Protein 7DM1 (pdb70)

Nearest PDB structures (foldseek):
  7dm1-assembly2_D  TM=9.989E-01  e=4.877E-43  Homo sapiens
  7mzj-assembly2_H  TM=9.402E-01  e=4.250E-35  Homo sapiens
  7klc-assembly1_H  TM=9.257E-01  e=4.435E-34  Mus musculus
  1ce1-assembly1_H  TM=9.263E-01  e=3.546E-33  Homo sapiens
  6ous-assembly1_O  TM=6.203E-01  e=5.976E-37  Homo sapiens

CATH classification: 2.60.40.10 (+1 more: 2.60.40.10)

GO terms:
  GO:0005886 plasma membrane (C, IDA)
  GO:0009274 peptidoglycan-based cell wall (C, IDA)
  GO:0042301 phosphate ion binding (F, IDA)
  GO:0016036 cellular response to phosphate starvation (P, IEP)
  GO:0005576 extracellular region (C, HDA)
  GO:0005886 plasma membrane (C, HDA)
  GO:0006817 phosphate ion transport (P, IMP)
  GO:0005515 protein binding (F, IPI)
  GO:0009986 cell surface (C, EXP)
  GO:0009274 peptidoglycan-based cell wall (C, TAS)

Foldseek 3Di:
DFQQDFDLAAEEAEEEAAPLCQVLVVVLQVVVCVVRVSYHYYYYYFALVVLLVCQQVPVGFWRKALAFADPVSCVVGPLKFWFFQFKWFKWKWAFALVWDDQFEDELVRVLCLLQQVPFFCVPCVRCVSVPPTDGDRDTAAEEEAPDQHNLQQLSLQRNCVVPVVPSVVPPGGGSDTDTHCHPRYYHAGHLVRQLVVRLPDHNYMYMHILLCVVVSVVSPIHTHFYAAPLGDTHGQAQVQQCQLCVVCLVVQDLSRRDASARHDRRSHRRRMGGTIITHGLEDDAANNLSNQSNSSLCSLPVVQPCVSCVSRRIHHRDPSSSVSSNVSSRSRGD/DFFQDFDLAAEEAEEEAALLCQVLQVVLQVVVCVVRVSYHYYYYYAAQVCLQVCQQVVVGFWRKALAFADPVSCVVRPLKFWFFQFKWFKWKWAAAQPFPDAFEAELVRVLCLQQQVPFFFVPCVRCVSVPPTDTDRDTAAEEEAPDQHNLQQLSLVRNCVVVVPPVVVPPRGGSDTDTHCHVNHYYAHHLVRQLVVRLVDHNYIGMHIQLCVVVSVVSSIHTHFYAAPLGDTHGQAPVQQCQLVVVCLVVQDLSRRDDSARGDRRSHRRRMGGTTTTGGLEDPAASNLSNQSSSSLCCLPVVQDCVSCVSRRIHHRDVSSSVSSNVSSRSRGD/DQWAWDQEDEEAAQAKDKIKTAHACQKQVVAQFKWKWWAAPPGDIDTQGTSQFDGPPPRDPQWGWHDDHRMIMTMHGRDDQQSFTKMKMWTQRDPPPGIDIYPIYGYYHPDDDFDAWDWDWDWADPVVLVVQKTKIKIKIDQGPPQDKDKWKAQAPGTDDPQKDKDGWDQDSSRGTIIMMMRIDGPCSQQVGQKMKIWMADPRDIDMDMGGD/DWAKAKDWADEAEAQAKTKMKIATPDDCLLPAKKFKWWAAPPGDIGTAKIFAHVVQPRDMDGDPVQPPFWDWHDDVVRRMIMIIGGRDDQVPFTWMKMFTADDDPVGRSPPVPDGPDIHPTHTHGYHPDDWDFWDKDWAAKCKMKTKIKTDWTDDDDKDKDKPVNPDDPQKDKDDWDQDPVRTTITMIMGMDRVVCQVPDWIKMWMADPNVRDTDIDTHHD/DQWAWDAEWEEAAQAKTKIKTAHACQKQVVAQFKWKWWAAPPGDTDTQDTSQFDGDPPHDPQWGWHDDHRMIMTMGGRDDPQSFTKMKMWTQRDPPPGIDIYPIYGYYHPDDDFWAWDWDWDWADPVVLVVQKTKIKIKIWFGPPQDKDKWKDQAPHTDPDQKDKDGWDADSSRGIIIMMMRIDGVVSLQPGQKMKIWIADPRDIDMDMDGD/DWAKAKDFAAEDAAQAKTKMKIATPDDCLLPAKKWKWWAAVPGDIDTAKIFAHVVVPRHIDGDPVQPPFWDKHDDVVRRMIMIMGGRDDQVVFTWMKMFTADDDPVGRRPPVPDGPDIHPTGTHGHHPDDWDAWDKDWQAKCKMKTKIKTDFTDDDDKDKDKPVNPDDPQKDKDDWDQDPVRTIMTMIMGMGRPVCQVPPWIKMWMADPNVRDTDIDTHHD

Sequence (1534 aa):
TVATTPASSPVTLAETGSTLLYPLFNLWGPAFHERYPNVTITAQGTGSGAGIAQAAAGTVNIGASDAYLSEGDMAAHKGLMNIALAISAQQVNYNLPGVSEHLKLNGKVLAAMYQGTIKTWDDPQIAALNPGVNLPGTAVVPLHRSDGSGDTFLFTQYLSKQDPEGWGKSPGFGTTVDFPAVPGALGENGNGGMVTGCAETPGCVAYIGISFLDQASQRGLGEAQLGNSSGNFLLPDAQSIQAAAAGFASKTPANQAISMIDGPAPDGYPIINYEYAIVNNRQKDAATAQTLQAFLHWAITDGNKASFLDQVHFQPLPPAVVKLSDALIATISSTVATTPASSPVTLAETGSTLLYPLFNLWGPAFHERYPNVTITAQGTGSGAGIAQAAAGTVNIGASDAYLSEGDMAAHKGLMNIALAISAQQVNYNLPGVSEHLKLNGKVLAAMYQGTIKTWDDPQIAALNPGVNLPGTAVVPLHRSDGSGDTFLFTQYLSKQDPEGWGKSPGFGTTVDFPAVPGALGENGNGGMVTGCAETPGCVAYIGISFLDQASQRGLGEAQLGNSSGNFLLPDAQSIQAAAAGFASKTPANQAISMIDGPAPDGYPIINYEYAIVNNRQKDAATAQTLQAFLHWAITDGNKASFLDQVHFQPLPPAVVKLSDALIATISSSALTQPRSVSGSPGQSVTISCTGSRSDVGGYDYVSWYQQHPGRVPKLMIYDVTKRPSGVPDRFSGSRSGNTASLTISGLQADDEADYYCSSFAGSSTYVVFGGGTTLTVLGQPKAAPSVTLFPPSSEELQANKATLVCLISDFYPGAVTVAWKADSSPVKAGVETTTPSKQSNNKYAASSYLSLTPEQWKSHRSYSCQVTHEGSTVEKTVAPEVQLVESGGGLVQPGRSSLRLSCTDSGFTFSEYALSWVRQAPGKGLEWVGFIRSKAYGGTTEYAASVKGRFTISRDDSKSVAYLQMNSLKTEDTAVYFCTGPRPYYDSSGYYPYYFDYWGQGTLVTVSSASTTKGPSVFPLAPGTAALGCLVKDYFPEPVTVSWNSGALTSGVHTFPAVLQSSGLYSLSSVVTVPSSSLGTQTYICNVNHKPSNTKVDKRVEPSALTQPRSVSGSPGQSVTISCTGSRSDVGGYDYVSWYQQHPGRVPKLMIYDVTKRRPSGVPDRFSGSRSGNTASLTISGLQADDEADYYCSSFAGSSTYVVFGGGTTLTVLGQPKAAPSVTLFPPSSEELQANKATLVCLISDFYPGAVTVAWKADSSPVKAGVETTTPSKQSNNKYAASSYLSLTPEQWKSHRSYSCQVTHEGSTVEKTVAPEVQLVESGGGLVQPGRSLRLSCTDSGFTFSEYALSWVRQAPGKGLEWVGFIRSKAYGGTTEYAASVKGRFTISRDDSKSVAYLQMNSLKTEDTAVYFCTGPRPYYDSSGYYPYYFDYWGQGTLVTVSSASTKGPSVFPLAPGTAALGCLVKDYFPEPVTVSWNSGALTSGVHTFPAVLQSSGLYSLSSVVTVPSSSLGTQTYICNVNHKPSNTKVDKRVEP

Solvent-accessible surface area: 59843 Å² total; per-residue (Å²): 170,28,26,78,77,7,10,106,52,123,12,77,0,22,6,12,0,0,16,0,0,65,37,0,0,71,54,0,2,76,32,0,74,148,156,31,97,38,0,60,27,70,25,99,28,51,0,0,18,34,0,18,53,65,6,29,77,56,90,24,27,1,0,0,0,4,1,48,4,53,160,51,36,64,93,69,63,159,7,2,17,2,0,0,0,0,2,0,0,0,0,0,0,0,14,8,109,78,15,110,77,81,0,67,0,34,0,125,8,0,1,14,1,5,62,14,65,2,42,4,0,5,0,2,32,0,5,8,41,5,24,70,26,133,6,46,56,42,42,11,26,3,0,42,14,76,28,20,0,1,1,3,18,4,0,0,4,0,0,13,88,28,23,65,132,28,0,26,152,74,37,11,110,14,35,104,23,126,28,38,106,17,127,47,30,79,39,39,105,5,0,26,15,0,0,60,11,0,18,123,58,78,0,0,0,0,0,0,0,2,19,29,19,84,73,0,63,138,99,55,11,18,21,0,36,0,3,8,71,25,51,38,52,32,53,8,17,14,14,0,0,75,15,4,7,67,45,19,20,111,121,11,55,78,55,0,25,31,25,2,5,26,8,99,25,48,18,4,0,0,0,0,6,2,0,2,0,0,1,42,29,145,23,171,58,75,27,6,6,72,0,0,16,0,0,0,32,21,0,3,57,59,0,15,100,53,76,28,2,42,102,8,49,1,14,64,11,29,114,56,0,31,150,46,0,28,58,27,0,35,66,3,52,72,166,31,25,78,78,7,15,105,52,120,8,76,0,24,6,14,0,0,16,0,1,66,38,0,0,69,57,0,1,73,30,1,78,150,141,40,97,42,0,62,26,65,25,100,27,54,1,1,20,35,0,26,53,63,4,26,74,58,90,25,29,0,0,0,1,4,1,45,2,56,147,51,50,33,91,78,77,143,5,2,22,3,0,0,0,0,3,0,0,0,0,0,0,1,17,6,119,76,16,104,86,79,0,70,0,30,0,126,5,0,1,13,1,3,68,13,67,3,43,4,0,6,0,2,35,0,9,10,41,7,66,82,29,132,10,48,57,40,42,10,27,2,0,42,15,71,36,23,0,1,2,3,18,4,0,0,6,0,0,15,89,29,20,68,131,29,0,25,146,70,35,13,108,13,34,113,21,121,18,37,101,23,126,50,28,72,37,46,105,11,0,28,15,0,0,44,2,0,22,120,28,98,0,0,0,0,0,0,0,2,20,26,22,83,74,0,65,168,116,54,14,20,25,0,37,0,3,11,70,57,55,63,50,42,55,9,74,52,129,3,1,91,19,3,8,67,37,26,22,108,141,13,51,78,65,0,23,17,24,2,4,30,9,95,23,83,67,3,1,0,0,0,6,2,0,2,0,0,0,45,34,138,22,171,62,73,29,8,5,71,0,0,14,0,0,0,33,23,0,3,51,68,0,15,135,59,76,33,2,86,106,6,64,1,17,63,10,31,113,62,0,28,127,30,0,30,58,31,0,32,66,4,53,71,124,62,0,89,12,48,171,77,26,57,9,44,82,59,110,67,8,76,0,43,0,64,16,47,98,70,11,0,12,0,4,29,6,1,4,0,2,13,18,26,78,94,146,59,2,111,6,4,0,42,15,10,75,100,99,23,123,77,15,55,107,44,5,54,9,55,72,94,58,60,42,0,22,0,39,0,49,27,3,81,53,85,1,7,6,45,0,6,0,4,3,5,17,6,48,84,73,16,14,19,11,2,19,5,0,64,2,46,1,80,75,44,109,140,16,69,9,62,10,46,20,10,50,11,13,68,62,1,30,46,12,35,52,1,2,0,0,0,4,0,20,53,0,27,50,20,68,28,93,30,42,3,50,7,54,102,58,66,30,175,82,36,47,43,59,20,109,56,30,53,25,126,86,17,72,48,0,2,1,0,1,0,41,23,55,4,109,87,12,132,77,70,187,24,3,12,0,42,0,45,5,99,76,68,78,40,90,92,75,22,64,84,141,9,117,6,74,14,56,40,15,5,43,8,109,60,53,107,21,41,62,0,17,0,55,4,80,17,198,49,2,45,120,7,0,0,0,0,0,9,22,33,88,86,140,24,10,73,8,1,0,0,8,10,2,154,94,53,60,24,73,43,42,30,16,89,53,0,124,84,24,5,74,4,22,35,14,47,71,92,25,11,0,10,0,5,0,50,54,1,96,87,110,0,31,1,41,0,7,0,0,0,4,116,114,24,83,144,6,7,4,22,6,1,10,1,4,31,29,28,1,100,20,17,30,0,17,4,24,98,51,62,28,46,7,16,42,9,14,13,4,52,50,103,93,16,31,0,0,0,2,0,12,29,0,23,2,51,50,18,87,24,41,1,43,102,38,94,38,102,91,40,48,51,53,5,65,23,5,99,26,116,82,35,36,42,0,8,0,0,15,0,69,8,75,53,98,14,40,74,106,94,84,17,51,0,28,2,48,0,88,26,7,83,16,171,48,93,53,132,7,97,111,127,64,0,89,17,50,154,82,22,62,9,45,76,48,107,67,11,84,0,39,0,58,25,45,99,76,14,0,10,0,5,30,7,0,3,0,2,17,19,36,76,92,149,51,2,113,8,5,0,40,14,11,76,102,92,24,126,73,8,57,111,48,5,50,7,56,72,93,52,61,41,0,29,0,36,0,43,30,5,98,45,96,2,6,6,40,0,6,0,7,4,4,14,8,40,101,69,15,11,13,10,1,41,3,0,48,2,52,2,105,54,46,103,140,15,75,8,65,11,41,17,10,53,10,16,85,87,1,51,159,56,102,128,2,1,0,0,0,4,0,18,54,0,28,54,20,64,32,93,32,50,2,57,10,43,88,57,72,38,157,70,40,45,45,60,19,111,61,36,51,27,124,76,20,69,45,1,6,1,0,0,0,41,17,61,10,117,83,11,143,80,69,189,22,4,8,0,39,0,47,4,98,74,67,79,48,84,100,74,23,68,83,156,12,121,4,87,15,59,41,29,7,49,13,88,54,53,147,57,41,70,0,22,0,56,6,88,16,202,28,4,59,100,6,0,0,0,0,0,13,24,24,91,86,143,24,11,64,7,0,0,0,8,9,3,59,72,45,15,23,64,41,42,33,15,100,60,0,152,79,38,2,58,9,19,36,40,46,100,145,32,8,0,23,0,8,0,29,60,1,82,78,111,1,29,0,42,0,9,0,0,0,3,114,93,26,84,145,5,8,3,23,5,1,11,1,4,27,30,22,0,130,22,20,35,0,16,4,23,84,54,93,60,92,23,14,53,12,20,11,4,50,53,101,103,16,32,0,0,0,2,0,17,36,0,22,1,50,47,18,67,25,43,1,42,104,33,97,35,102,92,40,50,54,54,5,64,22,4,100,19,111,87,33,40,42,0,9,0,0,12,0,66,4,74,53,98,14,35,74,105,103,87,18,56,0,27,0,33,0,110,34,30,141,23,155,36,90,76,129,5,98,103

Secondary structure (DSSP, 8-state):
----S--SS-EEEEEEE-TTTHHHHHHHHHHHHHH-TTEEEE--B--HHHHHHHHHHTS-SEEEESSPPPHHHHHHSTTEEEEEEEEEEEEEEE--TT--S--EE-HHHHHHHHHTS--BTT-HHHHHHSTT-----PBPEEEEESS--HHHHHHHHHHHHHSTTTTTTTT--SSS------TT-EEESHHHHHHHHHHHSTTEEEEEEGGGHHHHHHTT-EEPEEE-TTS-EE---HHHHHHHHHHHHHH--TT-----SS-S-TT--SSEEEEEEEEESB-SSHHHHHHHHHHHHHHHTGGGSHHHHTTTT-BPPPHHHHHHHHHHHTT-B-/----S--SS-EEEEEEE-TTTHHHHHHHHHHHHHH-TTEEEE--B--HHHHHHHHHHTSSSEEEESSPPPHHHHHHSTTEEEEEEEEEEEEEEE--TT--S--EE-HHHHHHHHTTS--BTT-HHHHTTSTT-----PBPEEEEESS--HHHHHHHHHHHHHSTTTTTTTT--SSS------TT-EEESHHHHHHHHHHHSTTEEEEEEGGGHHHHHHTT-EEPEEE-TTS-EE---HHHHHHHHHHHTTT--TT-----TT-S-TT--SSEEEEEEEEESB-SSHHHHHHHHHHHHHHHHGGGSHHHHHHHT-BPPPHHHHHHHHHHHTT-B-/--BB--SEEEE-TTS-EEEEEE--TTTTTT-S-EEEEEE-TTS--EEEEBTTTB--TT--TTEEEEEETTEEEEEE-S--GGG-SEEEEEEE--TTT-EEEB--EEEEETTPPPBPPEEEEEPPPHHHHHTT-EEEEEEEEEEBSS--EEEEEETTEEP-SSEEEPPPEE-TTS-EEEEEEEEE-HHHHHTSS-EEEEEEETTEEEEEEE--/---EEEE--EEE-TT--EEEEEEE-SS-GGGS-EEEEEE-TTS-EEEEEEE--GGGTT-EEE-TTTTTTEEEEEEGGGTEEEEEE-S--GGG-EEEEEEEPPP-TT-TTT---S--EE---EEEEE-SSPPBPPEEEEE---EEEEEEEEEEEBSS--EEEEGGGTB-TTEEEPPPEE-TTS-EEEEEEEEEEGGGTTT---EEEEEEGGGTEEEEEE---/--BB--SEEEE-TTS-EEEEEE--TTTTTTSS-EEEEEE-TTS--EEEEBTTTB--TT--TTEEEEEETTEEEEEE-S--GGG-SEEEEEEE-HHHH-EEEB--EEEEETTPPPBPPEEEEEPPPHHHHHTT-EEEEEEEEEEBSS--EEEEEETTEE--SSEEEPPPEE-TTS-EEEEEEEEE-HHHHHTSS-EEEEEEETTEEEEEEE--/---EEEE--SEE-TT--EEEEEEE-SS-GGGS-EEEEEE-TTS-EEEEEEE--GGGT--EEE-GGGTTTEEEEEEGGGTEEEEEE-S--GGG-EEEEEEE----TT-TTT---S--EE---EEEEE-SSPPBPPEEEEE---EEEEEEEEEEEBSS--EEEEGGGTB-TTEEEPPPEE-TTS-EEEEEEEEEEGGGGGTS--EEEEEEGGGTEEEEEE---

Structure (mmCIF, N/CA/C/O backbone):
data_7DM1
#
_entry.id   7DM1
#
_cell.length_a   92.605
_cell.length_b   78.144
_cell.length_c   132.613
_cell.angle_alpha   90.000
_cell.angle_beta   90.360
_cell.angle_gamma   90.000
#
_symmetry.space_group_name_H-M   'P 1 21 1'
#
loop_
_entity.id
_entity.type
_entity.pdbx_description
1 polymer 'Phosphate-binding protein PstS 1'
2 polymer 'light chain'
3 polymer 'heavy chain'
4 non-polymer 'PHOSPHATE ION'
5 water water
#
loop_
_atom_site.group_PDB
_atom_site.id
_atom_site.type_symbol
_atom_site.label_atom_id
_atom_site.label_alt_id
_atom_site.label_comp_id
_atom_site.label_asym_id
_atom_site.label_entity_id
_atom_site.label_seq_id
_atom_site.pdbx_PDB_ins_code
_atom_site.Cartn_x
_atom_site.Cartn_y
_atom_site.Cartn_z
_atom_site.occupancy
_atom_site.B_iso_or_equiv
_atom_site.auth_seq_id
_atom_site.auth_comp_id
_atom_site.auth_asym_id
_atom_site.auth_atom_id
_atom_site.pdbx_PDB_model_num
ATOM 1 N N . THR A 1 18 ? 14.739 -25.533 29.622 1.00 68.02 18 THR B N 1
ATOM 2 C CA . THR A 1 18 ? 14.685 -24.117 29.257 1.00 60.06 18 THR B CA 1
ATOM 3 C C . THR A 1 18 ? 13.334 -23.516 29.632 1.00 54.56 18 THR B C 1
ATOM 4 O O . THR A 1 18 ? 12.291 -23.975 29.151 1.00 57.49 18 THR B O 1
ATOM 8 N N . VAL A 1 19 ? 13.353 -22.471 30.471 0.86 44.52 19 VAL B N 1
ATOM 9 C CA . VAL A 1 19 ? 12.117 -21.890 30.991 0.86 38.35 19 VAL B CA 1
ATOM 10 C C . VAL A 1 19 ? 11.522 -20.936 29.963 0.86 39.32 19 VAL B C 1
ATOM 11 O O . VAL A 1 19 ? 12.237 -20.151 29.325 0.86 36.53 19 VAL B O 1
ATOM 15 N N . ALA A 1 20 ? 10.208 -21.023 29.767 0.61 32.60 20 ALA B N 1
ATOM 16 C CA . ALA A 1 20 ? 9.529 -20.032 28.944 0.61 31.50 20 ALA B CA 1
ATOM 17 C C . ALA A 1 20 ? 9.506 -18.703 29.678 0.61 31.33 20 ALA B C 1
ATOM 18 O O . ALA A 1 20 ? 9.162 -18.645 30.861 0.61 30.97 20 ALA B O 1
ATOM 20 N N . THR A 1 21 ? 9.885 -17.634 28.979 0.75 29.43 21 THR B N 1
ATOM 21 C CA . THR A 1 21 ? 9.841 -16.285 29.526 0.75 28.61 21 THR B CA 1
ATOM 22 C C . THR A 1 21 ? 8.748 -15.428 28.910 0.75 27.25 21 THR B C 1
ATOM 23 O O . THR A 1 21 ? 8.532 -14.306 29.372 0.75 30.87 21 THR B O 1
ATOM 27 N N . THR A 1 22 ? 8.077 -15.923 27.875 0.61 31.24 22 THR B N 1
ATOM 28 C CA . THR A 1 22 ? 6.969 -15.281 27.206 0.61 27.38 22 THR B CA 1
ATOM 29 C C . THR A 1 22 ? 5.777 -16.221 27.268 0.61 27.20 22 THR B C 1
ATOM 30 O O . THR A 1 22 ? 5.939 -17.416 27.001 0.61 28.37 22 THR B O 1
ATOM 34 N N . PRO A 1 23 ? 4.591 -15.750 27.637 0.68 29.87 23 PRO B N 1
ATOM 35 C CA . PRO A 1 23 ? 3.425 -16.632 27.676 0.68 27.59 23 PRO B CA 1
ATOM 36 C C . PRO A 1 23 ? 2.892 -16.873 26.275 0.68 32.36 23 PRO B C 1
ATOM 37 O O . PRO A 1 23 ? 3.340 -16.275 25.300 0.68 28.51 23 PRO B O 1
ATOM 41 N N . ALA A 1 24 ? 1.898 -17.755 26.200 0.95 37.25 24 ALA B N 1
ATOM 42 C CA . ALA A 1 24 ? 1.181 -17.934 24.950 0.95 36.52 24 ALA B CA 1
ATOM 43 C C . ALA A 1 24 ? 0.437 -16.655 24.595 0.95 41.05 24 ALA B C 1
ATOM 44 O O . ALA A 1 24 ? 0.164 -15.791 25.438 0.95 37.36 24 ALA B O 1
ATOM 46 N N . SER A 1 25 ? 0.098 -16.550 23.324 0.91 39.77 25 SER B N 1
ATOM 47 C CA . SER A 1 25 ? -0.614 -15.399 22.810 0.91 40.00 25 SER B CA 1
ATOM 48 C C . SER A 1 25 ? -2.115 -15.637 22.714 0.91 41.09 25 SER B C 1
ATOM 49 O O . SER A 1 25 ? -2.866 -14.673 22.518 0.91 47.44 25 SER B O 1
ATOM 52 N N . SER A 1 26 ? -2.563 -16.893 22.843 0.86 33.94 26 SER B N 1
ATOM 53 C CA . SER A 1 26 ? -3.972 -17.261 22.893 0.86 34.59 26 SER B CA 1
ATOM 54 C C . SER A 1 26 ? -4.515 -17.085 24.308 0.86 35.20 26 SER B C 1
ATOM 55 O O . SER A 1 26 ? -3.748 -17.014 25.269 0.86 37.24 26 SER B O 1
ATOM 58 N N . PRO A 1 27 ? -5.837 -17.003 24.464 0.76 34.08 27 PRO B N 1
ATOM 59 C CA . PRO A 1 27 ? -6.400 -16.690 25.789 0.76 29.16 27 PRO B CA 1
ATOM 60 C C . PRO A 1 27 ? -6.185 -17.819 26.791 0.76 29.94 27 PRO B C 1
ATOM 61 O O . PRO A 1 27 ? -6.503 -18.978 26.524 0.76 31.44 27 PRO B O 1
ATOM 65 N N . VAL A 1 28 ? -5.641 -17.455 27.954 0.75 27.62 28 VAL B N 1
ATOM 66 C CA . VAL A 1 28 ? -5.293 -18.382 29.025 0.75 25.06 28 VAL B CA 1
ATOM 67 C C . VAL A 1 28 ? -5.687 -17.758 30.364 0.75 27.84 28 VAL B C 1
ATOM 68 O O . VAL A 1 28 ? -5.480 -16.560 30.594 0.75 20.65 28 VAL B O 1
ATOM 72 N N . THR A 1 29 ? -6.256 -18.573 31.248 0.77 25.35 29 THR B N 1
ATOM 73 C CA . THR A 1 29 ? -6.595 -18.159 32.603 0.77 28.91 29 THR B CA 1
ATOM 74 C C . THR A 1 29 ? -5.702 -18.905 33.588 0.77 24.92 29 THR B C 1
ATOM 75 O O . THR A 1 29 ? -5.667 -20.135 33.587 0.77 31.40 29 THR B O 1
ATOM 79 N N . LEU A 1 30 ? -4.961 -18.174 34.401 0.87 29.14 30 LEU B N 1
ATOM 80 C CA . LEU A 1 30 ? -4.233 -18.765 35.515 0.87 23.34 30 LEU B CA 1
ATOM 81 C C . LEU A 1 30 ? -5.026 -18.421 36.773 0.87 29.40 30 LEU B C 1
ATOM 82 O O . LEU A 1 30 ? -5.213 -17.248 37.102 0.87 27.62 30 LEU B O 1
ATOM 87 N N . ALA A 1 31 ? -5.551 -19.445 37.425 0.94 33.49 31 ALA B N 1
ATOM 88 C CA . ALA A 1 31 ? -6.331 -19.289 38.637 0.94 24.82 31 ALA B CA 1
ATOM 89 C C . ALA A 1 31 ? -5.414 -19.536 39.817 0.94 27.53 31 ALA B C 1
ATOM 90 O O . ALA A 1 31 ? -4.648 -20.510 39.819 0.94 27.20 31 ALA B O 1
ATOM 92 N N . GLU A 1 32 ? -5.473 -18.636 40.794 0.76 21.18 32 GLU B N 1
ATOM 93 C CA . GLU A 1 32 ? -4.703 -18.736 42.016 0.76 20.75 32 GLU B CA 1
ATOM 94 C C . GLU A 1 32 ? -5.639 -18.691 43.225 0.76 23.24 32 GLU B C 1
ATOM 95 O O . GLU A 1 32 ? -6.708 -18.078 43.188 0.76 24.80 32 GLU B O 1
ATOM 101 N N . THR A 1 33 ? -5.227 -19.358 44.299 0.78 18.81 33 THR B N 1
ATOM 102 C CA . THR A 1 33 ? -5.827 -19.141 45.602 0.78 25.07 33 THR B CA 1
ATOM 103 C C . THR A 1 33 ? -4.851 -19.640 46.649 0.78 29.03 33 THR B C 1
ATOM 104 O O . THR A 1 33 ? -3.901 -20.366 46.338 0.78 26.96 33 THR B O 1
ATOM 108 N N . GLY A 1 34 ? -5.088 -19.219 47.891 0.82 26.80 34 GLY B N 1
ATOM 109 C CA . GLY A 1 34 ? -4.314 -19.697 49.019 0.82 21.96 34 GLY B CA 1
ATOM 110 C C . GLY A 1 34 ? -3.798 -18.608 49.940 0.82 20.15 34 GLY B C 1
ATOM 111 O O . GLY A 1 34 ? -4.508 -17.635 50.209 0.82 19.95 34 GLY B O 1
ATOM 112 N N . SER A 1 35 ? -2.549 -18.758 50.387 1.00 25.11 35 SER B N 1
ATOM 113 C CA . SER A 1 35 ? -1.892 -17.872 51.356 1.00 34.41 35 SER B CA 1
ATOM 114 C C . SER A 1 35 ? -2.420 -16.438 51.327 1.00 34.12 35 SER B C 1
ATOM 115 O O . SER A 1 35 ? -2.381 -15.775 50.284 1.00 27.50 35 SER B O 1
ATOM 118 N N . THR A 1 36 ? -2.955 -15.970 52.458 0.82 23.38 36 THR B N 1
ATOM 119 C CA . THR A 1 36 ? -3.300 -14.565 52.603 0.82 19.11 36 THR B CA 1
ATOM 120 C C . THR A 1 36 ? -2.064 -13.709 52.812 0.82 19.03 36 THR B C 1
ATOM 121 O O . THR A 1 36 ? -2.108 -12.513 52.540 0.82 21.28 36 THR B O 1
ATOM 125 N N . LEU A 1 37 ? -0.972 -14.285 53.311 0.78 18.54 37 LEU B N 1
ATOM 126 C CA . LEU A 1 37 ? 0.272 -13.527 53.412 0.78 20.30 37 LEU B CA 1
ATOM 127 C C . LEU A 1 37 ? 0.769 -13.106 52.024 0.78 22.97 37 LEU B C 1
ATOM 128 O O . LEU A 1 37 ? 1.190 -11.963 51.823 0.78 21.71 37 LEU B O 1
ATOM 133 N N . LEU A 1 38 ? 0.702 -14.018 51.052 0.76 22.62 38 LEU B N 1
ATOM 134 C CA . LEU A 1 38 ? 1.139 -13.732 49.698 0.76 22.25 38 LEU B CA 1
ATOM 135 C C . LEU A 1 38 ? 0.095 -12.965 48.903 0.76 24.67 38 LEU B C 1
ATOM 136 O O . LEU A 1 38 ? 0.460 -12.260 47.956 0.76 25.20 38 LEU B O 1
ATOM 141 N N . TYR A 1 39 ? -1.181 -13.059 49.280 0.74 18.49 39 TYR B N 1
ATOM 142 C CA . TYR A 1 39 ? -2.238 -12.445 48.474 0.74 24.44 39 TYR B CA 1
ATOM 143 C C . TYR A 1 39 ? -1.984 -10.983 48.106 0.74 26.40 39 TYR B C 1
ATOM 144 O O . TYR A 1 39 ? -2.118 -10.648 46.918 0.74 25.33 39 TYR B O 1
ATOM 153 N N . PRO A 1 40 ? -1.638 -10.070 49.034 0.76 24.95 40 PRO B N 1
ATOM 154 C CA . PRO A 1 40 ? -1.462 -8.662 48.618 0.76 21.90 40 PRO B CA 1
ATOM 155 C C . PRO A 1 40 ? -0.403 -8.492 47.546 0.76 20.36 40 PRO B C 1
ATOM 156 O O . PRO A 1 40 ? -0.531 -7.628 46.675 0.76 20.12 40 PRO B O 1
ATOM 160 N N . LEU A 1 41 ? 0.663 -9.284 47.611 0.71 20.23 41 LEU B N 1
ATOM 161 C CA . LEU A 1 41 ? 1.669 -9.247 46.562 0.71 22.16 41 LEU B CA 1
ATOM 162 C C . LEU A 1 41 ? 1.143 -9.878 45.278 0.71 24.90 41 LEU B C 1
ATOM 163 O O . LEU A 1 41 ? 1.359 -9.341 44.182 0.71 24.76 41 LEU B O 1
ATOM 168 N N . PHE A 1 42 ? 0.446 -11.016 45.386 0.79 24.54 42 PHE B N 1
ATOM 169 C CA . PHE A 1 42 ? -0.068 -11.668 44.185 0.79 25.95 42 PHE B CA 1
ATOM 170 C C . PHE A 1 42 ? -1.080 -10.790 43.465 0.79 31.05 42 PHE B C 1
ATOM 171 O O . PHE A 1 42 ? -1.158 -10.811 42.225 0.79 29.20 42 PHE B O 1
ATOM 179 N N . ASN A 1 43 ? -1.830 -9.986 44.217 0.78 20.42 43 ASN B N 1
ATOM 180 C CA . ASN A 1 43 ? -2.762 -9.034 43.628 0.78 22.43 43 ASN B CA 1
ATOM 181 C C . ASN A 1 43 ? -2.065 -7.829 43.001 0.78 23.76 43 ASN B C 1
ATOM 182 O O . ASN A 1 43 ? -2.743 -6.989 42.404 0.78 28.69 43 ASN B O 1
ATOM 187 N N . LEU A 1 44 ? -0.743 -7.707 43.121 0.83 24.98 44 LEU B N 1
ATOM 188 C CA . LEU A 1 44 ? 0.018 -6.752 42.318 0.83 24.38 44 LEU B CA 1
ATOM 189 C C . LEU A 1 44 ? 0.619 -7.421 41.085 0.83 21.29 44 LEU B C 1
ATOM 190 O O . LEU A 1 44 ? 0.561 -6.865 39.986 0.83 27.63 44 LEU B O 1
ATOM 195 N N . TRP A 1 45 ? 1.210 -8.604 41.266 0.68 18.24 45 TRP B N 1
ATOM 196 C CA . TRP A 1 45 ? 1.782 -9.389 40.173 0.68 18.28 45 TRP B CA 1
ATOM 197 C C . TRP A 1 45 ? 0.778 -9.624 39.053 0.68 22.71 45 TRP B C 1
ATOM 198 O O . TRP A 1 45 ? 1.053 -9.344 37.885 0.68 26.06 45 TRP B O 1
ATOM 209 N N . GLY A 1 46 ? -0.380 -10.188 39.395 0.90 26.50 46 GLY B N 1
ATOM 210 C CA . GLY A 1 46 ? -1.389 -10.550 38.427 0.90 25.21 46 GLY B CA 1
ATOM 211 C C . GLY A 1 46 ? -1.744 -9.419 37.484 0.90 32.77 46 GLY B C 1
ATOM 212 O O . GLY A 1 46 ? -1.637 -9.544 36.256 0.90 34.64 46 GLY B O 1
ATOM 213 N N . PRO A 1 47 ? -2.183 -8.288 38.041 0.84 28.36 47 PRO B N 1
ATOM 214 C CA . PRO A 1 47 ? -2.500 -7.143 37.180 0.84 27.35 47 PRO B CA 1
ATOM 215 C C . PRO A 1 47 ? -1.331 -6.655 36.340 0.84 29.37 47 PRO B C 1
ATOM 216 O O . PRO A 1 47 ? -1.537 -6.201 35.203 0.84 27.44 47 PRO B O 1
ATOM 220 N N . ALA A 1 48 ? -0.108 -6.705 36.871 0.73 22.69 48 ALA B N 1
ATOM 221 C CA . ALA A 1 48 ? 1.012 -6.189 36.098 0.73 23.96 48 ALA B CA 1
ATOM 222 C C . ALA A 1 48 ? 1.312 -7.102 34.922 0.73 26.66 48 ALA B C 1
ATOM 223 O O . ALA A 1 48 ? 1.519 -6.626 33.802 0.73 25.58 48 ALA B O 1
ATOM 225 N N . PHE A 1 49 ? 1.307 -8.418 35.155 0.80 23.47 49 PHE B N 1
ATOM 226 C CA . PHE A 1 49 ? 1.510 -9.375 34.075 0.80 29.57 49 PHE B CA 1
ATOM 227 C C . PHE A 1 49 ? 0.369 -9.319 33.069 0.80 28.47 49 PHE B C 1
ATOM 228 O O . PHE A 1 49 ? 0.595 -9.417 31.858 0.80 27.21 49 PHE B O 1
ATOM 236 N N . HIS A 1 50 ? -0.862 -9.164 33.551 0.84 26.21 50 HIS B N 1
ATOM 237 C CA . HIS A 1 50 ? -2.004 -9.025 32.653 0.84 28.11 50 HIS B CA 1
ATOM 238 C C . HIS A 1 50 ? -1.893 -7.771 31.790 0.84 31.52 50 HIS B C 1
ATOM 239 O O . HIS A 1 50 ? -2.323 -7.774 30.631 0.84 41.53 50 HIS B O 1
ATOM 246 N N . GLU A 1 51 ? -1.324 -6.697 32.333 0.64 21.48 51 GLU B N 1
ATOM 247 C CA . GLU A 1 51 ? -1.155 -5.471 31.563 0.64 22.66 51 GLU B CA 1
ATOM 248 C C . GLU A 1 51 ? -0.197 -5.684 30.401 0.64 25.59 51 GLU B C 1
ATOM 249 O O . GLU A 1 51 ? -0.445 -5.208 29.291 0.64 25.91 51 GLU B O 1
ATOM 255 N N . ARG A 1 52 ? 0.897 -6.405 30.638 0.72 28.96 52 ARG B N 1
ATOM 256 C CA . ARG A 1 52 ? 1.853 -6.718 29.588 0.72 29.01 52 ARG B CA 1
ATOM 257 C C . ARG A 1 52 ? 1.356 -7.793 28.628 0.72 33.46 52 ARG B C 1
ATOM 258 O O . ARG A 1 52 ? 1.808 -7.833 27.476 0.72 30.05 52 ARG B O 1
ATOM 266 N N . TYR A 1 53 ? 0.461 -8.673 29.072 0.75 28.29 53 TYR B N 1
ATOM 267 C CA . TYR A 1 53 ? -0.018 -9.794 28.264 0.75 25.08 53 TYR B CA 1
ATOM 268 C C . TYR A 1 53 ? -1.513 -9.926 28.464 0.75 23.05 53 TYR B C 1
ATOM 269 O O . TYR A 1 53 ? -1.983 -10.827 29.168 0.75 23.43 53 TYR B O 1
ATOM 278 N N . PRO A 1 54 ? -2.305 -9.055 27.829 0.92 34.98 54 PRO B N 1
ATOM 279 C CA . PRO A 1 54 ? -3.743 -8.999 28.147 0.92 35.69 54 PRO B CA 1
ATOM 280 C C . PRO A 1 54 ? -4.506 -10.262 27.764 0.92 38.40 54 PRO B C 1
ATOM 281 O O . PRO A 1 54 ? -5.665 -10.407 28.176 0.92 42.65 54 PRO B O 1
ATOM 285 N N . ASN A 1 55 ? -3.905 -11.177 26.996 0.62 27.87 55 ASN B N 1
ATOM 286 C CA . ASN A 1 55 ? -4.548 -12.464 26.761 0.62 30.78 55 ASN B CA 1
ATOM 287 C C . ASN A 1 55 ? -4.494 -13.378 27.981 0.62 22.12 55 ASN B C 1
ATOM 288 O O . ASN A 1 55 ? -5.223 -14.375 28.023 0.62 22.17 55 ASN B O 1
ATOM 293 N N . VAL A 1 56 ? -3.662 -13.071 28.967 0.77 21.11 56 VAL B N 1
ATOM 294 C CA . VAL A 1 56 ? -3.495 -13.916 30.147 0.77 28.71 56 VAL B CA 1
ATOM 295 C C . VAL A 1 56 ? -4.352 -13.346 31.274 0.77 25.17 56 VAL B C 1
ATOM 296 O O . VAL A 1 56 ? -4.029 -12.302 31.842 0.77 22.97 56 VAL B O 1
ATOM 300 N N . THR A 1 57 ? -5.444 -14.039 31.602 0.97 26.93 57 THR B N 1
ATOM 301 C CA . THR A 1 57 ? -6.297 -13.692 32.740 0.97 32.79 57 THR B CA 1
ATOM 302 C C . THR A 1 57 ? -5.753 -14.350 34.005 0.97 33.00 57 THR B C 1
ATOM 303 O O . THR A 1 57 ? -5.553 -15.567 34.043 0.97 31.24 57 THR B O 1
ATOM 307 N N . ILE A 1 58 ? -5.507 -13.553 35.037 0.92 33.89 58 ILE B N 1
ATOM 308 C CA . ILE A 1 58 ? -4.969 -14.061 36.291 0.92 34.09 58 ILE B CA 1
ATOM 309 C C . ILE A 1 58 ? -5.933 -13.686 37.415 0.92 35.56 58 ILE B C 1
ATOM 310 O O . ILE A 1 58 ? -6.161 -12.499 37.672 0.92 30.21 58 ILE B O 1
ATOM 315 N N . THR A 1 59 ? -6.520 -14.691 38.069 0.89 30.34 59 THR B N 1
ATOM 316 C CA . THR A 1 59 ? -7.379 -14.435 39.221 0.89 31.61 59 THR B CA 1
ATOM 317 C C . THR A 1 59 ? -6.705 -14.936 40.489 0.89 27.04 59 THR B C 1
ATOM 318 O O . THR A 1 59 ? -6.000 -15.950 40.470 0.89 27.72 59 THR B O 1
ATOM 322 N N . ALA A 1 60 ? -6.916 -14.209 41.588 0.70 19.84 60 ALA B N 1
ATOM 323 C CA . ALA A 1 60 ? -6.257 -14.495 42.856 0.70 15.68 60 ALA B CA 1
ATOM 324 C C . ALA A 1 60 ? -7.262 -14.432 44.006 0.70 15.05 60 ALA B C 1
ATOM 325 O O . ALA A 1 60 ? -8.380 -13.932 43.860 0.70 18.13 60 ALA B O 1
ATOM 327 N N . GLN A 1 61 ? -6.856 -14.934 45.172 0.75 14.85 61 GLN B N 1
ATOM 328 C CA . GLN A 1 61 ? -7.793 -14.974 46.285 0.75 17.90 61 GLN B CA 1
ATOM 329 C C . GLN A 1 61 ? -7.072 -15.360 47.563 0.75 23.81 61 GLN B C 1
ATOM 330 O O . GLN A 1 61 ? -6.217 -16.246 47.557 0.75 23.60 61 GLN B O 1
ATOM 336 N N . GLY A 1 62 ? -7.438 -14.698 48.656 0.95 32.22 62 GLY B N 1
ATOM 337 C CA . GLY A 1 62 ? -6.867 -14.999 49.952 0.95 24.41 62 GLY B CA 1
ATOM 338 C C . GLY A 1 62 ? -7.695 -16.027 50.693 0.95 30.96 62 GLY B C 1
ATOM 339 O O . GLY A 1 62 ? -8.829 -15.744 51.090 0.95 29.67 62 GLY B O 1
ATOM 340 N N . THR A 1 63 ? -7.162 -17.237 50.870 0.77 26.14 63 THR B N 1
ATOM 341 C CA . THR A 1 63 ? -7.931 -18.283 51.531 0.77 26.21 63 THR B CA 1
ATOM 342 C C . THR A 1 63 ? -7.131 -19.111 52.517 0.77 24.97 63 THR B C 1
ATOM 343 O O . THR A 1 63 ? -7.707 -20.010 53.132 0.77 31.47 63 THR B O 1
ATOM 347 N N . GLY A 1 64 ? -5.843 -18.877 52.656 0.77 21.22 64 GLY B N 1
ATOM 348 C CA . GLY A 1 64 ? -4.987 -19.649 53.533 0.77 19.04 64 GLY B CA 1
ATOM 349 C C . GLY A 1 64 ? -4.166 -20.681 52.780 0.77 27.16 64 GLY B C 1
ATOM 350 O O . GLY A 1 64 ? -4.589 -21.240 51.758 0.77 22.79 64 GLY B O 1
ATOM 351 N N . SER A 1 65 ? -2.966 -20.944 53.296 0.86 23.95 65 SER B N 1
ATOM 352 C CA . SER A 1 65 ? -2.080 -21.901 52.647 0.86 21.30 65 SER B CA 1
ATOM 353 C C . SER A 1 65 ? -2.668 -23.306 52.639 0.86 30.86 65 SER B C 1
ATOM 354 O O . SER A 1 65 ? -2.362 -24.091 51.735 0.86 33.05 65 SER B O 1
ATOM 357 N N . GLY A 1 66 ? -3.524 -23.635 53.613 0.79 26.70 66 GLY B N 1
ATOM 358 C CA . GLY A 1 66 ? -4.180 -24.933 53.594 0.79 26.73 66 GLY B CA 1
ATOM 359 C C . GLY A 1 66 ? -5.042 -25.123 52.359 0.79 25.80 66 GLY B C 1
ATOM 360 O O . GLY A 1 66 ? -4.916 -26.118 51.643 0.79 24.78 66 GLY B O 1
ATOM 361 N N . ALA A 1 67 ? -5.931 -24.165 52.096 0.74 23.34 67 ALA B N 1
ATOM 362 C CA . ALA A 1 67 ? -6.743 -24.208 50.886 0.74 27.78 67 ALA B CA 1
ATOM 363 C C . ALA A 1 67 ? -5.892 -24.129 49.617 0.74 23.57 67 ALA B C 1
ATOM 364 O O . ALA A 1 67 ? -6.254 -24.712 48.595 0.74 21.83 67 ALA B O 1
ATOM 366 N N . GLY A 1 68 ? -4.768 -23.413 49.657 0.75 25.24 68 GLY B N 1
ATOM 367 C CA . GLY A 1 68 ? -3.928 -23.308 48.468 0.75 27.11 68 GLY B CA 1
ATOM 368 C C . GLY A 1 68 ? -3.313 -24.639 48.077 0.75 28.10 68 GLY B C 1
ATOM 369 O O . GLY A 1 68 ? -3.347 -25.036 46.909 0.75 33.00 68 GLY B O 1
ATOM 370 N N . ILE A 1 69 ? -2.752 -25.353 49.054 0.85 26.75 69 ILE B N 1
ATOM 371 C CA . ILE A 1 69 ? -2.258 -26.704 48.802 0.85 28.19 69 ILE B CA 1
ATOM 372 C C . ILE A 1 69 ? -3.394 -27.599 48.330 0.85 29.57 69 ILE B C 1
ATOM 373 O O . ILE A 1 69 ? -3.287 -28.283 47.305 0.85 30.52 69 ILE B O 1
ATOM 378 N N . ALA A 1 70 ? -4.513 -27.583 49.062 0.87 29.28 70 ALA B N 1
ATOM 379 C CA . ALA A 1 70 ? -5.627 -28.480 48.755 0.87 30.18 70 ALA B CA 1
ATOM 380 C C . ALA A 1 70 ? -6.195 -28.227 47.359 0.87 33.62 70 ALA B C 1
ATOM 381 O O . ALA A 1 70 ? -6.476 -29.173 46.613 0.87 39.69 70 ALA B O 1
ATOM 383 N N . GLN A 1 71 ? -6.371 -26.968 46.983 0.90 29.43 71 GLN B N 1
ATOM 384 C CA . GLN A 1 71 ? -6.972 -26.697 45.684 0.90 31.30 71 GLN B CA 1
ATOM 385 C C . GLN A 1 71 ? -5.993 -26.921 44.538 0.90 27.33 71 GLN B C 1
ATOM 386 O O . GLN A 1 71 ? -6.403 -27.385 43.471 0.90 31.47 71 GLN B O 1
ATOM 392 N N . ALA A 1 72 ? -4.708 -26.614 44.727 0.86 25.57 72 ALA B N 1
ATOM 393 C CA . ALA A 1 72 ? -3.738 -26.926 43.682 0.86 26.15 72 ALA B CA 1
ATOM 394 C C . ALA A 1 72 ? -3.631 -28.432 43.466 0.86 34.94 72 ALA B C 1
ATOM 395 O O . ALA A 1 72 ? -3.470 -28.891 42.329 0.86 38.26 72 ALA B O 1
ATOM 397 N N . ALA A 1 73 ? -3.750 -29.217 44.539 0.90 34.71 73 ALA B N 1
ATOM 398 C CA . ALA A 1 73 ? -3.641 -30.663 44.405 0.90 40.09 73 ALA B CA 1
ATOM 399 C C . ALA A 1 73 ? -4.862 -31.246 43.705 0.90 40.59 73 ALA B C 1
ATOM 400 O O . ALA A 1 73 ? -4.742 -32.193 42.923 0.90 42.77 73 ALA B O 1
ATOM 402 N N . ALA A 1 74 ? -6.044 -30.701 43.979 0.59 25.99 74 ALA B N 1
ATOM 403 C CA . ALA A 1 74 ? -7.255 -31.141 43.308 0.59 26.94 74 ALA B CA 1
ATOM 404 C C . ALA A 1 74 ? -7.369 -30.600 41.892 0.59 26.34 74 ALA B C 1
ATOM 405 O O . ALA A 1 74 ? -8.200 -31.085 41.121 0.59 28.78 74 ALA B O 1
ATOM 407 N N . GLY A 1 75 ? -6.574 -29.603 41.539 0.99 36.64 75 GLY B N 1
ATOM 408 C CA . GLY A 1 75 ? -6.590 -29.066 40.196 0.99 39.21 75 GLY B CA 1
ATOM 409 C C . GLY A 1 75 ? -7.641 -28.015 39.924 0.99 38.73 75 GLY B C 1
ATOM 410 O O . GLY A 1 75 ? -7.872 -27.694 38.751 0.99 39.25 75 GLY B O 1
ATOM 411 N N . THR A 1 76 ? -8.284 -27.465 40.963 0.70 26.80 76 THR B N 1
ATOM 412 C CA . THR A 1 76 ? -9.263 -26.400 40.766 0.70 26.95 76 THR B CA 1
ATOM 413 C C . THR A 1 76 ? -8.609 -25.061 40.466 0.70 20.10 76 THR B C 1
ATOM 414 O O . THR A 1 76 ? -9.244 -24.207 39.845 0.70 23.29 76 THR B O 1
ATOM 418 N N . VAL A 1 77 ? -7.361 -24.864 40.883 0.84 25.42 77 VAL B N 1
ATOM 419 C CA . VAL A 1 77 ? -6.573 -23.697 40.508 0.84 29.25 77 VAL B CA 1
ATOM 420 C C . VAL A 1 77 ? -5.271 -24.154 39.858 0.84 26.64 77 VAL B C 1
ATOM 421 O O . VAL A 1 77 ? -4.858 -25.308 39.982 0.84 29.06 77 VAL B O 1
ATOM 425 N N . ASN A 1 78 ? -4.622 -23.218 39.159 0.89 26.47 78 ASN B N 1
ATOM 426 C CA . ASN A 1 78 ? -3.315 -23.475 38.569 0.89 28.70 78 ASN B CA 1
ATOM 427 C C . ASN A 1 78 ? -2.185 -23.226 39.542 0.89 26.86 78 ASN B C 1
ATOM 428 O O . ASN A 1 78 ? -1.128 -23.853 39.425 0.89 30.78 78 ASN B O 1
ATOM 433 N N . ILE A 1 79 ? -2.396 -22.332 40.503 0.75 18.90 79 ILE B N 1
ATOM 434 C CA . ILE A 1 79 ? -1.375 -21.931 41.456 0.75 21.77 79 ILE B CA 1
ATOM 435 C C . ILE A 1 79 ? -2.019 -21.939 42.832 0.75 19.97 79 ILE B C 1
ATOM 436 O O . ILE A 1 79 ? -2.980 -21.193 43.071 0.75 19.49 79 ILE B O 1
ATOM 441 N N . GLY A 1 80 ? -1.524 -22.788 43.722 0.80 23.32 80 GLY B N 1
ATOM 442 C CA . GLY A 1 80 ? -1.843 -22.669 45.133 0.80 18.04 80 GLY B CA 1
ATOM 443 C C . GLY A 1 80 ? -0.730 -21.864 45.770 0.80 24.84 80 GLY B C 1
ATOM 444 O O . GLY A 1 80 ? 0.449 -22.131 45.531 0.80 31.57 80 GLY B O 1
ATOM 445 N N . ALA A 1 81 ? -1.104 -20.851 46.547 0.85 27.57 81 ALA B N 1
ATOM 446 C CA . ALA A 1 81 ? -0.127 -20.035 47.252 0.85 23.87 81 ALA B CA 1
ATOM 447 C C . ALA A 1 81 ? 0.033 -20.565 48.672 0.85 21.25 81 ALA B C 1
ATOM 448 O O . ALA A 1 81 ? -0.964 -20.781 49.382 0.85 21.88 81 ALA B O 1
ATOM 450 N N . SER A 1 82 ? 1.279 -20.763 49.095 0.71 19.36 82 SER B N 1
ATOM 451 C CA . SER A 1 82 ? 1.514 -21.359 50.402 0.71 19.17 82 SER B CA 1
ATOM 452 C C . SER A 1 82 ? 2.783 -20.809 51.024 0.71 20.94 82 SER B C 1
ATOM 453 O O . SER A 1 82 ? 3.826 -20.751 50.378 0.71 19.31 82 SER B O 1
ATOM 456 N N . ASP A 1 83 ? 2.690 -20.438 52.302 0.89 24.98 83 ASP B N 1
ATOM 457 C CA . ASP A 1 83 ? 3.886 -20.130 53.072 0.89 28.43 83 ASP B CA 1
ATOM 458 C C . ASP A 1 83 ? 4.570 -21.382 53.596 0.89 28.26 83 ASP B C 1
ATOM 459 O O . ASP A 1 83 ? 5.634 -21.270 54.213 0.89 28.19 83 ASP B O 1
ATOM 464 N N . ALA A 1 84 ? 3.977 -22.554 53.378 0.86 21.04 84 ALA B N 1
ATOM 465 C CA . ALA A 1 84 ? 4.523 -23.818 53.839 0.86 21.90 84 ALA B CA 1
ATOM 466 C C . ALA A 1 84 ? 4.891 -24.673 52.636 0.86 24.17 84 ALA B C 1
ATOM 467 O O . ALA A 1 84 ? 4.085 -24.818 51.713 0.86 28.19 84 ALA B O 1
ATOM 469 N N . TYR A 1 85 ? 6.084 -25.259 52.659 0.86 24.61 85 TYR B N 1
ATOM 470 C CA . TYR A 1 85 ? 6.421 -26.258 51.659 0.86 26.08 85 TYR B CA 1
ATOM 471 C C . TYR A 1 85 ? 5.566 -27.510 51.843 0.86 36.25 85 TYR B C 1
ATOM 472 O O . TYR A 1 85 ? 4.951 -27.727 52.887 0.86 35.42 85 TYR B O 1
ATOM 481 N N . LEU A 1 86 ? 5.529 -28.336 50.806 0.90 36.65 86 LEU B N 1
ATOM 482 C CA . LEU A 1 86 ? 4.789 -29.591 50.877 0.90 32.47 86 LEU B CA 1
ATOM 483 C C . LEU A 1 86 ? 5.477 -30.566 51.823 0.90 37.26 86 LEU B C 1
ATOM 484 O O . LEU A 1 86 ? 6.706 -30.642 51.867 0.90 42.75 86 LEU B O 1
ATOM 489 N N . SER A 1 87 ? 4.678 -31.311 52.586 0.82 35.96 87 SER B N 1
ATOM 490 C CA . SER A 1 87 ? 5.211 -32.377 53.418 0.82 42.87 87 SER B CA 1
ATOM 491 C C . SER A 1 87 ? 5.607 -33.561 52.547 0.82 43.39 87 SER B C 1
ATOM 492 O O . SER A 1 87 ? 5.170 -33.695 51.403 0.82 41.19 87 SER B O 1
ATOM 495 N N . GLU A 1 88 ? 6.437 -34.441 53.107 0.85 47.46 88 GLU B N 1
ATOM 496 C CA . GLU A 1 88 ? 6.641 -35.723 52.446 0.85 56.77 88 GLU B CA 1
ATOM 497 C C . GLU A 1 88 ? 5.322 -36.484 52.332 0.85 56.82 88 GLU B C 1
ATOM 498 O O . GLU A 1 88 ? 5.135 -37.266 51.390 0.85 61.39 88 GLU B O 1
ATOM 504 N N . GLY A 1 89 ? 4.383 -36.240 53.254 0.76 48.02 89 GLY B N 1
ATOM 505 C CA . GLY A 1 89 ? 3.060 -36.829 53.129 0.76 45.39 89 GLY B CA 1
ATOM 506 C C . GLY A 1 89 ? 2.228 -36.190 52.039 0.76 50.02 89 GLY B C 1
ATOM 507 O O . GLY A 1 89 ? 1.401 -36.858 51.410 0.76 56.80 89 GLY B O 1
ATOM 508 N N . ASP A 1 90 ? 2.424 -34.892 51.804 0.89 48.04 90 ASP B N 1
ATOM 509 C CA . ASP A 1 90 ? 1.785 -34.238 50.669 0.89 47.32 90 ASP B CA 1
ATOM 510 C C . ASP A 1 90 ? 2.351 -34.755 49.355 0.89 49.03 90 ASP B C 1
ATOM 511 O O . ASP A 1 90 ? 1.602 -35.092 48.433 0.89 51.67 90 ASP B O 1
ATOM 516 N N . MET A 1 91 ? 3.679 -34.801 49.243 0.80 49.94 91 MET B N 1
ATOM 517 C CA . MET A 1 91 ? 4.291 -35.235 47.992 0.80 50.87 91 MET B CA 1
ATOM 518 C C . MET A 1 91 ? 3.990 -36.699 47.697 0.80 53.74 91 MET B C 1
ATOM 519 O O . MET A 1 91 ? 3.995 -37.106 46.531 0.80 54.97 91 MET B O 1
ATOM 524 N N . ALA A 1 92 ? 3.722 -37.499 48.732 0.87 57.63 92 ALA B N 1
ATOM 525 C CA . ALA A 1 92 ? 3.336 -38.892 48.534 0.87 59.33 92 ALA B CA 1
ATOM 526 C C . ALA A 1 92 ? 1.866 -39.043 48.171 0.87 62.54 92 ALA B C 1
ATOM 527 O O . ALA A 1 92 ? 1.468 -40.100 47.673 0.87 68.85 92 ALA B O 1
ATOM 529 N N . ALA A 1 93 ? 1.053 -38.018 48.421 0.71 54.99 93 ALA B N 1
ATOM 530 C CA . ALA A 1 93 ? -0.358 -38.057 48.072 0.71 46.41 93 ALA B CA 1
ATOM 531 C C . ALA A 1 93 ? -0.636 -37.500 46.682 0.71 47.21 93 ALA B C 1
ATOM 532 O O . ALA A 1 93 ? -1.573 -37.958 46.019 0.71 48.01 93 ALA B O 1
ATOM 534 N N . HIS A 1 94 ? 0.157 -36.529 46.216 0.72 46.49 94 HIS B N 1
ATOM 535 C CA . HIS A 1 94 ? -0.083 -35.862 44.931 0.72 43.81 94 HIS B CA 1
ATOM 536 C C . HIS A 1 94 ? 1.249 -35.674 44.203 0.72 47.46 94 HIS B C 1
ATOM 537 O O . HIS A 1 94 ? 1.916 -34.657 44.402 0.72 48.84 94 HIS B O 1
ATOM 544 N N . LYS A 1 95 ? 1.620 -36.626 43.340 0.71 45.71 95 LYS B N 1
ATOM 545 C CA . LYS A 1 95 ? 2.831 -36.397 42.554 0.71 50.66 95 LYS B CA 1
ATOM 546 C C . LYS A 1 95 ? 2.500 -35.526 41.337 0.71 50.62 95 LYS B C 1
ATOM 547 O O . LYS A 1 95 ? 1.340 -35.375 40.934 0.71 54.14 95 LYS B O 1
ATOM 553 N N . GLY A 1 96 ? 3.539 -34.920 40.772 0.73 47.48 96 GLY B N 1
ATOM 554 C CA . GLY A 1 96 ? 3.412 -33.787 39.902 0.73 44.69 96 GLY B CA 1
ATOM 555 C C . GLY A 1 96 ? 3.444 -32.468 40.645 0.73 37.00 96 GLY B C 1
ATOM 556 O O . GLY A 1 96 ? 3.871 -31.456 40.082 0.73 35.07 96 GLY B O 1
ATOM 557 N N . LEU A 1 97 ? 3.026 -32.468 41.910 0.90 31.79 97 LEU B N 1
ATOM 558 C CA . LEU A 1 97 ? 2.914 -31.246 42.688 0.90 30.32 97 LEU B CA 1
ATOM 559 C C . LEU A 1 97 ? 4.284 -30.825 43.205 0.90 33.65 97 LEU B C 1
ATOM 560 O O . LEU A 1 97 ? 5.035 -31.652 43.731 0.90 40.54 97 LEU B O 1
ATOM 565 N N . MET A 1 98 ? 4.617 -29.544 43.046 0.75 28.56 98 MET B N 1
ATOM 566 C CA . MET A 1 98 ? 5.865 -29.016 43.581 0.75 32.12 98 MET B CA 1
ATOM 567 C C . MET A 1 98 ? 5.601 -27.683 44.260 0.75 26.85 98 MET B C 1
ATOM 568 O O . MET A 1 98 ? 4.575 -27.038 44.028 0.75 30.78 98 MET B O 1
ATOM 573 N N . ASN A 1 99 ? 6.536 -27.276 45.117 0.73 23.83 99 ASN B N 1
ATOM 574 C CA . ASN A 1 99 ? 6.492 -25.958 45.739 0.73 23.33 99 ASN B CA 1
ATOM 575 C C . ASN A 1 99 ? 7.641 -25.122 45.178 0.73 27.04 99 ASN B C 1
ATOM 576 O O . ASN A 1 99 ? 8.812 -25.410 45.436 0.73 30.64 99 ASN B O 1
ATOM 581 N N . ILE A 1 100 ? 7.303 -24.092 44.406 0.83 25.00 100 ILE B N 1
ATOM 582 C CA . ILE A 1 100 ? 8.289 -23.242 43.739 0.83 22.86 100 ILE B CA 1
ATOM 583 C C . ILE A 1 100 ? 8.422 -21.929 44.495 0.83 20.39 100 ILE B C 1
ATOM 584 O O . ILE A 1 100 ? 7.473 -21.140 44.564 0.83 28.71 100 ILE B O 1
ATOM 589 N N . ALA A 1 101 ? 9.604 -21.693 45.056 0.80 24.32 101 ALA B N 1
ATOM 590 C CA . ALA A 1 101 ? 9.862 -20.464 45.798 0.80 21.86 101 ALA B CA 1
ATOM 591 C C . ALA A 1 101 ? 9.753 -19.248 44.890 0.80 26.55 101 ALA B C 1
ATOM 592 O O . ALA A 1 101 ? 10.361 -19.202 43.817 0.80 25.90 101 ALA B O 1
ATOM 594 N N . LEU A 1 102 ? 8.981 -18.257 45.327 0.82 25.84 102 LEU B N 1
ATOM 595 C CA . LEU A 1 102 ? 8.795 -17.028 44.568 0.82 25.99 102 LEU B CA 1
ATOM 596 C C . LEU A 1 102 ? 9.398 -15.800 45.228 0.82 25.69 102 LEU B C 1
ATOM 597 O O . LEU A 1 102 ? 9.747 -14.847 44.524 0.82 20.27 102 LEU B O 1
ATOM 602 N N . ALA A 1 103 ? 9.518 -15.795 46.550 0.81 22.89 103 ALA B N 1
ATOM 603 C CA . ALA A 1 103 ? 9.974 -14.627 47.290 0.81 22.05 103 ALA B CA 1
ATOM 604 C C . ALA A 1 103 ? 10.199 -15.063 48.733 0.81 27.46 103 ALA B C 1
ATOM 605 O O . ALA A 1 103 ? 9.908 -16.205 49.108 0.81 28.76 103 ALA B O 1
ATOM 607 N N . ILE A 1 104 ? 10.711 -14.143 49.543 0.84 25.36 104 ILE B N 1
ATOM 608 C CA . ILE A 1 104 ? 10.984 -14.396 50.954 0.84 24.58 104 ILE B CA 1
ATOM 609 C C . ILE A 1 104 ? 10.120 -13.458 51.785 0.84 24.60 104 ILE B C 1
ATOM 610 O O . ILE A 1 104 ? 10.233 -12.229 51.667 0.84 20.09 104 ILE B O 1
ATOM 615 N N . SER A 1 105 ? 9.240 -14.036 52.605 0.83 27.61 105 SER B N 1
ATOM 616 C CA . SER A 1 105 ? 8.356 -13.271 53.477 0.83 20.29 105 SER B CA 1
ATOM 617 C C . SER A 1 105 ? 8.762 -13.470 54.933 0.83 23.06 105 SER B C 1
ATOM 618 O O . SER A 1 105 ? 9.766 -14.126 55.245 0.83 22.71 105 SER B O 1
ATOM 621 N N . ALA A 1 106 ? 7.960 -12.913 55.837 0.99 30.48 106 ALA B N 1
ATOM 622 C CA . ALA A 1 106 ? 8.277 -12.941 57.257 0.99 31.12 106 ALA B CA 1
ATOM 623 C C . ALA A 1 106 ? 6.987 -12.768 58.043 0.99 30.39 106 ALA B C 1
ATOM 624 O O . ALA A 1 106 ? 5.951 -12.382 57.499 0.99 28.00 106 ALA B O 1
ATOM 626 N N . GLN A 1 107 ? 7.063 -13.065 59.336 0.88 28.17 107 GLN B N 1
ATOM 627 C CA . GLN A 1 107 ? 5.898 -13.009 60.206 0.88 23.24 107 GLN B CA 1
ATOM 628 C C . GLN A 1 107 ? 6.236 -12.276 61.497 0.88 27.17 107 GLN B C 1
ATOM 629 O O . GLN A 1 107 ? 7.305 -12.488 62.077 0.88 27.92 107 GLN B O 1
ATOM 635 N N . GLN A 1 108 ? 5.331 -11.404 61.943 0.85 23.39 108 GLN B N 1
ATOM 636 C CA . GLN A 1 108 ? 5.527 -10.688 63.194 0.85 24.12 108 GLN B CA 1
ATOM 637 C C . GLN A 1 108 ? 4.561 -11.205 64.254 0.85 21.01 108 GLN B C 1
ATOM 638 O O . GLN A 1 108 ? 3.555 -11.860 63.957 0.85 25.63 108 GLN B O 1
ATOM 644 N N . VAL A 1 109 ? 4.882 -10.926 65.506 0.79 19.10 109 VAL B N 1
ATOM 645 C CA . VAL A 1 109 ? 3.937 -11.128 66.597 0.79 23.34 109 VAL B CA 1
ATOM 646 C C . VAL A 1 109 ? 3.379 -9.760 66.967 0.79 24.42 109 VAL B C 1
ATOM 647 O O . VAL A 1 109 ? 4.128 -8.854 67.345 0.79 21.40 109 VAL B O 1
ATOM 651 N N . ASN A 1 110 ? 2.077 -9.588 66.793 0.78 19.47 110 ASN B N 1
ATOM 652 C CA . ASN A 1 110 ? 1.382 -8.369 67.173 0.78 21.35 110 ASN B CA 1
ATOM 653 C C . ASN A 1 110 ? 0.674 -8.573 68.512 0.78 27.34 110 ASN B C 1
ATOM 654 O O . ASN A 1 110 ? 0.368 -9.695 68.910 0.78 29.07 110 ASN B O 1
ATOM 659 N N . TYR A 1 111 ? 0.421 -7.466 69.208 0.82 26.41 111 TYR B N 1
ATOM 660 C CA . TYR A 1 111 ? -0.267 -7.514 70.493 0.82 25.32 111 TYR B CA 1
ATOM 661 C C . TYR A 1 111 ? -1.006 -6.198 70.706 0.82 30.94 111 TYR B C 1
ATOM 662 O O . TYR A 1 111 ? -0.621 -5.156 70.164 0.82 29.08 111 TYR B O 1
ATOM 671 N N . ASN A 1 112 ? -2.059 -6.245 71.517 0.81 28.83 112 ASN B N 1
ATOM 672 C CA . ASN A 1 112 ? -2.912 -5.080 71.764 0.81 26.75 112 ASN B CA 1
ATOM 673 C C . ASN A 1 112 ? -2.709 -4.635 73.210 0.81 25.89 112 ASN B C 1
ATOM 674 O O . ASN A 1 112 ? -3.392 -5.099 74.120 0.81 25.33 112 ASN B O 1
ATOM 679 N N . LEU A 1 113 ? -1.745 -3.734 73.402 0.89 28.53 113 LEU B N 1
ATOM 680 C CA . LEU A 1 113 ? -1.404 -3.142 74.694 0.89 35.15 113 LEU B CA 1
ATOM 681 C C . LEU A 1 113 ? -1.295 -1.641 74.461 0.89 35.95 113 LEU B C 1
ATOM 682 O O . LEU A 1 113 ? -0.201 -1.121 74.202 0.89 37.13 113 LEU B O 1
ATOM 687 N N . PRO A 1 114 ? -2.411 -0.913 74.528 0.67 34.03 114 PRO B N 1
ATOM 688 C CA . PRO A 1 114 ? -2.369 0.521 74.198 0.67 36.23 114 PRO B CA 1
ATOM 689 C C . PRO A 1 114 ? -1.474 1.346 75.107 0.67 36.89 114 PRO B C 1
ATOM 690 O O . PRO A 1 114 ? -0.922 2.355 74.661 0.67 39.43 114 PRO B O 1
ATOM 694 N N . GLY A 1 115 ? -1.299 0.959 76.356 1.00 47.03 115 GLY B N 1
ATOM 695 C CA . GLY A 1 115 ? -0.424 1.754 77.193 1.00 59.12 115 GLY B CA 1
ATOM 696 C C . GLY A 1 115 ? 1.057 1.503 77.029 1.00 59.11 115 GLY B C 1
ATOM 697 O O . GLY A 1 115 ? 1.855 2.058 77.791 1.00 58.69 115 GLY B O 1
ATOM 698 N N . VAL A 1 116 ? 1.451 0.686 76.054 0.98 51.14 116 VAL B N 1
ATOM 699 C CA . VAL A 1 116 ? 2.818 0.187 75.926 0.98 45.47 116 VAL B CA 1
ATOM 700 C C . VAL A 1 116 ? 3.373 0.675 74.595 0.98 42.83 116 VAL B C 1
ATOM 701 O O . VAL A 1 116 ? 2.949 0.204 73.531 0.98 43.21 116 VAL B O 1
ATOM 705 N N . SER A 1 117 ? 4.328 1.606 74.647 0.88 38.49 117 SER B N 1
ATOM 706 C CA . SER A 1 117 ? 4.881 2.199 73.437 0.88 42.88 117 SER B CA 1
ATOM 707 C C . SER A 1 117 ? 6.086 1.437 72.898 0.88 44.94 117 SER B C 1
ATOM 708 O O . SER A 1 117 ? 6.396 1.552 71.706 0.88 42.65 117 SER B O 1
ATOM 711 N N . GLU A 1 118 ? 6.752 0.656 73.740 0.79 39.88 118 GLU B N 1
ATOM 712 C CA . GLU A 1 118 ? 7.944 -0.067 73.333 0.79 36.44 118 GLU B CA 1
ATOM 713 C C . GLU A 1 118 ? 7.598 -1.260 72.453 0.79 38.85 118 GLU B C 1
ATOM 714 O O . GLU A 1 118 ? 6.504 -1.827 72.526 0.79 41.20 118 GLU B O 1
ATOM 720 N N . HIS A 1 119 ? 8.555 -1.641 71.614 0.80 32.18 119 HIS B N 1
ATOM 721 C CA . HIS A 1 119 ? 8.530 -2.938 70.946 0.80 28.40 119 HIS B CA 1
ATOM 722 C C . HIS A 1 119 ? 8.938 -3.974 71.977 0.80 25.47 119 HIS B C 1
ATOM 723 O O . HIS A 1 119 ? 10.123 -4.139 72.266 0.80 31.29 119 HIS B O 1
ATOM 730 N N . LEU A 1 120 ? 7.960 -4.679 72.532 0.81 27.25 120 LEU B N 1
ATOM 731 C CA . LEU A 1 120 ? 8.250 -5.707 73.525 0.81 29.70 120 LEU B CA 1
ATOM 732 C C . LEU A 1 120 ? 9.103 -6.819 72.922 0.81 27.70 120 LEU B C 1
ATOM 733 O O . LEU A 1 120 ? 8.857 -7.278 71.805 0.81 25.58 120 LEU B O 1
ATOM 738 N N . LYS A 1 121 ? 10.103 -7.258 73.683 0.82 26.55 121 LYS B N 1
ATOM 739 C CA . LYS A 1 121 ? 10.879 -8.439 73.336 0.82 23.75 121 LYS B CA 1
ATOM 740 C C . LYS A 1 121 ? 10.153 -9.682 73.832 0.82 27.80 121 LYS B C 1
ATOM 741 O O . LYS A 1 121 ? 9.719 -9.732 74.987 0.82 21.93 121 LYS B O 1
ATOM 747 N N . LEU A 1 122 ? 10.010 -10.669 72.943 0.76 26.18 122 LEU B N 1
ATOM 748 C CA . LEU A 1 122 ? 9.467 -11.985 73.255 0.76 25.25 122 LEU B CA 1
ATOM 749 C C . LEU A 1 122 ? 10.315 -13.034 72.538 0.76 24.13 122 LEU B C 1
ATOM 750 O O . LEU A 1 122 ? 11.028 -12.727 71.584 0.76 21.93 122 LEU B O 1
ATOM 755 N N . ASN A 1 123 ? 10.259 -14.276 73.025 0.84 25.54 123 ASN B N 1
ATOM 756 C CA . ASN A 1 123 ? 10.941 -15.393 72.383 0.84 22.47 123 ASN B CA 1
ATOM 757 C C . ASN A 1 123 ? 9.990 -16.585 72.328 0.84 28.06 123 ASN B C 1
ATOM 758 O O . ASN A 1 123 ? 8.816 -16.490 72.711 0.84 32.84 123 ASN B O 1
ATOM 763 N N . GLY A 1 124 ? 10.500 -17.713 71.829 0.77 25.77 124 GLY B N 1
ATOM 764 C CA . GLY A 1 124 ? 9.638 -18.861 71.598 0.77 25.13 124 GLY B CA 1
ATOM 765 C C . GLY A 1 124 ? 9.156 -19.518 72.876 0.77 25.42 124 GLY B C 1
ATOM 766 O O . GLY A 1 124 ? 8.024 -19.995 72.945 0.77 28.58 124 GLY B O 1
ATOM 767 N N . LYS A 1 125 ? 10.008 -19.567 73.899 0.71 24.65 125 LYS B N 1
ATOM 768 C CA . LYS A 1 125 ? 9.601 -20.202 75.149 0.71 23.58 125 LYS B CA 1
ATOM 769 C C . LYS A 1 125 ? 8.548 -19.367 75.869 0.71 24.43 125 LYS B C 1
ATOM 770 O O . LYS A 1 125 ? 7.562 -19.908 76.378 0.71 28.55 125 LYS B O 1
ATOM 776 N N . VAL A 1 126 ? 8.708 -18.041 75.875 0.76 23.23 126 VAL B N 1
ATOM 777 C CA . VAL A 1 126 ? 7.702 -17.189 76.490 0.76 25.41 126 VAL B CA 1
ATOM 778 C C . VAL A 1 126 ? 6.399 -17.246 75.704 0.76 27.02 126 VAL B C 1
ATOM 779 O O . VAL A 1 126 ? 5.310 -17.338 76.285 0.76 26.61 126 VAL B O 1
ATOM 783 N N . LEU A 1 127 ? 6.484 -17.206 74.373 0.84 24.54 127 LEU B N 1
ATOM 784 C CA . LEU A 1 127 ? 5.270 -17.261 73.571 0.84 23.47 127 LEU B CA 1
ATOM 785 C C . LEU A 1 127 ? 4.589 -18.620 73.696 0.84 25.26 127 LEU B C 1
ATOM 786 O O . LEU A 1 127 ? 3.357 -18.692 73.753 0.84 32.18 127 LEU B O 1
ATOM 791 N N . ALA A 1 128 ? 5.373 -19.707 73.741 0.86 23.18 128 ALA B N 1
ATOM 792 C CA . ALA A 1 128 ? 4.799 -21.033 73.941 0.86 25.36 128 ALA B CA 1
ATOM 793 C C . ALA A 1 128 ? 4.023 -21.104 75.257 0.86 28.76 128 ALA B C 1
ATOM 794 O O . ALA A 1 128 ? 2.934 -21.686 75.316 0.86 28.61 128 ALA B O 1
ATOM 796 N N . ALA A 1 129 ? 4.570 -20.508 76.321 0.78 27.04 129 ALA B N 1
ATOM 797 C CA . ALA A 1 129 ? 3.883 -20.521 77.608 0.78 32.33 129 ALA B CA 1
ATOM 798 C C . ALA A 1 129 ? 2.616 -19.669 77.580 0.78 33.53 129 ALA B C 1
ATOM 799 O O . ALA A 1 129 ? 1.673 -19.938 78.334 0.78 32.00 129 ALA B O 1
ATOM 801 N N . MET A 1 130 ? 2.577 -18.645 76.721 0.71 29.21 130 MET B N 1
ATOM 802 C CA . MET A 1 130 ? 1.368 -17.843 76.571 0.71 21.82 130 MET B CA 1
ATOM 803 C C . MET A 1 130 ? 0.293 -18.614 75.828 0.71 23.55 130 MET B C 1
ATOM 804 O O . MET A 1 130 ? -0.887 -18.559 76.190 0.71 30.49 130 MET B O 1
ATOM 809 N N . TYR A 1 131 ? 0.672 -19.314 74.767 0.83 29.21 131 TYR B N 1
ATOM 810 C CA . TYR A 1 131 ? -0.300 -20.092 74.026 0.83 29.33 131 TYR B CA 1
ATOM 811 C C . TYR A 1 131 ? -0.650 -21.388 74.732 0.83 23.58 131 TYR B C 1
ATOM 812 O O . TYR A 1 131 ? -1.624 -22.034 74.340 0.83 33.32 131 TYR B O 1
ATOM 821 N N . GLN A 1 132 ? 0.114 -21.784 75.754 0.67 24.48 132 GLN B N 1
ATOM 822 C CA . GLN A 1 132 ? -0.225 -22.941 76.573 0.67 25.47 132 GLN B CA 1
ATOM 823 C C . GLN A 1 132 ? -0.974 -22.570 77.843 0.67 31.78 132 GLN B C 1
ATOM 824 O O . GLN A 1 132 ? -1.440 -23.465 78.554 0.67 36.03 132 GLN B O 1
ATOM 830 N N . GLY A 1 133 ? -1.085 -21.285 78.154 0.80 35.47 133 GLY B N 1
ATOM 831 C CA . GLY A 1 133 ? -1.907 -20.846 79.256 0.80 32.18 133 GLY B CA 1
ATOM 832 C C . GLY A 1 133 ? -1.222 -20.778 80.601 0.80 31.38 133 GLY B C 1
ATOM 833 O O . GLY A 1 133 ? -1.874 -20.405 81.579 0.80 38.62 133 GLY B O 1
ATOM 834 N N . THR A 1 134 ? 0.063 -21.134 80.696 0.84 34.40 134 THR B N 1
ATOM 835 C CA . THR A 1 134 ? 0.764 -21.013 81.970 0.84 37.27 134 THR B CA 1
ATOM 836 C C . THR A 1 134 ? 1.185 -19.574 82.253 0.84 34.34 134 THR B C 1
ATOM 837 O O . THR A 1 134 ? 1.214 -19.158 83.423 0.84 33.94 134 THR B O 1
ATOM 841 N N . ILE A 1 135 ? 1.520 -18.807 81.220 0.82 26.31 135 ILE B N 1
ATOM 842 C CA . ILE A 1 135 ? 1.624 -17.357 81.342 0.82 27.45 135 ILE B CA 1
ATOM 843 C C . ILE A 1 135 ? 0.278 -16.770 80.931 0.82 34.39 135 ILE B C 1
ATOM 844 O O . ILE A 1 135 ? -0.125 -16.862 79.770 0.82 30.00 135 ILE B O 1
ATOM 849 N N . LYS A 1 136 ? -0.415 -16.158 81.889 0.80 37.27 136 LYS B N 1
ATOM 850 C CA . LYS A 1 136 ? -1.779 -15.697 81.689 0.80 34.05 136 LYS B CA 1
ATOM 851 C C . LYS A 1 136 ? -1.920 -14.191 81.731 0.80 26.12 136 LYS B C 1
ATOM 852 O O . LYS A 1 136 ? -2.961 -13.672 81.316 0.80 26.37 136 LYS B O 1
ATOM 858 N N . THR A 1 137 ? -0.919 -13.486 82.251 0.77 28.06 137 THR B N 1
ATOM 859 C CA . THR A 1 137 ? -1.024 -12.068 82.531 0.77 28.56 137 THR B CA 1
ATOM 860 C C . THR A 1 137 ? 0.200 -11.382 81.960 0.77 29.42 137 THR B C 1
ATOM 861 O O . THR A 1 137 ? 1.299 -11.946 81.960 0.77 27.97 137 THR B O 1
ATOM 865 N N . TRP A 1 138 ? 0.002 -10.157 81.485 0.76 27.37 138 TRP B N 1
ATOM 866 C CA . TRP A 1 138 ? 1.037 -9.521 80.684 0.76 35.35 138 TRP B CA 1
ATOM 867 C C . TRP A 1 138 ? 2.202 -8.997 81.503 0.76 35.05 138 TRP B C 1
ATOM 868 O O . TRP A 1 138 ? 3.264 -8.750 80.927 0.76 28.04 138 TRP B O 1
ATOM 879 N N . ASP A 1 139 ? 2.047 -8.819 82.818 0.79 32.30 139 ASP B N 1
ATOM 880 C CA . ASP A 1 139 ? 3.174 -8.425 83.652 0.79 32.22 139 ASP B CA 1
ATOM 881 C C . ASP A 1 139 ? 3.805 -9.619 84.355 0.79 28.12 139 ASP B C 1
ATOM 882 O O . ASP A 1 139 ? 4.473 -9.451 85.378 0.79 25.34 139 ASP B O 1
ATOM 887 N N . ASP A 1 140 ? 3.596 -10.816 83.822 0.81 29.63 140 ASP B N 1
ATOM 888 C CA . ASP A 1 140 ? 4.288 -11.998 84.304 0.81 27.88 140 ASP B CA 1
ATOM 889 C C . ASP A 1 140 ? 5.793 -11.733 84.274 0.81 36.31 140 ASP B C 1
ATOM 890 O O . ASP A 1 140 ? 6.295 -11.154 83.298 0.81 31.48 140 ASP B O 1
ATOM 895 N N . PRO A 1 141 ? 6.527 -12.079 85.333 1.00 40.41 141 PRO B N 1
ATOM 896 C CA . PRO A 1 141 ? 7.984 -11.854 85.329 1.00 40.34 141 PRO B CA 1
ATOM 897 C C . PRO A 1 141 ? 8.693 -12.452 84.115 1.00 36.40 141 PRO B C 1
ATOM 898 O O . PRO A 1 141 ? 9.720 -11.916 83.686 1.00 35.13 141 PRO B O 1
ATOM 902 N N . GLN A 1 142 ? 8.184 -13.549 83.551 0.88 29.20 142 GLN B N 1
ATOM 903 C CA . GLN A 1 142 ? 8.838 -14.117 82.376 0.88 35.05 142 GLN B CA 1
ATOM 904 C C . GLN A 1 142 ? 8.795 -13.154 81.201 0.88 32.60 142 GLN B C 1
ATOM 905 O O . GLN A 1 142 ? 9.737 -13.115 80.402 0.88 33.24 142 GLN B O 1
ATOM 911 N N . ILE A 1 143 ? 7.749 -12.351 81.117 0.84 26.45 143 ILE B N 1
ATOM 912 C CA . ILE A 1 143 ? 7.668 -11.330 80.042 0.84 31.61 143 ILE B CA 1
ATOM 913 C C . ILE A 1 143 ? 8.439 -10.093 80.506 0.84 33.35 143 ILE B C 1
ATOM 914 O O . ILE A 1 143 ? 9.251 -9.587 79.786 0.84 30.46 143 ILE B O 1
ATOM 919 N N . ALA A 1 144 ? 8.175 -9.660 81.719 0.78 27.15 144 ALA B N 1
ATOM 920 C CA . ALA A 1 144 ? 8.790 -8.421 82.200 0.78 26.67 144 ALA B CA 1
ATOM 921 C C . ALA A 1 144 ? 10.316 -8.544 82.230 0.78 28.87 144 ALA B C 1
ATOM 922 O O . ALA A 1 144 ? 10.948 -7.567 81.918 0.78 25.01 144 ALA B O 1
ATOM 924 N N . ALA A 1 145 ? 10.871 -9.728 82.482 0.92 30.15 145 ALA B N 1
ATOM 925 C CA . ALA A 1 145 ? 12.323 -9.885 82.577 0.92 29.10 145 ALA B CA 1
ATOM 926 C C . ALA A 1 145 ? 13.025 -9.652 81.241 0.92 25.35 145 ALA B C 1
ATOM 927 O O . ALA A 1 145 ? 14.179 -9.225 81.229 0.92 26.15 145 ALA B O 1
ATOM 929 N N . LEU A 1 146 ? 12.376 -9.969 80.118 0.94 29.36 146 LEU B N 1
ATOM 930 C CA . LEU A 1 146 ? 12.929 -9.641 78.811 0.94 32.92 146 LEU B CA 1
ATOM 931 C C . LEU A 1 146 ? 12.758 -8.166 78.485 0.94 31.85 146 LEU B C 1
ATOM 932 O O . LEU A 1 146 ? 13.350 -7.689 77.511 0.94 38.30 146 LEU B O 1
ATOM 937 N N . ASN A 1 147 ? 11.956 -7.447 79.279 0.90 28.85 147 ASN B N 1
ATOM 938 C CA . ASN A 1 147 ? 11.644 -6.041 79.025 0.90 32.64 147 ASN B CA 1
ATOM 939 C C . ASN A 1 147 ? 11.868 -5.186 80.270 0.90 33.27 147 ASN B C 1
ATOM 940 O O . ASN A 1 147 ? 10.980 -4.448 80.697 0.90 31.92 147 ASN B O 1
ATOM 945 N N . PRO A 1 148 ? 13.057 -5.251 80.872 0.99 36.92 148 PRO B N 1
ATOM 946 C CA . PRO A 1 148 ? 13.307 -4.437 82.065 0.99 40.76 148 PRO B CA 1
ATOM 947 C C . PRO A 1 148 ? 13.164 -2.963 81.722 0.99 43.13 148 PRO B C 1
ATOM 948 O O . PRO A 1 148 ? 13.544 -2.520 80.632 0.99 43.72 148 PRO B O 1
ATOM 952 N N . GLY A 1 149 ? 12.585 -2.208 82.648 0.92 36.00 149 GLY B N 1
ATOM 953 C CA . GLY A 1 149 ? 12.345 -0.802 82.412 0.92 43.06 149 GLY B CA 1
ATOM 954 C C . GLY A 1 149 ? 11.101 -0.495 81.612 0.92 40.84 149 GLY B C 1
ATOM 955 O O . GLY A 1 149 ? 10.881 0.667 81.262 0.92 46.97 149 GLY B O 1
ATOM 956 N N . VAL A 1 150 ? 10.285 -1.495 81.297 0.86 36.03 150 VAL B N 1
ATOM 957 C CA . VAL A 1 150 ? 9.012 -1.291 80.622 0.86 32.64 150 VAL B CA 1
ATOM 958 C C . VAL A 1 150 ? 7.911 -1.562 81.630 0.86 40.36 150 VAL B C 1
ATOM 959 O O . VAL A 1 150 ? 7.914 -2.605 82.295 0.86 40.73 150 VAL B O 1
ATOM 963 N N . ASN A 1 151 ? 6.971 -0.630 81.744 0.98 43.08 151 ASN B N 1
ATOM 964 C CA . ASN A 1 151 ? 5.818 -0.821 82.614 0.98 43.64 151 ASN B CA 1
ATOM 965 C C . ASN A 1 151 ? 4.778 -1.663 81.880 0.98 40.31 151 ASN B C 1
ATOM 966 O O . ASN A 1 151 ? 4.158 -1.202 80.916 0.98 41.93 151 ASN B O 1
ATOM 971 N N . LEU A 1 152 ? 4.597 -2.908 82.318 0.82 30.08 152 LEU B N 1
ATOM 972 C CA . LEU A 1 152 ? 3.591 -3.770 81.718 0.82 32.63 152 LEU B CA 1
ATOM 973 C C . LEU A 1 152 ? 2.333 -3.804 82.574 0.82 37.06 152 LEU B C 1
ATOM 974 O O . LEU A 1 152 ? 2.413 -3.723 83.803 0.82 41.30 152 LEU B O 1
ATOM 979 N N . PRO A 1 153 ? 1.165 -3.905 81.945 0.82 42.39 153 PRO B N 1
ATOM 980 C CA . PRO A 1 153 ? -0.093 -3.895 82.694 0.82 42.24 153 PRO B CA 1
ATOM 981 C C . PRO A 1 153 ? -0.422 -5.279 83.232 0.82 37.89 153 PRO B C 1
ATOM 982 O O . PRO A 1 153 ? 0.196 -6.280 82.877 0.82 35.87 153 PRO B O 1
ATOM 986 N N . GLY A 1 154 ? -1.421 -5.317 84.105 0.84 37.47 154 GLY B N 1
ATOM 987 C CA . GLY A 1 154 ? -1.914 -6.589 84.590 0.84 37.79 154 GLY B CA 1
ATOM 988 C C . GLY A 1 154 ? -3.004 -7.151 83.703 0.84 35.04 154 GLY B C 1
ATOM 989 O O . GLY A 1 154 ? -3.945 -7.782 84.182 0.84 36.63 154 GLY B O 1
ATOM 990 N N . THR A 1 155 ? -2.891 -6.929 82.400 0.79 43.52 155 THR B N 1
ATOM 991 C CA . THR A 1 155 ? -3.922 -7.363 81.472 0.79 40.69 155 THR B CA 1
ATOM 992 C C . THR A 1 155 ? -3.780 -8.848 81.163 0.79 37.04 155 THR B C 1
ATOM 993 O O . THR A 1 155 ? -2.666 -9.359 80.989 0.79 27.97 155 THR B O 1
ATOM 997 N N . ALA A 1 156 ? -4.922 -9.540 81.137 0.81 37.01 156 ALA B N 1
ATOM 998 C CA . ALA A 1 156 ? -4.966 -10.946 80.760 0.81 37.79 156 ALA B CA 1
ATOM 999 C C . ALA A 1 156 ? -4.484 -11.139 79.327 0.81 35.50 156 ALA B C 1
ATOM 1000 O O . ALA A 1 156 ? -4.901 -10.417 78.421 0.81 31.42 156 ALA B O 1
ATOM 1002 N N . VAL A 1 157 ? -3.618 -12.137 79.130 0.73 35.88 157 VAL B N 1
ATOM 1003 C CA . VAL A 1 157 ? -3.193 -12.541 77.795 0.73 28.77 157 VAL B CA 1
ATOM 1004 C C . VAL A 1 157 ? -4.339 -13.259 77.096 0.73 28.15 157 VAL B C 1
ATOM 1005 O O . VAL A 1 157 ? -4.941 -14.187 77.648 0.73 25.99 157 VAL B O 1
ATOM 1009 N N . VAL A 1 158 ? -4.635 -12.848 75.872 0.73 24.53 158 VAL B N 1
ATOM 1010 C CA . VAL A 1 158 ? -5.633 -13.507 75.044 0.73 31.53 158 VAL B CA 1
ATOM 1011 C C . VAL A 1 158 ? -4.941 -13.998 73.777 0.73 26.69 158 VAL B C 1
ATOM 1012 O O . VAL A 1 158 ? -4.732 -13.238 72.832 0.73 28.44 158 VAL B O 1
ATOM 1016 N N . PRO A 1 159 ? -4.541 -15.271 73.737 0.86 33.57 159 PRO B N 1
ATOM 1017 C CA . PRO A 1 159 ? -3.768 -15.791 72.598 0.86 33.54 159 PRO B CA 1
ATOM 1018 C C . PRO A 1 159 ? -4.672 -16.142 71.422 0.86 37.61 159 PRO B C 1
ATOM 1019 O O . PRO A 1 159 ? -5.546 -17.007 71.530 0.86 34.92 159 PRO B O 1
ATOM 1023 N N . LEU A 1 160 ? -4.441 -15.480 70.290 0.75 32.84 160 LEU B N 1
ATOM 1024 C CA . LEU A 1 160 ? -5.211 -15.683 69.067 0.75 35.40 160 LEU B CA 1
ATOM 1025 C C . LEU A 1 160 ? -4.481 -16.639 68.136 0.75 30.99 160 LEU B C 1
ATOM 1026 O O . LEU A 1 160 ? -3.274 -16.501 67.917 0.75 29.75 160 LEU B O 1
ATOM 1031 N N . HIS A 1 161 ? -5.218 -17.581 67.565 0.71 29.29 161 HIS B N 1
ATOM 1032 C CA . HIS A 1 161 ? -4.669 -18.457 66.542 0.71 27.15 161 HIS B CA 1
ATOM 1033 C C . HIS A 1 161 ? -5.562 -18.418 65.313 0.71 31.79 161 HIS B C 1
ATOM 1034 O O . HIS A 1 161 ? -6.678 -17.893 65.336 0.71 29.46 161 HIS B O 1
ATOM 1041 N N . ARG A 1 162 ? -5.052 -18.980 64.227 0.81 35.77 162 ARG B N 1
ATOM 1042 C CA . ARG A 1 162 ? -5.797 -19.027 62.982 0.81 36.96 162 ARG B CA 1
ATOM 1043 C C . ARG A 1 162 ? -6.806 -20.165 63.017 0.81 33.06 162 ARG B C 1
ATOM 1044 O O . ARG A 1 162 ? -6.515 -21.254 63.514 0.81 30.96 162 ARG B O 1
ATOM 1052 N N . SER A 1 163 ? -8.004 -19.898 62.504 0.84 38.11 163 SER B N 1
ATOM 1053 C CA . SER A 1 163 ? -9.055 -20.904 62.426 0.84 43.19 163 SER B CA 1
ATOM 1054 C C . SER A 1 163 ? -8.984 -21.745 61.158 0.84 37.64 163 SER B C 1
ATOM 1055 O O . SER A 1 163 ? -9.524 -22.853 61.136 0.84 44.79 163 SER B O 1
ATOM 1058 N N . ASP A 1 164 ? -8.355 -21.248 60.107 0.79 35.46 164 ASP B N 1
ATOM 1059 C CA . ASP A 1 164 ? -8.235 -21.982 58.855 0.79 35.35 164 ASP B CA 1
ATOM 1060 C C . ASP A 1 164 ? -6.836 -22.580 58.740 0.79 29.54 164 ASP B C 1
ATOM 1061 O O . ASP A 1 164 ? -5.902 -22.142 59.406 0.79 33.29 164 ASP B O 1
ATOM 1066 N N . GLY A 1 165 ? -6.705 -23.613 57.910 1.00 34.81 165 GLY B N 1
ATOM 1067 C CA . GLY A 1 165 ? -5.385 -24.122 57.574 1.00 34.51 165 GLY B CA 1
ATOM 1068 C C . GLY A 1 165 ? -4.526 -22.991 57.039 1.00 34.40 165 GLY B C 1
ATOM 1069 O O . GLY A 1 165 ? -4.924 -22.321 56.081 1.00 34.90 165 GLY B O 1
ATOM 1070 N N . SER A 1 166 ? -3.358 -22.761 57.641 1.00 32.73 166 SER B N 1
ATOM 1071 C CA . SER A 1 166 ? -2.648 -21.491 57.474 1.00 35.24 166 SER B CA 1
ATOM 1072 C C . SER A 1 166 ? -1.140 -21.690 57.437 1.00 29.77 166 SER B C 1
ATOM 1073 O O . SER A 1 166 ? -0.577 -22.341 58.322 1.00 32.33 166 SER B O 1
ATOM 1076 N N . GLY A 1 167 ? -0.482 -21.096 56.434 0.87 34.43 167 GLY B N 1
ATOM 1077 C CA . GLY A 1 167 ? 0.973 -21.069 56.425 0.87 30.55 167 GLY B CA 1
ATOM 1078 C C . GLY A 1 167 ? 1.550 -20.294 57.593 0.87 19.71 167 GLY B C 1
ATOM 1079 O O . GLY A 1 167 ? 2.615 -20.638 58.114 0.87 24.43 167 GLY B O 1
ATOM 1080 N N . ASP A 1 168 ? 0.873 -19.229 58.009 0.76 22.61 168 ASP B N 1
ATOM 1081 C CA . ASP A 1 168 ? 1.317 -18.491 59.188 0.76 21.09 168 ASP B CA 1
ATOM 1082 C C . ASP A 1 168 ? 1.329 -19.382 60.430 0.76 20.35 168 ASP B C 1
ATOM 1083 O O . ASP A 1 168 ? 2.272 -19.334 61.225 0.76 19.68 168 ASP B O 1
ATOM 1088 N N . THR A 1 169 ? 0.300 -20.208 60.617 0.83 19.87 169 THR B N 1
ATOM 1089 C CA . THR A 1 169 ? 0.339 -21.151 61.737 0.83 23.64 169 THR B CA 1
ATOM 1090 C C . THR A 1 169 ? 1.576 -22.032 61.659 0.83 26.30 169 THR B C 1
ATOM 1091 O O . THR A 1 169 ? 2.299 -22.206 62.649 0.83 25.62 169 THR B O 1
ATOM 1095 N N . PHE A 1 170 ? 1.837 -22.575 60.469 0.84 25.61 170 PHE B N 1
ATOM 1096 C CA . PHE A 1 170 ? 3.002 -23.417 60.222 0.84 19.94 170 PHE B CA 1
ATOM 1097 C C . PHE A 1 170 ? 4.291 -22.747 60.701 0.84 26.49 170 PHE B C 1
ATOM 1098 O O . PHE A 1 170 ? 5.077 -23.347 61.446 0.84 24.37 170 PHE B O 1
ATOM 1106 N N . LEU A 1 171 ? 4.515 -21.489 60.295 0.82 23.51 171 LEU B N 1
ATOM 1107 C CA . LEU A 1 171 ? 5.753 -20.795 60.646 0.82 22.99 171 LEU B CA 1
ATOM 1108 C C . LEU A 1 171 ? 5.822 -20.514 62.141 0.82 27.50 171 LEU B C 1
ATOM 1109 O O . LEU A 1 171 ? 6.863 -20.714 62.778 0.82 26.16 171 LEU B O 1
ATOM 1114 N N . PHE A 1 172 ? 4.721 -20.023 62.712 0.92 29.41 172 PHE B N 1
ATOM 1115 C CA . PHE A 1 172 ? 4.698 -19.692 64.128 0.92 25.84 172 PHE B CA 1
ATOM 1116 C C . PHE A 1 172 ? 4.890 -20.932 64.989 0.92 24.61 172 PHE B C 1
ATOM 1117 O O . PHE A 1 172 ? 5.681 -20.925 65.938 0.92 28.48 172 PHE B O 1
ATOM 1125 N N . THR A 1 173 ? 4.180 -22.016 64.672 0.77 19.42 173 THR B N 1
ATOM 1126 C CA . THR A 1 173 ? 4.376 -23.227 65.450 0.77 23.00 173 THR B CA 1
ATOM 1127 C C . THR A 1 173 ? 5.734 -23.874 65.202 0.77 26.05 173 THR B C 1
ATOM 1128 O O . THR A 1 173 ? 6.207 -24.618 66.067 0.77 22.31 173 THR B O 1
ATOM 1132 N N . GLN A 1 174 ? 6.374 -23.625 64.054 0.87 28.42 174 GLN B N 1
ATOM 1133 C CA . GLN A 1 174 ? 7.749 -24.094 63.888 0.87 27.63 174 GLN B CA 1
ATOM 1134 C C . GLN A 1 174 ? 8.700 -23.303 64.773 0.87 27.36 174 GLN B C 1
ATOM 1135 O O . GLN A 1 174 ? 9.703 -23.840 65.263 0.87 28.76 174 GLN B O 1
ATOM 1141 N N . TYR A 1 175 ? 8.413 -22.019 64.965 0.89 19.17 175 TYR B N 1
ATOM 1142 C CA . TYR A 1 175 ? 9.249 -21.201 65.834 0.89 24.79 175 TYR B CA 1
ATOM 1143 C C . TYR A 1 175 ? 9.101 -21.634 67.288 0.89 27.64 175 TYR B C 1
ATOM 1144 O O . TYR A 1 175 ? 10.097 -21.766 68.007 0.89 35.57 175 TYR B O 1
ATOM 1153 N N . LEU A 1 176 ? 7.864 -21.890 67.722 0.82 23.52 176 LEU B N 1
ATOM 1154 C CA . LEU A 1 176 ? 7.629 -22.448 69.052 0.82 22.66 176 LEU B CA 1
ATOM 1155 C C . LEU A 1 176 ? 8.288 -23.816 69.196 0.82 23.95 176 LEU B C 1
ATOM 1156 O O . LEU A 1 176 ? 9.023 -24.060 70.159 0.82 23.91 176 LEU B O 1
ATOM 1161 N N . SER A 1 177 ? 8.091 -24.708 68.215 0.88 26.12 177 SER B N 1
ATOM 1162 C CA . SER A 1 177 ? 8.723 -26.025 68.293 0.88 29.16 177 SER B CA 1
ATOM 1163 C C . SER A 1 177 ? 10.240 -25.949 68.323 0.88 31.94 177 SER B C 1
ATOM 1164 O O . SER A 1 177 ? 10.883 -26.748 69.011 0.88 36.07 177 SER B O 1
ATOM 1167 N N . LYS A 1 178 ? 10.836 -25.047 67.546 0.85 27.28 178 LYS B N 1
ATOM 1168 C CA . LYS A 1 178 ? 12.291 -25.064 67.469 0.85 25.08 178 LYS B CA 1
ATOM 1169 C C . LYS A 1 178 ? 12.921 -24.450 68.712 0.85 23.64 178 LYS B C 1
ATOM 1170 O O . LYS A 1 178 ? 14.000 -24.873 69.150 0.85 26.19 178 LYS B O 1
ATOM 1176 N N . GLN A 1 179 ? 12.276 -23.452 69.282 0.74 23.62 179 GLN B N 1
ATOM 1177 C CA . GLN A 1 179 ? 12.831 -22.793 70.448 0.74 23.06 179 GLN B CA 1
ATOM 1178 C C . GLN A 1 179 ? 12.380 -23.448 71.748 0.74 22.46 179 GLN B C 1
ATOM 1179 O O . GLN A 1 179 ? 13.031 -23.262 72.778 0.74 22.62 179 GLN B O 1
ATOM 1185 N N . ASP A 1 180 ? 11.315 -24.244 71.717 0.77 24.35 180 ASP B N 1
ATOM 1186 C CA . ASP A 1 180 ? 10.840 -24.986 72.884 0.77 25.59 180 ASP B CA 1
ATOM 1187 C C . ASP A 1 180 ? 10.646 -26.446 72.498 0.77 25.08 180 ASP B C 1
ATOM 1188 O O . ASP A 1 180 ? 9.518 -26.949 72.482 0.77 26.41 180 ASP B O 1
ATOM 1193 N N . PRO A 1 181 ? 11.734 -27.160 72.188 0.74 26.37 181 PRO B N 1
ATOM 1194 C CA . PRO A 1 181 ? 11.580 -28.518 71.647 0.74 30.52 181 PRO B CA 1
ATOM 1195 C C . PRO A 1 181 ? 11.035 -29.509 72.652 0.74 34.74 181 PRO B C 1
ATOM 1196 O O . PRO A 1 181 ? 10.341 -30.448 72.246 0.74 38.06 181 PRO B O 1
ATOM 1200 N N . GLU A 1 182 ? 11.336 -29.344 73.941 0.81 34.92 182 GLU B N 1
ATOM 1201 C CA . GLU A 1 182 ? 10.846 -30.272 74.955 0.81 41.69 182 GLU B CA 1
ATOM 1202 C C . GLU A 1 182 ? 9.410 -29.983 75.365 0.81 43.43 182 GLU B C 1
ATOM 1203 O O . GLU A 1 182 ? 8.750 -30.863 75.925 0.81 48.65 182 GLU B O 1
ATOM 1209 N N . GLY A 1 183 ? 8.919 -28.776 75.115 0.78 37.52 183 GLY B N 1
ATOM 1210 C CA . GLY A 1 183 ? 7.555 -28.390 75.430 0.78 31.81 183 GLY B CA 1
ATOM 1211 C C . GLY A 1 183 ? 6.723 -28.380 74.197 0.78 33.20 183 GLY B C 1
ATOM 1212 O O . GLY A 1 183 ? 6.199 -29.429 73.747 0.78 35.34 183 GLY B O 1
ATOM 1213 N N . TRP A 1 184 ? 6.576 -27.211 73.553 0.89 29.00 184 TRP B N 1
ATOM 1214 C CA . TRP A 1 184 ? 5.717 -27.079 72.389 0.89 30.05 184 TRP B CA 1
ATOM 1215 C C . TRP A 1 184 ? 6.116 -28.051 71.276 0.89 30.58 184 TRP B C 1
ATOM 1216 O O . TRP A 1 184 ? 5.249 -28.611 70.587 0.89 30.01 184 TRP B O 1
ATOM 1227 N N . GLY A 1 185 ? 7.419 -28.283 71.100 1.00 35.25 185 GLY B N 1
ATOM 1228 C CA . GLY A 1 185 ? 7.869 -29.219 70.082 1.00 38.59 185 GLY B CA 1
ATOM 1229 C C . GLY A 1 185 ? 7.330 -30.629 70.266 1.00 43.11 185 GLY B C 1
ATOM 1230 O O . GLY A 1 185 ? 7.069 -31.330 69.281 1.00 41.09 185 GLY B O 1
ATOM 1231 N N . LYS A 1 186 ? 7.156 -31.069 71.520 0.72 35.17 186 LYS B N 1
ATOM 1232 C CA . LYS A 1 186 ? 6.571 -32.388 71.772 0.72 33.73 186 LYS B CA 1
ATOM 1233 C C . LYS A 1 186 ? 5.070 -32.397 71.508 0.72 30.51 186 LYS B C 1
ATOM 1234 O O . LYS A 1 186 ? 4.535 -33.359 70.949 0.72 31.53 186 LYS B O 1
ATOM 1240 N N . SER A 1 187 ? 4.373 -31.348 71.933 0.81 29.60 187 SER B N 1
ATOM 1241 C CA . SER A 1 187 ? 2.937 -31.223 71.713 0.81 32.02 187 SER B CA 1
ATOM 1242 C C . SER A 1 187 ? 2.577 -29.760 71.903 0.81 36.07 187 SER B C 1
ATOM 1243 O O . SER A 1 187 ? 3.035 -29.155 72.881 0.81 38.39 187 SER B O 1
ATOM 1246 N N . PRO A 1 188 ? 1.774 -29.158 71.014 0.80 33.25 188 PRO B N 1
ATOM 1247 C CA . PRO A 1 188 ? 1.169 -29.797 69.841 0.80 33.04 188 PRO B CA 1
ATOM 1248 C C . PRO A 1 188 ? 2.030 -29.759 68.564 0.80 33.35 188 PRO B C 1
ATOM 1249 O O . PRO A 1 188 ? 1.544 -30.124 67.498 0.80 31.26 188 PRO B O 1
ATOM 1253 N N . GLY A 1 189 ? 3.288 -29.337 68.669 0.86 33.25 189 GLY B N 1
ATOM 1254 C CA . GLY A 1 189 ? 4.123 -29.351 67.478 0.86 35.51 189 GLY B CA 1
ATOM 1255 C C . GLY A 1 189 ? 3.722 -28.285 66.470 0.86 33.51 189 GLY B C 1
ATOM 1256 O O . GLY A 1 189 ? 3.163 -27.239 66.818 0.86 36.14 189 GLY B O 1
ATOM 1257 N N . PHE A 1 190 ? 4.011 -28.561 65.190 0.85 34.79 190 PHE B N 1
ATOM 1258 C CA . PHE A 1 190 ? 3.815 -27.590 64.121 0.85 26.38 190 PHE B CA 1
ATOM 1259 C C . PHE A 1 190 ? 3.015 -28.197 62.976 0.85 28.44 190 PHE B C 1
ATOM 1260 O O . PHE A 1 190 ? 2.943 -29.418 62.815 0.85 32.92 190 PHE B O 1
ATOM 1268 N N . GLY A 1 191 ? 2.436 -27.317 62.165 0.70 27.29 191 GLY B N 1
ATOM 1269 C CA . GLY A 1 191 ? 1.636 -27.726 61.027 0.70 27.29 191 GLY B CA 1
ATOM 1270 C C . GLY A 1 191 ? 0.815 -26.558 60.535 0.70 26.76 191 GLY B C 1
ATOM 1271 O O . GLY A 1 191 ? 0.743 -25.508 61.173 0.70 25.50 191 GLY B O 1
ATOM 1272 N N . THR A 1 192 ? 0.216 -26.744 59.352 0.85 29.30 192 THR B N 1
ATOM 1273 C CA . THR A 1 192 ? -0.692 -25.727 58.833 0.85 32.01 192 THR B CA 1
ATOM 1274 C C . THR A 1 192 ? -1.975 -25.688 59.648 0.85 36.69 192 THR B C 1
ATOM 1275 O O . THR A 1 192 ? -2.633 -24.641 59.726 0.85 32.65 192 THR B O 1
ATOM 1279 N N . THR A 1 193 ? -2.338 -26.821 60.254 0.92 43.19 193 THR B N 1
ATOM 1280 C CA . THR A 1 193 ? -3.329 -26.899 61.319 0.92 45.24 193 THR B CA 1
ATOM 1281 C C . THR A 1 193 ? -2.684 -27.555 62.531 0.92 42.10 193 THR B C 1
ATOM 1282 O O . THR A 1 193 ? -1.967 -28.555 62.399 0.92 38.08 193 THR B O 1
ATOM 1286 N N . VAL A 1 194 ? -2.964 -26.999 63.708 0.88 41.69 194 VAL B N 1
ATOM 1287 C CA . VAL A 1 194 ? -2.363 -27.417 64.970 0.88 37.57 194 VAL B CA 1
ATOM 1288 C C . VAL A 1 194 ? -3.450 -27.375 66.040 0.88 42.77 194 VAL B C 1
ATOM 1289 O O . VAL A 1 194 ? -4.309 -26.486 66.031 0.88 42.49 194 VAL B O 1
ATOM 1293 N N . ASP A 1 195 ? -3.426 -28.338 66.958 0.86 41.90 195 ASP B N 1
ATOM 1294 C CA . ASP A 1 195 ? -4.377 -28.328 68.068 0.86 40.65 195 ASP B CA 1
ATOM 1295 C C . ASP A 1 195 ? -3.860 -27.393 69.155 0.86 38.10 195 ASP B C 1
ATOM 1296 O O . ASP A 1 195 ? -3.097 -27.785 70.043 0.86 38.06 195 ASP B O 1
ATOM 1301 N N . PHE A 1 196 ? -4.283 -26.139 69.081 0.83 34.65 196 PHE B N 1
ATOM 1302 C CA . PHE A 1 196 ? -3.853 -25.151 70.058 0.83 33.28 196 PHE B CA 1
ATOM 1303 C C . PHE A 1 196 ? -4.472 -25.457 71.417 0.83 38.88 196 PHE B C 1
ATOM 1304 O O . PHE A 1 196 ? -5.668 -25.765 71.492 0.83 37.85 196 PHE B O 1
ATOM 1312 N N . PRO A 1 197 ? -3.699 -25.402 72.498 0.94 42.16 197 PRO B N 1
ATOM 1313 C CA . PRO A 1 197 ? -4.270 -25.629 73.831 0.94 43.68 197 PRO B CA 1
ATOM 1314 C C . PRO A 1 197 ? -5.466 -24.723 74.073 0.94 38.99 197 PRO B C 1
ATOM 1315 O O . PRO A 1 197 ? -5.436 -23.531 73.761 0.94 35.03 197 PRO B O 1
ATOM 1319 N N . ALA A 1 198 ? -6.529 -25.301 74.630 0.88 42.12 198 ALA B N 1
ATOM 1320 C CA . ALA A 1 198 ? -7.751 -24.560 74.965 0.88 49.99 198 ALA B CA 1
ATOM 1321 C C . ALA A 1 198 ? -7.563 -23.803 76.282 0.88 53.78 198 ALA B C 1
ATOM 1322 O O . ALA A 1 198 ? -8.101 -24.158 77.332 0.88 64.61 198 ALA B O 1
ATOM 1324 N N . VAL A 1 199 ? -6.786 -22.728 76.210 0.87 52.55 199 VAL B N 1
ATOM 1325 C CA . VAL A 1 199 ? -6.643 -21.821 77.344 0.87 55.06 199 VAL B CA 1
ATOM 1326 C C . VAL A 1 199 ? -7.912 -20.983 77.413 0.87 57.45 199 VAL B C 1
ATOM 1327 O O . VAL A 1 199 ? -8.511 -20.685 76.366 0.87 61.87 199 VAL B O 1
ATOM 1331 N N . PRO A 1 200 ? -8.367 -20.596 78.605 0.87 56.32 200 PRO B N 1
ATOM 1332 C CA . PRO A 1 200 ? -9.578 -19.765 78.702 0.87 53.98 200 PRO B CA 1
ATOM 1333 C C . PRO A 1 200 ? -9.395 -18.438 77.988 0.87 46.61 200 PRO B C 1
ATOM 1334 O O . PRO A 1 200 ? -8.466 -17.684 78.276 0.87 47.64 200 PRO B O 1
ATOM 1338 N N . GLY A 1 201 ? -10.297 -18.154 77.051 0.64 43.10 201 GLY B N 1
ATOM 1339 C CA . GLY A 1 201 ? -10.311 -16.894 76.343 0.64 42.29 201 GLY B CA 1
ATOM 1340 C C . GLY A 1 201 ? -9.709 -16.930 74.955 0.64 44.31 201 GLY B C 1
ATOM 1341 O O . GLY A 1 201 ? -9.911 -15.976 74.193 0.64 44.07 201 GLY B O 1
ATOM 1342 N N . ALA A 1 202 ? -8.988 -17.991 74.602 0.83 45.29 202 ALA B N 1
ATOM 1343 C CA . ALA A 1 202 ? -8.362 -18.064 73.284 0.83 45.65 202 ALA B CA 1
ATOM 1344 C C . ALA A 1 202 ? -9.408 -18.074 72.175 0.83 45.08 202 ALA B C 1
ATOM 1345 O O . ALA A 1 202 ? -10.476 -18.673 72.309 0.83 48.52 202 ALA B O 1
ATOM 1347 N N . LEU A 1 203 ? -9.092 -17.408 71.067 0.74 44.87 203 LEU B N 1
ATOM 1348 C CA . LEU A 1 203 ? -10.003 -17.289 69.939 0.74 47.87 203 LEU B CA 1
ATOM 1349 C C . LEU A 1 203 ? -9.307 -17.729 68.654 0.74 43.45 203 LEU B C 1
ATOM 1350 O O . LEU A 1 203 ? -8.080 -17.713 68.555 0.74 40.83 203 LEU B O 1
ATOM 1355 N N . GLY A 1 204 ? -10.108 -18.130 67.671 0.81 39.98 204 GLY B N 1
ATOM 1356 C CA . GLY A 1 204 ? -9.622 -18.459 66.337 0.81 42.56 204 GLY B CA 1
ATOM 1357 C C . GLY A 1 204 ? -10.181 -17.477 65.322 0.81 42.06 204 GLY B C 1
ATOM 1358 O O . GLY A 1 204 ? -11.342 -17.073 65.423 0.81 42.22 204 GLY B O 1
ATOM 1359 N N . GLU A 1 205 ? -9.351 -17.101 64.340 0.68 31.99 205 GLU B N 1
ATOM 1360 C CA . GLU A 1 205 ? -9.725 -16.134 63.317 0.68 31.61 205 GLU B CA 1
ATOM 1361 C C . GLU A 1 205 ? -9.398 -16.663 61.925 0.68 32.80 205 GLU B C 1
ATOM 1362 O O . GLU A 1 205 ? -8.475 -17.462 61.747 0.68 30.56 205 GLU B O 1
ATOM 1368 N N . ASN A 1 206 ? -10.157 -16.196 60.934 0.65 32.34 206 ASN B N 1
ATOM 1369 C CA . ASN A 1 206 ? -9.961 -16.588 59.539 0.65 39.06 206 ASN B CA 1
ATOM 1370 C C . ASN A 1 206 ? -9.049 -15.576 58.851 0.65 36.80 206 ASN B C 1
ATOM 1371 O O . ASN A 1 206 ? -9.362 -14.383 58.807 0.65 30.85 206 ASN B O 1
ATOM 1376 N N . GLY A 1 207 ? -7.922 -16.053 58.327 0.83 27.48 207 GLY B N 1
ATOM 1377 C CA . GLY A 1 207 ? -7.012 -15.208 57.581 0.83 24.80 207 GLY B CA 1
ATOM 1378 C C . GLY A 1 207 ? -6.205 -14.246 58.425 0.83 23.20 207 GLY B C 1
ATOM 1379 O O . GLY A 1 207 ? -6.549 -13.982 59.584 0.83 29.38 207 GLY B O 1
ATOM 1380 N N . ASN A 1 208 ? -5.118 -13.725 57.838 0.77 23.03 208 ASN B N 1
ATOM 1381 C CA . ASN A 1 208 ? -4.353 -12.659 58.478 0.77 23.49 208 ASN B CA 1
ATOM 1382 C C . ASN A 1 208 ? -5.242 -11.464 58.794 0.77 32.27 208 ASN B C 1
ATOM 1383 O O . ASN A 1 208 ? -5.043 -10.777 59.805 0.77 31.30 208 ASN B O 1
ATOM 1388 N N . GLY A 1 209 ? -6.204 -11.176 57.915 0.89 36.44 209 GLY B N 1
ATOM 1389 C CA . GLY A 1 209 ? -7.124 -10.084 58.180 0.89 36.45 209 GLY B CA 1
ATOM 1390 C C . GLY A 1 209 ? -7.935 -10.321 59.438 0.89 37.71 209 GLY B C 1
ATOM 1391 O O . GLY A 1 209 ? -8.158 -9.402 60.229 0.89 35.76 209 GLY B O 1
ATOM 1392 N N . GLY A 1 210 ? -8.375 -11.562 59.647 0.76 34.82 210 GLY B N 1
ATOM 1393 C CA . GLY A 1 210 ? -9.104 -11.880 60.862 0.76 31.04 210 GLY B CA 1
ATOM 1394 C C . GLY A 1 210 ? -8.253 -11.731 62.110 0.76 30.46 210 GLY B C 1
ATOM 1395 O O . GLY A 1 210 ? -8.748 -11.307 63.159 0.76 32.00 210 GLY B O 1
ATOM 1396 N N . MET A 1 211 ? -6.962 -12.082 62.015 0.87 25.64 211 MET B N 1
ATOM 1397 C CA . MET A 1 211 ? -6.047 -11.904 63.139 0.87 29.01 211 MET B CA 1
ATOM 1398 C C . MET A 1 211 ? -5.825 -10.431 63.455 0.87 32.98 211 MET B C 1
ATOM 1399 O O . MET A 1 211 ? -5.728 -10.047 64.625 0.87 30.71 211 MET B O 1
ATOM 1404 N N . VAL A 1 212 ? -5.702 -9.593 62.431 0.74 24.89 212 VAL B N 1
ATOM 1405 C CA . VAL A 1 212 ? -5.540 -8.167 62.691 0.74 28.93 212 VAL B CA 1
ATOM 1406 C C . VAL A 1 212 ? -6.752 -7.632 63.448 0.74 29.51 212 VAL B C 1
ATOM 1407 O O . VAL A 1 212 ? -6.623 -7.037 64.524 0.74 24.06 212 VAL B O 1
ATOM 1411 N N . THR A 1 213 ? -7.952 -7.854 62.903 0.84 28.80 213 THR B N 1
ATOM 1412 C CA . THR A 1 213 ? -9.135 -7.237 63.491 0.84 32.57 213 THR B CA 1
ATOM 1413 C C . THR A 1 213 ? -9.491 -7.866 64.830 0.84 33.11 213 THR B C 1
ATOM 1414 O O . THR A 1 213 ? -10.010 -7.176 65.710 0.84 38.36 213 THR B O 1
ATOM 1418 N N . GLY A 1 214 ? -9.229 -9.164 64.998 0.83 26.96 214 GLY B N 1
ATOM 1419 C CA . GLY A 1 214 ? -9.490 -9.807 66.271 0.83 34.87 214 GLY B CA 1
ATOM 1420 C C . GLY A 1 214 ? -8.518 -9.361 67.345 0.83 36.50 214 GLY B C 1
ATOM 1421 O O . GLY A 1 214 ? -8.899 -9.187 68.507 0.83 40.69 214 GLY B O 1
ATOM 1422 N N . CYS A 1 215 ? -7.250 -9.165 66.964 0.78 30.36 215 CYS B N 1
ATOM 1423 C CA . CYS A 1 215 ? -6.258 -8.616 67.883 0.78 27.45 215 CYS B CA 1
ATOM 1424 C C . CYS A 1 215 ? -6.608 -7.200 68.291 0.78 32.51 215 CYS B C 1
ATOM 1425 O O . CYS A 1 215 ? -6.511 -6.845 69.472 0.78 40.42 215 CYS B O 1
ATOM 1428 N N . ALA A 1 216 ? -7.022 -6.387 67.332 0.93 34.33 216 ALA B N 1
ATOM 1429 C CA . ALA A 1 216 ? -7.352 -4.997 67.581 0.93 37.49 216 ALA B CA 1
ATOM 1430 C C . ALA A 1 216 ? -8.622 -4.822 68.400 0.93 43.28 216 ALA B C 1
ATOM 1431 O O . ALA A 1 216 ? -8.866 -3.719 68.907 0.93 48.15 216 ALA B O 1
ATOM 1433 N N . GLU A 1 217 ? -9.430 -5.868 68.539 0.71 37.68 217 GLU B N 1
ATOM 1434 C CA . GLU A 1 217 ? -10.727 -5.734 69.181 0.71 37.51 217 GLU B CA 1
ATOM 1435 C C . GLU A 1 217 ? -10.664 -5.831 70.696 0.71 38.16 217 GLU B C 1
ATOM 1436 O O . GLU A 1 217 ? -11.452 -5.163 71.375 0.71 41.86 217 GLU B O 1
ATOM 1442 N N . THR A 1 218 ? -9.753 -6.629 71.251 0.71 36.47 218 THR B N 1
ATOM 1443 C CA . THR A 1 218 ? -9.673 -6.804 72.699 0.71 43.60 218 THR B CA 1
ATOM 1444 C C . THR A 1 218 ? -8.257 -6.511 73.170 0.71 37.22 218 THR B C 1
ATOM 1445 O O . THR A 1 218 ? -7.295 -7.127 72.664 0.71 25.21 218 THR B O 1
ATOM 1449 N N . PRO A 1 219 ? -8.073 -5.593 74.116 0.71 35.38 219 PRO B N 1
ATOM 1450 C CA . PRO A 1 219 ? -6.737 -5.387 74.679 0.71 33.99 219 PRO B CA 1
ATOM 1451 C C . PRO A 1 219 ? -6.261 -6.634 75.409 0.71 31.07 219 PRO B C 1
ATOM 1452 O O . PRO A 1 219 ? -7.051 -7.371 76.004 0.71 34.57 219 PRO B O 1
ATOM 1456 N N . GLY A 1 220 ? -4.957 -6.883 75.335 0.76 24.53 220 GLY B N 1
ATOM 1457 C CA . GLY A 1 220 ? -4.382 -8.102 75.851 0.76 25.23 220 GLY B CA 1
ATOM 1458 C C . GLY A 1 220 ? -4.201 -9.204 74.826 0.76 26.19 220 GLY B C 1
ATOM 1459 O O . GLY A 1 220 ? -3.575 -10.228 75.148 0.76 27.77 220 GLY B O 1
ATOM 1460 N N . CYS A 1 221 ? -4.737 -9.045 73.616 0.76 28.38 221 CYS B N 1
ATOM 1461 C CA . CYS A 1 221 ? -4.559 -10.068 72.597 0.76 35.71 221 CYS B CA 1
ATOM 1462 C C . CYS A 1 221 ? -3.108 -10.113 72.131 0.76 28.41 221 CYS B C 1
ATOM 1463 O O . CYS A 1 221 ? -2.393 -9.110 72.146 0.76 26.38 221 CYS B O 1
ATOM 1466 N N . VAL A 1 222 ? -2.676 -11.305 71.732 0.72 27.17 222 VAL B N 1
ATOM 1467 C CA . VAL A 1 222 ? -1.410 -11.514 71.042 0.72 25.57 222 VAL B CA 1
ATOM 1468 C C . VAL A 1 222 ? -1.709 -12.417 69.854 0.72 31.32 222 VAL B C 1
ATOM 1469 O O . VAL A 1 222 ? -2.558 -13.312 69.943 0.72 29.98 222 VAL B O 1
ATOM 1473 N N . ALA A 1 223 ? -1.058 -12.143 68.726 0.78 22.78 223 ALA B N 1
ATOM 1474 C CA . ALA A 1 223 ? -1.375 -12.821 67.482 0.78 24.26 223 ALA B CA 1
ATOM 1475 C C . ALA A 1 223 ? -0.125 -12.898 66.619 0.78 19.65 223 ALA B C 1
ATOM 1476 O O . ALA A 1 223 ? 0.726 -12.008 66.659 0.78 19.80 223 ALA B O 1
ATOM 1478 N N . TYR A 1 224 ? -0.029 -13.976 65.849 0.77 19.31 224 TYR B N 1
ATOM 1479 C CA . TYR A 1 224 ? 1.015 -14.150 64.851 0.77 20.58 224 TYR B CA 1
ATOM 1480 C C . TYR A 1 224 ? 0.438 -13.744 63.498 0.77 23.82 224 TYR B C 1
ATOM 1481 O O . TYR A 1 224 ? -0.616 -14.256 63.097 0.77 23.14 224 TYR B O 1
ATOM 1490 N N . ILE A 1 225 ? 1.098 -12.804 62.812 0.85 22.08 225 ILE B N 1
ATOM 1491 C CA . ILE A 1 225 ? 0.507 -12.127 61.652 0.85 28.11 225 ILE B CA 1
ATOM 1492 C C . ILE A 1 225 ? 1.564 -11.889 60.563 0.85 21.51 225 ILE B C 1
ATOM 1493 O O . ILE A 1 225 ? 2.679 -11.442 60.848 0.85 20.18 225 ILE B O 1
ATOM 1498 N N . GLY A 1 226 ? 1.198 -12.167 59.311 0.83 24.46 226 GLY B N 1
ATOM 1499 C CA . GLY A 1 226 ? 2.166 -12.080 58.223 0.83 23.93 226 GLY B CA 1
ATOM 1500 C C . GLY A 1 226 ? 2.575 -10.641 57.926 0.83 21.30 226 GLY B C 1
ATOM 1501 O O . GLY A 1 226 ? 1.775 -9.706 58.019 0.83 23.36 226 GLY B O 1
ATOM 1502 N N . ILE A 1 227 ? 3.838 -10.468 57.533 0.85 20.35 227 ILE B N 1
ATOM 1503 C CA . ILE A 1 227 ? 4.397 -9.123 57.425 0.85 22.68 227 ILE B CA 1
ATOM 1504 C C . ILE A 1 227 ? 3.725 -8.285 56.341 0.85 26.04 227 ILE B C 1
ATOM 1505 O O . ILE A 1 227 ? 3.858 -7.057 56.351 0.85 28.51 227 ILE B O 1
ATOM 1510 N N . SER A 1 228 ? 2.983 -8.903 55.414 0.76 21.94 228 SER B N 1
ATOM 1511 C CA . SER A 1 228 ? 2.212 -8.092 54.473 0.76 24.70 228 SER B CA 1
ATOM 1512 C C . SER A 1 228 ? 0.989 -7.443 55.127 0.76 28.27 228 SER B C 1
ATOM 1513 O O . SER A 1 228 ? 0.301 -6.649 54.476 0.76 23.56 228 SER B O 1
ATOM 1516 N N . PHE A 1 229 ? 0.711 -7.755 56.392 0.79 24.22 229 PHE B N 1
ATOM 1517 C CA . PHE A 1 229 ? -0.364 -7.131 57.149 0.79 24.26 229 PHE B CA 1
ATOM 1518 C C . PHE A 1 229 ? 0.168 -6.215 58.234 0.79 28.27 229 PHE B C 1
ATOM 1519 O O . PHE A 1 229 ? -0.627 -5.612 58.963 0.79 29.82 229 PHE B O 1
ATOM 1527 N N . LEU A 1 230 ? 1.493 -6.083 58.336 0.85 33.00 230 LEU B N 1
ATOM 1528 C CA . LEU A 1 230 ? 2.095 -5.248 59.372 0.85 30.89 230 LEU B CA 1
ATOM 1529 C C . LEU A 1 230 ? 1.604 -3.809 59.291 0.85 32.64 230 LEU B C 1
ATOM 1530 O O . LEU A 1 230 ? 1.313 -3.187 60.322 0.85 29.51 230 LEU B O 1
ATOM 1535 N N . ASP A 1 231 ? 1.512 -3.257 58.079 0.84 32.07 231 ASP B N 1
ATOM 1536 C CA . ASP A 1 231 ? 1.042 -1.885 57.937 0.84 33.96 231 ASP B CA 1
ATOM 1537 C C . ASP A 1 231 ? -0.372 -1.741 58.476 0.84 35.27 231 ASP B C 1
ATOM 1538 O O . ASP A 1 231 ? -0.678 -0.787 59.198 0.84 42.98 231 ASP B O 1
ATOM 1543 N N . GLN A 1 232 ? -1.250 -2.683 58.131 0.78 28.36 232 GLN B N 1
ATOM 1544 C CA . GLN A 1 232 ? -2.607 -2.647 58.664 0.78 31.00 232 GLN B CA 1
ATOM 1545 C C . GLN A 1 232 ? -2.601 -2.792 60.186 0.78 31.81 232 GLN B C 1
ATOM 1546 O O . GLN A 1 232 ? -3.320 -2.073 60.892 0.78 27.03 232 GLN B O 1
ATOM 1552 N N . ALA A 1 233 ? -1.767 -3.694 60.712 0.84 27.98 233 ALA B N 1
ATOM 1553 C CA . ALA A 1 233 ? -1.703 -3.884 62.155 0.84 26.80 233 ALA B CA 1
ATOM 1554 C C . ALA A 1 233 ? -1.242 -2.616 62.860 0.84 25.20 233 ALA B C 1
ATOM 1555 O O . ALA A 1 233 ? -1.791 -2.250 63.902 0.84 36.96 233 ALA B O 1
ATOM 1557 N N . SER A 1 234 ? -0.234 -1.937 62.314 0.61 19.51 234 SER B N 1
ATOM 1558 C CA . SER A 1 234 ? 0.215 -0.677 62.896 0.61 21.41 234 SER B CA 1
ATOM 1559 C C . SER A 1 234 ? -0.871 0.385 62.828 0.61 22.85 234 SER B C 1
ATOM 1560 O O . SER A 1 234 ? -1.030 1.181 63.759 0.61 23.46 234 SER B O 1
ATOM 1563 N N . GLN A 1 235 ? -1.625 0.425 61.731 0.65 29.68 235 GLN B N 1
ATOM 1564 C CA . GLN A 1 235 ? -2.664 1.440 61.611 0.65 33.70 235 GLN B CA 1
ATOM 1565 C C . GLN A 1 235 ? -3.710 1.257 62.692 0.65 34.00 235 GLN B C 1
ATOM 1566 O O . GLN A 1 235 ? -4.240 2.235 63.228 0.65 30.99 235 GLN B O 1
ATOM 1572 N N . ARG A 1 236 ? -4.016 0.012 63.029 0.77 33.37 236 ARG B N 1
ATOM 1573 C CA . ARG A 1 236 ? -4.992 -0.271 64.068 0.77 33.29 236 ARG B CA 1
ATOM 1574 C C . ARG A 1 236 ? -4.413 -0.161 65.478 0.77 30.58 236 ARG B C 1
ATOM 1575 O O . ARG A 1 236 ? -5.114 -0.476 66.439 0.77 34.42 236 ARG B O 1
ATOM 1583 N N . GLY A 1 237 ? -3.178 0.305 65.632 0.62 25.93 237 GLY B N 1
ATOM 1584 C CA . GLY A 1 237 ? -2.622 0.536 66.949 0.62 29.53 237 GLY B CA 1
ATOM 1585 C C . GLY A 1 237 ? -1.996 -0.667 67.615 0.62 31.67 237 GLY B C 1
ATOM 1586 O O . GLY A 1 237 ? -1.710 -0.611 68.815 0.62 35.16 237 GLY B O 1
ATOM 1587 N N . LEU A 1 238 ? -1.781 -1.752 66.887 0.82 31.81 238 LEU B N 1
ATOM 1588 C CA . LEU A 1 238 ? -1.197 -2.944 67.471 0.82 27.55 238 LEU B CA 1
ATOM 1589 C C . LEU A 1 238 ? 0.303 -2.768 67.648 0.82 30.14 238 LEU B C 1
ATOM 1590 O O . LEU A 1 238 ? 0.984 -2.222 66.778 0.82 33.45 238 LEU B O 1
ATOM 1595 N N . GLY A 1 239 ? 0.817 -3.233 68.787 0.81 35.43 239 GLY B N 1
ATOM 1596 C CA . GLY A 1 239 ? 2.254 -3.296 68.970 0.81 30.28 239 GLY B CA 1
ATOM 1597 C C . GLY A 1 239 ? 2.879 -4.408 68.150 0.81 24.93 239 GLY B C 1
ATOM 1598 O O . GLY A 1 239 ? 2.210 -5.347 67.719 0.81 26.77 239 GLY B O 1
ATOM 1599 N N . GLU A 1 240 ? 4.191 -4.297 67.934 0.67 18.03 240 GLU B N 1
ATOM 1600 C CA . GLU A 1 240 ? 4.939 -5.242 67.106 0.67 21.58 240 GLU B CA 1
ATOM 1601 C C . GLU A 1 240 ? 6.161 -5.712 67.879 0.67 23.85 240 GLU B C 1
ATOM 1602 O O . GLU A 1 240 ? 7.001 -4.898 68.264 0.67 26.05 240 GLU B O 1
ATOM 1608 N N . ALA A 1 241 ? 6.281 -7.019 68.074 0.92 29.13 241 ALA B N 1
ATOM 1609 C CA . ALA A 1 241 ? 7.296 -7.557 68.971 0.92 31.00 241 ALA B CA 1
ATOM 1610 C C . ALA A 1 241 ? 8.656 -7.683 68.294 0.92 32.33 241 ALA B C 1
ATOM 1611 O O . ALA A 1 241 ? 8.760 -7.906 67.082 0.92 25.93 241 ALA B O 1
ATOM 1613 N N . GLN A 1 242 ? 9.710 -7.547 69.100 0.75 26.07 242 GLN B N 1
ATOM 1614 C CA . GLN A 1 242 ? 11.042 -7.985 68.701 0.75 27.49 242 GLN B CA 1
ATOM 1615 C C . GLN A 1 242 ? 11.219 -9.416 69.184 0.75 25.73 242 GLN B C 1
ATOM 1616 O O . GLN A 1 242 ? 11.121 -9.675 70.387 0.75 23.57 242 GLN B O 1
ATOM 1622 N N . LEU A 1 243 ? 11.483 -10.338 68.263 0.93 23.21 243 LEU B N 1
ATOM 1623 C CA . LEU A 1 243 ? 11.533 -11.753 68.604 0.93 25.34 243 LEU B CA 1
ATOM 1624 C C . LEU A 1 243 ? 12.973 -12.190 68.798 0.93 26.76 243 LEU B C 1
ATOM 1625 O O . LEU A 1 243 ? 13.865 -11.768 68.054 0.93 29.04 243 LEU B O 1
ATOM 1630 N N . GLY A 1 244 ? 13.198 -13.036 69.802 0.93 29.92 244 GLY B N 1
ATOM 1631 C CA . GLY A 1 244 ? 14.536 -13.550 70.050 0.93 30.32 244 GLY B CA 1
ATOM 1632 C C . GLY A 1 244 ? 14.901 -14.634 69.044 0.93 27.49 244 GLY B C 1
ATOM 1633 O O . GLY A 1 244 ? 14.081 -15.482 68.689 0.93 28.55 244 GLY B O 1
ATOM 1634 N N . ASN A 1 245 ? 16.148 -14.585 68.569 0.85 24.93 245 ASN B N 1
ATOM 1635 C CA . ASN A 1 245 ? 16.696 -15.653 67.745 0.85 24.91 245 ASN B CA 1
ATOM 1636 C C . ASN A 1 245 ? 17.566 -16.571 68.608 0.85 28.80 245 ASN B C 1
ATOM 1637 O O . ASN A 1 245 ? 17.758 -16.342 69.804 0.85 21.44 245 ASN B O 1
ATOM 1642 N N . SER A 1 246 ? 18.121 -17.624 67.992 1.00 33.76 246 SER B N 1
ATOM 1643 C CA . SER A 1 246 ? 18.892 -18.587 68.780 1.00 33.54 246 SER B CA 1
ATOM 1644 C C . SER A 1 246 ? 20.207 -18.012 69.279 1.00 35.49 246 SER B C 1
ATOM 1645 O O . SER A 1 246 ? 20.825 -18.594 70.180 1.00 37.10 246 SER B O 1
ATOM 1648 N N . SER A 1 247 ? 20.661 -16.898 68.717 0.83 29.14 247 SER B N 1
ATOM 1649 C CA . SER A 1 247 ? 21.902 -16.300 69.182 0.83 26.43 247 SER B CA 1
ATOM 1650 C C . SER A 1 247 ? 21.713 -15.419 70.413 0.83 27.91 247 SER B C 1
ATOM 1651 O O . SER A 1 247 ? 22.698 -14.857 70.899 0.83 30.90 247 SER B O 1
ATOM 1654 N N . GLY A 1 248 ? 20.487 -15.272 70.917 0.72 27.96 248 GLY B N 1
ATOM 1655 C CA . GLY A 1 248 ? 20.215 -14.416 72.051 0.72 24.16 248 GLY B CA 1
ATOM 1656 C C . GLY A 1 248 ? 19.797 -12.998 71.721 0.72 28.62 248 GLY B C 1
ATOM 1657 O O . GLY A 1 248 ? 19.459 -12.246 72.638 0.72 24.46 248 GLY B O 1
ATOM 1658 N N . ASN A 1 249 ? 19.798 -12.606 70.451 0.79 25.60 249 ASN B N 1
ATOM 1659 C CA . ASN A 1 249 ? 19.441 -11.253 70.054 0.79 27.39 249 ASN B CA 1
ATOM 1660 C C . ASN A 1 249 ? 17.947 -11.146 69.760 0.79 26.53 249 ASN B C 1
ATOM 1661 O O . ASN A 1 249 ? 17.310 -12.118 69.353 0.79 28.98 249 ASN B O 1
ATOM 1666 N N . PHE A 1 250 ? 17.397 -9.942 69.952 0.88 30.02 250 PHE B N 1
ATOM 1667 C CA . PHE A 1 250 ? 15.980 -9.647 69.730 0.88 26.66 250 PHE B CA 1
ATOM 1668 C C . PHE A 1 250 ? 15.827 -8.647 68.587 0.88 24.27 250 PHE B C 1
ATOM 1669 O O . PHE A 1 250 ? 16.448 -7.584 68.615 0.88 30.95 250 PHE B O 1
ATOM 1677 N N . LEU A 1 251 ? 14.968 -8.956 67.613 0.77 20.92 251 LEU B N 1
ATOM 1678 C CA . LEU A 1 251 ? 14.964 -8.211 66.353 0.77 23.73 251 LEU B CA 1
ATOM 1679 C C . LEU A 1 251 ? 13.550 -7.965 65.853 0.77 19.46 251 LEU B C 1
ATOM 1680 O O . LEU A 1 251 ? 12.658 -8.796 66.028 0.77 16.91 251 LEU B O 1
ATOM 1685 N N . LEU A 1 252 ? 13.378 -6.842 65.172 0.69 17.36 252 LEU B N 1
ATOM 1686 C CA . LEU A 1 252 ? 12.197 -6.608 64.369 0.69 16.82 252 LEU B CA 1
ATOM 1687 C C . LEU A 1 252 ? 12.425 -7.135 62.955 0.69 22.10 252 LEU B C 1
ATOM 1688 O O . LEU A 1 252 ? 13.568 -7.231 62.492 0.69 16.92 252 LEU B O 1
ATOM 1693 N N . PRO A 1 253 ? 11.369 -7.525 62.244 0.86 20.52 253 PRO B N 1
ATOM 1694 C CA . PRO A 1 253 ? 11.566 -7.930 60.850 0.86 24.90 253 PRO B CA 1
ATOM 1695 C C . PRO A 1 253 ? 11.702 -6.679 59.992 0.86 28.41 253 PRO B C 1
ATOM 1696 O O . PRO A 1 253 ? 10.805 -5.833 59.963 0.86 27.20 253 PRO B O 1
ATOM 1700 N N . ASP A 1 254 ? 12.863 -6.529 59.355 0.90 26.96 254 ASP B N 1
ATOM 1701 C CA . ASP A 1 254 ? 13.075 -5.498 58.352 0.90 28.52 254 ASP B CA 1
ATOM 1702 C C . ASP A 1 254 ? 13.903 -6.102 57.228 0.90 29.38 254 ASP B C 1
ATOM 1703 O O . ASP A 1 254 ? 14.316 -7.270 57.291 0.90 34.56 254 ASP B O 1
ATOM 1708 N N . ALA A 1 255 ? 14.165 -5.288 56.200 0.85 20.97 255 ALA B N 1
ATOM 1709 C CA . ALA A 1 255 ? 14.897 -5.773 55.039 0.85 24.24 255 ALA B CA 1
ATOM 1710 C C . ALA A 1 255 ? 16.205 -6.435 55.444 0.85 27.27 255 ALA B C 1
ATOM 1711 O O . ALA A 1 255 ? 16.571 -7.482 54.900 0.85 26.45 255 ALA B O 1
ATOM 1713 N N . GLN A 1 256 ? 16.915 -5.854 56.409 0.76 20.74 256 GLN B N 1
ATOM 1714 C CA . GLN A 1 256 ? 18.230 -6.387 56.728 0.76 17.19 256 GLN B CA 1
ATOM 1715 C C . GLN A 1 256 ? 18.151 -7.635 57.609 0.76 24.08 256 GLN B C 1
ATOM 1716 O O . GLN A 1 256 ? 18.944 -8.564 57.434 0.76 20.92 256 GLN B O 1
ATOM 1722 N N . SER A 1 257 ? 17.244 -7.664 58.592 0.76 23.59 257 SER B N 1
ATOM 1723 C CA . SER A 1 257 ? 17.167 -8.831 59.469 0.76 18.77 257 SER B CA 1
ATOM 1724 C C . SER A 1 257 ? 16.638 -10.045 58.709 0.76 18.01 257 SER B C 1
ATOM 1725 O O . SER A 1 257 ? 17.083 -11.173 58.944 0.76 16.55 257 SER B O 1
ATOM 1728 N N . ILE A 1 258 ? 15.693 -9.831 57.786 0.85 21.21 258 ILE B N 1
ATOM 1729 C CA . ILE A 1 258 ? 15.189 -10.912 56.933 0.85 25.49 258 ILE B CA 1
ATOM 1730 C C . ILE A 1 258 ? 16.284 -11.413 55.984 0.85 31.81 258 ILE B C 1
ATOM 1731 O O . ILE A 1 258 ? 16.468 -12.627 55.835 0.85 27.14 258 ILE B O 1
ATOM 1736 N N . GLN A 1 259 ? 17.037 -10.488 55.347 0.72 24.14 259 GLN B N 1
ATOM 1737 C CA . GLN A 1 259 ? 18.167 -10.861 54.486 0.72 23.76 259 GLN B CA 1
ATOM 1738 C C . GLN A 1 259 ? 19.180 -11.704 55.235 0.72 18.26 259 GLN B C 1
ATOM 1739 O O . GLN A 1 259 ? 19.671 -12.716 54.721 0.72 29.40 259 GLN B O 1
ATOM 1745 N N . ALA A 1 260 ? 19.574 -11.242 56.424 0.81 29.75 260 ALA B N 1
ATOM 1746 C CA . ALA A 1 260 ? 20.585 -11.947 57.201 0.81 28.91 260 ALA B CA 1
ATOM 1747 C C . ALA A 1 260 ? 20.136 -13.365 57.515 0.81 24.74 260 ALA B C 1
ATOM 1748 O O . ALA A 1 260 ? 20.930 -14.308 57.436 0.81 27.75 260 ALA B O 1
ATOM 1750 N N . ALA A 1 261 ? 18.857 -13.535 57.851 0.68 23.69 261 ALA B N 1
ATOM 1751 C CA . ALA A 1 261 ? 18.327 -14.870 58.112 0.68 18.97 261 ALA B CA 1
ATOM 1752 C C . ALA A 1 261 ? 18.389 -15.743 56.860 0.68 25.13 261 ALA B C 1
ATOM 1753 O O . ALA A 1 261 ? 18.846 -16.887 56.906 0.68 20.47 261 ALA B O 1
ATOM 1755 N N . ALA A 1 262 ? 17.948 -15.208 55.720 0.75 31.53 262 ALA B N 1
ATOM 1756 C CA . ALA A 1 262 ? 17.859 -16.029 54.519 0.75 25.24 262 ALA B CA 1
ATOM 1757 C C . ALA A 1 262 ? 19.231 -16.422 53.997 0.75 24.16 262 ALA B C 1
ATOM 1758 O O . ALA A 1 262 ? 19.371 -17.497 53.410 0.75 26.89 262 ALA B O 1
ATOM 1760 N N . ALA A 1 263 ? 20.260 -15.607 54.266 0.82 30.27 263 ALA B N 1
ATOM 1761 C CA . ALA A 1 263 ? 21.517 -15.704 53.527 0.82 32.42 263 ALA B CA 1
ATOM 1762 C C . ALA A 1 263 ? 22.225 -17.029 53.767 0.82 38.64 263 ALA B C 1
ATOM 1763 O O . ALA A 1 263 ? 22.775 -17.617 52.831 0.82 42.21 263 ALA B O 1
ATOM 1765 N N . GLY A 1 264 ? 22.245 -17.509 55.014 0.69 34.61 264 GLY B N 1
ATOM 1766 C CA . GLY A 1 264 ? 22.834 -18.811 55.274 0.69 36.65 264 GLY B CA 1
ATOM 1767 C C . GLY A 1 264 ? 22.081 -19.958 54.620 0.69 41.91 264 GLY B C 1
ATOM 1768 O O . GLY A 1 264 ? 22.682 -20.972 54.253 0.69 41.17 264 GLY B O 1
ATOM 1769 N N . PHE A 1 265 ? 20.772 -19.822 54.507 1.00 44.13 265 PHE B N 1
ATOM 1770 C CA . PHE A 1 265 ? 20.007 -20.911 53.877 1.00 48.50 265 PHE B CA 1
ATOM 1771 C C . PHE A 1 265 ? 20.104 -20.791 52.358 1.00 52.62 265 PHE B C 1
ATOM 1772 O O . PHE A 1 265 ? 19.601 -21.666 51.695 1.00 61.00 265 PHE B O 1
ATOM 1780 N N . ALA A 1 266 ? 20.767 -19.766 51.837 0.59 41.58 266 ALA B N 1
ATOM 1781 C CA . ALA A 1 266 ? 20.793 -19.615 50.367 0.59 38.97 266 ALA B CA 1
ATOM 1782 C C . ALA A 1 266 ? 21.472 -20.820 49.712 0.59 40.18 266 ALA B C 1
ATOM 1783 O O . ALA A 1 266 ? 20.919 -21.323 48.757 0.59 41.87 266 ALA B O 1
ATOM 1785 N N . SER A 1 267 ? 22.595 -21.279 50.259 0.62 38.31 267 SER B N 1
ATOM 1786 C CA . SER A 1 267 ? 23.350 -22.414 49.674 0.62 39.41 267 SER B CA 1
ATOM 1787 C C . SER A 1 267 ? 22.799 -23.763 50.132 0.62 42.33 267 SER B C 1
ATOM 1788 O O . SER A 1 267 ? 23.191 -24.763 49.567 0.62 39.16 267 SER B O 1
ATOM 1791 N N . LYS A 1 268 ? 21.950 -23.776 51.149 0.93 51.66 268 LYS B N 1
ATOM 1792 C CA . LYS A 1 268 ? 21.409 -25.054 51.654 0.93 52.47 268 LYS B CA 1
ATOM 1793 C C . LYS A 1 268 ? 20.027 -25.345 51.079 0.93 42.93 268 LYS B C 1
ATOM 1794 O O . LYS A 1 268 ? 19.502 -26.356 51.432 0.93 54.22 268 LYS B O 1
ATOM 1800 N N . THR A 1 269 ? 19.469 -24.478 50.254 0.67 29.12 269 THR B N 1
ATOM 1801 C CA . THR A 1 269 ? 18.141 -24.763 49.721 0.67 31.36 269 THR B CA 1
ATOM 1802 C C . THR A 1 269 ? 18.228 -25.944 48.762 0.67 34.79 269 THR B C 1
ATOM 1803 O O . THR A 1 269 ? 19.014 -25.895 47.813 0.67 26.78 269 THR B O 1
ATOM 1807 N N . PRO A 1 270 ? 17.464 -27.012 48.970 0.91 36.38 270 PRO B N 1
ATOM 1808 C CA . PRO A 1 270 ? 17.570 -28.192 48.107 0.91 35.00 270 PRO B CA 1
ATOM 1809 C C . PRO A 1 270 ? 16.854 -27.990 46.776 0.91 33.02 270 PRO B C 1
ATOM 1810 O O . PRO A 1 270 ? 16.116 -27.026 46.565 0.91 35.75 270 PRO B O 1
ATOM 1814 N N . ALA A 1 271 ? 17.068 -28.958 45.877 0.79 36.52 271 ALA B N 1
ATOM 1815 C CA . ALA A 1 271 ? 16.530 -28.859 44.522 0.79 32.83 271 ALA B CA 1
ATOM 1816 C C . ALA A 1 271 ? 15.018 -28.685 44.528 0.79 31.50 271 ALA B C 1
ATOM 1817 O O . ALA A 1 271 ? 14.469 -27.954 43.698 0.79 29.22 271 ALA B O 1
ATOM 1819 N N . ASN A 1 272 ? 14.321 -29.358 45.440 0.81 34.28 272 ASN B N 1
ATOM 1820 C CA . ASN A 1 272 ? 12.867 -29.229 45.479 0.81 34.23 272 ASN B CA 1
ATOM 1821 C C . ASN A 1 272 ? 12.401 -28.028 46.299 0.81 31.11 272 ASN B C 1
ATOM 1822 O O . ASN A 1 272 ? 11.191 -27.794 46.388 0.81 28.08 272 ASN B O 1
ATOM 1827 N N . GLN A 1 273 ? 13.339 -27.270 46.880 0.91 28.11 273 GLN B N 1
ATOM 1828 C CA . GLN A 1 273 ? 13.140 -25.994 47.568 0.91 28.41 273 GLN B CA 1
ATOM 1829 C C . GLN A 1 273 ? 12.361 -26.116 48.873 0.91 33.13 273 GLN B C 1
ATOM 1830 O O . GLN A 1 273 ? 12.066 -25.089 49.500 0.91 32.78 273 GLN B O 1
ATOM 1836 N N . ALA A 1 274 ? 12.039 -27.331 49.322 0.91 26.62 274 ALA B N 1
ATOM 1837 C CA . ALA A 1 274 ? 11.319 -27.514 50.581 0.91 28.92 274 ALA B CA 1
ATOM 1838 C C . ALA A 1 274 ? 12.315 -27.393 51.735 0.91 35.09 274 ALA B C 1
ATOM 1839 O O . ALA A 1 274 ? 13.089 -28.313 52.005 0.91 37.98 274 ALA B O 1
ATOM 1841 N N . ILE A 1 275 ? 12.307 -26.257 52.427 0.92 33.48 275 ILE B N 1
ATOM 1842 C CA . ILE A 1 275 ? 13.261 -26.039 53.512 0.92 35.93 275 ILE B CA 1
ATOM 1843 C C . ILE A 1 275 ? 12.679 -25.031 54.495 0.92 34.49 275 ILE B C 1
ATOM 1844 O O . ILE A 1 275 ? 12.064 -24.035 54.104 0.92 28.46 275 ILE B O 1
ATOM 1849 N N . SER A 1 276 ? 12.868 -25.299 55.778 1.00 33.52 276 SER B N 1
ATOM 1850 C CA . SER A 1 276 ? 12.450 -24.365 56.813 1.00 32.95 276 SER B CA 1
ATOM 1851 C C . SER A 1 276 ? 13.620 -23.451 57.142 1.00 35.30 276 SER B C 1
ATOM 1852 O O . SER A 1 276 ? 14.722 -23.924 57.438 1.00 39.08 276 SER B O 1
ATOM 1855 N N . MET A 1 277 ? 13.387 -22.147 57.046 0.84 29.92 277 MET B N 1
ATOM 1856 C CA . MET A 1 277 ? 14.359 -21.141 57.436 0.84 29.00 277 MET B CA 1
ATOM 1857 C C . MET A 1 277 ? 14.008 -20.512 58.780 0.84 23.97 277 MET B C 1
ATOM 1858 O O . MET A 1 277 ? 14.434 -19.392 59.069 0.84 23.90 277 MET B O 1
ATOM 1863 N N . ILE A 1 278 ? 13.249 -21.221 59.599 0.96 30.73 278 ILE B N 1
ATOM 1864 C CA . ILE A 1 278 ? 12.833 -20.721 60.906 0.96 32.35 278 ILE B CA 1
ATOM 1865 C C . ILE A 1 278 ? 13.997 -20.832 61.883 0.96 29.49 278 ILE B C 1
ATOM 1866 O O . ILE A 1 278 ? 14.664 -21.876 61.956 0.96 29.31 278 ILE B O 1
ATOM 1871 N N . ASP A 1 279 ? 14.253 -19.753 62.633 0.89 29.24 279 ASP B N 1
ATOM 1872 C CA . ASP A 1 279 ? 15.143 -19.800 63.799 0.89 30.53 279 ASP B CA 1
ATOM 1873 C C . ASP A 1 279 ? 16.566 -20.167 63.381 0.89 34.22 279 ASP B C 1
ATOM 1874 O O . ASP A 1 279 ? 17.181 -21.090 63.921 0.89 29.03 279 ASP B O 1
ATOM 1879 N N . GLY A 1 280 ? 17.086 -19.436 62.387 0.99 33.11 280 GLY B N 1
ATOM 1880 C CA . GLY A 1 280 ? 18.418 -19.665 61.873 0.99 28.53 280 GLY B CA 1
ATOM 1881 C C . GLY A 1 280 ? 19.532 -19.308 62.845 0.99 33.78 280 GLY B C 1
ATOM 1882 O O . GLY A 1 280 ? 19.310 -18.719 63.910 0.99 27.95 280 GLY B O 1
ATOM 1883 N N . PRO A 1 281 ? 20.767 -19.677 62.490 0.94 35.38 281 PRO B N 1
ATOM 1884 C CA . PRO A 1 281 ? 21.915 -19.391 63.358 0.94 35.66 281 PRO B CA 1
ATOM 1885 C C . PRO A 1 281 ? 22.562 -18.027 63.142 0.94 35.42 281 PRO B C 1
ATOM 1886 O O . PRO A 1 281 ? 23.483 -17.689 63.896 0.94 29.59 281 PRO B O 1
ATOM 1890 N N . ALA A 1 282 ? 22.156 -17.260 62.134 0.88 34.45 282 ALA B N 1
ATOM 1891 C CA . ALA A 1 282 ? 22.757 -15.948 61.936 0.88 31.81 282 ALA B CA 1
ATOM 1892 C C . ALA A 1 282 ? 22.407 -15.068 63.130 0.88 31.52 282 ALA B C 1
ATOM 1893 O O . ALA A 1 282 ? 21.240 -14.997 63.523 0.88 29.06 282 ALA B O 1
ATOM 1895 N N . PRO A 1 283 ? 23.381 -14.409 63.745 0.96 37.14 283 PRO B N 1
ATOM 1896 C CA . PRO A 1 283 ? 23.077 -13.633 64.955 0.96 36.58 283 PRO B CA 1
ATOM 1897 C C . PRO A 1 283 ? 22.232 -12.404 64.694 0.96 32.32 283 PRO B C 1
ATOM 1898 O O . PRO A 1 283 ? 21.531 -11.951 65.607 0.96 31.57 283 PRO B O 1
ATOM 1902 N N . ASP A 1 284 ? 22.278 -11.854 63.482 0.61 19.21 284 ASP B N 1
ATOM 1903 C CA . ASP A 1 284 ? 21.425 -10.751 63.069 0.61 19.78 284 ASP B CA 1
ATOM 1904 C C . ASP A 1 284 ? 20.205 -11.216 62.274 0.61 17.80 284 ASP B C 1
ATOM 1905 O O . ASP A 1 284 ? 19.524 -10.386 61.669 0.61 20.07 284 ASP B O 1
ATOM 1910 N N . GLY A 1 285 ? 19.897 -12.513 62.284 0.75 21.48 285 GLY B N 1
ATOM 1911 C CA . GLY A 1 285 ? 18.801 -13.043 61.486 0.75 17.92 285 GLY B CA 1
ATOM 1912 C C . GLY A 1 285 ? 17.462 -13.006 62.195 0.75 26.69 285 GLY B C 1
ATOM 1913 O O . GLY A 1 285 ? 17.357 -13.370 63.369 0.75 18.31 285 GLY B O 1
ATOM 1914 N N . TYR A 1 286 ? 16.453 -12.546 61.494 0.85 27.68 286 TYR B N 1
ATOM 1915 C CA . TYR A 1 286 ? 15.113 -12.586 62.065 0.85 27.26 286 TYR B CA 1
ATOM 1916 C C . TYR A 1 286 ? 14.627 -14.030 62.052 0.85 24.84 286 TYR B C 1
ATOM 1917 O O . TYR A 1 286 ? 14.835 -14.735 61.053 0.85 20.99 286 TYR B O 1
ATOM 1926 N N . PRO A 1 287 ? 14.025 -14.521 63.145 0.94 23.22 287 PRO B N 1
ATOM 1927 C CA . PRO A 1 287 ? 13.834 -15.973 63.272 0.94 26.69 287 PRO B CA 1
ATOM 1928 C C . PRO A 1 287 ? 12.610 -16.533 62.559 0.94 30.93 287 PRO B C 1
ATOM 1929 O O . PRO A 1 287 ? 12.537 -17.760 62.393 0.94 28.88 287 PRO B O 1
ATOM 1933 N N . ILE A 1 288 ? 11.639 -15.711 62.154 0.86 25.45 288 ILE B N 1
ATOM 1934 C CA . ILE A 1 288 ? 10.483 -16.252 61.439 0.86 19.95 288 ILE B CA 1
ATOM 1935 C C . ILE A 1 288 ? 10.433 -15.675 60.028 0.86 25.03 288 ILE B C 1
ATOM 1936 O O . ILE A 1 288 ? 9.738 -14.681 59.770 0.86 20.67 288 ILE B O 1
ATOM 1941 N N . ILE A 1 289 ? 11.176 -16.309 59.114 0.91 20.26 289 ILE B N 1
ATOM 1942 C CA . ILE A 1 289 ? 11.149 -16.004 57.690 0.91 21.51 289 ILE B CA 1
ATOM 1943 C C . ILE A 1 289 ? 10.822 -17.286 56.921 0.91 31.13 289 ILE B C 1
ATOM 1944 O O . ILE A 1 289 ? 10.861 -18.395 57.469 0.91 30.64 289 ILE B O 1
ATOM 1949 N N . ASN A 1 290 ? 10.526 -17.127 55.629 0.85 25.46 290 ASN B N 1
ATOM 1950 C CA . ASN A 1 290 ? 10.060 -18.258 54.839 0.85 21.76 290 ASN B CA 1
ATOM 1951 C C . ASN A 1 290 ? 10.113 -17.934 53.347 0.85 29.13 290 ASN B C 1
ATOM 1952 O O . ASN A 1 290 ? 10.104 -16.768 52.941 0.85 26.11 290 ASN B O 1
ATOM 1957 N N . TYR A 1 291 ? 10.143 -18.992 52.535 0.80 27.35 291 TYR B N 1
ATOM 1958 C CA . TYR A 1 291 ? 9.851 -18.852 51.120 0.80 21.75 291 TYR B CA 1
ATOM 1959 C C . TYR A 1 291 ? 8.343 -18.793 50.932 0.80 21.74 291 TYR B C 1
ATOM 1960 O O . TYR A 1 291 ? 7.597 -19.566 51.547 0.80 20.35 291 TYR B O 1
ATOM 1969 N N . GLU A 1 292 ? 7.891 -17.846 50.120 0.74 20.94 292 GLU B N 1
ATOM 1970 C CA . GLU A 1 292 ? 6.538 -17.882 49.581 0.74 22.99 292 GLU B CA 1
ATOM 1971 C C . GLU A 1 292 ? 6.542 -18.828 48.388 0.74 25.50 292 GLU B C 1
ATOM 1972 O O . GLU A 1 292 ? 7.347 -18.659 47.473 0.74 26.03 292 GLU B O 1
ATOM 1978 N N . TYR A 1 293 ? 5.670 -19.831 48.395 0.80 26.04 293 TYR B N 1
ATOM 1979 C CA . TYR A 1 293 ? 5.718 -20.901 47.405 0.80 25.16 293 TYR B CA 1
ATOM 1980 C C . TYR A 1 293 ? 4.542 -20.808 46.449 0.80 24.24 293 TYR B C 1
ATOM 1981 O O . TYR A 1 293 ? 3.425 -20.494 46.855 0.80 23.70 293 TYR B O 1
ATOM 1990 N N . ALA A 1 294 ? 4.790 -21.099 45.182 0.73 22.57 294 ALA B N 1
ATOM 1991 C CA . ALA A 1 294 ? 3.718 -21.476 44.276 0.73 19.42 294 ALA B CA 1
ATOM 1992 C C . ALA A 1 294 ? 3.597 -22.992 44.316 0.73 21.65 294 ALA B C 1
ATOM 1993 O O . ALA A 1 294 ? 4.563 -23.701 44.010 0.73 25.34 294 ALA B O 1
ATOM 1995 N N . ILE A 1 295 ? 2.437 -23.488 44.736 0.92 21.79 295 ILE B N 1
ATOM 1996 C CA . ILE A 1 295 ? 2.127 -24.907 44.646 0.92 24.94 295 ILE B CA 1
ATOM 1997 C C . ILE A 1 295 ? 1.508 -25.143 43.275 0.92 29.63 295 ILE B C 1
ATOM 1998 O O . ILE A 1 295 ? 0.415 -24.651 42.986 0.92 29.49 295 ILE B O 1
ATOM 2003 N N . VAL A 1 296 ? 2.209 -25.896 42.428 0.76 21.60 296 VAL B N 1
ATOM 2004 C CA . VAL A 1 296 ? 1.782 -26.138 41.055 0.76 23.93 296 VAL B CA 1
ATOM 2005 C C . VAL A 1 296 ? 2.067 -27.590 40.700 0.76 29.30 296 VAL B C 1
ATOM 2006 O O . VAL A 1 296 ? 2.930 -28.241 41.292 0.76 33.78 296 VAL B O 1
ATOM 2010 N N . ASN A 1 297 ? 1.337 -28.087 39.709 0.87 30.83 297 ASN B N 1
ATOM 2011 C CA . ASN A 1 297 ? 1.534 -29.427 39.177 0.87 33.58 297 ASN B CA 1
ATOM 2012 C C . ASN A 1 297 ? 2.404 -29.417 37.919 0.87 34.98 297 ASN B C 1
ATOM 2013 O O . ASN A 1 297 ? 2.355 -28.488 37.115 0.87 38.86 297 ASN B O 1
ATOM 2018 N N . ASN A 1 298 ? 3.216 -30.473 37.783 0.74 32.24 298 ASN B N 1
ATOM 2019 C CA . ASN A 1 298 ? 3.988 -30.858 36.604 0.74 40.68 298 ASN B CA 1
ATOM 2020 C C . ASN A 1 298 ? 3.228 -30.679 35.310 0.74 39.43 298 ASN B C 1
ATOM 2021 O O . ASN A 1 298 ? 3.789 -30.231 34.303 0.74 41.78 298 ASN B O 1
ATOM 2026 N N . ARG A 1 299 ? 1.970 -31.098 35.319 0.76 28.98 299 ARG B N 1
ATOM 2027 C CA . ARG A 1 299 ? 1.175 -31.212 34.110 0.76 31.36 299 ARG B CA 1
ATOM 2028 C C . ARG A 1 299 ? 0.049 -30.192 34.139 0.76 28.55 299 ARG B C 1
ATOM 2029 O O . ARG A 1 299 ? -0.709 -30.128 35.110 0.76 34.23 299 ARG B O 1
ATOM 2037 N N . GLN A 1 300 ? -0.031 -29.380 33.095 0.78 31.10 300 GLN B N 1
ATOM 2038 C CA . GLN A 1 300 ? -1.174 -28.517 32.849 0.78 29.55 300 GLN B CA 1
ATOM 2039 C C . GLN A 1 300 ? -2.023 -29.109 31.726 0.78 29.36 300 GLN B C 1
ATOM 2040 O O . GLN A 1 300 ? -1.663 -30.113 31.103 0.78 29.57 300 GLN B O 1
ATOM 2046 N N . LYS A 1 301 ? -3.159 -28.457 31.465 0.75 27.22 301 LYS B N 1
ATOM 2047 C CA . LYS A 1 301 ? -4.163 -29.018 30.566 0.75 26.47 301 LYS B CA 1
ATOM 2048 C C . LYS A 1 301 ? -3.732 -28.975 29.104 0.75 29.64 301 LYS B C 1
ATOM 2049 O O . LYS A 1 301 ? -4.239 -29.772 28.302 0.75 31.22 301 LYS B O 1
ATOM 2055 N N . ASP A 1 302 ? -2.834 -28.061 28.722 0.78 27.87 302 ASP B N 1
ATOM 2056 C CA . ASP A 1 302 ? -2.437 -27.971 27.318 0.78 31.14 302 ASP B CA 1
ATOM 2057 C C . ASP A 1 302 ? -1.154 -27.161 27.186 0.78 31.44 302 ASP B C 1
ATOM 2058 O O . ASP A 1 302 ? -0.687 -26.531 28.137 0.78 34.96 302 ASP B O 1
ATOM 2063 N N . ALA A 1 303 ? -0.595 -27.185 25.971 0.84 32.67 303 ALA B N 1
ATOM 2064 C CA . ALA A 1 303 ? 0.697 -26.551 25.729 0.84 34.94 303 ALA B CA 1
ATOM 2065 C C . ALA A 1 303 ? 0.660 -25.067 26.072 0.84 33.50 303 ALA B C 1
ATOM 2066 O O . ALA A 1 303 ? 1.619 -24.531 26.640 0.84 39.03 303 ALA B O 1
ATOM 2068 N N . ALA A 1 304 ? -0.448 -24.391 25.759 0.76 29.71 304 ALA B N 1
ATOM 2069 C CA . ALA A 1 304 ? -0.514 -22.948 25.957 0.76 27.44 304 ALA B CA 1
ATOM 2070 C C . ALA A 1 304 ? -0.540 -22.591 27.437 0.76 29.95 304 ALA B C 1
ATOM 2071 O O . ALA A 1 304 ? 0.124 -21.639 27.862 0.76 27.10 304 ALA B O 1
ATOM 2073 N N . THR A 1 305 ? -1.310 -23.338 28.233 0.89 31.42 305 THR B N 1
ATOM 2074 C CA . THR A 1 305 ? -1.371 -23.080 29.669 0.89 35.70 305 THR B CA 1
ATOM 2075 C C . THR A 1 305 ? -0.028 -23.351 30.336 0.89 32.54 305 THR B C 1
ATOM 2076 O O . THR A 1 305 ? 0.391 -22.603 31.227 0.89 26.64 305 THR B O 1
ATOM 2080 N N . ALA A 1 306 ? 0.661 -24.418 29.912 1.00 30.09 306 ALA B N 1
ATOM 2081 C CA . ALA A 1 306 ? 1.958 -24.758 30.492 1.00 30.97 306 ALA B CA 1
ATOM 2082 C C . ALA A 1 306 ? 2.985 -23.672 30.201 1.00 34.98 306 ALA B C 1
ATOM 2083 O O . ALA A 1 306 ? 3.657 -23.177 31.115 1.00 35.10 306 ALA B O 1
ATOM 2085 N N . GLN A 1 307 ? 3.134 -23.307 28.921 0.86 27.09 307 GLN B N 1
ATOM 2086 C CA . GLN A 1 307 ? 4.002 -22.186 28.558 0.86 30.50 307 GLN B CA 1
ATOM 2087 C C . GLN A 1 307 ? 3.645 -20.930 29.341 0.86 31.88 307 GLN B C 1
ATOM 2088 O O . GLN A 1 307 ? 4.522 -20.248 29.881 0.86 36.46 307 GLN B O 1
ATOM 2094 N N . THR A 1 308 ? 2.356 -20.594 29.389 0.94 25.79 308 THR B N 1
ATOM 2095 C CA . THR A 1 308 ? 1.948 -19.347 30.026 0.94 23.57 308 THR B CA 1
ATOM 2096 C C . THR A 1 308 ? 2.184 -19.393 31.535 0.94 28.05 308 THR B C 1
ATOM 2097 O O . THR A 1 308 ? 2.635 -18.408 32.130 0.94 29.00 308 THR B O 1
ATOM 2101 N N . LEU A 1 309 ? 1.899 -20.533 32.170 0.90 28.93 309 LEU B N 1
ATOM 2102 C CA . LEU A 1 309 ? 2.195 -20.661 33.595 0.90 25.94 309 LEU B CA 1
ATOM 2103 C C . LEU A 1 309 ? 3.695 -20.574 33.852 0.90 30.33 309 LEU B C 1
ATOM 2104 O O . LEU A 1 309 ? 4.119 -19.971 34.846 0.90 25.44 309 LEU B O 1
ATOM 2109 N N . GLN A 1 310 ? 4.513 -21.153 32.961 0.85 22.12 310 GLN B N 1
ATOM 2110 C CA . GLN A 1 310 ? 5.966 -21.009 33.074 0.85 28.52 310 GLN B CA 1
ATOM 2111 C C . GLN A 1 310 ? 6.379 -19.542 33.004 0.85 26.96 310 GLN B C 1
ATOM 2112 O O . GLN A 1 310 ? 7.196 -19.067 33.806 0.85 24.21 310 GLN B O 1
ATOM 2118 N N . ALA A 1 311 ? 5.810 -18.805 32.052 0.75 24.23 311 ALA B N 1
ATOM 2119 C CA . ALA A 1 311 ? 6.211 -17.417 31.844 0.75 22.05 311 ALA B CA 1
ATOM 2120 C C . ALA A 1 311 ? 5.789 -16.520 33.007 0.75 21.15 311 ALA B C 1
ATOM 2121 O O . ALA A 1 311 ? 6.517 -15.587 33.374 0.75 22.67 311 ALA B O 1
ATOM 2123 N N . PHE A 1 312 ? 4.612 -16.759 33.587 0.85 21.80 312 PHE B N 1
ATOM 2124 C CA . PHE A 1 312 ? 4.197 -15.938 34.723 0.85 26.58 312 PHE B CA 1
ATOM 2125 C C . PHE A 1 312 ? 5.101 -16.184 35.922 0.85 23.93 312 PHE B C 1
ATOM 2126 O O . PHE A 1 312 ? 5.597 -15.238 36.545 0.85 23.31 312 PHE B O 1
ATOM 2134 N N . LEU A 1 313 ? 5.349 -17.459 36.237 0.87 28.11 313 LEU B N 1
ATOM 2135 C CA . LEU A 1 313 ? 6.185 -17.801 37.378 0.87 26.26 313 LEU B CA 1
ATOM 2136 C C . LEU A 1 313 ? 7.601 -17.269 37.201 0.87 34.32 313 LEU B C 1
ATOM 2137 O O . LEU A 1 313 ? 8.194 -16.716 38.143 0.87 28.34 313 LEU B O 1
ATOM 2142 N N . HIS A 1 314 ? 8.157 -17.414 35.996 0.78 24.72 314 HIS B N 1
ATOM 2143 C CA . HIS A 1 314 ? 9.484 -16.885 35.751 0.78 23.18 314 HIS B CA 1
ATOM 2144 C C . HIS A 1 314 ? 9.492 -15.362 35.826 0.78 21.76 314 HIS B C 1
ATOM 2145 O O . HIS A 1 314 ? 10.452 -14.768 36.318 0.78 23.99 314 HIS B O 1
ATOM 2152 N N . TRP A 1 315 ? 8.448 -14.717 35.311 0.75 21.32 315 TRP B N 1
ATOM 2153 C CA . TRP A 1 315 ? 8.337 -13.275 35.451 0.75 21.20 315 TRP B CA 1
ATOM 2154 C C . TRP A 1 315 ? 8.253 -12.891 36.921 0.75 25.20 315 TRP B C 1
ATOM 2155 O O . TRP A 1 315 ? 8.883 -11.920 37.356 0.75 27.18 315 TRP B O 1
ATOM 2166 N N . ALA A 1 316 ? 7.498 -13.664 37.708 0.81 27.44 316 ALA B N 1
ATOM 2167 C CA . ALA A 1 316 ? 7.297 -13.322 39.115 0.81 25.70 316 ALA B CA 1
ATOM 2168 C C . ALA A 1 316 ? 8.605 -13.347 39.898 0.81 27.96 316 ALA B C 1
ATOM 2169 O O . ALA A 1 316 ? 8.812 -12.509 40.781 0.81 25.47 316 ALA B O 1
ATOM 2171 N N . ILE A 1 317 ? 9.514 -14.279 39.588 0.85 27.34 317 ILE B N 1
ATOM 2172 C CA . ILE A 1 317 ? 10.775 -14.342 40.330 0.85 26.54 317 ILE B CA 1
ATOM 2173 C C . ILE A 1 317 ? 11.854 -13.433 39.767 0.85 32.29 317 ILE B C 1
ATOM 2174 O O . ILE A 1 317 ? 12.953 -13.377 40.330 0.85 30.26 317 ILE B O 1
ATOM 2179 N N . THR A 1 318 ? 11.590 -12.732 38.660 1.00 35.49 318 THR B N 1
ATOM 2180 C CA . THR A 1 318 ? 12.559 -11.790 38.104 1.00 33.57 318 THR B CA 1
ATOM 2181 C C . THR A 1 318 ? 11.982 -10.378 38.093 1.00 34.78 318 THR B C 1
ATOM 2182 O O . THR A 1 318 ? 12.380 -9.570 38.930 1.00 31.23 318 THR B O 1
ATOM 2186 N N . ASP A 1 319 ? 11.052 -10.046 37.190 0.63 30.35 319 ASP B N 1
ATOM 2187 C CA . ASP A 1 319 ? 10.424 -8.727 37.250 0.63 22.69 319 ASP B CA 1
ATOM 2188 C C . ASP A 1 319 ? 9.646 -8.542 38.548 0.63 22.74 319 ASP B C 1
ATOM 2189 O O . ASP A 1 319 ? 9.679 -7.468 39.152 0.63 22.45 319 ASP B O 1
ATOM 2194 N N . GLY A 1 320 ? 8.921 -9.571 38.979 0.78 23.58 320 GLY B N 1
ATOM 2195 C CA . GLY A 1 320 ? 8.110 -9.479 40.174 0.78 20.28 320 GLY B CA 1
ATOM 2196 C C . GLY A 1 320 ? 8.902 -9.398 41.464 0.78 25.59 320 GLY B C 1
ATOM 2197 O O . GLY A 1 320 ? 8.318 -9.108 42.513 0.78 27.26 320 GLY B O 1
ATOM 2198 N N . ASN A 1 321 ? 10.205 -9.644 41.410 0.78 26.12 321 ASN B N 1
ATOM 2199 C CA . ASN A 1 321 ? 11.072 -9.510 42.572 0.78 22.44 321 ASN B CA 1
ATOM 2200 C C . ASN A 1 321 ? 11.751 -8.157 42.657 0.78 27.81 321 ASN B C 1
ATOM 2201 O O . ASN A 1 321 ? 12.589 -7.961 43.537 0.78 26.61 321 ASN B O 1
ATOM 2206 N N . LYS A 1 322 ? 11.442 -7.233 41.754 0.80 24.89 322 LYS B N 1
ATOM 2207 C CA . LYS A 1 322 ? 12.018 -5.907 41.870 0.80 31.53 322 LYS B CA 1
ATOM 2208 C C . LYS A 1 322 ? 11.510 -5.256 43.146 0.80 31.10 322 LYS B C 1
ATOM 2209 O O . LYS A 1 322 ? 10.401 -5.532 43.610 0.80 27.33 322 LYS B O 1
ATOM 2215 N N . ALA A 1 323 ? 12.345 -4.400 43.732 1.00 33.41 323 ALA B N 1
ATOM 2216 C CA . ALA A 1 323 ? 11.954 -3.761 44.984 1.00 36.16 323 ALA B CA 1
ATOM 2217 C C . ALA A 1 323 ? 10.636 -3.014 44.836 1.00 38.93 323 ALA B C 1
ATOM 2218 O O . ALA A 1 323 ? 9.867 -2.934 45.797 1.00 34.64 323 ALA B O 1
ATOM 2220 N N . SER A 1 324 ? 10.346 -2.484 43.638 0.74 30.16 324 SER B N 1
ATOM 2221 C CA . SER A 1 324 ? 9.091 -1.765 43.430 0.74 29.65 324 SER B CA 1
ATOM 2222 C C . SER A 1 324 ? 7.875 -2.620 43.776 0.74 23.29 324 SER B C 1
ATOM 2223 O O . SER A 1 324 ? 6.845 -2.079 44.198 0.74 31.71 324 SER B O 1
ATOM 2226 N N . PHE A 1 325 ? 7.958 -3.941 43.604 0.77 22.25 325 PHE B N 1
ATOM 2227 C CA . PHE A 1 325 ? 6.897 -4.836 44.070 0.77 24.13 325 PHE B CA 1
ATOM 2228 C C . PHE A 1 325 ? 7.102 -5.213 45.535 0.77 27.53 325 PHE B C 1
ATOM 2229 O O . PHE A 1 325 ? 6.243 -4.946 46.378 0.77 26.67 325 PHE B O 1
ATOM 2237 N N . LEU A 1 326 ? 8.244 -5.833 45.845 0.83 25.15 326 LEU B N 1
ATOM 2238 C CA . LEU A 1 326 ? 8.419 -6.480 47.144 0.83 24.61 326 LEU B CA 1
ATOM 2239 C C . LEU A 1 326 ? 8.401 -5.492 48.305 0.83 27.93 326 LEU B C 1
ATOM 2240 O O . LEU A 1 326 ? 7.995 -5.867 49.411 0.83 25.15 326 LEU B O 1
ATOM 2245 N N . ASP A 1 327 ? 8.853 -4.249 48.092 0.89 24.52 327 ASP B N 1
ATOM 2246 C CA . ASP A 1 327 ? 8.894 -3.293 49.195 0.89 29.72 327 ASP B CA 1
ATOM 2247 C C . ASP A 1 327 ? 7.492 -2.924 49.672 0.89 33.62 327 ASP B C 1
ATOM 2248 O O . ASP A 1 327 ? 7.318 -2.541 50.837 0.89 32.83 327 ASP B O 1
ATOM 2253 N N . GLN A 1 328 ? 6.488 -3.025 48.795 0.77 27.18 328 GLN B N 1
ATOM 2254 C CA . GLN A 1 328 ? 5.127 -2.675 49.190 0.77 28.96 328 GLN B CA 1
ATOM 2255 C C . GLN A 1 328 ? 4.608 -3.590 50.290 0.77 30.97 328 GLN B C 1
ATOM 2256 O O . GLN A 1 328 ? 3.777 -3.171 51.100 0.77 27.80 328 GLN B O 1
ATOM 2262 N N . VAL A 1 329 ? 5.080 -4.837 50.329 0.67 24.34 329 VAL B N 1
ATOM 2263 C CA . VAL A 1 329 ? 4.615 -5.832 51.285 0.67 19.88 329 VAL B CA 1
ATOM 2264 C C . VAL A 1 329 ? 5.718 -6.275 52.231 0.67 21.03 329 VAL B C 1
ATOM 2265 O O . VAL A 1 329 ? 5.518 -7.212 53.005 0.67 27.19 329 VAL B O 1
ATOM 2269 N N . HIS A 1 330 ? 6.879 -5.610 52.196 0.73 20.83 330 HIS B N 1
ATOM 2270 C CA . HIS A 1 330 ? 7.999 -5.882 53.097 0.73 24.25 330 HIS B CA 1
ATOM 2271 C C . HIS A 1 330 ? 8.616 -7.266 52.870 0.73 27.38 330 HIS B C 1
ATOM 2272 O O . HIS A 1 330 ? 9.146 -7.876 53.804 0.73 25.07 330 HIS B O 1
ATOM 2279 N N . PHE A 1 331 ? 8.566 -7.768 51.639 0.81 21.74 331 PHE B N 1
ATOM 2280 C CA . PHE A 1 331 ? 9.230 -9.015 51.293 0.81 22.42 331 PHE B CA 1
ATOM 2281 C C . PHE A 1 331 ? 10.660 -8.751 50.818 0.81 23.06 331 PHE B C 1
ATOM 2282 O O . PHE A 1 331 ? 11.053 -7.625 50.525 0.81 23.73 331 PHE B O 1
ATOM 2290 N N . GLN A 1 332 ? 11.439 -9.819 50.736 0.83 24.82 332 GLN B N 1
ATOM 2291 C CA . GLN A 1 332 ? 12.796 -9.750 50.245 0.83 22.30 332 GLN B CA 1
ATOM 2292 C C . GLN A 1 332 ? 12.948 -10.640 49.015 0.83 26.12 332 GLN B C 1
ATOM 2293 O O . GLN A 1 332 ? 12.215 -11.620 48.869 0.83 21.05 332 GLN B O 1
ATOM 2299 N N . PRO A 1 333 ? 13.857 -10.311 48.098 0.87 26.35 333 PRO B N 1
ATOM 2300 C CA . PRO A 1 333 ? 13.948 -11.073 46.850 0.87 25.64 333 PRO B CA 1
ATOM 2301 C C . PRO A 1 333 ? 14.659 -12.394 47.073 0.87 31.28 333 PRO B C 1
ATOM 2302 O O . PRO A 1 333 ? 15.420 -12.562 48.024 0.87 27.00 333 PRO B O 1
ATOM 2306 N N . LEU A 1 334 ? 14.364 -13.343 46.182 0.88 32.08 334 LEU B N 1
ATOM 2307 C CA . LEU A 1 334 ? 15.113 -14.593 46.141 0.88 28.32 334 LEU B CA 1
ATOM 2308 C C . LEU A 1 334 ? 16.572 -14.299 45.809 0.88 32.55 334 LEU B C 1
ATOM 2309 O O . LEU A 1 334 ? 16.855 -13.478 44.931 0.88 28.90 334 LEU B O 1
ATOM 2314 N N . PRO A 1 335 ? 17.516 -14.942 46.478 0.87 34.37 335 PRO B N 1
ATOM 2315 C CA . PRO A 1 335 ? 18.918 -14.788 46.094 0.87 32.67 335 PRO B CA 1
ATOM 2316 C C . PRO A 1 335 ? 19.188 -15.469 44.760 0.87 30.93 335 PRO B C 1
ATOM 2317 O O . PRO A 1 335 ? 18.394 -16.310 44.307 0.87 32.18 335 PRO B O 1
ATOM 2321 N N . PRO A 1 336 ? 20.286 -15.108 44.087 0.87 31.69 336 PRO B N 1
ATOM 2322 C CA . PRO A 1 336 ? 20.511 -15.618 42.715 0.87 36.25 336 PRO B CA 1
ATOM 2323 C C . PRO A 1 336 ? 20.532 -17.138 42.606 0.87 41.87 336 PRO B C 1
ATOM 2324 O O . PRO A 1 336 ? 19.968 -17.692 41.652 0.87 44.85 336 PRO B O 1
ATOM 2328 N N . ALA A 1 337 ? 21.167 -17.834 43.550 0.99 35.29 337 ALA B N 1
ATOM 2329 C CA . ALA A 1 337 ? 21.194 -19.294 43.494 0.99 38.89 337 ALA B CA 1
ATOM 2330 C C . ALA A 1 337 ? 19.805 -19.903 43.645 0.99 39.20 337 ALA B C 1
ATOM 2331 O O . ALA A 1 337 ? 19.551 -20.992 43.117 0.99 38.78 337 ALA B O 1
ATOM 2333 N N . VAL A 1 338 ? 18.896 -19.236 44.361 0.82 37.82 338 VAL B N 1
ATOM 2334 C CA . VAL A 1 338 ? 17.567 -19.814 44.552 0.82 31.49 338 VAL B CA 1
ATOM 2335 C C . VAL A 1 338 ? 16.688 -19.576 43.331 0.82 31.98 338 VAL B C 1
ATOM 2336 O O . VAL A 1 338 ? 15.858 -20.428 42.984 0.82 36.97 338 VAL B O 1
ATOM 2340 N N . VAL A 1 339 ? 16.846 -18.421 42.676 0.91 29.33 339 VAL B N 1
ATOM 2341 C CA . VAL A 1 339 ? 16.186 -18.169 41.392 0.91 34.40 339 VAL B CA 1
ATOM 2342 C C . VAL A 1 339 ? 16.523 -19.274 40.404 0.91 35.55 339 VAL B C 1
ATOM 2343 O O . VAL A 1 339 ? 15.657 -19.749 39.655 0.91 35.99 339 VAL B O 1
ATOM 2347 N N . LYS A 1 340 ? 17.789 -19.696 40.383 0.79 33.10 340 LYS B N 1
ATOM 2348 C CA . LYS A 1 340 ? 18.188 -20.808 39.527 0.79 37.14 340 LYS B CA 1
ATOM 2349 C C . LYS A 1 340 ? 17.392 -22.064 39.868 0.79 35.28 340 LYS B C 1
ATOM 2350 O O . LYS A 1 340 ? 16.836 -22.724 38.980 0.79 36.75 340 LYS B O 1
ATOM 2356 N N . LEU A 1 341 ? 17.304 -22.392 41.161 0.96 28.66 341 LEU B N 1
ATOM 2357 C CA . LEU A 1 341 ? 16.530 -23.557 41.588 0.96 32.25 341 LEU B CA 1
ATOM 2358 C C . LEU A 1 341 ? 15.060 -23.424 41.197 0.96 31.86 341 LEU B C 1
ATOM 2359 O O . LEU A 1 341 ? 14.435 -24.401 40.767 0.96 33.97 341 LEU B O 1
ATOM 2364 N N . SER A 1 342 ? 14.487 -22.227 41.347 0.83 25.52 342 SER B N 1
ATOM 2365 C CA . SER A 1 342 ? 13.086 -22.036 40.983 0.83 24.45 342 SER B CA 1
ATOM 2366 C C . SER A 1 342 ? 12.871 -22.223 39.488 0.83 33.00 342 SER B C 1
ATOM 2367 O O . SER A 1 342 ? 11.914 -22.889 39.070 0.83 36.31 342 SER B O 1
ATOM 2370 N N . ASP A 1 343 ? 13.727 -21.603 38.664 0.80 28.14 343 ASP B N 1
ATOM 2371 C CA . ASP A 1 343 ? 13.610 -21.786 37.220 0.80 31.44 343 ASP B CA 1
ATOM 2372 C C . ASP A 1 343 ? 13.715 -23.262 36.848 0.80 32.97 343 ASP B C 1
ATOM 2373 O O . ASP A 1 343 ? 13.024 -23.735 35.935 0.80 30.09 343 ASP B O 1
ATOM 2378 N N . ALA A 1 344 ? 14.573 -24.005 37.551 0.75 27.84 344 ALA B N 1
ATOM 2379 C CA . ALA A 1 344 ? 14.700 -25.433 37.293 0.75 31.84 344 ALA B CA 1
ATOM 2380 C C . ALA A 1 344 ? 13.365 -26.146 37.468 0.75 35.43 344 ALA B C 1
ATOM 2381 O O . ALA A 1 344 ? 13.004 -27.004 36.654 0.75 29.17 344 ALA B O 1
ATOM 2383 N N . LEU A 1 345 ? 12.606 -25.794 38.518 0.79 32.55 345 LEU B N 1
ATOM 2384 C CA . LEU A 1 345 ? 11.303 -26.421 38.730 0.79 31.39 345 LEU B CA 1
ATOM 2385 C C . LEU A 1 345 ? 10.275 -25.914 37.723 0.79 30.94 345 LEU B C 1
ATOM 2386 O O . LEU A 1 345 ? 9.451 -26.693 37.225 0.79 29.89 345 LEU B O 1
ATOM 2391 N N . ILE A 1 346 ? 10.307 -24.614 37.414 0.95 27.90 346 ILE B N 1
ATOM 2392 C CA . ILE A 1 346 ? 9.365 -24.040 36.458 0.95 33.89 346 ILE B CA 1
ATOM 2393 C C . ILE A 1 346 ? 9.502 -24.711 35.096 0.95 35.80 346 ILE B C 1
ATOM 2394 O O . ILE A 1 346 ? 8.503 -25.017 34.433 0.95 38.35 346 ILE B O 1
ATOM 2399 N N . ALA A 1 347 ? 10.740 -24.935 34.655 0.66 29.94 347 ALA B N 1
ATOM 2400 C CA . ALA A 1 347 ? 10.997 -25.490 33.333 0.66 31.37 347 ALA B CA 1
ATOM 2401 C C . ALA A 1 347 ? 10.443 -26.893 33.154 0.66 34.37 347 ALA B C 1
ATOM 2402 O O . ALA A 1 347 ? 10.404 -27.376 32.019 0.66 31.65 347 ALA B O 1
ATOM 2404 N N . THR A 1 348 ? 10.031 -27.564 34.229 0.99 38.06 348 THR B N 1
ATOM 2405 C CA . THR A 1 348 ? 9.450 -28.900 34.119 0.99 41.34 348 THR B CA 1
ATOM 2406 C C . THR A 1 348 ? 7.939 -28.879 33.910 0.99 39.59 348 THR B C 1
ATOM 2407 O O . THR A 1 348 ? 7.330 -29.939 33.732 0.99 41.13 348 THR B O 1
ATOM 2411 N N . ILE A 1 349 ? 7.317 -27.708 33.903 0.82 32.70 349 ILE B N 1
ATOM 2412 C CA . ILE A 1 349 ? 5.871 -27.643 33.740 0.82 31.07 349 ILE B CA 1
ATOM 2413 C C . ILE A 1 349 ? 5.538 -27.917 32.282 0.82 35.56 349 ILE B C 1
ATOM 2414 O O . ILE A 1 349 ? 5.910 -27.145 31.394 0.82 31.70 349 ILE B O 1
ATOM 2419 N N . SER A 1 350 ? 4.861 -29.031 32.049 0.87 38.41 350 SER B N 1
ATOM 2420 C CA . SER A 1 350 ? 4.534 -29.432 30.664 0.87 41.95 350 SER B CA 1
ATOM 2421 C C . SER A 1 350 ? 3.087 -29.879 30.549 0.87 42.38 350 SER B C 1
ATOM 2422 O O . SER A 1 350 ? 2.364 -29.764 31.510 0.87 50.56 350 SER B O 1
ATOM 2425 N N . SER A 1 351 ? 2.744 -30.403 29.384 1.00 30.00 351 SER B N 1
ATOM 2426 C CA . SER A 1 351 ? 1.401 -30.926 29.068 1.00 30.00 351 SER B CA 1
ATOM 2427 C C . SER A 1 351 ? 1.526 -32.187 28.229 1.00 30.00 351 SER B C 1
ATOM 2428 O O . SER A 1 351 ? 2.596 -32.464 27.755 1.00 30.00 351 SER B O 1
ATOM 2431 N N . THR B 1 18 ? 32.112 22.073 -15.307 1.00 55.54 18 THR A N 1
ATOM 2432 C CA . THR B 1 18 ? 32.128 20.632 -15.541 1.00 57.24 18 THR A CA 1
ATOM 2433 C C . THR B 1 18 ? 33.455 20.008 -15.088 1.00 52.56 18 THR A C 1
ATOM 2434 O O . THR B 1 18 ? 34.531 20.432 -15.512 1.00 54.32 18 THR A O 1
ATOM 2438 N N . VAL B 1 19 ? 33.377 19.007 -14.215 0.86 47.09 19 VAL A N 1
ATOM 2439 C CA . VAL B 1 19 ? 34.580 18.416 -13.641 0.86 42.72 19 VAL A CA 1
ATOM 2440 C C . VAL B 1 19 ? 35.224 17.483 -14.656 0.86 39.97 19 VAL A C 1
ATOM 2441 O O . VAL B 1 19 ? 34.546 16.710 -15.338 0.86 39.33 19 VAL A O 1
ATOM 2445 N N . ALA B 1 20 ? 36.545 17.554 -14.771 0.61 34.70 20 ALA A N 1
ATOM 2446 C CA . ALA B 1 20 ? 37.256 16.610 -15.619 0.61 33.57 20 ALA A CA 1
ATOM 2447 C C . ALA B 1 20 ? 37.340 15.257 -14.926 0.61 31.41 20 ALA A C 1
ATOM 2448 O O . ALA B 1 20 ? 37.752 15.167 -13.765 0.61 30.95 20 ALA A O 1
ATOM 2450 N N . THR B 1 21 ? 36.949 14.210 -15.648 0.75 29.87 21 THR A N 1
ATOM 2451 C CA . THR B 1 21 ? 37.065 12.838 -15.189 0.75 36.96 21 THR A CA 1
ATOM 2452 C C . THR B 1 21 ? 38.245 12.103 -15.805 0.75 33.02 21 THR A C 1
ATOM 2453 O O . THR B 1 21 ? 38.677 11.089 -15.255 0.75 27.87 21 THR A O 1
ATOM 2457 N N . THR B 1 22 ? 38.777 12.588 -16.913 0.61 29.71 22 THR A N 1
ATOM 2458 C CA . THR B 1 22 ? 39.939 11.974 -17.518 0.61 29.83 22 THR A CA 1
ATOM 2459 C C . THR B 1 22 ? 41.121 12.920 -17.415 0.61 29.75 22 THR A C 1
ATOM 2460 O O . THR B 1 22 ? 40.968 14.118 -17.686 0.61 30.47 22 THR A O 1
ATOM 2464 N N . PRO B 1 23 ? 42.293 12.448 -16.999 0.68 29.09 23 PRO A N 1
ATOM 2465 C CA . PRO B 1 23 ? 43.460 13.328 -16.936 0.68 32.37 23 PRO A CA 1
ATOM 2466 C C . PRO B 1 23 ? 43.987 13.613 -18.338 0.68 30.84 23 PRO A C 1
ATOM 2467 O O . PRO B 1 23 ? 43.517 13.061 -19.330 0.68 31.77 23 PRO A O 1
ATOM 2471 N N . ALA B 1 24 ? 44.974 14.499 -18.411 0.95 32.96 24 ALA A N 1
ATOM 2472 C CA . ALA B 1 24 ? 45.660 14.707 -19.678 0.95 37.56 24 ALA A CA 1
ATOM 2473 C C . ALA B 1 24 ? 46.524 13.493 -20.015 0.95 43.09 24 ALA A C 1
ATOM 2474 O O . ALA B 1 24 ? 46.802 12.634 -19.168 0.95 38.69 24 ALA A O 1
ATOM 2476 N N . SER B 1 25 ? 46.954 13.426 -21.278 0.91 43.52 25 SER A N 1
ATOM 2477 C CA . SER B 1 25 ? 47.774 12.311 -21.732 0.91 44.98 25 SER A CA 1
ATOM 2478 C C . SER B 1 25 ? 49.264 12.609 -21.659 0.91 51.19 25 SER A C 1
ATOM 2479 O O . SER B 1 25 ? 50.072 11.672 -21.630 0.91 61.51 25 SER A O 1
ATOM 2482 N N . SER B 1 26 ? 49.638 13.887 -21.637 0.86 47.85 26 SER A N 1
ATOM 2483 C CA . SER B 1 26 ? 51.008 14.302 -21.420 0.86 46.81 26 SER A CA 1
ATOM 2484 C C . SER B 1 26 ? 51.435 13.940 -19.994 0.86 40.21 26 SER A C 1
ATOM 2485 O O . SER B 1 26 ? 50.596 13.647 -19.140 0.86 43.51 26 SER A O 1
ATOM 2488 N N . PRO B 1 27 ? 52.740 13.937 -19.710 0.76 38.79 27 PRO A N 1
ATOM 2489 C CA . PRO B 1 27 ? 53.215 13.566 -18.363 0.76 42.62 27 PRO A CA 1
ATOM 2490 C C . PRO B 1 27 ? 52.955 14.650 -17.323 0.76 36.07 27 PRO A C 1
ATOM 2491 O O . PRO B 1 27 ? 53.412 15.785 -17.459 0.76 43.26 27 PRO A O 1
ATOM 2495 N N . VAL B 1 28 ? 52.254 14.288 -16.256 0.75 34.48 28 VAL A N 1
ATOM 2496 C CA . VAL B 1 28 ? 51.969 15.209 -15.166 0.75 32.80 28 VAL A CA 1
ATOM 2497 C C . VAL B 1 28 ? 52.372 14.555 -13.852 0.75 29.51 28 VAL A C 1
ATOM 2498 O O . VAL B 1 28 ? 52.147 13.358 -13.644 0.75 31.75 28 VAL A O 1
ATOM 2502 N N . THR B 1 29 ? 52.977 15.341 -12.969 0.77 31.49 29 THR A N 1
ATOM 2503 C CA . THR B 1 29 ? 53.262 14.915 -11.607 0.77 31.72 29 THR A CA 1
ATOM 2504 C C . THR B 1 29 ? 52.367 15.699 -10.655 0.77 33.10 29 THR A C 1
ATOM 2505 O O . THR B 1 29 ? 52.379 16.933 -10.661 0.77 34.74 29 THR A O 1
ATOM 2509 N N . LEU B 1 30 ? 51.560 14.980 -9.883 0.87 35.03 30 LEU A N 1
ATOM 2510 C CA . LEU B 1 30 ? 50.777 15.547 -8.792 0.87 39.97 30 LEU A CA 1
ATOM 2511 C C . LEU B 1 30 ? 51.455 15.148 -7.486 0.87 37.62 30 LEU A C 1
ATOM 2512 O O . LEU B 1 30 ? 51.533 13.960 -7.157 0.87 33.79 30 LEU A O 1
ATOM 2517 N N . ALA B 1 31 ? 51.983 16.131 -6.774 0.94 37.67 31 ALA A N 1
ATOM 2518 C CA . ALA B 1 31 ? 52.730 15.892 -5.550 0.94 31.41 31 ALA A CA 1
ATOM 2519 C C . ALA B 1 31 ? 51.853 16.186 -4.341 0.94 29.25 31 ALA A C 1
ATOM 2520 O O . ALA B 1 31 ? 51.108 17.171 -4.326 0.94 30.29 31 ALA A O 1
ATOM 2522 N N . GLU B 1 32 ? 51.963 15.335 -3.325 0.76 26.58 32 GLU A N 1
ATOM 2523 C CA . GLU B 1 32 ? 51.165 15.439 -2.114 0.76 26.52 32 GLU A CA 1
ATOM 2524 C C . GLU B 1 32 ? 52.065 15.394 -0.893 0.76 26.10 32 GLU A C 1
ATOM 2525 O O . GLU B 1 32 ? 53.091 14.713 -0.884 0.76 27.64 32 GLU A O 1
ATOM 2531 N N . THR B 1 33 ? 51.671 16.124 0.145 0.78 26.00 33 THR A N 1
ATOM 2532 C CA . THR B 1 33 ? 52.274 15.935 1.455 0.78 25.63 33 THR A CA 1
ATOM 2533 C C . THR B 1 33 ? 51.259 16.351 2.509 0.78 29.02 33 THR A C 1
ATOM 2534 O O . THR B 1 33 ? 50.277 17.037 2.213 0.78 28.13 33 THR A O 1
ATOM 2538 N N . GLY B 1 34 ? 51.506 15.925 3.743 0.82 26.50 34 GLY A N 1
ATOM 2539 C CA . GLY B 1 34 ? 50.686 16.395 4.836 0.82 26.28 34 GLY A CA 1
ATOM 2540 C C . GLY B 1 34 ? 50.202 15.300 5.762 0.82 19.34 34 GLY A C 1
ATOM 2541 O O . GLY B 1 34 ? 50.969 14.405 6.142 0.82 21.70 34 GLY A O 1
ATOM 2542 N N . SER B 1 35 ? 48.918 15.382 6.115 0.84 27.65 35 SER A N 1
ATOM 2543 C CA . SER B 1 35 ? 48.229 14.543 7.100 0.84 32.87 35 SER A CA 1
ATOM 2544 C C . SER B 1 35 ? 48.714 13.100 7.155 0.84 33.10 35 SER A C 1
ATOM 2545 O O . SER B 1 35 ? 48.516 12.342 6.202 0.84 26.02 35 SER A O 1
ATOM 2548 N N . THR B 1 36 ? 49.350 12.700 8.262 0.82 24.05 36 THR A N 1
ATOM 2549 C CA . THR B 1 36 ? 49.703 11.293 8.426 0.82 24.58 36 THR A CA 1
ATOM 2550 C C . THR B 1 36 ? 48.477 10.409 8.625 0.82 28.89 36 THR A C 1
ATOM 2551 O O . THR B 1 36 ? 48.587 9.188 8.478 0.82 26.65 36 THR A O 1
ATOM 2555 N N . LEU B 1 37 ? 47.319 10.990 8.949 0.78 26.89 37 LEU A N 1
ATOM 2556 C CA . LEU B 1 37 ? 46.092 10.198 9.006 0.78 28.37 37 LEU A CA 1
ATOM 2557 C C . LEU B 1 37 ? 45.691 9.734 7.616 0.78 34.91 37 LEU A C 1
ATOM 2558 O O . LEU B 1 37 ? 45.316 8.571 7.422 0.78 39.36 37 LEU A O 1
ATOM 2563 N N . LEU B 1 38 ? 45.774 10.635 6.638 0.76 27.03 38 LEU A N 1
ATOM 2564 C CA . LEU B 1 38 ? 45.363 10.333 5.277 0.76 27.77 38 LEU A CA 1
ATOM 2565 C C . LEU B 1 38 ? 46.441 9.600 4.491 0.76 24.10 38 LEU A C 1
ATOM 2566 O O . LEU B 1 38 ? 46.121 8.952 3.496 0.76 34.29 38 LEU A O 1
ATOM 2571 N N . TYR B 1 39 ? 47.694 9.668 4.928 0.74 21.79 39 TYR A N 1
ATOM 2572 C CA . TYR B 1 39 ? 48.775 9.105 4.129 0.74 27.37 39 TYR A CA 1
ATOM 2573 C C . TYR B 1 39 ? 48.581 7.633 3.777 0.74 28.23 39 TYR A C 1
ATOM 2574 O O . TYR B 1 39 ? 48.782 7.292 2.596 0.74 28.32 39 TYR A O 1
ATOM 2583 N N . PRO B 1 40 ? 48.198 6.728 4.700 0.76 25.98 40 PRO A N 1
ATOM 2584 C CA . PRO B 1 40 ? 48.017 5.319 4.288 0.76 24.55 40 PRO A CA 1
ATOM 2585 C C . PRO B 1 40 ? 47.050 5.147 3.131 0.76 27.75 40 PRO A C 1
ATOM 2586 O O . PRO B 1 40 ? 47.284 4.320 2.241 0.76 35.99 40 PRO A O 1
ATOM 2590 N N . LEU B 1 41 ? 45.962 5.908 3.128 0.71 28.09 41 LEU A N 1
ATOM 2591 C CA . LEU B 1 41 ? 44.998 5.846 2.039 0.71 27.33 41 LEU A CA 1
ATOM 2592 C C . LEU B 1 41 ? 45.574 6.463 0.774 0.71 32.96 41 LEU A C 1
ATOM 2593 O O . LEU B 1 41 ? 45.446 5.902 -0.319 0.71 29.57 41 LEU A O 1
ATOM 2598 N N . PHE B 1 42 ? 46.211 7.627 0.907 0.79 32.27 42 PHE A N 1
ATOM 2599 C CA . PHE B 1 42 ? 46.737 8.305 -0.266 0.79 31.63 42 PHE A CA 1
ATOM 2600 C C . PHE B 1 42 ? 47.785 7.464 -0.979 0.79 34.36 42 PHE A C 1
ATOM 2601 O O . PHE B 1 42 ? 47.886 7.524 -2.210 0.79 39.08 42 PHE A O 1
ATOM 2609 N N . ASN B 1 43 ? 48.557 6.673 -0.231 0.78 29.49 43 ASN A N 1
ATOM 2610 C CA . ASN B 1 43 ? 49.540 5.740 -0.762 0.78 32.44 43 ASN A CA 1
ATOM 2611 C C . ASN B 1 43 ? 48.912 4.511 -1.399 0.78 33.88 43 ASN A C 1
ATOM 2612 O O . ASN B 1 43 ? 49.638 3.636 -1.872 0.78 36.30 43 ASN A O 1
ATOM 2617 N N . LEU B 1 44 ? 47.593 4.411 -1.393 0.83 32.95 44 LEU A N 1
ATOM 2618 C CA . LEU B 1 44 ? 46.858 3.436 -2.183 0.83 34.44 44 LEU A CA 1
ATOM 2619 C C . LEU B 1 44 ? 46.158 4.079 -3.366 0.83 32.30 44 LEU A C 1
ATOM 2620 O O . LEU B 1 44 ? 46.085 3.481 -4.435 0.83 36.05 44 LEU A O 1
ATOM 2625 N N . TRP B 1 45 ? 45.659 5.299 -3.179 0.68 23.18 45 TRP A N 1
ATOM 2626 C CA . TRP B 1 45 ? 45.007 6.035 -4.253 0.68 27.40 45 TRP A CA 1
ATOM 2627 C C . TRP B 1 45 ? 45.979 6.345 -5.383 0.68 34.33 45 TRP A C 1
ATOM 2628 O O . TRP B 1 45 ? 45.692 6.079 -6.556 0.68 29.13 45 TRP A O 1
ATOM 2639 N N . GLY B 1 46 ? 47.126 6.940 -5.046 0.90 38.11 46 GLY A N 1
ATOM 2640 C CA . GLY B 1 46 ? 48.146 7.286 -6.009 0.90 41.01 46 GLY A CA 1
ATOM 2641 C C . GLY B 1 46 ? 48.519 6.149 -6.944 0.90 40.76 46 GLY A C 1
ATOM 2642 O O . GLY B 1 46 ? 48.390 6.265 -8.166 0.90 41.59 46 GLY A O 1
ATOM 2643 N N . PRO B 1 47 ? 49.004 5.029 -6.389 0.84 38.25 47 PRO A N 1
ATOM 2644 C CA . PRO B 1 47 ? 49.371 3.893 -7.255 0.84 33.75 47 PRO A CA 1
ATOM 2645 C C . PRO B 1 47 ? 48.222 3.359 -8.089 0.84 36.46 47 PRO A C 1
ATOM 2646 O O . PRO B 1 47 ? 48.434 2.988 -9.249 0.84 31.61 47 PRO A O 1
ATOM 2650 N N . ALA B 1 48 ? 47.012 3.291 -7.531 0.73 34.33 48 ALA A N 1
ATOM 2651 C CA . ALA B 1 48 ? 45.871 2.797 -8.297 0.73 29.61 48 ALA A CA 1
ATOM 2652 C C . ALA B 1 48 ? 45.588 3.690 -9.501 0.73 33.55 48 ALA A C 1
ATOM 2653 O O . ALA B 1 48 ? 45.402 3.204 -10.626 0.73 37.03 48 ALA A O 1
ATOM 2655 N N . PHE B 1 49 ? 45.551 5.005 -9.276 0.80 31.82 49 PHE A N 1
ATOM 2656 C CA . PHE B 1 49 ? 45.377 5.956 -10.372 0.80 28.66 49 PHE A CA 1
ATOM 2657 C C . PHE B 1 49 ? 46.549 5.883 -11.340 0.80 34.80 49 P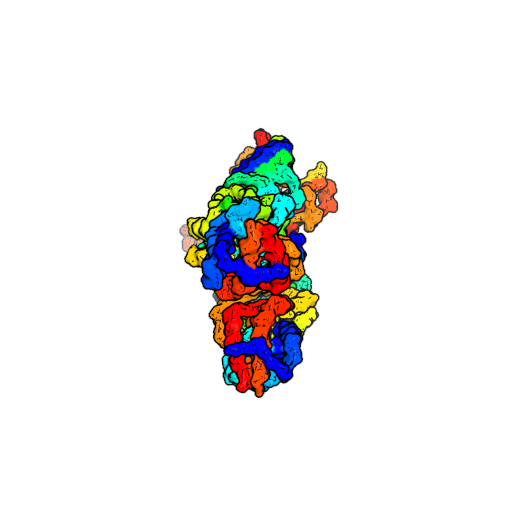HE A C 1
ATOM 2658 O O . PHE B 1 49 ? 46.360 5.919 -12.564 0.80 40.48 49 PHE A O 1
ATOM 2666 N N . HIS B 1 50 ? 47.771 5.756 -10.809 0.84 37.22 50 HIS A N 1
ATOM 2667 C CA . HIS B 1 50 ? 48.941 5.667 -11.680 0.84 41.54 50 HIS A CA 1
ATOM 2668 C C . HIS B 1 50 ? 48.891 4.415 -12.541 0.84 39.10 50 HIS A C 1
ATOM 2669 O O . HIS B 1 50 ? 49.314 4.439 -13.702 0.84 40.78 50 HIS A O 1
ATOM 2676 N N . GLU B 1 51 ? 48.390 3.307 -11.988 0.64 30.83 51 GLU A N 1
ATOM 2677 C CA . GLU B 1 51 ? 48.232 2.092 -12.785 0.64 34.05 51 GLU A CA 1
ATOM 2678 C C . GLU B 1 51 ? 47.250 2.311 -13.931 0.64 33.99 51 GLU A C 1
ATOM 2679 O O . GLU B 1 51 ? 47.442 1.792 -15.035 0.64 31.11 51 GLU A O 1
ATOM 2685 N N . ARG B 1 52 ? 46.198 3.089 -13.693 0.72 33.59 52 ARG A N 1
ATOM 2686 C CA . ARG B 1 52 ? 45.178 3.296 -14.711 0.72 33.84 52 ARG A CA 1
ATOM 2687 C C . ARG B 1 52 ? 45.600 4.347 -15.734 0.72 34.80 52 ARG A C 1
ATOM 2688 O O . ARG B 1 52 ? 45.187 4.275 -16.892 0.72 43.68 52 ARG A O 1
ATOM 2696 N N . TYR B 1 53 ? 46.428 5.310 -15.329 0.75 41.63 53 TYR A N 1
ATOM 2697 C CA . TYR B 1 53 ? 46.938 6.367 -16.203 0.75 41.26 53 TYR A CA 1
ATOM 2698 C C . TYR B 1 53 ? 48.443 6.482 -15.992 0.75 41.05 53 TYR A C 1
ATOM 2699 O O . TYR B 1 53 ? 48.907 7.376 -15.273 0.75 31.39 53 TYR A O 1
ATOM 2708 N N . PRO B 1 54 ? 49.243 5.606 -16.615 0.92 49.42 54 PRO A N 1
ATOM 2709 C CA . PRO B 1 54 ? 50.689 5.594 -16.317 0.92 49.08 54 PRO A CA 1
ATOM 2710 C C . PRO B 1 54 ? 51.411 6.903 -16.612 0.92 48.82 54 PRO A C 1
ATOM 2711 O O . PRO B 1 54 ? 52.549 7.058 -16.154 0.92 54.90 54 PRO A O 1
ATOM 2715 N N . ASN B 1 55 ? 50.793 7.854 -17.319 0.62 32.68 55 ASN A N 1
ATOM 2716 C CA . ASN B 1 55 ? 51.435 9.142 -17.555 0.62 31.95 55 ASN A CA 1
ATOM 2717 C C . ASN B 1 55 ? 51.303 10.106 -16.381 0.62 30.48 55 ASN A C 1
ATOM 2718 O O . ASN B 1 55 ? 51.932 11.171 -16.397 0.62 29.97 55 ASN A O 1
ATOM 2723 N N . VAL B 1 56 ? 50.524 9.758 -15.363 0.77 29.73 56 VAL A N 1
ATOM 2724 C CA . VAL B 1 56 ? 50.327 10.590 -14.181 0.77 31.94 56 VAL A CA 1
ATOM 2725 C C . VAL B 1 56 ? 51.145 9.996 -13.043 0.77 34.08 56 VAL A C 1
ATOM 2726 O O . VAL B 1 56 ? 50.863 8.885 -12.580 0.77 31.12 56 VAL A O 1
ATOM 2730 N N . THR B 1 57 ? 52.164 10.733 -12.602 0.97 38.84 57 THR A N 1
ATOM 2731 C CA . THR B 1 57 ? 52.920 10.402 -11.401 0.97 43.77 57 THR A CA 1
ATOM 2732 C C . THR B 1 57 ? 52.254 11.046 -10.183 0.97 37.35 57 THR A C 1
ATOM 2733 O O . THR B 1 57 ? 51.901 12.229 -10.226 0.97 32.02 57 THR A O 1
ATOM 2737 N N . ILE B 1 58 ? 52.069 10.256 -9.115 0.92 38.29 58 ILE A N 1
ATOM 2738 C CA . ILE B 1 58 ? 51.514 10.703 -7.833 0.92 36.56 58 ILE A CA 1
ATOM 2739 C C . ILE B 1 58 ? 52.536 10.390 -6.748 0.92 37.54 58 ILE A C 1
ATOM 2740 O O . ILE B 1 58 ? 52.806 9.214 -6.468 0.92 43.44 58 ILE A O 1
ATOM 2745 N N . THR B 1 59 ? 53.085 11.422 -6.110 0.89 30.85 59 THR A N 1
ATOM 2746 C CA . THR B 1 59 ? 53.962 11.221 -4.964 0.89 26.48 59 THR A CA 1
ATOM 2747 C C . THR B 1 59 ? 53.253 11.675 -3.696 0.89 28.49 59 THR A C 1
ATOM 2748 O O . THR B 1 59 ? 52.469 12.629 -3.715 0.89 30.98 59 THR A O 1
ATOM 2752 N N . ALA B 1 60 ? 53.541 10.982 -2.594 0.70 26.47 60 ALA A N 1
ATOM 2753 C CA . ALA B 1 60 ? 52.842 11.175 -1.331 0.70 26.32 60 ALA A CA 1
ATOM 2754 C C . ALA B 1 60 ? 53.852 11.162 -0.192 0.70 28.98 60 ALA A C 1
ATOM 2755 O O . ALA B 1 60 ? 54.957 10.633 -0.331 0.70 30.19 60 ALA A O 1
ATOM 2757 N N . GLN B 1 61 ? 53.466 11.759 0.938 0.75 24.73 61 GLN A N 1
ATOM 2758 C CA . GLN B 1 61 ? 54.319 11.784 2.128 0.75 25.04 61 GLN A CA 1
ATOM 2759 C C . GLN B 1 61 ? 53.505 12.195 3.347 0.75 28.44 61 GLN A C 1
ATOM 2760 O O . GLN B 1 61 ? 52.580 13.004 3.245 0.75 27.32 61 GLN A O 1
ATOM 2766 N N . GLY B 1 62 ? 53.880 11.645 4.506 0.95 36.72 62 GLY A N 1
ATOM 2767 C CA . GLY B 1 62 ? 53.185 11.914 5.760 0.95 31.06 62 GLY A CA 1
ATOM 2768 C C . GLY B 1 62 ? 53.929 12.935 6.590 0.95 28.98 62 GLY A C 1
ATOM 2769 O O . GLY B 1 62 ? 55.015 12.648 7.101 0.95 34.38 62 GLY A O 1
ATOM 2770 N N . THR B 1 63 ? 53.386 14.139 6.728 0.77 23.28 63 THR A N 1
ATOM 2771 C CA . THR B 1 63 ? 54.118 15.185 7.429 0.77 27.98 63 THR A CA 1
ATOM 2772 C C . THR B 1 63 ? 53.261 15.952 8.423 0.77 29.48 63 THR A C 1
ATOM 2773 O O . THR B 1 63 ? 53.730 16.952 8.972 0.77 36.88 63 THR A O 1
ATOM 2777 N N . GLY B 1 64 ? 52.035 15.530 8.661 0.77 28.92 64 GLY A N 1
ATOM 2778 C CA . GLY B 1 64 ? 51.102 16.283 9.490 0.77 26.56 64 GLY A CA 1
ATOM 2779 C C . GLY B 1 64 ? 50.346 17.326 8.689 0.77 31.88 64 GLY A C 1
ATOM 2780 O O . GLY B 1 64 ? 50.816 17.840 7.671 0.77 23.93 64 GLY A O 1
ATOM 2781 N N . SER B 1 65 ? 49.145 17.653 9.173 0.86 27.39 65 SER A N 1
ATOM 2782 C CA . SER B 1 65 ? 48.258 18.545 8.434 0.86 22.97 65 SER A CA 1
ATOM 2783 C C . SER B 1 65 ? 48.795 19.963 8.380 0.86 25.18 65 SER A C 1
ATOM 2784 O O . SER B 1 65 ? 48.536 20.676 7.409 0.86 25.55 65 SER A O 1
ATOM 2787 N N . GLY B 1 66 ? 49.518 20.396 9.413 0.79 26.60 66 GLY A N 1
ATOM 2788 C CA . GLY B 1 66 ? 50.138 21.712 9.377 0.79 26.26 66 GLY A CA 1
ATOM 2789 C C . GLY B 1 66 ? 51.089 21.870 8.206 0.79 30.59 66 GLY A C 1
ATOM 2790 O O . GLY B 1 66 ? 51.013 22.845 7.455 0.79 30.39 66 GLY A O 1
ATOM 2791 N N . ALA B 1 67 ? 52.000 20.912 8.036 0.74 30.55 67 ALA A N 1
ATOM 2792 C CA . ALA B 1 67 ? 52.863 20.926 6.861 0.74 36.82 67 ALA A CA 1
ATOM 2793 C C . ALA B 1 67 ? 52.047 20.808 5.576 0.74 34.12 67 ALA A C 1
ATOM 2794 O O . ALA B 1 67 ? 52.388 21.417 4.554 0.74 33.52 67 ALA A O 1
ATOM 2796 N N . GLY B 1 68 ? 50.964 20.030 5.610 0.75 32.10 68 GLY A N 1
ATOM 2797 C CA . GLY B 1 68 ? 50.110 19.907 4.438 0.75 32.50 68 GLY A CA 1
ATOM 2798 C C . GLY B 1 68 ? 49.545 21.238 3.980 0.75 35.47 68 GLY A C 1
ATOM 2799 O O . GLY B 1 68 ? 49.632 21.591 2.796 0.75 30.09 68 GLY A O 1
ATOM 2800 N N . ILE B 1 69 ? 48.968 22.001 4.914 0.85 29.81 69 ILE A N 1
ATOM 2801 C CA . ILE B 1 69 ? 48.379 23.291 4.560 0.85 29.35 69 ILE A CA 1
ATOM 2802 C C . ILE B 1 69 ? 49.455 24.258 4.092 0.85 33.44 69 ILE A C 1
ATOM 2803 O O . ILE B 1 69 ? 49.295 24.952 3.081 0.85 29.98 69 ILE A O 1
ATOM 2808 N N . ALA B 1 70 ? 50.565 24.327 4.829 0.87 31.77 70 ALA A N 1
ATOM 2809 C CA . ALA B 1 70 ? 51.595 25.306 4.504 0.87 34.23 70 ALA A CA 1
ATOM 2810 C C . ALA B 1 70 ? 52.228 25.022 3.146 0.87 36.98 70 ALA A C 1
ATOM 2811 O O . ALA B 1 70 ? 52.526 25.954 2.387 0.87 29.46 70 ALA A O 1
ATOM 2813 N N . GLN B 1 71 ? 52.439 23.741 2.816 0.90 38.34 71 GLN A N 1
ATOM 2814 C CA . GLN B 1 71 ? 53.112 23.418 1.559 0.90 33.77 71 GLN A CA 1
ATOM 2815 C C . GLN B 1 71 ? 52.192 23.610 0.361 0.90 33.79 71 GLN A C 1
ATOM 2816 O O . GLN B 1 71 ? 52.652 24.030 -0.704 0.90 39.90 71 GLN A O 1
ATOM 2822 N N . ALA B 1 72 ? 50.896 23.325 0.512 0.86 37.00 72 ALA A N 1
ATOM 2823 C CA . ALA B 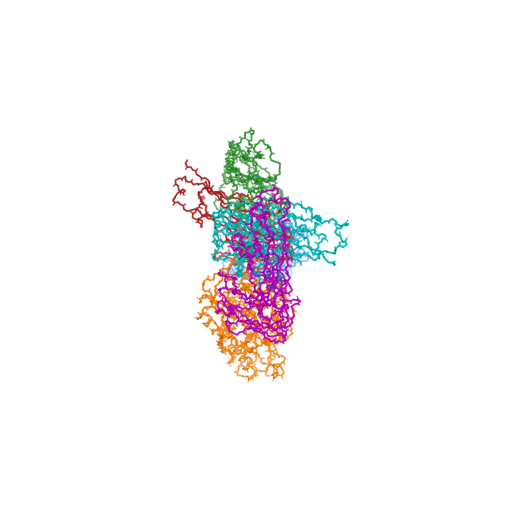1 72 ? 49.937 23.674 -0.534 0.86 33.08 72 ALA A CA 1
ATOM 2824 C C . ALA B 1 72 ? 49.819 25.180 -0.690 0.86 36.23 72 ALA A C 1
ATOM 2825 O O . ALA B 1 72 ? 49.748 25.691 -1.814 0.86 39.49 72 ALA A O 1
ATOM 2827 N N . ALA B 1 73 ? 49.786 25.906 0.429 0.90 35.61 73 ALA A N 1
ATOM 2828 C CA . ALA B 1 73 ? 49.703 27.361 0.359 0.90 36.72 73 ALA A CA 1
ATOM 2829 C C . ALA B 1 73 ? 50.966 27.955 -0.259 0.90 39.49 73 ALA A C 1
ATOM 2830 O O . ALA B 1 73 ? 50.894 28.916 -1.032 0.90 46.56 73 ALA A O 1
ATOM 2832 N N . ALA B 1 74 ? 52.130 27.375 0.041 0.59 37.34 74 ALA A N 1
ATOM 2833 C CA . ALA B 1 74 ? 53.366 27.834 -0.580 0.59 32.79 74 ALA A CA 1
ATOM 2834 C C . ALA B 1 74 ? 53.472 27.429 -2.047 0.59 38.99 74 ALA A C 1
ATOM 2835 O O . ALA B 1 74 ? 54.269 28.018 -2.783 0.59 33.90 74 ALA A O 1
ATOM 2837 N N . GLY B 1 75 ? 52.691 26.449 -2.492 0.99 39.66 75 GLY A N 1
ATOM 2838 C CA . GLY B 1 75 ? 52.783 25.975 -3.860 0.99 43.51 75 GLY A CA 1
ATOM 2839 C C . GLY B 1 75 ? 53.875 24.962 -4.115 0.99 38.74 75 GLY A C 1
ATOM 2840 O O . GLY B 1 75 ? 54.194 24.700 -5.276 0.99 37.51 75 GLY A O 1
ATOM 2841 N N . THR B 1 76 ? 54.479 24.396 -3.069 0.70 37.18 76 THR A N 1
ATOM 2842 C CA . THR B 1 76 ? 55.463 23.344 -3.281 0.70 34.07 76 THR A CA 1
ATOM 2843 C C . THR B 1 76 ? 54.810 22.027 -3.676 0.70 33.72 76 THR A C 1
ATOM 2844 O O . THR B 1 76 ? 55.462 21.187 -4.300 0.70 31.28 76 THR A O 1
ATOM 2848 N N . VAL B 1 77 ? 53.543 21.823 -3.323 0.84 33.32 77 VAL A N 1
ATOM 2849 C CA . VAL B 1 77 ? 52.816 20.614 -3.678 0.84 26.93 77 VAL A CA 1
ATOM 2850 C C . VAL B 1 77 ? 51.501 21.032 -4.314 0.84 27.17 77 VAL A C 1
ATOM 2851 O O . VAL B 1 77 ? 51.025 22.153 -4.133 0.84 29.81 77 VAL A O 1
ATOM 2855 N N . ASN B 1 78 ? 50.908 20.094 -5.055 0.89 32.74 78 ASN A N 1
ATOM 2856 C CA . ASN B 1 78 ? 49.575 20.289 -5.612 0.89 32.82 78 ASN A CA 1
ATOM 2857 C C . ASN B 1 78 ? 48.481 19.972 -4.598 0.89 32.60 78 ASN A C 1
ATOM 2858 O O . ASN B 1 78 ? 47.441 20.640 -4.595 0.89 35.19 78 ASN A O 1
ATOM 2863 N N . ILE B 1 79 ? 48.700 18.979 -3.733 0.75 29.77 79 ILE A N 1
ATOM 2864 C CA . ILE B 1 79 ? 47.719 18.549 -2.736 0.75 25.78 79 ILE A CA 1
ATOM 2865 C C . ILE B 1 79 ? 48.364 18.607 -1.360 0.75 28.64 79 ILE A C 1
ATOM 2866 O O . ILE B 1 79 ? 49.279 17.827 -1.063 0.75 28.07 79 ILE A O 1
ATOM 2871 N N . GLY B 1 80 ? 47.872 19.501 -0.512 0.80 25.70 80 GLY A N 1
ATOM 2872 C CA . GLY B 1 80 ? 48.156 19.410 0.902 0.80 31.98 80 GLY A CA 1
ATOM 2873 C C . GLY B 1 80 ? 47.054 18.601 1.548 0.80 28.42 80 GLY A C 1
ATOM 2874 O O . GLY B 1 80 ? 45.881 18.941 1.393 0.80 39.27 80 GLY A O 1
ATOM 2875 N N . ALA B 1 81 ? 47.393 17.499 2.202 0.85 24.28 81 ALA A N 1
ATOM 2876 C CA . ALA B 1 81 ? 46.405 16.707 2.929 0.85 30.25 81 ALA A CA 1
ATOM 2877 C C . ALA B 1 81 ? 46.236 17.270 4.339 0.85 21.44 81 ALA A C 1
ATOM 2878 O O . ALA B 1 81 ? 47.220 17.476 5.053 0.85 21.03 81 ALA A O 1
ATOM 2880 N N . SER B 1 82 ? 44.992 17.544 4.726 0.71 21.01 82 SER A N 1
ATOM 2881 C CA . SER B 1 82 ? 44.721 18.039 6.068 0.71 21.70 82 SER A CA 1
ATOM 2882 C C . SER B 1 82 ? 43.441 17.415 6.620 0.71 26.02 82 SER A C 1
ATOM 2883 O O . SER B 1 82 ? 42.451 17.252 5.903 0.71 21.69 82 SER A O 1
ATOM 2886 N N . ASP B 1 83 ? 43.476 17.042 7.899 0.89 29.85 83 ASP A N 1
ATOM 2887 C CA . ASP B 1 83 ? 42.251 16.675 8.586 0.89 26.19 83 ASP A CA 1
ATOM 2888 C C . ASP B 1 83 ? 41.494 17.898 9.068 0.89 26.88 83 ASP A C 1
ATOM 2889 O O . ASP B 1 83 ? 40.331 17.772 9.479 0.89 32.49 83 ASP A O 1
ATOM 2894 N N . ALA B 1 84 ? 42.128 19.068 9.034 0.86 21.43 84 ALA A N 1
ATOM 2895 C CA . ALA B 1 84 ? 41.520 20.317 9.468 0.86 24.42 84 ALA A CA 1
ATOM 2896 C C . ALA B 1 84 ? 41.203 21.159 8.245 0.86 33.56 84 ALA A C 1
ATOM 2897 O O . ALA B 1 84 ? 42.047 21.297 7.354 0.86 32.53 84 ALA A O 1
ATOM 2899 N N . TYR B 1 85 ? 39.996 21.719 8.208 0.86 34.06 85 TYR A N 1
ATOM 2900 C CA . TYR B 1 85 ? 39.651 22.682 7.176 0.86 37.24 85 TYR A CA 1
ATOM 2901 C C . TYR B 1 85 ? 40.414 23.988 7.393 0.86 42.20 85 TYR A C 1
ATOM 2902 O O . TYR B 1 85 ? 40.967 24.245 8.467 0.86 44.10 85 TYR A O 1
ATOM 2911 N N . LEU B 1 86 ? 40.435 24.822 6.354 0.90 39.11 86 LEU A N 1
ATOM 2912 C CA . LEU B 1 86 ? 41.107 26.111 6.451 0.90 37.94 86 LEU A CA 1
ATOM 2913 C C . LEU B 1 86 ? 40.306 27.088 7.315 0.90 43.38 86 LEU A C 1
ATOM 2914 O O . LEU B 1 86 ? 39.074 27.148 7.240 0.90 44.86 86 LEU A O 1
ATOM 2919 N N . SER B 1 87 ? 41.014 27.864 8.132 0.82 43.57 87 SER A N 1
ATOM 2920 C CA . SER B 1 87 ? 40.361 28.911 8.902 0.82 48.15 87 SER A CA 1
ATOM 2921 C C . SER B 1 87 ? 39.930 30.050 7.979 0.82 52.25 87 SER A C 1
ATOM 2922 O O . SER B 1 87 ? 40.339 30.137 6.815 0.82 49.84 87 SER A O 1
ATOM 2925 N N . GLU B 1 88 ? 39.097 30.947 8.515 0.85 51.17 88 GLU A N 1
ATOM 2926 C CA . GLU B 1 88 ? 38.690 32.099 7.720 0.85 57.18 88 GLU A CA 1
ATOM 2927 C C . GLU B 1 88 ? 39.863 33.037 7.479 0.85 61.20 88 GLU A C 1
ATOM 2928 O O . GLU B 1 88 ? 39.897 33.739 6.460 0.85 65.07 88 GLU A O 1
ATOM 2934 N N . GLY B 1 89 ? 40.838 33.046 8.393 0.76 56.77 89 GLY A N 1
ATOM 2935 C CA . GLY B 1 89 ? 42.051 33.808 8.158 0.76 57.21 89 GLY A CA 1
ATOM 2936 C C . GLY B 1 89 ? 42.934 33.166 7.106 0.76 57.67 89 GLY A C 1
ATOM 2937 O O . GLY B 1 89 ? 43.530 33.863 6.276 0.76 54.61 89 GLY A O 1
ATOM 2938 N N . ASP B 1 90 ? 43.039 31.830 7.136 0.89 51.34 90 ASP A N 1
ATOM 2939 C CA . ASP B 1 90 ? 43.710 31.096 6.069 0.89 49.73 90 ASP A CA 1
ATOM 2940 C C . ASP B 1 90 ? 43.130 31.462 4.709 0.89 56.84 90 ASP A C 1
ATOM 2941 O O . ASP B 1 90 ? 43.866 31.732 3.753 0.89 60.84 90 ASP A O 1
ATOM 2946 N N . MET B 1 91 ? 41.797 31.476 4.610 0.80 58.56 91 MET A N 1
ATOM 2947 C CA . MET B 1 91 ? 41.142 31.632 3.315 0.80 60.04 91 MET A CA 1
ATOM 2948 C C . MET B 1 91 ? 41.339 33.033 2.749 0.80 63.66 91 MET A C 1
ATOM 2949 O O . MET B 1 91 ? 41.522 33.195 1.536 0.80 61.99 91 MET A O 1
ATOM 2954 N N . ALA B 1 92 ? 41.286 34.062 3.600 0.87 62.47 92 ALA A N 1
ATOM 2955 C CA . ALA B 1 92 ? 41.443 35.420 3.087 0.87 62.54 92 ALA A CA 1
ATOM 2956 C C . ALA B 1 92 ? 42.899 35.729 2.759 0.87 59.33 92 ALA A C 1
ATOM 2957 O O . ALA B 1 92 ? 43.170 36.537 1.865 0.87 60.32 92 ALA A O 1
ATOM 2959 N N . ALA B 1 93 ? 43.845 35.091 3.455 0.71 57.23 93 ALA A N 1
ATOM 2960 C CA . ALA B 1 93 ? 45.259 35.315 3.162 0.71 56.49 93 ALA A CA 1
ATOM 2961 C C . ALA B 1 93 ? 45.679 34.634 1.860 0.71 49.51 93 ALA A C 1
ATOM 2962 O O . ALA B 1 93 ? 46.481 35.184 1.097 0.71 50.71 93 ALA A O 1
ATOM 2964 N N . HIS B 1 94 ? 45.167 33.433 1.602 0.72 43.54 94 HIS A N 1
ATOM 2965 C CA . HIS B 1 94 ? 45.438 32.665 0.388 0.72 44.25 94 HIS A CA 1
ATOM 2966 C C . HIS B 1 94 ? 44.104 32.376 -0.286 0.72 47.19 94 HIS A C 1
ATOM 2967 O O . HIS B 1 94 ? 43.467 31.366 0.023 0.72 54.13 94 HIS A O 1
ATOM 2974 N N . LYS B 1 95 ? 43.674 33.232 -1.200 0.71 54.01 95 LYS A N 1
ATOM 2975 C CA . LYS B 1 95 ? 42.545 32.814 -2.014 0.71 58.07 95 LYS A CA 1
ATOM 2976 C C . LYS B 1 95 ? 43.072 32.095 -3.255 0.71 60.23 95 LYS A C 1
ATOM 2977 O O . LYS B 1 95 ? 44.243 32.211 -3.628 0.71 60.68 95 LYS A O 1
ATOM 2983 N N . GLY B 1 96 ? 42.192 31.329 -3.880 0.73 58.86 96 GLY A N 1
ATOM 2984 C CA . GLY B 1 96 ? 42.593 30.202 -4.669 0.73 50.44 96 GLY A CA 1
ATOM 2985 C C . GLY B 1 96 ? 42.696 28.924 -3.870 0.73 43.45 96 GLY A C 1
ATOM 2986 O O . GLY B 1 96 ? 42.559 27.839 -4.442 0.73 44.93 96 GLY A O 1
ATOM 2987 N N . LEU B 1 97 ? 42.910 29.027 -2.559 0.90 38.08 97 LEU A N 1
ATOM 2988 C CA . LEU B 1 97 ? 43.031 27.848 -1.710 0.90 34.13 97 LEU A CA 1
ATOM 2989 C C . LEU B 1 97 ? 41.655 27.353 -1.280 0.90 35.31 97 LEU A C 1
ATOM 2990 O O . LEU B 1 97 ? 40.771 28.143 -0.940 0.90 45.86 97 LEU A O 1
ATOM 2995 N N . MET B 1 98 ? 41.477 26.038 -1.317 0.75 37.04 98 MET A N 1
ATOM 2996 C CA . MET B 1 98 ? 40.225 25.394 -0.958 0.75 33.04 98 MET A CA 1
ATOM 2997 C C . MET B 1 98 ? 40.539 24.133 -0.180 0.75 30.65 98 MET A C 1
ATOM 2998 O O . MET B 1 98 ? 41.641 23.586 -0.274 0.75 31.60 98 MET A O 1
ATOM 3003 N N . ASN B 1 99 ? 39.555 23.665 0.585 0.73 31.46 99 ASN A N 1
ATOM 3004 C CA . ASN B 1 99 ? 39.645 22.371 1.248 0.73 33.51 99 ASN A CA 1
ATOM 3005 C C . ASN B 1 99 ? 38.562 21.476 0.658 0.73 33.99 99 ASN A C 1
ATOM 3006 O O . ASN B 1 99 ? 37.374 21.651 0.953 0.73 37.53 99 ASN A O 1
ATOM 3011 N N . ILE B 1 100 ? 38.979 20.523 -0.175 0.83 26.06 100 ILE A N 1
ATOM 3012 C CA . ILE B 1 100 ? 38.073 19.607 -0.857 0.83 26.40 100 ILE A CA 1
ATOM 3013 C C . ILE B 1 100 ? 37.993 18.313 -0.047 0.83 28.73 100 ILE A C 1
ATOM 3014 O O . ILE B 1 100 ? 39.007 17.638 0.180 0.83 27.42 100 ILE A O 1
ATOM 3019 N N . ALA B 1 101 ? 36.788 17.980 0.411 0.80 30.21 101 ALA A N 1
ATOM 3020 C CA . ALA B 1 101 ? 36.571 16.762 1.184 0.80 26.37 101 ALA A CA 1
ATOM 3021 C C . ALA B 1 101 ? 36.709 15.528 0.293 0.80 26.26 101 ALA A C 1
ATOM 3022 O O . ALA B 1 101 ? 36.077 15.440 -0.763 0.80 30.18 101 ALA A O 1
ATOM 3024 N N . LEU B 1 102 ? 37.554 14.581 0.713 0.82 26.68 102 LEU A N 1
ATOM 3025 C CA . LEU B 1 102 ? 37.817 13.352 -0.024 0.82 27.23 102 LEU A CA 1
ATOM 3026 C C . LEU B 1 102 ? 37.200 12.101 0.599 0.82 32.36 102 LEU A C 1
ATOM 3027 O O . LEU B 1 102 ? 36.920 11.145 -0.131 0.82 29.62 102 LEU A O 1
ATOM 3032 N N . ALA B 1 103 ? 37.007 12.065 1.918 0.81 28.30 103 ALA A N 1
ATOM 3033 C CA . ALA B 1 103 ? 36.372 10.938 2.608 0.81 30.14 103 ALA A CA 1
ATOM 3034 C C . ALA B 1 103 ? 36.133 11.352 4.064 0.81 32.92 103 ALA A C 1
ATOM 3035 O O . ALA B 1 103 ? 36.408 12.494 4.454 0.81 32.01 103 ALA A O 1
ATOM 3037 N N . ILE B 1 104 ? 35.645 10.414 4.877 0.84 35.87 104 ILE A N 1
ATOM 3038 C CA . ILE B 1 104 ? 35.325 10.659 6.284 0.84 31.44 104 ILE A CA 1
ATOM 3039 C C . ILE B 1 104 ? 36.209 9.773 7.157 0.84 27.63 104 ILE A C 1
ATOM 3040 O O . ILE B 1 104 ? 36.172 8.540 7.043 0.84 30.03 104 ILE A O 1
ATOM 3045 N N . SER B 1 105 ? 37.007 10.394 8.015 0.83 23.43 105 SER A N 1
ATOM 3046 C CA . SER B 1 105 ? 37.902 9.678 8.915 0.83 23.16 105 SER A CA 1
ATOM 3047 C C . SER B 1 105 ? 37.463 9.878 10.364 0.83 28.77 105 SER A C 1
ATOM 3048 O O . SER B 1 105 ? 36.482 10.566 10.655 0.83 28.35 105 SER A O 1
ATOM 3051 N N . ALA B 1 106 ? 38.215 9.279 11.285 0.99 30.84 106 ALA A N 1
ATOM 3052 C CA . ALA B 1 106 ? 37.892 9.393 12.699 0.99 32.05 106 ALA A CA 1
ATOM 3053 C C . ALA B 1 106 ? 39.174 9.274 13.509 0.99 36.63 106 ALA A C 1
ATOM 3054 O O . ALA B 1 106 ? 40.243 8.967 12.977 0.99 34.50 106 ALA A O 1
ATOM 3056 N N . GLN B 1 107 ? 39.055 9.548 14.811 0.88 31.29 107 GLN A N 1
ATOM 3057 C CA . GLN B 1 107 ? 40.182 9.534 15.732 0.88 30.28 107 GLN A CA 1
ATOM 3058 C C . GLN B 1 107 ? 39.779 8.827 17.014 0.88 31.87 107 GLN A C 1
ATOM 3059 O O . GLN B 1 107 ? 38.714 9.111 17.570 0.88 36.35 107 GLN A O 1
ATOM 3065 N N . GLN B 1 108 ? 40.626 7.912 17.477 0.85 27.28 108 GLN A N 1
ATOM 3066 C CA . GLN B 1 108 ? 40.388 7.189 18.715 0.85 26.11 108 GLN A CA 1
ATOM 3067 C C . GLN B 1 108 ? 41.303 7.726 19.805 0.85 28.50 108 GLN A C 1
ATOM 3068 O O . GLN B 1 108 ? 42.302 8.397 19.536 0.85 24.07 108 GLN A O 1
ATOM 3074 N N . VAL B 1 109 ? 40.928 7.467 21.052 0.79 24.68 109 VAL A N 1
ATOM 3075 C CA . VAL B 1 109 ? 41.801 7.749 22.183 0.79 21.36 109 VAL A CA 1
ATOM 3076 C C . VAL B 1 109 ? 42.369 6.423 22.647 0.79 23.76 109 VAL A C 1
ATOM 3077 O O . VAL B 1 109 ? 41.616 5.521 23.033 0.79 26.03 109 VAL A O 1
ATOM 3081 N N . ASN B 1 110 ? 43.687 6.287 22.561 0.78 22.77 110 ASN A N 1
ATOM 3082 C CA . ASN B 1 110 ? 44.371 5.073 22.974 0.78 25.63 110 ASN A CA 1
ATOM 3083 C C . ASN B 1 110 ? 44.996 5.290 24.344 0.78 23.00 110 ASN A C 1
ATOM 3084 O O . ASN B 1 110 ? 45.296 6.419 24.734 0.78 20.83 110 ASN A O 1
ATOM 3089 N N . TYR B 1 111 ? 45.220 4.189 25.060 0.82 24.37 111 TYR A N 1
ATOM 3090 C CA . TYR B 1 111 ? 45.924 4.247 26.331 0.82 28.63 111 TYR A CA 1
ATOM 3091 C C . TYR B 1 111 ? 46.707 2.956 26.531 0.82 29.31 111 TYR A C 1
ATOM 3092 O O . TYR B 1 111 ? 46.437 1.929 25.892 0.82 23.87 111 TYR A O 1
ATOM 3101 N N . ASN B 1 112 ? 47.681 3.016 27.439 0.81 24.14 112 ASN A N 1
ATOM 3102 C CA . ASN B 1 112 ? 48.550 1.874 27.733 0.81 25.82 112 ASN A CA 1
ATOM 3103 C C . ASN B 1 112 ? 48.247 1.396 29.152 0.81 32.12 112 ASN A C 1
ATOM 3104 O O . ASN B 1 112 ? 48.862 1.840 30.125 0.81 32.93 112 ASN A O 1
ATOM 3109 N N . LEU B 1 113 ? 47.296 0.468 29.253 0.89 32.92 113 LEU A N 1
ATOM 3110 C CA . LEU B 1 113 ? 46.852 -0.092 30.533 0.89 44.95 113 LEU A CA 1
ATOM 3111 C C . LEU B 1 113 ? 46.639 -1.581 30.326 0.89 47.28 113 LEU A C 1
ATOM 3112 O O . LEU B 1 113 ? 45.508 -2.043 30.135 0.89 48.49 113 LEU A O 1
ATOM 3117 N N . PRO B 1 114 ? 47.715 -2.371 30.369 0.67 46.33 114 PRO A N 1
ATOM 3118 C CA . PRO B 1 114 ? 47.649 -3.724 29.791 0.67 44.53 114 PRO A CA 1
ATOM 3119 C C . PRO B 1 114 ? 46.764 -4.677 30.575 0.67 43.01 114 PRO A C 1
ATOM 3120 O O . PRO B 1 114 ? 46.240 -5.632 29.989 0.67 44.34 114 PRO A O 1
ATOM 3124 N N . GLY B 1 115 ? 46.563 -4.437 31.872 0.80 35.63 115 GLY A N 1
ATOM 3125 C CA . GLY B 1 115 ? 45.680 -5.284 32.654 0.80 42.36 115 GLY A CA 1
ATOM 3126 C C . GLY B 1 115 ? 44.215 -4.920 32.577 0.80 44.31 115 GLY A C 1
ATOM 3127 O O . GLY B 1 115 ? 43.377 -5.637 33.126 0.80 50.55 115 GLY A O 1
ATOM 3128 N N . VAL B 1 116 ? 43.886 -3.817 31.917 0.98 38.70 116 VAL A N 1
ATOM 3129 C CA . VAL B 1 116 ? 42.500 -3.410 31.717 0.98 40.38 116 VAL A CA 1
ATOM 3130 C C . VAL B 1 116 ? 42.045 -4.012 30.392 0.98 44.58 116 VAL A C 1
ATOM 3131 O O . VAL B 1 116 ? 42.511 -3.603 29.332 0.98 44.52 116 VAL A O 1
ATOM 3135 N N . SER B 1 117 ? 41.142 -4.990 30.442 0.88 47.44 117 SER A N 1
ATOM 3136 C CA . SER B 1 117 ? 40.649 -5.588 29.205 0.88 46.17 117 SER A CA 1
ATOM 3137 C C . SER B 1 117 ? 39.565 -4.733 28.563 0.88 46.78 117 SER A C 1
ATOM 3138 O O . SER B 1 117 ? 39.499 -4.636 27.333 0.88 54.98 117 SER A O 1
ATOM 3141 N N . GLU B 1 118 ? 38.708 -4.116 29.371 0.79 39.40 118 GLU A N 1
ATOM 3142 C CA . GLU B 1 118 ? 37.557 -3.407 28.836 0.79 38.72 118 GLU A CA 1
ATOM 3143 C C . GLU B 1 118 ? 38.001 -2.222 27.989 0.79 36.92 118 GLU A C 1
ATOM 3144 O O . GLU B 1 118 ? 39.116 -1.713 28.122 0.79 42.77 118 GLU A O 1
ATOM 3150 N N . HIS B 1 119 ? 37.109 -1.787 27.102 0.80 35.40 119 HIS A N 1
ATOM 3151 C CA . HIS B 1 119 ? 37.276 -0.505 26.424 0.80 36.14 119 HIS A CA 1
ATOM 3152 C C . HIS B 1 119 ? 36.820 0.578 27.386 0.80 37.60 119 HIS A C 1
ATOM 3153 O O . HIS B 1 119 ? 35.616 0.726 27.618 0.80 34.13 119 HIS A O 1
ATOM 3160 N N . LEU B 1 120 ? 37.774 1.330 27.944 0.81 36.63 120 LEU A N 1
ATOM 3161 C CA . LEU B 1 120 ? 37.462 2.330 28.958 0.81 32.66 120 LEU A CA 1
ATOM 3162 C C . LEU B 1 120 ? 36.530 3.392 28.398 0.81 35.54 120 LEU A C 1
ATOM 3163 O O . LEU B 1 120 ? 36.697 3.855 27.268 0.81 38.44 120 LEU A O 1
ATOM 3168 N N . LYS B 1 121 ? 35.552 3.793 29.201 0.82 33.56 121 LYS A N 1
ATOM 3169 C CA . LYS B 1 121 ? 34.701 4.921 28.845 0.82 32.42 121 LYS A CA 1
ATOM 3170 C C . LYS B 1 121 ? 35.395 6.211 29.263 0.82 29.81 121 LYS A C 1
ATOM 3171 O O . LYS B 1 121 ? 35.813 6.345 30.418 0.82 25.65 121 LYS A O 1
ATOM 3177 N N . LEU B 1 122 ? 35.539 7.144 28.321 0.76 26.43 122 LEU A N 1
ATOM 3178 C CA . LEU B 1 122 ? 36.095 8.466 28.589 0.76 28.76 122 LEU A CA 1
ATOM 3179 C C . LEU B 1 122 ? 35.252 9.522 27.882 0.76 30.64 122 LEU A C 1
ATOM 3180 O O . LEU B 1 122 ? 34.536 9.227 26.923 0.76 36.79 122 LEU A O 1
ATOM 3185 N N . ASN B 1 123 ? 35.330 10.765 28.359 0.84 30.03 123 ASN A N 1
ATOM 3186 C CA . ASN B 1 123 ? 34.633 11.857 27.691 0.84 27.92 123 ASN A CA 1
ATOM 3187 C C . ASN B 1 123 ? 35.506 13.106 27.691 0.84 25.39 123 ASN A C 1
ATOM 3188 O O . ASN B 1 123 ? 36.641 13.102 28.180 0.84 24.39 123 ASN A O 1
ATOM 3193 N N . GLY B 1 124 ? 34.942 14.190 27.150 0.77 24.83 124 GLY A N 1
ATOM 3194 C CA . GLY B 1 124 ? 35.700 15.420 27.004 0.77 23.64 124 GLY A CA 1
ATOM 3195 C C . GLY B 1 124 ? 36.123 16.022 28.329 0.77 27.17 124 GLY A C 1
ATOM 3196 O O . GLY B 1 124 ? 37.271 16.432 28.499 0.77 31.51 124 GLY A O 1
ATOM 3197 N N . LYS B 1 125 ? 35.200 16.083 29.291 0.71 31.31 125 LYS A N 1
ATOM 3198 C CA . LYS B 1 125 ? 35.534 16.659 30.591 0.71 32.64 125 LYS A CA 1
ATOM 3199 C C . LYS B 1 125 ? 36.647 15.869 31.272 0.71 29.25 125 LYS A C 1
ATOM 3200 O O . LYS B 1 125 ? 37.630 16.446 31.753 0.71 25.79 125 LYS A O 1
ATOM 3206 N N . VAL B 1 126 ? 36.527 14.541 31.295 0.76 28.71 126 VAL A N 1
ATOM 3207 C CA . VAL B 1 126 ? 37.552 13.730 31.944 0.76 26.06 126 VAL A CA 1
ATOM 3208 C C . VAL B 1 126 ? 38.875 13.856 31.209 0.76 29.45 126 VAL A C 1
ATOM 3209 O O . VAL B 1 126 ? 39.928 14.015 31.838 0.76 25.79 126 VAL A O 1
ATOM 3213 N N . LEU B 1 127 ? 38.841 13.787 29.863 0.84 28.16 127 LEU A N 1
ATOM 3214 C CA . LEU B 1 127 ? 40.070 13.854 29.074 0.84 25.66 127 LEU A CA 1
ATOM 3215 C C . LEU B 1 127 ? 40.720 15.222 29.165 0.84 26.57 127 LEU A C 1
ATOM 3216 O O . LEU B 1 127 ? 41.954 15.330 29.173 0.84 25.80 127 LEU A O 1
ATOM 3221 N N . ALA B 1 128 ? 39.917 16.284 29.224 0.86 31.11 128 ALA A N 1
ATOM 3222 C CA . ALA B 1 128 ? 40.500 17.606 29.417 0.86 31.31 128 ALA A CA 1
ATOM 3223 C C . ALA B 1 128 ? 41.181 17.702 30.781 0.86 34.04 128 ALA A C 1
ATOM 3224 O O . ALA B 1 128 ? 42.281 18.258 30.903 0.86 31.25 128 ALA A O 1
ATOM 3226 N N . ALA B 1 129 ? 40.561 17.125 31.813 0.78 31.07 129 ALA A N 1
ATOM 3227 C CA . ALA B 1 129 ? 41.188 17.113 33.136 0.78 27.99 129 ALA A CA 1
ATOM 3228 C C . ALA B 1 129 ? 42.513 16.361 33.118 0.78 26.08 129 ALA A C 1
ATOM 3229 O O . ALA B 1 129 ? 43.470 16.760 33.791 0.78 26.15 129 ALA A O 1
ATOM 3231 N N . MET B 1 130 ? 42.596 15.281 32.337 0.71 24.09 130 MET A N 1
ATOM 3232 C CA . MET B 1 130 ? 43.856 14.552 32.219 0.71 25.07 130 MET A CA 1
ATOM 3233 C C . MET B 1 130 ? 44.920 15.393 31.533 0.71 25.42 130 MET A C 1
ATOM 3234 O O . MET B 1 130 ? 46.067 15.455 31.994 0.71 24.40 130 MET A O 1
ATOM 3239 N N . TYR B 1 131 ? 44.558 16.065 30.444 0.83 26.33 131 TYR A N 1
ATOM 3240 C CA . TYR B 1 131 ? 45.554 16.872 29.749 0.83 24.34 131 TYR A CA 1
ATOM 3241 C C . TYR B 1 131 ? 45.882 18.149 30.506 0.83 25.27 131 TYR A C 1
ATOM 3242 O O . TYR B 1 131 ? 46.964 18.704 30.312 0.83 36.24 131 TYR A O 1
ATOM 3251 N N . GLN B 1 132 ? 45.000 18.604 31.392 0.67 24.90 132 GLN A N 1
ATOM 3252 C CA . GLN B 1 132 ? 45.297 19.749 32.239 0.67 27.09 132 GLN A CA 1
ATOM 3253 C C . GLN B 1 132 ? 45.979 19.366 33.544 0.67 33.13 132 GLN A C 1
ATOM 3254 O O . GLN B 1 132 ? 46.456 20.250 34.259 0.67 33.08 132 GLN A O 1
ATOM 3260 N N . GLY B 1 133 ? 46.073 18.078 33.855 0.80 25.39 133 GLY A N 1
ATOM 3261 C CA . GLY B 1 133 ? 46.834 17.642 34.998 0.80 26.05 133 GLY A CA 1
ATOM 3262 C C . GLY B 1 133 ? 46.065 17.549 36.299 0.80 23.55 133 GLY A C 1
ATOM 3263 O O . GLY B 1 133 ? 46.668 17.218 37.318 0.80 26.47 133 GLY A O 1
ATOM 3264 N N . THR B 1 134 ? 44.765 17.842 36.310 0.84 25.93 134 THR A N 1
ATOM 3265 C CA . THR B 1 134 ? 44.035 17.692 37.561 0.84 30.14 134 THR A CA 1
ATOM 3266 C C . THR B 1 134 ? 43.600 16.243 37.781 0.84 26.97 134 THR A C 1
ATOM 3267 O O . THR B 1 134 ? 43.479 15.809 38.931 0.84 27.97 134 THR A O 1
ATOM 3271 N N . ILE B 1 135 ? 43.418 15.463 36.723 0.82 29.33 135 ILE A N 1
ATOM 3272 C CA . ILE B 1 135 ? 43.315 14.011 36.855 0.82 28.46 135 ILE A CA 1
ATOM 3273 C C . ILE B 1 135 ? 44.674 13.423 36.491 0.82 28.06 135 ILE A C 1
ATOM 3274 O O . ILE B 1 135 ? 45.086 13.456 35.324 0.82 24.94 135 ILE A O 1
ATOM 3279 N N . LYS B 1 136 ? 45.362 12.865 37.495 0.80 27.72 136 LYS A N 1
ATOM 3280 C CA . LYS B 1 136 ? 46.733 12.392 37.363 0.80 23.58 136 LYS A CA 1
ATOM 3281 C C . LYS B 1 136 ? 46.892 10.906 37.575 0.80 22.76 136 LYS A C 1
ATOM 3282 O O . LYS B 1 136 ? 48.008 10.398 37.436 0.80 23.67 136 LYS A O 1
ATOM 3288 N N . THR B 1 137 ? 45.842 10.207 37.964 0.77 20.14 137 THR A N 1
ATOM 3289 C CA . THR B 1 137 ? 45.964 8.822 38.373 0.77 21.75 137 THR A CA 1
ATOM 3290 C C . THR B 1 137 ? 44.778 8.083 37.784 0.77 25.02 137 THR A C 1
ATOM 3291 O O . THR B 1 137 ? 43.659 8.603 37.769 0.77 21.53 137 THR A O 1
ATOM 3295 N N . TRP B 1 138 ? 45.028 6.871 37.298 0.76 23.16 138 TRP A N 1
ATOM 3296 C CA . TRP B 1 138 ? 44.032 6.184 36.490 0.76 22.82 138 TRP A CA 1
ATOM 3297 C C . TRP B 1 138 ? 42.828 5.670 37.272 0.76 20.55 138 TRP A C 1
ATOM 3298 O O . TRP B 1 138 ? 41.808 5.374 36.645 0.76 22.33 138 TRP A O 1
ATOM 3309 N N . ASP B 1 139 ? 42.901 5.531 38.603 0.79 23.61 139 ASP A N 1
ATOM 3310 C CA . ASP B 1 139 ? 41.723 5.129 39.373 0.79 24.01 139 ASP A CA 1
ATOM 3311 C C . ASP B 1 139 ? 41.018 6.324 39.995 0.79 23.13 139 ASP A C 1
ATOM 3312 O O . ASP B 1 139 ? 40.315 6.174 40.992 0.79 22.48 139 ASP A O 1
ATOM 3317 N N . ASP B 1 140 ? 41.215 7.504 39.429 0.81 29.09 140 ASP A N 1
ATOM 3318 C CA . ASP B 1 140 ? 40.473 8.688 39.828 0.81 23.73 140 ASP A CA 1
ATOM 3319 C C . ASP B 1 140 ? 38.970 8.410 39.777 0.81 30.20 140 ASP A C 1
ATOM 3320 O O . ASP B 1 140 ? 38.482 7.849 38.780 0.81 26.75 140 ASP A O 1
ATOM 3325 N N . PRO B 1 141 ? 38.207 8.782 40.820 1.00 30.68 141 PRO A N 1
ATOM 3326 C CA . PRO B 1 141 ? 36.749 8.552 40.805 1.00 35.16 141 PRO A CA 1
ATOM 3327 C C . PRO B 1 141 ? 36.037 9.096 39.584 1.00 33.80 141 PRO A C 1
ATOM 3328 O O . PRO B 1 141 ? 34.976 8.572 39.225 1.00 32.53 141 PRO A O 1
ATOM 3332 N N . GLN B 1 142 ? 36.556 10.150 38.944 0.88 26.14 142 GLN A N 1
ATOM 3333 C CA . GLN B 1 142 ? 35.908 10.633 37.729 0.88 28.86 142 GLN A CA 1
ATOM 3334 C C . GLN B 1 142 ? 36.050 9.632 36.587 0.88 29.30 142 GLN A C 1
ATOM 3335 O O . GLN B 1 142 ? 35.179 9.564 35.712 0.88 27.94 142 GLN A O 1
ATOM 3341 N N . ILE B 1 143 ? 37.132 8.860 36.564 0.84 23.67 143 ILE A N 1
ATOM 3342 C CA . ILE B 1 143 ? 37.236 7.793 35.574 0.84 24.21 143 ILE A CA 1
ATOM 3343 C C . ILE B 1 143 ? 36.444 6.578 36.034 0.84 29.89 143 ILE A C 1
ATOM 3344 O O . ILE B 1 143 ? 35.643 6.011 35.281 0.84 30.46 143 ILE A O 1
ATOM 3349 N N . ALA B 1 144 ? 36.635 6.192 37.298 0.78 21.88 144 ALA A N 1
ATOM 3350 C CA . ALA B 1 144 ? 35.982 5.001 37.833 0.78 23.70 144 ALA A CA 1
ATOM 3351 C C . ALA B 1 144 ? 34.468 5.098 37.728 0.78 24.92 144 ALA A C 1
ATOM 3352 O O . ALA B 1 144 ? 33.791 4.092 37.499 0.78 26.55 144 ALA A O 1
ATOM 3354 N N . ALA B 1 145 ? 33.913 6.298 37.904 0.92 25.61 145 ALA A N 1
ATOM 3355 C CA . ALA B 1 145 ? 32.459 6.433 37.875 0.92 29.97 145 ALA A CA 1
ATOM 3356 C C . ALA B 1 145 ? 31.896 6.182 36.481 0.92 31.27 145 ALA A C 1
ATOM 3357 O O . ALA B 1 145 ? 30.760 5.706 36.348 0.92 30.42 145 ALA A O 1
ATOM 3359 N N . LEU B 1 146 ? 32.656 6.530 35.435 0.94 30.52 146 LEU A N 1
ATOM 3360 C CA . LEU B 1 146 ? 32.273 6.144 34.085 0.94 34.47 146 LEU A CA 1
ATOM 3361 C C . LEU B 1 146 ? 32.475 4.663 33.843 0.94 33.30 146 LEU A C 1
ATOM 3362 O O . LEU B 1 146 ? 31.812 4.096 32.970 0.94 41.97 146 LEU A O 1
ATOM 3367 N N . ASN B 1 147 ? 33.361 4.021 34.599 0.90 28.03 147 ASN A N 1
ATOM 3368 C CA . ASN B 1 147 ? 33.703 2.614 34.400 0.90 34.38 147 ASN A CA 1
ATOM 3369 C C . ASN B 1 147 ? 33.470 1.768 35.656 0.90 32.61 147 ASN A C 1
ATOM 3370 O O . ASN B 1 147 ? 34.377 1.069 36.124 0.90 29.35 147 ASN A O 1
ATOM 3375 N N . PRO B 1 148 ? 32.259 1.786 36.216 0.99 37.77 148 PRO A N 1
ATOM 3376 C CA . PRO B 1 148 ? 32.036 1.069 37.479 0.99 44.10 148 PRO A CA 1
ATOM 3377 C C . PRO B 1 148 ? 32.220 -0.427 37.296 0.99 47.52 148 PRO A C 1
ATOM 3378 O O . PRO B 1 148 ? 31.755 -1.014 36.317 0.99 44.70 148 PRO A O 1
ATOM 3382 N N . GLY B 1 149 ? 32.913 -1.039 38.250 0.92 46.81 149 GLY A N 1
ATOM 3383 C CA . GLY B 1 149 ? 33.256 -2.436 38.163 0.92 50.96 149 GLY A CA 1
ATOM 3384 C C . GLY B 1 149 ? 34.544 -2.731 37.429 0.92 50.95 149 GLY A C 1
ATOM 3385 O O . GLY B 1 149 ? 35.042 -3.859 37.514 0.92 60.13 149 GLY A O 1
ATOM 3386 N N . VAL B 1 150 ? 35.099 -1.773 36.705 0.86 42.80 150 VAL A N 1
ATOM 3387 C CA . VAL B 1 150 ? 36.391 -1.986 36.073 0.86 40.68 150 VAL A CA 1
ATOM 3388 C C . VAL B 1 150 ? 37.483 -1.838 37.120 0.86 40.92 150 VAL A C 1
ATOM 3389 O O . VAL B 1 150 ? 37.461 -0.915 37.941 0.86 41.29 150 VAL A O 1
ATOM 3393 N N . ASN B 1 151 ? 38.435 -2.765 37.092 0.98 44.84 151 ASN A N 1
ATOM 3394 C CA . ASN B 1 151 ? 39.625 -2.740 37.937 0.98 47.97 151 ASN A CA 1
ATOM 3395 C C . ASN B 1 151 ? 40.608 -1.704 37.385 0.98 46.25 151 ASN A C 1
ATOM 3396 O O . ASN B 1 151 ? 41.317 -1.956 36.407 0.98 47.43 151 ASN A O 1
ATOM 3401 N N . LEU B 1 152 ? 40.662 -0.547 38.000 0.82 39.48 152 LEU A N 1
ATOM 3402 C CA . LEU B 1 152 ? 41.609 0.420 37.464 0.82 34.14 152 LEU A CA 1
ATOM 3403 C C . LEU B 1 152 ? 42.878 0.463 38.307 0.82 32.11 152 LEU A C 1
ATOM 3404 O O . LEU B 1 152 ? 42.818 0.342 39.533 0.82 33.30 152 LEU A O 1
ATOM 3409 N N . PRO B 1 153 ? 44.049 0.644 37.704 0.82 34.68 153 PRO A N 1
ATOM 3410 C CA . PRO B 1 153 ? 45.278 0.731 38.499 0.82 34.82 153 PRO A CA 1
ATOM 3411 C C . PRO B 1 153 ? 45.487 2.141 39.035 0.82 34.61 153 PRO A C 1
ATOM 3412 O O . PRO B 1 153 ? 44.918 3.111 38.538 0.82 31.50 153 PRO A O 1
ATOM 3416 N N . GLY B 1 154 ? 46.297 2.234 40.092 0.84 33.07 154 GLY A N 1
ATOM 3417 C CA . GLY B 1 154 ? 46.777 3.523 40.554 0.84 30.80 154 GLY A CA 1
ATOM 3418 C C . GLY B 1 154 ? 47.962 4.041 39.754 0.84 36.02 154 GLY A C 1
ATOM 3419 O O . GLY B 1 154 ? 48.885 4.626 40.324 0.84 41.24 154 GLY A O 1
ATOM 3420 N N . THR B 1 155 ? 47.957 3.814 38.440 0.79 36.17 155 THR A N 1
ATOM 3421 C CA . THR B 1 155 ? 49.023 4.280 37.560 0.79 27.96 155 THR A CA 1
ATOM 3422 C C . THR B 1 155 ? 48.922 5.779 37.332 0.79 20.40 155 THR A C 1
ATOM 3423 O O . THR B 1 155 ? 47.826 6.330 37.189 0.79 26.51 155 THR A O 1
ATOM 3427 N N . ALA B 1 156 ? 50.073 6.433 37.278 0.81 22.76 156 ALA A N 1
ATOM 3428 C CA . ALA B 1 156 ? 50.122 7.820 36.840 0.81 29.95 156 ALA A CA 1
ATOM 3429 C C . ALA B 1 156 ? 49.673 7.935 35.384 0.81 26.44 156 ALA A C 1
ATOM 3430 O O . ALA B 1 156 ? 50.078 7.136 34.538 0.81 30.05 156 ALA A O 1
ATOM 3432 N N . VAL B 1 157 ? 48.810 8.914 35.106 0.73 24.83 157 VAL A N 1
ATOM 3433 C CA . VAL B 1 157 ? 48.409 9.250 33.743 0.73 25.09 157 VAL A CA 1
ATOM 3434 C C . VAL B 1 157 ? 49.540 10.018 33.073 0.73 22.11 157 VAL A C 1
ATOM 3435 O O . VAL B 1 157 ? 50.089 10.961 33.650 0.73 24.26 157 VAL A O 1
ATOM 3439 N N . VAL B 1 158 ? 49.906 9.613 31.865 0.73 17.49 158 VAL A N 1
ATOM 3440 C CA . VAL B 1 158 ? 50.918 10.311 31.084 0.73 22.56 158 VAL A CA 1
ATOM 3441 C C . VAL B 1 158 ? 50.263 10.833 29.808 0.73 24.44 158 VAL A C 1
ATOM 3442 O O . VAL B 1 158 ? 50.129 10.105 28.823 0.73 20.30 158 VAL A O 1
ATOM 3446 N N . PRO B 1 159 ? 49.846 12.103 29.791 0.86 24.56 159 PRO A N 1
ATOM 3447 C CA . PRO B 1 159 ? 49.150 12.664 28.623 0.86 25.56 159 PRO A CA 1
ATOM 3448 C C . PRO B 1 159 ? 50.132 13.018 27.512 0.86 32.95 159 PRO A C 1
ATOM 3449 O O . PRO B 1 159 ? 51.047 13.828 27.688 0.86 28.96 159 PRO A O 1
ATOM 3453 N N . LEU B 1 160 ? 49.935 12.400 26.356 0.75 28.99 160 LEU A N 1
ATOM 3454 C CA . LEU B 1 160 ? 50.834 12.533 25.224 0.75 25.43 160 LEU A CA 1
ATOM 3455 C C . LEU B 1 160 ? 50.136 13.334 24.130 0.75 24.94 160 LEU A C 1
ATOM 3456 O O . LEU B 1 160 ? 48.973 13.070 23.816 0.75 23.08 160 LEU A O 1
ATOM 3461 N N . HIS B 1 161 ? 50.826 14.337 23.590 0.71 25.71 161 HIS A N 1
ATOM 3462 C CA . HIS B 1 161 ? 50.306 15.157 22.500 0.71 27.26 161 HIS A CA 1
ATOM 3463 C C . HIS B 1 161 ? 51.261 15.139 21.310 0.71 27.67 161 HIS A C 1
ATOM 3464 O O . HIS B 1 161 ? 52.397 14.675 21.403 0.71 29.18 161 HIS A O 1
ATOM 3471 N N . ARG B 1 162 ? 50.793 15.670 20.182 0.81 25.11 162 ARG A N 1
ATOM 3472 C CA . ARG B 1 162 ? 51.630 15.758 18.992 0.81 26.97 162 ARG A CA 1
ATOM 3473 C C . ARG B 1 162 ? 52.573 16.948 19.093 0.81 30.60 162 ARG A C 1
ATOM 3474 O O . ARG B 1 162 ? 52.181 18.020 19.552 0.81 29.98 162 ARG A O 1
ATOM 3482 N N . SER B 1 163 ? 53.834 16.734 18.690 0.84 29.31 163 SER A N 1
ATOM 3483 C CA . SER B 1 163 ? 54.835 17.799 18.615 0.84 39.44 163 SER A CA 1
ATOM 3484 C C . SER B 1 163 ? 54.683 18.657 17.363 0.84 44.11 163 SER A C 1
ATOM 3485 O O . SER B 1 163 ? 55.144 19.804 17.340 0.84 51.20 163 SER A O 1
ATOM 3488 N N . ASP B 1 164 ? 54.090 18.114 16.310 0.79 39.70 164 ASP A N 1
ATOM 3489 C CA . ASP B 1 164 ? 54.034 18.773 15.014 0.79 34.02 164 ASP A CA 1
ATOM 3490 C C . ASP B 1 164 ? 52.633 19.317 14.762 0.79 35.35 164 ASP A C 1
ATOM 3491 O O . ASP B 1 164 ? 51.655 18.851 15.352 0.79 38.76 164 ASP A O 1
ATOM 3496 N N . GLY B 1 165 ? 52.550 20.325 13.888 1.00 43.29 165 GLY A N 1
ATOM 3497 C CA . GLY B 1 165 ? 51.276 20.833 13.413 1.00 46.21 165 GLY A CA 1
ATOM 3498 C C . GLY B 1 165 ? 50.414 19.699 12.895 1.00 44.01 165 GLY A C 1
ATOM 3499 O O . GLY B 1 165 ? 50.771 19.025 11.920 1.00 46.86 165 GLY A O 1
ATOM 3500 N N . SER B 1 166 ? 49.278 19.470 13.545 1.00 37.80 166 SER A N 1
ATOM 3501 C CA . SER B 1 166 ? 48.595 18.184 13.443 1.00 36.19 166 SER A CA 1
ATOM 3502 C C . SER B 1 166 ? 47.096 18.377 13.279 1.00 37.81 166 SER A C 1
ATOM 3503 O O . SER B 1 166 ? 46.453 19.034 14.103 1.00 34.34 166 SER A O 1
ATOM 3506 N N . GLY B 1 167 ? 46.546 17.799 12.208 0.87 31.71 167 GLY A N 1
ATOM 3507 C CA . GLY B 1 167 ? 45.103 17.675 12.104 0.87 27.98 167 GLY A CA 1
ATOM 3508 C C . GLY B 1 167 ? 44.509 16.886 13.260 0.87 30.99 167 GLY A C 1
ATOM 3509 O O . GLY B 1 167 ? 43.426 17.211 13.750 0.87 31.36 167 GLY A O 1
ATOM 3510 N N . ASP B 1 168 ? 45.206 15.837 13.711 0.76 27.57 168 ASP A N 1
ATOM 3511 C CA . ASP B 1 168 ? 44.704 15.088 14.864 0.76 20.09 168 ASP A CA 1
ATOM 3512 C C . ASP B 1 168 ? 44.638 15.966 16.108 0.76 19.81 168 ASP A C 1
ATOM 3513 O O . ASP B 1 168 ? 43.754 15.779 16.953 0.76 22.52 168 ASP A O 1
ATOM 3518 N N . THR B 1 169 ? 45.534 16.950 16.231 0.83 22.35 169 THR A N 1
ATOM 3519 C CA . THR B 1 169 ? 45.434 17.858 17.368 0.83 27.66 169 THR A CA 1
ATOM 3520 C C . THR B 1 169 ? 44.212 18.760 17.235 0.83 33.08 169 THR A C 1
ATOM 3521 O O . THR B 1 169 ? 43.520 19.034 18.221 0.83 30.12 169 THR A O 1
ATOM 3525 N N . PHE B 1 170 ? 43.920 19.195 16.010 0.84 25.05 170 PHE A N 1
ATOM 3526 C CA . PHE B 1 170 ? 42.729 19.992 15.736 0.84 29.30 170 PHE A CA 1
ATOM 3527 C C . PHE B 1 170 ? 41.464 19.253 16.154 0.84 27.34 170 PHE A C 1
ATOM 3528 O O . PHE B 1 170 ? 40.613 19.803 16.868 0.84 30.77 170 PHE A O 1
ATOM 3536 N N . LEU B 1 171 ? 41.327 17.996 15.727 0.82 26.37 171 LEU A N 1
ATOM 3537 C CA . LEU B 1 171 ? 40.128 17.228 16.050 0.82 26.35 171 LEU A CA 1
ATOM 3538 C C . LEU B 1 171 ? 40.000 17.001 17.557 0.82 25.83 171 LEU A C 1
ATOM 3539 O O . LEU B 1 171 ? 38.932 17.197 18.141 0.82 25.99 171 LEU A O 1
ATOM 3544 N N . PHE B 1 172 ? 41.083 16.570 18.196 0.92 26.08 172 PHE A N 1
ATOM 3545 C CA . PHE B 1 172 ? 41.034 16.264 19.622 0.92 25.72 172 PHE A CA 1
ATOM 3546 C C . PHE B 1 172 ? 40.726 17.510 20.445 0.92 31.18 172 PHE A C 1
ATOM 3547 O O . PHE B 1 172 ? 39.826 17.496 21.291 0.92 35.33 172 PHE A O 1
ATOM 3555 N N . THR B 1 173 ? 41.449 18.611 20.199 0.77 29.11 173 THR A N 1
ATOM 3556 C CA . THR B 1 173 ? 41.200 19.811 20.994 0.77 25.41 173 THR A CA 1
ATOM 3557 C C . THR B 1 173 ? 39.838 20.439 20.697 0.77 25.89 173 THR A C 1
ATOM 3558 O O . THR B 1 173 ? 39.281 21.120 21.563 0.77 22.54 173 THR A O 1
ATOM 3562 N N . GLN B 1 174 ? 39.274 20.210 19.512 0.87 24.79 174 GLN A N 1
ATOM 3563 C CA . GLN B 1 174 ? 37.892 20.618 19.285 0.87 30.11 174 GLN A CA 1
ATOM 3564 C C . GLN B 1 174 ? 36.943 19.782 20.131 0.87 30.38 174 GLN A C 1
ATOM 3565 O O . GLN B 1 174 ? 35.943 20.293 20.642 0.87 32.71 174 GLN A O 1
ATOM 3571 N N . TYR B 1 175 ? 37.229 18.488 20.271 0.89 28.71 175 TYR A N 1
ATOM 3572 C CA . TYR B 1 175 ? 36.387 17.637 21.104 0.89 25.83 175 TYR A CA 1
ATOM 3573 C C . TYR B 1 175 ? 36.423 18.111 22.550 0.89 27.21 175 TYR A C 1
ATOM 3574 O O . TYR B 1 175 ? 35.381 18.270 23.187 0.89 27.17 175 TYR A O 1
ATOM 3583 N N . LEU B 1 176 ? 37.625 18.371 23.068 0.82 28.15 176 LEU A N 1
ATOM 3584 C CA . LEU B 1 176 ? 37.766 18.915 24.415 0.82 29.77 176 LEU A CA 1
ATOM 3585 C C . LEU B 1 176 ? 37.115 20.289 24.524 0.82 29.54 176 LEU A C 1
ATOM 3586 O O . LEU B 1 176 ? 36.468 20.598 25.529 0.82 32.50 176 LEU A O 1
ATOM 3591 N N . SER B 1 177 ? 37.286 21.130 23.502 0.88 31.71 177 SER A N 1
ATOM 3592 C CA . SER B 1 177 ? 36.740 22.482 23.542 0.88 32.03 177 SER A CA 1
ATOM 3593 C C . SER B 1 177 ? 35.220 22.478 23.495 0.88 30.35 177 SER A C 1
ATOM 3594 O O . SER B 1 177 ? 34.579 23.317 24.133 0.88 32.92 177 SER A O 1
ATOM 3597 N N . LYS B 1 178 ? 34.622 21.567 22.729 0.85 32.33 178 LYS A N 1
ATOM 3598 C CA . LYS B 1 178 ? 33.168 21.548 22.635 0.85 32.09 178 LYS A CA 1
ATOM 3599 C C . LYS B 1 178 ? 32.541 20.941 23.882 0.85 37.08 178 LYS A C 1
ATOM 3600 O O . LYS B 1 178 ? 31.482 21.390 24.331 0.85 34.32 178 LYS A O 1
ATOM 3606 N N . GLN B 1 179 ? 33.176 19.931 24.462 0.74 35.10 179 GLN A N 1
ATOM 3607 C CA . GLN B 1 179 ? 32.576 19.272 25.612 0.74 33.46 179 GLN A CA 1
ATOM 3608 C C . GLN B 1 179 ? 32.910 19.959 26.933 0.74 32.39 179 GLN A C 1
ATOM 3609 O O . GLN B 1 179 ? 32.173 19.790 27.910 0.74 40.64 179 GLN A O 1
ATOM 3615 N N . ASP B 1 180 ? 33.983 20.744 26.968 0.77 28.05 180 ASP A N 1
ATOM 3616 C CA . ASP B 1 180 ? 34.377 21.522 28.142 0.77 30.10 180 ASP A CA 1
ATOM 3617 C C . ASP B 1 180 ? 34.486 22.993 27.745 0.77 36.70 180 ASP A C 1
ATOM 3618 O O . ASP B 1 180 ? 35.568 23.581 27.784 0.77 37.40 180 ASP A O 1
ATOM 3623 N N . PRO B 1 181 ? 33.366 23.620 27.356 0.74 38.12 181 PRO A N 1
ATOM 3624 C CA . PRO B 1 181 ? 33.433 24.998 26.832 0.74 43.29 181 PRO A CA 1
ATOM 3625 C C . PRO B 1 181 ? 34.033 26.006 27.791 0.74 44.45 181 PRO A C 1
ATOM 3626 O O . PRO B 1 181 ? 34.757 26.911 27.356 0.74 42.05 181 PRO A O 1
ATOM 3630 N N . GLU B 1 182 ? 33.723 25.893 29.083 0.81 40.64 182 GLU A N 1
ATOM 3631 C CA . GLU B 1 182 ? 34.159 26.875 30.067 0.81 45.20 182 GLU A CA 1
ATOM 3632 C C . GLU B 1 182 ? 35.567 26.622 30.570 0.81 47.23 182 GLU A C 1
ATOM 3633 O O . GLU B 1 182 ? 36.142 27.509 31.209 0.81 54.01 182 GLU A O 1
ATOM 3639 N N . GLY B 1 183 ? 36.125 25.443 30.307 0.78 41.23 183 GLY A N 1
ATOM 3640 C CA . GLY B 1 183 ? 37.478 25.134 30.715 0.78 35.94 183 GLY A CA 1
ATOM 3641 C C . GLY B 1 183 ? 38.409 25.129 29.523 0.78 33.01 183 GLY A C 1
ATOM 3642 O O . GLY B 1 183 ? 38.885 26.184 29.098 0.78 29.15 183 GLY A O 1
ATOM 3643 N N . TRP B 1 184 ? 38.648 23.941 28.962 0.89 36.18 184 TRP A N 1
ATOM 3644 C CA . TRP B 1 184 ? 39.559 23.802 27.829 0.89 35.67 184 TRP A CA 1
ATOM 3645 C C . TRP B 1 184 ? 39.161 24.693 26.657 0.89 44.13 184 TRP A C 1
ATOM 3646 O O . TRP B 1 184 ? 40.030 25.180 25.924 0.89 42.92 184 TRP A O 1
ATOM 3657 N N . GLY B 1 185 ? 37.861 24.916 26.463 1.00 45.83 185 GLY A N 1
ATOM 3658 C CA . GLY B 1 185 ? 37.422 25.797 25.395 1.00 43.46 185 GLY A CA 1
ATOM 3659 C C . GLY B 1 185 ? 37.925 27.221 25.549 1.00 45.26 185 GLY A C 1
ATOM 3660 O O . GLY B 1 185 ? 38.203 27.903 24.558 1.00 45.42 185 GLY A O 1
ATOM 3661 N N . LYS B 1 186 ? 38.042 27.700 26.786 0.72 36.77 186 LYS A N 1
ATOM 3662 C CA . LYS B 1 186 ? 38.571 29.047 26.946 0.72 37.51 186 LYS A CA 1
ATOM 3663 C C . LYS B 1 186 ? 40.084 29.053 26.788 0.72 34.69 186 LYS A C 1
ATOM 3664 O O . LYS B 1 186 ? 40.645 29.960 26.170 0.72 40.31 186 LYS A O 1
ATOM 3670 N N . SER B 1 187 ? 40.758 28.040 27.324 0.81 39.97 187 SER A N 1
ATOM 3671 C CA . SER B 1 187 ? 42.187 27.897 27.104 0.81 40.53 187 SER A CA 1
ATOM 3672 C C . SER B 1 187 ? 42.545 26.447 27.361 0.81 39.53 187 SER A C 1
ATOM 3673 O O . SER B 1 187 ? 42.024 25.857 28.317 0.81 39.05 187 SER A O 1
ATOM 3676 N N . PRO B 1 188 ? 43.410 25.837 26.544 0.80 40.82 188 PRO A N 1
ATOM 3677 C CA . PRO B 1 188 ? 44.078 26.467 25.405 0.80 32.53 188 PRO A CA 1
ATOM 3678 C C . PRO B 1 188 ? 43.313 26.408 24.071 0.80 38.98 188 PRO A C 1
ATOM 3679 O O . PRO B 1 188 ? 43.905 26.700 23.033 0.80 38.13 188 PRO A O 1
ATOM 3683 N N . GLY B 1 189 ? 42.034 26.039 24.084 0.86 36.10 189 GLY A N 1
ATOM 3684 C CA . GLY B 1 189 ? 41.296 26.077 22.832 0.86 32.17 189 GLY A CA 1
ATOM 3685 C C . GLY B 1 189 ? 41.741 24.987 21.858 0.86 34.39 189 GLY A C 1
ATOM 3686 O O . GLY B 1 189 ? 42.342 23.974 22.235 0.86 32.16 189 GLY A O 1
ATOM 3687 N N . PHE B 1 190 ? 41.448 25.217 20.575 0.85 32.59 190 PHE A N 1
ATOM 3688 C CA . PHE B 1 190 ? 41.690 24.221 19.541 0.85 26.48 190 PHE A CA 1
ATOM 3689 C C . PHE B 1 190 ? 42.542 24.804 18.414 0.85 30.88 190 PHE A C 1
ATOM 3690 O O . PHE B 1 190 ? 42.556 26.010 18.177 0.85 27.91 190 PHE A O 1
ATOM 3698 N N . GLY B 1 191 ? 43.246 23.922 17.716 0.70 32.85 191 GLY A N 1
ATOM 3699 C CA . GLY B 1 191 ? 44.079 24.305 16.593 0.70 25.14 191 GLY A CA 1
ATOM 3700 C C . GLY B 1 191 ? 44.940 23.137 16.179 0.70 31.37 191 GLY A C 1
ATOM 3701 O O . GLY B 1 191 ? 45.017 22.111 16.866 0.70 23.08 191 GLY A O 1
ATOM 3702 N N . THR B 1 192 ? 45.589 23.299 15.021 0.85 31.42 192 THR A N 1
ATOM 3703 C CA . THR B 1 192 ? 46.577 22.305 14.615 0.85 29.70 192 THR A CA 1
ATOM 3704 C C . THR B 1 192 ? 47.837 22.401 15.455 0.85 35.72 192 THR A C 1
ATOM 3705 O O . THR B 1 192 ? 48.595 21.428 15.526 0.85 30.33 192 THR A O 1
ATOM 3709 N N . THR B 1 193 ? 48.095 23.573 16.035 0.92 44.20 193 THR A N 1
ATOM 3710 C CA . THR B 1 193 ? 49.097 23.774 17.076 0.92 44.62 193 THR A CA 1
ATOM 3711 C C . THR B 1 193 ? 48.373 24.358 18.280 0.92 39.26 193 THR A C 1
ATOM 3712 O O . THR B 1 193 ? 47.685 25.376 18.160 0.92 39.79 193 THR A O 1
ATOM 3716 N N . VAL B 1 194 ? 48.505 23.704 19.423 0.88 36.40 194 VAL A N 1
ATOM 3717 C CA . VAL B 1 194 ? 47.899 24.154 20.668 0.88 42.07 194 VAL A CA 1
ATOM 3718 C C . VAL B 1 194 ? 48.970 24.111 21.749 0.88 43.17 194 VAL A C 1
ATOM 3719 O O . VAL B 1 194 ? 49.819 23.213 21.755 0.88 43.27 194 VAL A O 1
ATOM 3723 N N . ASP B 1 195 ? 48.954 25.090 22.647 0.86 40.65 195 ASP A N 1
ATOM 3724 C CA . ASP B 1 195 ? 49.858 25.034 23.793 0.86 45.15 195 ASP A CA 1
ATOM 3725 C C . ASP B 1 195 ? 49.250 24.104 24.835 0.86 40.01 195 ASP A C 1
ATOM 3726 O O . ASP B 1 195 ? 48.419 24.499 25.652 0.86 36.32 195 ASP A O 1
ATOM 3731 N N . PHE B 1 196 ? 49.665 22.851 24.798 0.83 36.02 196 PHE A N 1
ATOM 3732 C CA . PHE B 1 196 ? 49.183 21.903 25.782 0.83 31.73 196 PHE A CA 1
ATOM 3733 C C . PHE B 1 196 ? 49.763 22.235 27.158 0.83 29.79 196 PHE A C 1
ATOM 3734 O O . PHE B 1 196 ? 50.929 22.633 27.263 0.83 29.20 196 PHE A O 1
ATOM 3742 N N . PRO B 1 197 ? 48.975 22.102 28.227 0.94 37.10 197 PRO A N 1
ATOM 3743 C CA . PRO B 1 197 ? 49.501 22.398 29.569 0.94 34.65 197 PRO A CA 1
ATOM 3744 C C . PRO B 1 197 ? 50.683 21.504 29.893 0.94 35.94 197 PRO A C 1
ATOM 3745 O O . PRO B 1 197 ? 50.709 20.326 29.538 0.94 38.40 197 PRO A O 1
ATOM 3749 N N . ALA B 1 198 ? 51.662 22.073 30.586 0.88 38.41 198 ALA A N 1
ATOM 3750 C CA . ALA B 1 198 ? 52.893 21.357 30.923 0.88 45.38 198 ALA A CA 1
ATOM 3751 C C . ALA B 1 198 ? 52.720 20.545 32.211 0.88 44.75 198 ALA A C 1
ATOM 3752 O O . ALA B 1 198 ? 53.388 20.767 33.213 0.88 45.75 198 ALA A O 1
ATOM 3754 N N . VAL B 1 199 ? 51.791 19.595 32.154 0.87 44.28 199 VAL A N 1
ATOM 3755 C CA . VAL B 1 199 ? 51.662 18.516 33.131 0.87 45.06 199 VAL A CA 1
ATOM 3756 C C . VAL B 1 199 ? 53.008 17.819 33.295 0.87 51.28 199 VAL A C 1
ATOM 3757 O O . VAL B 1 199 ? 53.621 17.420 32.291 0.87 48.23 199 VAL A O 1
ATOM 3761 N N . PRO B 1 200 ? 53.512 17.663 34.520 0.87 51.95 200 PRO A N 1
ATOM 3762 C CA . PRO B 1 200 ? 54.715 16.844 34.728 0.87 46.40 200 PRO A CA 1
ATOM 3763 C C . PRO B 1 200 ? 54.574 15.470 34.090 0.87 42.99 200 PRO A C 1
ATOM 3764 O O . PRO B 1 200 ? 53.560 14.787 34.258 0.87 40.96 200 PRO A O 1
ATOM 3768 N N . GLY B 1 201 ? 55.588 15.081 33.314 0.64 36.19 201 GLY A N 1
ATOM 3769 C CA . GLY B 1 201 ? 55.553 13.824 32.599 0.64 30.76 201 GLY A CA 1
ATOM 3770 C C . GLY B 1 201 ? 54.825 13.840 31.268 0.64 34.91 201 GLY A C 1
ATOM 3771 O O . GLY B 1 201 ? 54.877 12.835 30.552 0.64 39.42 201 GLY A O 1
ATOM 3772 N N . ALA B 1 202 ? 54.143 14.929 30.908 0.83 37.49 202 ALA A N 1
ATOM 3773 C CA . ALA B 1 202 ? 53.543 15.021 29.575 0.83 37.58 202 ALA A CA 1
ATOM 3774 C C . ALA B 1 202 ? 54.609 14.895 28.489 0.83 35.44 202 ALA A C 1
ATOM 3775 O O . ALA B 1 202 ? 55.744 15.348 28.648 0.83 36.26 202 ALA A O 1
ATOM 3777 N N . LEU B 1 203 ? 54.229 14.288 27.363 0.74 32.78 203 LEU A N 1
ATOM 3778 C CA . LEU B 1 203 ? 55.166 13.981 26.291 0.74 34.12 203 LEU A CA 1
ATOM 3779 C C . LEU B 1 203 ? 54.645 14.499 24.954 0.74 31.19 203 LEU A C 1
ATOM 3780 O O . LEU B 1 203 ? 53.440 14.694 24.759 0.74 24.03 203 LEU A O 1
ATOM 3785 N N . GLY B 1 204 ? 55.579 14.696 24.029 0.81 30.97 204 GLY A N 1
ATOM 3786 C CA . GLY B 1 204 ? 55.243 15.106 22.675 0.81 30.38 204 GLY A CA 1
ATOM 3787 C C . GLY B 1 204 ? 55.902 14.210 21.648 0.81 33.56 204 GLY A C 1
ATOM 3788 O O . GLY B 1 204 ? 57.077 13.858 21.773 0.81 31.57 204 GLY A O 1
ATOM 3789 N N . GLU B 1 205 ? 55.134 13.846 20.625 0.68 27.01 205 GLU A N 1
ATOM 3790 C CA . GLU B 1 205 ? 55.621 12.946 19.597 0.68 29.79 205 GLU A CA 1
ATOM 3791 C C . GLU B 1 205 ? 55.255 13.491 18.224 0.68 31.20 205 GLU A C 1
ATOM 3792 O O . GLU B 1 205 ? 54.288 14.242 18.060 0.68 28.95 205 GLU A O 1
ATOM 3798 N N . ASN B 1 206 ? 56.049 13.098 17.234 0.65 25.16 206 ASN A N 1
ATOM 3799 C CA . ASN B 1 206 ? 55.859 13.528 15.859 0.65 27.43 206 ASN A CA 1
ATOM 3800 C C . ASN B 1 206 ? 55.042 12.482 15.121 0.65 28.17 206 ASN A C 1
ATOM 3801 O O . ASN B 1 206 ? 55.417 11.309 15.094 0.65 25.88 206 ASN A O 1
ATOM 3806 N N . GLY B 1 207 ? 53.942 12.908 14.520 0.83 31.05 207 GLY A N 1
ATOM 3807 C CA . GLY B 1 207 ? 53.171 12.046 13.649 0.83 29.59 207 GLY A CA 1
ATOM 3808 C C . GLY B 1 207 ? 52.315 11.062 14.431 0.83 33.42 207 GLY A C 1
ATOM 3809 O O . GLY B 1 207 ? 52.538 10.786 15.613 0.83 29.42 207 GLY A O 1
ATOM 3810 N N . ASN B 1 208 ? 51.286 10.547 13.754 0.77 29.59 208 ASN A N 1
ATOM 3811 C CA . ASN B 1 208 ? 50.502 9.459 14.324 0.77 26.40 208 ASN A CA 1
ATOM 3812 C C . ASN B 1 208 ? 51.389 8.268 14.658 0.77 33.21 208 ASN A C 1
ATOM 3813 O O . ASN B 1 208 ? 51.211 7.629 15.702 0.77 33.34 208 ASN A O 1
ATOM 3818 N N . GLY B 1 209 ? 52.365 7.968 13.790 0.89 28.36 209 GLY A N 1
ATOM 3819 C CA . GLY B 1 209 ? 53.317 6.906 14.098 0.89 35.62 209 GLY A CA 1
ATOM 3820 C C . GLY B 1 209 ? 54.023 7.101 15.430 0.89 34.65 209 GLY A C 1
ATOM 3821 O O . GLY B 1 209 ? 54.191 6.155 16.205 0.89 30.71 209 GLY A O 1
ATOM 3822 N N . GLY B 1 210 ? 54.433 8.343 15.720 0.76 32.21 210 GLY A N 1
ATOM 3823 C CA . GLY B 1 210 ? 55.137 8.629 16.960 0.76 28.19 210 GLY A CA 1
ATOM 3824 C C . GLY B 1 210 ? 54.261 8.516 18.197 0.76 30.18 210 GLY A C 1
ATOM 3825 O O . GLY B 1 210 ? 54.752 8.173 19.278 0.76 27.91 210 GLY A O 1
ATOM 3826 N N . MET B 1 211 ? 52.968 8.823 18.060 0.87 28.93 211 MET A N 1
ATOM 3827 C CA . MET B 1 211 ? 52.024 8.667 19.158 0.87 30.62 211 MET A CA 1
ATOM 3828 C C . MET B 1 211 ? 51.850 7.201 19.527 0.87 35.75 211 MET A C 1
ATOM 3829 O O . MET B 1 211 ? 51.742 6.863 20.713 0.87 31.43 211 MET A O 1
ATOM 3834 N N . VAL B 1 212 ? 51.808 6.322 18.525 0.74 22.36 212 VAL A N 1
ATOM 3835 C CA . VAL B 1 212 ? 51.601 4.896 18.776 0.74 30.28 212 VAL A CA 1
ATOM 3836 C C . VAL B 1 212 ? 52.758 4.323 19.590 0.74 30.46 212 VAL A C 1
ATOM 3837 O O . VAL B 1 212 ? 52.550 3.674 20.623 0.74 31.99 212 VAL A O 1
ATOM 3841 N N . THR B 1 213 ? 53.992 4.611 19.173 0.84 29.25 213 THR A N 1
ATOM 3842 C CA . THR B 1 213 ? 55.173 4.059 19.833 0.84 35.72 213 THR A CA 1
ATOM 3843 C C . THR B 1 213 ? 55.461 4.769 21.152 0.84 36.26 213 THR A C 1
ATOM 3844 O O . THR B 1 213 ? 55.960 4.148 22.098 0.84 32.72 213 THR A O 1
ATOM 3848 N N . GLY B 1 214 ? 55.180 6.070 21.218 0.83 33.10 214 GLY A N 1
ATOM 3849 C CA . GLY B 1 214 ? 55.252 6.769 22.489 0.83 31.90 214 GLY A CA 1
ATOM 3850 C C . GLY B 1 214 ? 54.251 6.241 23.500 0.83 35.69 214 GLY A C 1
ATOM 3851 O O . GLY B 1 214 ? 54.535 6.193 24.697 0.83 41.10 214 GLY A O 1
ATOM 3852 N N . CYS B 1 215 ? 53.060 5.850 23.038 0.78 34.66 215 CYS A N 1
ATOM 3853 C CA . CYS B 1 215 ? 52.068 5.309 23.965 0.78 33.49 215 CYS A CA 1
ATOM 3854 C C . CYS B 1 215 ? 52.426 3.879 24.360 0.78 31.94 215 CYS A C 1
ATOM 3855 O O . CYS B 1 215 ? 52.326 3.508 25.532 0.78 30.86 215 CYS A O 1
ATOM 3858 N N . ALA B 1 216 ? 52.896 3.080 23.401 0.93 29.11 216 ALA A N 1
ATOM 3859 C CA . ALA B 1 216 ? 53.353 1.733 23.714 0.93 31.70 216 ALA A CA 1
ATOM 3860 C C . ALA B 1 216 ? 54.555 1.746 24.653 0.93 31.36 216 ALA A C 1
ATOM 3861 O O . ALA B 1 216 ? 54.732 0.816 25.445 0.93 37.34 216 ALA A O 1
ATOM 3863 N N . GLU B 1 217 ? 55.402 2.764 24.566 0.71 26.68 217 GLU A N 1
ATOM 3864 C CA . GLU B 1 217 ? 56.619 2.754 25.358 0.71 30.63 217 GLU A CA 1
ATOM 3865 C C . GLU B 1 217 ? 56.381 3.081 26.832 0.71 37.01 217 GLU A C 1
ATOM 3866 O O . GLU B 1 217 ? 57.249 2.769 27.650 0.71 37.00 217 GLU A O 1
ATOM 3872 N N . THR B 1 218 ? 55.239 3.668 27.188 0.71 39.51 218 THR A N 1
ATOM 3873 C CA . THR B 1 218 ? 55.052 4.305 28.493 0.71 41.97 218 THR A CA 1
ATOM 3874 C C . THR B 1 218 ? 53.787 3.820 29.181 0.71 31.37 218 THR A C 1
ATOM 3875 O O . THR B 1 218 ? 52.676 4.234 28.794 0.71 25.94 218 THR A O 1
ATOM 3879 N N . PRO B 1 219 ? 53.898 2.997 30.219 0.71 35.90 219 PRO A N 1
ATOM 3880 C CA . PRO B 1 219 ? 52.696 2.570 30.955 0.71 39.97 219 PRO A CA 1
ATOM 3881 C C . PRO B 1 219 ? 51.944 3.765 31.521 0.71 32.36 219 PRO A C 1
ATOM 3882 O O . PRO B 1 219 ? 52.543 4.730 31.998 0.71 31.89 219 PRO A O 1
ATOM 3886 N N . GLY B 1 220 ? 50.620 3.693 31.454 0.76 27.49 220 GLY A N 1
ATOM 3887 C CA . GLY B 1 220 ? 49.760 4.798 31.862 0.76 26.11 220 GLY A CA 1
ATOM 3888 C C . GLY B 1 220 ? 49.565 5.896 30.826 0.76 25.89 220 GLY A C 1
ATOM 3889 O O . GLY B 1 220 ? 48.905 6.899 31.127 0.76 22.67 220 GLY A O 1
ATOM 3890 N N . CYS B 1 221 ? 50.092 5.742 29.617 0.76 24.84 221 CYS A N 1
ATOM 3891 C CA . CYS B 1 221 ? 49.980 6.805 28.623 0.76 22.68 221 CYS A CA 1
ATOM 3892 C C . CYS B 1 221 ? 48.569 6.873 28.047 0.76 22.53 221 CYS A C 1
ATOM 3893 O O . CYS B 1 221 ? 47.880 5.856 27.922 0.76 22.13 221 CYS A O 1
ATOM 3896 N N . VAL B 1 222 ? 48.131 8.088 27.723 0.72 19.43 222 VAL A N 1
ATOM 3897 C CA . VAL B 1 222 ? 46.888 8.313 26.993 0.72 18.87 222 VAL A CA 1
ATOM 3898 C C . VAL B 1 222 ? 47.207 9.218 25.813 0.72 23.15 222 VAL A C 1
ATOM 3899 O O . VAL B 1 222 ? 48.010 10.146 25.932 0.72 26.16 222 VAL A O 1
ATOM 3903 N N . ALA B 1 223 ? 46.597 8.934 24.665 0.78 27.77 223 ALA A N 1
ATOM 3904 C CA . ALA B 1 223 ? 47.045 9.512 23.405 0.78 22.06 223 ALA A CA 1
ATOM 3905 C C . ALA B 1 223 ? 45.887 9.549 22.420 0.78 23.68 223 ALA A C 1
ATOM 3906 O O . ALA B 1 223 ? 45.076 8.626 22.369 0.78 27.07 223 ALA A O 1
ATOM 3908 N N . TYR B 1 224 ? 45.805 10.621 21.649 0.77 18.12 224 TYR A N 1
ATOM 3909 C CA . TYR B 1 224 ? 44.821 10.720 20.584 0.77 21.44 224 TYR A CA 1
ATOM 3910 C C . TYR B 1 224 ? 45.500 10.329 19.275 0.77 26.82 224 TYR A C 1
ATOM 3911 O O . TYR B 1 224 ? 46.608 10.791 18.983 0.77 23.79 224 TYR A O 1
ATOM 3920 N N . ILE B 1 225 ? 44.881 9.410 18.537 0.85 29.30 225 ILE A N 1
ATOM 3921 C CA . ILE B 1 225 ? 45.514 8.758 17.388 0.85 30.69 225 ILE A CA 1
ATOM 3922 C C . ILE B 1 225 ? 44.464 8.527 16.310 0.85 27.20 225 ILE A C 1
ATOM 3923 O O . ILE B 1 225 ? 43.383 7.997 16.592 0.85 29.87 225 ILE A O 1
ATOM 3928 N N . GLY B 1 226 ? 44.794 8.893 15.073 0.83 28.70 226 GLY A N 1
ATOM 3929 C CA . GLY B 1 226 ? 43.849 8.730 13.979 0.83 28.36 226 GLY A CA 1
ATOM 3930 C C . GLY B 1 226 ? 43.543 7.274 13.679 0.83 25.74 226 GLY A C 1
ATOM 3931 O O . GLY B 1 226 ? 44.349 6.372 13.915 0.83 29.44 226 GLY A O 1
ATOM 3932 N N . ILE B 1 227 ? 42.362 7.046 13.106 0.85 23.45 227 ILE A N 1
ATOM 3933 C CA . ILE B 1 227 ? 41.871 5.683 12.993 0.85 28.02 227 ILE A CA 1
ATOM 3934 C C . ILE B 1 227 ? 42.634 4.858 11.959 0.85 37.83 227 ILE A C 1
ATOM 3935 O O . ILE B 1 227 ? 42.604 3.622 12.025 0.85 34.52 227 ILE A O 1
ATOM 3940 N N . SER B 1 228 ? 43.342 5.490 11.016 0.76 24.80 228 SER A N 1
ATOM 3941 C CA . SER B 1 228 ? 44.174 4.686 10.132 0.76 29.06 228 SER A CA 1
ATOM 3942 C C . SER B 1 228 ? 45.370 4.093 10.861 0.76 32.69 228 SER A C 1
ATOM 3943 O O . SER B 1 228 ? 46.074 3.260 10.288 0.76 26.86 228 SER A O 1
ATOM 3946 N N . PHE B 1 229 ? 45.598 4.483 12.116 0.79 34.11 229 PHE A N 1
ATOM 3947 C CA . PHE B 1 229 ? 46.622 3.875 12.950 0.79 30.24 229 PHE A CA 1
ATOM 3948 C C . PHE B 1 229 ? 46.041 3.000 14.059 0.79 30.62 229 PHE A C 1
ATOM 3949 O O . PHE B 1 229 ? 46.803 2.463 14.869 0.79 33.99 229 PHE A O 1
ATOM 3957 N N . LEU B 1 230 ? 44.715 2.824 14.098 0.85 31.46 230 LEU A N 1
ATOM 3958 C CA . LEU B 1 230 ? 44.087 1.960 15.101 0.85 35.01 230 LEU A CA 1
ATOM 3959 C C . LEU B 1 230 ? 44.622 0.533 15.053 0.85 36.75 230 LEU A C 1
ATOM 3960 O O . LEU B 1 230 ? 44.852 -0.086 16.100 0.85 33.21 230 LEU A O 1
ATOM 3965 N N . ASP B 1 231 ? 44.784 -0.032 13.853 0.84 34.24 231 ASP A N 1
ATOM 3966 C CA . ASP B 1 231 ? 45.256 -1.411 13.778 0.84 36.12 231 ASP A CA 1
ATOM 3967 C C . ASP B 1 231 ? 46.654 -1.529 14.371 0.84 36.20 231 ASP A C 1
ATOM 3968 O O . ASP B 1 231 ? 46.937 -2.452 15.144 0.84 36.83 231 ASP A O 1
ATOM 3973 N N . GLN B 1 232 ? 47.526 -0.574 14.046 0.78 32.79 232 GLN A N 1
ATOM 3974 C CA . GLN B 1 232 ? 48.870 -0.548 14.608 0.78 30.82 232 GLN A CA 1
ATOM 3975 C C . GLN B 1 232 ? 48.821 -0.429 16.126 0.78 31.98 232 GLN A C 1
ATOM 3976 O O . GLN B 1 232 ? 49.564 -1.117 16.837 0.78 31.63 232 GLN A O 1
ATOM 3982 N N . ALA B 1 233 ? 47.947 0.442 16.637 0.84 30.40 233 ALA A N 1
ATOM 3983 C CA . ALA B 1 233 ? 47.803 0.595 18.082 0.84 32.30 233 ALA A CA 1
ATOM 3984 C C . ALA B 1 233 ? 47.315 -0.697 18.725 0.84 28.63 233 ALA A C 1
ATOM 3985 O O . ALA B 1 233 ? 47.793 -1.078 19.796 0.84 33.78 233 ALA A O 1
ATOM 3987 N N . SER B 1 234 ? 46.374 -1.390 18.076 0.61 27.06 234 SER A N 1
ATOM 3988 C CA . SER B 1 234 ? 45.915 -2.681 18.577 0.61 30.40 234 SER A CA 1
ATOM 3989 C C . SER B 1 234 ? 47.049 -3.690 18.623 0.61 29.90 234 SER A C 1
ATOM 3990 O O . SER B 1 234 ? 47.184 -4.446 19.595 0.61 30.63 234 SER A O 1
ATOM 3993 N N . GLN B 1 235 ? 47.880 -3.714 17.581 0.65 32.77 235 GLN A N 1
ATOM 3994 C CA . GLN B 1 235 ? 48.928 -4.723 17.506 0.65 34.95 235 GLN A CA 1
ATOM 3995 C C . GLN B 1 235 ? 49.943 -4.559 18.626 0.65 31.92 235 GLN A C 1
ATOM 3996 O O . GLN B 1 235 ? 50.483 -5.550 19.124 0.65 34.19 235 GLN A O 1
ATOM 4002 N N . ARG B 1 236 ? 50.213 -3.327 19.037 0.77 27.59 236 ARG A N 1
ATOM 4003 C CA . ARG B 1 236 ? 51.120 -3.070 20.138 0.77 34.41 236 ARG A CA 1
ATOM 4004 C C . ARG B 1 236 ? 50.426 -3.150 21.490 0.77 31.94 236 ARG A C 1
ATOM 4005 O O . ARG B 1 236 ? 51.001 -2.723 22.492 0.77 41.65 236 ARG A O 1
ATOM 4013 N N . GLY B 1 237 ? 49.215 -3.699 21.538 0.62 26.76 237 GLY A N 1
ATOM 4014 C CA . GLY B 1 237 ? 48.558 -3.950 22.807 0.62 30.66 237 GLY A CA 1
ATOM 4015 C C . GLY B 1 237 ? 47.985 -2.731 23.482 0.62 32.64 237 GLY A C 1
ATOM 4016 O O . GLY B 1 237 ? 47.807 -2.738 24.700 0.62 28.97 237 GLY A O 1
ATOM 4017 N N . LEU B 1 238 ? 47.688 -1.676 22.733 0.82 35.78 238 LEU A N 1
ATOM 4018 C CA . LEU B 1 238 ? 47.144 -0.468 23.342 0.82 33.42 238 LEU A CA 1
ATOM 4019 C C . LEU B 1 238 ? 45.631 -0.565 23.435 0.82 34.12 238 LEU A C 1
ATOM 4020 O O . LEU B 1 238 ? 44.979 -1.115 22.545 0.82 30.01 238 LEU A O 1
ATOM 4025 N N . GLY B 1 239 ? 45.078 -0.033 24.527 0.81 32.64 239 GLY A N 1
ATOM 4026 C CA . GLY B 1 239 ? 43.640 0.020 24.659 0.81 33.78 239 GLY A CA 1
ATOM 4027 C C . GLY B 1 239 ? 43.018 1.083 23.773 0.81 30.06 239 GLY A C 1
ATOM 4028 O O . GLY B 1 239 ? 43.641 2.070 23.389 0.81 29.02 239 GLY A O 1
ATOM 4029 N N . GLU B 1 240 ? 41.752 0.872 23.446 0.67 26.78 240 GLU A N 1
ATOM 4030 C CA . GLU B 1 240 ? 40.974 1.821 22.666 0.67 23.88 240 GLU A CA 1
ATOM 4031 C C . GLU B 1 240 ? 39.747 2.218 23.471 0.67 23.83 240 GLU A C 1
ATOM 4032 O O . GLU B 1 240 ? 38.996 1.351 23.920 0.67 29.09 240 GLU A O 1
ATOM 4038 N N . ALA B 1 241 ? 39.546 3.522 23.652 0.92 29.95 241 ALA A N 1
ATOM 4039 C CA . ALA B 1 241 ? 38.495 4.042 24.515 0.92 32.62 241 ALA A CA 1
ATOM 4040 C C . ALA B 1 241 ? 37.148 4.116 23.802 0.92 36.57 241 ALA A C 1
ATOM 4041 O O . ALA B 1 241 ? 37.073 4.316 22.588 0.92 38.85 241 ALA A O 1
ATOM 4043 N N . GLN B 1 242 ? 36.074 3.954 24.575 0.75 32.31 242 GLN A N 1
ATOM 4044 C CA . GLN B 1 242 ? 34.757 4.402 24.144 0.75 32.75 242 GLN A CA 1
ATOM 4045 C C . GLN B 1 242 ? 34.573 5.833 24.624 0.75 32.75 242 GLN A C 1
ATOM 4046 O O . GLN B 1 242 ? 34.611 6.093 25.831 0.75 24.69 242 GLN A O 1
ATOM 4052 N N . LEU B 1 243 ? 34.368 6.753 23.692 0.93 32.87 243 LEU A N 1
ATOM 4053 C CA . LEU B 1 243 ? 34.219 8.161 24.028 0.93 31.53 243 LEU A CA 1
ATOM 4054 C C . LEU B 1 243 ? 32.749 8.530 24.065 0.93 29.04 243 LEU A C 1
ATOM 4055 O O . LEU B 1 243 ? 31.950 8.010 23.284 0.93 39.17 243 LEU A O 1
ATOM 4060 N N . GLY B 1 244 ? 32.404 9.438 24.974 0.93 31.32 244 GLY A N 1
ATOM 4061 C CA . GLY B 1 244 ? 31.027 9.832 25.158 0.93 33.35 244 GLY A CA 1
ATOM 4062 C C . GLY B 1 244 ? 30.661 11.001 24.262 0.93 34.05 244 GLY A C 1
ATOM 4063 O O . GLY B 1 244 ? 31.435 11.944 24.097 0.93 33.62 244 GLY A O 1
ATOM 4064 N N . ASN B 1 245 ? 29.470 10.928 23.693 0.85 37.82 245 ASN A N 1
ATOM 4065 C CA . ASN B 1 245 ? 28.971 11.991 22.841 0.85 39.52 245 ASN A CA 1
ATOM 4066 C C . ASN B 1 245 ? 28.067 12.912 23.663 0.85 39.60 245 ASN A C 1
ATOM 4067 O O . ASN B 1 245 ? 27.944 12.773 24.886 0.85 37.05 245 ASN A O 1
ATOM 4072 N N . SER B 1 246 ? 27.417 13.863 22.987 1.00 36.47 246 SER A N 1
ATOM 4073 C CA . SER B 1 246 ? 26.601 14.857 23.675 1.00 39.87 246 SER A CA 1
ATOM 4074 C C . SER B 1 246 ? 25.299 14.287 24.192 1.00 42.91 246 SER A C 1
ATOM 4075 O O . SER B 1 246 ? 24.665 14.914 25.041 1.00 51.84 246 SER A O 1
ATOM 4078 N N . SER B 1 247 ? 24.881 13.128 23.705 0.83 40.14 247 SER A N 1
ATOM 4079 C CA . SER B 1 247 ? 23.669 12.505 24.210 0.83 43.34 247 SER A CA 1
ATOM 4080 C C . SER B 1 247 ? 23.920 11.663 25.454 0.83 43.52 247 SER A C 1
ATOM 4081 O O . SER B 1 247 ? 22.962 11.148 26.041 0.83 45.42 247 SER A O 1
ATOM 4084 N N . GLY B 1 248 ? 25.170 11.532 25.883 0.72 43.76 248 GLY A N 1
ATOM 4085 C CA . GLY B 1 248 ? 25.485 10.732 27.047 0.72 43.57 248 GLY A CA 1
ATOM 4086 C C . GLY B 1 248 ? 25.755 9.277 26.756 0.72 39.66 248 GLY A C 1
ATOM 4087 O O . GLY B 1 248 ? 25.712 8.456 27.677 0.72 39.49 248 GLY A O 1
ATOM 4088 N N . ASN B 1 249 ? 26.012 8.927 25.504 0.79 37.79 249 ASN A N 1
ATOM 4089 C CA . ASN B 1 249 ? 26.333 7.567 25.111 0.79 37.48 249 ASN A CA 1
ATOM 4090 C C . ASN B 1 249 ? 27.817 7.458 24.785 0.79 40.00 249 ASN A C 1
ATOM 4091 O O . ASN B 1 249 ? 28.441 8.414 24.309 0.79 35.78 249 ASN A O 1
ATOM 4096 N N . PHE B 1 250 ? 28.368 6.272 25.032 0.88 39.71 250 PHE A N 1
ATOM 4097 C CA . PHE B 1 250 ? 29.774 5.972 24.800 0.88 38.82 250 PHE A CA 1
ATOM 4098 C C . PHE B 1 250 ? 29.894 4.974 23.654 0.88 41.10 250 PHE A C 1
ATOM 4099 O O . PHE B 1 250 ? 29.208 3.943 23.649 0.88 40.71 250 PHE A O 1
ATOM 4107 N N . LEU B 1 251 ? 30.750 5.286 22.679 0.77 32.49 251 LEU A N 1
ATOM 4108 C CA . LEU B 1 251 ? 30.832 4.506 21.453 0.77 31.48 251 LEU A CA 1
ATOM 4109 C C . LEU B 1 251 ? 32.276 4.347 21.008 0.77 30.24 251 LEU A C 1
ATOM 4110 O O . LEU B 1 251 ? 33.109 5.235 21.206 0.77 31.57 251 LEU A O 1
ATOM 4115 N N . LEU B 1 252 ? 32.560 3.202 20.392 0.69 28.05 252 LEU A N 1
ATOM 4116 C CA . LEU B 1 252 ? 33.811 3.021 19.684 0.69 29.75 252 LEU A CA 1
ATOM 4117 C C . LEU B 1 252 ? 33.691 3.614 18.280 0.69 26.99 252 LEU A C 1
ATOM 4118 O O . LEU B 1 252 ? 32.585 3.749 17.753 0.69 27.78 252 LEU A O 1
ATOM 4123 N N . PRO B 1 253 ? 34.804 4.005 17.667 0.86 31.58 253 PRO A N 1
ATOM 4124 C CA . PRO B 1 253 ? 34.739 4.445 16.270 0.86 35.19 253 PRO A CA 1
ATOM 4125 C C . PRO B 1 253 ? 34.614 3.246 15.346 0.86 39.33 253 PRO A C 1
ATOM 4126 O O . PRO B 1 253 ? 35.567 2.487 15.158 0.86 45.89 253 PRO A O 1
ATOM 4130 N N . ASP B 1 254 ? 33.426 3.034 14.802 0.90 38.68 254 ASP A N 1
ATOM 4131 C CA . ASP B 1 254 ? 33.199 1.960 13.846 0.90 40.55 254 ASP A CA 1
ATOM 4132 C C . ASP B 1 254 ? 32.288 2.497 12.753 0.90 38.31 254 ASP A C 1
ATOM 4133 O O . ASP B 1 254 ? 31.820 3.638 12.823 0.90 38.22 254 ASP A O 1
ATOM 4138 N N . ALA B 1 255 ? 32.018 1.668 11.742 0.85 38.85 255 ALA A N 1
ATOM 4139 C CA . ALA B 1 255 ? 31.234 2.139 10.606 0.85 33.91 255 ALA A CA 1
ATOM 4140 C C . ALA B 1 255 ? 29.899 2.725 11.057 0.85 40.79 255 ALA A C 1
ATOM 4141 O O . ALA B 1 255 ? 29.481 3.785 10.574 0.85 39.25 255 ALA A O 1
ATOM 4143 N N . GLN B 1 256 ? 29.223 2.064 12.000 0.76 39.31 256 GLN A N 1
ATOM 4144 C CA . GLN B 1 256 ? 27.877 2.498 12.360 0.76 39.05 256 GLN A CA 1
ATOM 4145 C C . GLN B 1 256 ? 27.909 3.829 13.099 0.76 33.98 256 GLN A C 1
ATOM 4146 O O . GLN B 1 256 ? 27.102 4.724 12.817 0.76 34.53 256 GLN A O 1
ATOM 4152 N N . SER B 1 257 ? 28.843 3.986 14.035 0.76 36.65 257 SER A N 1
ATOM 4153 C CA . SER B 1 257 ? 28.919 5.219 14.807 0.76 35.27 257 SER A CA 1
ATOM 4154 C C . SER B 1 257 ? 29.503 6.368 14.001 0.76 31.23 257 SER A C 1
ATOM 4155 O O . SER B 1 257 ? 29.164 7.529 14.253 0.76 30.27 257 SER A O 1
ATOM 4158 N N . ILE B 1 258 ? 30.386 6.082 13.044 0.85 35.36 258 ILE A N 1
ATOM 4159 C CA . ILE B 1 258 ? 30.909 7.159 12.210 0.85 29.08 258 ILE A CA 1
ATOM 4160 C C . ILE B 1 258 ? 29.831 7.646 11.254 0.85 34.39 258 ILE A C 1
ATOM 4161 O O . ILE B 1 258 ? 29.623 8.856 11.089 0.85 36.97 258 ILE A O 1
ATOM 4166 N N . GLN B 1 259 ? 29.069 6.718 10.678 0.72 31.46 259 GLN A N 1
ATOM 4167 C CA . GLN B 1 259 ? 28.045 7.119 9.727 0.72 34.00 259 GLN A CA 1
ATOM 4168 C C . GLN B 1 259 ? 26.901 7.849 10.410 0.72 38.04 259 GLN A C 1
ATOM 4169 O O . GLN B 1 259 ? 26.392 8.842 9.878 0.72 44.82 259 GLN A O 1
ATOM 4175 N N . ALA B 1 260 ? 26.479 7.375 11.585 0.81 38.76 260 ALA A N 1
ATOM 4176 C CA . ALA B 1 260 ? 25.410 8.057 12.305 0.81 37.92 260 ALA A CA 1
ATOM 4177 C C . ALA B 1 260 ? 25.823 9.478 12.663 0.81 40.54 260 ALA A C 1
ATOM 4178 O O . ALA B 1 260 ? 25.025 10.416 12.539 0.81 44.66 260 ALA A O 1
ATOM 4180 N N . ALA B 1 261 ? 27.079 9.657 13.083 0.68 37.63 261 ALA A N 1
ATOM 4181 C CA . ALA B 1 261 ? 27.595 10.993 13.356 0.68 35.66 261 ALA A CA 1
ATOM 4182 C C . ALA B 1 261 ? 27.629 11.840 12.087 0.68 31.48 261 ALA A C 1
ATOM 4183 O O . ALA B 1 261 ? 27.166 12.984 12.080 0.68 44.04 261 ALA A O 1
ATOM 4185 N N . ALA B 1 262 ? 28.157 11.293 10.992 0.75 38.08 262 ALA A N 1
ATOM 4186 C CA . ALA B 1 262 ? 28.241 12.084 9.766 0.75 39.08 262 ALA A CA 1
ATOM 4187 C C . ALA B 1 262 ? 26.856 12.451 9.244 0.75 43.92 262 ALA A C 1
ATOM 4188 O O . ALA B 1 262 ? 26.645 13.574 8.775 0.75 46.19 262 ALA A O 1
ATOM 4190 N N . ALA B 1 263 ? 25.891 11.531 9.372 0.82 50.67 263 ALA A N 1
ATOM 4191 C CA . ALA B 1 263 ? 24.578 11.668 8.737 0.82 52.39 263 ALA A CA 1
ATOM 4192 C C . ALA B 1 263 ? 23.960 13.046 8.966 0.82 61.43 263 ALA A C 1
ATOM 4193 O O . ALA B 1 263 ? 23.457 13.673 8.030 0.82 66.47 263 ALA A O 1
ATOM 4195 N N . GLY B 1 264 ? 23.969 13.527 10.211 1.00 66.13 264 GLY A N 1
ATOM 4196 C CA . GLY B 1 264 ? 23.460 14.846 10.518 1.00 68.68 264 GLY A CA 1
ATOM 4197 C C . GLY B 1 264 ? 24.097 15.955 9.712 1.00 73.73 264 GLY A C 1
ATOM 4198 O O . GLY B 1 264 ? 23.406 16.722 9.030 1.00 81.73 264 GLY A O 1
ATOM 4199 N N . PHE B 1 265 ? 25.422 16.038 9.776 1.00 67.49 265 PHE A N 1
ATOM 4200 C CA . PHE B 1 265 ? 26.095 17.137 9.114 1.00 69.04 265 PHE A CA 1
ATOM 4201 C C . PHE B 1 265 ? 26.075 17.034 7.599 1.00 73.68 265 PHE A C 1
ATOM 4202 O O . PHE B 1 265 ? 26.380 18.034 6.948 1.00 75.99 265 PHE A O 1
ATOM 4210 N N . ALA B 1 266 ? 25.770 15.866 7.021 1.00 73.33 266 ALA A N 1
ATOM 4211 C CA . ALA B 1 266 ? 25.648 15.790 5.564 1.00 72.06 266 ALA A CA 1
ATOM 4212 C C . ALA B 1 266 ? 24.592 16.769 5.054 1.00 74.06 266 ALA A C 1
ATOM 4213 O O . ALA B 1 266 ? 24.715 17.315 3.955 1.00 71.51 266 ALA A O 1
ATOM 4215 N N . SER B 1 267 ? 23.558 17.006 5.856 1.00 72.00 267 SER A N 1
ATOM 4216 C CA . SER B 1 267 ? 22.540 18.000 5.540 1.00 71.86 267 SER A CA 1
ATOM 4217 C C . SER B 1 267 ? 23.140 19.404 5.429 1.00 63.20 267 SER A C 1
ATOM 4218 O O . SER B 1 267 ? 22.743 20.201 4.563 1.00 62.82 267 SER A O 1
ATOM 4221 N N . LYS B 1 268 ? 24.108 19.727 6.302 0.93 57.82 268 LYS A N 1
ATOM 4222 C CA . LYS B 1 268 ? 24.512 21.107 6.604 0.93 56.15 268 LYS A CA 1
ATOM 4223 C C . LYS B 1 268 ? 25.904 21.463 6.082 0.93 52.81 268 LYS A C 1
ATOM 4224 O O . LYS B 1 268 ? 26.384 22.567 6.343 0.93 54.05 268 LYS A O 1
ATOM 4230 N N . THR B 1 269 ? 26.554 20.578 5.332 0.67 47.79 269 THR A N 1
ATOM 4231 C CA . THR B 1 269 ? 27.884 20.891 4.830 0.67 41.36 269 THR A CA 1
ATOM 4232 C C . THR B 1 269 ? 27.801 22.056 3.844 0.67 38.22 269 THR A C 1
ATOM 4233 O O . THR B 1 269 ? 26.980 22.023 2.922 0.67 38.95 269 THR A O 1
ATOM 4237 N N . PRO B 1 270 ? 28.573 23.115 4.037 0.91 39.71 270 PRO A N 1
ATOM 4238 C CA . PRO B 1 270 ? 28.459 24.298 3.183 0.91 39.53 270 PRO A CA 1
ATOM 4239 C C . PRO B 1 270 ? 29.216 24.088 1.876 0.91 43.15 270 PRO A C 1
ATOM 4240 O O . PRO B 1 270 ? 29.919 23.095 1.688 0.91 50.78 270 PRO A O 1
ATOM 4244 N N . ALA B 1 271 ? 29.062 25.063 0.972 0.79 39.64 271 ALA A N 1
ATOM 4245 C CA . ALA B 1 271 ? 29.688 24.979 -0.345 0.79 37.95 271 ALA A CA 1
ATOM 4246 C C . ALA B 1 271 ? 31.204 24.864 -0.238 0.79 34.42 271 ALA A C 1
ATOM 4247 O O . ALA B 1 271 ? 31.812 24.012 -0.892 0.79 37.42 271 ALA A O 1
ATOM 4249 N N . ASN B 1 272 ? 31.836 25.683 0.600 0.81 34.96 272 ASN A N 1
ATOM 4250 C CA . ASN B 1 272 ? 33.282 25.562 0.731 0.81 36.84 272 ASN A CA 1
ATOM 4251 C C . ASN B 1 272 ? 33.709 24.350 1.565 0.81 37.72 272 ASN A C 1
ATOM 4252 O O . ASN B 1 272 ? 34.914 24.117 1.718 0.81 37.89 272 ASN A O 1
ATOM 4257 N N . GLN B 1 273 ? 32.759 23.577 2.099 0.91 43.42 273 GLN A N 1
ATOM 4258 C CA . GLN B 1 273 ? 32.980 22.308 2.794 0.91 40.02 273 GLN A CA 1
ATOM 4259 C C . GLN B 1 273 ? 33.760 22.447 4.098 0.91 39.77 273 GLN A C 1
ATOM 4260 O O . GLN B 1 273 ? 34.167 21.433 4.680 0.91 38.55 273 GLN A O 1
ATOM 4266 N N . ALA B 1 274 ? 33.984 23.664 4.580 0.91 32.72 274 ALA A N 1
ATOM 4267 C CA . ALA B 1 274 ? 34.693 23.860 5.838 0.91 37.21 274 ALA A CA 1
ATOM 4268 C C . ALA B 1 274 ? 33.668 23.767 6.965 0.91 34.66 274 ALA A C 1
ATOM 4269 O O . ALA B 1 274 ? 32.896 24.704 7.194 0.91 36.95 274 ALA A O 1
ATOM 4271 N N . ILE B 1 275 ? 33.646 22.627 7.660 0.92 40.40 275 ILE A N 1
ATOM 4272 C CA . ILE B 1 275 ? 32.691 22.392 8.745 0.92 42.56 275 ILE A CA 1
ATOM 4273 C C . ILE B 1 275 ? 33.276 21.399 9.744 0.92 41.39 275 ILE A C 1
ATOM 4274 O O . ILE B 1 275 ? 33.911 20.407 9.366 0.92 36.15 275 ILE A O 1
ATOM 4279 N N . SER B 1 276 ? 33.044 21.672 11.032 1.00 38.34 276 SER A N 1
ATOM 4280 C CA . SER B 1 276 ? 33.433 20.765 12.105 1.00 36.36 276 SER A CA 1
ATOM 4281 C C . SER B 1 276 ? 32.289 19.794 12.377 1.00 36.66 276 SER A C 1
ATOM 4282 O O . SER B 1 276 ? 31.167 20.216 12.688 1.00 43.91 276 SER A O 1
ATOM 4285 N N . MET B 1 277 ? 32.576 18.500 12.265 0.84 31.73 277 MET A N 1
ATOM 4286 C CA . MET B 1 277 ? 31.624 17.446 12.584 0.84 33.89 277 MET A CA 1
ATOM 4287 C C . MET B 1 277 ? 31.895 16.842 13.956 0.84 39.97 277 MET A C 1
ATOM 4288 O O . MET B 1 277 ? 31.568 15.675 14.201 0.84 43.39 277 MET A O 1
ATOM 4293 N N . ILE B 1 278 ? 32.493 17.620 14.852 0.96 40.21 278 ILE A N 1
ATOM 4294 C CA . ILE B 1 278 ? 32.884 17.139 16.174 0.96 39.29 278 ILE A CA 1
ATOM 4295 C C . ILE B 1 278 ? 31.715 17.283 17.143 0.96 40.45 278 ILE A C 1
ATOM 4296 O O . ILE B 1 278 ? 30.999 18.296 17.131 0.96 41.89 278 ILE A O 1
ATOM 4301 N N . ASP B 1 279 ? 31.511 16.262 17.981 0.89 40.08 279 ASP A N 1
ATOM 4302 C CA . ASP B 1 279 ? 30.564 16.332 19.104 0.89 46.21 279 ASP A CA 1
ATOM 4303 C C . ASP B 1 279 ? 29.142 16.633 18.628 0.89 47.19 279 ASP A C 1
ATOM 4304 O O . ASP B 1 279 ? 28.483 17.551 19.117 0.89 40.12 279 ASP A O 1
ATOM 4309 N N . GLY B 1 280 ? 28.659 15.817 17.682 0.99 50.73 280 GLY A N 1
ATOM 4310 C CA . GLY B 1 280 ? 27.418 16.086 16.992 0.99 50.21 280 GLY A CA 1
ATOM 4311 C C . GLY B 1 280 ? 26.187 15.727 17.801 0.99 52.16 280 GLY A C 1
ATOM 4312 O O . GLY B 1 280 ? 26.249 15.332 18.976 0.99 52.97 280 GLY A O 1
ATOM 4313 N N . PRO B 1 281 ? 25.018 15.894 17.164 0.94 53.12 281 PRO A N 1
ATOM 4314 C CA . PRO B 1 281 ? 23.747 15.663 17.868 0.94 50.68 281 PRO A CA 1
ATOM 4315 C C . PRO B 1 281 ? 23.240 14.226 17.840 0.94 48.26 281 PRO A C 1
ATOM 4316 O O . PRO B 1 281 ? 22.471 13.842 18.724 0.94 56.51 281 PRO A O 1
ATOM 4320 N N . ALA B 1 282 ? 23.658 13.428 16.862 0.88 45.29 282 ALA A N 1
ATOM 4321 C CA . ALA B 1 282 ? 23.095 12.091 16.681 0.88 46.35 282 ALA A CA 1
ATOM 4322 C C . ALA B 1 282 ? 23.383 11.215 17.900 0.88 52.19 282 ALA A C 1
ATOM 4323 O O . ALA B 1 282 ? 24.547 11.091 18.310 0.88 51.55 282 ALA A O 1
ATOM 4325 N N . PRO B 1 283 ? 22.363 10.591 18.499 0.96 55.15 283 PRO A N 1
ATOM 4326 C CA . PRO B 1 283 ? 22.596 9.838 19.744 0.96 54.00 283 PRO A CA 1
ATOM 4327 C C . PRO B 1 283 ? 23.470 8.610 19.563 0.96 51.89 283 PRO A C 1
ATOM 4328 O O . PRO B 1 283 ? 24.088 8.170 20.538 0.96 52.03 283 PRO A O 1
ATOM 4332 N N . ASP B 1 284 ? 23.542 8.030 18.366 0.61 45.53 284 ASP A N 1
ATOM 4333 C CA . ASP B 1 284 ? 24.406 6.881 18.142 0.61 44.47 284 ASP A CA 1
ATOM 4334 C C . ASP B 1 284 ? 25.702 7.268 17.442 0.61 42.36 284 ASP A C 1
ATOM 4335 O O . ASP B 1 284 ? 26.416 6.395 16.943 0.61 45.63 284 ASP A O 1
ATOM 4340 N N . GLY B 1 285 ? 26.035 8.555 17.431 0.75 40.92 285 GLY A N 1
ATOM 4341 C CA . GLY B 1 285 ? 27.141 9.069 16.643 0.75 39.65 285 GLY A CA 1
ATOM 4342 C C . GLY B 1 285 ? 28.427 9.184 17.443 0.75 40.60 285 GLY A C 1
ATOM 4343 O O . GLY B 1 285 ? 28.423 9.619 18.599 0.75 38.66 285 GLY A O 1
ATOM 4344 N N . TYR B 1 286 ? 29.524 8.782 16.810 0.85 35.80 286 TYR A N 1
ATOM 4345 C CA . TYR B 1 286 ? 30.831 8.945 17.420 0.85 34.86 286 TYR A CA 1
ATOM 4346 C C . TYR B 1 286 ? 31.221 10.418 17.388 0.85 37.65 286 TYR A C 1
ATOM 4347 O O . TYR B 1 286 ? 30.989 11.103 16.381 0.85 40.20 286 TYR A O 1
ATOM 4356 N N . PRO B 1 287 ? 31.825 10.932 18.465 0.94 38.92 287 PRO A N 1
ATOM 4357 C CA . PRO B 1 287 ? 32.035 12.387 18.563 0.94 44.93 287 PRO A CA 1
ATOM 4358 C C . PRO B 1 287 ? 33.241 12.920 17.803 0.94 43.78 287 PRO A C 1
ATOM 4359 O O . PRO B 1 287 ? 33.290 14.131 17.541 0.94 46.22 287 PRO A O 1
ATOM 4363 N N . ILE B 1 288 ? 34.222 12.088 17.450 0.86 32.03 288 ILE A N 1
ATOM 4364 C CA . ILE B 1 288 ? 35.412 12.617 16.788 0.86 30.34 288 ILE A CA 1
ATOM 4365 C C . ILE B 1 288 ? 35.524 12.066 15.370 0.86 32.34 288 ILE A C 1
ATOM 4366 O O . ILE B 1 288 ? 36.233 11.085 15.126 0.86 34.20 288 ILE A O 1
ATOM 4371 N N . ILE B 1 289 ? 34.819 12.692 14.427 0.91 32.75 289 ILE A N 1
ATOM 4372 C CA . ILE B 1 289 ? 34.880 12.337 13.010 0.91 29.46 289 ILE A CA 1
ATOM 4373 C C . ILE B 1 289 ? 35.195 13.605 12.208 0.91 30.03 289 ILE A C 1
ATOM 4374 O O . ILE B 1 289 ? 35.195 14.715 12.738 0.91 36.48 289 ILE A O 1
ATOM 4379 N N . ASN B 1 290 ? 35.469 13.442 10.917 0.85 27.19 290 ASN A N 1
ATOM 4380 C CA . ASN B 1 290 ? 35.937 14.602 10.159 0.85 28.76 290 ASN A CA 1
ATOM 4381 C C . ASN B 1 290 ? 35.949 14.297 8.666 0.85 26.32 290 ASN A C 1
ATOM 4382 O O . ASN B 1 290 ? 35.950 13.137 8.246 0.85 27.34 290 ASN A O 1
ATOM 4387 N N . TYR B 1 291 ? 35.956 15.359 7.874 0.80 29.36 291 TYR A N 1
ATOM 4388 C CA . TYR B 1 291 ? 36.285 15.217 6.468 0.80 29.21 291 TYR A CA 1
ATOM 4389 C C . TYR B 1 291 ? 37.797 15.208 6.327 0.80 30.12 291 TYR A C 1
ATOM 4390 O O . TYR B 1 291 ? 38.502 15.948 7.024 0.80 26.06 291 TYR A O 1
ATOM 4399 N N . GLU B 1 292 ? 38.298 14.334 5.462 0.74 29.00 292 GLU A N 1
ATOM 4400 C CA . GLU B 1 292 ? 39.685 14.401 5.042 0.74 26.96 292 GLU A CA 1
ATOM 4401 C C . GLU B 1 292 ? 39.743 15.332 3.843 0.74 29.96 292 GLU A C 1
ATOM 4402 O O . GLU B 1 292 ? 38.970 15.172 2.894 0.74 26.23 292 GLU A O 1
ATOM 4408 N N . TYR B 1 293 ? 40.635 16.314 3.900 0.80 27.77 293 TYR A N 1
ATOM 4409 C CA . TYR B 1 293 ? 40.635 17.425 2.961 0.80 30.08 293 TYR A CA 1
ATOM 4410 C C . TYR B 1 293 ? 41.871 17.395 2.081 0.80 27.61 293 TYR A C 1
ATOM 4411 O O . TYR B 1 293 ? 42.992 17.211 2.567 0.80 24.49 293 TYR A O 1
ATOM 4420 N N . ALA B 1 294 ? 41.648 17.591 0.787 0.73 25.29 294 ALA A N 1
ATOM 4421 C CA . ALA B 1 294 ? 42.698 18.022 -0.124 0.73 26.68 294 ALA A CA 1
ATOM 4422 C C . ALA B 1 294 ? 42.739 19.545 -0.104 0.73 26.55 294 ALA A C 1
ATOM 4423 O O . ALA B 1 294 ? 41.753 20.200 -0.459 0.73 24.90 294 ALA A O 1
ATOM 4425 N N . ILE B 1 295 ? 43.852 20.101 0.366 0.92 25.63 295 ILE A N 1
ATOM 4426 C CA . ILE B 1 295 ? 44.110 21.533 0.272 0.92 28.84 295 ILE A CA 1
ATOM 4427 C C . ILE B 1 295 ? 44.782 21.771 -1.074 0.92 31.10 295 ILE A C 1
ATOM 4428 O O . ILE B 1 295 ? 45.911 21.325 -1.297 0.92 29.62 295 ILE A O 1
ATOM 4433 N N . VAL B 1 296 ? 44.087 22.456 -1.977 0.76 30.09 296 VAL A N 1
ATOM 4434 C CA . VAL B 1 296 ? 44.563 22.636 -3.342 0.76 30.88 296 VAL A CA 1
ATOM 4435 C C . VAL B 1 296 ? 44.290 24.066 -3.764 0.76 30.65 296 VAL A C 1
ATOM 4436 O O . VAL B 1 296 ? 43.346 24.703 -3.289 0.76 29.03 296 VAL A O 1
ATOM 4440 N N . ASN B 1 297 ? 45.129 24.565 -4.667 0.87 28.99 297 ASN A N 1
ATOM 4441 C CA . ASN B 1 297 ? 44.933 25.881 -5.251 0.87 28.46 297 ASN A CA 1
ATOM 4442 C C . ASN B 1 297 ? 44.073 25.783 -6.508 0.87 28.76 297 ASN A C 1
ATOM 4443 O O . ASN B 1 297 ? 44.157 24.812 -7.261 0.87 36.55 297 ASN A O 1
ATOM 4448 N N . ASN B 1 298 ? 43.243 26.796 -6.739 0.74 28.72 298 ASN A N 1
ATOM 4449 C CA . ASN B 1 298 ? 42.424 26.758 -7.944 0.74 29.62 298 ASN A CA 1
ATOM 4450 C C . ASN B 1 298 ? 43.170 27.260 -9.180 0.74 34.08 298 ASN A C 1
ATOM 4451 O O . ASN B 1 298 ? 42.563 27.353 -10.253 0.74 39.83 298 ASN A O 1
ATOM 4456 N N . ARG B 1 299 ? 44.464 27.561 -9.063 0.76 34.53 299 ARG A N 1
ATOM 4457 C CA . ARG B 1 299 ? 45.318 27.816 -10.221 0.76 36.14 299 ARG A CA 1
ATOM 4458 C C . ARG B 1 299 ? 46.529 26.896 -10.162 0.76 32.38 299 ARG A C 1
ATOM 4459 O O . ARG B 1 299 ? 47.339 26.994 -9.233 0.76 40.73 299 ARG A O 1
ATOM 4467 N N . GLN B 1 300 ? 46.627 25.991 -11.131 0.78 29.62 300 GLN A N 1
ATOM 4468 C CA . GLN B 1 300 ? 47.788 25.138 -11.364 0.78 32.63 300 GLN A CA 1
ATOM 4469 C C . GLN B 1 300 ? 48.650 25.715 -12.496 0.78 38.94 300 GLN A C 1
ATOM 4470 O O . GLN B 1 300 ? 48.258 26.652 -13.189 0.78 37.83 300 GLN A O 1
ATOM 4476 N N . LYS B 1 301 ? 49.823 25.109 -12.706 0.75 34.18 301 LYS A N 1
ATOM 4477 C CA . LYS B 1 301 ? 50.825 25.688 -13.599 0.75 38.67 301 LYS A CA 1
ATOM 4478 C C . LYS B 1 301 ? 50.405 25.703 -15.067 0.75 38.69 301 LYS A C 1
ATOM 4479 O O . LYS B 1 301 ? 50.969 26.481 -15.845 0.75 39.14 301 LYS A O 1
ATOM 4485 N N . ASP B 1 302 ? 49.465 24.861 -15.477 0.78 33.65 302 ASP A N 1
ATOM 4486 C CA . ASP B 1 302 ? 49.051 24.804 -16.876 0.78 37.75 302 ASP A CA 1
ATOM 4487 C C . ASP B 1 302 ? 47.771 23.988 -16.957 0.78 36.17 302 ASP A C 1
ATOM 4488 O O . ASP B 1 302 ? 47.306 23.424 -15.963 0.78 34.73 302 ASP A O 1
ATOM 4493 N N . ALA B 1 303 ? 47.224 23.909 -18.165 0.84 31.20 303 ALA A N 1
ATOM 4494 C CA . ALA B 1 303 ? 45.936 23.254 -18.378 0.84 35.12 303 ALA A CA 1
ATOM 4495 C C . ALA B 1 303 ? 46.021 21.761 -18.119 0.84 35.73 303 ALA A C 1
ATOM 4496 O O . ALA B 1 303 ? 45.123 21.184 -17.493 0.84 43.02 303 ALA A O 1
ATOM 4498 N N . ALA B 1 304 ? 47.086 21.114 -18.596 0.76 33.95 304 ALA A N 1
ATOM 4499 C CA . ALA B 1 304 ? 47.213 19.677 -18.392 0.76 32.20 304 ALA A CA 1
ATOM 4500 C C . ALA B 1 304 ? 47.216 19.340 -16.914 0.76 31.42 304 ALA A C 1
ATOM 4501 O O . ALA B 1 304 ? 46.568 18.379 -16.493 0.76 32.06 304 ALA A O 1
ATOM 4503 N N . THR B 1 305 ? 47.940 20.123 -16.110 0.89 31.43 305 THR A N 1
ATOM 4504 C CA . THR B 1 305 ? 48.028 19.837 -14.681 0.89 36.39 305 THR A CA 1
ATOM 4505 C C . THR B 1 305 ? 46.676 20.032 -14.000 0.89 39.04 305 THR A C 1
ATOM 4506 O O . THR B 1 305 ? 46.256 19.201 -13.182 0.89 37.69 305 THR A O 1
ATOM 4510 N N . ALA B 1 306 ? 45.978 21.124 -14.333 1.00 39.70 306 ALA A N 1
ATOM 4511 C CA . ALA B 1 306 ? 44.668 21.377 -13.747 1.00 41.10 306 ALA A CA 1
ATOM 4512 C C . ALA B 1 306 ? 43.659 20.307 -14.156 1.00 41.56 306 ALA A C 1
ATOM 4513 O O . ALA B 1 306 ? 42.837 19.891 -13.331 1.00 40.97 306 ALA A O 1
ATOM 4515 N N . GLN B 1 307 ? 43.697 19.845 -15.420 0.86 28.64 307 GLN A N 1
ATOM 4516 C CA . GLN B 1 307 ? 42.808 18.754 -15.818 0.86 28.35 307 GLN A CA 1
ATOM 4517 C C . GLN B 1 307 ? 43.162 17.482 -15.067 0.86 34.62 307 GLN A C 1
ATOM 4518 O O . GLN B 1 307 ? 42.287 16.814 -14.499 0.86 34.58 307 GLN A O 1
ATOM 4524 N N . THR B 1 308 ? 44.451 17.149 -15.028 0.94 36.40 308 THR A N 1
ATOM 4525 C CA . THR B 1 308 ? 44.875 15.928 -14.355 0.94 39.04 308 THR A CA 1
ATOM 4526 C C . THR B 1 308 ? 44.625 15.992 -12.848 0.94 42.04 308 THR A C 1
ATOM 4527 O O . THR B 1 308 ? 44.288 14.967 -12.240 0.94 45.74 308 THR A O 1
ATOM 4531 N N . LEU B 1 309 ? 44.753 17.176 -12.226 0.90 38.66 309 LEU A N 1
ATOM 4532 C CA . LEU B 1 309 ? 44.427 17.286 -10.802 0.90 36.68 309 LEU A CA 1
ATOM 4533 C C . LEU B 1 309 ? 42.933 17.093 -10.560 0.90 37.30 309 LEU A C 1
ATOM 4534 O O . LEU B 1 309 ? 42.540 16.443 -9.587 0.90 39.36 309 LEU A O 1
ATOM 4539 N N . GLN B 1 310 ? 42.086 17.659 -11.424 0.85 34.33 310 GLN A N 1
ATOM 4540 C CA . GLN B 1 310 ? 40.646 17.426 -11.330 0.85 31.97 310 GLN A CA 1
ATOM 4541 C C . GLN B 1 310 ? 40.313 15.944 -11.482 0.85 35.73 310 GLN A C 1
ATOM 4542 O O . GLN B 1 310 ? 39.570 15.372 -10.674 0.85 39.91 310 GLN A O 1
ATOM 4548 N N . ALA B 1 311 ? 40.831 15.313 -12.535 0.75 31.75 311 ALA A N 1
ATOM 4549 C CA . ALA B 1 311 ? 40.524 13.909 -12.793 0.75 29.95 311 ALA A CA 1
ATOM 4550 C C . ALA B 1 311 ? 40.858 13.033 -11.587 0.75 28.08 311 ALA A C 1
ATOM 4551 O O . ALA B 1 311 ? 40.092 12.131 -11.222 0.75 27.54 311 ALA A O 1
ATOM 4553 N N . PHE B 1 312 ? 42.006 13.292 -10.954 0.85 26.30 312 PHE A N 1
ATOM 4554 C CA . PHE B 1 312 ? 42.431 12.478 -9.820 0.85 33.72 312 PHE A CA 1
ATOM 4555 C C . PHE B 1 312 ? 41.572 12.737 -8.588 0.85 30.95 312 PHE A C 1
ATOM 4556 O O . PHE B 1 312 ? 41.240 11.799 -7.851 0.85 27.37 312 PHE A O 1
ATOM 4564 N N . LEU B 1 313 ? 41.224 14.002 -8.333 0.87 25.95 313 LEU A N 1
ATOM 4565 C CA . LEU B 1 313 ? 40.413 14.299 -7.159 0.87 29.78 313 LEU A CA 1
ATOM 4566 C C . LEU B 1 313 ? 39.020 13.727 -7.326 0.87 36.30 313 LEU A C 1
ATOM 4567 O O . LEU B 1 313 ? 38.480 13.111 -6.398 0.87 26.82 313 LEU A O 1
ATOM 4572 N N . HIS B 1 314 ? 38.438 13.896 -8.517 0.78 28.49 314 HIS A N 1
ATOM 4573 C CA . HIS B 1 314 ? 37.136 13.305 -8.800 0.78 29.24 314 HIS A CA 1
ATOM 4574 C C . HIS B 1 314 ? 37.185 11.787 -8.727 0.78 30.11 314 HIS A C 1
ATOM 4575 O O . HIS B 1 314 ? 36.203 11.153 -8.330 0.78 36.97 314 HIS A O 1
ATOM 4582 N N . TRP B 1 315 ? 38.306 11.191 -9.117 0.75 30.11 315 TRP A N 1
ATOM 4583 C CA . TRP B 1 315 ? 38.450 9.747 -9.007 0.75 33.55 315 TRP A CA 1
ATOM 4584 C C . TRP B 1 315 ? 38.473 9.317 -7.541 0.75 38.39 315 TRP A C 1
ATOM 4585 O O . TRP B 1 315 ? 37.857 8.310 -7.168 0.75 36.64 315 TRP A O 1
ATOM 4596 N N . ALA B 1 316 ? 39.150 10.089 -6.693 0.81 31.36 316 ALA A N 1
ATOM 4597 C CA . ALA B 1 316 ? 39.311 9.691 -5.303 0.81 37.60 316 ALA A CA 1
ATOM 4598 C C . ALA B 1 316 ? 37.977 9.693 -4.567 0.81 39.24 316 ALA A C 1
ATOM 4599 O O . ALA B 1 316 ? 37.728 8.823 -3.722 0.81 32.58 316 ALA A O 1
ATOM 4601 N N . ILE B 1 317 ? 37.103 10.658 -4.876 0.85 36.70 317 ILE A N 1
ATOM 4602 C CA . ILE B 1 317 ? 35.811 10.733 -4.199 0.85 31.28 317 ILE A CA 1
ATOM 4603 C C . ILE B 1 317 ? 34.776 9.794 -4.792 0.85 38.88 317 ILE A C 1
ATOM 4604 O O . ILE B 1 317 ? 33.697 9.641 -4.207 0.85 40.62 317 ILE A O 1
ATOM 4609 N N . THR B 1 318 ? 35.061 9.163 -5.940 1.00 37.89 318 THR A N 1
ATOM 4610 C CA . THR B 1 318 ? 34.160 8.154 -6.492 1.00 47.02 318 THR A CA 1
ATOM 4611 C C . THR B 1 318 ? 34.846 6.815 -6.425 1.00 44.69 318 THR A C 1
ATOM 4612 O O . THR B 1 318 ? 34.664 6.072 -5.439 1.00 43.54 318 THR A O 1
ATOM 4616 N N . ASP B 1 319 ? 35.643 6.419 -7.430 0.63 36.79 319 ASP A N 1
ATOM 4617 C CA . ASP B 1 319 ? 36.317 5.125 -7.371 0.63 36.41 319 ASP A CA 1
ATOM 4618 C C . ASP B 1 319 ? 37.156 4.983 -6.105 0.63 32.06 319 ASP A C 1
ATOM 4619 O O . ASP B 1 319 ? 37.238 3.891 -5.536 0.63 31.93 319 ASP A O 1
ATOM 4624 N N . GLY B 1 320 ? 37.776 6.072 -5.648 0.78 32.05 320 GLY A N 1
ATOM 4625 C CA . GLY B 1 320 ? 38.598 6.032 -4.460 0.78 32.11 320 GLY A CA 1
ATOM 4626 C C . GLY B 1 320 ? 37.829 5.869 -3.172 0.78 36.29 320 GLY A C 1
ATOM 4627 O O . GLY B 1 320 ? 38.428 5.526 -2.155 0.78 32.10 320 GLY A O 1
ATOM 4628 N N . ASN B 1 321 ? 36.520 6.096 -3.196 0.78 37.40 321 ASN A N 1
ATOM 4629 C CA . ASN B 1 321 ? 35.687 5.952 -2.013 0.78 37.08 321 ASN A CA 1
ATOM 4630 C C . ASN B 1 321 ? 35.079 4.566 -1.875 0.78 38.66 321 ASN A C 1
ATOM 4631 O O . ASN B 1 321 ? 34.309 4.350 -0.942 0.78 32.69 321 ASN A O 1
ATOM 4636 N N . LYS B 1 322 ? 35.366 3.640 -2.792 0.80 39.96 322 LYS A N 1
ATOM 4637 C CA . LYS B 1 322 ? 34.870 2.274 -2.648 0.80 42.44 322 LYS A CA 1
ATOM 4638 C C . LYS B 1 322 ? 35.517 1.576 -1.452 0.80 38.72 322 LYS A C 1
ATOM 4639 O O . LYS B 1 322 ? 36.677 1.822 -1.117 0.80 33.86 322 LYS A O 1
ATOM 4645 N N . ALA B 1 323 ? 34.758 0.658 -0.837 1.00 45.41 323 ALA A N 1
ATOM 4646 C CA . ALA B 1 323 ? 35.227 -0.057 0.353 1.00 49.68 323 ALA A CA 1
ATOM 4647 C C . ALA B 1 323 ? 36.568 -0.738 0.125 1.00 51.06 323 ALA A C 1
ATOM 4648 O O . ALA B 1 323 ? 37.344 -0.910 1.071 1.00 55.18 323 ALA A O 1
ATOM 4650 N N . SER B 1 324 ? 36.826 -1.177 -1.105 0.74 39.76 324 SER A N 1
ATOM 4651 C CA . SER B 1 324 ? 38.133 -1.690 -1.496 0.74 41.85 324 SER A CA 1
ATOM 4652 C C . SER B 1 324 ? 39.275 -0.872 -0.904 0.74 38.99 324 SER A C 1
ATOM 4653 O O . SER B 1 324 ? 40.237 -1.426 -0.359 0.74 42.91 324 SER A O 1
ATOM 4656 N N . PHE B 1 325 ? 39.179 0.457 -0.994 0.77 33.45 325 PHE A N 1
ATOM 4657 C CA . PHE B 1 325 ? 40.200 1.332 -0.428 0.77 33.28 325 PHE A CA 1
ATOM 4658 C C . PHE B 1 325 ? 39.912 1.705 1.027 0.77 35.21 325 PHE A C 1
ATOM 4659 O O . PHE B 1 325 ? 40.792 1.583 1.882 0.77 34.13 325 PHE A O 1
ATOM 4667 N N . LEU B 1 326 ? 38.687 2.152 1.325 0.83 30.44 326 LEU A N 1
ATOM 4668 C CA . LEU B 1 326 ? 38.426 2.835 2.590 0.83 33.83 326 LEU A CA 1
ATOM 4669 C C . LEU B 1 326 ? 38.438 1.884 3.786 0.83 35.05 326 LEU A C 1
ATOM 4670 O O . LEU B 1 326 ? 38.790 2.297 4.896 0.83 35.35 326 LEU A O 1
ATOM 4675 N N . ASP B 1 327 ? 38.036 0.625 3.599 0.89 34.78 327 ASP A N 1
ATOM 4676 C CA . ASP B 1 327 ? 38.051 -0.311 4.722 0.89 39.00 327 ASP A CA 1
ATOM 4677 C C . ASP B 1 327 ? 39.465 -0.661 5.164 0.89 41.54 327 ASP A C 1
ATOM 4678 O O . ASP B 1 327 ? 39.642 -1.187 6.263 0.89 44.04 327 ASP A O 1
ATOM 4683 N N . GLN B 1 328 ? 40.476 -0.377 4.341 0.77 40.66 328 GLN A N 1
ATOM 4684 C CA . GLN B 1 328 ? 41.847 -0.681 4.734 0.77 37.11 328 GLN A CA 1
ATOM 4685 C C . GLN B 1 328 ? 42.346 0.281 5.801 0.77 35.82 328 GLN A C 1
ATOM 4686 O O . GLN B 1 328 ? 43.253 -0.064 6.568 0.77 36.34 328 GLN A O 1
ATOM 4692 N N . VAL B 1 329 ? 41.779 1.487 5.857 0.67 30.34 329 VAL A N 1
ATOM 4693 C CA . VAL B 1 329 ? 42.139 2.498 6.839 0.67 28.55 329 VAL A CA 1
ATOM 4694 C C . VAL B 1 329 ? 40.969 2.858 7.753 0.67 28.14 329 VAL A C 1
ATOM 4695 O O . VAL B 1 329 ? 41.055 3.825 8.497 0.67 27.37 329 VAL A O 1
ATOM 4699 N N . HIS B 1 330 ? 39.859 2.115 7.673 0.73 29.25 330 HIS A N 1
ATOM 4700 C CA . HIS B 1 330 ? 38.686 2.287 8.539 0.73 37.46 330 HIS A CA 1
ATOM 4701 C C . HIS B 1 330 ? 38.008 3.636 8.327 0.73 35.92 330 HIS A C 1
ATOM 4702 O O . HIS B 1 330 ? 37.486 4.241 9.265 0.73 28.88 330 HIS A O 1
ATOM 4709 N N . PHE B 1 331 ? 37.982 4.096 7.082 0.81 34.49 331 PHE A N 1
ATOM 4710 C CA . PHE B 1 331 ? 37.324 5.343 6.723 0.81 30.89 331 PHE A CA 1
ATOM 4711 C C . PHE B 1 331 ? 35.909 5.066 6.226 0.81 29.24 331 PHE A C 1
ATOM 4712 O O . PHE B 1 331 ? 35.546 3.939 5.893 0.81 30.41 331 PHE A O 1
ATOM 4720 N N . GLN B 1 332 ? 35.115 6.128 6.147 0.83 29.15 332 GLN A N 1
ATOM 4721 C CA . GLN B 1 332 ? 33.782 6.004 5.589 0.83 32.98 332 GLN A CA 1
ATOM 4722 C C . GLN B 1 332 ? 33.636 6.879 4.345 0.83 31.92 332 GLN A C 1
ATOM 4723 O O . GLN B 1 332 ? 34.356 7.869 4.197 0.83 33.34 332 GLN A O 1
ATOM 4729 N N . PRO B 1 333 ? 32.735 6.535 3.429 0.87 35.65 333 PRO A N 1
ATOM 4730 C CA . PRO B 1 333 ? 32.598 7.315 2.194 0.87 35.05 333 PRO A CA 1
ATOM 4731 C C . PRO B 1 333 ? 31.846 8.618 2.412 0.87 41.72 333 PRO A C 1
ATOM 4732 O O . PRO B 1 333 ? 31.061 8.775 3.349 0.87 44.62 333 PRO A O 1
ATOM 4736 N N . LEU B 1 334 ? 32.114 9.562 1.519 0.88 38.77 334 LEU A N 1
ATOM 4737 C CA . LEU B 1 334 ? 31.346 10.797 1.486 0.88 40.91 334 LEU A CA 1
ATOM 4738 C C . LEU B 1 334 ? 29.903 10.486 1.102 0.88 45.08 334 LEU A C 1
ATOM 4739 O O . LEU B 1 334 ? 29.660 9.590 0.285 0.88 49.84 334 LEU A O 1
ATOM 4744 N N . PRO B 1 335 ? 28.921 11.173 1.679 0.87 43.70 335 PRO A N 1
ATOM 4745 C CA . PRO B 1 335 ? 27.550 11.031 1.191 0.87 43.13 335 PRO A CA 1
ATOM 4746 C C . PRO B 1 335 ? 27.415 11.652 -0.211 0.87 43.43 335 PRO A C 1
ATOM 4747 O O . PRO B 1 335 ? 28.200 12.533 -0.572 0.87 42.66 335 PRO A O 1
ATOM 4751 N N . PRO B 1 336 ? 26.443 11.192 -0.992 0.87 44.31 336 PRO A N 1
ATOM 4752 C CA . PRO B 1 336 ? 26.372 11.691 -2.386 0.87 43.62 336 PRO A CA 1
ATOM 4753 C C . PRO B 1 336 ? 26.201 13.198 -2.473 0.87 49.34 336 PRO A C 1
ATOM 4754 O O . PRO B 1 336 ? 26.787 13.833 -3.357 0.87 53.24 336 PRO A O 1
ATOM 4758 N N . ALA B 1 337 ? 25.449 13.802 -1.549 0.99 51.63 337 ALA A N 1
ATOM 4759 C CA . ALA B 1 337 ? 25.306 15.253 -1.578 0.99 45.51 337 ALA A CA 1
ATOM 4760 C C . ALA B 1 337 ? 26.620 15.945 -1.246 0.99 43.37 337 ALA A C 1
ATOM 4761 O O . ALA B 1 337 ? 26.865 17.060 -1.715 0.99 48.72 337 ALA A O 1
ATOM 4763 N N . VAL B 1 338 ? 27.488 15.300 -0.465 0.82 41.36 338 VAL A N 1
ATOM 4764 C CA . VAL B 1 338 ? 28.806 15.877 -0.229 0.82 36.85 338 VAL A CA 1
ATOM 4765 C C . VAL B 1 338 ? 29.734 15.611 -1.425 0.82 37.47 338 VAL A C 1
ATOM 4766 O O . VAL B 1 338 ? 30.655 16.395 -1.688 0.82 34.41 338 VAL A O 1
ATOM 4770 N N . VAL B 1 339 ? 29.499 14.523 -2.167 0.91 38.64 339 VAL A N 1
ATOM 4771 C CA . VAL B 1 339 ? 30.258 14.267 -3.392 0.91 41.59 339 VAL A CA 1
ATOM 4772 C C . VAL B 1 339 ? 30.006 15.378 -4.406 0.91 41.48 339 VAL A C 1
ATOM 4773 O O . VAL B 1 339 ? 30.923 15.821 -5.109 0.91 44.07 339 VAL A O 1
ATOM 4777 N N . LYS B 1 340 ? 28.764 15.864 -4.475 0.79 37.02 340 LYS A N 1
ATOM 4778 C CA . LYS B 1 340 ? 28.435 16.922 -5.422 0.79 40.75 340 LYS A CA 1
ATOM 4779 C C . LYS B 1 340 ? 29.129 18.224 -5.050 0.79 43.86 340 LYS A C 1
ATOM 4780 O O . LYS B 1 340 ? 29.633 18.939 -5.923 0.79 46.42 340 LYS A O 1
ATOM 4786 N N . LEU B 1 341 ? 29.165 18.543 -3.758 0.96 42.16 341 LEU A N 1
ATOM 4787 C CA . LEU B 1 341 ? 29.855 19.744 -3.310 0.96 45.41 341 LEU A CA 1
ATOM 4788 C C . LEU B 1 341 ? 31.348 19.662 -3.590 0.96 44.70 341 LEU A C 1
ATOM 4789 O O . LEU B 1 341 ? 31.974 20.665 -3.944 0.96 47.94 341 LEU A O 1
ATOM 4794 N N . SER B 1 342 ? 31.944 18.483 -3.397 0.83 40.08 342 SER A N 1
ATOM 4795 C CA . SER B 1 342 ? 33.362 18.318 -3.693 0.83 32.07 342 SER A CA 1
ATOM 4796 C C . SER B 1 342 ? 33.629 18.482 -5.184 0.83 34.86 342 SER A C 1
ATOM 4797 O O . SER B 1 342 ? 34.580 19.168 -5.579 0.83 32.00 342 SER A O 1
ATOM 4800 N N . ASP B 1 343 ? 32.776 17.878 -6.019 0.80 31.29 343 ASP A N 1
ATOM 4801 C CA . ASP B 1 343 ? 32.880 18.039 -7.464 0.80 40.36 343 ASP A CA 1
ATOM 4802 C C . ASP B 1 343 ? 32.858 19.509 -7.862 0.80 41.35 343 ASP A C 1
ATOM 4803 O O . ASP B 1 343 ? 33.634 19.933 -8.726 0.80 47.91 343 ASP A O 1
ATOM 4808 N N . ALA B 1 344 ? 31.987 20.307 -7.233 0.75 37.71 344 ALA A N 1
ATOM 4809 C CA . ALA B 1 344 ? 31.832 21.698 -7.648 0.75 35.57 344 ALA A CA 1
ATOM 4810 C C . ALA B 1 344 ? 33.086 22.511 -7.357 0.75 37.96 344 ALA A C 1
ATOM 4811 O O . ALA B 1 344 ? 33.458 23.388 -8.144 0.75 38.05 344 ALA A O 1
ATOM 4813 N N . LEU B 1 345 ? 33.763 22.233 -6.240 0.79 35.02 345 LEU A N 1
ATOM 4814 C CA . LEU B 1 345 ? 35.031 22.911 -5.987 0.79 33.00 345 LEU A CA 1
ATOM 4815 C C . LEU B 1 345 ? 36.118 22.436 -6.943 0.79 33.04 345 LEU A C 1
ATOM 4816 O O . LEU B 1 345 ? 36.943 23.238 -7.397 0.79 28.75 345 LEU A O 1
ATOM 4821 N N . ILE B 1 346 ? 36.144 21.130 -7.233 0.95 36.30 346 ILE A N 1
ATOM 4822 C CA . ILE B 1 346 ? 37.153 20.554 -8.124 0.95 41.72 346 ILE A CA 1
ATOM 4823 C C . ILE B 1 346 ? 37.031 21.142 -9.527 0.95 39.42 346 ILE A C 1
ATOM 4824 O O . ILE B 1 346 ? 38.037 21.449 -10.181 0.95 41.44 346 ILE A O 1
ATOM 4829 N N . ALA B 1 347 ? 35.799 21.294 -10.014 0.66 30.94 347 ALA A N 1
ATOM 4830 C CA . ALA B 1 347 ? 35.574 21.812 -11.355 0.66 30.64 347 ALA A CA 1
ATOM 4831 C C . ALA B 1 347 ? 36.105 23.222 -11.533 0.66 30.71 347 ALA A C 1
ATOM 4832 O O . ALA B 1 347 ? 36.181 23.695 -12.667 0.66 32.21 347 ALA A O 1
ATOM 4834 N N . THR B 1 348 ? 36.460 23.908 -10.453 0.99 40.57 348 THR A N 1
ATOM 4835 C CA . THR B 1 348 ? 36.982 25.258 -10.562 0.99 41.77 348 THR A CA 1
ATOM 4836 C C . THR B 1 348 ? 38.496 25.290 -10.677 0.99 34.06 348 THR A C 1
ATOM 4837 O O . THR B 1 348 ? 39.064 26.364 -10.883 0.99 42.01 348 THR A O 1
ATOM 4841 N N . ILE B 1 349 ? 39.166 24.151 -10.558 0.82 31.50 349 ILE A N 1
ATOM 4842 C CA . ILE B 1 349 ? 40.618 24.149 -10.667 0.82 35.14 349 ILE A CA 1
ATOM 4843 C C . ILE B 1 349 ? 40.984 24.456 -12.112 0.82 34.25 349 ILE A C 1
ATOM 4844 O O . ILE B 1 349 ? 40.540 23.763 -13.035 0.82 33.32 349 ILE A O 1
ATOM 4849 N N . SER B 1 350 ? 41.760 25.516 -12.316 0.87 35.06 350 SER A N 1
ATOM 4850 C CA . SER B 1 350 ? 42.117 25.960 -13.662 0.87 41.42 350 SER A CA 1
ATOM 4851 C C . SER B 1 350 ? 43.577 26.398 -13.664 0.87 41.31 350 SER A C 1
ATOM 4852 O O . SER B 1 350 ? 44.385 25.949 -12.845 0.87 41.05 350 SER A O 1
ATOM 4855 N N . SER B 1 351 ? 43.925 27.281 -14.600 0.83 41.65 351 SER A N 1
ATOM 4856 C CA . SER B 1 351 ? 45.310 27.681 -14.842 0.83 38.76 351 SER A CA 1
ATOM 4857 C C . SER B 1 351 ? 45.392 29.096 -15.407 0.83 49.30 351 SER A C 1
ATOM 4858 O O . SER B 1 351 ? 44.383 29.638 -15.851 0.83 52.16 351 SER A O 1
ATOM 4861 N N . SER C 2 5 ? 47.076 9.862 60.987 1.00 60.93 5 SER C N 1
ATOM 4862 C CA . SER C 2 5 ? 47.786 8.614 60.696 1.00 68.41 5 SER C CA 1
ATOM 4863 C C . SER C 2 5 ? 48.379 8.565 59.282 1.00 66.67 5 SER C C 1
ATOM 4864 O O . SER C 2 5 ? 49.574 8.812 59.101 1.00 66.94 5 SER C O 1
ATOM 4867 N N . ALA C 2 6 ? 47.548 8.231 58.286 1.00 63.43 6 ALA C N 1
ATOM 4868 C CA . ALA C 2 6 ? 48.044 8.130 56.913 1.00 60.04 6 ALA C CA 1
ATOM 4869 C C . ALA C 2 6 ? 48.487 9.493 56.369 1.00 56.42 6 ALA C C 1
ATOM 4870 O O . ALA C 2 6 ? 49.445 9.576 55.587 1.00 56.27 6 ALA C O 1
ATOM 4872 N N . LEU C 2 7 ? 47.791 10.564 56.746 1.00 43.90 7 LEU C N 1
ATOM 4873 C CA . LEU C 2 7 ? 48.245 11.928 56.511 1.00 36.19 7 LEU C CA 1
ATOM 4874 C C . LEU C 2 7 ? 48.760 12.497 57.826 1.00 37.46 7 LEU C C 1
ATOM 4875 O O . LEU C 2 7 ? 48.189 12.223 58.888 1.00 30.25 7 LEU C O 1
ATOM 4880 N N . THR C 2 8 ? 49.836 13.281 57.762 1.00 32.40 8 THR C N 1
ATOM 4881 C CA . THR C 2 8 ? 50.505 13.795 58.958 1.00 31.08 8 THR C CA 1
ATOM 4882 C C . THR C 2 8 ? 50.184 15.276 59.139 1.00 34.09 8 THR C C 1
ATOM 4883 O O . THR C 2 8 ? 50.477 16.096 58.252 1.00 26.44 8 THR C O 1
ATOM 4887 N N . GLN C 2 9 ? 49.576 15.609 60.285 1.00 26.64 9 GLN C N 1
ATOM 4888 C CA . GLN C 2 9 ? 49.373 16.995 60.664 1.00 25.36 9 GLN C CA 1
ATOM 4889 C C . GLN C 2 9 ? 50.085 17.288 61.978 1.00 26.88 9 GLN C C 1
ATOM 4890 O O . GLN C 2 9 ? 50.274 16.387 62.801 1.00 32.07 9 GLN C O 1
ATOM 4896 N N . PRO C 2 10 ? 50.488 18.532 62.205 1.00 25.45 10 PRO C N 1
ATOM 4897 C CA . PRO C 2 10 ? 50.991 18.891 63.532 1.00 27.18 10 PRO C CA 1
ATOM 4898 C C . PRO C 2 10 ? 49.893 18.670 64.566 1.00 28.42 10 PRO C C 1
ATOM 4899 O O . PRO C 2 10 ? 48.709 18.866 64.287 1.00 24.89 10 PRO C O 1
ATOM 4903 N N . ARG C 2 11 ? 50.291 18.213 65.754 1.00 27.54 11 ARG C N 1
ATOM 4904 C CA . ARG C 2 11 ? 49.304 17.998 66.808 1.00 28.99 11 ARG C CA 1
ATOM 4905 C C . ARG C 2 11 ? 48.652 19.309 67.222 1.00 26.19 11 ARG C C 1
ATOM 4906 O O . ARG C 2 11 ? 47.453 19.330 67.513 1.00 26.27 11 ARG C O 1
ATOM 4914 N N . SER C 2 12 ? 49.407 20.414 67.209 1.00 25.35 12 SER C N 1
ATOM 4915 C CA . SER C 2 12 ? 48.924 21.698 67.691 1.00 26.15 12 SER C CA 1
ATOM 4916 C C . SER C 2 12 ? 49.443 22.832 66.823 1.00 25.39 12 SER C C 1
ATOM 4917 O O . SER C 2 12 ? 50.566 22.781 66.317 1.00 26.43 12 SER C O 1
ATOM 4920 N N . VAL C 2 13 ? 48.618 23.877 66.692 1.00 22.76 13 VAL C N 1
ATOM 4921 C CA . VAL C 2 13 ? 49.036 25.173 66.168 1.00 28.01 13 VAL C CA 1
ATOM 4922 C C . VAL C 2 13 ? 48.340 26.260 66.978 1.00 31.21 13 VAL C C 1
ATOM 4923 O O . VAL C 2 13 ? 47.352 26.020 67.686 1.00 30.67 13 VAL C O 1
ATOM 4927 N N . SER C 2 14 ? 48.863 27.474 66.855 1.00 24.24 14 SER C N 1
ATOM 4928 C CA . SER C 2 14 ? 48.322 28.592 67.609 1.00 27.81 14 SER C CA 1
ATOM 4929 C C . SER C 2 14 ? 48.642 29.901 66.904 1.00 27.76 14 SER C C 1
ATOM 4930 O O . SER C 2 14 ? 49.642 30.014 66.182 1.00 23.26 14 SER C O 1
ATOM 4933 N N . GLY C 2 15 ? 47.782 30.887 67.156 1.00 22.89 15 GLY C N 1
ATOM 4934 C CA . GLY C 2 15 ? 48.028 32.267 66.804 1.00 30.03 15 GLY C CA 1
ATOM 4935 C C . GLY C 2 15 ? 47.065 33.164 67.551 1.00 31.16 15 GLY C C 1
ATOM 4936 O O . GLY C 2 15 ? 46.117 32.703 68.198 1.00 27.29 15 GLY C O 1
ATOM 4937 N N . SER C 2 16 ? 47.322 34.467 67.434 1.00 25.14 16 SER C N 1
ATOM 4938 C CA . SER C 2 16 ? 46.596 35.516 68.136 1.00 27.19 16 SER C CA 1
ATOM 4939 C C . SER C 2 16 ? 45.369 35.950 67.341 1.00 26.16 16 SER C C 1
ATOM 4940 O O . SER C 2 16 ? 45.316 35.777 66.114 1.00 26.31 16 SER C O 1
ATOM 4943 N N . PRO C 2 17 ? 44.366 36.519 68.018 1.00 26.58 17 PRO C N 1
ATOM 4944 C CA . PRO C 2 17 ? 43.179 37.020 67.313 1.00 27.41 17 PRO C CA 1
ATOM 4945 C C . PRO C 2 17 ? 43.558 37.997 66.211 1.00 32.39 17 PRO C C 1
ATOM 4946 O O . PRO C 2 17 ? 44.471 38.814 66.365 1.00 30.89 17 PRO C O 1
ATOM 4950 N N . GLY C 2 18 ? 42.825 37.934 65.101 1.00 30.46 18 GLY C N 1
ATOM 4951 C CA . GLY C 2 18 ? 43.091 38.794 63.967 1.00 32.60 18 GLY C CA 1
ATOM 4952 C C . GLY C 2 18 ? 44.237 38.352 63.079 1.00 31.25 18 GLY C C 1
ATOM 4953 O O . GLY C 2 18 ? 44.367 38.880 61.970 1.00 32.99 18 GLY C O 1
ATOM 4954 N N . GLN C 2 19 ? 45.056 37.387 63.517 1.00 29.55 19 GLN C N 1
ATOM 4955 C CA . GLN C 2 19 ? 46.236 36.905 62.809 1.00 29.51 19 GLN C CA 1
ATOM 4956 C C . GLN C 2 19 ? 45.913 35.651 61.999 1.00 30.95 19 GLN C C 1
ATOM 4957 O O . GLN C 2 19 ? 44.757 35.257 61.876 1.00 28.58 19 GLN C O 1
ATOM 4963 N N . SER C 2 20 ? 46.947 35.004 61.451 1.00 36.55 20 SER C N 1
ATOM 4964 C CA . SER C 2 20 ? 46.775 33.816 60.632 1.00 35.68 20 SER C CA 1
ATOM 4965 C C . SER C 2 20 ? 47.467 32.614 61.261 1.00 31.09 20 SER C C 1
ATOM 4966 O O . SER C 2 20 ? 48.488 32.745 61.944 1.00 25.73 20 SER C O 1
ATOM 4969 N N . VAL C 2 21 ? 46.899 31.433 61.010 1.00 24.49 21 VAL C N 1
ATOM 4970 C CA . VAL C 2 21 ? 47.586 30.177 61.278 1.00 30.86 21 VAL C CA 1
ATOM 4971 C C . VAL C 2 21 ? 47.495 29.313 60.038 1.00 24.03 21 VAL C C 1
ATOM 4972 O O . VAL C 2 21 ? 46.513 29.365 59.287 1.00 32.25 21 VAL C O 1
ATOM 4976 N N . THR C 2 22 ? 48.513 28.479 59.853 1.00 23.39 22 THR C N 1
ATOM 4977 C CA . THR C 2 22 ? 48.540 27.493 58.786 1.00 29.88 22 THR C CA 1
ATOM 4978 C C . THR C 2 22 ? 48.711 26.107 59.386 1.00 29.12 22 THR C C 1
ATOM 4979 O O . THR C 2 22 ? 49.531 25.906 60.290 1.00 28.48 22 THR C O 1
ATOM 4983 N N . ILE C 2 23 ? 47.927 25.158 58.890 1.00 25.57 23 ILE C N 1
ATOM 4984 C CA . ILE C 2 23 ? 47.982 23.775 59.336 1.00 28.44 23 ILE C CA 1
ATOM 4985 C C . ILE C 2 23 ? 48.399 22.948 58.126 1.00 33.89 23 ILE C C 1
ATOM 4986 O O . ILE C 2 23 ? 47.725 22.989 57.086 1.00 22.73 23 ILE C O 1
ATOM 4991 N N . SER C 2 24 ? 49.508 22.220 58.258 1.00 27.75 24 SER C N 1
ATOM 4992 C CA . SER C 2 24 ? 50.007 21.377 57.187 1.00 30.81 24 SER C CA 1
ATOM 4993 C C . SER C 2 24 ? 49.446 19.963 57.276 1.00 30.63 24 SER C C 1
ATOM 4994 O O . SER C 2 24 ? 49.034 19.467 58.345 1.00 23.41 24 SER C O 1
ATOM 4997 N N . CYS C 2 25 ? 49.453 19.311 56.110 1.00 29.24 25 CYS C N 1
ATOM 4998 C CA . CYS C 2 25 ? 48.898 17.975 55.920 1.00 24.48 25 CYS C CA 1
ATOM 4999 C C . CYS C 2 25 ? 49.782 17.292 54.886 1.00 32.48 25 CYS C C 1
ATOM 5000 O O . CYS C 2 25 ? 49.599 17.529 53.684 1.00 26.78 25 CYS C O 1
ATOM 5003 N N . THR C 2 26 ? 50.719 16.463 55.338 1.00 30.82 26 THR C N 1
ATOM 5004 C CA . THR C 2 26 ? 51.667 15.807 54.442 1.00 38.77 26 THR C CA 1
ATOM 5005 C C . THR C 2 26 ? 51.192 14.393 54.106 1.00 41.70 26 THR C C 1
ATOM 5006 O O . THR C 2 26 ? 51.001 13.554 55.002 1.00 33.93 26 THR C O 1
ATOM 5010 N N . GLY C 2 27 ? 50.994 14.148 52.818 1.00 33.77 27 GLY C N 1
ATOM 5011 C CA . GLY C 2 27 ? 50.687 12.829 52.336 1.00 32.19 27 GLY C CA 1
ATOM 5012 C C . GLY C 2 27 ? 51.750 12.395 51.354 1.00 31.47 27 GLY C C 1
ATOM 5013 O O . GLY C 2 27 ? 52.948 12.572 51.605 1.00 30.50 27 GLY C O 1
ATOM 5014 N N . SER C 2 28 ? 51.325 11.848 50.218 1.00 27.13 28 SER C N 1
ATOM 5015 C CA . SER C 2 28 ? 52.253 11.290 49.252 1.00 28.84 28 SER C CA 1
ATOM 5016 C C . SER C 2 28 ? 51.615 11.357 47.871 1.00 30.39 28 SER C C 1
ATOM 5017 O O . SER C 2 28 ? 50.471 11.797 47.711 1.00 28.51 28 SER C O 1
ATOM 5020 N N . ARG C 2 29 ? 52.362 10.888 46.869 1.00 33.84 29 ARG C N 1
ATOM 5021 C CA . ARG C 2 29 ? 51.848 10.858 45.501 1.00 40.34 29 ARG C CA 1
ATOM 5022 C C . ARG C 2 29 ? 50.572 10.020 45.391 1.00 41.42 29 ARG C C 1
ATOM 5023 O O . ARG C 2 29 ? 49.739 10.293 44.523 1.00 29.98 29 ARG C O 1
ATOM 5031 N N . SER C 2 30 ? 50.375 9.024 46.266 1.00 34.45 30 SER C N 1
ATOM 5032 C CA . SER C 2 30 ? 49.209 8.155 46.135 1.00 40.07 30 SER C CA 1
ATOM 5033 C C . SER C 2 30 ? 47.954 8.701 46.823 1.00 40.54 30 SER C C 1
ATOM 5034 O O . SER C 2 30 ? 46.915 8.028 46.802 1.00 41.05 30 SER C O 1
ATOM 5037 N N . ASP C 2 31 ? 48.006 9.894 47.425 1.00 32.66 31 ASP C N 1
ATOM 5038 C CA . ASP C 2 31 ? 46.778 10.493 47.948 1.00 29.02 31 ASP C CA 1
ATOM 5039 C C . ASP C 2 31 ? 46.727 11.985 47.660 1.00 31.11 31 ASP C C 1
ATOM 5040 O O . ASP C 2 31 ? 46.193 12.392 46.623 1.00 32.20 31 ASP C O 1
ATOM 5045 N N . VAL C 2 32 ? 47.289 12.796 48.563 1.00 23.68 32 VAL C N 1
ATOM 5046 C CA . VAL C 2 32 ? 47.282 14.253 48.415 1.00 23.33 32 VAL C CA 1
ATOM 5047 C C . VAL C 2 32 ? 47.820 14.663 47.051 1.00 24.26 32 VAL C C 1
ATOM 5048 O O . VAL C 2 32 ? 47.250 15.522 46.365 1.00 24.93 32 VAL C O 1
ATOM 5052 N N . GLY C 2 33 ? 48.928 14.066 46.649 1.00 25.49 33 GLY C N 1
ATOM 5053 C CA . GLY C 2 33 ? 49.532 14.395 45.375 1.00 41.09 33 GLY C CA 1
ATOM 5054 C C . GLY C 2 33 ? 49.023 13.602 44.198 1.00 37.67 33 GLY C C 1
ATOM 5055 O O . GLY C 2 33 ? 49.527 13.774 43.083 1.00 40.36 33 GLY C O 1
ATOM 5056 N N . GLY C 2 34 ? 48.039 12.728 44.403 1.00 36.65 34 GLY C N 1
ATOM 5057 C CA . GLY C 2 34 ? 47.592 11.850 43.338 1.00 29.61 34 GLY C CA 1
ATOM 5058 C C . GLY C 2 34 ? 46.268 12.224 42.723 1.00 31.35 34 GLY C C 1
ATOM 5059 O O . GLY C 2 34 ? 45.895 11.707 41.671 1.00 32.44 34 GLY C O 1
ATOM 5060 N N . TYR C 2 35 ? 45.550 13.130 43.385 1.00 30.87 35 TYR C N 1
ATOM 5061 C CA . TYR C 2 35 ? 44.193 13.511 43.022 1.00 25.95 35 TYR C CA 1
ATOM 5062 C C . TYR C 2 35 ? 43.946 14.909 43.566 1.00 25.62 35 TYR C C 1
ATOM 5063 O O . TYR C 2 35 ? 44.679 15.391 44.433 1.00 30.39 35 TYR C O 1
ATOM 5072 N N . ASP C 2 36 ? 42.896 15.556 43.068 1.00 25.76 36 ASP C N 1
ATOM 5073 C CA . ASP C 2 36 ? 42.496 16.861 43.592 1.00 29.93 36 ASP C CA 1
ATOM 5074 C C . ASP C 2 36 ? 41.297 16.747 44.525 1.00 33.00 36 ASP C C 1
ATOM 5075 O O . ASP C 2 36 ? 40.359 17.544 44.422 1.00 35.64 36 ASP C O 1
ATOM 5080 N N . TYR C 2 37 ? 41.293 15.764 45.434 1.00 26.18 37 TYR C N 1
ATOM 5081 C CA . TYR C 2 37 ? 40.150 15.585 46.329 1.00 25.97 37 TYR C CA 1
ATOM 5082 C C . TYR C 2 37 ? 40.592 15.717 47.779 1.00 33.40 37 TYR C C 1
ATOM 5083 O O . TYR C 2 37 ? 40.396 14.800 48.588 1.00 35.52 37 TYR C O 1
ATOM 5092 N N . VAL C 2 38 ? 41.206 16.848 48.110 1.00 31.77 38 VAL C N 1
ATOM 5093 C CA . VAL C 2 38 ? 41.625 17.133 49.477 1.00 29.75 38 VAL C CA 1
ATOM 5094 C C . VAL C 2 38 ? 40.524 17.945 50.143 1.00 29.16 38 VAL C C 1
ATOM 5095 O O . VAL C 2 38 ? 39.991 18.895 49.554 1.00 23.17 38 VAL C O 1
ATOM 5099 N N . SER C 2 39 ? 40.168 17.572 51.364 1.00 20.91 39 SER C N 1
ATOM 5100 C CA . SER C 2 39 ? 39.176 18.326 52.113 1.00 24.60 39 SER C CA 1
ATOM 5101 C C . SER C 2 39 ? 39.698 18.618 53.505 1.00 25.12 39 SER C C 1
ATOM 5102 O O . SER C 2 39 ? 40.674 18.024 53.965 1.00 24.83 39 SER C O 1
ATOM 5105 N N . TRP C 2 40 ? 39.028 19.544 54.171 1.00 21.58 40 TRP C N 1
ATOM 5106 C CA . TRP C 2 40 ? 39.345 19.891 55.546 1.00 24.55 40 TRP C CA 1
ATOM 5107 C C . TRP C 2 40 ? 38.056 19.921 56.342 1.00 23.30 40 TRP C C 1
ATOM 5108 O O . TRP C 2 40 ? 37.039 20.446 55.869 1.00 21.77 40 TRP C O 1
ATOM 5119 N N . TYR C 2 41 ? 38.108 19.356 57.548 1.00 19.82 41 TYR C N 1
ATOM 5120 C CA . TYR C 2 41 ? 36.977 19.336 58.464 1.00 19.82 41 TYR C CA 1
ATOM 5121 C C . TYR C 2 41 ? 37.351 20.063 59.746 1.00 21.76 41 TYR C C 1
ATOM 5122 O O . TYR C 2 41 ? 38.480 19.941 60.224 1.00 23.77 41 TYR C O 1
ATOM 5131 N N . GLN C 2 42 ? 36.400 20.832 60.285 1.00 22.85 42 GLN C N 1
ATOM 5132 C CA . GLN C 2 42 ? 36.514 21.447 61.604 1.00 24.06 42 GLN C CA 1
ATOM 5133 C C . GLN C 2 42 ? 35.652 20.670 62.596 1.00 22.26 42 GLN C C 1
ATOM 5134 O O . GLN C 2 42 ? 34.512 20.302 62.283 1.00 22.31 42 GLN C O 1
ATOM 5140 N N . GLN C 2 43 ? 36.182 20.409 63.794 1.00 21.16 43 GLN C N 1
ATOM 5141 C CA . GLN C 2 43 ? 35.389 19.697 64.799 1.00 21.93 43 GLN C CA 1
ATOM 5142 C C . GLN C 2 43 ? 35.548 20.367 66.156 1.00 27.18 43 GLN C C 1
ATOM 5143 O O . GLN C 2 43 ? 36.615 20.300 66.769 1.00 25.33 43 GLN C O 1
ATOM 5149 N N . HIS C 2 44 ? 34.498 20.998 66.622 1.00 23.42 44 HIS C N 1
ATOM 5150 C CA . HIS C 2 44 ? 34.526 21.547 67.965 1.00 30.27 44 HIS C CA 1
ATOM 5151 C C . HIS C 2 44 ? 34.316 20.422 68.987 1.00 33.56 44 HIS C C 1
ATOM 5152 O O . HIS C 2 44 ? 33.656 19.420 68.685 1.00 25.16 44 HIS C O 1
ATOM 5159 N N . PRO C 2 45 ? 34.881 20.558 70.188 1.00 29.74 45 PRO C N 1
ATOM 5160 C CA . PRO C 2 45 ? 34.710 19.522 71.218 1.00 34.35 45 PRO C CA 1
ATOM 5161 C C . PRO C 2 45 ? 33.252 19.107 71.360 1.00 37.91 45 PRO C C 1
ATOM 5162 O O . PRO C 2 45 ? 32.359 19.948 71.492 1.00 38.98 45 PRO C O 1
ATOM 5166 N N . GLY C 2 46 ? 33.014 17.793 71.305 1.00 39.43 46 GLY C N 1
ATOM 5167 C CA . GLY C 2 46 ? 31.691 17.228 71.473 1.00 40.82 46 GLY C CA 1
ATOM 5168 C C . GLY C 2 46 ? 30.759 17.350 70.282 1.00 38.91 46 GLY C C 1
ATOM 5169 O O . GLY C 2 46 ? 29.628 16.854 70.347 1.00 40.74 46 GLY C O 1
ATOM 5170 N N . ARG C 2 47 ? 31.175 17.992 69.203 1.00 29.20 47 ARG C N 1
ATOM 5171 C CA . ARG C 2 47 ? 30.275 18.266 68.094 1.00 34.15 47 ARG C CA 1
ATOM 5172 C C . ARG C 2 47 ? 30.651 17.444 66.861 1.00 35.20 47 ARG C C 1
ATOM 5173 O O . ARG C 2 47 ? 31.705 16.800 66.799 1.00 28.51 47 ARG C O 1
ATOM 5181 N N . VAL C 2 48 ? 29.772 17.468 65.863 1.00 29.60 48 VAL C N 1
ATOM 5182 C CA . VAL C 2 48 ? 30.014 16.699 64.647 1.00 31.11 48 VAL C CA 1
ATOM 5183 C C . VAL C 2 48 ? 30.988 17.466 63.757 1.00 31.88 48 VAL C C 1
ATOM 5184 O O . VAL C 2 48 ? 30.986 18.705 63.753 1.00 33.28 48 VAL C O 1
ATOM 5188 N N . PRO C 2 49 ? 31.849 16.779 63.010 1.00 29.80 49 PRO C N 1
ATOM 5189 C CA . PRO C 2 49 ? 32.743 17.480 62.077 1.00 29.15 49 PRO C CA 1
ATOM 5190 C C . PRO C 2 49 ? 31.955 18.299 61.065 1.00 29.41 49 PRO C C 1
ATOM 5191 O O . PRO C 2 49 ? 30.815 17.978 60.723 1.00 27.30 49 PRO C O 1
ATOM 5195 N N . LYS C 2 50 ? 32.585 19.364 60.571 1.00 28.20 50 LYS C N 1
ATOM 5196 C CA . LYS C 2 50 ? 31.970 20.233 59.577 1.00 27.78 50 LYS C CA 1
ATOM 5197 C C . LYS C 2 50 ? 32.942 20.461 58.429 1.00 23.18 50 LYS C C 1
ATOM 5198 O O . LYS C 2 50 ? 34.094 20.849 58.650 1.00 27.70 50 LYS C O 1
ATOM 5204 N N . LEU C 2 51 ? 32.472 20.238 57.212 1.00 24.76 51 LEU C N 1
ATOM 5205 C CA . LEU C 2 51 ? 33.328 20.382 56.042 1.00 21.50 51 LEU C CA 1
ATOM 5206 C C . LEU C 2 51 ? 33.626 21.864 55.822 1.00 21.63 51 LEU C C 1
ATOM 5207 O O . LEU C 2 51 ? 32.702 22.681 55.717 1.00 25.93 51 LEU C O 1
ATOM 5212 N N . MET C 2 52 ? 34.906 22.224 55.774 1.00 24.12 52 MET C N 1
ATOM 5213 C CA . MET C 2 52 ? 35.308 23.611 55.535 1.00 21.80 52 MET C CA 1
ATOM 5214 C C . MET C 2 52 ? 35.931 23.846 54.169 1.00 27.87 52 MET C C 1
ATOM 5215 O O . MET C 2 52 ? 35.836 24.959 53.633 1.00 26.26 52 MET C O 1
ATOM 5220 N N . ILE C 2 53 ? 36.600 22.847 53.612 1.00 23.98 53 ILE C N 1
ATOM 5221 C CA . ILE C 2 53 ? 37.295 22.984 52.335 1.00 26.49 53 ILE C CA 1
ATOM 5222 C C . ILE C 2 53 ? 37.126 21.677 51.584 1.00 25.51 53 ILE C C 1
ATOM 5223 O O . ILE C 2 53 ? 37.216 20.600 52.183 1.00 23.52 53 ILE C O 1
ATOM 5228 N N . TYR C 2 54 ? 36.888 21.766 50.278 1.00 21.14 54 TYR C N 1
ATOM 5229 C CA . TYR C 2 54 ? 36.831 20.592 49.421 1.00 25.81 54 TYR C CA 1
ATOM 5230 C C . TYR C 2 54 ? 37.492 20.939 48.088 1.00 28.73 54 TYR C C 1
ATOM 5231 O O . TYR C 2 54 ? 37.719 22.113 47.781 1.00 22.13 54 TYR C O 1
ATOM 5240 N N . ASP C 2 55 ? 37.804 19.913 47.290 1.00 25.89 55 ASP C N 1
ATOM 5241 C CA . ASP C 2 55 ? 38.507 20.115 46.015 1.00 29.51 55 ASP C CA 1
ATOM 5242 C C . ASP C 2 55 ? 39.789 20.927 46.206 1.00 27.94 55 ASP C C 1
ATOM 5243 O O . ASP C 2 55 ? 40.104 21.816 45.410 1.00 28.49 55 ASP C O 1
ATOM 5248 N N . VAL C 2 56 ? 40.508 20.642 47.287 1.00 25.61 56 VAL C N 1
ATOM 5249 C CA . VAL C 2 56 ? 41.767 21.293 47.665 1.00 31.30 56 VAL C CA 1
ATOM 5250 C C . VAL C 2 56 ? 41.591 22.743 48.133 1.00 34.57 56 VAL C C 1
ATOM 5251 O O . VAL C 2 56 ? 42.173 23.141 49.149 1.00 32.85 56 VAL C O 1
ATOM 5255 N N . THR C 2 57 ? 40.813 23.559 47.402 1.00 29.42 57 THR C N 1
ATOM 5256 C CA . THR C 2 57 ? 40.770 25.000 47.669 1.00 30.37 57 THR C CA 1
ATOM 5257 C C . THR C 2 57 ? 39.381 25.607 47.812 1.00 29.10 57 THR C C 1
ATOM 5258 O O . THR C 2 57 ? 39.286 26.817 48.029 1.00 27.38 57 THR C O 1
ATOM 5262 N N . LYS C 2 58 ? 38.312 24.840 47.663 1.00 25.77 58 LYS C N 1
ATOM 5263 C CA . LYS C 2 58 ? 36.986 25.428 47.552 1.00 30.43 58 LYS C CA 1
ATOM 5264 C C . LYS C 2 58 ? 36.257 25.359 48.885 1.00 31.49 58 LYS C C 1
ATOM 5265 O O . LYS C 2 58 ? 36.537 24.503 49.719 1.00 29.06 58 LYS C O 1
ATOM 5271 N N . ARG C 2 59 ? 35.312 26.278 49.072 1.00 27.60 59 ARG C N 1
ATOM 5272 C CA . ARG C 2 59 ? 34.577 26.398 50.320 1.00 31.35 59 ARG C CA 1
ATOM 5273 C C . ARG C 2 59 ? 33.122 26.048 50.098 1.00 31.17 59 ARG C C 1
ATOM 5274 O O . ARG C 2 59 ? 32.511 26.579 49.165 1.00 28.24 59 ARG C O 1
ATOM 5282 N N . PRO C 2 60 ? 32.536 25.176 50.919 1.00 30.96 60 PRO C N 1
ATOM 5283 C CA . PRO C 2 60 ? 31.082 25.004 50.893 1.00 31.89 60 PRO C CA 1
ATOM 5284 C C . PRO C 2 60 ? 30.399 26.327 51.169 1.00 32.67 60 PRO C C 1
ATOM 5285 O O . PRO C 2 60 ? 30.985 27.249 51.741 1.00 30.22 60 PRO C O 1
ATOM 5289 N N . SER C 2 61 ? 29.143 26.412 50.742 1.00 37.48 61 SER C N 1
ATOM 5290 C CA . SER C 2 61 ? 28.314 27.573 51.043 1.00 47.31 61 SER C CA 1
ATOM 5291 C C . SER C 2 61 ? 28.251 27.819 52.551 1.00 46.09 61 SER C C 1
ATOM 5292 O O . SER C 2 61 ? 28.016 26.896 53.334 1.00 47.98 61 SER C O 1
ATOM 5295 N N . GLY C 2 62 ? 28.480 29.068 52.959 1.00 41.63 62 GLY C N 1
ATOM 5296 C CA . GLY C 2 62 ? 28.451 29.440 54.349 1.00 45.98 62 GLY C CA 1
ATOM 5297 C C . GLY C 2 62 ? 29.809 29.558 55.020 1.00 45.01 62 GLY C C 1
ATOM 5298 O O . GLY C 2 62 ? 29.934 30.307 55.996 1.00 57.76 62 GLY C O 1
ATOM 5299 N N . VAL C 2 63 ? 30.822 28.857 54.531 1.00 29.63 63 VAL C N 1
ATOM 5300 C CA . VAL C 2 63 ? 32.150 28.935 55.144 1.00 26.59 63 VAL C CA 1
ATOM 5301 C C . VAL C 2 63 ? 32.816 30.239 54.706 1.00 35.53 63 VAL C C 1
ATOM 5302 O O . VAL C 2 63 ? 32.936 30.488 53.493 1.00 38.16 63 VAL C O 1
ATOM 5306 N N . PRO C 2 64 ? 33.259 31.091 55.629 1.00 39.86 64 PRO C N 1
ATOM 5307 C CA . PRO C 2 64 ? 33.814 32.392 55.217 1.00 42.38 64 PRO C CA 1
ATOM 5308 C C . PRO C 2 64 ? 35.159 32.237 54.525 1.00 36.97 64 PRO C C 1
ATOM 5309 O O . PRO C 2 64 ? 35.873 31.246 54.698 1.00 39.63 64 PRO C O 1
ATOM 5313 N N . ASP C 2 65 ? 35.501 33.251 53.727 1.00 40.25 65 ASP C N 1
ATOM 5314 C CA . ASP C 2 65 ? 36.683 33.182 52.870 1.00 41.67 65 ASP C CA 1
ATOM 5315 C C . ASP C 2 65 ? 37.995 33.237 53.645 1.00 40.56 65 ASP C C 1
ATOM 5316 O O . ASP C 2 65 ? 39.051 33.018 53.043 1.00 39.78 65 ASP C O 1
ATOM 5321 N N . ARG C 2 66 ? 37.962 33.508 54.955 1.00 33.75 66 ARG C N 1
ATOM 5322 C CA . ARG C 2 66 ? 39.185 33.482 55.753 1.00 32.72 66 ARG C CA 1
ATOM 5323 C C . ARG C 2 66 ? 39.709 32.062 55.984 1.00 27.11 66 ARG C C 1
ATOM 5324 O O . ARG C 2 66 ? 40.836 31.905 56.462 1.00 26.63 66 ARG C O 1
ATOM 5332 N N . PHE C 2 67 ? 38.918 31.040 55.671 1.00 24.76 67 PHE C N 1
ATOM 5333 C CA . PHE C 2 67 ? 39.393 29.665 55.557 1.00 24.42 67 PHE C CA 1
ATOM 5334 C C . PHE C 2 67 ? 39.813 29.424 54.112 1.00 32.99 67 PHE C C 1
ATOM 5335 O O . PHE C 2 67 ? 39.008 29.600 53.190 1.00 32.20 67 PHE C O 1
ATOM 5343 N N . SER C 2 68 ? 41.061 29.025 53.908 1.00 23.19 68 SER C N 1
ATOM 5344 C CA . SER C 2 68 ? 41.525 28.832 52.541 1.00 32.91 68 SER C CA 1
ATOM 5345 C C . SER C 2 68 ? 42.486 27.652 52.496 1.00 34.51 68 SER C C 1
ATOM 5346 O O . SER C 2 68 ? 43.284 27.448 53.415 1.00 34.20 68 SER C O 1
ATOM 5349 N N . GLY C 2 69 ? 42.384 26.864 51.431 1.00 24.78 69 GLY C N 1
ATOM 5350 C CA . GLY C 2 69 ? 43.142 25.634 51.295 1.00 27.81 69 GLY C CA 1
ATOM 5351 C C . GLY C 2 69 ? 44.110 25.733 50.137 1.00 33.40 69 GLY C C 1
ATOM 5352 O O . GLY C 2 69 ? 43.835 26.406 49.140 1.00 31.47 69 GLY C O 1
ATOM 5353 N N . SER C 2 70 ? 45.245 25.055 50.276 1.00 29.02 70 SER C N 1
ATOM 5354 C CA . SER C 2 70 ? 46.274 25.071 49.250 1.00 29.25 70 SER C CA 1
ATOM 5355 C C . SER C 2 70 ? 46.982 23.723 49.248 1.00 31.70 70 SER C C 1
ATOM 5356 O O . SER C 2 70 ? 46.797 22.891 50.142 1.00 24.76 70 SER C O 1
ATOM 5359 N N . ARG C 2 71 ? 47.787 23.512 48.213 1.00 26.70 71 ARG C N 1
ATOM 5360 C CA . ARG C 2 71 ? 48.627 22.326 48.112 1.00 25.99 71 ARG C CA 1
ATOM 5361 C C . ARG C 2 71 ? 49.939 22.699 47.438 1.00 32.78 71 ARG C C 1
ATOM 5362 O O . ARG C 2 71 ? 49.954 23.529 46.528 1.00 31.32 71 ARG C O 1
ATOM 5370 N N . SER C 2 72 ? 51.035 22.095 47.901 1.00 32.10 72 SER C N 1
ATOM 5371 C CA . SER C 2 72 ? 52.298 22.096 47.168 1.00 36.43 72 SER C CA 1
ATOM 5372 C C . SER C 2 72 ? 52.874 20.692 47.238 1.00 43.60 72 SER C C 1
ATOM 5373 O O . SER C 2 72 ? 53.117 20.178 48.333 1.00 40.12 72 SER C O 1
ATOM 5376 N N . GLY C 2 73 ? 53.093 20.078 46.079 1.00 40.14 73 GLY C N 1
ATOM 5377 C CA . GLY C 2 73 ? 53.530 18.687 46.080 1.00 40.13 73 GLY C CA 1
ATOM 5378 C C . GLY C 2 73 ? 52.535 17.798 46.815 1.00 38.15 73 GLY C C 1
ATOM 5379 O O . GLY C 2 73 ? 51.329 17.802 46.529 1.00 31.95 73 GLY C O 1
ATOM 5380 N N . ASN C 2 74 ? 53.041 17.024 47.779 1.00 28.89 74 ASN C N 1
ATOM 5381 C CA . ASN C 2 74 ? 52.237 16.077 48.534 1.00 33.58 74 ASN C CA 1
ATOM 5382 C C . ASN C 2 74 ? 51.728 16.646 49.865 1.00 35.27 74 ASN C C 1
ATOM 5383 O O . ASN C 2 74 ? 51.180 15.894 50.678 1.00 31.22 74 ASN C O 1
ATOM 5388 N N . THR C 2 75 ? 51.900 17.949 50.106 1.00 30.82 75 THR C N 1
ATOM 5389 C CA . THR C 2 75 ? 51.488 18.588 51.350 1.00 35.51 75 THR C CA 1
ATOM 5390 C C . THR C 2 75 ? 50.372 19.586 51.078 1.00 35.33 75 THR C C 1
ATOM 5391 O O . THR C 2 75 ? 50.564 20.552 50.331 1.00 37.18 75 THR C O 1
ATOM 5395 N N . ALA C 2 76 ? 49.220 19.357 51.702 1.00 32.49 76 ALA C N 1
ATOM 5396 C CA . ALA C 2 76 ? 48.123 20.316 51.700 1.00 35.33 76 ALA C CA 1
ATOM 5397 C C . ALA C 2 76 ? 48.182 21.201 52.951 1.00 32.17 76 ALA C C 1
ATOM 5398 O O . ALA C 2 76 ? 48.738 20.824 53.989 1.00 31.26 76 ALA C O 1
ATOM 5400 N N . SER C 2 77 ? 47.591 22.387 52.845 1.00 24.58 77 SER C N 1
ATOM 5401 C CA . SER C 2 77 ? 47.635 23.363 53.922 1.00 30.02 77 SER C CA 1
ATOM 5402 C C . SER C 2 77 ? 46.284 24.038 54.058 1.00 31.67 77 SER C C 1
ATOM 5403 O O . SER C 2 77 ? 45.639 24.390 53.061 1.00 25.06 77 SER C O 1
ATOM 5406 N N . LEU C 2 78 ? 45.858 24.182 55.304 1.00 30.02 78 LEU C N 1
ATOM 5407 C CA . LEU C 2 78 ? 44.706 24.985 55.661 1.00 28.68 78 LEU C CA 1
ATOM 5408 C C . LEU C 2 78 ? 45.224 26.244 56.340 1.00 30.05 78 LEU C C 1
ATOM 5409 O O . LEU C 2 78 ? 46.003 26.171 57.304 1.00 24.45 78 LEU C O 1
ATOM 5414 N N . THR C 2 79 ? 44.803 27.390 55.835 1.00 22.47 79 THR C N 1
ATOM 5415 C CA . THR C 2 79 ? 45.203 28.678 56.373 1.00 28.20 79 THR C CA 1
ATOM 5416 C C . THR C 2 79 ? 43.953 29.397 56.851 1.00 28.41 79 THR C C 1
ATOM 5417 O O . THR C 2 79 ? 42.997 29.560 56.085 1.00 28.90 79 THR C O 1
ATOM 5421 N N . ILE C 2 80 ? 43.965 29.815 58.112 1.00 26.08 80 ILE C N 1
ATOM 5422 C CA . ILE C 2 80 ? 42.877 30.576 58.717 1.00 25.30 80 ILE C CA 1
ATOM 5423 C C . ILE C 2 80 ? 43.421 31.955 59.049 1.00 25.33 80 ILE C C 1
ATOM 5424 O O . ILE C 2 80 ? 44.421 32.074 59.767 1.00 28.01 80 ILE C O 1
ATOM 5429 N N . SER C 2 81 ? 42.763 32.999 58.546 1.00 33.41 81 SER C N 1
ATOM 5430 C CA . SER C 2 81 ? 43.368 34.327 58.560 1.00 46.41 81 SER C CA 1
ATOM 5431 C C . SER C 2 81 ? 42.689 35.337 59.477 1.00 48.66 81 SER C C 1
ATOM 5432 O O . SER C 2 81 ? 43.350 36.246 59.973 1.00 52.55 81 SER C O 1
ATOM 5435 N N . GLY C 2 82 ? 41.395 35.281 59.697 1.00 42.98 82 GLY C N 1
ATOM 5436 C CA . GLY C 2 82 ? 40.888 36.348 60.549 1.00 44.47 82 GLY C CA 1
ATOM 5437 C C . GLY C 2 82 ? 40.637 35.840 61.956 1.00 33.79 82 GLY C C 1
ATOM 5438 O O . GLY C 2 82 ? 39.532 35.976 62.470 1.00 36.24 82 GLY C O 1
ATOM 5439 N N . LEU C 2 83 ? 41.665 35.256 62.572 1.00 32.15 83 LEU C N 1
ATOM 5440 C CA . LEU C 2 83 ? 41.495 34.337 63.692 1.00 37.08 83 LEU C CA 1
ATOM 5441 C C . LEU C 2 83 ? 40.575 34.904 64.770 1.00 35.45 83 LEU C C 1
ATOM 5442 O O . LEU C 2 83 ? 40.757 36.039 65.216 1.00 31.17 83 LEU C O 1
ATOM 5447 N N . GLN C 2 84 ? 39.573 34.104 65.161 1.00 30.20 84 GLN C N 1
ATOM 5448 C CA . GLN C 2 84 ? 38.595 34.437 66.195 1.00 33.41 84 GLN C CA 1
ATOM 5449 C C . GLN C 2 84 ? 38.554 33.329 67.244 1.00 28.48 84 GLN C C 1
ATOM 5450 O O . GLN C 2 84 ? 38.938 32.186 66.985 1.00 27.41 84 GLN C O 1
ATOM 5456 N N . ALA C 2 85 ? 38.050 33.682 68.430 1.00 28.88 85 ALA C N 1
ATOM 5457 C CA . ALA C 2 85 ? 38.016 32.757 69.561 1.00 32.96 85 ALA C CA 1
ATOM 5458 C C . ALA C 2 85 ? 37.289 31.461 69.216 1.00 29.30 85 ALA C C 1
ATOM 5459 O O . ALA C 2 85 ? 37.664 30.387 69.698 1.00 32.66 85 ALA C O 1
ATOM 5461 N N . ASP C 2 86 ? 36.223 31.539 68.411 1.00 29.28 86 ASP C N 1
ATOM 5462 C CA . ASP C 2 86 ? 35.489 30.324 68.079 1.00 34.41 86 ASP C CA 1
ATOM 5463 C C . ASP C 2 86 ? 36.182 29.488 67.013 1.00 32.85 86 ASP C C 1
ATOM 5464 O O . ASP C 2 86 ? 35.632 28.458 66.611 1.00 31.72 86 ASP C O 1
ATOM 5469 N N . ASP C 2 87 ? 37.356 29.904 66.533 1.00 27.42 87 ASP C N 1
ATOM 5470 C CA . ASP C 2 87 ? 38.159 29.019 65.702 1.00 28.27 87 ASP C CA 1
ATOM 5471 C C . ASP C 2 87 ? 38.875 27.950 66.514 1.00 30.42 87 ASP C C 1
ATOM 5472 O O . ASP C 2 87 ? 39.431 27.014 65.923 1.00 24.63 87 ASP C O 1
ATOM 5477 N N . GLU C 2 88 ? 38.887 28.071 67.846 1.00 25.40 88 GLU C N 1
ATOM 5478 C CA . GLU C 2 88 ? 39.486 27.036 68.674 1.00 26.33 88 GLU C CA 1
ATOM 5479 C C . GLU C 2 88 ? 38.694 25.749 68.518 1.00 25.46 88 GLU C C 1
ATOM 5480 O O . GLU C 2 88 ? 37.514 25.687 68.864 1.00 26.55 88 GLU C O 1
ATOM 5486 N N . ALA C 2 89 ? 39.344 24.731 67.962 1.00 27.69 89 ALA C N 1
ATOM 5487 C CA . ALA C 2 89 ? 38.690 23.502 67.538 1.00 28.93 89 ALA C CA 1
ATOM 5488 C C . ALA C 2 89 ? 39.748 22.567 66.992 1.00 24.63 89 ALA C C 1
ATOM 5489 O O . ALA C 2 89 ? 40.917 22.950 66.887 1.00 25.66 89 ALA C O 1
ATOM 5491 N N . ASP C 2 90 ? 39.353 21.355 66.646 1.00 25.02 90 ASP C N 1
ATOM 5492 C CA . ASP C 2 90 ? 40.226 20.419 65.962 1.00 28.62 90 ASP C CA 1
ATOM 5493 C C . ASP C 2 90 ? 39.983 20.503 64.451 1.00 31.43 90 ASP C C 1
ATOM 5494 O O . ASP C 2 90 ? 38.849 20.717 64.005 1.00 30.68 90 ASP C O 1
ATOM 5499 N N . TYR C 2 91 ? 41.052 20.328 63.665 1.00 24.50 91 TYR C N 1
ATOM 5500 C CA . TYR C 2 91 ? 40.969 20.369 62.203 1.00 24.48 91 TYR C CA 1
ATOM 5501 C C . TYR C 2 91 ? 41.574 19.102 61.620 1.00 23.38 91 TYR C C 1
ATOM 5502 O O . TYR C 2 91 ? 42.673 18.705 62.012 1.00 23.51 91 TYR C O 1
ATOM 5511 N N . TYR C 2 92 ? 40.852 18.471 60.695 1.00 23.59 92 TYR C N 1
ATOM 5512 C CA . TYR C 2 92 ? 41.292 17.244 60.037 1.00 28.60 92 TYR C CA 1
ATOM 5513 C C . TYR C 2 92 ? 41.420 17.479 58.537 1.00 23.75 92 TYR C C 1
ATOM 5514 O O . TYR C 2 92 ? 40.511 18.032 57.914 1.00 24.40 92 TYR C O 1
ATOM 5523 N N . CYS C 2 93 ? 42.524 17.032 57.958 1.00 23.84 93 CYS C N 1
ATOM 5524 C CA . CYS C 2 93 ? 42.552 16.919 56.510 1.00 25.08 93 CYS C CA 1
ATOM 5525 C C . CYS C 2 93 ? 42.126 15.517 56.108 1.00 30.56 93 CYS C C 1
ATOM 5526 O O . CYS C 2 93 ? 42.124 14.578 56.914 1.00 24.57 93 CYS C O 1
ATOM 5529 N N . SER C 2 94 ? 41.702 15.405 54.855 1.00 24.96 94 SER C N 1
ATOM 5530 C CA . SER C 2 94 ? 41.265 14.142 54.307 1.00 25.42 94 SER C CA 1
ATOM 5531 C C . SER C 2 94 ? 41.604 14.127 52.828 1.00 26.04 94 SER C C 1
ATOM 5532 O O . SER C 2 94 ? 41.699 15.180 52.191 1.00 26.41 94 SER C O 1
ATOM 5535 N N . SER C 2 95 ? 41.764 12.920 52.277 1.00 26.46 95 SER C N 1
ATOM 5536 C CA . SER C 2 95 ? 42.037 12.806 50.850 1.00 27.30 95 SER C CA 1
ATOM 5537 C C . SER C 2 95 ? 41.580 11.445 50.342 1.00 27.85 95 SER C C 1
ATOM 5538 O O . SER C 2 95 ? 41.560 10.465 51.083 1.00 33.37 95 SER C O 1
ATOM 5541 N N . PHE C 2 96 ? 41.202 11.398 49.070 1.00 28.83 96 PHE C N 1
ATOM 5542 C CA . PHE C 2 96 ? 41.127 10.122 48.383 1.00 29.55 96 PHE C CA 1
ATOM 5543 C C . PHE C 2 96 ? 42.518 9.496 48.350 1.00 29.52 96 PHE C C 1
ATOM 5544 O O . PHE C 2 96 ? 43.525 10.207 48.268 1.00 29.56 96 PHE C O 1
ATOM 5552 N N . ALA C 2 97 ? 42.585 8.156 48.440 1.00 22.80 97 ALA C N 1
ATOM 5553 C CA . ALA C 2 97 ? 43.880 7.478 48.410 1.00 27.44 97 ALA C CA 1
ATOM 5554 C C . ALA C 2 97 ? 43.908 6.266 47.479 1.00 26.08 97 ALA C C 1
ATOM 5555 O O . ALA C 2 97 ? 44.718 5.352 47.684 1.00 24.25 97 ALA C O 1
ATOM 5557 N N . GLY C 2 98 ? 43.058 6.234 46.461 1.00 24.48 98 GLY C N 1
ATOM 5558 C CA . GLY C 2 98 ? 43.040 5.133 45.525 1.00 23.11 98 GLY C CA 1
ATOM 5559 C C . GLY C 2 98 ? 41.902 4.171 45.801 1.00 31.08 98 GLY C C 1
ATOM 5560 O O . GLY C 2 98 ? 41.258 4.185 46.851 1.00 26.36 98 GLY C O 1
ATOM 5561 N N . SER C 2 99 ? 41.677 3.305 44.827 1.00 28.50 99 SER C N 1
ATOM 5562 C CA . SER C 2 99 ? 40.566 2.372 44.842 1.00 28.42 99 SER C CA 1
ATOM 5563 C C . SER C 2 99 ? 40.833 1.149 45.714 1.00 30.76 99 SER C C 1
ATOM 5564 O O . SER C 2 99 ? 40.054 0.187 45.661 1.00 32.44 99 SER C O 1
ATOM 5567 N N . SER C 2 100 ? 41.907 1.159 46.500 1.00 30.33 100 SER C N 1
ATOM 5568 C CA . SER C 2 100 ? 42.109 0.119 47.497 1.00 43.35 100 SER C CA 1
ATOM 5569 C C . SER C 2 100 ? 41.820 0.614 48.913 1.00 40.16 100 SER C C 1
ATOM 5570 O O . SER C 2 100 ? 41.027 -0.002 49.624 1.00 42.05 100 SER C O 1
ATOM 5573 N N . THR C 2 101 ? 42.414 1.733 49.334 1.00 35.82 101 THR C N 1
ATOM 5574 C CA . THR C 2 101 ? 42.182 2.228 50.688 1.00 40.57 101 THR C CA 1
ATOM 5575 C C . THR C 2 101 ? 41.146 3.354 50.763 1.00 40.63 101 THR C C 1
ATOM 5576 O O . THR C 2 101 ? 40.652 3.646 51.858 1.00 35.91 101 THR C O 1
ATOM 5580 N N . TYR C 2 102 ? 40.831 4.005 49.637 1.00 30.25 102 TYR C N 1
ATOM 5581 C CA . TYR C 2 102 ? 39.719 4.942 49.497 1.00 28.86 102 TYR C CA 1
ATOM 5582 C C . TYR C 2 102 ? 39.883 6.237 50.296 1.00 31.29 102 TYR C C 1
ATOM 5583 O O . TYR C 2 102 ? 40.428 7.210 49.777 1.00 37.11 102 TYR C O 1
ATOM 5592 N N . VAL C 2 103 ? 39.424 6.304 51.536 1.00 33.16 103 VAL C N 1
ATOM 5593 C CA . VAL C 2 103 ? 39.410 7.578 52.262 1.00 30.11 103 VAL C CA 1
ATOM 5594 C C . VAL C 2 103 ? 40.429 7.522 53.389 1.00 33.69 103 VAL C C 1
ATOM 5595 O O . VAL C 2 103 ? 40.387 6.613 54.230 1.00 36.19 103 VAL C O 1
ATOM 5599 N N . VAL C 2 104 ? 41.336 8.501 53.421 1.00 24.59 104 VAL C N 1
ATOM 5600 C CA . VAL C 2 104 ? 42.258 8.634 54.542 1.00 27.11 104 VAL C CA 1
ATOM 5601 C C . VAL C 2 104 ? 42.046 9.992 55.197 1.00 26.22 104 VAL C C 1
ATOM 5602 O O . VAL C 2 104 ? 41.535 10.933 54.589 1.00 28.50 104 VAL C O 1
ATOM 5606 N N . PHE C 2 105 ? 42.442 10.079 56.467 1.00 26.11 105 PHE C N 1
ATOM 5607 C CA . PHE C 2 105 ? 42.333 11.300 57.246 1.00 26.44 105 PHE C CA 1
ATOM 5608 C C . PHE C 2 105 ? 43.693 11.577 57.861 1.00 27.11 105 PHE C C 1
ATOM 5609 O O . PHE C 2 105 ? 44.452 10.647 58.140 1.00 28.19 105 PHE C O 1
ATOM 5617 N N . GLY C 2 106 ? 43.995 12.849 58.092 1.00 19.71 106 GLY C N 1
ATOM 5618 C CA . GLY C 2 106 ? 45.097 13.174 58.972 1.00 19.46 106 GLY C CA 1
ATOM 5619 C C . GLY C 2 106 ? 44.739 12.861 60.423 1.00 27.15 106 GLY C C 1
ATOM 5620 O O . GLY C 2 106 ? 43.607 12.524 60.758 1.00 20.78 106 GLY C O 1
ATOM 5621 N N . GLY C 2 107 ? 45.727 12.972 61.301 1.00 26.68 107 GLY C N 1
ATOM 5622 C CA . GLY C 2 107 ? 45.484 12.691 62.700 1.00 26.72 107 GLY C CA 1
ATOM 5623 C C . GLY C 2 107 ? 44.870 13.829 63.495 1.00 33.76 107 GLY C C 1
ATOM 5624 O O . GLY C 2 107 ? 44.586 13.646 64.681 1.00 25.75 107 GLY C O 1
ATOM 5625 N N . GLY C 2 108 ? 44.663 15.001 62.892 1.00 28.65 108 GLY C N 1
ATOM 5626 C CA . GLY C 2 108 ? 44.017 16.085 63.612 1.00 21.47 108 GLY C CA 1
ATOM 5627 C C . GLY C 2 108 ? 44.969 17.087 64.242 1.00 24.25 108 GLY C C 1
ATOM 5628 O O . GLY C 2 108 ? 46.029 16.724 64.760 1.00 22.55 108 GLY C O 1
ATOM 5629 N N . THR C 2 109 ? 44.595 18.360 64.194 1.00 22.73 109 THR C N 1
ATOM 5630 C CA . THR C 2 109 ? 45.377 19.460 64.748 1.00 21.76 109 THR C CA 1
ATOM 5631 C C . THR C 2 109 ? 44.445 20.247 65.659 1.00 24.30 109 THR C C 1
ATOM 5632 O O . THR C 2 109 ? 43.327 20.579 65.259 1.00 30.07 109 THR C O 1
ATOM 5636 N N . THR C 2 110 ? 44.885 20.538 66.875 1.00 19.87 110 THR C N 1
ATOM 5637 C CA . THR C 2 110 ? 44.123 21.406 67.765 1.00 26.41 110 THR C CA 1
ATOM 5638 C C . THR C 2 110 ? 44.635 22.836 67.641 1.00 23.76 110 THR C C 1
ATOM 5639 O O . THR C 2 110 ? 45.829 23.087 67.812 1.00 25.75 110 THR C O 1
ATOM 5643 N N . LEU C 2 111 ? 43.732 23.770 67.375 1.00 24.34 111 LEU C N 1
ATOM 5644 C CA . LEU C 2 111 ? 44.095 25.167 67.231 1.00 24.24 111 LEU C CA 1
ATOM 5645 C C . LEU C 2 111 ? 43.863 25.893 68.553 1.00 21.85 111 LEU C C 1
ATOM 5646 O O . LEU C 2 111 ? 42.786 25.781 69.142 1.00 23.10 111 LEU C O 1
ATOM 5651 N N . THR C 2 112 ? 44.855 26.674 68.975 1.00 21.43 112 THR C N 1
ATOM 5652 C CA . THR C 2 112 ? 44.771 27.529 70.152 1.00 30.91 112 THR C CA 1
ATOM 5653 C C . THR C 2 112 ? 44.784 28.986 69.718 1.00 30.43 112 THR C C 1
ATOM 5654 O O . THR C 2 112 ? 45.651 29.395 68.941 1.00 26.79 112 THR C O 1
ATOM 5658 N N . VAL C 2 113 ? 43.823 29.765 70.198 1.00 25.22 113 VAL C N 1
ATOM 5659 C CA . VAL C 2 113 ? 43.872 31.208 70.006 1.00 24.43 113 VAL C CA 1
ATOM 5660 C C . VAL C 2 113 ? 44.610 31.787 71.207 1.00 27.13 113 VAL C C 1
ATOM 5661 O O . VAL C 2 113 ? 44.175 31.652 72.355 1.00 29.29 113 VAL C O 1
ATOM 5665 N N . LEU C 2 114 ? 45.759 32.389 70.930 1.00 27.31 114 LEU C N 1
ATOM 5666 C CA . LEU C 2 114 ? 46.657 32.919 71.937 1.00 28.91 114 LEU C CA 1
ATOM 5667 C C . LEU C 2 114 ? 46.056 34.147 72.622 1.00 35.00 114 LEU C C 1
ATOM 5668 O O . LEU C 2 114 ? 45.165 34.816 72.093 1.00 33.68 114 LEU C O 1
ATOM 5673 N N . GLY C 2 115 ? 46.572 34.447 73.811 1.00 32.36 115 GLY C N 1
ATOM 5674 C CA . GLY C 2 115 ? 46.316 35.725 74.437 1.00 29.21 115 GLY C CA 1
ATOM 5675 C C . GLY C 2 115 ? 45.038 35.829 75.244 1.00 34.77 115 GLY C C 1
ATOM 5676 O O . GLY C 2 115 ? 44.719 36.925 75.725 1.00 37.45 115 GLY C O 1
ATOM 5677 N N . GLN C 2 116 ? 44.295 34.739 75.409 1.00 30.57 116 GLN C N 1
ATOM 5678 C CA . GLN C 2 116 ? 43.100 34.792 76.238 1.00 35.23 116 GLN C CA 1
ATOM 5679 C C . GLN C 2 116 ? 43.492 35.080 77.684 1.00 34.13 116 GLN C C 1
ATOM 5680 O O . GLN C 2 116 ? 44.530 34.603 78.147 1.00 38.80 116 GLN C O 1
ATOM 5686 N N . PRO C 2 117 ? 42.709 35.880 78.404 1.00 32.14 117 PRO C N 1
ATOM 5687 C CA . PRO C 2 117 ? 43.096 36.263 79.769 1.00 41.42 117 PRO C CA 1
ATOM 5688 C C . PRO C 2 117 ? 42.950 35.124 80.768 1.00 37.93 117 PRO C C 1
ATOM 5689 O O . PRO C 2 117 ? 42.148 34.202 80.601 1.00 33.09 117 PRO C O 1
ATOM 5693 N N . LYS C 2 118 ? 43.752 35.204 81.825 1.00 37.94 118 LYS C N 1
ATOM 5694 C CA . LYS C 2 118 ? 43.674 34.222 82.895 1.00 33.30 118 LYS C CA 1
ATOM 5695 C C . LYS C 2 118 ? 42.327 34.344 83.596 1.00 33.77 118 LYS C C 1
ATOM 5696 O O . LYS C 2 118 ? 41.845 35.451 83.847 1.00 37.94 118 LYS C O 1
ATOM 5702 N N . ALA C 2 119 ? 41.704 33.203 83.884 1.00 32.02 119 ALA C N 1
ATOM 5703 C CA . ALA C 2 119 ? 40.413 33.166 84.556 1.00 37.32 119 ALA C CA 1
ATOM 5704 C C . ALA C 2 119 ? 40.498 32.159 85.694 1.00 38.43 119 ALA C C 1
ATOM 5705 O O . ALA C 2 119 ? 40.850 30.994 85.468 1.00 31.34 119 ALA C O 1
ATOM 5707 N N . ALA C 2 120 ? 40.197 32.612 86.914 1.00 32.27 120 ALA C N 1
ATOM 5708 C CA . ALA C 2 120 ? 40.225 31.746 88.084 1.00 31.26 120 ALA C CA 1
ATOM 5709 C C . ALA C 2 120 ? 39.021 30.800 88.082 1.00 25.53 120 ALA C C 1
ATOM 5710 O O . ALA C 2 120 ? 37.942 31.154 87.596 1.00 33.18 120 ALA C O 1
ATOM 5712 N N . PRO C 2 121 ? 39.184 29.582 88.604 1.00 28.33 121 PRO C N 1
ATOM 5713 C CA . PRO C 2 121 ? 38.056 28.633 88.618 1.00 33.70 121 PRO C CA 1
ATOM 5714 C C . PRO C 2 121 ? 36.956 29.082 89.562 1.00 35.96 121 PRO C C 1
ATOM 5715 O O . PRO C 2 121 ? 37.228 29.619 90.640 1.00 37.03 121 PRO C O 1
ATOM 5719 N N . SER C 2 122 ? 35.704 28.850 89.153 1.00 34.70 122 SER C N 1
ATOM 5720 C CA . SER C 2 122 ? 34.582 28.798 90.087 1.00 38.34 122 SER C CA 1
ATOM 5721 C C . SER C 2 122 ? 34.489 27.383 90.639 1.00 39.57 122 SER C C 1
ATOM 5722 O O . SER C 2 122 ? 34.584 26.407 89.883 1.00 36.87 122 SER C O 1
ATOM 5725 N N . VAL C 2 123 ? 34.294 27.268 91.948 1.00 29.35 123 VAL C N 1
ATOM 5726 C CA . VAL C 2 123 ? 34.313 25.972 92.615 1.00 29.94 123 VAL C CA 1
ATOM 5727 C C . VAL C 2 123 ? 33.022 25.817 93.406 1.00 37.85 123 VAL C C 1
ATOM 5728 O O . VAL C 2 123 ? 32.708 26.665 94.251 1.00 33.58 123 VAL C O 1
ATOM 5732 N N . THR C 2 124 ? 32.275 24.747 93.132 1.00 27.50 124 THR C N 1
ATOM 5733 C CA . THR C 2 124 ? 31.138 24.350 93.955 1.00 32.21 124 THR C CA 1
ATOM 5734 C C . THR C 2 124 ? 31.437 23.001 94.602 1.00 32.86 124 THR C C 1
ATOM 5735 O O . THR C 2 124 ? 31.855 22.062 93.915 1.00 31.77 124 THR C O 1
ATOM 5739 N N . LEU C 2 125 ? 31.208 22.901 95.914 1.00 32.07 125 LEU C N 1
ATOM 5740 C CA . LEU C 2 125 ? 31.425 21.668 96.667 1.00 33.06 125 LEU C CA 1
ATOM 5741 C C . LEU C 2 125 ? 30.095 21.187 97.238 1.00 34.51 125 LEU C C 1
ATOM 5742 O O . LEU C 2 125 ? 29.487 21.881 98.054 1.00 38.07 125 LEU C O 1
ATOM 5747 N N . PHE C 2 126 ? 29.643 20.001 96.812 1.00 30.85 126 PHE C N 1
ATOM 5748 C CA . PHE C 2 126 ? 28.432 19.430 97.396 1.00 30.31 126 PHE C CA 1
ATOM 5749 C C . PHE C 2 126 ? 28.769 18.331 98.401 1.00 30.14 126 PHE C C 1
ATOM 5750 O O . PHE C 2 126 ? 29.675 17.523 98.162 1.00 27.81 126 PHE C O 1
ATOM 5758 N N . PRO C 2 127 ? 28.057 18.284 99.527 1.00 33.40 127 PRO C N 1
ATOM 5759 C CA . PRO C 2 127 ? 28.232 17.188 100.481 1.00 26.86 127 PRO C CA 1
ATOM 5760 C C . PRO C 2 127 ? 27.481 15.947 100.031 1.00 28.13 127 PRO C C 1
ATOM 5761 O O . PRO C 2 127 ? 26.679 16.012 99.088 1.00 28.72 127 PRO C O 1
ATOM 5765 N N . PRO C 2 128 ? 27.682 14.808 100.699 1.00 34.14 128 PRO C N 1
ATOM 5766 C CA . PRO C 2 128 ? 26.837 13.639 100.427 1.00 39.18 128 PRO C CA 1
ATOM 5767 C C . PRO C 2 128 ? 25.366 14.009 100.509 1.00 33.04 128 PRO C C 1
ATOM 5768 O O . PRO C 2 128 ? 24.947 14.728 101.405 1.00 31.30 128 PRO C O 1
ATOM 5772 N N . SER C 2 129 ? 24.576 13.532 99.561 1.00 32.82 129 SER C N 1
ATOM 5773 C CA . SER C 2 129 ? 23.137 13.627 99.722 1.00 35.89 129 SER C CA 1
ATOM 5774 C C . SER C 2 129 ? 22.673 12.686 100.841 1.00 30.10 129 SER C C 1
ATOM 5775 O O . SER C 2 129 ? 23.339 11.702 101.181 1.00 28.22 129 SER C O 1
ATOM 5778 N N . SER C 2 130 ? 21.519 13.010 101.440 1.00 35.19 130 SER C N 1
ATOM 5779 C CA . SER C 2 130 ? 20.946 12.101 102.435 1.00 39.80 130 SER C CA 1
ATOM 5780 C C . SER C 2 130 ? 20.562 10.771 101.789 1.00 39.68 130 SER C C 1
ATOM 5781 O O . SER C 2 130 ? 20.738 9.703 102.393 1.00 31.91 130 SER C O 1
ATOM 5784 N N . GLU C 2 131 ? 20.074 10.810 100.543 1.00 40.81 131 GLU C N 1
ATOM 5785 C CA . GLU C 2 131 ? 19.735 9.574 99.838 1.00 46.06 131 GLU C CA 1
ATOM 5786 C C . GLU C 2 131 ? 20.948 8.657 99.722 1.00 43.42 131 GLU C C 1
ATOM 5787 O O . GLU C 2 131 ? 20.842 7.445 99.928 1.00 50.88 131 GLU C O 1
ATOM 5793 N N . GLU C 2 132 ? 22.116 9.217 99.388 1.00 39.04 132 GLU C N 1
ATOM 5794 C CA . GLU C 2 132 ? 23.305 8.380 99.216 1.00 36.51 132 GLU C CA 1
ATOM 5795 C C . GLU C 2 132 ? 23.765 7.800 100.550 1.00 39.18 132 GLU C C 1
ATOM 5796 O O . GLU C 2 132 ? 24.135 6.619 100.628 1.00 31.70 132 GLU C O 1
ATOM 5802 N N . LEU C 2 133 ? 23.766 8.627 101.605 1.00 32.78 133 LEU C N 1
ATOM 5803 C CA . LEU C 2 133 ? 24.056 8.125 102.941 1.00 37.36 133 LEU C CA 1
ATOM 5804 C C . LEU C 2 133 ? 23.128 6.976 103.292 1.00 36.82 133 LEU C C 1
ATOM 5805 O O . LEU C 2 133 ? 23.527 6.032 103.980 1.00 36.60 133 LEU C O 1
ATOM 5810 N N . GLN C 2 134 ? 21.881 7.032 102.822 1.00 36.37 134 GLN C N 1
ATOM 5811 C CA . GLN C 2 134 ? 20.964 5.941 103.118 1.00 43.13 134 GLN C CA 1
ATOM 5812 C C . GLN C 2 134 ? 21.354 4.664 102.387 1.00 43.83 134 GLN C C 1
ATOM 5813 O O . GLN C 2 134 ? 20.956 3.575 102.811 1.00 49.22 134 GLN C O 1
ATOM 5819 N N . ALA C 2 135 ? 22.137 4.776 101.318 1.00 36.02 135 ALA C N 1
ATOM 5820 C CA . ALA C 2 135 ? 22.738 3.619 100.665 1.00 38.94 135 ALA C CA 1
ATOM 5821 C C . ALA C 2 135 ? 24.086 3.238 101.276 1.00 39.16 135 ALA C C 1
ATOM 5822 O O . ALA C 2 135 ? 24.802 2.422 100.701 1.00 43.84 135 ALA C O 1
ATOM 5824 N N . ASN C 2 136 ? 24.453 3.818 102.419 1.00 44.47 136 ASN C N 1
ATOM 5825 C CA . ASN C 2 136 ? 25.716 3.507 103.094 1.00 44.34 136 ASN C CA 1
ATOM 5826 C C . ASN C 2 136 ? 26.924 3.916 102.253 1.00 44.17 136 ASN C C 1
ATOM 5827 O O . ASN C 2 136 ? 27.976 3.271 102.309 1.00 44.74 136 ASN C O 1
ATOM 5832 N N . LYS C 2 137 ? 26.780 4.989 101.466 1.00 41.51 137 LYS C N 1
ATOM 5833 C CA . LYS C 2 137 ? 27.859 5.571 100.675 1.00 38.76 137 LYS C CA 1
ATOM 5834 C C . LYS C 2 137 ? 27.857 7.079 100.892 1.00 41.73 137 LYS C C 1
ATOM 5835 O O . LYS C 2 137 ? 26.852 7.659 101.312 1.00 44.09 137 LYS C O 1
ATOM 5841 N N . ALA C 2 138 ? 28.990 7.716 100.592 1.00 40.62 138 ALA C N 1
ATOM 5842 C CA . ALA C 2 138 ? 29.137 9.156 100.806 1.00 37.90 138 ALA C CA 1
ATOM 5843 C C . ALA C 2 138 ? 30.118 9.712 99.780 1.00 38.72 138 ALA C C 1
ATOM 5844 O O . ALA C 2 138 ? 31.307 9.379 99.820 1.00 36.32 138 ALA C O 1
ATOM 5846 N N . THR C 2 139 ? 29.633 10.550 98.861 1.00 31.48 139 THR C N 1
ATOM 5847 C CA . THR C 2 139 ? 30.492 11.172 97.864 1.00 29.17 139 THR C CA 1
ATOM 5848 C C . THR C 2 139 ? 30.436 12.676 98.027 1.00 27.01 139 THR C C 1
ATOM 5849 O O . THR C 2 139 ? 29.349 13.263 98.030 1.00 28.04 139 THR C O 1
ATOM 5853 N N . LEU C 2 140 ? 31.608 13.287 98.161 1.00 24.15 140 LEU C N 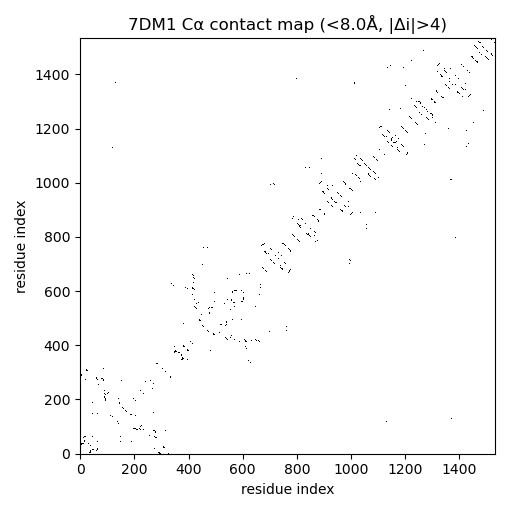1
ATOM 5854 C CA . LEU C 2 140 ? 31.743 14.733 98.060 1.00 35.27 140 LEU C CA 1
ATOM 5855 C C . LEU C 2 140 ? 32.063 15.083 96.614 1.00 33.36 140 LEU C C 1
ATOM 5856 O O . LEU C 2 140 ? 32.925 14.452 95.995 1.00 32.73 140 LEU C O 1
ATOM 5861 N N . VAL C 2 141 ? 31.381 16.097 96.093 1.00 26.74 141 VAL C N 1
ATOM 5862 C CA . VAL C 2 141 ? 31.435 16.462 94.680 1.00 27.69 141 VAL C CA 1
ATOM 5863 C C . VAL C 2 141 ? 31.977 17.877 94.596 1.00 25.58 141 VAL C C 1
ATOM 5864 O O . VAL C 2 141 ? 31.285 18.839 94.962 1.00 29.21 141 VAL C O 1
ATOM 5868 N N . CYS C 2 142 ? 33.215 18.009 94.137 1.00 24.60 142 CYS C N 1
ATOM 5869 C CA . CYS C 2 142 ? 33.842 19.308 93.907 1.00 25.72 142 CYS C CA 1
ATOM 5870 C C . CYS C 2 142 ? 33.850 19.604 92.411 1.00 26.55 142 CYS C C 1
ATOM 5871 O O . CYS C 2 142 ? 34.556 18.936 91.645 1.00 28.44 142 CYS C O 1
ATOM 5874 N N . LEU C 2 143 ? 33.089 20.620 92.004 1.00 24.93 143 LEU C N 1
ATOM 5875 C CA . LEU C 2 143 ? 32.902 20.978 90.602 1.00 29.55 143 LEU C CA 1
ATOM 5876 C C . LEU C 2 143 ? 33.594 22.298 90.305 1.00 34.47 143 LEU C C 1
ATOM 5877 O O . LEU C 2 143 ? 33.390 23.280 91.022 1.00 31.04 143 LEU C O 1
ATOM 5882 N N . ILE C 2 144 ? 34.388 22.313 89.232 1.00 26.92 144 ILE C N 1
ATOM 5883 C CA . ILE C 2 144 ? 35.357 23.360 88.935 1.00 30.69 144 ILE C CA 1
ATOM 5884 C C . ILE C 2 144 ? 35.134 23.796 87.494 1.00 33.41 144 ILE C C 1
ATOM 5885 O O . ILE C 2 144 ? 35.253 22.969 86.579 1.00 29.02 144 ILE C O 1
ATOM 5890 N N . SER C 2 145 ? 34.831 25.083 87.277 1.00 28.06 145 SER C N 1
ATOM 5891 C CA . SER C 2 145 ? 34.467 25.532 85.933 1.00 27.48 145 SER C CA 1
ATOM 5892 C C . SER C 2 145 ? 35.060 26.903 85.615 1.00 27.57 145 SER C C 1
ATOM 5893 O O . SER C 2 145 ? 35.562 27.625 86.483 1.00 28.55 145 SER C O 1
ATOM 5896 N N . ASP C 2 146 ? 34.951 27.262 84.342 1.00 21.81 146 ASP C N 1
ATOM 5897 C CA . ASP C 2 146 ? 35.305 28.588 83.854 1.00 26.00 146 ASP C CA 1
ATOM 5898 C C . ASP C 2 146 ? 36.733 28.976 84.193 1.00 23.88 146 ASP C C 1
ATOM 5899 O O . ASP C 2 146 ? 36.992 30.139 84.477 1.00 28.90 146 ASP C O 1
ATOM 5904 N N . PHE C 2 147 ? 37.694 28.048 84.165 1.00 24.33 147 PHE C N 1
ATOM 5905 C CA . PHE C 2 147 ? 39.061 28.493 84.384 1.00 28.60 147 PHE C CA 1
ATOM 5906 C C . PHE C 2 147 ? 39.843 28.516 83.074 1.00 29.17 147 PHE C C 1
ATOM 5907 O O . PHE C 2 147 ? 39.513 27.815 82.109 1.00 30.35 147 PHE C O 1
ATOM 5915 N N . TYR C 2 148 ? 40.868 29.375 83.044 1.00 23.52 148 TYR C N 1
ATOM 5916 C CA . TYR C 2 148 ? 41.758 29.502 81.890 1.00 31.13 148 TYR C CA 1
ATOM 5917 C C . TYR C 2 148 ? 43.098 30.034 82.379 1.00 32.98 148 TYR C C 1
ATOM 5918 O O . TYR C 2 148 ? 43.116 31.035 83.107 1.00 30.99 148 TYR C O 1
ATOM 5927 N N . PRO C 2 149 ? 44.229 29.409 82.000 1.00 36.94 149 PRO C N 1
ATOM 5928 C CA . PRO C 2 149 ? 44.381 28.240 81.115 1.00 35.06 149 PRO C CA 1
ATOM 5929 C C . PRO C 2 149 ? 43.856 26.964 81.749 1.00 35.36 149 PRO C C 1
ATOM 5930 O O . PRO C 2 149 ? 43.529 26.988 82.946 1.00 27.95 149 PRO C O 1
ATOM 5934 N N . GLY C 2 150 ? 43.850 25.874 80.974 1.00 28.86 150 GLY C N 1
ATOM 5935 C CA . GLY C 2 150 ? 43.176 24.639 81.337 1.00 26.94 150 GLY C CA 1
ATOM 5936 C C . GLY C 2 150 ? 43.982 23.645 82.147 1.00 30.94 150 GLY C C 1
ATOM 5937 O O . GLY C 2 150 ? 44.077 22.474 81.776 1.00 34.87 150 GLY C O 1
ATOM 5938 N N . ALA C 2 151 ? 44.579 24.084 83.251 1.00 26.41 151 ALA C N 1
ATOM 5939 C CA . ALA C 2 151 ? 45.264 23.169 84.148 1.00 29.01 151 ALA C CA 1
ATOM 5940 C C . ALA C 2 151 ? 45.003 23.579 85.588 1.00 43.67 151 ALA C C 1
ATOM 5941 O O . ALA C 2 151 ? 45.127 24.755 85.946 1.00 40.51 151 ALA C O 1
ATOM 5943 N N . VAL C 2 152 ? 44.692 22.587 86.417 1.00 35.08 152 VAL C N 1
ATOM 5944 C CA . VAL C 2 152 ? 44.279 22.826 87.785 1.00 39.14 152 VAL C CA 1
ATOM 5945 C C . VAL C 2 152 ? 44.793 21.663 88.623 1.00 40.88 152 VAL C C 1
ATOM 5946 O O . VAL C 2 152 ? 45.013 20.561 88.113 1.00 36.16 152 VAL C O 1
ATOM 5950 N N . THR C 2 153 ? 45.071 21.920 89.896 1.00 31.98 153 THR C N 1
ATOM 5951 C CA . THR C 2 153 ? 45.404 20.832 90.806 1.00 35.81 153 THR C CA 1
ATOM 5952 C C . THR C 2 153 ? 44.484 20.882 92.016 1.00 34.33 153 THR C C 1
ATOM 5953 O O . THR C 2 153 ? 44.124 21.965 92.502 1.00 35.33 153 THR C O 1
ATOM 5957 N N . VAL C 2 154 ? 44.087 19.700 92.484 1.00 27.89 154 VAL C N 1
ATOM 5958 C CA . VAL C 2 154 ? 43.039 19.566 93.483 1.00 33.16 154 VAL C CA 1
ATOM 5959 C C . VAL C 2 154 ? 43.591 18.798 94.676 1.00 35.52 154 VAL C C 1
ATOM 5960 O O . VAL C 2 154 ? 44.194 17.733 94.512 1.00 36.87 154 VAL C O 1
ATOM 5964 N N . ALA C 2 155 ? 43.393 19.341 95.867 1.00 35.87 155 ALA C N 1
ATOM 5965 C CA . ALA C 2 155 ? 43.814 18.693 97.098 1.00 34.81 155 ALA C CA 1
ATOM 5966 C C . ALA C 2 155 ? 42.663 18.754 98.091 1.00 36.26 155 ALA C C 1
ATOM 5967 O O . ALA C 2 155 ? 41.983 19.782 98.203 1.00 33.93 155 ALA C O 1
ATOM 5969 N N . TRP C 2 156 ? 42.429 17.644 98.788 1.00 34.81 156 TRP C N 1
ATOM 5970 C CA . TRP C 2 156 ? 41.329 17.521 99.738 1.00 31.93 156 TRP C CA 1
ATOM 5971 C C . TRP C 2 156 ? 41.872 17.491 101.156 1.00 31.98 156 TRP C C 1
ATOM 5972 O O . TRP C 2 156 ? 42.913 16.884 101.426 1.00 28.81 156 TRP C O 1
ATOM 5983 N N . LYS C 2 157 ? 41.169 18.138 102.070 1.00 29.54 157 LYS C N 1
ATOM 5984 C CA . LYS C 2 157 ? 41.556 18.098 103.469 1.00 38.74 157 LYS C CA 1
ATOM 5985 C C . LYS C 2 157 ? 40.393 17.551 104.291 1.00 36.76 157 LYS C C 1
ATOM 5986 O O . LYS C 2 157 ? 39.227 17.851 104.017 1.00 36.52 157 LYS C O 1
ATOM 5992 N N . ALA C 2 158 ? 40.703 16.678 105.243 1.00 36.26 158 ALA C N 1
ATOM 5993 C CA . ALA C 2 158 ? 39.742 16.268 106.264 1.00 36.82 158 ALA C CA 1
ATOM 5994 C C . ALA C 2 158 ? 40.148 16.985 107.539 1.00 39.66 158 ALA C C 1
ATOM 5995 O O . ALA C 2 158 ? 41.178 16.659 108.140 1.00 44.51 158 ALA C O 1
ATOM 5997 N N . ASP C 2 159 ? 39.353 17.979 107.926 1.00 40.42 159 ASP C N 1
ATOM 5998 C CA . ASP C 2 159 ? 39.689 18.846 109.042 1.00 42.96 159 ASP C CA 1
ATOM 5999 C C . ASP C 2 159 ? 41.084 19.426 108.866 1.00 44.25 159 ASP C C 1
ATOM 6000 O O . ASP C 2 159 ? 41.316 20.215 107.949 1.00 46.65 159 ASP C O 1
ATOM 6005 N N . SER C 2 160 ? 42.017 19.030 109.729 1.00 43.36 160 SER C N 1
ATOM 6006 C CA . SER C 2 160 ? 43.393 19.500 109.637 1.00 45.40 160 SER C CA 1
ATOM 6007 C C . SER C 2 160 ? 44.180 18.776 108.560 1.00 52.92 160 SER C C 1
ATOM 6008 O O . SER C 2 160 ? 45.143 19.331 108.022 1.00 56.24 160 SER C O 1
ATOM 6011 N N . SER C 2 161 ? 43.805 17.596 108.247 1.00 53.77 161 SER C N 1
ATOM 6012 C CA . SER C 2 161 ? 44.758 16.741 107.572 1.00 44.59 161 SER C CA 1
ATOM 6013 C C . SER C 2 161 ? 44.481 16.656 106.078 1.00 43.12 161 SER C C 1
ATOM 6014 O O . SER C 2 161 ? 43.336 16.784 105.635 1.00 43.81 161 SER C O 1
ATOM 6017 N N . PRO C 2 162 ? 45.528 16.452 105.286 1.00 41.36 162 PRO C N 1
ATOM 6018 C CA . PRO C 2 162 ? 45.326 16.126 103.872 1.00 38.38 162 PRO C CA 1
ATOM 6019 C C . PRO C 2 162 ? 44.749 14.727 103.719 1.00 41.97 162 PRO C C 1
ATOM 6020 O O . PRO C 2 162 ? 45.133 13.801 104.434 1.00 44.02 162 PRO C O 1
ATOM 6024 N N . VAL C 2 163 ? 43.810 14.583 102.786 1.00 40.56 163 VAL C N 1
ATOM 6025 C CA . VAL C 2 163 ? 43.171 13.301 102.511 1.00 39.39 163 VAL C CA 1
ATOM 6026 C C . VAL C 2 163 ? 43.934 12.619 101.390 1.00 50.71 163 VAL C C 1
ATOM 6027 O O . VAL C 2 163 ? 44.046 13.161 100.285 1.00 47.51 163 VAL C O 1
ATOM 6031 N N . LYS C 2 164 ? 44.436 11.419 101.665 1.00 58.46 164 LYS C N 1
ATOM 6032 C CA . LYS C 2 164 ? 45.197 10.669 100.677 1.00 64.65 164 LYS C CA 1
ATOM 6033 C C . LYS C 2 164 ? 44.287 9.844 99.766 1.00 65.37 164 LYS C C 1
ATOM 6034 O O . LYS C 2 164 ? 44.346 9.977 98.537 1.00 65.92 164 LYS C O 1
ATOM 6040 N N . ALA C 2 165 ? 43.422 9.019 100.355 1.00 57.87 165 ALA C N 1
ATOM 6041 C CA . ALA C 2 165 ? 42.674 7.996 99.640 1.00 45.13 165 ALA C CA 1
ATOM 6042 C C . ALA C 2 165 ? 41.259 8.456 99.300 1.00 36.22 165 ALA C C 1
ATOM 6043 O O . ALA C 2 165 ? 40.702 9.364 99.922 1.00 38.34 165 ALA C O 1
ATOM 6045 N N . GLY C 2 166 ? 40.677 7.797 98.299 1.00 35.14 166 GLY C N 1
ATOM 6046 C CA . GLY C 2 166 ? 39.306 8.028 97.890 1.00 33.97 166 GLY C CA 1
ATOM 6047 C C . GLY C 2 166 ? 39.077 9.195 96.947 1.00 30.83 166 GLY C C 1
ATOM 6048 O O . GLY C 2 166 ? 37.914 9.495 96.640 1.00 32.94 166 GLY C O 1
ATOM 6049 N N . VAL C 2 167 ? 40.135 9.868 96.489 1.00 30.80 167 VAL C N 1
ATOM 6050 C CA . VAL C 2 167 ? 40.015 11.003 95.579 1.00 36.49 167 VAL C CA 1
ATOM 6051 C C . VAL C 2 167 ? 40.117 10.523 94.136 1.00 34.48 167 VAL C C 1
ATOM 6052 O O . VAL C 2 167 ? 41.006 9.732 93.796 1.00 38.99 167 VAL C O 1
ATOM 6056 N N . GLU C 2 168 ? 39.206 11.006 93.288 1.00 32.26 168 GLU C N 1
ATOM 6057 C CA . GLU C 2 168 ? 39.283 10.813 91.842 1.00 41.20 168 GLU C CA 1
ATOM 6058 C C . GLU C 2 168 ? 38.949 12.133 91.154 1.00 40.05 168 GLU C C 1
ATOM 6059 O O . GLU C 2 168 ? 37.885 12.707 91.403 1.00 33.59 168 GLU C O 1
ATOM 6065 N N . THR C 2 169 ? 39.847 12.594 90.278 1.00 35.43 169 THR C N 1
ATOM 6066 C CA . THR C 2 169 ? 39.777 13.915 89.661 1.00 32.78 169 THR C CA 1
ATOM 6067 C C . THR C 2 169 ? 39.893 13.777 88.152 1.00 32.54 169 THR C C 1
ATOM 6068 O O . THR C 2 169 ? 40.854 13.180 87.669 1.00 35.07 169 THR C O 1
ATOM 6072 N N . THR C 2 170 ? 38.948 14.350 87.409 1.00 29.50 170 THR C N 1
ATOM 6073 C CA . THR C 2 170 ? 38.998 14.258 85.953 1.00 25.38 170 THR C CA 1
ATOM 6074 C C . THR C 2 170 ? 40.149 15.084 85.371 1.00 29.81 170 THR C C 1
ATOM 6075 O O . THR C 2 170 ? 40.733 15.942 86.028 1.00 28.64 170 THR C O 1
ATOM 6079 N N . THR C 2 171 ? 40.444 14.832 84.097 1.00 30.34 171 THR C N 1
ATOM 6080 C CA . THR C 2 171 ? 41.224 15.771 83.311 1.00 29.73 171 THR C CA 1
ATOM 6081 C C . THR C 2 171 ? 40.412 17.043 83.069 1.00 25.74 171 THR C C 1
ATOM 6082 O O . THR C 2 171 ? 39.182 17.026 83.129 1.00 28.43 171 THR C O 1
ATOM 6086 N N . PRO C 2 172 ? 41.075 18.170 82.810 1.00 31.93 172 PRO C N 1
ATOM 6087 C CA . PRO C 2 172 ? 40.335 19.367 82.406 1.00 28.32 172 PRO C CA 1
ATOM 6088 C C . PRO C 2 172 ? 39.719 19.153 81.031 1.00 32.00 172 PRO C C 1
ATOM 6089 O O . PRO C 2 172 ? 40.252 18.428 80.193 1.00 32.48 172 PRO C O 1
ATOM 6093 N N . SER C 2 173 ? 38.554 19.751 80.821 1.00 28.36 173 SER C N 1
ATOM 6094 C CA . SER C 2 173 ? 37.852 19.635 79.558 1.00 27.59 173 SER C CA 1
ATOM 6095 C C . SER C 2 173 ? 37.487 21.022 79.058 1.00 29.48 173 SER C C 1
ATOM 6096 O O . SER C 2 173 ? 37.206 21.939 79.839 1.00 23.01 173 SER C O 1
ATOM 6099 N N . LYS C 2 174 ? 37.494 21.157 77.737 1.00 25.19 174 LYS C N 1
ATOM 6100 C CA . LYS C 2 174 ? 37.267 22.435 77.082 1.00 25.75 174 LYS C CA 1
ATOM 6101 C C . LYS C 2 174 ? 35.778 22.722 77.070 1.00 29.89 174 LYS C C 1
ATOM 6102 O O . LYS C 2 174 ? 35.011 21.938 76.504 1.00 33.57 174 LYS C O 1
ATOM 6108 N N . GLN C 2 175 ? 35.368 23.827 77.704 1.00 28.35 175 GLN C N 1
ATOM 6109 C CA . GLN C 2 175 ? 33.985 24.297 77.666 1.00 29.69 175 GLN C CA 1
ATOM 6110 C C . GLN C 2 175 ? 33.677 24.982 76.347 1.00 30.09 175 GLN C C 1
ATOM 6111 O O . GLN C 2 175 ? 34.575 25.426 75.619 1.00 28.38 175 GLN C O 1
ATOM 6117 N N . SER C 2 176 ? 32.380 25.147 76.078 1.00 26.51 176 SER C N 1
ATOM 6118 C CA . SER C 2 176 ? 32.018 25.813 74.836 1.00 38.62 176 SER C CA 1
ATOM 6119 C C . SER C 2 176 ? 32.384 27.294 74.827 1.00 40.49 176 SER C C 1
ATOM 6120 O O . SER C 2 176 ? 32.334 27.915 73.761 1.00 36.64 176 SER C O 1
ATOM 6123 N N . ASN C 2 177 ? 32.762 27.883 75.959 1.00 36.38 177 ASN C N 1
ATOM 6124 C CA . ASN C 2 177 ? 33.190 29.279 75.953 1.00 38.69 177 ASN C CA 1
ATOM 6125 C C . ASN C 2 177 ? 34.707 29.426 75.905 1.00 31.59 177 ASN C C 1
ATOM 6126 O O . ASN C 2 177 ? 35.219 30.526 76.126 1.00 30.65 177 ASN C O 1
ATOM 6131 N N . ASN C 2 178 ? 35.427 28.330 75.634 1.00 28.92 178 ASN C N 1
ATOM 6132 C CA . ASN C 2 178 ? 36.876 28.183 75.509 1.00 28.32 178 ASN C CA 1
ATOM 6133 C C . ASN C 2 178 ? 37.582 28.153 76.871 1.00 32.38 178 ASN C C 1
ATOM 6134 O O . ASN C 2 178 ? 38.772 27.839 76.916 1.00 30.44 178 ASN C O 1
ATOM 6139 N N . LYS C 2 179 ? 36.894 28.426 77.981 1.00 27.35 179 LYS C N 1
ATOM 6140 C CA . LYS C 2 179 ? 37.472 28.107 79.280 1.00 26.63 179 LYS C CA 1
ATOM 6141 C C . LYS C 2 179 ? 37.323 26.609 79.548 1.00 32.68 179 LYS C C 1
ATOM 6142 O O . LYS C 2 179 ? 36.820 25.850 78.706 1.00 27.92 179 LYS C O 1
ATOM 6148 N N . TYR C 2 180 ? 37.754 26.171 80.738 1.00 27.43 180 TYR C N 1
ATOM 6149 C CA . TYR C 2 180 ? 37.876 24.751 81.028 1.00 33.97 180 TYR C CA 1
ATOM 6150 C C . TYR C 2 180 ? 37.086 24.381 82.279 1.00 29.76 180 TYR C C 1
ATOM 6151 O O . TYR C 2 180 ? 36.674 25.236 83.070 1.00 31.36 180 TYR C O 1
ATOM 6160 N N . ALA C 2 181 ? 36.880 23.070 82.428 1.00 24.89 181 ALA C N 1
ATOM 6161 C CA . ALA C 2 181 ? 36.086 22.483 83.496 1.00 28.67 181 ALA C CA 1
ATOM 6162 C C . ALA C 2 181 ? 36.772 21.205 83.954 1.00 31.61 181 ALA C C 1
ATOM 6163 O O . ALA C 2 181 ? 37.501 20.567 83.178 1.00 30.36 181 ALA C O 1
ATOM 6165 N N . ALA C 2 182 ? 36.558 20.860 85.228 1.00 25.26 182 ALA C N 1
ATOM 6166 C CA . ALA C 2 182 ? 37.028 19.599 85.803 1.00 25.98 182 ALA C CA 1
ATOM 6167 C C . ALA C 2 182 ? 36.178 19.273 87.028 1.00 32.66 182 ALA C C 1
ATOM 6168 O O . ALA C 2 182 ? 35.477 20.132 87.571 1.00 31.93 182 ALA C O 1
ATOM 6170 N N . SER C 2 183 ? 36.270 18.027 87.484 1.00 27.56 183 SER C N 1
ATOM 6171 C CA . SER C 2 183 ? 35.542 17.672 88.692 1.00 31.19 183 SER C CA 1
ATOM 6172 C C . SER C 2 183 ? 36.365 16.692 89.521 1.00 29.67 183 SER C C 1
ATOM 6173 O O . SER C 2 183 ? 37.155 15.903 88.987 1.00 29.91 183 SER C O 1
ATOM 6176 N N . SER C 2 184 ? 36.205 16.780 90.834 1.00 23.79 184 SER C N 1
ATOM 6177 C CA . SER C 2 184 ? 36.891 15.885 91.756 1.00 31.15 184 SER C CA 1
ATOM 6178 C C . SER C 2 184 ? 35.894 15.269 92.728 1.00 29.74 184 SER C C 1
ATOM 6179 O O . SER C 2 184 ? 35.020 15.960 93.272 1.00 22.78 184 SER C O 1
ATOM 6182 N N . TYR C 2 185 ? 36.050 13.965 92.948 1.00 27.19 185 TYR C N 1
ATOM 6183 C CA . TYR C 2 185 ? 35.129 13.162 93.736 1.00 29.87 185 TYR C CA 1
ATOM 6184 C C . TYR C 2 185 ? 35.899 12.541 94.893 1.00 34.39 185 TYR C C 1
ATOM 6185 O O . TYR C 2 185 ? 36.888 11.835 94.670 1.00 26.62 185 TYR C O 1
ATOM 6194 N N . LEU C 2 186 ? 35.443 12.801 96.125 1.00 29.80 186 LEU C N 1
ATOM 6195 C CA . LEU C 2 186 ? 35.981 12.162 97.328 1.00 29.25 186 LEU C CA 1
ATOM 6196 C C . LEU C 2 186 ? 34.927 11.187 97.823 1.00 33.49 186 LEU C C 1
ATOM 6197 O O . LEU C 2 186 ? 33.832 11.600 98.224 1.00 36.81 186 LEU C O 1
ATOM 6202 N N . SER C 2 187 ? 35.254 9.899 97.787 1.00 33.34 187 SER C N 1
ATOM 6203 C CA . SER C 2 187 ? 34.307 8.840 98.110 1.00 35.35 187 SER C CA 1
ATOM 6204 C C . SER C 2 187 ? 34.597 8.352 99.524 1.00 39.68 187 SER C C 1
ATOM 6205 O O . SER C 2 187 ? 35.727 7.963 99.833 1.00 46.57 187 SER C O 1
ATOM 6208 N N . LEU C 2 188 ? 33.586 8.383 100.377 1.00 47.22 188 LEU C N 1
ATOM 6209 C CA . LEU C 2 188 ? 33.733 7.992 101.773 1.00 42.66 188 LEU C CA 1
ATOM 6210 C C . LEU C 2 188 ? 32.633 7.013 102.142 1.00 35.25 188 LEU C C 1
ATOM 6211 O O . LEU C 2 188 ? 31.648 6.859 101.418 1.00 35.91 188 LEU C O 1
ATOM 6216 N N . THR C 2 189 ? 32.832 6.331 103.271 1.00 34.27 189 THR C N 1
ATOM 6217 C CA . THR C 2 189 ? 31.735 5.691 103.975 1.00 44.19 189 THR C CA 1
ATOM 6218 C C . THR C 2 189 ? 31.002 6.732 104.820 1.00 42.30 189 THR C C 1
ATOM 6219 O O . THR C 2 189 ? 31.552 7.795 105.127 1.00 34.50 189 THR C O 1
ATOM 6223 N N . PRO C 2 190 ? 29.747 6.467 105.192 1.00 42.01 190 PRO C N 1
ATOM 6224 C CA . PRO C 2 190 ? 29.058 7.397 106.104 1.00 43.37 190 PRO C CA 1
ATOM 6225 C C . PRO C 2 190 ? 29.811 7.618 107.404 1.00 45.67 190 PRO C C 1
ATOM 6226 O O . PRO C 2 190 ? 29.851 8.745 107.922 1.00 37.49 190 PRO C O 1
ATOM 6230 N N . GLU C 2 191 ? 30.439 6.564 107.930 1.00 42.92 191 GLU C N 1
ATOM 6231 C CA . GLU C 2 191 ? 31.212 6.695 109.159 1.00 48.86 191 GLU C CA 1
ATOM 6232 C C . GLU C 2 191 ? 32.347 7.700 108.989 1.00 46.01 191 GLU C C 1
ATOM 6233 O O . GLU C 2 191 ? 32.491 8.630 109.794 1.00 38.27 191 GLU C O 1
ATOM 6239 N N . GLN C 2 192 ? 33.167 7.536 107.942 1.00 39.88 192 GLN C N 1
ATOM 6240 C CA . GLN C 2 192 ? 34.248 8.493 107.720 1.00 38.77 192 GLN C CA 1
ATOM 6241 C C . GLN C 2 192 ? 33.698 9.905 107.560 1.00 36.34 192 GLN C C 1
ATOM 6242 O O . GLN C 2 192 ? 34.274 10.869 108.079 1.00 40.05 192 GLN C O 1
ATOM 6248 N N . TRP C 2 193 ? 32.573 10.043 106.855 1.00 40.40 193 TRP C N 1
ATOM 6249 C CA . TRP C 2 193 ? 31.994 11.364 106.626 1.00 36.81 193 TRP C CA 1
ATOM 6250 C C . TRP C 2 193 ? 31.655 12.035 107.955 1.00 38.58 193 TRP C C 1
ATOM 6251 O O . TRP C 2 193 ? 32.046 13.181 108.205 1.00 36.90 193 TRP C O 1
ATOM 6262 N N . LYS C 2 194 ? 30.975 11.309 108.843 1.00 35.28 194 LYS C N 1
ATOM 6263 C CA . LYS C 2 194 ? 30.575 11.844 110.139 1.00 42.24 194 LYS C CA 1
ATOM 6264 C C . LYS C 2 194 ? 31.727 11.941 111.130 1.00 41.88 194 LYS C C 1
ATOM 6265 O O . LYS C 2 194 ? 31.565 12.587 112.171 1.00 45.10 194 LYS C O 1
ATOM 6271 N N . SER C 2 195 ? 32.878 11.330 110.836 1.00 35.80 195 SER C N 1
ATOM 6272 C CA . SER C 2 195 ? 33.984 11.267 111.789 1.00 38.39 195 SER C CA 1
ATOM 6273 C C . SER C 2 195 ? 34.799 12.552 111.859 1.00 43.77 195 SER C C 1
ATOM 6274 O O . SER C 2 195 ? 35.627 12.689 112.771 1.00 43.66 195 SER C O 1
ATOM 6277 N N . HIS C 2 196 ? 34.600 13.490 110.935 1.00 34.82 196 HIS C N 1
ATOM 6278 C CA . HIS C 2 196 ? 35.397 14.707 110.902 1.00 41.14 196 HIS C CA 1
ATOM 6279 C C . HIS C 2 196 ? 34.519 15.942 111.016 1.00 36.79 196 HIS C C 1
ATOM 6280 O O . HIS C 2 196 ? 33.343 15.937 110.645 1.00 36.13 196 HIS C O 1
ATOM 6287 N N . ARG C 2 197 ? 35.112 17.008 111.541 1.00 38.43 197 ARG C N 1
ATOM 6288 C CA . ARG C 2 197 ? 34.371 18.255 111.690 1.00 39.97 197 ARG C CA 1
ATOM 6289 C C . ARG C 2 197 ? 34.039 18.877 110.336 1.00 41.09 197 ARG C C 1
ATOM 6290 O O . ARG C 2 197 ? 32.991 19.518 110.188 1.00 32.89 197 ARG C O 1
ATOM 6298 N N . SER C 2 198 ? 34.909 18.713 109.344 1.00 31.49 198 SER C N 1
ATOM 6299 C CA . SER C 2 198 ? 34.637 19.282 108.032 1.00 31.81 198 SER C CA 1
ATOM 6300 C C . SER C 2 198 ? 35.540 18.620 107.001 1.00 35.13 198 SER C C 1
ATOM 6301 O O . SER C 2 198 ? 36.514 17.943 107.332 1.00 38.95 198 SER C O 1
ATOM 6304 N N . TYR C 2 199 ? 35.196 18.828 105.735 1.00 33.17 199 TYR C N 1
ATOM 6305 C CA . TYR C 2 199 ? 36.035 18.434 104.615 1.00 30.00 199 TYR C CA 1
ATOM 6306 C C . TYR C 2 199 ? 36.170 19.614 103.666 1.00 36.22 199 TYR C C 1
ATOM 6307 O O . TYR C 2 199 ? 35.260 20.439 103.553 1.00 37.65 199 TYR C O 1
ATOM 6316 N N . SER C 2 200 ? 37.311 19.692 102.979 1.00 30.63 200 SER C N 1
ATOM 6317 C CA . SER C 2 200 ? 37.582 20.805 102.080 1.00 31.61 200 SER C CA 1
ATOM 6318 C C . SER C 2 200 ? 38.112 20.304 100.743 1.00 29.09 200 SER C C 1
ATOM 6319 O O . SER C 2 200 ? 38.837 19.306 100.675 1.00 25.82 200 SER C O 1
ATOM 6322 N N . CYS C 2 201 ? 37.718 21.002 99.686 1.00 29.95 201 CYS C N 1
ATOM 6323 C CA . CYS C 2 201 ? 38.268 20.834 98.348 1.00 31.89 201 CYS C CA 1
ATOM 6324 C C . CYS C 2 201 ? 39.050 22.098 98.024 1.00 26.41 201 CYS C C 1
ATOM 6325 O O . CYS C 2 201 ? 38.493 23.201 98.084 1.00 28.20 201 CYS C O 1
ATOM 6328 N N . GLN C 2 202 ? 40.336 21.944 97.730 1.00 24.96 202 GLN C N 1
ATOM 6329 C CA . GLN C 2 202 ? 41.229 23.075 97.497 1.00 31.22 202 GLN C CA 1
ATOM 6330 C C . GLN C 2 202 ? 41.733 23.022 96.059 1.00 32.59 202 GLN C C 1
ATOM 6331 O O . GLN C 2 202 ? 42.459 22.093 95.681 1.00 29.03 202 GLN C O 1
ATOM 6337 N N . VAL C 2 203 ? 41.357 24.022 95.270 1.00 29.12 203 VAL C N 1
ATOM 6338 C CA . VAL C 2 203 ? 41.590 24.044 93.830 1.00 27.10 203 VAL C CA 1
ATOM 6339 C C . VAL C 2 203 ? 42.653 25.100 93.563 1.00 36.26 203 VAL C C 1
ATOM 6340 O O . VAL C 2 203 ? 42.412 26.301 93.765 1.00 28.00 203 VAL C O 1
ATOM 6344 N N . THR C 2 204 ? 43.837 24.657 93.145 1.00 27.78 204 THR C N 1
ATOM 6345 C CA . THR C 2 204 ? 44.941 25.556 92.853 1.00 38.78 204 THR C CA 1
ATOM 6346 C C . THR C 2 204 ? 45.046 25.762 91.341 1.00 38.42 204 THR C C 1
ATOM 6347 O O . THR C 2 204 ? 44.989 24.801 90.568 1.00 32.54 204 THR C O 1
ATOM 6351 N N . HIS C 2 205 ? 45.154 27.021 90.929 1.00 30.92 205 HIS C N 1
ATOM 6352 C CA . HIS C 2 205 ? 45.161 27.388 89.520 1.00 39.14 205 HIS C CA 1
ATOM 6353 C C . HIS C 2 205 ? 46.126 28.545 89.356 1.00 43.32 205 HIS C C 1
ATOM 6354 O O . HIS C 2 205 ? 45.915 29.608 89.947 1.00 34.81 205 HIS C O 1
ATOM 6361 N N . GLU C 2 206 ? 47.185 28.337 88.572 1.00 43.66 206 GLU C N 1
ATOM 6362 C CA . GLU C 2 206 ? 48.176 29.381 88.308 1.00 40.87 206 GLU C CA 1
ATOM 6363 C C . GLU C 2 206 ? 48.650 30.029 89.604 1.00 43.84 206 GLU C C 1
ATOM 6364 O O . GLU C 2 206 ? 48.731 31.255 89.712 1.00 42.83 206 GLU C O 1
ATOM 6370 N N . GLY C 2 207 ? 48.941 29.202 90.608 1.00 48.02 207 GLY C N 1
ATOM 6371 C CA . GLY C 2 207 ? 49.503 29.683 91.853 1.00 48.15 207 GLY C CA 1
ATOM 6372 C C . GLY C 2 207 ? 48.510 30.218 92.866 1.00 48.03 207 GLY C C 1
ATOM 6373 O O . GLY C 2 207 ? 48.920 30.567 93.981 1.00 52.55 207 GLY C O 1
ATOM 6374 N N . SER C 2 208 ? 47.228 30.305 92.524 1.00 45.42 208 SER C N 1
ATOM 6375 C CA . SER C 2 208 ? 46.195 30.800 93.427 1.00 47.21 208 SER C CA 1
ATOM 6376 C C . SER C 2 208 ? 45.223 29.674 93.770 1.00 46.68 208 SER C C 1
ATOM 6377 O O . SER C 2 208 ? 44.761 28.944 92.883 1.00 39.75 208 SER C O 1
ATOM 6380 N N . THR C 2 209 ? 44.896 29.555 95.056 1.00 41.65 209 THR C N 1
ATOM 6381 C CA . THR C 2 209 ? 44.116 28.436 95.571 1.00 39.43 209 THR C CA 1
ATOM 6382 C C . THR C 2 209 ? 42.719 28.894 95.969 1.00 37.50 209 THR C C 1
ATOM 6383 O O . THR C 2 209 ? 42.567 29.864 96.716 1.00 37.39 209 THR C O 1
ATOM 6387 N N . VAL C 2 210 ? 41.706 28.212 95.444 1.00 40.99 210 VAL C N 1
ATOM 6388 C CA . VAL C 2 210 ? 40.307 28.457 95.776 1.00 48.03 210 VAL C CA 1
ATOM 6389 C C . VAL C 2 210 ? 39.828 27.284 96.616 1.00 45.82 210 VAL C C 1
ATOM 6390 O O . VAL C 2 210 ? 39.949 26.126 96.197 1.00 38.18 210 VAL C O 1
ATOM 6394 N N . GLU C 2 211 ? 39.292 27.578 97.797 1.00 40.09 211 GLU C N 1
ATOM 6395 C CA . GLU C 2 211 ? 38.909 26.558 98.759 1.00 37.55 211 GLU C CA 1
ATOM 6396 C C . GLU C 2 211 ? 37.412 26.628 99.045 1.00 43.19 211 GLU C C 1
ATOM 6397 O O . GLU C 2 211 ? 36.845 27.717 99.187 1.00 49.55 211 GLU C O 1
ATOM 6403 N N . LYS C 2 212 ? 36.772 25.461 99.118 1.00 33.56 212 LYS C N 1
ATOM 6404 C CA . LYS C 2 212 ? 35.411 25.335 99.619 1.00 31.29 212 LYS C CA 1
ATOM 6405 C C . LYS C 2 212 ? 35.386 24.233 100.662 1.00 34.72 212 LYS C C 1
ATOM 6406 O O . LYS C 2 212 ? 36.177 23.290 100.602 1.00 33.09 212 LYS C O 1
ATOM 6412 N N . THR C 2 213 ? 34.458 24.356 101.609 1.00 34.85 213 THR C N 1
ATOM 6413 C CA . THR C 2 213 ? 34.431 23.506 102.789 1.00 42.65 213 THR C CA 1
ATOM 6414 C C . THR C 2 213 ? 32.994 23.124 103.103 1.00 35.17 213 THR C C 1
ATOM 6415 O O . THR C 2 213 ? 32.063 23.899 102.882 1.00 33.46 213 THR C O 1
ATOM 6419 N N . VAL C 2 214 ? 32.835 21.924 103.642 1.00 29.51 214 VAL C N 1
ATOM 6420 C CA . VAL C 2 214 ? 31.535 21.348 103.936 1.00 32.90 214 VAL C CA 1
ATOM 6421 C C . VAL C 2 214 ? 31.640 20.597 105.262 1.00 37.38 214 VAL C C 1
ATOM 6422 O O . VAL C 2 214 ? 32.715 20.127 105.650 1.00 31.42 214 VAL C O 1
ATOM 6426 N N . ALA C 2 215 ? 30.518 20.508 105.975 1.00 35.61 215 ALA C N 1
ATOM 6427 C CA . ALA C 2 215 ? 30.514 19.850 107.265 1.00 40.42 215 ALA C CA 1
ATOM 6428 C C . ALA C 2 215 ? 29.292 18.954 107.417 1.00 40.65 215 ALA C C 1
ATOM 6429 O O . ALA C 2 215 ? 28.213 19.282 106.905 1.00 39.27 215 ALA C O 1
ATOM 6431 N N . PRO C 2 216 ? 29.436 17.801 108.091 1.00 45.32 216 PRO C N 1
ATOM 6432 C CA . PRO C 2 216 ? 28.325 16.936 108.507 1.00 47.29 216 PRO C CA 1
ATOM 6433 C C . PRO C 2 216 ? 27.347 17.651 109.431 1.00 46.79 216 PRO C C 1
ATOM 6434 O O . PRO C 2 216 ? 26.161 17.658 109.107 1.00 54.77 216 PRO C O 1
ATOM 6438 N N . GLU D 3 1 ? 18.433 18.671 50.387 1.00 54.00 1 GLU D N 1
ATOM 6439 C CA . GLU D 3 1 ? 19.148 18.598 51.660 1.00 55.30 1 GLU D CA 1
ATOM 6440 C C . GLU D 3 1 ? 18.960 17.240 52.340 1.00 51.72 1 GLU D C 1
ATOM 6441 O O . GLU D 3 1 ? 17.944 16.548 52.190 1.00 44.26 1 GLU D O 1
ATOM 6447 N N . VAL D 3 2 ? 19.979 16.878 53.097 1.00 50.85 2 VAL D N 1
ATOM 6448 C CA . VAL D 3 2 ? 20.072 15.594 53.760 1.00 44.53 2 VAL D CA 1
ATOM 6449 C C . VAL D 3 2 ? 20.019 15.832 55.263 1.00 42.47 2 VAL D C 1
ATOM 6450 O O . VAL D 3 2 ? 20.543 16.834 55.762 1.00 43.85 2 VAL D O 1
ATOM 6454 N N . GLN D 3 3 ? 19.362 14.925 55.979 1.00 36.02 3 GLN D N 1
ATOM 6455 C CA . GLN D 3 3 ? 19.231 15.015 57.434 1.00 36.71 3 GLN D CA 1
ATOM 6456 C C . GLN D 3 3 ? 19.340 13.596 57.983 1.00 38.53 3 GLN D C 1
ATOM 6457 O O . GLN D 3 3 ? 18.369 12.833 57.953 1.00 38.57 3 GLN D O 1
ATOM 6463 N N . LEU D 3 4 ? 20.524 13.243 58.468 1.00 36.86 4 LEU D N 1
ATOM 6464 C CA . LEU D 3 4 ? 20.818 11.884 58.896 1.00 34.42 4 LEU D CA 1
ATOM 6465 C C . LEU D 3 4 ? 20.723 11.759 60.414 1.00 34.56 4 LEU D C 1
ATOM 6466 O O . LEU D 3 4 ? 21.191 12.636 61.146 1.00 31.47 4 LEU D O 1
ATOM 6471 N N . VAL D 3 5 ? 20.144 10.649 60.877 1.00 31.63 5 VAL D N 1
ATOM 6472 C CA . VAL D 3 5 ? 20.062 10.311 62.299 1.00 32.27 5 VAL D CA 1
ATOM 6473 C C . VAL D 3 5 ? 20.524 8.865 62.481 1.00 32.12 5 VAL D C 1
ATOM 6474 O O . VAL D 3 5 ? 19.968 7.950 61.857 1.00 34.01 5 VAL D O 1
ATOM 6478 N N . GLU D 3 6 ? 21.547 8.656 63.314 1.00 28.26 6 GLU D N 1
ATOM 6479 C CA . GLU D 3 6 ? 21.978 7.294 63.618 1.00 32.59 6 GLU D CA 1
ATOM 6480 C C . GLU D 3 6 ? 21.095 6.707 64.706 1.00 35.61 6 GLU D C 1
ATOM 6481 O O . GLU D 3 6 ? 20.490 7.434 65.500 1.00 33.51 6 GLU D O 1
ATOM 6487 N N . SER D 3 7 ? 21.015 5.380 64.712 1.00 32.89 7 SER D N 1
ATOM 6488 C CA . SER D 3 7 ? 20.235 4.603 65.662 1.00 31.78 7 SER D CA 1
ATOM 6489 C C . SER D 3 7 ? 21.018 3.341 65.990 1.00 35.57 7 SER D C 1
ATOM 6490 O O . SER D 3 7 ? 21.801 2.854 65.170 1.00 32.51 7 SER D O 1
ATOM 6493 N N . GLY D 3 8 ? 20.764 2.784 67.178 1.00 37.06 8 GLY D N 1
ATOM 6494 C CA . GLY D 3 8 ? 21.576 1.702 67.687 1.00 28.15 8 GLY D CA 1
ATOM 6495 C C . GLY D 3 8 ? 22.759 2.271 68.430 1.00 32.19 8 GLY D C 1
ATOM 6496 O O . GLY D 3 8 ? 22.956 3.481 68.526 1.00 41.39 8 GLY D O 1
ATOM 6497 N N . GLY D 3 9 ? 23.566 1.385 68.973 1.00 32.50 9 GLY D N 1
ATOM 6498 C CA . GLY D 3 9 ? 24.653 1.782 69.842 1.00 39.36 9 GLY D CA 1
ATOM 6499 C C . GLY D 3 9 ? 24.537 1.098 71.188 1.00 39.95 9 GLY D C 1
ATOM 6500 O O . GLY D 3 9 ? 23.564 0.406 71.479 1.00 45.62 9 GLY D O 1
ATOM 6501 N N . GLY D 3 10 ? 25.560 1.282 72.001 1.00 36.39 10 GLY D N 1
ATOM 6502 C CA . GLY D 3 10 ? 25.609 0.656 73.305 1.00 32.78 10 GLY D CA 1
ATOM 6503 C C . GLY D 3 10 ? 26.747 -0.343 73.425 1.00 29.48 10 GLY D C 1
ATOM 6504 O O . GLY D 3 10 ? 27.672 -0.391 72.605 1.00 28.77 10 GLY D O 1
ATOM 6505 N N . LEU D 3 11 ? 26.651 -1.176 74.460 1.00 27.14 11 LEU D N 1
ATOM 6506 C CA . LEU D 3 11 ? 27.707 -2.107 74.846 1.00 26.22 11 LEU D CA 1
ATOM 6507 C C . LEU D 3 11 ? 27.604 -3.418 74.087 1.00 27.00 11 LEU D C 1
ATOM 6508 O O . LEU D 3 11 ? 26.523 -3.993 73.968 1.00 31.53 11 LEU D O 1
ATOM 6513 N N . VAL D 3 12 ? 28.749 -3.908 73.615 1.00 27.13 12 VAL D N 1
ATOM 6514 C CA . VAL D 3 12 ? 28.854 -5.207 72.962 1.00 28.98 12 VAL D CA 1
ATOM 6515 C C . VAL D 3 12 ? 30.003 -5.980 73.588 1.00 24.68 12 VAL D C 1
ATOM 6516 O O . VAL D 3 12 ? 31.090 -5.431 73.805 1.00 22.27 12 VAL D O 1
ATOM 6520 N N . GLN D 3 13 ? 29.787 -7.262 73.812 1.00 30.26 13 GLN D N 1
ATOM 6521 C CA . GLN D 3 13 ? 30.901 -8.122 74.211 1.00 36.77 13 GLN D CA 1
ATOM 6522 C C . GLN D 3 13 ? 31.786 -8.432 72.999 1.00 24.67 13 GLN D C 1
ATOM 6523 O O . GLN D 3 13 ? 31.266 -8.639 71.897 1.00 23.72 13 GLN D O 1
ATOM 6529 N N . PRO D 3 14 ? 33.113 -8.466 73.182 1.00 25.52 14 PRO D N 1
ATOM 6530 C CA . PRO D 3 14 ? 34.010 -8.868 72.085 1.00 28.40 14 PRO D CA 1
ATOM 6531 C C . PRO D 3 14 ? 33.549 -10.172 71.455 1.00 29.81 14 PRO D C 1
ATOM 6532 O O . PRO D 3 14 ? 33.166 -11.115 72.146 1.00 28.24 14 PRO D O 1
ATOM 6536 N N . GLY D 3 15 ? 33.575 -10.221 70.132 1.00 32.39 15 GLY D N 1
ATOM 6537 C CA . GLY D 3 15 ? 33.160 -11.399 69.409 1.00 29.40 15 GLY D CA 1
ATOM 6538 C C . GLY D 3 15 ? 31.707 -11.405 68.984 1.00 31.95 15 GLY D C 1
ATOM 6539 O O . GLY D 3 15 ? 31.363 -12.099 68.018 1.00 35.45 15 GLY D O 1
ATOM 6540 N N . ARG D 3 16 ? 30.886 -10.615 69.644 1.00 28.99 16 ARG D N 1
ATOM 6541 C CA . ARG D 3 16 ? 29.450 -10.551 69.319 1.00 29.26 16 ARG D CA 1
ATOM 6542 C C . ARG D 3 16 ? 29.161 -9.468 68.292 1.00 28.52 16 ARG D C 1
ATOM 6543 O O . ARG D 3 16 ? 30.065 -8.835 67.852 1.00 26.94 16 ARG D O 1
ATOM 6551 N N . SER D 3 17 ? 27.898 -9.332 67.927 1.00 27.01 17 SER D N 1
ATOM 6552 C CA A SER D 3 17 ? 27.593 -8.417 66.839 0.50 27.38 17 SER D CA 1
ATOM 6553 C CA B SER D 3 17 ? 27.693 -8.417 66.839 0.50 27.38 17 SER D CA 1
ATOM 6554 C C . SER D 3 17 ? 26.628 -7.317 67.278 1.00 25.35 17 SER D C 1
ATOM 6555 O O . SER D 3 17 ? 25.966 -7.399 68.316 1.00 22.57 17 SER D O 1
ATOM 6560 N N . LEU D 3 18 ? 26.547 -6.279 66.449 1.00 31.86 18 LEU D N 1
ATOM 6561 C CA . LEU D 3 18 ? 25.648 -5.167 66.712 1.00 30.02 18 LEU D CA 1
ATOM 6562 C C . LEU D 3 18 ? 25.352 -4.473 65.396 1.00 31.01 18 LEU D C 1
ATOM 6563 O O . LEU D 3 18 ? 26.214 -4.407 64.516 1.00 32.71 18 LEU D O 1
ATOM 6568 N N . ARG D 3 19 ? 24.143 -3.928 65.278 1.00 25.28 19 ARG D N 1
ATOM 6569 C CA . ARG D 3 19 ? 23.710 -3.251 64.064 1.00 33.67 19 ARG D CA 1
ATOM 6570 C C . ARG D 3 19 ? 23.418 -1.785 64.357 1.00 35.16 19 ARG D C 1
ATOM 6571 O O . ARG D 3 19 ? 22.757 -1.462 65.351 1.00 29.44 19 ARG D O 1
ATOM 6579 N N . LEU D 3 20 ? 23.922 -0.901 63.497 1.00 27.97 20 LEU D N 1
ATOM 6580 C CA . LEU D 3 20 ? 23.537 0.498 63.508 1.00 27.73 20 LEU D CA 1
ATOM 6581 C C . LEU D 3 20 ? 22.719 0.818 62.268 1.00 30.16 20 LEU D C 1
ATOM 6582 O O . LEU D 3 20 ? 22.859 0.188 61.218 1.00 28.63 20 LEU D O 1
ATOM 6587 N N . SER D 3 21 ? 21.853 1.797 62.395 1.00 32.10 21 SER D N 1
ATOM 6588 C CA . SER D 3 21 ? 21.129 2.272 61.239 1.00 30.65 21 SER D CA 1
ATOM 6589 C C . SER D 3 21 ? 21.291 3.773 61.164 1.00 33.66 21 SER D C 1
ATOM 6590 O O . SER D 3 21 ? 21.541 4.456 62.167 1.00 30.90 21 SER D O 1
ATOM 6593 N N . CYS D 3 22 ? 21.167 4.256 59.944 1.00 32.78 22 CYS D N 1
ATOM 6594 C CA . CYS D 3 22 ? 21.300 5.656 59.599 1.00 31.05 22 CYS D CA 1
ATOM 6595 C C . CYS D 3 22 ? 20.090 6.000 58.754 1.00 30.72 22 CYS D C 1
ATOM 6596 O O . CYS D 3 22 ? 19.918 5.428 57.677 1.00 34.21 22 CYS D O 1
ATOM 6599 N N . THR D 3 23 ? 19.264 6.925 59.211 1.00 27.99 23 THR D N 1
ATOM 6600 C CA . THR D 3 23 ? 18.062 7.279 58.473 1.00 32.76 23 THR D CA 1
ATOM 6601 C C . THR D 3 23 ? 18.152 8.724 57.993 1.00 38.96 23 THR D C 1
ATOM 6602 O O . THR D 3 23 ? 18.576 9.612 58.742 1.00 33.54 23 THR D O 1
ATOM 6606 N N . ASP D 3 24 ? 17.781 8.942 56.735 1.00 32.42 24 ASP D N 1
ATOM 6607 C CA . ASP D 3 24 ? 17.752 10.262 56.126 1.00 32.41 24 ASP D CA 1
ATOM 6608 C C . ASP D 3 24 ? 16.300 10.692 56.023 1.00 35.24 24 ASP D C 1
ATOM 6609 O O . ASP D 3 24 ? 15.494 10.008 55.388 1.00 36.03 24 ASP D O 1
ATOM 6614 N N . SER D 3 25 ? 15.964 11.814 56.648 1.00 34.07 25 SER D N 1
ATOM 6615 C CA . SER D 3 25 ? 14.604 12.321 56.559 1.00 36.46 25 SER D CA 1
ATOM 6616 C C . SER D 3 25 ? 14.380 13.208 55.337 1.00 40.76 25 SER D C 1
ATOM 6617 O O . SER D 3 25 ? 13.241 13.613 55.086 1.00 45.49 25 SER D O 1
ATOM 6620 N N . GLY D 3 26 ? 15.417 13.484 54.554 1.00 40.95 26 GLY D N 1
ATOM 6621 C CA . GLY D 3 26 ? 15.243 14.181 53.300 1.00 45.59 26 GLY D CA 1
ATOM 6622 C C . GLY D 3 26 ? 14.665 13.259 52.238 1.00 46.56 26 GLY D C 1
ATOM 6623 O O . GLY D 3 26 ? 14.185 12.156 52.503 1.00 45.43 26 GLY D O 1
ATOM 6624 N N . PHE D 3 27 ? 14.749 13.729 50.992 1.00 48.54 27 PHE D N 1
ATOM 6625 C CA . PHE D 3 27 ? 14.159 13.031 49.855 1.00 44.94 27 PHE D CA 1
ATOM 6626 C C . PHE D 3 27 ? 15.175 12.561 48.819 1.00 41.34 27 PHE D C 1
ATOM 6627 O O . PHE D 3 27 ? 14.778 12.069 47.757 1.00 46.69 27 PHE D O 1
ATOM 6635 N N . THR D 3 28 ? 16.470 12.685 49.083 1.00 36.99 28 THR D N 1
ATOM 6636 C CA . THR D 3 28 ? 17.462 12.380 48.061 1.00 38.84 28 THR D CA 1
ATOM 6637 C C . THR D 3 28 ? 18.310 11.164 48.409 1.00 39.24 28 THR D C 1
ATOM 6638 O O . THR D 3 28 ? 19.319 10.919 47.739 1.00 36.38 28 THR D O 1
ATOM 6642 N N . PHE D 3 29 ? 17.902 10.383 49.417 1.00 37.23 29 PHE D N 1
ATOM 6643 C CA . PHE D 3 29 ? 18.750 9.311 49.939 1.00 34.74 29 PHE D CA 1
ATOM 6644 C C . PHE D 3 29 ? 19.228 8.375 48.837 1.00 31.38 29 PHE D C 1
ATOM 6645 O O . PHE D 3 29 ? 20.402 8.002 48.793 1.00 29.97 29 PHE D O 1
ATOM 6653 N N . SER D 3 30 ? 18.337 8.003 47.927 1.00 32.96 30 SER D N 1
ATOM 6654 C CA . SER D 3 30 ? 18.680 7.027 46.902 1.00 39.83 30 SER D CA 1
ATOM 6655 C C . SER D 3 30 ? 19.701 7.549 45.897 1.00 37.03 30 SER D C 1
ATOM 6656 O O . SER D 3 30 ? 20.220 6.757 45.102 1.00 37.45 30 SER D O 1
ATOM 6659 N N . GLU D 3 31 ? 20.032 8.838 45.945 1.00 38.53 31 GLU D N 1
ATOM 6660 C CA . GLU D 3 31 ? 20.900 9.478 44.966 1.00 36.88 31 GLU D CA 1
ATOM 6661 C C . GLU D 3 31 ? 22.355 9.580 45.401 1.00 35.50 31 GLU D C 1
ATOM 6662 O O . GLU D 3 31 ? 23.159 10.142 44.659 1.00 35.23 31 GLU D O 1
ATOM 6668 N N . TYR D 3 32 ? 22.730 9.089 46.577 1.00 29.75 32 TYR D N 1
ATOM 6669 C CA . TYR D 3 32 ? 24.113 9.275 46.988 1.00 29.50 32 TYR D CA 1
ATOM 6670 C C . TYR D 3 32 ? 24.648 8.031 47.682 1.00 32.36 32 TYR D C 1
ATOM 6671 O O . TYR D 3 32 ? 23.891 7.179 48.165 1.00 28.55 32 TYR D O 1
ATOM 6680 N N . ALA D 3 33 ? 25.980 7.928 47.702 1.00 27.19 33 ALA D N 1
ATOM 6681 C CA . ALA D 3 33 ? 26.640 6.866 48.440 1.00 28.86 33 ALA D CA 1
ATOM 6682 C C . ALA D 3 33 ? 26.674 7.230 49.919 1.00 28.59 33 ALA D C 1
ATOM 6683 O O . ALA D 3 33 ? 27.023 8.355 50.278 1.00 29.64 33 ALA D O 1
ATOM 6685 N N . LEU D 3 34 ? 26.312 6.284 50.777 1.00 29.21 34 LEU D N 1
ATOM 6686 C CA . LEU D 3 34 ? 26.246 6.534 52.208 1.00 22.87 34 LEU D CA 1
ATOM 6687 C C . LEU D 3 34 ? 27.463 5.935 52.892 1.00 25.61 34 LEU D C 1
ATOM 6688 O O . LEU D 3 34 ? 27.764 4.754 52.703 1.00 27.54 34 LEU D O 1
ATOM 6693 N N . SER D 3 35 ? 28.148 6.742 53.700 1.00 23.42 35 SER D N 1
ATOM 6694 C CA . SER D 3 35 ? 29.362 6.321 54.385 1.00 22.06 35 SER D CA 1
ATOM 6695 C C . SER D 3 35 ? 29.182 6.273 55.897 1.00 29.25 35 SER D C 1
ATOM 6696 O O . SER D 3 35 ? 28.319 6.942 56.483 1.00 21.61 35 SER D O 1
ATOM 6699 N N . TRP D 3 36 ? 30.065 5.503 56.517 1.00 19.83 36 TRP D N 1
ATOM 6700 C CA . TRP D 3 36 ? 30.250 5.510 57.957 1.00 24.03 36 TRP D CA 1
ATOM 6701 C C . TRP D 3 36 ? 31.675 5.928 58.260 1.00 28.70 36 TRP D C 1
ATOM 6702 O O . TRP D 3 36 ? 32.624 5.515 57.577 1.00 25.65 36 TRP D O 1
ATOM 6713 N N . VAL D 3 37 ? 31.804 6.795 59.243 1.00 21.79 37 VAL D N 1
ATOM 6714 C CA . VAL D 3 37 ? 33.083 7.271 59.737 1.00 20.15 37 VAL D CA 1
ATOM 6715 C C . VAL D 3 37 ? 33.014 7.136 61.247 1.00 24.41 37 VAL D C 1
ATOM 6716 O O . VAL D 3 37 ? 31.983 7.449 61.854 1.00 26.47 37 VAL D O 1
ATOM 6720 N N . ARG D 3 38 ? 34.078 6.629 61.855 1.00 25.87 38 ARG D N 1
ATOM 6721 C CA . ARG D 3 38 ? 34.077 6.440 63.298 1.00 23.46 38 ARG D CA 1
ATOM 6722 C C . ARG D 3 38 ? 35.178 7.269 63.940 1.00 23.54 38 ARG D C 1
ATOM 6723 O O . ARG D 3 38 ? 36.104 7.744 63.268 1.00 20.57 38 ARG D O 1
ATOM 6731 N N . GLN D 3 39 ? 35.044 7.457 65.257 1.00 21.36 39 GLN D N 1
ATOM 6732 C CA . GLN D 3 39 ? 36.005 8.237 66.031 1.00 21.66 39 GLN D CA 1
ATOM 6733 C C . GLN D 3 39 ? 36.085 7.655 67.438 1.00 30.90 39 GLN D C 1
ATOM 6734 O O . GLN D 3 39 ? 35.149 7.805 68.232 1.00 22.54 39 GLN D O 1
ATOM 6740 N N . ALA D 3 40 ? 37.186 6.997 67.759 1.00 26.90 40 ALA D N 1
ATOM 6741 C CA . ALA D 3 40 ? 37.347 6.524 69.120 1.00 25.73 40 ALA D CA 1
ATOM 6742 C C . ALA D 3 40 ? 37.508 7.726 70.049 1.00 28.44 40 ALA D C 1
ATOM 6743 O O . ALA D 3 40 ? 38.010 8.768 69.629 1.00 29.78 40 ALA D O 1
ATOM 6745 N N . PRO D 3 41 ? 37.065 7.620 71.304 1.00 31.82 41 PRO D N 1
ATOM 6746 C CA . PRO D 3 41 ? 37.074 8.797 72.185 1.00 29.15 41 PRO D CA 1
ATOM 6747 C C . PRO D 3 41 ? 38.487 9.328 72.358 1.00 26.95 41 PRO D C 1
ATOM 6748 O O . PRO D 3 41 ? 39.438 8.563 72.542 1.00 27.38 41 PRO D O 1
ATOM 6752 N N . GLY D 3 42 ? 38.619 10.650 72.271 1.00 31.34 42 GLY D N 1
ATOM 6753 C CA . GLY D 3 42 ? 39.906 11.303 72.343 1.00 35.41 42 GLY D CA 1
ATOM 6754 C C . GLY D 3 42 ? 40.782 11.163 71.111 1.00 38.27 42 GLY D C 1
ATOM 6755 O O . GLY D 3 42 ? 41.908 11.676 71.122 1.00 41.25 42 GLY D O 1
ATOM 6756 N N . LYS D 3 43 ? 40.312 10.510 70.049 1.00 28.13 43 LYS D N 1
ATOM 6757 C CA . LYS D 3 43 ? 41.168 10.146 68.924 1.00 28.30 43 LYS D CA 1
ATOM 6758 C C . LYS D 3 43 ? 40.643 10.787 67.633 1.00 31.28 43 LYS D C 1
ATOM 6759 O O . LYS D 3 43 ? 39.749 11.644 67.655 1.00 25.13 43 LYS D O 1
ATOM 6765 N N . GLY D 3 44 ? 41.220 10.350 66.480 1.00 24.83 44 GLY D N 1
ATOM 6766 C CA . GLY D 3 44 ? 40.943 10.966 65.198 1.00 24.31 44 GLY D CA 1
ATOM 6767 C C . GLY D 3 44 ? 39.810 10.282 64.432 1.00 23.11 44 GLY D C 1
ATOM 6768 O O . GLY D 3 44 ? 39.295 9.239 64.835 1.00 29.27 44 GLY D O 1
ATOM 6769 N N . LEU D 3 45 ? 39.383 10.937 63.356 1.00 22.79 45 LEU D N 1
ATOM 6770 C CA . LEU D 3 45 ? 38.374 10.370 62.478 1.00 21.89 45 LEU D CA 1
ATOM 6771 C C . LEU D 3 45 ? 38.982 9.225 61.691 1.00 21.94 45 LEU D C 1
ATOM 6772 O O . LEU D 3 45 ? 40.160 9.262 61.329 1.00 24.68 45 LEU D O 1
ATOM 6777 N N . GLU D 3 46 ? 38.171 8.203 61.428 1.00 21.36 46 GLU D N 1
ATOM 6778 C CA . GLU D 3 46 ? 38.598 7.045 60.650 1.00 28.58 46 GLU D CA 1
ATOM 6779 C C . GLU D 3 46 ? 37.452 6.567 59.766 1.00 24.17 46 GLU D C 1
ATOM 6780 O O . GLU D 3 46 ? 36.363 6.277 60.261 1.00 23.93 46 GLU D O 1
ATOM 6786 N N . TRP D 3 47 ? 37.707 6.484 58.461 1.00 20.33 47 TRP D N 1
ATOM 6787 C CA . TRP D 3 47 ? 36.723 5.978 57.508 1.00 26.24 47 TRP D CA 1
ATOM 6788 C C . TRP D 3 47 ? 36.469 4.494 57.744 1.00 24.32 47 TRP D C 1
ATOM 6789 O O . TRP D 3 47 ? 37.399 3.719 57.979 1.00 25.23 47 TRP D O 1
ATOM 6800 N N . VAL D 3 48 ? 35.209 4.095 57.663 1.00 23.76 48 VAL D N 1
ATOM 6801 C CA . VAL D 3 48 ? 34.793 2.724 57.931 1.00 24.45 48 VAL D CA 1
ATOM 6802 C C . VAL D 3 48 ? 34.337 2.025 56.653 1.00 25.95 48 VAL D C 1
ATOM 6803 O O . VAL D 3 48 ? 34.750 0.902 56.373 1.00 21.75 48 VAL D O 1
ATOM 6807 N N . GLY D 3 49 ? 33.470 2.673 55.881 1.00 19.96 49 GLY D N 1
ATOM 6808 C CA . GLY D 3 49 ? 32.993 2.096 54.635 1.00 22.10 49 GLY D CA 1
ATOM 6809 C C . GLY D 3 49 ? 31.941 2.980 53.996 1.00 25.57 49 GLY D C 1
ATOM 6810 O O . GLY D 3 49 ? 31.497 3.986 54.566 1.00 21.82 49 GLY D O 1
ATOM 6811 N N . PHE D 3 50 ? 31.538 2.585 52.796 1.00 20.58 50 PHE D N 1
ATOM 6812 C CA . PHE D 3 50 ? 30.401 3.229 52.157 1.00 22.24 50 PHE D CA 1
ATOM 6813 C C . PHE D 3 50 ? 29.671 2.226 51.273 1.00 26.82 50 PHE D C 1
ATOM 6814 O O . PHE D 3 50 ? 30.173 1.129 50.973 1.00 26.84 50 PHE D O 1
ATOM 6822 N N . ILE D 3 51 ? 28.467 2.620 50.859 1.00 22.19 51 ILE D N 1
ATOM 6823 C CA . ILE D 3 51 ? 27.657 1.849 49.931 1.00 27.23 51 ILE D CA 1
ATOM 6824 C C . ILE D 3 51 ? 27.235 2.787 48.823 1.00 24.96 51 ILE D C 1
ATOM 6825 O O . ILE D 3 51 ? 26.741 3.886 49.096 1.00 23.98 51 ILE D O 1
ATOM 6830 N N . ARG D 3 52 ? 27.438 2.366 47.579 1.00 30.10 52 ARG D N 1
ATOM 6831 C CA . ARG D 3 52 ? 27.099 3.189 46.427 1.00 25.76 52 ARG D CA 1
ATOM 6832 C C . ARG D 3 52 ? 25.589 3.231 46.224 1.00 30.65 52 ARG D C 1
ATOM 6833 O O . ARG D 3 52 ? 24.838 2.451 46.811 1.00 26.74 52 ARG D O 1
ATOM 6841 N N . SER D 3 53 ? 25.139 4.178 45.408 1.00 27.77 53 SER D N 1
ATOM 6842 C CA . SER D 3 53 ? 23.721 4.237 45.118 1.00 29.04 53 SER D CA 1
ATOM 6843 C C . SER D 3 53 ? 23.325 3.074 44.216 1.00 31.61 53 SER D C 1
ATOM 6844 O O . SER D 3 53 ? 24.168 2.393 43.614 1.00 30.09 53 SER D O 1
ATOM 6847 N N . LYS D 3 54 ? 22.014 2.855 44.121 1.00 31.33 54 LYS D N 1
ATOM 6848 C CA . LYS D 3 54 ? 21.514 1.807 43.243 1.00 34.28 54 LYS D CA 1
ATOM 6849 C C . LYS D 3 54 ? 21.914 2.061 41.790 1.00 40.07 54 LYS D C 1
ATOM 6850 O O . LYS D 3 54 ? 22.200 1.113 41.051 1.00 37.77 54 LYS D O 1
ATOM 6856 N N . ALA D 3 55 ? 21.974 3.331 41.373 1.00 42.14 55 ALA D N 1
ATOM 6857 C CA . ALA D 3 55 ? 22.368 3.633 40.001 1.00 51.86 55 ALA D CA 1
ATOM 6858 C C . ALA D 3 55 ? 23.751 3.079 39.691 1.00 50.16 55 ALA D C 1
ATOM 6859 O O . ALA D 3 55 ? 24.058 2.776 38.530 1.00 43.74 55 ALA D O 1
ATOM 6861 N N . TYR D 3 56 ? 24.590 2.919 40.714 1.00 39.02 56 TYR D N 1
ATOM 6862 C CA . TYR D 3 56 ? 25.936 2.406 40.512 1.00 42.68 56 TYR D CA 1
ATOM 6863 C C . TYR D 3 56 ? 26.111 1.002 41.079 1.00 41.49 56 TYR D C 1
ATOM 6864 O O . TYR D 3 56 ? 27.233 0.605 41.396 1.00 49.81 56 TYR D O 1
ATOM 6873 N N . GLY D 3 57 ? 25.024 0.242 41.210 1.00 38.26 57 GLY D N 1
ATOM 6874 C CA . GLY D 3 57 ? 25.099 -1.140 41.622 1.00 34.30 57 GLY D CA 1
ATOM 6875 C C . GLY D 3 57 ? 24.909 -1.383 43.108 1.00 38.10 57 GLY D C 1
ATOM 6876 O O . GLY D 3 57 ? 24.756 -2.542 43.512 1.00 39.61 57 GLY D O 1
ATOM 6877 N N . GLY D 3 58 ? 24.914 -0.343 43.936 1.00 34.34 58 GLY D N 1
ATOM 6878 C CA . GLY D 3 58 ? 24.752 -0.593 45.363 1.00 33.12 58 GLY D CA 1
ATOM 6879 C C . GLY D 3 58 ? 25.876 -1.387 45.995 1.00 34.76 58 GLY D C 1
ATOM 6880 O O . GLY D 3 58 ? 25.678 -1.977 47.061 1.00 34.45 58 GLY D O 1
ATOM 6881 N N . THR D 3 59 ? 27.059 -1.408 45.370 1.00 27.63 59 THR D N 1
ATOM 6882 C CA . THR D 3 59 ? 28.243 -2.095 45.878 1.00 31.69 59 THR D CA 1
ATOM 6883 C C . THR D 3 59 ? 28.861 -1.315 47.051 1.00 33.09 59 THR D C 1
ATOM 6884 O O . THR D 3 59 ? 28.513 -0.158 47.314 1.00 30.37 59 THR D O 1
ATOM 6888 N N . THR D 3 60 ? 29.803 -1.964 47.756 1.00 26.63 60 THR D N 1
ATOM 6889 C CA . THR D 3 60 ? 30.336 -1.478 49.024 1.00 29.02 60 THR D CA 1
ATOM 6890 C C . THR D 3 60 ? 31.859 -1.452 49.021 1.00 31.86 60 THR D C 1
ATOM 6891 O O . THR D 3 60 ? 32.515 -2.161 48.255 1.00 27.17 60 THR D O 1
ATOM 6895 N N . GLU D 3 61 ? 32.418 -0.638 49.914 1.00 22.53 61 GLU D N 1
ATOM 6896 C CA . GLU D 3 61 ? 33.852 -0.613 50.176 1.00 24.12 61 GLU D CA 1
ATOM 6897 C C . GLU D 3 61 ? 34.075 -0.413 51.674 1.00 26.16 61 GLU D C 1
ATOM 6898 O O . GLU D 3 61 ? 33.242 0.183 52.357 1.00 24.57 61 GLU D O 1
ATOM 6904 N N . TYR D 3 62 ? 35.216 -0.892 52.180 1.00 23.20 62 TYR D N 1
ATOM 6905 C CA . TYR D 3 62 ? 35.418 -0.962 53.626 1.00 29.55 62 TYR D CA 1
ATOM 6906 C C . TYR D 3 62 ? 36.882 -0.745 53.966 1.00 29.72 62 TYR D C 1
ATOM 6907 O O . TYR D 3 62 ? 37.775 -1.104 53.195 1.00 22.88 62 TYR D O 1
ATOM 6916 N N . ALA D 3 63 ? 37.119 -0.209 55.159 1.00 25.42 63 ALA D N 1
ATOM 6917 C CA . ALA D 3 63 ? 38.477 -0.111 55.671 1.00 26.32 63 ALA D CA 1
ATOM 6918 C C . ALA D 3 63 ? 39.065 -1.504 55.895 1.00 26.28 63 ALA D C 1
ATOM 6919 O O . ALA D 3 63 ? 38.346 -2.479 56.151 1.00 25.45 63 ALA D O 1
ATOM 6921 N N . ALA D 3 64 ? 40.394 -1.585 55.810 1.00 27.54 64 ALA D N 1
ATOM 6922 C CA . ALA D 3 64 ? 41.063 -2.885 55.868 1.00 30.05 64 ALA D CA 1
ATOM 6923 C C . ALA D 3 64 ? 40.708 -3.646 57.143 1.00 34.13 64 ALA D C 1
ATOM 6924 O O . ALA D 3 64 ? 40.466 -4.856 57.098 1.00 34.05 64 ALA D O 1
ATOM 6926 N N . SER D 3 65 ? 40.631 -2.952 58.283 1.00 27.06 65 SER D N 1
ATOM 6927 C CA . SER D 3 65 ? 40.495 -3.655 59.556 1.00 34.97 65 SER D CA 1
ATOM 6928 C C . SER D 3 65 ? 39.082 -4.171 59.822 1.00 27.35 65 SER D C 1
ATOM 6929 O O . SER D 3 65 ? 38.905 -5.001 60.720 1.00 32.27 65 SER D O 1
ATOM 6932 N N . VAL D 3 66 ? 38.081 -3.706 59.071 1.00 25.06 66 VAL D N 1
ATOM 6933 C CA . VAL D 3 66 ? 36.702 -4.160 59.240 1.00 27.37 66 VAL D CA 1
ATOM 6934 C C . VAL D 3 66 ? 36.239 -5.047 58.095 1.00 27.04 66 VAL D C 1
ATOM 6935 O O . VAL D 3 66 ? 35.193 -5.709 58.223 1.00 23.95 66 VAL D O 1
ATOM 6939 N N . LYS D 3 67 ? 36.982 -5.098 56.998 1.00 30.89 67 LYS D N 1
ATOM 6940 C CA . LYS D 3 67 ? 36.613 -5.935 55.864 1.00 28.73 67 LYS D CA 1
ATOM 6941 C C . LYS D 3 67 ? 36.423 -7.379 56.306 1.00 26.53 67 LYS D C 1
ATOM 6942 O O . LYS D 3 67 ? 37.279 -7.952 56.977 1.00 34.91 67 LYS D O 1
ATOM 6948 N N . GLY D 3 68 ? 35.293 -7.965 55.943 1.00 26.67 68 GLY D N 1
ATOM 6949 C CA . GLY D 3 68 ? 34.997 -9.323 56.325 1.00 27.10 68 GLY D CA 1
ATOM 6950 C C . GLY D 3 68 ? 34.119 -9.456 57.550 1.00 29.49 68 GLY D C 1
ATOM 6951 O O . GLY D 3 68 ? 33.499 -10.504 57.735 1.00 35.85 68 GLY D O 1
ATOM 6952 N N . ARG D 3 69 ? 34.025 -8.429 58.385 1.00 26.94 69 ARG D N 1
ATOM 6953 C CA . ARG D 3 69 ? 33.102 -8.514 59.502 1.00 29.71 69 ARG D CA 1
ATOM 6954 C C . ARG D 3 69 ? 32.051 -7.414 59.536 1.00 26.66 69 ARG D C 1
ATOM 6955 O O . ARG D 3 69 ? 31.037 -7.587 60.223 1.00 31.98 69 ARG D O 1
ATOM 6963 N N . PHE D 3 70 ? 32.217 -6.329 58.784 1.00 23.48 70 PHE D N 1
ATOM 6964 C CA . PHE D 3 70 ? 31.186 -5.300 58.688 1.00 25.98 70 PHE D CA 1
ATOM 6965 C C . PHE D 3 70 ? 30.470 -5.419 57.352 1.00 30.91 70 PHE D C 1
ATOM 6966 O O . PHE D 3 70 ? 31.100 -5.684 56.320 1.00 27.98 70 PHE D O 1
ATOM 6974 N N . THR D 3 71 ? 29.163 -5.171 57.362 1.00 29.06 71 THR D N 1
ATOM 6975 C CA . THR D 3 71 ? 28.380 -5.160 56.131 1.00 28.18 71 THR D CA 1
ATOM 6976 C C . THR D 3 71 ? 27.470 -3.944 56.153 1.00 33.25 71 THR D C 1
ATOM 6977 O O . THR D 3 71 ? 26.629 -3.801 57.047 1.00 22.25 71 THR D O 1
ATOM 6981 N N . ILE D 3 72 ? 27.657 -3.066 55.187 1.00 27.31 72 ILE D N 1
ATOM 6982 C CA . ILE D 3 72 ? 26.758 -1.948 54.961 1.00 25.47 72 ILE D CA 1
ATOM 6983 C C . ILE D 3 72 ? 25.708 -2.368 53.944 1.00 32.87 72 ILE D C 1
ATOM 6984 O O . ILE D 3 72 ? 26.028 -2.998 52.930 1.00 27.73 72 ILE D O 1
ATOM 6989 N N . SER D 3 73 ? 24.454 -2.024 54.209 1.00 23.11 73 SER D N 1
ATOM 6990 C CA . SER D 3 73 ? 23.385 -2.247 53.246 1.00 24.05 73 SER D CA 1
ATOM 6991 C C . SER D 3 73 ? 22.445 -1.060 53.320 1.00 26.05 73 SER D C 1
ATOM 6992 O O . SER D 3 73 ? 22.554 -0.224 54.217 1.00 23.95 73 SER D O 1
ATOM 6995 N N . ARG D 3 74 ? 21.527 -0.969 52.354 1.00 31.47 74 ARG D N 1
ATOM 6996 C CA . ARG D 3 74 ? 20.580 0.136 52.324 1.00 30.60 74 ARG D CA 1
ATOM 6997 C C . ARG D 3 74 ? 19.221 -0.369 51.885 1.00 30.21 74 ARG D C 1
ATOM 6998 O O . ARG D 3 74 ? 19.121 -1.297 51.083 1.00 28.03 74 ARG D O 1
ATOM 7006 N N . ASP D 3 75 ? 18.175 0.254 52.426 1.00 27.99 75 ASP D N 1
ATOM 7007 C CA . ASP D 3 75 ? 16.800 0.011 52.000 1.00 32.24 75 ASP D CA 1
ATOM 7008 C C . ASP D 3 75 ? 16.254 1.362 51.568 1.00 35.09 75 ASP D C 1
ATOM 7009 O O . ASP D 3 75 ? 15.824 2.163 52.401 1.00 30.52 75 ASP D O 1
ATOM 7014 N N . ASP D 3 76 ? 16.267 1.599 50.259 1.00 41.60 76 ASP D N 1
ATOM 7015 C CA . ASP D 3 76 ? 15.922 2.913 49.741 1.00 37.82 76 ASP D CA 1
ATOM 7016 C C . ASP D 3 76 ? 14.468 3.271 50.022 1.00 39.57 76 ASP D C 1
ATOM 7017 O O . ASP D 3 76 ? 14.153 4.455 50.178 1.00 40.64 76 ASP D O 1
ATOM 7022 N N . SER D 3 77 ? 13.575 2.277 50.120 1.00 34.68 77 SER D N 1
ATOM 7023 C CA . SER D 3 77 ? 12.161 2.573 50.355 1.00 39.11 77 SER D CA 1
ATOM 7024 C C . SER D 3 77 ? 11.926 3.213 51.722 1.00 40.40 77 SER D C 1
ATOM 7025 O O . SER D 3 77 ? 10.872 3.816 51.941 1.00 37.56 77 SER D O 1
ATOM 7028 N N . LYS D 3 78 ? 12.887 3.099 52.636 1.00 38.89 78 LYS D N 1
ATOM 7029 C CA . LYS D 3 78 ? 12.818 3.722 53.948 1.00 35.47 78 LYS D CA 1
ATOM 7030 C C . LYS D 3 78 ? 13.893 4.774 54.163 1.00 36.56 78 LYS D C 1
ATOM 7031 O O . LYS D 3 78 ? 14.004 5.298 55.278 1.00 39.78 78 LYS D O 1
ATOM 7037 N N . SER D 3 79 ? 14.695 5.083 53.137 1.00 34.63 79 SER D N 1
ATOM 7038 C CA . SER D 3 79 ? 15.829 5.996 53.274 1.00 38.12 79 SER D CA 1
ATOM 7039 C C . SER D 3 79 ? 16.667 5.647 54.502 1.00 36.70 79 SER D C 1
ATOM 7040 O O . SER D 3 79 ? 16.940 6.488 55.362 1.00 42.55 79 SER D O 1
ATOM 7043 N N . VAL D 3 80 ? 17.076 4.383 54.588 1.00 31.66 80 VAL D N 1
ATOM 7044 C CA . VAL D 3 80 ? 17.840 3.890 55.732 1.00 28.22 80 VAL D CA 1
ATOM 7045 C C . VAL D 3 80 ? 18.997 3.037 55.232 1.00 25.27 80 VAL D C 1
ATOM 7046 O O . VAL D 3 80 ? 18.858 2.267 54.272 1.00 29.95 80 VAL D O 1
ATOM 7050 N N . ALA D 3 81 ? 20.151 3.202 55.854 1.00 26.61 81 ALA D N 1
ATOM 7051 C CA . ALA D 3 81 ? 21.274 2.309 55.623 1.00 31.93 81 ALA D CA 1
ATOM 7052 C C . ALA D 3 81 ? 21.631 1.630 56.932 1.00 33.91 81 ALA D C 1
ATOM 7053 O O . ALA D 3 81 ? 21.511 2.225 58.005 1.00 29.96 81 ALA D O 1
ATOM 7055 N N . TYR D 3 82 ? 22.064 0.377 56.831 1.00 22.91 82 TYR D N 1
ATOM 7056 C CA . TYR D 3 82 ? 22.437 -0.421 57.986 1.00 23.91 82 TYR D CA 1
ATOM 7057 C C . TYR D 3 82 ? 23.930 -0.677 57.992 1.00 29.64 82 TYR D C 1
ATOM 7058 O O . TYR D 3 82 ? 24.525 -0.962 56.948 1.00 30.27 82 TYR D O 1
ATOM 7067 N N . LEU D 3 83 ? 24.535 -0.560 59.164 1.00 28.49 83 LEU D N 1
ATOM 7068 C CA . LEU D 3 83 ? 25.899 -1.021 59.385 1.00 26.37 83 LEU D CA 1
ATOM 7069 C C . LEU D 3 83 ? 25.806 -2.215 60.334 1.00 27.98 83 LEU D C 1
ATOM 7070 O O . LEU D 3 83 ? 25.572 -2.044 61.538 1.00 25.09 83 LEU D O 1
ATOM 7075 N N . GLN D 3 84 ? 25.980 -3.417 59.788 1.00 25.20 84 GLN D N 1
ATOM 7076 C CA . GLN D 3 84 ? 25.961 -4.655 60.565 1.00 30.18 84 GLN D CA 1
ATOM 7077 C C . GLN D 3 84 ? 27.393 -5.059 60.893 1.00 31.57 84 GLN D C 1
ATOM 7078 O O . GLN D 3 84 ? 28.201 -5.298 59.985 1.00 24.28 84 GLN D O 1
ATOM 7084 N N . MET D 3 85 ? 27.708 -5.148 62.181 1.00 26.27 85 MET D N 1
ATOM 7085 C CA . MET D 3 85 ? 29.080 -5.395 62.618 1.00 26.73 85 MET D CA 1
ATOM 7086 C C . MET D 3 85 ? 29.154 -6.723 63.345 1.00 31.89 85 MET D C 1
ATOM 7087 O O . MET D 3 85 ? 28.570 -6.877 64.421 1.00 23.73 85 MET D O 1
ATOM 7092 N N . ASN D 3 86 ? 29.885 -7.674 62.768 1.00 23.22 86 ASN D N 1
ATOM 7093 C CA . ASN D 3 86 ? 30.101 -8.949 63.424 1.00 23.85 86 ASN D CA 1
ATOM 7094 C C . ASN D 3 86 ? 31.486 -8.982 64.050 1.00 27.19 86 ASN D C 1
ATOM 7095 O O . ASN D 3 86 ? 32.347 -8.148 63.749 1.00 24.82 86 ASN D O 1
ATOM 7100 N N . SER D 3 87 ? 31.694 -9.977 64.913 1.00 23.19 87 SER D N 1
ATOM 7101 C CA . SER D 3 87 ? 32.990 -10.236 65.550 1.00 23.63 87 SER D CA 1
ATOM 7102 C C . SER D 3 87 ? 33.655 -8.947 66.035 1.00 30.48 87 SER D C 1
ATOM 7103 O O . SER D 3 87 ? 34.812 -8.647 65.716 1.00 24.03 87 SER D O 1
ATOM 7106 N N . LEU D 3 88 ? 32.904 -8.174 66.814 1.00 25.13 88 LEU D N 1
ATOM 7107 C CA . LEU D 3 88 ? 33.396 -6.876 67.241 1.00 28.04 88 LEU D CA 1
ATOM 7108 C C . LEU D 3 88 ? 34.598 -7.038 68.166 1.00 28.11 88 LEU D C 1
ATOM 7109 O O . LEU D 3 88 ? 34.700 -7.992 68.952 1.00 23.13 88 LEU D O 1
ATOM 7114 N N . LYS D 3 89 ? 35.532 -6.118 68.049 1.00 26.88 89 LYS D N 1
ATOM 7115 C CA . LYS D 3 89 ? 36.724 -6.135 68.877 1.00 27.76 89 LYS D CA 1
ATOM 7116 C C . LYS D 3 89 ? 36.775 -4.849 69.679 1.00 22.83 89 LYS D C 1
ATOM 7117 O O . LYS D 3 89 ? 36.094 -3.871 69.347 1.00 24.92 89 LYS D O 1
ATOM 7123 N N . THR D 3 90 ? 37.635 -4.840 70.704 1.00 23.49 90 THR D N 1
ATOM 7124 C CA . THR D 3 90 ? 37.762 -3.645 71.539 1.00 32.59 90 THR D CA 1
ATOM 7125 C C . THR D 3 90 ? 38.175 -2.428 70.715 1.00 32.35 90 THR D C 1
ATOM 7126 O O . THR D 3 90 ? 37.684 -1.315 70.948 1.00 26.20 90 THR D O 1
ATOM 7130 N N . GLU D 3 91 ? 39.052 -2.626 69.723 1.00 23.34 91 GLU D N 1
ATOM 7131 C CA . GLU D 3 91 ? 39.480 -1.521 68.871 1.00 24.30 91 GLU D CA 1
ATOM 7132 C C . GLU D 3 91 ? 38.333 -0.892 68.087 1.00 26.54 91 GLU D C 1
ATOM 7133 O O . GLU D 3 91 ? 38.514 0.186 67.516 1.00 23.14 91 GLU D O 1
ATOM 7139 N N . ASP D 3 92 ? 37.180 -1.560 67.990 1.00 21.78 92 ASP D N 1
ATOM 7140 C CA . ASP D 3 92 ? 36.029 -0.998 67.291 1.00 21.09 92 ASP D CA 1
ATOM 7141 C C . ASP D 3 92 ? 35.229 -0.034 68.172 1.00 25.42 92 ASP D C 1
ATOM 7142 O O . ASP D 3 92 ? 34.261 0.575 67.694 1.00 20.33 92 ASP D O 1
ATOM 7147 N N . THR D 3 93 ? 35.598 0.101 69.444 1.00 23.49 93 THR D N 1
ATOM 7148 C CA . THR D 3 93 ? 34.953 1.081 70.324 1.00 23.07 93 THR D CA 1
ATOM 7149 C C . THR D 3 93 ? 35.118 2.488 69.743 1.00 23.64 93 THR D C 1
ATOM 7150 O O . THR D 3 93 ? 36.244 2.945 69.521 1.00 21.96 93 THR D O 1
ATOM 7154 N N . ALA D 3 94 ? 34.005 3.170 69.485 1.00 26.69 94 ALA D N 1
ATOM 7155 C CA . ALA D 3 94 ? 34.097 4.478 68.850 1.00 26.47 94 ALA D CA 1
ATOM 7156 C C . ALA D 3 94 ? 32.706 5.079 68.739 1.00 27.04 94 ALA D C 1
ATOM 7157 O O . ALA D 3 94 ? 31.689 4.370 68.781 1.00 20.36 94 ALA D O 1
ATOM 7159 N N . VAL D 3 95 ? 32.675 6.395 68.553 1.00 20.43 95 VAL D N 1
ATOM 7160 C CA . VAL D 3 95 ? 31.469 7.050 68.056 1.00 21.92 95 VAL D CA 1
ATOM 7161 C C . VAL D 3 95 ? 31.403 6.813 66.555 1.00 20.08 95 VAL D C 1
ATOM 7162 O O . VAL D 3 95 ? 32.368 7.100 65.838 1.00 21.56 95 VAL D O 1
ATOM 7166 N N . TYR D 3 96 ? 30.282 6.265 66.082 1.00 26.46 96 TYR D N 1
ATOM 7167 C CA . TYR D 3 96 ? 30.056 5.974 64.670 1.00 23.10 96 TYR D CA 1
ATOM 7168 C C . TYR D 3 96 ? 29.130 7.027 64.071 1.00 24.78 96 TYR D C 1
ATOM 7169 O O . TYR D 3 96 ? 27.987 7.158 64.502 1.00 26.43 96 TYR D O 1
ATOM 7178 N N . PHE D 3 97 ? 29.626 7.790 63.095 1.00 25.46 97 PHE D N 1
ATOM 7179 C CA . PHE D 3 97 ? 28.806 8.742 62.342 1.00 20.62 97 PHE D CA 1
ATOM 7180 C C . PHE D 3 97 ? 28.423 8.132 61.001 1.00 26.61 97 PHE D C 1
ATOM 7181 O O . PHE D 3 97 ? 29.252 7.485 60.350 1.00 22.55 97 PHE D O 1
ATOM 7189 N N . CYS D 3 98 ? 27.208 8.370 60.546 1.00 21.01 98 CYS D N 1
ATOM 7190 C CA . CYS D 3 98 ? 26.979 8.170 59.125 1.00 29.14 98 CYS D CA 1
ATOM 7191 C C . CYS D 3 98 ? 27.010 9.532 58.438 1.00 30.24 98 CYS D C 1
ATOM 7192 O O . CYS D 3 98 ? 26.702 10.555 59.053 1.00 25.29 98 CYS D O 1
ATOM 7195 N N . THR D 3 99 ? 27.436 9.549 57.171 1.00 24.83 99 THR D N 1
ATOM 7196 C CA . THR D 3 99 ? 27.757 10.792 56.472 1.00 30.03 99 THR D CA 1
ATOM 7197 C C . THR D 3 99 ? 27.296 10.697 55.028 1.00 30.42 99 THR D C 1
ATOM 7198 O O . THR D 3 99 ? 27.269 9.612 54.437 1.00 28.92 99 THR D O 1
ATOM 7202 N N . GLY D 3 100 ? 26.963 11.849 54.458 1.00 31.78 100 GLY D N 1
ATOM 7203 C CA . GLY D 3 100 ? 26.504 11.940 53.086 1.00 26.67 100 GLY D CA 1
ATOM 7204 C C . GLY D 3 100 ? 27.145 13.095 52.337 1.00 32.63 100 GLY D C 1
ATOM 7205 O O . GLY D 3 100 ? 27.533 14.112 52.925 1.00 29.47 100 GLY D O 1
ATOM 7206 N N . PRO D 3 101 ? 27.263 12.957 51.009 1.00 32.76 101 PRO D N 1
ATOM 7207 C CA . PRO D 3 101 ? 27.816 14.049 50.195 1.00 29.38 101 PRO D CA 1
ATOM 7208 C C . PRO D 3 101 ? 26.753 14.862 49.478 1.00 28.12 101 PRO D C 1
ATOM 7209 O O . PRO D 3 101 ? 25.661 14.360 49.193 1.00 28.42 101 PRO D O 1
ATOM 7213 N N . ARG D 3 102 ? 27.074 16.115 49.159 1.00 29.25 102 ARG D N 1
ATOM 7214 C CA . ARG D 3 102 ? 26.342 16.861 48.150 1.00 36.04 102 ARG D CA 1
ATOM 7215 C C . ARG D 3 102 ? 26.664 16.260 46.778 1.00 36.51 102 ARG D C 1
ATOM 7216 O O . ARG D 3 102 ? 27.534 15.398 46.662 1.00 29.75 102 ARG D O 1
ATOM 7224 N N . PRO D 3 103 ? 25.973 16.675 45.718 1.00 36.19 103 PRO D N 1
ATOM 7225 C CA . PRO D 3 103 ? 26.348 16.191 44.380 1.00 37.51 103 PRO D CA 1
ATOM 7226 C C . PRO D 3 103 ? 27.683 16.780 43.934 1.00 38.98 103 PRO D C 1
ATOM 7227 O O . PRO D 3 103 ? 27.889 17.995 43.991 1.00 36.91 103 PRO D O 1
ATOM 7231 N N . TYR D 3 104 ? 28.593 15.906 43.487 1.00 36.78 104 TYR D N 1
ATOM 7232 C CA . TYR D 3 104 ? 29.878 16.316 42.921 1.00 34.95 104 TYR D CA 1
ATOM 7233 C C . TYR D 3 104 ? 30.196 15.472 41.695 1.00 41.61 104 TYR D C 1
ATOM 7234 O O . TYR D 3 104 ? 29.985 14.249 41.698 1.00 33.42 104 TYR D O 1
ATOM 7243 N N . TYR D 3 105 ? 30.721 16.130 40.652 1.00 38.07 105 TYR D N 1
ATOM 7244 C CA . TYR D 3 105 ? 31.187 15.444 39.444 1.00 34.05 105 TYR D CA 1
ATOM 7245 C C . TYR D 3 105 ? 30.150 14.464 38.900 1.00 34.50 105 TYR D C 1
ATOM 7246 O O . TYR D 3 105 ? 30.499 13.417 38.348 1.00 35.74 105 TYR D O 1
ATOM 7255 N N . ASP D 3 106 ? 28.869 14.799 39.067 1.00 35.02 106 ASP D N 1
ATOM 7256 C CA . ASP D 3 106 ? 27.761 13.945 38.640 1.00 47.17 106 ASP D CA 1
ATOM 7257 C C . ASP D 3 106 ? 27.942 12.495 39.079 1.00 43.46 106 ASP D C 1
ATOM 7258 O O . ASP D 3 106 ? 27.513 11.566 38.388 1.00 42.52 106 ASP D O 1
ATOM 7263 N N . SER D 3 107 ? 28.573 12.274 40.230 1.00 33.09 107 SER D N 1
ATOM 7264 C CA . SER D 3 107 ? 28.848 10.893 40.597 1.00 36.71 107 SER D CA 1
ATOM 7265 C C . SER D 3 107 ? 28.989 10.685 42.099 1.00 38.53 107 SER D C 1
ATOM 7266 O O . SER D 3 107 ? 29.777 9.843 42.533 1.00 29.94 107 SER D O 1
ATOM 7269 N N . SER D 3 108 ? 28.209 11.412 42.900 1.00 30.62 108 SER D N 1
ATOM 7270 C CA . SER D 3 108 ? 28.264 11.150 44.327 1.00 35.04 108 SER D CA 1
ATOM 7271 C C . SER D 3 108 ? 27.551 9.849 44.699 1.00 35.96 108 SER D C 1
ATOM 7272 O O . SER D 3 108 ? 27.721 9.362 45.819 1.00 33.87 108 SER D O 1
ATOM 7275 N N . GLY D 3 109 ? 26.768 9.270 43.787 1.00 29.91 109 GLY D N 1
ATOM 7276 C CA . GLY D 3 109 ? 26.245 7.932 44.012 1.00 29.69 109 GLY D CA 1
ATOM 7277 C C . GLY D 3 109 ? 27.320 6.865 43.921 1.00 33.06 109 GLY D C 1
ATOM 7278 O O . GLY D 3 109 ? 27.203 5.809 44.549 1.00 34.53 109 GLY D O 1
ATOM 7279 N N . TYR D 3 110 ? 28.389 7.132 43.155 1.00 29.44 110 TYR D N 1
ATOM 7280 C CA . TYR D 3 110 ? 29.500 6.204 42.956 1.00 29.17 110 TYR D CA 1
ATOM 7281 C C . TYR D 3 110 ? 30.608 6.408 43.985 1.00 29.01 110 TYR D C 1
ATOM 7282 O O . TYR D 3 110 ? 31.208 5.438 44.462 1.00 31.19 110 TYR D O 1
ATOM 7291 N N . TYR D 3 111 ? 30.926 7.649 44.298 1.00 31.96 111 TYR D N 1
ATOM 7292 C CA . TYR D 3 111 ? 31.955 7.935 45.286 1.00 28.94 111 TYR D CA 1
ATOM 7293 C C . TYR D 3 111 ? 31.525 9.163 46.069 1.00 27.98 111 TYR D C 1
ATOM 7294 O O . TYR D 3 111 ? 31.270 10.215 45.472 1.00 29.65 111 TYR D O 1
ATOM 7303 N N . PRO D 3 112 ? 31.409 9.058 47.406 1.00 29.16 112 PRO D N 1
ATOM 7304 C CA . PRO D 3 112 ? 31.021 10.220 48.209 1.00 31.44 112 PRO D CA 1
ATOM 7305 C C . PRO D 3 112 ? 32.212 11.139 48.388 1.00 32.58 112 PRO D C 1
ATOM 7306 O O . PRO D 3 112 ? 32.986 10.989 49.333 1.00 34.92 112 PRO D O 1
ATOM 7310 N N . TYR D 3 113 ? 32.370 12.089 47.466 1.00 32.53 113 TYR D N 1
ATOM 7311 C CA . TYR D 3 113 ? 33.617 12.844 47.370 1.00 31.67 113 TYR D CA 1
ATOM 7312 C C . TYR D 3 113 ? 33.962 13.522 48.683 1.00 31.43 113 TYR D C 1
ATOM 7313 O O . TYR D 3 113 ? 35.122 13.501 49.116 1.00 29.30 113 TYR D O 1
ATOM 7322 N N . TYR D 3 114 ? 32.966 14.138 49.327 1.00 24.59 114 TYR D N 1
ATOM 7323 C CA . TYR D 3 114 ? 33.182 14.912 50.544 1.00 30.21 114 TYR D CA 1
ATOM 7324 C C . TYR D 3 114 ? 32.006 14.734 51.496 1.00 28.26 114 TYR D C 1
ATOM 7325 O O . TYR D 3 114 ? 30.880 14.462 51.079 1.00 26.85 114 TYR D O 1
ATOM 7334 N N . PHE D 3 115 ? 32.271 14.892 52.787 1.00 23.98 115 PHE D N 1
ATOM 7335 C CA . PHE D 3 115 ? 31.265 14.600 53.807 1.00 23.12 115 PHE D CA 1
ATOM 7336 C C . PHE D 3 115 ? 30.598 15.915 54.203 1.00 29.11 115 PHE D C 1
ATOM 7337 O O . PHE D 3 115 ? 30.961 16.562 55.180 1.00 25.13 115 PHE D O 1
ATOM 7345 N N . ASP D 3 116 ? 29.608 16.314 53.397 1.00 25.22 116 ASP D N 1
ATOM 7346 C CA . ASP D 3 116 ? 28.847 17.531 53.669 1.00 27.05 116 ASP D CA 1
ATOM 7347 C C . ASP D 3 116 ? 27.926 17.375 54.874 1.00 29.81 116 ASP D C 1
ATOM 7348 O O . ASP D 3 116 ? 27.794 18.298 55.687 1.00 24.39 116 ASP D O 1
ATOM 7353 N N . TYR D 3 117 ? 27.250 16.232 54.974 1.00 27.03 117 TYR D N 1
ATOM 7354 C CA . TYR D 3 117 ? 26.198 15.993 55.948 1.00 32.95 117 TYR D CA 1
ATOM 7355 C C . TYR D 3 117 ? 26.628 14.883 56.893 1.00 32.52 117 TYR D C 1
ATOM 7356 O O . TYR D 3 117 ? 27.108 13.831 56.450 1.00 25.94 117 TYR D O 1
ATOM 7365 N N . TRP D 3 118 ? 26.417 15.107 58.182 1.00 27.72 118 TRP D N 1
ATOM 7366 C CA . TRP D 3 118 ? 26.776 14.171 59.238 1.00 33.02 118 TRP D CA 1
ATOM 7367 C C . TRP D 3 118 ? 25.581 13.933 60.146 1.00 32.49 118 TRP D C 1
ATOM 7368 O O . TRP D 3 118 ? 24.833 14.870 60.439 1.00 30.08 118 TRP D O 1
ATOM 7379 N N . GLY D 3 119 ? 25.410 12.685 60.590 1.00 26.35 119 GLY D N 1
ATOM 7380 C CA . GLY D 3 119 ? 24.538 12.393 61.713 1.00 34.24 119 GLY D CA 1
ATOM 7381 C C . GLY D 3 119 ? 25.158 12.908 63.005 1.00 34.49 119 GLY D C 1
ATOM 7382 O O . GLY D 3 119 ? 26.216 13.535 63.023 1.00 42.28 119 GLY D O 1
ATOM 7383 N N . GLN D 3 120 ? 24.486 12.651 64.112 1.00 31.79 120 GLN D N 1
ATOM 7384 C CA . GLN D 3 120 ? 25.034 13.163 65.365 1.00 29.12 120 GLN D CA 1
ATOM 7385 C C . GLN D 3 120 ? 25.967 12.168 66.050 1.00 25.31 120 GLN D C 1
ATOM 7386 O O . GLN D 3 120 ? 26.660 12.540 67.003 1.00 27.42 120 GLN D O 1
ATOM 7392 N N . GLY D 3 121 ? 26.051 10.939 65.549 1.00 21.89 121 GLY D N 1
ATOM 7393 C CA . GLY D 3 121 ? 27.017 9.983 66.052 1.00 22.83 121 GLY D CA 1
ATOM 7394 C C . GLY D 3 121 ? 26.444 9.139 67.168 1.00 28.28 121 GLY D C 1
ATOM 7395 O O . GLY D 3 121 ? 25.663 9.635 67.984 1.00 28.12 121 GLY D O 1
ATOM 7396 N N . THR D 3 122 ? 26.832 7.870 67.237 1.00 32.60 122 THR D N 1
ATOM 7397 C CA . THR D 3 122 ? 26.318 6.985 68.274 1.00 29.13 122 THR D CA 1
ATOM 7398 C C . THR D 3 122 ? 27.468 6.129 68.792 1.00 32.84 122 THR D C 1
ATOM 7399 O O . THR D 3 122 ? 28.257 5.583 68.007 1.00 25.58 122 THR D O 1
ATOM 7403 N N . LEU D 3 123 ? 27.573 6.031 70.110 1.00 27.16 123 LEU D N 1
ATOM 7404 C CA . LEU D 3 123 ? 28.727 5.393 70.721 1.00 30.08 123 LEU D CA 1
ATOM 7405 C C . LEU D 3 123 ? 28.533 3.885 70.786 1.00 28.82 123 LEU D C 1
ATOM 7406 O O . LEU D 3 123 ? 27.496 3.390 71.244 1.00 25.29 123 LEU D O 1
ATOM 7411 N N . VAL D 3 124 ? 29.528 3.158 70.307 1.00 23.75 124 VAL D N 1
ATOM 7412 C CA . VAL D 3 124 ? 29.578 1.710 70.413 1.00 26.26 124 VAL D CA 1
ATOM 7413 C C . VAL D 3 124 ? 30.751 1.397 71.318 1.00 26.27 124 VAL D C 1
ATOM 7414 O O . VAL D 3 124 ? 31.891 1.760 71.005 1.00 27.94 124 VAL D O 1
ATOM 7418 N N . THR D 3 125 ? 30.482 0.757 72.451 1.00 23.40 125 THR D N 1
ATOM 7419 C CA . THR D 3 125 ? 31.539 0.322 73.345 1.00 23.76 125 THR D CA 1
ATOM 7420 C C . THR D 3 125 ? 31.662 -1.194 73.249 1.00 24.80 125 THR D C 1
ATOM 7421 O O . THR D 3 125 ? 30.674 -1.914 73.459 1.00 27.34 125 THR D O 1
ATOM 7425 N N . VAL D 3 126 ? 32.865 -1.682 72.953 1.00 25.58 126 VAL D N 1
ATOM 7426 C CA . VAL D 3 126 ? 33.123 -3.124 72.880 1.00 26.89 126 VAL D CA 1
ATOM 7427 C C . VAL D 3 126 ? 33.978 -3.507 74.074 1.00 33.13 126 VAL D C 1
ATOM 7428 O O . VAL D 3 126 ? 35.156 -3.137 74.142 1.00 29.82 126 VAL D O 1
ATOM 7432 N N . SER D 3 127 ? 33.403 -4.285 74.995 1.00 29.43 127 SER D N 1
ATOM 7433 C CA . SER D 3 127 ? 34.111 -4.629 76.219 1.00 29.57 127 SER D CA 1
ATOM 7434 C C . SER D 3 127 ? 33.441 -5.829 76.863 1.00 32.31 127 SER D C 1
ATOM 7435 O O . SER D 3 127 ? 32.234 -6.032 76.711 1.00 31.72 127 SER D O 1
ATOM 7438 N N . SER D 3 128 ? 34.233 -6.615 77.595 1.00 30.46 128 SER D N 1
ATOM 7439 C CA . SER D 3 128 ? 33.686 -7.744 78.335 1.00 39.10 128 SER D CA 1
ATOM 7440 C C . SER D 3 128 ? 33.133 -7.360 79.706 1.00 36.87 128 SER D C 1
ATOM 7441 O O . SER D 3 128 ? 32.495 -8.202 80.344 1.00 37.92 128 SER D O 1
ATOM 7444 N N . ALA D 3 129 ? 33.356 -6.132 80.174 1.00 30.35 129 ALA D N 1
ATOM 7445 C CA . ALA D 3 129 ? 32.677 -5.659 81.376 1.00 36.72 129 ALA D CA 1
ATOM 7446 C C . ALA D 3 129 ? 31.175 -5.567 81.125 1.00 37.84 129 ALA D C 1
ATOM 7447 O O . ALA D 3 129 ? 30.731 -5.308 80.002 1.00 35.17 129 ALA D O 1
ATOM 7449 N N . SER D 3 130 ? 30.390 -5.761 82.188 1.00 27.44 130 SER D N 1
ATOM 7450 C CA . SER D 3 130 ? 28.938 -5.794 82.058 1.00 34.43 130 SER D CA 1
ATOM 7451 C C . SER D 3 130 ? 28.316 -4.424 82.333 1.00 29.64 130 SER D C 1
ATOM 7452 O O . SER D 3 130 ? 28.901 -3.561 83.001 1.00 27.81 130 SER D O 1
ATOM 7455 N N . THR D 3 131 ? 27.123 -4.223 81.771 1.00 29.64 131 THR D N 1
ATOM 7456 C CA A THR D 3 131 ? 26.443 -2.952 81.938 0.50 34.06 131 THR D CA 1
ATOM 7457 C CA B THR D 3 131 ? 26.417 -2.956 81.939 0.50 34.10 131 THR D CA 1
ATOM 7458 C C . THR D 3 131 ? 26.066 -2.743 83.404 1.00 37.19 131 THR D C 1
ATOM 7459 O O . THR D 3 131 ? 25.805 -3.694 84.149 1.00 35.50 131 THR D O 1
ATOM 7466 N N . LYS D 3 132 ? 26.064 -1.480 83.821 1.00 32.11 132 LYS D N 1
ATOM 7467 C CA . LYS D 3 132 ? 25.570 -1.112 85.141 1.00 33.48 132 LYS D CA 1
ATOM 7468 C C . LYS D 3 132 ? 24.919 0.252 85.020 1.00 31.15 132 LYS D C 1
ATOM 7469 O O . LYS D 3 132 ? 25.573 1.203 84.587 1.00 25.48 132 LYS D O 1
ATOM 7475 N N . GLY D 3 133 ? 23.642 0.341 85.381 1.00 31.39 133 GLY D N 1
ATOM 7476 C CA . GLY D 3 133 ? 22.949 1.607 85.420 1.00 33.91 133 GLY D CA 1
ATOM 7477 C C . GLY D 3 133 ? 23.321 2.403 86.652 1.00 29.91 133 GLY D C 1
ATOM 7478 O O . GLY D 3 133 ? 23.686 1.846 87.689 1.00 37.15 133 GLY D O 1
ATOM 7479 N N . PRO D 3 134 ? 23.235 3.725 86.564 1.00 32.13 134 PRO D N 1
ATOM 7480 C CA . PRO D 3 134 ? 23.706 4.570 87.663 1.00 32.17 134 PRO D CA 1
ATOM 7481 C C . PRO D 3 134 ? 22.686 4.666 88.786 1.00 28.17 134 PRO D C 1
ATOM 7482 O O . PRO D 3 134 ? 21.495 4.415 88.607 1.00 30.97 134 PRO D O 1
ATOM 7486 N N . SER D 3 135 ? 23.192 4.996 89.976 1.00 32.55 135 SER D N 1
ATOM 7487 C CA . SER D 3 135 ? 22.372 5.559 91.036 1.00 33.10 135 SER D CA 1
ATOM 7488 C C . SER D 3 135 ? 22.370 7.072 90.870 1.00 33.29 135 SER D C 1
ATOM 7489 O O . SER D 3 135 ? 23.400 7.677 90.561 1.00 36.04 135 SER D O 1
ATOM 7492 N N . VAL D 3 136 ? 21.215 7.688 91.089 1.00 31.70 136 VAL D N 1
ATOM 7493 C CA . VAL D 3 136 ? 21.043 9.113 90.833 1.00 32.91 136 VAL D CA 1
ATOM 7494 C C . VAL D 3 136 ? 20.620 9.792 92.128 1.00 34.00 136 VAL D C 1
ATOM 7495 O O . VAL D 3 136 ? 19.595 9.436 92.720 1.00 27.81 136 VAL D O 1
ATOM 7499 N N . PHE D 3 137 ? 21.414 10.761 92.565 1.00 32.24 137 PHE D N 1
ATOM 7500 C CA . PHE D 3 137 ? 21.179 11.407 93.837 1.00 28.86 137 PHE D CA 1
ATOM 7501 C C . PHE D 3 137 ? 21.017 12.907 93.656 1.00 32.53 137 PHE D C 1
ATOM 7502 O O . PHE D 3 137 ? 21.754 13.522 92.865 1.00 28.03 137 PHE D O 1
ATOM 7510 N N . PRO D 3 138 ? 20.077 13.521 94.377 1.00 28.21 138 PRO D N 1
ATOM 7511 C CA . PRO D 3 138 ? 19.892 14.966 94.260 1.00 29.97 138 PRO D CA 1
ATOM 7512 C C . PRO D 3 138 ? 20.997 15.697 95.001 1.00 33.62 138 PRO D C 1
ATOM 7513 O O . PRO D 3 138 ? 21.431 15.274 96.073 1.00 38.22 138 PRO D O 1
ATOM 7517 N N . LEU D 3 139 ? 21.491 16.776 94.389 1.00 29.39 139 LEU D N 1
ATOM 7518 C CA . LEU D 3 139 ? 22.503 17.639 94.994 1.00 33.40 139 LEU D CA 1
ATOM 7519 C C . LEU D 3 139 ? 21.794 18.938 95.381 1.00 36.65 139 LEU D C 1
ATOM 7520 O O . LEU D 3 139 ? 21.596 19.835 94.550 1.00 29.11 139 LEU D O 1
ATOM 7525 N N . ALA D 3 140 ? 21.386 19.009 96.640 1.00 29.98 140 ALA D N 1
ATOM 7526 C CA . ALA D 3 140 ? 20.439 20.027 97.063 1.00 31.56 140 ALA D CA 1
ATOM 7527 C C . ALA D 3 140 ? 21.098 21.404 97.083 1.00 39.15 140 ALA D C 1
ATOM 7528 O O . ALA D 3 140 ? 22.269 21.530 97.456 1.00 40.54 140 ALA D O 1
ATOM 7530 N N . PRO D 3 141 ? 20.365 22.455 96.720 1.00 37.60 141 PRO D N 1
ATOM 7531 C CA . PRO D 3 141 ? 20.936 23.800 96.791 1.00 41.15 141 PRO D CA 1
ATOM 7532 C C . PRO D 3 141 ? 21.046 24.263 98.238 1.00 50.53 141 PRO D C 1
ATOM 7533 O O . PRO D 3 141 ? 20.193 23.956 99.075 1.00 45.32 141 PRO D O 1
ATOM 7537 N N . GLY D 3 149 ? 22.583 36.452 94.352 1.00 69.21 149 GLY D N 1
ATOM 7538 C CA . GLY D 3 149 ? 21.208 35.982 94.381 1.00 71.83 149 GLY D CA 1
ATOM 7539 C C . GLY D 3 149 ? 21.002 34.765 93.497 1.00 70.23 149 GLY D C 1
ATOM 7540 O O . GLY D 3 149 ? 20.101 34.718 92.655 1.00 70.40 149 GLY D O 1
ATOM 7541 N N . THR D 3 150 ? 21.842 33.759 93.696 1.00 64.54 150 THR D N 1
ATOM 7542 C CA . THR D 3 150 ? 21.933 32.656 92.758 1.00 58.16 150 THR D CA 1
ATOM 7543 C C . THR D 3 150 ? 22.289 31.381 93.509 1.00 51.84 150 THR D C 1
ATOM 7544 O O . THR D 3 150 ? 23.099 31.406 94.437 1.00 54.51 150 THR D O 1
ATOM 7548 N N . ALA D 3 151 ? 21.664 30.271 93.114 1.00 42.65 151 ALA D N 1
ATOM 7549 C CA . ALA D 3 151 ? 21.841 28.995 93.785 1.00 38.13 151 ALA D CA 1
ATOM 7550 C C . ALA D 3 151 ? 22.196 27.915 92.770 1.00 39.72 151 ALA D C 1
ATOM 7551 O O . ALA D 3 151 ? 21.597 27.846 91.692 1.00 38.73 151 ALA D O 1
ATOM 7553 N N . ALA D 3 152 ? 23.154 27.061 93.124 1.00 41.02 152 ALA D N 1
ATOM 7554 C CA . ALA D 3 152 ? 23.524 25.916 92.300 1.00 41.38 152 ALA D CA 1
ATOM 7555 C C . ALA D 3 152 ? 22.914 24.652 92.889 1.00 41.70 152 ALA D C 1
ATOM 7556 O O . ALA D 3 152 ? 23.089 24.367 94.076 1.00 43.54 152 ALA D O 1
ATOM 7558 N N . LEU D 3 153 ? 22.194 23.905 92.064 1.00 36.45 153 LEU D N 1
ATOM 7559 C CA . LEU D 3 153 ? 21.655 22.612 92.448 1.00 32.74 153 LEU D CA 1
ATOM 7560 C C . LEU D 3 153 ? 21.989 21.627 91.342 1.00 34.35 153 LEU D C 1
ATOM 7561 O O . LEU D 3 153 ? 22.346 22.025 90.229 1.00 34.98 153 LEU D O 1
ATOM 7566 N N . GLY D 3 154 ? 21.888 20.337 91.653 1.00 30.85 154 GLY D N 1
ATOM 7567 C CA . GLY D 3 154 ? 22.414 19.376 90.706 1.00 27.49 154 GLY D CA 1
ATOM 7568 C C . GLY D 3 154 ? 21.919 17.965 90.926 1.00 27.86 154 GLY D C 1
ATOM 7569 O O . GLY D 3 154 ? 21.084 17.692 91.794 1.00 23.90 154 GLY D O 1
ATOM 7570 N N . CYS D 3 155 ? 22.443 17.065 90.087 1.00 22.01 155 CYS D N 1
ATOM 7571 C CA . CYS D 3 155 ? 22.200 15.634 90.199 1.00 30.63 155 CYS D CA 1
ATOM 7572 C C . CYS D 3 155 ? 23.525 14.912 90.059 1.00 29.76 155 CYS D C 1
ATOM 7573 O O . CYS D 3 155 ? 24.311 15.206 89.149 1.00 25.87 155 CYS D O 1
ATOM 7576 N N . LEU D 3 156 ? 23.780 13.997 90.976 1.00 24.92 156 LEU D N 1
ATOM 7577 C CA . LEU D 3 156 ? 24.959 13.154 90.928 1.00 24.29 156 LEU D CA 1
ATOM 7578 C C . LEU D 3 156 ? 24.549 11.834 90.289 1.00 32.34 156 LEU D C 1
ATOM 7579 O O . LEU D 3 156 ? 23.597 11.192 90.750 1.00 24.35 156 LEU D O 1
ATOM 7584 N N . VAL D 3 157 ? 25.243 11.451 89.216 1.00 24.73 157 VAL D N 1
ATOM 7585 C CA . VAL D 3 157 ? 24.921 10.255 88.455 1.00 29.13 157 VAL D CA 1
ATOM 7586 C C . VAL D 3 157 ? 26.064 9.278 88.695 1.00 29.90 157 VAL D C 1
ATOM 7587 O O . VAL D 3 157 ? 27.108 9.341 88.029 1.00 26.98 157 VAL D O 1
ATOM 7591 N N . LYS D 3 158 ? 25.877 8.355 89.636 1.00 27.34 158 LYS D N 1
ATOM 7592 C CA . LYS D 3 158 ? 26.993 7.619 90.218 1.00 28.60 158 LYS D CA 1
ATOM 7593 C C . LYS D 3 158 ? 27.056 6.166 89.758 1.00 27.91 158 LYS D C 1
ATOM 7594 O O . LYS D 3 158 ? 26.062 5.439 89.834 1.00 25.06 158 LYS D O 1
ATOM 7600 N N . ASP D 3 159 ? 28.250 5.750 89.320 1.00 25.52 159 ASP D N 1
ATOM 7601 C CA . ASP D 3 159 ? 28.655 4.357 89.127 1.00 29.61 159 ASP D CA 1
ATOM 7602 C C . ASP D 3 159 ? 27.895 3.663 88.007 1.00 33.55 159 ASP D C 1
ATOM 7603 O O . ASP D 3 159 ? 27.099 2.756 88.270 1.00 33.21 159 ASP D O 1
ATOM 7608 N N . TYR D 3 160 ? 28.170 4.032 86.757 1.00 27.05 160 TYR D N 1
ATOM 7609 C CA . TYR D 3 160 ? 27.512 3.391 85.631 1.00 25.79 160 TYR D CA 1
ATOM 7610 C C . TYR D 3 160 ? 28.544 2.910 84.620 1.00 29.64 160 TYR D C 1
ATOM 7611 O O . TYR D 3 160 ? 29.720 3.288 84.654 1.00 27.34 160 TYR D O 1
ATOM 7620 N N . PHE D 3 161 ? 28.080 2.073 83.697 1.00 24.40 161 PHE D N 1
ATOM 7621 C CA . PHE D 3 161 ? 28.955 1.587 82.646 1.00 24.49 161 PHE D CA 1
ATOM 7622 C C . PHE D 3 161 ? 28.093 1.011 81.538 1.00 29.26 161 PHE D C 1
ATOM 7623 O O . PHE D 3 161 ? 27.151 0.262 81.833 1.00 25.77 161 PHE D O 1
ATOM 7631 N N . PRO D 3 162 ? 28.381 1.314 80.265 1.00 27.83 162 PRO D N 1
ATOM 7632 C CA . PRO D 3 162 ? 29.453 2.198 79.808 1.00 26.98 162 PRO D CA 1
ATOM 7633 C C . PRO D 3 162 ? 28.936 3.613 79.595 1.00 27.09 162 PRO D C 1
ATOM 7634 O O . PRO D 3 162 ? 27.768 3.861 79.893 1.00 21.15 162 PRO D O 1
ATOM 7638 N N . GLU D 3 163 ? 29.766 4.519 79.070 1.00 25.20 163 GLU D N 1
ATOM 7639 C CA . GLU D 3 163 ? 29.226 5.735 78.484 1.00 23.86 163 GLU D CA 1
ATOM 7640 C C . GLU D 3 163 ? 28.242 5.365 77.369 1.00 21.40 163 GLU D C 1
ATOM 7641 O O . GLU D 3 163 ? 28.326 4.275 76.807 1.00 30.54 163 GLU D O 1
ATOM 7647 N N . PRO D 3 164 ? 27.301 6.249 77.013 1.00 23.89 164 PRO D N 1
ATOM 7648 C CA . PRO D 3 164 ? 26.984 7.582 77.521 1.00 28.06 164 PRO D CA 1
ATOM 7649 C C . PRO D 3 164 ? 25.768 7.622 78.427 1.00 31.56 164 PRO D C 1
ATOM 7650 O O . PRO D 3 164 ? 24.922 6.730 78.386 1.00 27.11 164 PRO D O 1
ATOM 7654 N N . VAL D 3 165 ? 25.682 8.679 79.228 1.00 28.51 165 VAL D N 1
ATOM 7655 C CA . VAL D 3 165 ? 24.467 9.051 79.942 1.00 31.24 165 VAL D CA 1
ATOM 7656 C C . VAL D 3 165 ? 24.038 10.425 79.447 1.00 33.16 165 VAL D C 1
ATOM 7657 O O . VAL D 3 165 ? 24.877 11.311 79.254 1.00 34.24 165 VAL D O 1
ATOM 7661 N N . THR D 3 166 ? 22.742 10.610 79.243 1.00 31.05 166 THR D N 1
ATOM 7662 C CA . THR D 3 166 ? 22.197 11.936 78.976 1.00 33.61 166 THR D CA 1
ATOM 7663 C C . THR D 3 166 ? 21.468 12.480 80.206 1.00 38.29 166 THR D C 1
ATOM 7664 O O . THR D 3 166 ? 20.748 11.754 80.901 1.00 34.87 166 THR D O 1
ATOM 7668 N N . VAL D 3 167 ? 21.655 13.766 80.468 1.00 37.92 167 VAL D N 1
ATOM 7669 C CA . VAL D 3 167 ? 20.978 14.450 81.560 1.00 37.22 167 VAL D CA 1
ATOM 7670 C C . VAL D 3 167 ? 20.250 15.643 80.961 1.00 32.23 167 VAL D C 1
ATOM 7671 O O . VAL D 3 167 ? 20.860 16.446 80.240 1.00 26.83 167 VAL D O 1
ATOM 7675 N N . SER D 3 168 ? 18.952 15.748 81.235 1.00 25.54 168 SER D N 1
ATOM 7676 C CA . SER D 3 168 ? 18.217 16.973 80.962 1.00 29.29 168 SER D CA 1
ATOM 7677 C C . SER D 3 168 ? 17.601 17.476 82.259 1.00 31.28 168 SER D C 1
ATOM 7678 O O . SER D 3 168 ? 17.606 16.792 83.291 1.00 29.95 168 SER D O 1
ATOM 7681 N N . TRP D 3 169 ? 17.053 18.685 82.196 1.00 26.07 169 TRP D N 1
ATOM 7682 C CA . TRP D 3 169 ? 16.386 19.294 83.340 1.00 26.05 169 TRP D CA 1
ATOM 7683 C C . TRP D 3 169 ? 14.986 19.704 82.928 1.00 30.09 169 TRP D C 1
ATOM 7684 O O . TRP D 3 169 ? 14.806 20.380 81.904 1.00 32.94 169 TRP D O 1
ATOM 7695 N N . ASN D 3 170 ? 13.999 19.273 83.711 1.00 26.42 170 ASN D N 1
ATOM 7696 C CA . ASN D 3 170 ? 12.610 19.607 83.440 1.00 32.02 170 ASN D CA 1
ATOM 7697 C C . ASN D 3 170 ? 12.223 19.175 82.023 1.00 33.88 170 ASN D C 1
ATOM 7698 O O . ASN D 3 170 ? 11.647 19.938 81.236 1.00 30.34 170 ASN D O 1
ATOM 7703 N N . SER D 3 171 ? 12.541 17.917 81.711 1.00 36.84 171 SER D N 1
ATOM 7704 C CA . SER D 3 171 ? 12.306 17.328 80.384 1.00 39.64 171 SER D CA 1
ATOM 7705 C C . SER D 3 171 ? 12.769 18.238 79.254 1.00 33.24 171 SER D C 1
ATOM 7706 O O . SER D 3 171 ? 12.145 18.315 78.194 1.00 41.60 171 SER D O 1
ATOM 7709 N N . GLY D 3 172 ? 13.890 18.911 79.462 1.00 38.01 172 GLY D N 1
ATOM 7710 C CA . GLY D 3 172 ? 14.463 19.709 78.399 1.00 43.55 172 GLY D CA 1
ATOM 7711 C C . GLY D 3 172 ? 13.898 21.106 78.273 1.00 46.66 172 GLY D C 1
ATOM 7712 O O . GLY D 3 172 ? 14.361 21.856 77.412 1.00 53.44 172 GLY D O 1
ATOM 7713 N N . ALA D 3 173 ? 12.918 21.486 79.101 1.00 38.60 173 ALA D N 1
ATOM 7714 C CA . ALA D 3 173 ? 12.457 22.873 79.100 1.00 42.39 173 ALA D CA 1
ATOM 7715 C C . ALA D 3 173 ? 13.469 23.817 79.738 1.00 44.76 173 ALA D C 1
ATOM 7716 O O . ALA D 3 173 ? 13.366 25.034 79.558 1.00 45.94 173 ALA D O 1
ATOM 7718 N N . LEU D 3 174 ? 14.434 23.287 80.487 1.00 43.20 174 LEU D N 1
ATOM 7719 C CA . LEU D 3 174 ? 15.431 24.089 81.188 1.00 38.73 174 LEU D CA 1
ATOM 7720 C C . LEU D 3 174 ? 16.799 23.739 80.616 1.00 40.79 174 LEU D C 1
ATOM 7721 O O . LEU D 3 174 ? 17.266 22.602 80.762 1.00 34.75 174 LEU D O 1
ATOM 7726 N N . THR D 3 175 ? 17.437 24.714 79.980 1.00 43.87 175 THR D N 1
ATOM 7727 C CA . THR D 3 175 ? 18.735 24.578 79.324 1.00 47.90 175 THR D CA 1
ATOM 7728 C C . THR D 3 175 ? 19.720 25.656 79.746 1.00 45.52 175 THR D C 1
ATOM 7729 O O . THR D 3 175 ? 20.912 25.372 79.874 1.00 46.10 175 THR D O 1
ATOM 7733 N N . SER D 3 176 ? 19.247 26.877 79.983 1.00 48.24 176 SER D N 1
ATOM 7734 C CA . SER D 3 176 ? 20.108 27.952 80.456 1.00 53.84 176 SER D CA 1
ATOM 7735 C C . SER D 3 176 ? 20.665 27.634 81.840 1.00 49.30 176 SER D C 1
ATOM 7736 O O . SER D 3 176 ? 19.945 27.173 82.729 1.00 52.26 176 SER D O 1
ATOM 7739 N N . GLY D 3 177 ? 21.959 27.892 82.015 1.00 40.13 177 GLY D N 1
ATOM 7740 C CA . GLY D 3 177 ? 22.631 27.662 83.269 1.00 43.59 177 GLY D CA 1
ATOM 7741 C C . GLY D 3 177 ? 22.954 26.214 83.571 1.00 40.44 177 GLY D C 1
ATOM 7742 O O . GLY D 3 177 ? 23.366 25.920 84.699 1.00 32.78 177 GLY D O 1
ATOM 7743 N N . VAL D 3 178 ? 22.788 25.305 82.605 1.00 39.40 178 VAL D N 1
ATOM 7744 C CA . VAL D 3 178 ? 23.040 23.887 82.823 1.00 39.38 178 VAL D CA 1
ATOM 7745 C C . VAL D 3 178 ? 24.480 23.562 82.455 1.00 36.64 178 VAL D C 1
ATOM 7746 O O . VAL D 3 178 ? 24.963 23.925 81.375 1.00 38.88 178 VAL D O 1
ATOM 7750 N N . HIS D 3 179 ? 25.174 22.879 83.362 1.00 38.35 179 HIS D N 1
ATOM 7751 C CA . HIS D 3 179 ? 26.539 22.410 83.124 1.00 32.47 179 HIS D CA 1
ATOM 7752 C C . HIS D 3 179 ? 26.585 20.940 83.518 1.00 35.55 179 HIS D C 1
ATOM 7753 O O . HIS D 3 179 ? 26.595 20.616 84.710 1.00 38.66 179 HIS D O 1
ATOM 7760 N N . THR D 3 180 ? 26.585 20.056 82.529 1.00 34.16 180 THR D N 1
ATOM 7761 C CA . THR D 3 180 ? 26.775 18.634 82.772 1.00 33.65 180 THR D CA 1
ATOM 7762 C C . THR D 3 180 ? 28.257 18.330 82.581 1.00 32.87 180 THR D C 1
ATOM 7763 O O . THR D 3 180 ? 28.781 18.443 81.467 1.00 33.10 180 THR D O 1
ATOM 7767 N N . PHE D 3 181 ? 28.939 17.956 83.679 1.00 20.73 181 PHE D N 1
ATOM 7768 C CA . PHE D 3 181 ? 30.381 17.799 83.615 1.00 20.46 181 PHE D CA 1
ATOM 7769 C C . PHE D 3 181 ? 30.762 16.457 82.987 1.00 25.19 181 PHE D C 1
ATOM 7770 O O . PHE D 3 181 ? 30.069 15.456 83.182 1.00 30.25 181 PHE D O 1
ATOM 7778 N N . PRO D 3 182 ? 31.868 16.416 82.247 1.00 25.94 182 PRO D N 1
ATOM 7779 C CA . PRO D 3 182 ? 32.402 15.124 81.780 1.00 26.71 182 PRO D CA 1
ATOM 7780 C C . PRO D 3 182 ? 32.595 14.150 82.936 1.00 33.46 182 PRO D C 1
ATOM 7781 O O . PRO D 3 182 ? 32.958 14.532 84.055 1.00 25.22 182 PRO D O 1
ATOM 7785 N N . ALA D 3 183 ? 32.336 12.880 82.657 1.00 30.31 183 ALA D N 1
ATOM 7786 C CA . ALA D 3 183 ? 32.369 11.869 83.700 1.00 29.76 183 ALA D CA 1
ATOM 7787 C C . ALA D 3 183 ? 33.793 11.615 84.184 1.00 32.02 183 ALA D C 1
ATOM 7788 O O . ALA D 3 183 ? 34.765 11.742 83.431 1.00 26.34 183 ALA D O 1
ATOM 7790 N N . VAL D 3 184 ? 33.910 11.259 85.467 1.00 24.49 184 VAL D N 1
ATOM 7791 C CA . VAL D 3 184 ? 35.144 10.695 85.992 1.00 21.46 184 VAL D CA 1
ATOM 7792 C C . VAL D 3 184 ? 35.089 9.191 85.784 1.00 24.68 184 VAL D C 1
ATOM 7793 O O . VAL D 3 184 ? 34.019 8.574 85.901 1.00 27.72 184 VAL D O 1
ATOM 7797 N N . LEU D 3 185 ? 36.235 8.592 85.452 1.00 28.46 185 LEU D N 1
ATOM 7798 C CA . LEU D 3 185 ? 36.358 7.138 85.321 1.00 29.98 185 LEU D CA 1
ATOM 7799 C C . LEU D 3 185 ? 37.137 6.651 86.531 1.00 33.12 185 LEU D C 1
ATOM 7800 O O . LEU D 3 185 ? 38.342 6.904 86.643 1.00 39.28 185 LEU D O 1
ATOM 7805 N N . GLN D 3 186 ? 36.450 5.974 87.441 1.00 31.35 186 GLN D N 1
ATOM 7806 C CA . GLN D 3 186 ? 37.081 5.543 88.678 1.00 39.13 186 GLN D CA 1
ATOM 7807 C C . GLN D 3 186 ? 37.882 4.266 88.461 1.00 43.66 186 GLN D C 1
ATOM 7808 O O . GLN D 3 186 ? 37.714 3.559 87.462 1.00 44.52 186 GLN D O 1
ATOM 7814 N N . SER D 3 187 ? 38.772 3.980 89.418 1.00 38.52 187 SER D N 1
ATOM 7815 C CA . SER D 3 187 ? 39.611 2.792 89.320 1.00 46.63 187 SER D CA 1
ATOM 7816 C C . SER D 3 187 ? 38.791 1.511 89.379 1.00 50.99 187 SER D C 1
ATOM 7817 O O . SER D 3 187 ? 39.290 0.451 88.991 1.00 56.17 187 SER D O 1
ATOM 7820 N N . SER D 3 188 ? 37.538 1.593 89.836 1.00 45.88 188 SER D N 1
ATOM 7821 C CA . SER D 3 188 ? 36.611 0.468 89.766 1.00 39.87 188 SER D CA 1
ATOM 7822 C C . SER D 3 188 ? 36.217 0.120 88.338 1.00 33.87 188 SER D C 1
ATOM 7823 O O . SER D 3 188 ? 35.635 -0.942 88.115 1.00 36.37 188 SER D O 1
ATOM 7826 N N . GLY D 3 189 ? 36.479 0.995 87.376 1.00 30.74 189 GLY D N 1
ATOM 7827 C CA . GLY D 3 189 ? 35.981 0.804 86.035 1.00 30.85 189 GLY D CA 1
ATOM 7828 C C . GLY D 3 189 ? 34.609 1.386 85.790 1.00 31.06 189 GLY D C 1
ATOM 7829 O O . GLY D 3 189 ? 34.083 1.242 84.682 1.00 29.99 189 GLY D O 1
ATOM 7830 N N . LEU D 3 190 ? 34.012 2.036 86.784 1.00 29.51 190 LEU D N 1
ATOM 7831 C CA . LEU D 3 190 ? 32.699 2.649 86.653 1.00 26.82 190 LEU D CA 1
ATOM 7832 C C . LEU D 3 190 ? 32.826 4.160 86.534 1.00 30.33 190 LEU D C 1
ATOM 7833 O O . LEU D 3 190 ? 33.716 4.773 87.130 1.00 31.84 190 LEU D O 1
ATOM 7838 N N . TYR D 3 191 ? 31.890 4.761 85.804 1.00 20.78 191 TYR D N 1
ATOM 7839 C CA . TYR D 3 191 ? 31.857 6.205 85.624 1.00 25.06 191 TYR D CA 1
ATOM 7840 C C . TYR D 3 191 ? 30.926 6.857 86.624 1.00 29.04 191 TYR D C 1
ATOM 7841 O O . TYR D 3 191 ? 29.954 6.254 87.079 1.00 23.06 191 TYR D O 1
ATOM 7850 N N . SER D 3 192 ? 31.201 8.124 86.906 1.00 23.71 192 SER D N 1
ATOM 7851 C CA . SER D 3 192 ? 30.263 8.982 87.601 1.00 26.09 192 SER D CA 1
ATOM 7852 C C . SER D 3 192 ? 30.333 10.351 86.946 1.00 25.57 192 SER D C 1
ATOM 7853 O O . SER D 3 192 ? 31.399 10.776 86.489 1.00 25.31 192 SER D O 1
ATOM 7856 N N . LEU D 3 193 ? 29.193 11.040 86.897 1.00 23.98 193 LEU D N 1
ATOM 7857 C CA . LEU D 3 193 ? 29.158 12.419 86.432 1.00 31.98 193 LEU D CA 1
ATOM 7858 C C . LEU D 3 193 ? 28.196 13.212 87.306 1.00 30.24 193 LEU D C 1
ATOM 7859 O O . LEU D 3 193 ? 27.358 12.661 88.030 1.00 25.67 193 LEU D O 1
ATOM 7864 N N . SER D 3 194 ? 28.317 14.528 87.200 1.00 22.55 194 SER D N 1
ATOM 7865 C CA . SER D 3 194 ? 27.381 15.442 87.837 1.00 22.68 194 SER D CA 1
ATOM 7866 C C . SER D 3 194 ? 26.875 16.436 86.803 1.00 28.01 194 SER D C 1
ATOM 7867 O O . SER D 3 194 ? 27.573 16.771 85.840 1.00 27.82 194 SER D O 1
ATOM 7870 N N . SER D 3 195 ? 25.639 16.870 87.007 1.00 24.20 195 SER D N 1
ATOM 7871 C CA . SER D 3 195 ? 24.994 17.936 86.248 1.00 27.61 195 SER D CA 1
ATOM 7872 C C . SER D 3 195 ? 24.517 18.986 87.235 1.00 32.25 195 SER D C 1
ATOM 7873 O O . SER D 3 195 ? 23.826 18.656 88.202 1.00 29.05 195 SER D O 1
ATOM 7876 N N . VAL D 3 196 ? 24.885 20.241 87.000 1.00 31.30 196 VAL D N 1
ATOM 7877 C CA . VAL D 3 196 ? 24.471 21.330 87.871 1.00 29.38 196 VAL D CA 1
ATOM 7878 C C . VAL D 3 196 ? 23.787 22.413 87.047 1.00 34.82 196 VAL D C 1
ATOM 7879 O O . VAL D 3 196 ? 24.181 22.701 85.910 1.00 37.27 196 VAL D O 1
ATOM 7883 N N . VAL D 3 197 ? 22.741 22.997 87.618 1.00 34.40 197 VAL D N 1
ATOM 7884 C CA . VAL D 3 197 ? 22.019 24.094 86.994 1.00 35.30 197 VAL D CA 1
ATOM 7885 C C . VAL D 3 197 ? 22.034 25.270 87.957 1.00 37.77 197 VAL D C 1
ATOM 7886 O O . VAL D 3 197 ? 21.828 25.105 89.167 1.00 35.15 197 VAL D O 1
ATOM 7890 N N . THR D 3 198 ? 22.319 26.448 87.421 1.00 38.19 198 THR D N 1
ATOM 7891 C CA . THR D 3 198 ? 22.383 27.679 88.190 1.00 39.06 198 THR D CA 1
ATOM 7892 C C . THR D 3 198 ? 21.076 28.450 88.004 1.00 38.78 198 THR D C 1
ATOM 7893 O O . THR D 3 198 ? 20.672 28.729 86.870 1.00 39.54 198 THR D O 1
ATOM 7897 N N . VAL D 3 199 ? 20.412 28.774 89.111 1.00 38.81 199 VAL D N 1
ATOM 7898 C CA . VAL D 3 199 ? 19.073 29.364 89.085 1.00 38.16 199 VAL D CA 1
ATOM 7899 C C . VAL D 3 199 ? 19.004 30.499 90.097 1.00 39.57 199 VAL D C 1
ATOM 7900 O O . VAL D 3 199 ? 19.844 30.595 91.002 1.00 44.41 199 VAL D O 1
ATOM 7904 N N . PRO D 3 200 ? 18.011 31.388 89.964 1.00 40.86 200 PRO D N 1
ATOM 7905 C CA . PRO D 3 200 ? 17.830 32.418 90.993 1.00 39.22 200 PRO D CA 1
ATOM 7906 C C . PRO D 3 200 ? 17.442 31.794 92.324 1.00 42.99 200 PRO D C 1
ATOM 7907 O O . PRO D 3 200 ? 16.676 30.823 92.379 1.00 36.38 200 PRO D O 1
ATOM 7911 N N . SER D 3 201 ? 17.986 32.367 93.404 1.00 43.55 201 SER D N 1
ATOM 7912 C CA . SER D 3 201 ? 17.605 31.954 94.754 1.00 43.46 201 SER D CA 1
ATOM 7913 C C . SER D 3 201 ? 16.097 32.039 94.961 1.00 41.96 201 SER D C 1
ATOM 7914 O O . SER D 3 201 ? 15.499 31.161 95.595 1.00 48.14 201 SER D O 1
ATOM 7917 N N . SER D 3 202 ? 15.469 33.099 94.441 1.00 48.83 202 SER D N 1
ATOM 7918 C CA . SER D 3 202 ? 14.045 33.335 94.671 1.00 57.35 202 SER D CA 1
ATOM 7919 C C . SER D 3 202 ? 13.171 32.261 94.042 1.00 56.73 202 SER D C 1
ATOM 7920 O O . SER D 3 202 ? 12.006 32.121 94.426 1.00 62.34 202 SER D O 1
ATOM 7923 N N . SER D 3 203 ? 13.703 31.512 93.087 1.00 50.08 203 SER D N 1
ATOM 7924 C CA . SER D 3 203 ? 12.922 30.491 92.411 1.00 48.35 203 SER D CA 1
ATOM 7925 C C . SER D 3 203 ? 12.881 29.182 93.188 1.00 44.62 203 SER D C 1
ATOM 7926 O O . SER D 3 203 ? 12.021 28.344 92.907 1.00 43.98 203 SER D O 1
ATOM 7929 N N . LEU D 3 204 ? 13.777 28.991 94.163 1.00 43.79 204 LEU D N 1
ATOM 7930 C CA . LEU D 3 204 ? 13.833 27.711 94.867 1.00 39.18 204 LEU D CA 1
ATOM 7931 C C . LEU D 3 204 ? 12.534 27.408 95.603 1.00 35.30 204 LEU D C 1
ATOM 7932 O O . LEU D 3 204 ? 12.147 26.241 95.719 1.00 31.48 204 LEU D O 1
ATOM 7937 N N . GLY D 3 205 ? 11.842 28.437 96.096 1.00 37.10 205 GLY D N 1
ATOM 7938 C CA . GLY D 3 205 ? 10.591 28.228 96.795 1.00 37.27 205 GLY D CA 1
ATOM 7939 C C . GLY D 3 205 ? 9.360 28.074 95.926 1.00 43.30 205 GLY D C 1
ATOM 7940 O O . GLY D 3 205 ? 8.294 27.757 96.461 1.00 44.25 205 GLY D O 1
ATOM 7941 N N . THR D 3 206 ? 9.470 28.290 94.603 1.00 35.89 206 THR D N 1
ATOM 7942 C CA . THR D 3 206 ? 8.300 28.294 93.722 1.00 37.39 206 THR D CA 1
ATOM 7943 C C . THR D 3 206 ? 8.471 27.532 92.409 1.00 36.90 206 THR D C 1
ATOM 7944 O O . THR D 3 206 ? 7.477 27.364 91.692 1.00 35.06 206 THR D O 1
ATOM 7948 N N . GLN D 3 207 ? 9.670 27.093 92.050 1.00 34.72 207 GLN D N 1
ATOM 7949 C CA . GLN D 3 207 ? 9.894 26.372 90.808 1.00 33.01 207 GLN D CA 1
ATOM 7950 C C . GLN D 3 207 ? 10.331 24.942 91.093 1.00 31.38 207 GLN D C 1
ATOM 7951 O O . GLN D 3 207 ? 11.199 24.700 91.938 1.00 28.11 207 GLN D O 1
ATOM 7957 N N . THR D 3 208 ? 9.733 23.998 90.370 1.00 28.52 208 THR D N 1
ATOM 7958 C CA . THR D 3 208 ? 10.118 22.597 90.473 1.00 31.40 208 THR D CA 1
ATOM 7959 C C . THR D 3 208 ? 11.317 22.295 89.577 1.00 32.38 208 THR D C 1
ATOM 7960 O O . THR D 3 208 ? 11.308 22.607 88.385 1.00 27.28 208 THR D O 1
ATOM 7964 N N . TYR D 3 209 ? 12.341 21.672 90.150 1.00 34.52 209 TYR D N 1
ATOM 7965 C CA . TYR D 3 209 ? 13.514 21.262 89.402 1.00 36.22 209 TYR D CA 1
ATOM 7966 C C . TYR D 3 209 ? 13.657 19.755 89.475 1.00 33.27 209 TYR D C 1
ATOM 7967 O O . TYR D 3 209 ? 13.711 19.183 90.569 1.00 26.31 209 TYR D O 1
ATOM 7976 N N . ILE D 3 210 ? 13.720 19.124 88.306 1.00 23.67 210 ILE D N 1
ATOM 7977 C CA . ILE D 3 210 ? 13.831 17.680 88.172 1.00 25.74 210 ILE D CA 1
ATOM 7978 C C . ILE D 3 210 ? 14.883 17.391 87.115 1.00 29.26 210 ILE D C 1
ATOM 7979 O O . ILE D 3 210 ? 14.843 17.966 86.021 1.00 32.17 210 ILE D O 1
ATOM 7984 N N . CYS D 3 211 ? 15.842 16.533 87.444 1.00 32.73 211 CYS D N 1
ATOM 7985 C CA . CYS D 3 211 ? 16.826 16.095 86.464 1.00 36.46 211 CYS D CA 1
ATOM 7986 C C . CYS D 3 211 ? 16.377 14.774 85.861 1.00 29.97 211 CYS D C 1
ATOM 7987 O O . CYS D 3 211 ? 15.865 13.901 86.566 1.00 28.29 211 CYS D O 1
ATOM 7990 N N . ASN D 3 212 ? 16.518 14.650 84.548 1.00 29.82 212 ASN D N 1
ATOM 7991 C CA . ASN D 3 212 ? 16.121 13.438 83.839 1.00 25.80 212 ASN D CA 1
ATOM 7992 C C . ASN D 3 212 ? 17.380 12.736 83.336 1.00 25.61 212 ASN D C 1
ATOM 7993 O O . ASN D 3 212 ? 18.142 13.307 82.548 1.00 29.66 212 ASN D O 1
ATOM 7998 N N . VAL D 3 213 ? 17.623 11.528 83.837 1.00 26.78 213 VAL D N 1
ATOM 7999 C CA . VAL D 3 213 ? 18.847 10.779 83.573 1.00 28.47 213 VAL D CA 1
ATOM 8000 C C . VAL D 3 213 ? 18.481 9.549 82.745 1.00 33.99 213 VAL D C 1
ATOM 8001 O O . VAL D 3 213 ? 17.617 8.761 83.140 1.00 36.32 213 VAL D O 1
ATOM 8005 N N . ASN D 3 214 ? 19.130 9.381 81.598 1.00 36.71 214 ASN D N 1
ATOM 8006 C CA . ASN D 3 214 ? 18.905 8.216 80.745 1.00 37.96 214 ASN D CA 1
ATOM 8007 C C . ASN D 3 214 ? 20.240 7.510 80.520 1.00 35.62 214 ASN D C 1
ATOM 8008 O O . ASN D 3 214 ? 21.210 8.133 80.072 1.00 33.91 214 ASN D O 1
ATOM 8013 N N . HIS D 3 215 ? 20.301 6.222 80.860 1.00 31.49 215 HIS D N 1
ATOM 8014 C CA . HIS D 3 215 ? 21.446 5.362 80.546 1.00 28.13 215 HIS D CA 1
ATOM 8015 C C . HIS D 3 215 ? 20.876 4.200 79.741 1.00 30.16 215 HIS D C 1
ATOM 8016 O O . HIS D 3 215 ? 20.409 3.197 80.293 1.00 30.89 215 HIS D O 1
ATOM 8023 N N . LYS D 3 216 ? 20.877 4.348 78.424 1.00 32.83 216 LYS D N 1
ATOM 8024 C CA . LYS D 3 216 ? 20.157 3.377 77.612 1.00 42.07 216 LYS D CA 1
ATOM 8025 C C . LYS D 3 216 ? 20.772 1.974 77.660 1.00 42.58 216 LYS D C 1
ATOM 8026 O O . LYS D 3 216 ? 20.005 1.006 77.594 1.00 37.49 216 LYS D O 1
ATOM 8032 N N . PRO D 3 217 ? 22.097 1.775 77.807 1.00 42.85 217 PRO D N 1
ATOM 8033 C CA . PRO D 3 217 ? 22.581 0.378 77.783 1.00 45.64 217 PRO D CA 1
ATOM 8034 C C . PRO D 3 217 ? 22.070 -0.455 78.947 1.00 47.09 217 PRO D C 1
ATOM 8035 O O . PRO D 3 217 ? 21.901 -1.669 78.800 1.00 43.65 217 PRO D O 1
ATOM 8039 N N . SER D 3 218 ? 21.769 0.156 80.089 1.00 42.14 218 SER D N 1
ATOM 8040 C CA . SER D 3 218 ? 21.153 -0.574 81.187 1.00 43.75 218 SER D CA 1
ATOM 8041 C C . SER D 3 218 ? 19.638 -0.399 81.239 1.00 47.19 218 SER D C 1
ATOM 8042 O O . SER D 3 218 ? 19.004 -0.900 82.175 1.00 46.51 218 SER D O 1
ATOM 8045 N N . ASN D 3 219 ? 19.050 0.307 80.267 1.00 45.99 219 ASN D N 1
ATOM 8046 C CA . ASN D 3 219 ? 17.616 0.605 80.256 1.00 46.55 219 ASN D CA 1
ATOM 8047 C C . ASN D 3 219 ? 17.175 1.327 81.527 1.00 49.27 219 ASN D C 1
ATOM 8048 O O . ASN D 3 219 ? 16.087 1.086 82.048 1.00 48.89 219 ASN D O 1
ATOM 8053 N N . THR D 3 220 ? 18.021 2.216 82.036 1.00 47.59 220 THR D N 1
ATOM 8054 C CA . THR D 3 220 ? 17.684 3.024 83.199 1.00 42.91 220 THR D CA 1
ATOM 8055 C C . THR D 3 220 ? 17.259 4.412 82.732 1.00 37.54 220 THR D C 1
ATOM 8056 O O . THR D 3 220 ? 17.981 5.073 81.978 1.00 34.01 220 THR D O 1
ATOM 8060 N N . LYS D 3 221 ? 16.062 4.814 83.147 1.00 33.97 221 LYS D N 1
ATOM 8061 C CA . LYS D 3 221 ? 15.543 6.168 83.006 1.00 36.99 221 LYS D CA 1
ATOM 8062 C C . LYS D 3 221 ? 15.066 6.559 84.390 1.00 32.59 221 LYS D C 1
ATOM 8063 O O . LYS D 3 221 ? 14.157 5.925 84.931 1.00 41.15 221 LYS D O 1
ATOM 8069 N N . VAL D 3 222 ? 15.674 7.572 84.977 1.00 27.76 222 VAL D N 1
ATOM 8070 C CA . VAL D 3 222 ? 15.325 7.983 86.331 1.00 38.66 222 VAL D CA 1
ATOM 8071 C C . VAL D 3 222 ? 15.177 9.496 86.366 1.00 31.42 222 VAL D C 1
ATOM 8072 O O . VAL D 3 222 ? 15.920 10.222 85.698 1.00 29.53 222 VAL D O 1
ATOM 8076 N N . ASP D 3 223 ? 14.197 9.964 87.122 1.00 28.03 223 ASP D N 1
ATOM 8077 C CA . ASP D 3 223 ? 13.935 11.384 87.324 1.00 32.36 223 ASP D CA 1
ATOM 8078 C C . ASP D 3 223 ? 14.046 11.670 88.809 1.00 31.25 223 ASP D C 1
ATOM 8079 O O . ASP D 3 223 ? 13.451 10.952 89.618 1.00 35.22 223 ASP D O 1
ATOM 8084 N N . LYS D 3 224 ? 14.829 12.680 89.180 1.00 28.81 224 LYS D N 1
ATOM 8085 C CA . LYS D 3 224 ? 14.948 13.035 90.587 1.00 37.17 224 LYS D CA 1
ATOM 8086 C C . LYS D 3 224 ? 14.618 14.504 90.785 1.00 33.90 224 LYS D C 1
ATOM 8087 O O . LYS D 3 224 ? 15.200 15.379 90.126 1.00 22.63 224 LYS D O 1
ATOM 8093 N N . ARG D 3 225 ? 13.675 14.763 91.689 1.00 29.36 225 ARG D N 1
ATOM 8094 C CA . ARG D 3 225 ? 13.357 16.127 92.075 1.00 34.50 225 ARG D CA 1
ATOM 8095 C C . ARG D 3 225 ? 14.4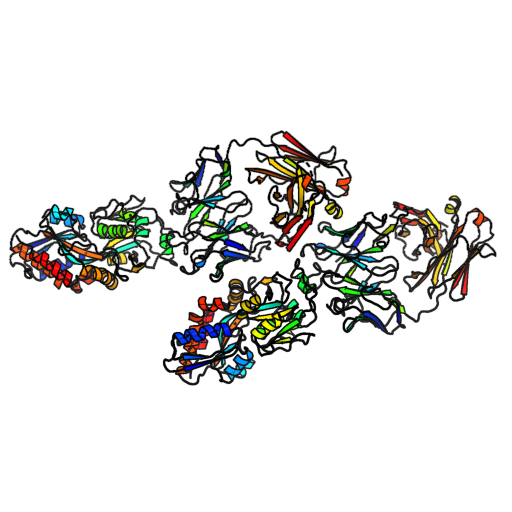07 16.615 93.064 1.00 32.65 225 ARG D C 1
ATOM 8096 O O . ARG D 3 225 ? 14.747 15.907 94.015 1.00 30.58 225 ARG D O 1
ATOM 8104 N N . VAL D 3 226 ? 14.938 17.812 92.822 1.00 24.20 226 VAL D N 1
ATOM 8105 C CA . VAL D 3 226 ? 15.981 18.401 93.651 1.00 31.84 226 VAL D CA 1
ATOM 8106 C C . VAL D 3 226 ? 15.357 19.536 94.460 1.00 35.77 226 VAL D C 1
ATOM 8107 O O . VAL D 3 226 ? 14.819 20.493 93.888 1.00 38.20 226 VAL D O 1
ATOM 8111 N N . GLU D 3 227 ? 15.447 19.433 95.784 1.00 27.75 227 GLU D N 1
ATOM 8112 C CA . GLU D 3 227 ? 14.801 20.252 96.809 1.00 35.38 227 GLU D CA 1
ATOM 8113 C C . GLU D 3 227 ? 15.825 20.969 97.677 1.00 38.71 227 GLU D C 1
ATOM 8114 O O . GLU D 3 227 ? 16.883 20.414 97.977 1.00 39.30 227 GLU D O 1
ATOM 8120 N N . PRO D 3 228 ? 15.508 22.182 98.157 1.00 44.55 228 PRO D N 1
ATOM 8121 C CA . PRO D 3 228 ? 16.178 22.622 99.387 1.00 45.79 228 PRO D CA 1
ATOM 8122 C C . PRO D 3 228 ? 15.781 21.702 100.544 1.00 37.58 228 PRO D C 1
ATOM 8123 O O . PRO D 3 228 ? 16.678 21.113 101.152 1.00 44.99 228 PRO D O 1
ATOM 8127 N N . SER E 2 5 ? -2.597 -12.487 105.149 1.00 71.20 5 SER E N 1
ATOM 8128 C CA . SER E 2 5 ? -3.693 -11.524 105.101 1.00 76.83 5 SER E CA 1
ATOM 8129 C C . SER E 2 5 ? -4.187 -11.273 103.668 1.00 75.22 5 SER E C 1
ATOM 8130 O O . SER E 2 5 ? -5.391 -11.139 103.447 1.00 80.85 5 SER E O 1
ATOM 8133 N N . ALA E 2 6 ? -3.259 -11.215 102.701 1.00 68.64 6 ALA E N 1
ATOM 8134 C CA . ALA E 2 6 ? -3.628 -10.978 101.305 1.00 64.87 6 ALA E CA 1
ATOM 8135 C C . ALA E 2 6 ? -4.133 -12.250 100.628 1.00 59.58 6 ALA E C 1
ATOM 8136 O O . ALA E 2 6 ? -5.026 -12.196 99.774 1.00 54.30 6 ALA E O 1
ATOM 8138 N N . LEU E 2 7 ? -3.557 -13.394 100.973 1.00 56.65 7 LEU E N 1
ATOM 8139 C CA . LEU E 2 7 ? -4.158 -14.688 100.699 1.00 52.64 7 LEU E CA 1
ATOM 8140 C C . LEU E 2 7 ? -4.713 -15.237 102.013 1.00 49.38 7 LEU E C 1
ATOM 8141 O O . LEU E 2 7 ? -4.148 -15.002 103.083 1.00 44.63 7 LEU E O 1
ATOM 8146 N N . THR E 2 8 ? -5.831 -15.954 101.935 1.00 46.14 8 THR E N 1
ATOM 8147 C CA . THR E 2 8 ? -6.516 -16.439 103.131 1.00 49.30 8 THR E CA 1
ATOM 8148 C C . THR E 2 8 ? -6.258 -17.926 103.317 1.00 47.52 8 THR E C 1
ATOM 8149 O O . THR E 2 8 ? -6.604 -18.732 102.446 1.00 50.49 8 THR E O 1
ATOM 8153 N N . GLN E 2 9 ? -5.653 -18.284 104.448 1.00 47.00 9 GLN E N 1
ATOM 8154 C CA . GLN E 2 9 ? -5.517 -19.670 104.866 1.00 49.11 9 GLN E CA 1
ATOM 8155 C C . GLN E 2 9 ? -6.336 -19.930 106.120 1.00 52.75 9 GLN E C 1
ATOM 8156 O O . GLN E 2 9 ? -6.591 -19.013 106.907 1.00 49.75 9 GLN E O 1
ATOM 8162 N N . PRO E 2 10 ? -6.757 -21.175 106.346 1.00 55.92 10 PRO E N 1
ATOM 8163 C CA . PRO E 2 10 ? -7.364 -21.513 107.640 1.00 59.94 10 PRO E CA 1
ATOM 8164 C C . PRO E 2 10 ? -6.334 -21.365 108.746 1.00 61.21 10 PRO E C 1
ATOM 8165 O O . PRO E 2 10 ? -5.181 -21.776 108.600 1.00 58.73 10 PRO E O 1
ATOM 8169 N N . ARG E 2 11 ? -6.749 -20.754 109.857 1.00 61.27 11 ARG E N 1
ATOM 8170 C CA . ARG E 2 11 ? -5.783 -20.471 110.913 1.00 57.29 11 ARG E CA 1
ATOM 8171 C C . ARG E 2 11 ? -5.170 -21.755 111.455 1.00 52.22 11 ARG E C 1
ATOM 8172 O O . ARG E 2 11 ? -3.981 -21.786 111.789 1.00 51.73 11 ARG E O 1
ATOM 8180 N N . SER E 2 12 ? -5.949 -22.837 111.500 1.00 53.21 12 SER E N 1
ATOM 8181 C CA . SER E 2 12 ? -5.537 -24.079 112.147 1.00 56.87 12 SER E CA 1
ATOM 8182 C C . SER E 2 12 ? -5.979 -25.298 111.342 1.00 58.73 12 SER E C 1
ATOM 8183 O O . SER E 2 12 ? -7.061 -25.307 110.745 1.00 54.46 12 SER E O 1
ATOM 8186 N N . VAL E 2 13 ? -5.136 -26.330 111.355 1.00 57.13 13 VAL E N 1
ATOM 8187 C CA . VAL E 2 13 ? -5.339 -27.574 110.620 1.00 54.62 13 VAL E CA 1
ATOM 8188 C C . VAL E 2 13 ? -4.837 -28.715 111.498 1.00 54.07 13 VAL E C 1
ATOM 8189 O O . VAL E 2 13 ? -3.870 -28.555 112.251 1.00 53.72 13 VAL E O 1
ATOM 8193 N N . SER E 2 14 ? -5.512 -29.859 111.443 1.00 57.36 14 SER E N 1
ATOM 8194 C CA . SER E 2 14 ? -5.079 -30.964 112.280 1.00 60.36 14 SER E CA 1
ATOM 8195 C C . SER E 2 14 ? -5.335 -32.278 111.561 1.00 60.72 14 SER E C 1
ATOM 8196 O O . SER E 2 14 ? -6.243 -32.381 110.734 1.00 58.28 14 SER E O 1
ATOM 8199 N N . GLY E 2 15 ? -4.505 -33.272 111.873 1.00 59.99 15 GLY E N 1
ATOM 8200 C CA . GLY E 2 15 ? -4.697 -34.620 111.370 1.00 57.59 15 GLY E CA 1
ATOM 8201 C C . GLY E 2 15 ? -3.989 -35.617 112.257 1.00 59.80 15 GLY E C 1
ATOM 8202 O O . GLY E 2 15 ? -3.100 -35.261 113.035 1.00 63.65 15 GLY E O 1
ATOM 8203 N N . SER E 2 16 ? -4.396 -36.878 112.134 1.00 59.76 16 SER E N 1
ATOM 8204 C CA . SER E 2 16 ? -3.829 -37.979 112.903 1.00 64.97 16 SER E CA 1
ATOM 8205 C C . SER E 2 16 ? -2.576 -38.520 112.228 1.00 61.19 16 SER E C 1
ATOM 8206 O O . SER E 2 16 ? -2.377 -38.326 111.028 1.00 58.58 16 SER E O 1
ATOM 8209 N N . PRO E 2 17 ? -1.698 -39.195 112.977 1.00 62.55 17 PRO E N 1
ATOM 8210 C CA . PRO E 2 17 ? -0.465 -39.710 112.369 1.00 61.35 17 PRO E CA 1
ATOM 8211 C C . PRO E 2 17 ? -0.765 -40.683 111.243 1.00 61.04 17 PRO E C 1
ATOM 8212 O O . PRO E 2 17 ? -1.644 -41.539 111.355 1.00 61.65 17 PRO E O 1
ATOM 8216 N N . GLY E 2 18 ? -0.024 -40.532 110.146 1.00 58.68 18 GLY E N 1
ATOM 8217 C CA . GLY E 2 18 ? -0.184 -41.386 108.991 1.00 61.13 18 GLY E CA 1
ATOM 8218 C C . GLY E 2 18 ? -1.252 -40.953 108.010 1.00 63.53 18 GLY E C 1
ATOM 8219 O O . GLY E 2 18 ? -1.259 -41.447 106.876 1.00 62.42 18 GLY E O 1
ATOM 8220 N N . GLN E 2 19 ? -2.143 -40.041 108.400 1.00 61.55 19 GLN E N 1
ATOM 8221 C CA . GLN E 2 19 ? -3.233 -39.598 107.545 1.00 62.46 19 GLN E CA 1
ATOM 8222 C C . GLN E 2 19 ? -2.788 -38.417 106.678 1.00 60.27 19 GLN E C 1
ATOM 8223 O O . GLN E 2 19 ? -1.600 -38.103 106.563 1.00 55.58 19 GLN E O 1
ATOM 8229 N N . SER E 2 20 ? -3.753 -37.741 106.059 1.00 61.16 20 SER E N 1
ATOM 8230 C CA . SER E 2 20 ? -3.487 -36.561 105.256 1.00 59.54 20 SER E CA 1
ATOM 8231 C C . SER E 2 20 ? -4.214 -35.355 105.836 1.00 63.54 20 SER E C 1
ATOM 8232 O O . SER E 2 20 ? -5.239 -35.491 106.513 1.00 65.77 20 SER E O 1
ATOM 8235 N N . VAL E 2 21 ? -3.656 -34.169 105.579 1.00 54.59 21 VAL E N 1
ATOM 8236 C CA . VAL E 2 21 ? -4.332 -32.902 105.823 1.00 52.40 21 VAL E CA 1
ATOM 8237 C C . VAL E 2 21 ? -4.074 -31.999 104.629 1.00 52.47 21 VAL E C 1
ATOM 8238 O O . VAL E 2 21 ? -3.024 -32.074 103.982 1.00 49.70 21 VAL E O 1
ATOM 8242 N N . THR E 2 22 ? -5.035 -31.129 104.343 1.00 52.54 22 THR E N 1
ATOM 8243 C CA . THR E 2 22 ? -4.896 -30.165 103.264 1.00 56.07 22 THR E CA 1
ATOM 8244 C C . THR E 2 22 ? -5.035 -28.758 103.827 1.00 53.12 22 THR E C 1
ATOM 8245 O O . THR E 2 22 ? -5.953 -28.476 104.608 1.00 52.30 22 THR E O 1
ATOM 8249 N N . ILE E 2 23 ? -4.102 -27.893 103.454 1.00 47.75 23 ILE E N 1
ATOM 8250 C CA . ILE E 2 23 ? -4.121 -26.488 103.828 1.00 51.31 23 ILE E CA 1
ATOM 8251 C C . ILE E 2 23 ? -4.485 -25.700 102.576 1.00 50.84 23 ILE E C 1
ATOM 8252 O O . ILE E 2 23 ? -3.772 -25.766 101.568 1.00 48.49 23 ILE E O 1
ATOM 8257 N N . SER E 2 24 ? -5.608 -24.985 102.627 1.00 48.53 24 SER E N 1
ATOM 8258 C CA . SER E 2 24 ? -6.071 -24.198 101.493 1.00 49.66 24 SER E CA 1
ATOM 8259 C C . SER E 2 24 ? -5.494 -22.785 101.530 1.00 47.85 24 SER E C 1
ATOM 8260 O O . SER E 2 24 ? -5.018 -22.303 102.558 1.00 45.96 24 SER E O 1
ATOM 8263 N N . CYS E 2 25 ? -5.546 -22.115 100.377 1.00 54.36 25 CYS E N 1
ATOM 8264 C CA . CYS E 2 25 ? -4.957 -20.783 100.248 1.00 50.15 25 CYS E CA 1
ATOM 8265 C C . CYS E 2 25 ? -5.685 -20.084 99.101 1.00 53.21 25 CYS E C 1
ATOM 8266 O O . CYS E 2 25 ? -5.340 -20.286 97.933 1.00 58.85 25 CYS E O 1
ATOM 8269 N N . THR E 2 26 ? -6.679 -19.279 99.445 1.00 56.83 26 THR E N 1
ATOM 8270 C CA . THR E 2 26 ? -7.585 -18.693 98.467 1.00 61.16 26 THR E CA 1
ATOM 8271 C C . THR E 2 26 ? -7.117 -17.286 98.117 1.00 55.36 26 THR E C 1
ATOM 8272 O O . THR E 2 26 ? -6.967 -16.432 99.000 1.00 47.56 26 THR E O 1
ATOM 8276 N N . GLY E 2 27 ? -6.875 -17.057 96.833 1.00 49.19 27 GLY E N 1
ATOM 8277 C CA . GLY E 2 27 ? -6.521 -15.737 96.368 1.00 52.44 27 GLY E CA 1
ATOM 8278 C C . GLY E 2 27 ? -7.486 -15.231 95.317 1.00 52.04 27 GLY E C 1
ATOM 8279 O O . GLY E 2 27 ? -8.706 -15.321 95.488 1.00 55.19 27 GLY E O 1
ATOM 8280 N N . SER E 2 28 ? -6.951 -14.715 94.216 1.00 45.10 28 SER E N 1
ATOM 8281 C CA . SER E 2 28 ? -7.771 -14.114 93.180 1.00 48.93 28 SER E CA 1
ATOM 8282 C C . SER E 2 28 ? -7.083 -14.317 91.837 1.00 49.65 28 SER E C 1
ATOM 8283 O O . SER E 2 28 ? -5.972 -14.847 91.754 1.00 43.03 28 SER E O 1
ATOM 8286 N N . ARG E 2 29 ? -7.760 -13.882 90.773 1.00 57.66 29 ARG E N 1
ATOM 8287 C CA . ARG E 2 29 ? -7.150 -13.881 89.451 1.00 50.43 29 ARG E CA 1
ATOM 8288 C C . ARG E 2 29 ? -5.927 -12.977 89.401 1.00 49.60 29 ARG E C 1
ATOM 8289 O O . ARG E 2 29 ? -5.071 -13.161 88.533 1.00 49.34 29 ARG E O 1
ATOM 8297 N N . SER E 2 30 ? -5.812 -12.019 90.324 1.00 51.40 30 SER E N 1
ATOM 8298 C CA . SER E 2 30 ? -4.655 -11.132 90.367 1.00 49.47 30 SER E CA 1
ATOM 8299 C C . SER E 2 30 ? -3.438 -11.761 91.024 1.00 50.74 30 SER E C 1
ATOM 8300 O O . SER E 2 30 ? -2.359 -11.161 90.977 1.00 53.67 30 SER E O 1
ATOM 8303 N N . ASP E 2 31 ? -3.571 -12.929 91.649 1.00 41.37 31 ASP E N 1
ATOM 8304 C CA . ASP E 2 31 ? -2.391 -13.563 92.222 1.00 39.95 31 ASP E CA 1
ATOM 8305 C C . ASP E 2 31 ? -2.377 -15.054 91.937 1.00 43.01 31 ASP E C 1
ATOM 8306 O O . ASP E 2 31 ? -1.776 -15.486 90.952 1.00 43.25 31 ASP E O 1
ATOM 8311 N N . VAL E 2 32 ? -3.041 -15.844 92.784 1.00 39.96 32 VAL E N 1
ATOM 8312 C CA . VAL E 2 32 ? -2.944 -17.297 92.681 1.00 43.23 32 VAL E CA 1
ATOM 8313 C C . VAL E 2 32 ? -3.402 -17.780 91.309 1.00 40.50 32 VAL E C 1
ATOM 8314 O O . VAL E 2 32 ? -2.787 -18.670 90.712 1.00 40.10 32 VAL E O 1
ATOM 8318 N N . GLY E 2 33 ? -4.494 -17.224 90.804 1.00 41.56 33 GLY E N 1
ATOM 8319 C CA . GLY E 2 33 ? -5.033 -17.616 89.524 1.00 49.67 33 GLY E CA 1
ATOM 8320 C C . GLY E 2 33 ? -4.529 -16.822 88.341 1.00 42.85 33 GLY E C 1
ATOM 8321 O O . GLY E 2 33 ? -5.050 -16.994 87.236 1.00 51.95 33 GLY E O 1
ATOM 8322 N N . GLY E 2 34 ? -3.534 -15.959 88.525 1.00 40.51 34 GLY E N 1
ATOM 8323 C CA . GLY E 2 34 ? -3.078 -15.126 87.423 1.00 43.55 34 GLY E CA 1
ATOM 8324 C C . GLY E 2 34 ? -1.700 -15.453 86.889 1.00 44.99 34 GLY E C 1
ATOM 8325 O O . GLY E 2 34 ? -1.294 -14.955 85.837 1.00 46.64 34 GLY E O 1
ATOM 8326 N N . TYR E 2 35 ? -0.957 -16.263 87.635 1.00 45.34 35 TYR E N 1
ATOM 8327 C CA . TYR E 2 35 ? 0.379 -16.698 87.262 1.00 37.30 35 TYR E CA 1
ATOM 8328 C C . TYR E 2 35 ? 0.521 -18.129 87.763 1.00 44.10 35 TYR E C 1
ATOM 8329 O O . TYR E 2 35 ? -0.414 -18.688 88.340 1.00 40.25 35 TYR E O 1
ATOM 8338 N N . ASP E 2 36 ? 1.683 -18.735 87.529 1.00 36.88 36 ASP E N 1
ATOM 8339 C CA . ASP E 2 36 ? 1.992 -20.050 88.083 1.00 37.16 36 ASP E CA 1
ATOM 8340 C C . ASP E 2 36 ? 3.151 -19.983 89.077 1.00 39.01 36 ASP E C 1
ATOM 8341 O O . ASP E 2 36 ? 4.021 -20.858 89.110 1.00 36.18 36 ASP E O 1
ATOM 8346 N N . TYR E 2 37 ? 3.163 -18.942 89.915 1.00 35.88 37 TYR E N 1
ATOM 8347 C CA . TYR E 2 37 ? 4.241 -18.744 90.877 1.00 40.12 37 TYR E CA 1
ATOM 8348 C C . TYR E 2 37 ? 3.715 -18.849 92.313 1.00 44.30 37 TYR E C 1
ATOM 8349 O O . TYR E 2 37 ? 3.899 -17.935 93.124 1.00 45.87 37 TYR E O 1
ATOM 8358 N N . VAL E 2 38 ? 3.066 -19.969 92.628 1.00 41.80 38 VAL E N 1
ATOM 8359 C CA . VAL E 2 38 ? 2.557 -20.254 93.970 1.00 47.40 38 VAL E CA 1
ATOM 8360 C C . VAL E 2 38 ? 3.577 -21.112 94.708 1.00 44.84 38 VAL E C 1
ATOM 8361 O O . VAL E 2 38 ? 4.103 -22.089 94.156 1.00 40.03 38 VAL E O 1
ATOM 8365 N N . SER E 2 39 ? 3.861 -20.748 95.953 1.00 36.24 39 SER E N 1
ATOM 8366 C CA . SER E 2 39 ? 4.819 -21.489 96.753 1.00 37.35 39 SER E CA 1
ATOM 8367 C C . SER E 2 39 ? 4.294 -21.668 98.176 1.00 39.45 39 SER E C 1
ATOM 8368 O O . SER E 2 39 ? 3.353 -20.993 98.614 1.00 38.05 39 SER E O 1
ATOM 8371 N N . TRP E 2 40 ? 4.923 -22.601 98.895 1.00 37.80 40 TRP E N 1
ATOM 8372 C CA . TRP E 2 40 ? 4.572 -22.936 100.269 1.00 38.80 40 TRP E CA 1
ATOM 8373 C C . TRP E 2 40 ? 5.840 -23.015 101.098 1.00 43.53 40 TRP E C 1
ATOM 8374 O O . TRP E 2 40 ? 6.841 -23.592 100.656 1.00 38.27 40 TRP E O 1
ATOM 8385 N N . TYR E 2 41 ? 5.792 -22.429 102.295 1.00 36.24 41 TYR E N 1
ATOM 8386 C CA . TYR E 2 41 ? 6.906 -22.443 103.228 1.00 36.35 41 TYR E CA 1
ATOM 8387 C C . TYR E 2 41 ? 6.482 -23.108 104.532 1.00 45.42 41 TYR E C 1
ATOM 8388 O O . TYR E 2 41 ? 5.341 -22.963 104.983 1.00 37.80 41 TYR E O 1
ATOM 8397 N N . GLN E 2 42 ? 7.406 -23.852 105.123 1.00 43.71 42 GLN E N 1
ATOM 8398 C CA . GLN E 2 42 ? 7.214 -24.473 106.422 1.00 45.55 42 GLN E CA 1
ATOM 8399 C C . GLN E 2 42 ? 8.114 -23.763 107.418 1.00 45.43 42 GLN E C 1
ATOM 8400 O O . GLN E 2 42 ? 9.291 -23.523 107.127 1.00 38.94 42 GLN E O 1
ATOM 8406 N N . GLN E 2 43 ? 7.558 -23.409 108.576 1.00 39.83 43 GLN E N 1
ATOM 8407 C CA . GLN E 2 43 ? 8.318 -22.720 109.614 1.00 40.14 43 GLN E CA 1
ATOM 8408 C C . GLN E 2 43 ? 8.088 -23.423 110.944 1.00 42.60 43 GLN E C 1
ATOM 8409 O O . GLN E 2 43 ? 6.978 -23.383 111.488 1.00 42.22 43 GLN E O 1
ATOM 8415 N N . HIS E 2 44 ? 9.129 -24.063 111.461 1.00 44.56 44 HIS E N 1
ATOM 8416 C CA . HIS E 2 44 ? 9.110 -24.563 112.828 1.00 44.29 44 HIS E CA 1
ATOM 8417 C C . HIS E 2 44 ? 9.380 -23.418 113.809 1.00 53.14 44 HIS E C 1
ATOM 8418 O O . HIS E 2 44 ? 10.018 -22.425 113.438 1.00 43.74 44 HIS E O 1
ATOM 8425 N N . PRO E 2 45 ? 8.928 -23.543 115.068 1.00 50.53 45 PRO E N 1
ATOM 8426 C CA . PRO E 2 45 ? 9.062 -22.430 116.022 1.00 52.00 45 PRO E CA 1
ATOM 8427 C C . PRO E 2 45 ? 10.513 -22.019 116.231 1.00 58.39 45 PRO E C 1
ATOM 8428 O O . PRO E 2 45 ? 11.378 -22.850 116.521 1.00 66.12 45 PRO E O 1
ATOM 8432 N N . GLY E 2 46 ? 10.767 -20.715 116.111 1.00 52.49 46 GLY E N 1
ATOM 8433 C CA . GLY E 2 46 ? 12.106 -20.194 116.272 1.00 50.21 46 GLY E CA 1
ATOM 8434 C C . GLY E 2 46 ? 13.072 -20.535 115.158 1.00 56.03 46 GLY E C 1
ATOM 8435 O O . GLY E 2 46 ? 14.283 -20.376 115.338 1.00 61.58 46 GLY E O 1
ATOM 8436 N N . ARG E 2 47 ? 12.593 -21.007 114.012 1.00 50.54 47 ARG E N 1
ATOM 8437 C CA . ARG E 2 47 ? 13.476 -21.290 112.890 1.00 52.98 47 ARG E CA 1
ATOM 8438 C C . ARG E 2 47 ? 13.049 -20.489 111.665 1.00 50.68 47 ARG E C 1
ATOM 8439 O O . ARG E 2 47 ? 11.927 -19.977 111.587 1.00 51.30 47 ARG E O 1
ATOM 8447 N N . VAL E 2 48 ? 13.957 -20.388 110.700 1.00 48.15 48 VAL E N 1
ATOM 8448 C CA . VAL E 2 48 ? 13.681 -19.650 109.471 1.00 47.29 48 VAL E CA 1
ATOM 8449 C C . VAL E 2 48 ? 12.732 -20.468 108.601 1.00 43.97 48 VAL E C 1
ATOM 8450 O O . VAL E 2 48 ? 12.720 -21.703 108.696 1.00 42.15 48 VAL E O 1
ATOM 8454 N N . PRO E 2 49 ? 11.905 -19.831 107.769 1.00 45.76 49 PRO E N 1
ATOM 8455 C CA . PRO E 2 49 ? 11.044 -20.594 106.858 1.00 45.87 49 PRO E CA 1
ATOM 8456 C C . PRO E 2 49 ? 11.870 -21.420 105.885 1.00 43.39 49 PRO E C 1
ATOM 8457 O O . PRO E 2 49 ? 13.026 -21.115 105.591 1.00 41.09 49 PRO E O 1
ATOM 8461 N N . LYS E 2 50 ? 11.248 -22.477 105.378 1.00 41.73 50 LYS E N 1
ATOM 8462 C CA . LYS E 2 50 ? 11.887 -23.403 104.450 1.00 37.91 50 LYS E CA 1
ATOM 8463 C C . LYS E 2 50 ? 10.941 -23.641 103.285 1.00 37.28 50 LYS E C 1
ATOM 8464 O O . LYS E 2 50 ? 9.792 -24.054 103.491 1.00 37.45 50 LYS E O 1
ATOM 8470 N N . LEU E 2 51 ? 11.427 -23.385 102.070 1.00 39.82 51 LEU E N 1
ATOM 8471 C CA . LEU E 2 51 ? 10.639 -23.600 100.863 1.00 38.91 51 LEU E CA 1
ATOM 8472 C C . LEU E 2 51 ? 10.324 -25.080 100.681 1.00 37.36 51 LEU E C 1
ATOM 8473 O O . LEU E 2 51 ? 11.229 -25.922 100.638 1.00 38.26 51 LEU E O 1
ATOM 8478 N N . MET E 2 52 ? 9.038 -25.388 100.538 1.00 37.43 52 MET E N 1
ATOM 8479 C CA . MET E 2 52 ? 8.545 -26.754 100.376 1.00 42.03 52 MET E CA 1
ATOM 8480 C C . MET E 2 52 ? 7.927 -27.020 99.012 1.00 41.24 52 MET E C 1
ATOM 8481 O O . MET E 2 52 ? 8.042 -28.134 98.490 1.00 43.69 52 MET E O 1
ATOM 8486 N N . ILE E 2 53 ? 7.235 -26.044 98.439 1.00 37.67 53 ILE E N 1
ATOM 8487 C CA . ILE E 2 53 ? 6.619 -26.174 97.124 1.00 38.95 53 ILE E CA 1
ATOM 8488 C C . ILE E 2 53 ? 6.881 -24.881 96.363 1.00 44.47 53 ILE E C 1
ATOM 8489 O O . ILE E 2 53 ? 6.881 -23.795 96.955 1.00 39.24 53 ILE E O 1
ATOM 8494 N N . TYR E 2 54 ? 7.121 -25.001 95.056 1.00 36.79 54 TYR E N 1
ATOM 8495 C CA . TYR E 2 54 ? 7.220 -23.852 94.169 1.00 36.06 54 TYR E CA 1
ATOM 8496 C C . TYR E 2 54 ? 6.636 -24.227 92.812 1.00 42.42 54 TYR E C 1
ATOM 8497 O O . TYR E 2 54 ? 6.461 -25.408 92.502 1.00 41.73 54 TYR E O 1
ATOM 8506 N N . ASP E 2 55 ? 6.364 -23.209 91.984 1.00 41.57 55 ASP E N 1
ATOM 8507 C CA . ASP E 2 55 ? 5.684 -23.417 90.704 1.00 41.83 55 ASP E CA 1
ATOM 8508 C C . ASP E 2 55 ? 4.409 -24.241 90.906 1.00 45.90 55 ASP E C 1
ATOM 8509 O O . ASP E 2 55 ? 4.116 -25.169 90.146 1.00 40.20 55 ASP E O 1
ATOM 8514 N N . VAL E 2 56 ? 3.671 -23.924 91.980 1.00 46.19 56 VAL E N 1
ATOM 8515 C CA . VAL E 2 56 ? 2.366 -24.505 92.322 1.00 45.50 56 VAL E CA 1
ATOM 8516 C C . VAL E 2 56 ? 2.454 -25.954 92.818 1.00 47.22 56 VAL E C 1
ATOM 8517 O O . VAL E 2 56 ? 1.744 -26.338 93.762 1.00 44.29 56 VAL E O 1
ATOM 8521 N N . THR E 2 57 ? 3.293 -26.781 92.180 1.00 40.10 57 THR E N 1
ATOM 8522 C CA . THR E 2 57 ? 3.284 -28.229 92.421 1.00 45.30 57 THR E CA 1
ATOM 8523 C C . THR E 2 57 ? 4.659 -28.866 92.595 1.00 44.35 57 THR E C 1
ATOM 8524 O O . THR E 2 57 ? 4.719 -30.057 92.928 1.00 48.81 57 THR E O 1
ATOM 8528 N N . LYS E 2 58 ? 5.750 -28.131 92.379 1.00 40.36 58 LYS E N 1
ATOM 8529 C CA . LYS E 2 58 ? 7.099 -28.685 92.409 1.00 40.65 58 LYS E CA 1
ATOM 8530 C C . LYS E 2 58 ? 7.708 -28.602 93.807 1.00 47.96 58 LYS E C 1
ATOM 8531 O O . LYS E 2 58 ? 7.430 -27.679 94.581 1.00 39.18 58 LYS E O 1
ATOM 8537 N N . ARG E 2 59 ? 8.561 -29.574 94.116 1.00 43.95 59 ARG E N 1
ATOM 8538 C CA A ARG E 2 59 ? 9.237 -29.618 95.400 0.10 49.40 59 ARG E CA 1
ATOM 8539 C CA B ARG E 2 59 ? 9.238 -29.610 95.400 0.90 50.99 59 ARG E CA 1
ATOM 8540 C C . ARG E 2 59 ? 10.720 -29.337 95.218 1.00 51.10 59 ARG E C 1
ATOM 8541 O O . ARG E 2 59 ? 11.348 -29.927 94.322 1.00 42.03 59 ARG E O 1
ATOM 8556 N N . PRO E 2 60 ? 11.304 -28.451 96.033 1.00 47.38 60 PRO E N 1
ATOM 8557 C CA . PRO E 2 60 ? 12.762 -28.291 96.035 1.00 47.23 60 PRO E CA 1
ATOM 8558 C C . PRO E 2 60 ? 13.427 -29.620 96.350 1.00 52.28 60 PRO E C 1
ATOM 8559 O O . PRO E 2 60 ? 12.819 -30.530 96.919 1.00 55.98 60 PRO E O 1
ATOM 8563 N N . SER E 2 61 ? 14.698 -29.725 95.982 1.00 50.40 61 SER E N 1
ATOM 8564 C CA . SER E 2 61 ? 15.431 -30.951 96.256 1.00 60.18 61 SER E CA 1
ATOM 8565 C C . SER E 2 61 ? 15.573 -31.127 97.765 1.00 61.23 61 SER E C 1
ATOM 8566 O O . SER E 2 61 ? 15.929 -30.186 98.479 1.00 54.01 61 SER E O 1
ATOM 8569 N N . GLY E 2 62 ? 15.249 -32.324 98.251 1.00 63.21 62 GLY E N 1
ATOM 8570 C CA . GLY E 2 62 ? 15.238 -32.588 99.676 1.00 60.34 62 GLY E CA 1
ATOM 8571 C C . GLY E 2 62 ? 13.839 -32.805 100.218 1.00 61.77 62 GLY E C 1
ATOM 8572 O O . GLY E 2 62 ? 13.620 -33.690 101.051 1.00 67.05 62 GLY E O 1
ATOM 8573 N N . VAL E 2 63 ? 12.885 -32.018 99.737 1.00 57.00 63 VAL E N 1
ATOM 8574 C CA . VAL E 2 63 ? 11.512 -32.068 100.259 1.00 52.80 63 VAL E CA 1
ATOM 8575 C C . VAL E 2 63 ? 10.846 -33.373 99.826 1.00 55.63 63 VAL E C 1
ATOM 8576 O O . VAL E 2 63 ? 10.855 -33.702 98.625 1.00 59.70 63 VAL E O 1
ATOM 8580 N N . PRO E 2 64 ? 10.249 -34.131 100.744 1.00 56.57 64 PRO E N 1
ATOM 8581 C CA . PRO E 2 64 ? 9.665 -35.425 100.382 1.00 59.09 64 PRO E CA 1
ATOM 8582 C C . PRO E 2 64 ? 8.350 -35.289 99.625 1.00 57.15 64 PRO E C 1
ATOM 8583 O O . PRO E 2 64 ? 7.644 -34.279 99.701 1.00 47.93 64 PRO E O 1
ATOM 8587 N N . ASP E 2 65 ? 8.015 -36.371 98.916 1.00 58.49 65 ASP E N 1
ATOM 8588 C CA . ASP E 2 65 ? 6.847 -36.406 98.041 1.00 64.95 65 ASP E CA 1
ATOM 8589 C C . ASP E 2 65 ? 5.532 -36.331 98.803 1.00 62.47 65 ASP E C 1
ATOM 8590 O O . ASP E 2 65 ? 4.490 -36.069 98.191 1.00 59.77 65 ASP E O 1
ATOM 8595 N N . ARG E 2 66 ? 5.545 -36.576 100.113 1.00 61.72 66 ARG E N 1
ATOM 8596 C CA . ARG E 2 66 ? 4.306 -36.470 100.871 1.00 61.04 66 ARG E CA 1
ATOM 8597 C C . ARG E 2 66 ? 3.801 -35.033 100.935 1.00 54.76 66 ARG E C 1
ATOM 8598 O O . ARG E 2 66 ? 2.630 -34.815 101.259 1.00 53.92 66 ARG E O 1
ATOM 8606 N N . PHE E 2 67 ? 4.641 -34.055 100.613 1.00 48.35 67 PHE E N 1
ATOM 8607 C CA . PHE E 2 67 ? 4.195 -32.677 100.463 1.00 46.68 67 PHE E CA 1
ATOM 8608 C C . PHE E 2 67 ? 3.799 -32.459 99.011 1.00 53.70 67 PHE E C 1
ATOM 8609 O O . PHE E 2 67 ? 4.640 -32.557 98.110 1.00 45.69 67 PHE E O 1
ATOM 8617 N N . SER E 2 68 ? 2.523 -32.177 98.792 1.00 56.99 68 SER E N 1
ATOM 8618 C CA . SER E 2 68 ? 1.957 -32.044 97.465 1.00 57.65 68 SER E CA 1
ATOM 8619 C C . SER E 2 68 ? 1.297 -30.675 97.349 1.00 59.86 68 SER E C 1
ATOM 8620 O O . SER E 2 68 ? 0.580 -30.236 98.261 1.00 57.41 68 SER E O 1
ATOM 8623 N N . GLY E 2 69 ? 1.562 -29.992 96.243 1.00 43.86 69 GLY E N 1
ATOM 8624 C CA . GLY E 2 69 ? 0.915 -28.729 95.924 1.00 42.91 69 GLY E CA 1
ATOM 8625 C C . GLY E 2 69 ? -0.011 -28.899 94.732 1.00 48.76 69 GLY E C 1
ATOM 8626 O O . GLY E 2 69 ? 0.319 -29.603 93.772 1.00 54.78 69 GLY E O 1
ATOM 8627 N N . SER E 2 70 ? -1.165 -28.243 94.798 1.00 44.25 70 SER E N 1
ATOM 8628 C CA . SER E 2 70 ? -2.108 -28.216 93.689 1.00 50.77 70 SER E CA 1
ATOM 8629 C C . SER E 2 70 ? -2.806 -26.862 93.688 1.00 46.21 70 SER E C 1
ATOM 8630 O O . SER E 2 70 ? -2.578 -26.022 94.564 1.00 47.70 70 SER E O 1
ATOM 8633 N N . ARG E 2 71 ? -3.687 -26.666 92.710 1.00 45.89 71 ARG E N 1
ATOM 8634 C CA . ARG E 2 71 ? -4.477 -25.447 92.629 1.00 48.61 71 ARG E CA 1
ATOM 8635 C C . ARG E 2 71 ? -5.755 -25.699 91.839 1.00 52.06 71 ARG E C 1
ATOM 8636 O O . ARG E 2 71 ? -5.752 -26.430 90.843 1.00 51.66 71 ARG E O 1
ATOM 8644 N N . SER E 2 72 ? -6.848 -25.086 92.291 1.00 50.05 72 SER E N 1
ATOM 8645 C CA . SER E 2 72 ? -8.102 -25.070 91.543 1.00 55.71 72 SER E CA 1
ATOM 8646 C C . SER E 2 72 ? -8.609 -23.633 91.494 1.00 58.88 72 SER E C 1
ATOM 8647 O O . SER E 2 72 ? -9.051 -23.086 92.513 1.00 56.62 72 SER E O 1
ATOM 8650 N N . GLY E 2 73 ? -8.539 -23.023 90.315 1.00 60.60 73 GLY E N 1
ATOM 8651 C CA . GLY E 2 73 ? -8.979 -21.646 90.185 1.00 64.25 73 GLY E CA 1
ATOM 8652 C C . GLY E 2 73 ? -8.050 -20.713 90.933 1.00 60.46 73 GLY E C 1
ATOM 8653 O O . GLY E 2 73 ? -6.824 -20.756 90.774 1.00 54.65 73 GLY E O 1
ATOM 8654 N N . ASN E 2 74 ? -8.634 -19.858 91.769 1.00 63.10 74 ASN E N 1
ATOM 8655 C CA . ASN E 2 74 ? -7.871 -18.906 92.562 1.00 59.98 74 ASN E CA 1
ATOM 8656 C C . ASN E 2 74 ? -7.488 -19.460 93.933 1.00 57.12 74 ASN E C 1
ATOM 8657 O O . ASN E 2 74 ? -7.102 -18.686 94.820 1.00 49.95 74 ASN E O 1
ATOM 8662 N N . THR E 2 75 ? -7.573 -20.778 94.122 1.00 55.94 75 THR E N 1
ATOM 8663 C CA . THR E 2 75 ? -7.305 -21.401 95.414 1.00 52.94 75 THR E CA 1
ATOM 8664 C C . THR E 2 75 ? -6.251 -22.487 95.252 1.00 49.50 75 THR E C 1
ATOM 8665 O O . THR E 2 75 ? -6.478 -23.484 94.558 1.00 53.15 75 THR E O 1
ATOM 8669 N N . ALA E 2 76 ? -5.104 -22.291 95.889 1.00 44.24 76 ALA E N 1
ATOM 8670 C CA . ALA E 2 76 ? -4.087 -23.324 95.971 1.00 45.25 76 ALA E CA 1
ATOM 8671 C C . ALA E 2 76 ? -4.215 -24.075 97.292 1.00 51.78 76 ALA E C 1
ATOM 8672 O O . ALA E 2 76 ? -4.688 -23.540 98.299 1.00 48.13 76 ALA E O 1
ATOM 8674 N N . SER E 2 77 ? -3.792 -25.330 97.276 1.00 50.65 77 SER E N 1
ATOM 8675 C CA . SER E 2 77 ? -3.854 -26.176 98.454 1.00 50.82 77 SER E CA 1
ATOM 8676 C C . SER E 2 77 ? -2.523 -26.892 98.599 1.00 53.13 77 SER E C 1
ATOM 8677 O O . SER E 2 77 ? -1.906 -27.286 97.604 1.00 56.63 77 SER E O 1
ATOM 8680 N N . LEU E 2 78 ? -2.059 -27.002 99.834 1.00 44.82 78 LEU E N 1
ATOM 8681 C CA . LEU E 2 78 ? -0.933 -27.851 100.176 1.00 43.85 78 LEU E CA 1
ATOM 8682 C C . LEU E 2 78 ? -1.490 -29.099 100.837 1.00 51.31 78 LEU E C 1
ATOM 8683 O O . LEU E 2 78 ? -2.379 -29.000 101.685 1.00 49.73 78 LEU E O 1
ATOM 8688 N N . THR E 2 79 ? -1.005 -30.268 100.423 1.00 55.53 79 THR E N 1
ATOM 8689 C CA . THR E 2 79 ? -1.425 -31.538 101.003 1.00 54.88 79 THR E CA 1
ATOM 8690 C C . THR E 2 79 ? -0.219 -32.226 101.615 1.00 51.91 79 THR E C 1
ATOM 8691 O O . THR E 2 79 ? 0.828 -32.341 100.969 1.00 49.04 79 THR E O 1
ATOM 8695 N N . ILE E 2 80 ? -0.369 -32.676 102.855 1.00 49.91 80 ILE E N 1
ATOM 8696 C CA . ILE E 2 80 ? 0.681 -33.362 103.590 1.00 50.38 80 ILE E CA 1
ATOM 8697 C C . ILE E 2 80 ? 0.159 -34.755 103.883 1.00 60.99 80 ILE E C 1
ATOM 8698 O O . ILE E 2 80 ? -0.812 -34.917 104.635 1.00 59.67 80 ILE E O 1
ATOM 8703 N N . SER E 2 81 ? 0.789 -35.759 103.286 1.00 64.61 81 SER E N 1
ATOM 8704 C CA . SER E 2 81 ? 0.437 -37.154 103.507 1.00 66.31 81 SER E CA 1
ATOM 8705 C C . SER E 2 81 ? 1.400 -37.798 104.502 1.00 58.45 81 SER E C 1
ATOM 8706 O O . SER E 2 81 ? 2.487 -37.281 104.778 1.00 57.54 81 SER E O 1
ATOM 8709 N N . GLY E 2 82 ? 0.985 -38.948 105.031 1.00 60.45 82 GLY E N 1
ATOM 8710 C CA . GLY E 2 82 ? 1.746 -39.669 106.036 1.00 63.39 82 GLY E CA 1
ATOM 8711 C C . GLY E 2 82 ? 2.257 -38.790 107.162 1.00 61.86 82 GLY E C 1
ATOM 8712 O O . GLY E 2 82 ? 3.465 -38.747 107.419 1.00 60.17 82 GLY E O 1
ATOM 8713 N N . LEU E 2 83 ? 1.355 -38.073 107.830 1.00 63.77 83 LEU E N 1
ATOM 8714 C CA . LEU E 2 83 ? 1.770 -37.099 108.834 1.00 59.09 83 LEU E CA 1
ATOM 8715 C C . LEU E 2 83 ? 2.650 -37.750 109.893 1.00 60.46 83 LEU E C 1
ATOM 8716 O O . LEU E 2 83 ? 2.353 -38.842 110.388 1.00 64.84 83 LEU E O 1
ATOM 8721 N N . GLN E 2 84 ? 3.764 -37.087 110.192 1.00 64.30 84 GLN E N 1
ATOM 8722 C CA . GLN E 2 84 ? 4.673 -37.430 111.275 1.00 67.66 84 GLN E CA 1
ATOM 8723 C C . GLN E 2 84 ? 4.639 -36.331 112.326 1.00 66.66 84 GLN E C 1
ATOM 8724 O O . GLN E 2 84 ? 4.103 -35.240 112.100 1.00 63.10 84 GLN E O 1
ATOM 8730 N N . ALA E 2 85 ? 5.261 -36.634 113.472 1.00 62.91 85 ALA E N 1
ATOM 8731 C CA . ALA E 2 85 ? 5.383 -35.664 114.557 1.00 60.35 85 ALA E CA 1
ATOM 8732 C C . ALA E 2 85 ? 6.041 -34.373 114.090 1.00 57.44 85 ALA E C 1
ATOM 8733 O O . ALA E 2 85 ? 5.563 -33.275 114.406 1.00 56.15 85 ALA E O 1
ATOM 8735 N N . ASP E 2 86 ? 7.131 -34.482 113.327 1.00 60.40 86 ASP E N 1
ATOM 8736 C CA . ASP E 2 86 ? 7.891 -33.309 112.910 1.00 58.66 86 ASP E CA 1
ATOM 8737 C C . ASP E 2 86 ? 7.163 -32.447 111.890 1.00 52.26 86 ASP E C 1
ATOM 8738 O O . ASP E 2 86 ? 7.723 -31.426 111.481 1.00 57.31 86 ASP E O 1
ATOM 8743 N N . ASP E 2 87 ? 5.956 -32.819 111.460 1.00 52.46 87 ASP E N 1
ATOM 8744 C CA . ASP E 2 87 ? 5.185 -31.961 110.568 1.00 52.47 87 ASP E CA 1
ATOM 8745 C C . ASP E 2 87 ? 4.542 -30.792 111.296 1.00 54.90 87 ASP E C 1
ATOM 8746 O O . ASP E 2 87 ? 4.109 -29.835 110.642 1.00 48.76 87 ASP E O 1
ATOM 8751 N N . GLU E 2 88 ? 4.460 -30.857 112.624 1.00 51.21 88 GLU E N 1
ATOM 8752 C CA . GLU E 2 88 ? 3.930 -29.762 113.422 1.00 55.48 88 GLU E CA 1
ATOM 8753 C C . GLU E 2 88 ? 4.726 -28.482 113.189 1.00 48.83 88 GLU E C 1
ATOM 8754 O O . GLU E 2 88 ? 5.886 -28.375 113.602 1.00 48.93 88 GLU E O 1
ATOM 8760 N N . ALA E 2 89 ? 4.106 -27.504 112.538 1.00 47.37 89 ALA E N 1
ATOM 8761 C CA . ALA E 2 89 ? 4.803 -26.300 112.102 1.00 54.86 89 ALA E CA 1
ATOM 8762 C C . ALA E 2 89 ? 3.762 -25.302 111.624 1.00 49.79 89 ALA E C 1
ATOM 8763 O O . ALA E 2 89 ? 2.570 -25.607 111.534 1.00 50.76 89 ALA E O 1
ATOM 8765 N N . ASP E 2 90 ? 4.227 -24.107 111.305 1.00 43.27 90 ASP E N 1
ATOM 8766 C CA . ASP E 2 90 ? 3.386 -23.195 110.557 1.00 47.23 90 ASP E CA 1
ATOM 8767 C C . ASP E 2 90 ? 3.658 -23.376 109.069 1.00 41.21 90 ASP E C 1
ATOM 8768 O O . ASP E 2 90 ? 4.769 -23.725 108.657 1.00 45.49 90 ASP E O 1
ATOM 8773 N N . TYR E 2 91 ? 2.622 -23.172 108.262 1.00 41.03 91 TYR E N 1
ATOM 8774 C CA . TYR E 2 91 ? 2.752 -23.281 106.815 1.00 42.18 91 TYR E CA 1
ATOM 8775 C C . TYR E 2 91 ? 2.196 -22.018 106.183 1.00 42.93 91 TYR E C 1
ATOM 8776 O O . TYR E 2 91 ? 1.113 -21.557 106.552 1.00 42.37 91 TYR E O 1
ATOM 8785 N N . TYR E 2 92 ? 2.955 -21.444 105.259 1.00 38.13 92 TYR E N 1
ATOM 8786 C CA . TYR E 2 92 ? 2.597 -20.183 104.631 1.00 37.51 92 TYR E CA 1
ATOM 8787 C C . TYR E 2 92 ? 2.528 -20.396 103.130 1.00 38.07 92 TYR E C 1
ATOM 8788 O O . TYR E 2 92 ? 3.425 -21.016 102.548 1.00 36.55 92 TYR E O 1
ATOM 8797 N N . CYS E 2 93 ? 1.468 -19.902 102.508 1.00 45.45 93 CYS E N 1
ATOM 8798 C CA . CYS E 2 93 ? 1.411 -19.860 101.055 1.00 48.27 93 CYS E CA 1
ATOM 8799 C C . CYS E 2 93 ? 1.849 -18.486 100.565 1.00 42.15 93 CYS E C 1
ATOM 8800 O O . CYS E 2 93 ? 1.851 -17.508 101.314 1.00 37.67 93 CYS E O 1
ATOM 8803 N N . SER E 2 94 ? 2.241 -18.429 99.297 1.00 37.22 94 SER E N 1
ATOM 8804 C CA . SER E 2 94 ? 2.800 -17.203 98.748 1.00 35.08 94 SER E CA 1
ATOM 8805 C C . SER E 2 94 ? 2.627 -17.240 97.238 1.00 36.41 94 SER E C 1
ATOM 8806 O O . SER E 2 94 ? 2.492 -18.312 96.639 1.00 35.34 94 SER E O 1
ATOM 8809 N N . SER E 2 95 ? 2.631 -16.056 96.627 1.00 35.07 95 SER E N 1
ATOM 8810 C CA . SER E 2 95 ? 2.312 -15.953 95.212 1.00 37.97 95 SER E CA 1
ATOM 8811 C C . SER E 2 95 ? 2.725 -14.577 94.711 1.00 42.19 95 SER E C 1
ATOM 8812 O O . SER E 2 95 ? 2.731 -13.601 95.471 1.00 41.12 95 SER E O 1
ATOM 8815 N N . PHE E 2 96 ? 3.106 -14.524 93.438 1.00 37.82 96 PHE E N 1
ATOM 8816 C CA . PHE E 2 96 ? 3.238 -13.247 92.755 1.00 38.47 96 PHE E CA 1
ATOM 8817 C C . PHE E 2 96 ? 1.858 -12.631 92.588 1.00 36.80 96 PHE E C 1
ATOM 8818 O O . PHE E 2 96 ? 0.876 -13.338 92.350 1.00 42.12 96 PHE E O 1
ATOM 8826 N N . ALA E 2 97 ? 1.778 -11.313 92.722 1.00 37.32 97 ALA E N 1
ATOM 8827 C CA . ALA E 2 97 ? 0.497 -10.624 92.698 1.00 42.81 97 ALA E CA 1
ATOM 8828 C C . ALA E 2 97 ? 0.536 -9.413 91.778 1.00 40.46 97 ALA E C 1
ATOM 8829 O O . ALA E 2 97 ? -0.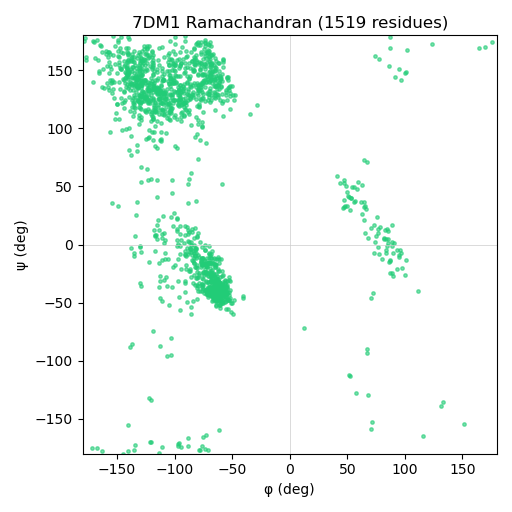069 -8.380 92.067 1.00 40.98 97 ALA E O 1
ATOM 8831 N N . GLY E 2 98 ? 1.244 -9.510 90.655 1.00 39.38 98 GLY E N 1
ATOM 8832 C CA . GLY E 2 98 ? 1.303 -8.417 89.707 1.00 40.45 98 GLY E CA 1
ATOM 8833 C C . GLY E 2 98 ? 2.408 -7.419 90.012 1.00 44.82 98 GLY E C 1
ATOM 8834 O O . GLY E 2 98 ? 3.019 -7.417 91.080 1.00 39.33 98 GLY E O 1
ATOM 8835 N N . SER E 2 99 ? 2.647 -6.530 89.036 1.00 42.16 99 SER E N 1
ATOM 8836 C CA . SER E 2 99 ? 3.779 -5.609 89.028 1.00 45.42 99 SER E CA 1
ATOM 8837 C C . SER E 2 99 ? 3.543 -4.347 89.855 1.00 50.03 99 SER E C 1
ATOM 8838 O O . SER E 2 99 ? 4.303 -3.384 89.706 1.00 44.58 99 SER E O 1
ATOM 8841 N N . SER E 2 100 ? 2.522 -4.330 90.710 1.00 52.94 100 SER E N 1
ATOM 8842 C CA . SER E 2 100 ? 2.340 -3.298 91.723 1.00 58.43 100 SER E CA 1
ATOM 8843 C C . SER E 2 100 ? 2.502 -3.844 93.134 1.00 50.68 100 SER E C 1
ATOM 8844 O O . SER E 2 100 ? 3.211 -3.258 93.955 1.00 51.26 100 SER E O 1
ATOM 8847 N N . THR E 2 101 ? 1.883 -4.980 93.425 1.00 46.68 101 THR E N 1
ATOM 8848 C CA . THR E 2 101 ? 1.939 -5.575 94.753 1.00 50.10 101 THR E CA 1
ATOM 8849 C C . THR E 2 101 ? 3.097 -6.550 94.900 1.00 50.95 101 THR E C 1
ATOM 8850 O O . THR E 2 101 ? 3.680 -6.656 95.987 1.00 55.48 101 THR E O 1
ATOM 8854 N N . TYR E 2 102 ? 3.440 -7.245 93.815 1.00 44.27 102 TYR E N 1
ATOM 8855 C CA . TYR E 2 102 ? 4.551 -8.189 93.743 1.00 45.03 102 TYR E CA 1
ATOM 8856 C C . TYR E 2 102 ? 4.312 -9.432 94.602 1.00 51.98 102 TYR E C 1
ATOM 8857 O O . TYR E 2 102 ? 3.678 -10.385 94.137 1.00 56.80 102 TYR E O 1
ATOM 8866 N N . VAL E 2 103 ? 4.780 -9.452 95.846 1.00 44.48 103 VAL E N 1
ATOM 8867 C CA . VAL E 2 103 ? 4.773 -10.667 96.653 1.00 43.80 103 VAL E CA 1
ATOM 8868 C C . VAL E 2 103 ? 3.703 -10.555 97.731 1.00 41.88 103 VAL E C 1
ATOM 8869 O O . VAL E 2 103 ? 3.673 -9.575 98.487 1.00 44.02 103 VAL E O 1
ATOM 8873 N N . VAL E 2 104 ? 2.828 -11.561 97.810 1.00 41.01 104 VAL E N 1
ATOM 8874 C CA . VAL E 2 104 ? 1.877 -11.655 98.911 1.00 46.41 104 VAL E CA 1
ATOM 8875 C C . VAL E 2 104 ? 2.041 -12.994 99.615 1.00 44.76 104 VAL E C 1
ATOM 8876 O O . VAL E 2 104 ? 2.502 -13.984 99.042 1.00 43.27 104 VAL E O 1
ATOM 8880 N N . PHE E 2 105 ? 1.621 -13.015 100.875 1.00 49.65 105 PHE E N 1
ATOM 8881 C CA . PHE E 2 105 ? 1.668 -14.198 101.716 1.00 45.79 105 PHE E CA 1
ATOM 8882 C C . PHE E 2 105 ? 0.277 -14.503 102.264 1.00 45.91 105 PHE E C 1
ATOM 8883 O O . PHE E 2 105 ? -0.552 -13.604 102.450 1.00 44.86 105 PHE E O 1
ATOM 8891 N N . GLY E 2 106 ? 0.025 -15.781 102.512 1.00 38.34 106 GLY E N 1
ATOM 8892 C CA . GLY E 2 106 ? -1.082 -16.155 103.355 1.00 42.75 106 GLY E CA 1
ATOM 8893 C C . GLY E 2 106 ? -0.776 -15.816 104.802 1.00 38.03 106 GLY E C 1
ATOM 8894 O O . GLY E 2 106 ? 0.361 -15.528 105.177 1.00 37.28 106 GLY E O 1
ATOM 8895 N N . GLY E 2 107 ? -1.820 -15.829 105.629 1.00 38.36 107 GLY E N 1
ATOM 8896 C CA . GLY E 2 107 ? -1.634 -15.558 107.050 1.00 40.74 107 GLY E CA 1
ATOM 8897 C C . GLY E 2 107 ? -0.932 -16.661 107.822 1.00 43.52 107 GLY E C 1
ATOM 8898 O O . GLY E 2 107 ? -0.463 -16.406 108.939 1.00 44.47 107 GLY E O 1
ATOM 8899 N N . GLY E 2 108 ? -0.849 -17.864 107.263 1.00 40.93 108 GLY E N 1
ATOM 8900 C CA . GLY E 2 108 ? -0.149 -18.956 107.906 1.00 44.78 108 GLY E CA 1
ATOM 8901 C C . GLY E 2 108 ? -1.098 -19.916 108.605 1.00 47.63 108 GLY E C 1
ATOM 8902 O O . GLY E 2 108 ? -2.151 -19.530 109.129 1.00 41.63 108 GLY E O 1
ATOM 8903 N N . THR E 2 109 ? -0.707 -21.190 108.630 1.00 44.70 109 THR E N 1
ATOM 8904 C CA . THR E 2 109 ? -1.526 -22.260 109.182 1.00 40.61 109 THR E CA 1
ATOM 8905 C C . THR E 2 109 ? -0.680 -23.076 110.147 1.00 47.11 109 THR E C 1
ATOM 8906 O O . THR E 2 109 ? 0.399 -23.545 109.775 1.00 46.78 109 THR E O 1
ATOM 8910 N N . THR E 2 110 ? -1.163 -23.237 111.384 1.00 43.94 110 THR E N 1
ATOM 8911 C CA . THR E 2 110 ? -0.509 -24.086 112.375 1.00 40.85 110 THR E CA 1
ATOM 8912 C C . THR E 2 110 ? -1.050 -25.501 112.231 1.00 41.87 110 THR E C 1
ATOM 8913 O O . THR E 2 110 ? -2.266 -25.718 112.299 1.00 46.55 110 THR E O 1
ATOM 8917 N N . LEU E 2 111 ? -0.150 -26.456 112.033 1.00 43.49 111 LEU E N 1
ATOM 8918 C CA . LEU E 2 111 ? -0.499 -27.860 111.884 1.00 46.37 111 LEU E CA 1
ATOM 8919 C C . LEU E 2 111 ? -0.356 -28.562 113.229 1.00 43.87 111 LEU E C 1
ATOM 8920 O O . LEU E 2 111 ? 0.693 -28.478 113.871 1.00 43.04 111 LEU E O 1
ATOM 8925 N N . THR E 2 112 ? -1.402 -29.272 113.633 1.00 47.82 112 THR E N 1
ATOM 8926 C CA . THR E 2 112 ? -1.373 -30.118 114.815 1.00 50.28 112 THR E CA 1
ATOM 8927 C C . THR E 2 112 ? -1.518 -31.572 114.393 1.00 47.71 112 THR E C 1
ATOM 8928 O O . THR E 2 112 ? -2.424 -31.910 113.625 1.00 48.55 112 THR E O 1
ATOM 8932 N N . VAL E 2 113 ? -0.621 -32.423 114.879 1.00 47.54 113 VAL E N 1
ATOM 8933 C CA . VAL E 2 113 ? -0.775 -33.865 114.747 1.00 52.81 113 VAL E CA 1
ATOM 8934 C C . VAL E 2 113 ? -1.482 -34.375 115.996 1.00 50.03 113 VAL E C 1
ATOM 8935 O O . VAL E 2 113 ? -1.078 -34.048 117.119 1.00 49.01 113 VAL E O 1
ATOM 8939 N N . LEU E 2 114 ? -2.517 -35.200 115.799 1.00 53.51 114 LEU E N 1
ATOM 8940 C CA . LEU E 2 114 ? -3.547 -35.405 116.821 1.00 56.77 114 LEU E CA 1
ATOM 8941 C C . LEU E 2 114 ? -3.176 -36.407 117.913 1.00 68.23 114 LEU E C 1
ATOM 8942 O O . LEU E 2 114 ? -3.692 -36.299 119.038 1.00 76.71 114 LEU E O 1
ATOM 8947 N N . GLY E 2 115 ? -2.330 -37.398 117.635 1.00 63.68 115 GLY E N 1
ATOM 8948 C CA . GLY E 2 115 ? -2.285 -38.526 118.567 1.00 65.24 115 GLY E CA 1
ATOM 8949 C C . GLY E 2 115 ? -1.335 -38.503 119.757 1.00 55.66 115 GLY E C 1
ATOM 8950 O O . GLY E 2 115 ? -1.113 -39.539 120.388 1.00 56.65 115 GLY E O 1
ATOM 8951 N N . GLN E 2 116 ? -0.789 -37.355 120.102 1.00 56.51 116 GLN E N 1
ATOM 8952 C CA . GLN E 2 116 ? 0.409 -37.420 120.926 1.00 54.62 116 GLN E CA 1
ATOM 8953 C C . GLN E 2 116 ? 0.086 -37.715 122.394 1.00 58.17 116 GLN E C 1
ATOM 8954 O O . GLN E 2 116 ? -0.998 -37.382 122.881 1.00 56.90 116 GLN E O 1
ATOM 8960 N N . PRO E 2 117 ? 1.007 -38.363 123.111 1.00 54.72 117 PRO E N 1
ATOM 8961 C CA . PRO E 2 117 ? 0.707 -38.806 124.476 1.00 56.06 117 PRO E CA 1
ATOM 8962 C C . PRO E 2 117 ? 0.927 -37.711 125.506 1.00 54.20 117 PRO E C 1
ATOM 8963 O O . PRO E 2 117 ? 1.762 -36.818 125.340 1.00 53.80 117 PRO E O 1
ATOM 8967 N N . LYS E 2 118 ? 0.155 -37.805 126.588 1.00 57.03 118 LYS E N 1
ATOM 8968 C CA . LYS E 2 118 ? 0.307 -36.881 127.703 1.00 56.88 118 LYS E CA 1
ATOM 8969 C C . LYS E 2 118 ? 1.703 -37.000 128.307 1.00 56.62 118 LYS E C 1
ATOM 8970 O O . LYS E 2 118 ? 2.253 -38.100 128.441 1.00 54.63 118 LYS E O 1
ATOM 8976 N N . ALA E 2 119 ? 2.278 -35.852 128.662 1.00 52.17 119 ALA E N 1
ATOM 8977 C CA . ALA E 2 119 ? 3.628 -35.785 129.205 1.00 52.25 119 ALA E CA 1
ATOM 8978 C C . ALA E 2 119 ? 3.626 -34.843 130.398 1.00 52.87 119 ALA E C 1
ATOM 8979 O O . ALA E 2 119 ? 3.264 -33.672 130.257 1.00 44.25 119 ALA E O 1
ATOM 8981 N N . ALA E 2 120 ? 4.009 -35.358 131.569 1.00 52.95 120 ALA E N 1
ATOM 8982 C CA . ALA E 2 120 ? 4.036 -34.533 132.767 1.00 50.23 120 ALA E CA 1
ATOM 8983 C C . ALA E 2 120 ? 5.240 -33.589 132.743 1.00 46.01 120 ALA E C 1
ATOM 8984 O O . ALA E 2 120 ? 6.308 -33.944 132.237 1.00 43.43 120 ALA E O 1
ATOM 8986 N N . PRO E 2 121 ? 5.098 -32.388 133.306 1.00 46.82 121 PRO E N 1
ATOM 8987 C CA . PRO E 2 121 ? 6.206 -31.429 133.268 1.00 45.95 121 PRO E CA 1
ATOM 8988 C C . PRO E 2 121 ? 7.349 -31.860 134.172 1.00 48.86 121 PRO E C 1
ATOM 8989 O O . PRO E 2 121 ? 7.145 -32.430 135.248 1.00 42.19 121 PRO E O 1
ATOM 8993 N N . SER E 2 122 ? 8.561 -31.606 133.697 1.00 50.48 122 SER E N 1
ATOM 8994 C CA . SER E 2 122 ? 9.752 -31.617 134.526 1.00 48.47 122 SER E CA 1
ATOM 8995 C C . SER E 2 122 ? 9.906 -30.223 135.120 1.00 48.57 122 SER E C 1
ATOM 8996 O O . SER E 2 122 ? 9.842 -29.227 134.393 1.00 50.52 122 SER E O 1
ATOM 8999 N N . VAL E 2 123 ? 10.065 -30.143 136.441 1.00 41.02 123 VAL E N 1
ATOM 9000 C CA . VAL E 2 123 ? 10.099 -28.865 137.139 1.00 42.30 123 VAL E CA 1
ATOM 9001 C C . VAL E 2 123 ? 11.445 -28.723 137.835 1.00 44.81 123 VAL E C 1
ATOM 9002 O O . VAL E 2 123 ? 11.903 -29.656 138.505 1.00 46.03 123 VAL E O 1
ATOM 9006 N N . THR E 2 124 ? 12.067 -27.552 137.686 1.00 42.13 124 THR E N 1
ATOM 9007 C CA . THR E 2 124 ? 13.332 -27.225 138.335 1.00 44.27 124 THR E CA 1
ATOM 9008 C C . THR E 2 124 ? 13.201 -25.857 138.990 1.00 40.05 124 THR E C 1
ATOM 9009 O O . THR E 2 124 ? 12.859 -24.876 138.318 1.00 40.47 124 THR E O 1
ATOM 9013 N N . LEU E 2 125 ? 13.468 -25.793 140.294 1.00 41.09 125 LEU E N 1
ATOM 9014 C CA . LEU E 2 125 ? 13.282 -24.580 141.089 1.00 41.72 125 LEU E CA 1
ATOM 9015 C C . LEU E 2 125 ? 14.628 -24.157 141.670 1.00 44.51 125 LEU E C 1
ATOM 9016 O O . LEU E 2 125 ? 15.210 -24.878 142.489 1.00 48.54 125 LEU E O 1
ATOM 9021 N N . PHE E 2 126 ? 15.114 -22.989 141.262 1.00 39.66 126 PHE E N 1
ATOM 9022 C CA . PHE E 2 126 ? 16.355 -22.478 141.838 1.00 40.18 126 PHE E CA 1
ATOM 9023 C C . PHE E 2 126 ? 16.062 -21.400 142.880 1.00 40.54 126 PHE E C 1
ATOM 9024 O O . PHE E 2 126 ? 15.152 -20.587 142.692 1.00 40.26 126 PHE E O 1
ATOM 9032 N N . PRO E 2 127 ? 16.802 -21.355 143.985 1.00 42.81 127 PRO E N 1
ATOM 9033 C CA . PRO E 2 127 ? 16.633 -20.266 144.948 1.00 48.46 127 PRO E CA 1
ATOM 9034 C C . PRO E 2 127 ? 17.390 -19.033 144.489 1.00 46.81 127 PRO E C 1
ATOM 9035 O O . PRO E 2 127 ? 18.136 -19.099 143.500 1.00 44.26 127 PRO E O 1
ATOM 9039 N N . PRO E 2 128 ? 17.232 -17.892 145.172 1.00 49.00 128 PRO E N 1
ATOM 9040 C CA . PRO E 2 128 ? 18.076 -16.732 144.849 1.00 48.28 128 PRO E CA 1
ATOM 9041 C C . PRO E 2 128 ? 19.541 -17.073 145.066 1.00 47.41 128 PRO E C 1
ATOM 9042 O O . PRO E 2 128 ? 19.899 -17.793 146.001 1.00 57.93 128 PRO E O 1
ATOM 9046 N N . SER E 2 129 ? 20.389 -16.550 144.194 1.00 47.21 129 SER E N 1
ATOM 9047 C CA . SER E 2 129 ? 21.820 -16.751 144.333 1.00 48.50 129 SER E CA 1
ATOM 9048 C C . SER E 2 129 ? 22.381 -15.819 145.400 1.00 48.05 129 SER E C 1
ATOM 9049 O O . SER E 2 129 ? 21.809 -14.768 145.713 1.00 46.25 129 SER E O 1
ATOM 9052 N N . SER E 2 130 ? 23.530 -16.213 145.954 1.00 49.40 130 SER E N 1
ATOM 9053 C CA . SER E 2 130 ? 24.207 -15.346 146.911 1.00 56.86 130 SER E CA 1
ATOM 9054 C C . SER E 2 130 ? 24.542 -14.008 146.273 1.00 52.99 130 SER E C 1
ATOM 9055 O O . SER E 2 130 ? 24.508 -12.965 146.935 1.00 51.24 130 SER E O 1
ATOM 9058 N N . GLU E 2 131 ? 24.846 -14.017 144.975 1.00 48.45 131 GLU E N 1
ATOM 9059 C CA . GLU E 2 131 ? 25.230 -12.780 144.311 1.00 54.62 131 GLU E CA 1
ATOM 9060 C C . GLU E 2 131 ? 24.031 -11.856 144.143 1.00 56.04 131 GLU E C 1
ATOM 9061 O O . GLU E 2 131 ? 24.152 -10.636 144.313 1.00 54.40 131 GLU E O 1
ATOM 9067 N N . GLU E 2 132 ? 22.857 -12.411 143.824 1.00 46.97 132 GLU E N 1
ATOM 9068 C CA . GLU E 2 132 ? 21.681 -11.552 143.746 1.00 50.39 132 GLU E CA 1
ATOM 9069 C C . GLU E 2 132 ? 21.292 -11.038 145.127 1.00 47.66 132 GLU E C 1
ATOM 9070 O O . GLU E 2 132 ? 20.872 -9.882 145.269 1.00 48.31 132 GLU E O 1
ATOM 9076 N N . LEU E 2 133 ? 21.446 -11.874 146.156 1.00 47.91 133 LEU E N 1
ATOM 9077 C CA . LEU E 2 133 ? 21.144 -11.441 147.518 1.00 50.86 133 LEU E CA 1
ATOM 9078 C C . LEU E 2 133 ? 22.064 -10.301 147.943 1.00 55.70 133 LEU E C 1
ATOM 9079 O O . LEU E 2 133 ? 21.615 -9.305 148.524 1.00 51.62 133 LEU E O 1
ATOM 9084 N N . GLN E 2 134 ? 23.359 -10.422 147.638 1.00 58.54 134 GLN E N 1
ATOM 9085 C CA . GLN E 2 134 ? 24.295 -9.338 147.912 1.00 63.04 134 GLN E CA 1
ATOM 9086 C C . GLN E 2 134 ? 23.942 -8.081 147.135 1.00 58.92 134 GLN E C 1
ATOM 9087 O O . GLN E 2 134 ? 24.322 -6.982 147.550 1.00 63.36 134 GLN E O 1
ATOM 9093 N N . ALA E 2 135 ? 23.217 -8.220 146.030 1.00 53.55 135 ALA E N 1
ATOM 9094 C CA . ALA E 2 135 ? 22.670 -7.096 145.283 1.00 53.48 135 ALA E CA 1
ATOM 9095 C C . ALA E 2 135 ? 21.328 -6.610 145.836 1.00 58.71 135 ALA E C 1
ATOM 9096 O O . ALA E 2 135 ? 20.657 -5.813 145.169 1.00 57.15 135 ALA E O 1
ATOM 9098 N N . ASN E 2 136 ? 20.924 -7.087 147.022 1.00 54.43 136 ASN E N 1
ATOM 9099 C CA . ASN E 2 136 ? 19.683 -6.665 147.678 1.00 53.86 136 ASN E CA 1
ATOM 9100 C C . ASN E 2 136 ? 18.449 -7.010 146.844 1.00 51.34 136 ASN E C 1
ATOM 9101 O O . ASN E 2 136 ? 17.467 -6.264 146.810 1.00 51.30 136 ASN E O 1
ATOM 9106 N N . LYS E 2 137 ? 18.493 -8.160 146.176 1.00 49.05 137 LYS E N 1
ATOM 9107 C CA . LYS E 2 137 ? 17.381 -8.646 145.373 1.00 47.58 137 LYS E CA 1
ATOM 9108 C C . LYS E 2 137 ? 17.260 -10.150 145.567 1.00 46.57 137 LYS E C 1
ATOM 9109 O O . LYS E 2 137 ? 18.195 -10.810 146.024 1.00 53.94 137 LYS E O 1
ATOM 9115 N N . ALA E 2 138 ? 16.104 -10.695 145.195 1.00 45.82 138 ALA E N 1
ATOM 9116 C CA . ALA E 2 138 ? 15.881 -12.131 145.307 1.00 45.52 138 ALA E CA 1
ATOM 9117 C C . ALA E 2 138 ? 14.868 -12.567 144.260 1.00 47.71 138 ALA E C 1
ATOM 9118 O O . ALA E 2 138 ? 13.773 -12.004 144.178 1.00 47.48 138 ALA E O 1
ATOM 9120 N N . THR E 2 139 ? 15.243 -13.557 143.454 1.00 42.57 139 THR E N 1
ATOM 9121 C CA . THR E 2 139 ? 14.348 -14.142 142.470 1.00 40.31 139 THR E CA 1
ATOM 9122 C C . THR E 2 139 ? 14.393 -15.652 142.627 1.00 40.56 139 THR E C 1
ATOM 9123 O O . THR E 2 139 ? 15.475 -16.245 142.642 1.00 47.27 139 THR E O 1
ATOM 9127 N N . LEU E 2 140 ? 13.229 -16.263 142.773 1.00 44.18 140 LEU E N 1
ATOM 9128 C CA . LEU E 2 140 ? 13.103 -17.702 142.628 1.00 42.31 140 LEU E CA 1
ATOM 9129 C C . LEU E 2 140 ? 12.752 -18.023 141.181 1.00 37.60 140 LEU E C 1
ATOM 9130 O O . LEU E 2 140 ? 11.915 -17.352 140.567 1.00 36.77 140 LEU E O 1
ATOM 9135 N N . VAL E 2 141 ? 13.387 -19.065 140.647 1.00 36.82 141 VAL E N 1
ATOM 9136 C CA . VAL E 2 141 ? 13.237 -19.448 139.247 1.00 40.71 141 VAL E CA 1
ATOM 9137 C C . VAL E 2 141 ? 12.683 -20.861 139.176 1.00 37.44 141 VAL E C 1
ATOM 9138 O O . VAL E 2 141 ? 13.333 -21.825 139.610 1.00 39.93 141 VAL E O 1
ATOM 9142 N N . CYS E 2 142 ? 11.460 -20.968 138.656 1.00 35.57 142 CYS E N 1
ATOM 9143 C CA . CYS E 2 142 ? 10.803 -22.244 138.412 1.00 37.14 142 CYS E CA 1
ATOM 9144 C C . CYS E 2 142 ? 10.820 -22.508 136.904 1.00 42.91 142 CYS E C 1
ATOM 9145 O O . CYS E 2 142 ? 10.106 -21.833 136.151 1.00 43.08 142 CYS E O 1
ATOM 9148 N N . LEU E 2 143 ? 11.583 -23.495 136.474 1.00 47.32 143 LEU E N 1
ATOM 9149 C CA . LEU E 2 143 ? 11.656 -23.868 135.064 1.00 45.78 143 LEU E CA 1
ATOM 9150 C C . LEU E 2 143 ? 10.831 -25.121 134.796 1.00 44.49 143 LEU E C 1
ATOM 9151 O O . LEU E 2 143 ? 10.975 -26.126 135.502 1.00 43.08 143 LEU E O 1
ATOM 9156 N N . ILE E 2 144 ? 9.970 -25.052 133.779 1.00 36.92 144 ILE E N 1
ATOM 9157 C CA . ILE E 2 144 ? 8.986 -26.093 133.504 1.00 36.87 144 ILE E CA 1
ATOM 9158 C C . ILE E 2 144 ? 9.204 -26.577 132.076 1.00 42.52 144 ILE E C 1
ATOM 9159 O O . ILE E 2 144 ? 9.148 -25.782 131.132 1.00 46.80 144 ILE E O 1
ATOM 9164 N N . SER E 2 145 ? 9.441 -27.875 131.905 1.00 44.06 145 SER E N 1
ATOM 9165 C CA . SER E 2 145 ? 9.809 -28.350 130.573 1.00 43.61 145 SER E CA 1
ATOM 9166 C C . SER E 2 145 ? 9.226 -29.728 130.290 1.00 45.25 145 SER E C 1
ATOM 9167 O O . SER E 2 145 ? 8.906 -30.498 131.202 1.00 40.97 145 SER E O 1
ATOM 9170 N N . ASP E 2 146 ? 9.108 -30.029 128.994 1.00 43.71 146 ASP E N 1
ATOM 9171 C CA . ASP E 2 146 ? 8.774 -31.363 128.488 1.00 52.95 146 ASP E CA 1
ATOM 9172 C C . ASP E 2 146 ? 7.367 -31.821 128.869 1.00 52.44 146 ASP E C 1
ATOM 9173 O O . ASP E 2 146 ? 7.141 -33.017 129.065 1.00 53.52 146 ASP E O 1
ATOM 9178 N N . PHE E 2 147 ? 6.402 -30.907 128.958 1.00 45.29 147 PHE E N 1
ATOM 9179 C CA . PHE E 2 147 ? 5.017 -31.316 129.136 1.00 46.28 147 PHE E CA 1
ATOM 9180 C C . PHE E 2 147 ? 4.245 -31.251 127.820 1.00 46.32 147 PHE E C 1
ATOM 9181 O O . PHE E 2 147 ? 4.578 -30.487 126.915 1.00 43.74 147 PHE E O 1
ATOM 9189 N N . TYR E 2 148 ? 3.196 -32.072 127.731 1.00 45.60 148 TYR E N 1
ATOM 9190 C CA . TYR E 2 148 ? 2.286 -32.106 126.618 1.00 52.09 148 TYR E CA 1
ATOM 9191 C C . TYR E 2 148 ? 0.957 -32.615 127.156 1.00 52.82 148 TYR E C 1
ATOM 9192 O O . TYR E 2 148 ? 0.950 -33.620 127.885 1.00 48.93 148 TYR E O 1
ATOM 9201 N N . PRO E 2 149 ? -0.177 -31.976 126.814 1.00 51.00 149 PRO E N 1
ATOM 9202 C CA . PRO E 2 149 ? -0.310 -30.799 125.945 1.00 48.91 149 PRO E CA 1
ATOM 9203 C C . PRO E 2 149 ? 0.161 -29.511 126.613 1.00 50.93 149 PRO E C 1
ATOM 9204 O O . PRO E 2 149 ? 0.452 -29.521 127.818 1.00 44.61 149 PRO E O 1
ATOM 9208 N N . GLY E 2 150 ? 0.203 -28.422 125.837 1.00 44.89 150 GLY E N 1
ATOM 9209 C CA . GLY E 2 150 ? 0.921 -27.213 126.210 1.00 43.17 150 GLY E CA 1
ATOM 9210 C C . GLY E 2 150 ? 0.182 -26.187 127.039 1.00 50.86 150 GLY E C 1
ATOM 9211 O O . GLY E 2 150 ? 0.087 -25.017 126.659 1.00 51.43 150 GLY E O 1
ATOM 9212 N N . ALA E 2 151 ? -0.323 -26.614 128.190 1.00 42.78 151 ALA E N 1
ATOM 9213 C CA . ALA E 2 151 ? -1.067 -25.753 129.093 1.00 47.91 151 ALA E CA 1
ATOM 9214 C C . ALA E 2 151 ? -0.765 -26.208 130.509 1.00 45.87 151 ALA E C 1
ATOM 9215 O O . ALA E 2 151 ? -0.908 -27.391 130.828 1.00 42.86 151 ALA E O 1
ATOM 9217 N N . VAL E 2 152 ? -0.329 -25.268 131.335 1.00 44.51 152 VAL E N 1
ATOM 9218 C CA . VAL E 2 152 ? 0.085 -25.514 132.709 1.00 44.82 152 VAL E CA 1
ATOM 9219 C C . VAL E 2 152 ? -0.364 -24.327 133.541 1.00 45.26 152 VAL E C 1
ATOM 9220 O O . VAL E 2 152 ? -0.358 -23.190 133.056 1.00 44.13 152 VAL E O 1
ATOM 9224 N N . THR E 2 153 ? -0.797 -24.591 134.779 1.00 43.80 153 THR E N 1
ATOM 9225 C CA . THR E 2 153 ? -1.038 -23.540 135.761 1.00 46.02 153 THR E CA 1
ATOM 9226 C C . THR E 2 153 ? 0.015 -23.603 136.860 1.00 43.30 153 THR E C 1
ATOM 9227 O O . THR E 2 153 ? 0.414 -24.691 137.294 1.00 43.86 153 THR E O 1
ATOM 9231 N N . VAL E 2 154 ? 0.452 -22.430 137.314 1.00 38.38 154 VAL E N 1
ATOM 9232 C CA . VAL E 2 154 ? 1.558 -22.309 138.255 1.00 39.61 154 VAL E CA 1
ATOM 9233 C C . VAL E 2 154 ? 1.071 -21.559 139.488 1.00 45.38 154 VAL E C 1
ATOM 9234 O O . VAL E 2 154 ? 0.601 -20.417 139.390 1.00 51.00 154 VAL E O 1
ATOM 9238 N N . ALA E 2 155 ? 1.180 -22.203 140.643 1.00 44.62 155 ALA E N 1
ATOM 9239 C CA . ALA E 2 155 ? 0.912 -21.583 141.931 1.00 39.91 155 ALA E CA 1
ATOM 9240 C C . ALA E 2 155 ? 2.192 -21.599 142.751 1.00 42.96 155 ALA E C 1
ATOM 9241 O O . ALA E 2 155 ? 2.921 -22.597 142.757 1.00 47.77 155 ALA E O 1
ATOM 9243 N N . TRP E 2 156 ? 2.486 -20.485 143.411 1.00 39.04 156 TRP E N 1
ATOM 9244 C CA . TRP E 2 156 ? 3.594 -20.410 144.354 1.00 39.67 156 TRP E CA 1
ATOM 9245 C C . TRP E 2 156 ? 3.070 -20.433 145.783 1.00 38.70 156 TRP E C 1
ATOM 9246 O O . TRP E 2 156 ? 2.000 -19.895 146.077 1.00 38.91 156 TRP E O 1
ATOM 9257 N N . LYS E 2 157 ? 3.842 -21.046 146.678 1.00 40.88 157 LYS E N 1
ATOM 9258 C CA . LYS E 2 157 ? 3.532 -21.029 148.100 1.00 43.23 157 LYS E CA 1
ATOM 9259 C C . LYS E 2 157 ? 4.674 -20.385 148.873 1.00 44.63 157 LYS E C 1
ATOM 9260 O O . LYS E 2 157 ? 5.849 -20.625 148.580 1.00 42.98 157 LYS E O 1
ATOM 9266 N N . ALA E 2 158 ? 4.317 -19.567 149.859 1.00 40.25 158 ALA E N 1
ATOM 9267 C CA . ALA E 2 158 ? 5.246 -19.070 150.866 1.00 42.17 158 ALA E CA 1
ATOM 9268 C C . ALA E 2 158 ? 4.956 -19.858 152.129 1.00 43.76 158 ALA E C 1
ATOM 9269 O O . ALA E 2 158 ? 3.908 -19.664 152.746 1.00 41.29 158 ALA E O 1
ATOM 9271 N N . ASP E 2 159 ? 5.860 -20.776 152.479 1.00 43.45 159 ASP E N 1
ATOM 9272 C CA . ASP E 2 159 ? 5.608 -21.753 153.535 1.00 41.49 159 ASP E CA 1
ATOM 9273 C C . ASP E 2 159 ? 4.271 -22.449 153.276 1.00 44.39 159 ASP E C 1
ATOM 9274 O O . ASP E 2 159 ? 4.126 -23.167 152.282 1.00 51.65 159 ASP E O 1
ATOM 9279 N N . SER E 2 160 ? 3.274 -22.210 154.133 1.00 44.00 160 SER E N 1
ATOM 9280 C CA . SER E 2 160 ? 1.979 -22.868 153.993 1.00 45.13 160 SER E CA 1
ATOM 9281 C C . SER E 2 160 ? 0.992 -22.081 153.134 1.00 43.53 160 SER E C 1
ATOM 9282 O O . SER E 2 160 ? -0.069 -22.608 152.785 1.00 47.12 160 SER E O 1
ATOM 9285 N N . SER E 2 161 ? 1.311 -20.839 152.773 1.00 42.62 161 SER E N 1
ATOM 9286 C CA . SER E 2 161 ? 0.272 -20.007 152.195 1.00 43.30 161 SER E CA 1
ATOM 9287 C C . SER E 2 161 ? 0.519 -19.727 150.712 1.00 42.30 161 SER E C 1
ATOM 9288 O O . SER E 2 161 ? 1.664 -19.673 150.266 1.00 41.16 161 SER E O 1
ATOM 9291 N N . PRO E 2 162 ? -0.540 -19.548 149.924 1.00 47.69 162 PRO E N 1
ATOM 9292 C CA . PRO E 2 162 ? -0.361 -19.064 148.555 1.00 47.04 162 PRO E CA 1
ATOM 9293 C C . PRO E 2 162 ? 0.225 -17.661 148.550 1.00 48.34 162 PRO E C 1
ATOM 9294 O O . PRO E 2 162 ? 0.033 -16.880 149.485 1.00 49.62 162 PRO E O 1
ATOM 9298 N N . VAL E 2 163 ? 0.956 -17.338 147.485 1.00 50.23 163 VAL E N 1
ATOM 9299 C CA . VAL E 2 163 ? 1.545 -16.007 147.407 1.00 53.54 163 VAL E CA 1
ATOM 9300 C C . VAL E 2 163 ? 0.747 -15.141 146.440 1.00 66.25 163 VAL E C 1
ATOM 9301 O O . VAL E 2 163 ? -0.088 -14.331 146.849 1.00 87.21 163 VAL E O 1
ATOM 9305 N N . LYS E 2 164 ? 0.995 -15.316 145.142 1.00 65.64 164 LYS E N 1
ATOM 9306 C CA . LYS E 2 164 ? 0.361 -14.525 144.065 1.00 73.10 164 LYS E CA 1
ATOM 9307 C C . LYS E 2 164 ? 0.634 -13.031 144.210 1.00 75.09 164 LYS E C 1
ATOM 9308 O O . LYS E 2 164 ? -0.281 -12.209 144.138 1.00 79.46 164 LYS E O 1
ATOM 9314 N N . ALA E 2 165 ? 1.893 -12.678 144.434 1.00 67.97 165 ALA E N 1
ATOM 9315 C CA . ALA E 2 165 ? 2.356 -11.305 144.307 1.00 57.16 165 ALA E CA 1
ATOM 9316 C C . ALA E 2 165 ? 3.850 -11.376 144.062 1.00 53.67 165 ALA E C 1
ATOM 9317 O O . ALA E 2 165 ? 4.558 -12.125 144.741 1.00 51.14 165 ALA E O 1
ATOM 9319 N N . GLY E 2 166 ? 4.319 -10.621 143.072 1.00 53.66 166 GLY E N 1
ATOM 9320 C CA . GLY E 2 166 ? 5.673 -10.812 142.595 1.00 52.03 166 GLY E CA 1
ATOM 9321 C C . GLY E 2 166 ? 5.860 -12.026 141.712 1.00 47.79 166 GLY E C 1
ATOM 9322 O O . GLY E 2 166 ? 6.999 -12.425 141.457 1.00 49.57 166 GLY E O 1
ATOM 9323 N N . VAL E 2 167 ? 4.770 -12.629 141.240 1.00 40.22 167 VAL E N 1
ATOM 9324 C CA . VAL E 2 167 ? 4.813 -13.800 140.372 1.00 43.12 167 VAL E CA 1
ATOM 9325 C C . VAL E 2 167 ? 4.654 -13.355 138.922 1.00 43.26 167 VAL E C 1
ATOM 9326 O O . VAL E 2 167 ? 3.729 -12.601 138.594 1.00 42.85 167 VAL E O 1
ATOM 9330 N N . GLU E 2 168 ? 5.539 -13.841 138.052 1.00 38.81 168 GLU E N 1
ATOM 9331 C CA . GLU E 2 168 ? 5.438 -13.616 136.614 1.00 45.15 168 GLU E CA 1
ATOM 9332 C C . GLU E 2 168 ? 5.740 -14.928 135.906 1.00 40.96 168 GLU E C 1
ATOM 9333 O O . GLU E 2 168 ? 6.841 -15.464 136.040 1.00 38.80 168 GLU E O 1
ATOM 9339 N N . THR E 2 169 ? 4.760 -15.439 135.166 1.00 38.40 169 THR E N 1
ATOM 9340 C CA . THR E 2 169 ? 4.832 -16.725 134.491 1.00 39.40 169 THR E CA 1
ATOM 9341 C C . THR E 2 169 ? 4.686 -16.494 132.994 1.00 43.77 169 THR E C 1
ATOM 9342 O O . THR E 2 169 ? 3.822 -15.720 132.571 1.00 46.68 169 THR E O 1
ATOM 9346 N N . THR E 2 170 ? 5.524 -17.162 132.202 1.00 37.89 170 THR E N 1
ATOM 9347 C CA . THR E 2 170 ? 5.468 -17.019 130.755 1.00 39.07 170 THR E CA 1
ATOM 9348 C C . THR E 2 170 ? 4.297 -17.803 130.175 1.00 43.30 170 THR E C 1
ATOM 9349 O O . THR E 2 170 ? 3.697 -18.662 130.831 1.00 38.74 170 THR E O 1
ATOM 9353 N N . THR E 2 171 ? 3.988 -17.502 128.916 1.00 47.39 171 THR E N 1
ATOM 9354 C CA . THR E 2 171 ? 3.151 -18.386 128.132 1.00 48.85 171 THR E CA 1
ATOM 9355 C C . THR E 2 171 ? 3.912 -19.678 127.872 1.00 45.55 171 THR E C 1
ATOM 9356 O O . THR E 2 171 ? 5.144 -19.698 127.897 1.00 41.08 171 THR E O 1
ATOM 9360 N N . PRO E 2 172 ? 3.206 -20.771 127.616 1.00 46.64 172 PRO E N 1
ATOM 9361 C CA . PRO E 2 172 ? 3.889 -21.973 127.137 1.00 45.23 172 PRO E CA 1
ATOM 9362 C C . PRO E 2 172 ? 4.397 -21.760 125.720 1.00 46.38 172 PRO E C 1
ATOM 9363 O O . PRO E 2 172 ? 3.779 -21.068 124.906 1.00 47.03 172 PRO E O 1
ATOM 9367 N N . SER E 2 173 ? 5.542 -22.366 125.429 1.00 41.90 173 SER E N 1
ATOM 9368 C CA . SER E 2 173 ? 6.134 -22.317 124.099 1.00 39.52 173 SER E CA 1
ATOM 9369 C C . SER E 2 173 ? 6.566 -23.716 123.686 1.00 40.14 173 SER E C 1
ATOM 9370 O O . SER E 2 173 ? 6.987 -24.529 124.517 1.00 39.92 173 SER E O 1
ATOM 9373 N N . LYS E 2 174 ? 6.457 -23.983 122.389 1.00 41.11 174 LYS E N 1
ATOM 9374 C CA . LYS E 2 174 ? 6.741 -25.301 121.840 1.00 42.12 174 LYS E CA 1
ATOM 9375 C C . LYS E 2 174 ? 8.246 -25.534 121.771 1.00 47.75 174 LYS E C 1
ATOM 9376 O O . LYS E 2 174 ? 8.982 -24.733 121.182 1.00 52.13 174 LYS E O 1
ATOM 9382 N N . GLN E 2 175 ? 8.695 -26.634 122.367 1.00 42.51 175 GLN E N 1
ATOM 9383 C CA . GLN E 2 175 ? 10.079 -27.061 122.278 1.00 46.65 175 GLN E CA 1
ATOM 9384 C C . GLN E 2 175 ? 10.336 -27.766 120.949 1.00 46.92 175 GLN E C 1
ATOM 9385 O O . GLN E 2 175 ? 9.425 -28.043 120.163 1.00 51.21 175 GLN E O 1
ATOM 9391 N N . SER E 2 176 ? 11.603 -28.093 120.716 1.00 49.43 176 SER E N 1
ATOM 9392 C CA . SER E 2 176 ? 11.954 -28.751 119.467 1.00 58.84 176 SER E CA 1
ATOM 9393 C C . SER E 2 176 ? 11.523 -30.210 119.436 1.00 57.86 176 SER E C 1
ATOM 9394 O O . SER E 2 176 ? 11.459 -30.795 118.353 1.00 50.31 176 SER E O 1
ATOM 9397 N N . ASN E 2 177 ? 11.209 -30.805 120.587 1.00 58.68 177 ASN E N 1
ATOM 9398 C CA . ASN E 2 177 ? 10.716 -32.175 120.628 1.00 61.31 177 ASN E CA 1
ATOM 9399 C C . ASN E 2 177 ? 9.191 -32.249 120.658 1.00 61.53 177 ASN E C 1
ATOM 9400 O O . ASN E 2 177 ? 8.643 -33.307 120.991 1.00 64.79 177 ASN E O 1
ATOM 9405 N N . ASN E 2 178 ? 8.508 -31.148 120.325 1.00 54.20 178 ASN E N 1
ATOM 9406 C CA . ASN E 2 178 ? 7.050 -31.039 120.273 1.00 53.26 178 ASN E CA 1
ATOM 9407 C C . ASN E 2 178 ? 6.405 -31.004 121.660 1.00 53.73 178 ASN E C 1
ATOM 9408 O O . ASN E 2 178 ? 5.202 -30.746 121.785 1.00 47.13 178 ASN E O 1
ATOM 9413 N N . LYS E 2 179 ? 7.187 -31.230 122.709 1.00 46.59 179 LYS E N 1
ATOM 9414 C CA . LYS E 2 179 ? 6.709 -30.896 124.038 1.00 53.75 179 LYS E CA 1
ATOM 9415 C C . LYS E 2 179 ? 6.732 -29.373 124.216 1.00 52.44 179 LYS E C 1
ATOM 9416 O O . LYS E 2 179 ? 7.039 -28.611 123.286 1.00 43.49 179 LYS E O 1
ATOM 9422 N N . TYR E 2 180 ? 6.390 -28.922 125.428 1.00 42.47 180 TYR E N 1
ATOM 9423 C CA . TYR E 2 180 ? 6.258 -27.506 125.721 1.00 41.21 180 TYR E CA 1
ATOM 9424 C C . TYR E 2 180 ? 7.082 -27.155 126.955 1.00 41.69 180 TYR E C 1
ATOM 9425 O O . TYR E 2 180 ? 7.417 -28.017 127.772 1.00 41.99 180 TYR E O 1
ATOM 9434 N N . ALA E 2 181 ? 7.416 -25.868 127.062 1.00 39.16 181 ALA E N 1
ATOM 9435 C CA . ALA E 2 181 ? 8.226 -25.325 128.143 1.00 38.31 181 ALA E CA 1
ATOM 9436 C C . ALA E 2 181 ? 7.586 -24.040 128.648 1.00 38.27 181 ALA E C 1
ATOM 9437 O O . ALA E 2 181 ? 6.958 -23.299 127.885 1.00 37.69 181 ALA E O 1
ATOM 9439 N N . ALA E 2 182 ? 7.752 -23.785 129.948 1.00 37.79 182 ALA E N 1
ATOM 9440 C CA . ALA E 2 182 ? 7.305 -22.544 130.551 1.00 40.74 182 ALA E CA 1
ATOM 9441 C C . ALA E 2 182 ? 8.242 -22.210 131.701 1.00 44.66 182 ALA E C 1
ATOM 9442 O O . ALA E 2 182 ? 8.999 -23.058 132.186 1.00 43.62 182 ALA E O 1
ATOM 9444 N N . SER E 2 183 ? 8.205 -20.953 132.122 1.00 40.14 183 SER E N 1
ATOM 9445 C CA . SER E 2 183 ? 9.005 -20.535 133.258 1.00 35.55 183 SER E CA 1
ATOM 9446 C C . SER E 2 183 ? 8.186 -19.571 134.103 1.00 36.63 183 SER E C 1
ATOM 9447 O O . SER E 2 183 ? 7.332 -18.837 133.591 1.00 37.08 183 SER E O 1
ATOM 9450 N N . SER E 2 184 ? 8.463 -19.581 135.406 1.00 37.75 184 SER E N 1
ATOM 9451 C CA . SER E 2 184 ? 7.802 -18.718 136.378 1.00 37.98 184 SER E CA 1
ATOM 9452 C C . SER E 2 184 ? 8.832 -18.112 137.316 1.00 35.61 184 SER E C 1
ATOM 9453 O O . SER E 2 184 ? 9.722 -18.809 137.813 1.00 37.66 184 SER E O 1
ATOM 9456 N N . TYR E 2 185 ? 8.687 -16.821 137.584 1.00 36.12 185 TYR E N 1
ATOM 9457 C CA . TYR E 2 185 ? 9.634 -16.086 138.410 1.00 37.41 185 TYR E CA 1
ATOM 9458 C C . TYR E 2 185 ? 8.904 -15.443 139.585 1.00 47.67 185 TYR E C 1
ATOM 9459 O O . TYR E 2 185 ? 7.860 -14.807 139.404 1.00 51.39 185 TYR E O 1
ATOM 9468 N N . LEU E 2 186 ? 9.448 -15.608 140.788 1.00 37.17 186 LEU E N 1
ATOM 9469 C CA . LEU E 2 186 ? 8.874 -15.010 141.991 1.00 41.17 186 LEU E CA 1
ATOM 9470 C C . LEU E 2 186 ? 9.926 -14.065 142.552 1.00 42.61 186 LEU E C 1
ATOM 9471 O O . LEU E 2 186 ? 10.962 -14.515 143.050 1.00 41.80 186 LEU E O 1
ATOM 9476 N N . SER E 2 187 ? 9.681 -12.764 142.430 1.00 44.51 187 SER E N 1
ATOM 9477 C CA . SER E 2 187 ? 10.648 -11.751 142.831 1.00 53.47 187 SER E CA 1
ATOM 9478 C C . SER E 2 187 ? 10.338 -11.293 144.248 1.00 50.63 187 SER E C 1
ATOM 9479 O O . SER E 2 187 ? 9.219 -10.868 144.535 1.00 51.88 187 SER E O 1
ATOM 9482 N N . LEU E 2 188 ? 11.329 -11.390 145.126 1.00 48.71 188 LEU E N 1
ATOM 9483 C CA . LEU E 2 188 ? 11.182 -11.036 146.528 1.00 43.68 188 LEU E CA 1
ATOM 9484 C C . LEU E 2 188 ? 12.315 -10.121 146.943 1.00 48.00 188 LEU E C 1
ATOM 9485 O O . LEU E 2 188 ? 13.383 -10.120 146.334 1.00 45.26 188 LEU E O 1
ATOM 9490 N N . THR E 2 189 ? 12.087 -9.359 148.014 1.00 46.56 189 THR E N 1
ATOM 9491 C CA . THR E 2 189 ? 13.209 -8.763 148.712 1.00 48.94 189 THR E CA 1
ATOM 9492 C C . THR E 2 189 ? 13.941 -9.853 149.493 1.00 47.57 189 THR E C 1
ATOM 9493 O O . THR E 2 189 ? 13.364 -10.900 149.805 1.00 46.14 189 THR E O 1
ATOM 9497 N N . PRO E 2 190 ? 15.232 -9.652 149.770 1.00 48.80 190 PRO E N 1
ATOM 9498 C CA . PRO E 2 190 ? 15.932 -10.599 150.653 1.00 51.72 190 PRO E CA 1
ATOM 9499 C C . PRO E 2 190 ? 15.246 -10.781 151.994 1.00 48.80 190 PRO E C 1
ATOM 9500 O O . PRO E 2 190 ? 15.217 -11.903 152.517 1.00 49.74 190 PRO E O 1
ATOM 9504 N N . GLU E 2 191 ? 14.677 -9.713 152.560 1.00 50.22 191 GLU E N 1
ATOM 9505 C CA . GLU E 2 191 ? 13.972 -9.835 153.839 1.00 50.83 191 GLU E CA 1
ATOM 9506 C C . GLU E 2 191 ? 12.806 -10.813 153.729 1.00 48.68 191 GLU E C 1
ATOM 9507 O O . GLU E 2 191 ? 12.624 -11.683 154.590 1.00 48.23 191 GLU E O 1
ATOM 9513 N N . GLN E 2 192 ? 12.004 -10.681 152.669 1.00 47.74 192 GLN E N 1
ATOM 9514 C CA . GLN E 2 192 ? 10.920 -11.631 152.418 1.00 56.72 192 GLN E CA 1
ATOM 9515 C C . GLN E 2 192 ? 11.452 -13.050 152.258 1.00 54.25 192 GLN E C 1
ATOM 9516 O O . GLN E 2 192 ? 10.887 -14.005 152.808 1.00 48.06 192 GLN E O 1
ATOM 9522 N N . TRP E 2 193 ? 12.524 -13.206 151.472 1.00 51.34 193 TRP E N 1
ATOM 9523 C CA . TRP E 2 193 ? 13.108 -14.524 151.248 1.00 45.38 193 TRP E CA 1
ATOM 9524 C C . TRP E 2 193 ? 13.473 -15.191 152.573 1.00 46.43 193 TRP E C 1
ATOM 9525 O O . TRP E 2 193 ? 13.096 -16.342 152.826 1.00 42.84 193 TRP E O 1
ATOM 9536 N N . LYS E 2 194 ? 14.160 -14.455 153.455 1.00 45.28 194 LYS E N 1
ATOM 9537 C CA . LYS E 2 194 ? 14.602 -15.004 154.731 1.00 49.77 194 LYS E CA 1
ATOM 9538 C C . LYS E 2 194 ? 13.462 -15.228 155.718 1.00 47.15 194 LYS E C 1
ATOM 9539 O O . LYS E 2 194 ? 13.645 -15.978 156.682 1.00 46.27 194 LYS E O 1
ATOM 9545 N N . SER E 2 195 ? 12.308 -14.593 155.522 1.00 45.87 195 SER E N 1
ATOM 9546 C CA . SER E 2 195 ? 11.285 -14.579 156.562 1.00 57.69 195 SER E CA 1
ATOM 9547 C C . SER E 2 195 ? 10.344 -15.779 156.513 1.00 55.17 195 SER E C 1
ATOM 9548 O O . SER E 2 195 ? 9.418 -15.841 157.324 1.00 45.72 195 SER E O 1
ATOM 9551 N N . HIS E 2 196 ? 10.545 -16.725 155.592 1.00 51.40 196 HIS E N 1
ATOM 9552 C CA . HIS E 2 196 ? 9.718 -17.923 155.516 1.00 48.97 196 HIS E CA 1
ATOM 9553 C C . HIS E 2 196 ? 10.585 -19.169 155.532 1.00 49.62 196 HIS E C 1
ATOM 9554 O O . HIS E 2 196 ? 11.663 -19.195 154.928 1.00 47.27 196 HIS E O 1
ATOM 9561 N N . ARG E 2 197 ? 10.095 -20.203 156.223 1.00 42.51 197 ARG E N 1
ATOM 9562 C CA . ARG E 2 197 ? 10.796 -21.480 156.255 1.00 42.34 197 ARG E CA 1
ATOM 9563 C C . ARG E 2 197 ? 11.071 -22.012 154.849 1.00 47.48 197 ARG E C 1
ATOM 9564 O O . ARG E 2 197 ? 12.103 -22.642 154.605 1.00 41.38 197 ARG E O 1
ATOM 9572 N N . SER E 2 198 ? 10.145 -21.804 153.921 1.00 43.04 198 SER E N 1
ATOM 9573 C CA . SER E 2 198 ? 10.310 -22.390 152.601 1.00 47.07 198 SER E CA 1
ATOM 9574 C C . SER E 2 198 ? 9.448 -21.638 151.604 1.00 43.43 198 SER E C 1
ATOM 9575 O O . SER E 2 198 ? 8.553 -20.873 151.970 1.00 45.56 198 SER E O 1
ATOM 9578 N N . TYR E 2 199 ? 9.730 -21.889 150.335 1.00 41.53 199 TYR E N 1
ATOM 9579 C CA . TYR E 2 199 ? 8.917 -21.446 149.219 1.00 40.47 199 TYR E CA 1
ATOM 9580 C C . TYR E 2 199 ? 8.756 -22.629 148.283 1.00 39.52 199 TYR E C 1
ATOM 9581 O O . TYR E 2 199 ? 9.671 -23.445 148.136 1.00 37.69 199 TYR E O 1
ATOM 9590 N N . SER E 2 200 ? 7.584 -22.731 147.666 1.00 42.50 200 SER E N 1
ATOM 9591 C CA . SER E 2 200 ? 7.278 -23.829 146.763 1.00 41.10 200 SER E CA 1
ATOM 9592 C C . SER E 2 200 ? 6.735 -23.299 145.453 1.00 38.51 200 SER E C 1
ATOM 9593 O O . SER E 2 200 ? 6.014 -22.292 145.424 1.00 38.63 200 SER E O 1
ATOM 9596 N N . CYS E 2 201 ? 7.117 -23.984 144.378 1.00 36.21 201 CYS E N 1
ATOM 9597 C CA . CYS E 2 201 ? 6.528 -23.802 143.054 1.00 35.98 201 CYS E CA 1
ATOM 9598 C C . CYS E 2 201 ? 5.685 -25.034 142.756 1.00 36.46 201 CYS E C 1
ATOM 9599 O O . CYS E 2 201 ? 6.214 -26.149 142.723 1.00 38.50 201 CYS E O 1
ATOM 9602 N N . GLN E 2 202 ? 4.413 -24.829 142.486 1.00 36.80 202 GLN E N 1
ATOM 9603 C CA . GLN E 2 202 ? 3.483 -25.914 142.222 1.00 37.59 202 GLN E CA 1
ATOM 9604 C C . GLN E 2 202 ? 2.962 -25.792 140.803 1.00 37.66 202 GLN E C 1
ATOM 9605 O O . GLN E 2 202 ? 2.376 -24.770 140.437 1.00 42.95 202 GLN E O 1
ATOM 9611 N N . VAL E 2 203 ? 3.167 -26.835 140.019 1.00 38.00 203 VAL E N 1
ATOM 9612 C CA . VAL E 2 203 ? 2.888 -26.826 138.587 1.00 39.04 203 VAL E CA 1
ATOM 9613 C C . VAL E 2 203 ? 1.782 -27.838 138.334 1.00 39.45 203 VAL E C 1
ATOM 9614 O O . VAL E 2 203 ? 1.974 -29.044 138.539 1.00 40.31 203 VAL E O 1
ATOM 9618 N N . THR E 2 204 ? 0.621 -27.358 137.914 1.00 40.03 204 THR E N 1
ATOM 9619 C CA . THR E 2 204 ? -0.534 -28.221 137.700 1.00 44.21 204 THR E CA 1
ATOM 9620 C C . THR E 2 204 ? -0.711 -28.422 136.205 1.00 42.06 204 THR E C 1
ATOM 9621 O O . THR E 2 204 ? -0.826 -27.447 135.457 1.00 41.59 204 THR E O 1
ATOM 9625 N N . HIS E 2 205 ? -0.734 -29.680 135.778 1.00 48.11 205 HIS E N 1
ATOM 9626 C CA . HIS E 2 205 ? -0.802 -30.021 134.362 1.00 51.15 205 HIS E CA 1
ATOM 9627 C C . HIS E 2 205 ? -1.825 -31.132 134.186 1.00 56.93 205 HIS E C 1
ATOM 9628 O O . HIS E 2 205 ? -1.608 -32.250 134.663 1.00 54.91 205 HIS E O 1
ATOM 9635 N N . GLU E 2 206 ? -2.923 -30.829 133.494 1.00 58.46 206 GLU E N 1
ATOM 9636 C CA . GLU E 2 206 ? -4.022 -31.778 133.293 1.00 61.79 206 GLU E CA 1
ATOM 9637 C C . GLU E 2 206 ? -4.438 -32.431 134.612 1.00 59.79 206 GLU E C 1
ATOM 9638 O O . GLU E 2 206 ? -4.514 -33.654 134.733 1.00 57.65 206 GLU E O 1
ATOM 9644 N N . GLY E 2 207 ? -4.669 -31.596 135.622 1.00 62.20 207 GLY E N 1
ATOM 9645 C CA . GLY E 2 207 ? -5.172 -32.075 136.899 1.00 64.31 207 GLY E CA 1
ATOM 9646 C C . GLY E 2 207 ? -4.192 -32.835 137.769 1.00 66.06 207 GLY E C 1
ATOM 9647 O O . GLY E 2 207 ? -4.615 -33.525 138.700 1.00 77.31 207 GLY E O 1
ATOM 9648 N N . SER E 2 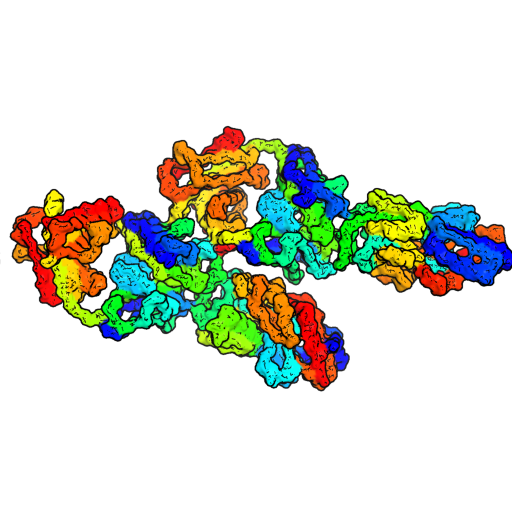208 ? -2.893 -32.730 137.506 1.00 57.57 208 SER E N 1
ATOM 9649 C CA . SER E 2 208 ? -1.889 -33.402 138.323 1.00 56.93 208 SER E CA 1
ATOM 9650 C C . SER E 2 208 ? -0.765 -32.423 138.629 1.00 55.69 208 SER E C 1
ATOM 9651 O O . SER E 2 208 ? -0.192 -31.824 137.711 1.00 51.29 208 SER E O 1
ATOM 9654 N N . THR E 2 209 ? -0.444 -32.274 139.914 1.00 54.35 209 THR E N 1
ATOM 9655 C CA . THR E 2 209 ? 0.438 -31.211 140.380 1.00 52.96 209 THR E CA 1
ATOM 9656 C C . THR E 2 209 ? 1.827 -31.752 140.698 1.00 49.08 209 THR E C 1
ATOM 9657 O O . THR E 2 209 ? 1.967 -32.751 141.406 1.00 58.36 209 THR E O 1
ATOM 9661 N N . VAL E 2 210 ? 2.843 -31.098 140.147 1.00 43.79 210 VAL E N 1
ATOM 9662 C CA . VAL E 2 210 ? 4.243 -31.347 140.469 1.00 46.67 210 VAL E CA 1
ATOM 9663 C C . VAL E 2 210 ? 4.737 -30.149 141.263 1.00 52.77 210 VAL E C 1
ATOM 9664 O O . VAL E 2 210 ? 4.525 -28.999 140.858 1.00 58.46 210 VAL E O 1
ATOM 9668 N N . GLU E 2 211 ? 5.377 -30.406 142.398 1.00 54.44 211 GLU E N 1
ATOM 9669 C CA . GLU E 2 211 ? 5.792 -29.328 143.280 1.00 47.95 211 GLU E CA 1
ATOM 9670 C C . GLU E 2 211 ? 7.262 -29.491 143.628 1.00 43.60 211 GLU E C 1
ATOM 9671 O O . GLU E 2 211 ? 7.738 -30.607 143.851 1.00 51.39 211 GLU E O 1
ATOM 9677 N N . LYS E 2 212 ? 7.980 -28.374 143.647 1.00 38.54 212 LYS E N 1
ATOM 9678 C CA . LYS E 2 212 ? 9.344 -28.314 144.144 1.00 37.51 212 LYS E CA 1
ATOM 9679 C C . LYS E 2 212 ? 9.429 -27.233 145.214 1.00 39.20 212 LYS E C 1
ATOM 9680 O O . LYS E 2 212 ? 8.699 -26.235 145.172 1.00 39.07 212 LYS E O 1
ATOM 9686 N N . THR E 2 213 ? 10.326 -27.432 146.172 1.00 33.65 213 THR E N 1
ATOM 9687 C CA . THR E 2 213 ? 10.414 -26.568 147.342 1.00 40.64 213 THR E CA 1
ATOM 9688 C C . THR E 2 213 ? 11.874 -26.236 147.608 1.00 44.10 213 THR E C 1
ATOM 9689 O O . THR E 2 213 ? 12.752 -27.077 147.400 1.00 46.41 213 THR E O 1
ATOM 9693 N N . VAL E 2 214 ? 12.132 -25.000 148.042 1.00 38.38 214 VAL E N 1
ATOM 9694 C CA . VAL E 2 214 ? 13.462 -24.549 148.435 1.00 39.91 214 VAL E CA 1
ATOM 9695 C C . VAL E 2 214 ? 13.364 -23.808 149.767 1.00 39.44 214 VAL E C 1
ATOM 9696 O O . VAL E 2 214 ? 12.327 -23.232 150.102 1.00 41.50 214 VAL E O 1
ATOM 9700 N N . ALA E 2 215 ? 14.447 -23.838 150.536 1.00 40.42 215 ALA E N 1
ATOM 9701 C CA . ALA E 2 215 ? 14.485 -23.134 151.808 1.00 44.98 215 ALA E CA 1
ATOM 9702 C C . ALA E 2 215 ? 15.720 -22.249 151.890 1.00 49.82 215 ALA E C 1
ATOM 9703 O O . ALA E 2 215 ? 16.783 -22.603 151.368 1.00 48.06 215 ALA E O 1
ATOM 9705 N N . PRO E 2 216 ? 15.612 -21.088 152.557 1.00 52.64 216 PRO E N 1
ATOM 9706 C CA . PRO E 2 216 ? 16.743 -20.178 152.784 1.00 54.66 216 PRO E CA 1
ATOM 9707 C C . PRO E 2 216 ? 17.915 -20.783 153.577 1.00 55.37 216 PRO E C 1
ATOM 9708 O O . PRO E 2 216 ? 17.789 -21.798 154.266 1.00 54.15 216 PRO E O 1
ATOM 9712 N N . GLU F 3 1 ? 25.172 -22.396 97.734 1.00 66.85 1 GLU F N 1
ATOM 9713 C CA . GLU F 3 1 ? 25.942 -21.366 97.042 1.00 65.74 1 GLU F CA 1
ATOM 9714 C C . GLU F 3 1 ? 25.663 -19.977 97.618 1.00 57.21 1 GLU F C 1
ATOM 9715 O O . GLU F 3 1 ? 26.342 -19.009 97.280 1.00 55.23 1 GLU F O 1
ATOM 9721 N N . VAL F 3 2 ? 24.655 -19.891 98.486 1.00 53.47 2 VAL F N 1
ATOM 9722 C CA . VAL F 3 2 ? 24.214 -18.636 99.085 1.00 52.88 2 VAL F CA 1
ATOM 9723 C C . VAL F 3 2 ? 24.132 -18.820 100.601 1.00 56.06 2 VAL F C 1
ATOM 9724 O O . VAL F 3 2 ? 23.501 -19.769 101.086 1.00 59.46 2 VAL F O 1
ATOM 9728 N N . GLN F 3 3 ? 24.777 -17.919 101.346 1.00 48.84 3 GLN F N 1
ATOM 9729 C CA . GLN F 3 3 ? 24.837 -17.994 102.810 1.00 53.88 3 GLN F CA 1
ATOM 9730 C C . GLN F 3 3 ? 24.667 -16.574 103.348 1.00 56.41 3 GLN F C 1
ATOM 9731 O O . GLN F 3 3 ? 25.625 -15.789 103.371 1.00 55.13 3 GLN F O 1
ATOM 9737 N N . LEU F 3 4 ? 23.452 -16.250 103.787 1.00 51.70 4 LEU F N 1
ATOM 9738 C CA . LEU F 3 4 ? 23.076 -14.887 104.137 1.00 46.69 4 LEU F CA 1
ATOM 9739 C C . LEU F 3 4 ? 23.146 -14.670 105.642 1.00 45.73 4 LEU F C 1
ATOM 9740 O O . LEU F 3 4 ? 22.741 -15.533 106.424 1.00 40.03 4 LEU F O 1
ATOM 9745 N N . VAL F 3 5 ? 23.652 -13.505 106.047 1.00 42.56 5 VAL F N 1
ATOM 9746 C CA . VAL F 3 5 ? 23.722 -13.127 107.461 1.00 48.50 5 VAL F CA 1
ATOM 9747 C C . VAL F 3 5 ? 23.326 -11.658 107.571 1.00 51.54 5 VAL F C 1
ATOM 9748 O O . VAL F 3 5 ? 24.028 -10.786 107.047 1.00 58.11 5 VAL F O 1
ATOM 9752 N N . GLU F 3 6 ? 22.207 -11.383 108.238 1.00 39.58 6 GLU F N 1
ATOM 9753 C CA . GLU F 3 6 ? 21.795 -10.016 108.530 1.00 42.85 6 GLU F CA 1
ATOM 9754 C C . GLU F 3 6 ? 22.523 -9.487 109.767 1.00 50.28 6 GLU F C 1
ATOM 9755 O O . GLU F 3 6 ? 22.974 -10.252 110.623 1.00 51.36 6 GLU F O 1
ATOM 9761 N N . SER F 3 7 ? 22.636 -8.159 109.849 1.00 51.30 7 SER F N 1
ATOM 9762 C CA . SER F 3 7 ? 23.124 -7.493 111.048 1.00 51.40 7 SER F CA 1
ATOM 9763 C C . SER F 3 7 ? 22.464 -6.124 111.159 1.00 49.64 7 SER F C 1
ATOM 9764 O O . SER F 3 7 ? 21.722 -5.695 110.275 1.00 55.06 7 SER F O 1
ATOM 9767 N N . GLY F 3 8 ? 22.720 -5.448 112.275 1.00 45.47 8 GLY F N 1
ATOM 9768 C CA . GLY F 3 8 ? 22.242 -4.094 112.467 1.00 49.24 8 GLY F CA 1
ATOM 9769 C C . GLY F 3 8 ? 20.944 -3.937 113.236 1.00 51.32 8 GLY F C 1
ATOM 9770 O O . GLY F 3 8 ? 20.539 -2.796 113.497 1.00 54.84 8 GLY F O 1
ATOM 9771 N N . GLY F 3 9 ? 20.279 -5.031 113.606 1.00 45.64 9 GLY F N 1
ATOM 9772 C CA . GLY F 3 9 ? 19.032 -4.922 114.340 1.00 47.69 9 GLY F CA 1
ATOM 9773 C C . GLY F 3 9 ? 19.233 -4.442 115.766 1.00 43.99 9 GLY F C 1
ATOM 9774 O O . GLY F 3 9 ? 20.336 -4.438 116.303 1.00 43.06 9 GLY F O 1
ATOM 9775 N N . GLY F 3 10 ? 18.147 -4.021 116.384 1.00 40.19 10 GLY F N 1
ATOM 9776 C CA . GLY F 3 10 ? 18.221 -3.557 117.762 1.00 46.05 10 GLY F CA 1
ATOM 9777 C C . GLY F 3 10 ? 17.142 -2.522 118.055 1.00 39.86 10 GLY F C 1
ATOM 9778 O O . GLY F 3 10 ? 16.095 -2.498 117.409 1.00 40.85 10 GLY F O 1
ATOM 9779 N N . LEU F 3 11 ? 17.430 -1.674 119.034 1.00 41.43 11 LEU F N 1
ATOM 9780 C CA . LEU F 3 11 ? 16.443 -0.737 119.560 1.00 46.03 11 LEU F CA 1
ATOM 9781 C C . LEU F 3 11 ? 16.490 0.592 118.813 1.00 42.59 11 LEU F C 1
ATOM 9782 O O . LEU F 3 11 ? 17.539 1.234 118.748 1.00 44.18 11 LEU F O 1
ATOM 9787 N N . VAL F 3 12 ? 15.343 1.024 118.296 1.00 42.20 12 VAL F N 1
ATOM 9788 C CA . VAL F 3 12 ? 15.220 2.338 117.668 1.00 44.49 12 VAL F CA 1
ATOM 9789 C C . VAL F 3 12 ? 13.951 3.018 118.176 1.00 45.01 12 VAL F C 1
ATOM 9790 O O . VAL F 3 12 ? 12.935 2.359 118.425 1.00 44.32 12 VAL F O 1
ATOM 9794 N N . GLN F 3 13 ? 14.024 4.342 118.366 1.00 45.95 13 GLN F N 1
ATOM 9795 C CA . GLN F 3 13 ? 12.883 5.143 118.784 1.00 50.43 13 GLN F CA 1
ATOM 9796 C C . GLN F 3 13 ? 11.918 5.371 117.621 1.00 53.67 13 GLN F C 1
ATOM 9797 O O . GLN F 3 13 ? 12.345 5.518 116.471 1.00 49.24 13 GLN F O 1
ATOM 9803 N N . PRO F 3 14 ? 10.615 5.434 117.903 1.00 58.20 14 PRO F N 1
ATOM 9804 C CA . PRO F 3 14 ? 9.644 5.770 116.853 1.00 53.14 14 PRO F CA 1
ATOM 9805 C C . PRO F 3 14 ? 10.025 7.074 116.171 1.00 52.44 14 PRO F C 1
ATOM 9806 O O . PRO F 3 14 ? 10.513 8.006 116.808 1.00 51.07 14 PRO F O 1
ATOM 9810 N N . GLY F 3 15 ? 9.834 7.124 114.853 1.00 56.81 15 GLY F N 1
ATOM 9811 C CA . GLY F 3 15 ? 10.170 8.304 114.082 1.00 58.09 15 GLY F CA 1
ATOM 9812 C C . GLY F 3 15 ? 11.602 8.384 113.597 1.00 60.07 15 GLY F C 1
ATOM 9813 O O . GLY F 3 15 ? 11.895 9.210 112.717 1.00 59.56 15 GLY F O 1
ATOM 9814 N N . ARG F 3 16 ? 12.503 7.557 114.125 1.00 51.12 16 ARG F N 1
ATOM 9815 C CA . ARG F 3 16 ? 13.906 7.600 113.757 1.00 52.49 16 ARG F CA 1
ATOM 9816 C C . ARG F 3 16 ? 14.193 6.544 112.693 1.00 56.75 16 ARG F C 1
ATOM 9817 O O . ARG F 3 16 ? 13.281 5.897 112.161 1.00 52.31 16 ARG F O 1
ATOM 9825 N N . SER F 3 17 ? 15.478 6.354 112.383 1.00 55.28 17 SER F N 1
ATOM 9826 C CA . SER F 3 17 ? 15.905 5.487 111.292 1.00 52.39 17 SER F CA 1
ATOM 9827 C C . SER F 3 17 ? 16.860 4.405 111.776 1.00 49.29 17 SER F C 1
ATOM 9828 O O . SER F 3 17 ? 17.482 4.521 112.833 1.00 48.83 17 SER F O 1
ATOM 9831 N N . LEU F 3 18 ? 16.977 3.352 110.964 1.00 43.52 18 LEU F N 1
ATOM 9832 C CA . LEU F 3 18 ? 17.863 2.232 111.243 1.00 44.84 18 LEU F CA 1
ATOM 9833 C C . LEU F 3 18 ? 18.159 1.534 109.928 1.00 42.18 18 LEU F C 1
ATOM 9834 O O . LEU F 3 18 ? 17.247 1.296 109.132 1.00 44.09 18 LEU F O 1
ATOM 9839 N N . ARG F 3 19 ? 19.424 1.197 109.711 1.00 41.11 19 ARG F N 1
ATOM 9840 C CA . ARG F 3 19 ? 19.851 0.528 108.490 1.00 44.37 19 ARG F CA 1
ATOM 9841 C C . ARG F 3 19 ? 20.331 -0.872 108.827 1.00 44.81 19 ARG F C 1
ATOM 9842 O O . ARG F 3 19 ? 21.183 -1.044 109.705 1.00 47.84 19 ARG F O 1
ATOM 9850 N N . LEU F 3 20 ? 19.760 -1.862 108.149 1.00 38.51 20 LEU F N 1
ATOM 9851 C CA . LEU F 3 20 ? 20.176 -3.253 108.236 1.00 36.05 20 LEU F CA 1
ATOM 9852 C C . LEU F 3 20 ? 21.060 -3.596 107.048 1.00 41.57 20 LEU F C 1
ATOM 9853 O O . LEU F 3 20 ? 20.964 -2.983 105.983 1.00 39.45 20 LEU F O 1
ATOM 9858 N N . SER F 3 21 ? 21.911 -4.602 107.238 1.00 41.97 21 SER F N 1
ATOM 9859 C CA . SER F 3 21 ? 22.798 -5.086 106.193 1.00 45.56 21 SER F CA 1
ATOM 9860 C C . SER F 3 21 ? 22.668 -6.597 106.078 1.00 46.56 21 SER F C 1
ATOM 9861 O O . SER F 3 21 ? 22.517 -7.292 107.088 1.00 45.57 21 SER F O 1
ATOM 9864 N N . CYS F 3 22 ? 22.700 -7.090 104.838 1.00 41.39 22 CYS F N 1
ATOM 9865 C CA . CYS F 3 22 ? 22.693 -8.516 104.523 1.00 41.79 22 CYS F CA 1
ATOM 9866 C C . CYS F 3 22 ? 23.910 -8.836 103.666 1.00 44.29 22 CYS F C 1
ATOM 9867 O O . CYS F 3 22 ? 24.108 -8.202 102.627 1.00 48.82 22 CYS F O 1
ATOM 9870 N N . THR F 3 23 ? 24.731 -9.797 104.091 1.00 42.57 23 THR F N 1
ATOM 9871 C CA . THR F 3 23 ? 25.909 -10.182 103.316 1.00 50.20 23 THR F CA 1
ATOM 9872 C C . THR F 3 23 ? 25.812 -11.632 102.860 1.00 54.91 23 THR F C 1
ATOM 9873 O O . THR F 3 23 ? 25.354 -12.498 103.613 1.00 53.61 23 THR F O 1
ATOM 9877 N N . ASP F 3 24 ? 26.261 -11.891 101.629 1.00 53.27 24 ASP F N 1
ATOM 9878 C CA . ASP F 3 24 ? 26.388 -13.243 101.097 1.00 48.89 24 ASP F CA 1
ATOM 9879 C C . ASP F 3 24 ? 27.850 -13.651 101.163 1.00 50.56 24 ASP F C 1
ATOM 9880 O O . ASP F 3 24 ? 28.712 -12.982 100.584 1.00 51.89 24 ASP F O 1
ATOM 9885 N N . SER F 3 25 ? 28.127 -14.746 101.858 1.00 52.89 25 SER F N 1
ATOM 9886 C CA . SER F 3 25 ? 29.479 -15.284 101.836 1.00 61.62 25 SER F CA 1
ATOM 9887 C C . SER F 3 25 ? 29.753 -16.143 100.607 1.00 59.89 25 SER F C 1
ATOM 9888 O O . SER F 3 25 ? 30.912 -16.503 100.373 1.00 63.18 25 SER F O 1
ATOM 9891 N N . GLY F 3 26 ? 28.730 -16.475 99.825 1.00 57.12 26 GLY F N 1
ATOM 9892 C CA . GLY F 3 26 ? 28.916 -17.193 98.582 1.00 58.34 26 GLY F CA 1
ATOM 9893 C C . GLY F 3 26 ? 29.448 -16.282 97.486 1.00 59.87 26 GLY F C 1
ATOM 9894 O O . GLY F 3 26 ? 29.785 -15.117 97.700 1.00 59.56 26 GLY F O 1
ATOM 9895 N N . PHE F 3 27 ? 29.507 -16.833 96.273 1.00 60.58 27 PHE F N 1
ATOM 9896 C CA . PHE F 3 27 ? 30.086 -16.121 95.139 1.00 58.47 27 PHE F CA 1
ATOM 9897 C C . PHE F 3 27 ? 29.064 -15.683 94.094 1.00 52.99 27 PHE F C 1
ATOM 9898 O O . PHE F 3 27 ? 29.466 -15.231 93.016 1.00 48.51 27 PHE F O 1
ATOM 9906 N N . THR F 3 28 ? 27.760 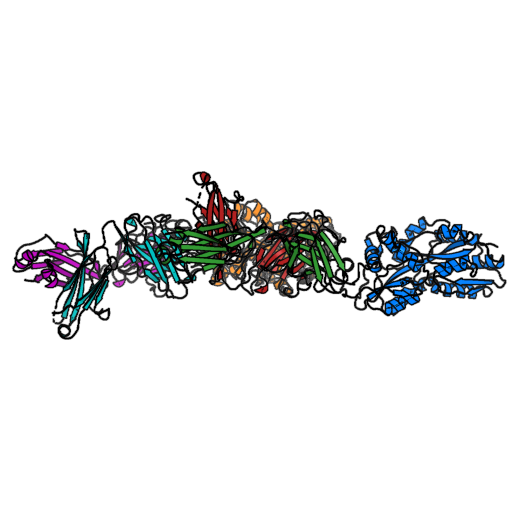-15.791 94.370 1.00 49.81 28 THR F N 1
ATOM 9907 C CA . THR F 3 28 ? 26.752 -15.496 93.355 1.00 50.86 28 THR F CA 1
ATOM 9908 C C . THR F 3 28 ? 25.874 -14.295 93.704 1.00 46.18 28 THR F C 1
ATOM 9909 O O . THR F 3 28 ? 24.816 -14.119 93.090 1.00 44.97 28 THR F O 1
ATOM 9913 N N . PHE F 3 29 ? 26.293 -13.456 94.654 1.00 39.59 29 PHE F N 1
ATOM 9914 C CA . PHE F 3 29 ? 25.441 -12.354 95.108 1.00 37.25 29 PHE F CA 1
ATOM 9915 C C . PHE F 3 29 ? 24.967 -11.479 93.943 1.00 41.42 29 PHE F C 1
ATOM 9916 O O . PHE F 3 29 ? 23.776 -11.174 93.822 1.00 35.27 29 PHE F O 1
ATOM 9924 N N . SER F 3 30 ? 25.879 -11.089 93.057 1.00 39.01 30 SER F N 1
ATOM 9925 C CA . SER F 3 30 ? 25.494 -10.258 91.920 1.00 50.40 30 SER F CA 1
ATOM 9926 C C . SER F 3 30 ? 24.502 -10.946 90.983 1.00 53.26 30 SER F C 1
ATOM 9927 O O . SER F 3 30 ? 23.931 -10.282 90.108 1.00 51.89 30 SER F O 1
ATOM 9930 N N . GLU F 3 31 ? 24.268 -12.245 91.158 1.00 49.67 31 GLU F N 1
ATOM 9931 C CA . GLU F 3 31 ? 23.480 -13.035 90.222 1.00 52.06 31 GLU F CA 1
ATOM 9932 C C . GLU F 3 31 ? 21.986 -13.073 90.551 1.00 47.02 31 GLU F C 1
ATOM 9933 O O . GLU F 3 31 ? 21.207 -13.550 89.720 1.00 41.54 31 GLU F O 1
ATOM 9939 N N . TYR F 3 32 ? 21.550 -12.591 91.721 1.00 35.94 32 TYR F N 1
ATOM 9940 C CA . TYR F 3 32 ? 20.142 -12.738 92.083 1.00 34.58 32 TYR F CA 1
ATOM 9941 C C . TYR F 3 32 ? 19.589 -11.459 92.708 1.00 34.31 32 TYR F C 1
ATOM 9942 O O . TYR F 3 32 ? 20.324 -10.598 93.196 1.00 34.67 32 TYR F O 1
ATOM 9951 N N . ALA F 3 33 ? 18.269 -11.352 92.684 1.00 31.90 33 ALA F N 1
ATOM 9952 C CA . ALA F 3 33 ? 17.578 -10.250 93.341 1.00 32.94 33 ALA F CA 1
ATOM 9953 C C . ALA F 3 33 ? 17.476 -10.521 94.840 1.00 29.10 33 ALA F C 1
ATOM 9954 O O . ALA F 3 33 ? 17.025 -11.594 95.249 1.00 32.63 33 ALA F O 1
ATOM 9956 N N . LEU F 3 34 ? 17.886 -9.549 95.652 1.00 37.43 34 LEU F N 1
ATOM 9957 C CA . LEU F 3 34 ? 17.909 -9.681 97.110 1.00 39.07 34 LEU F CA 1
ATOM 9958 C C . LEU F 3 34 ? 16.627 -9.108 97.722 1.00 39.02 34 LEU F C 1
ATOM 9959 O O . LEU F 3 34 ? 16.261 -7.960 97.444 1.00 36.49 34 LEU F O 1
ATOM 9964 N N . SER F 3 35 ? 15.972 -9.896 98.591 1.00 37.98 35 SER F N 1
ATOM 9965 C CA . SER F 3 35 ? 14.699 -9.531 99.214 1.00 35.65 35 SER F CA 1
ATOM 9966 C C . SER F 3 35 ? 14.826 -9.369 100.725 1.00 39.48 35 SER F C 1
ATOM 9967 O O . SER F 3 35 ? 15.610 -10.053 101.388 1.00 35.65 35 SER F O 1
ATOM 9970 N N . TRP F 3 36 ? 13.991 -8.511 101.281 1.00 40.28 36 TRP F N 1
ATOM 9971 C CA . TRP F 3 36 ? 13.760 -8.498 102.716 1.00 39.41 36 TRP F CA 1
ATOM 9972 C C . TRP F 3 36 ? 12.337 -8.961 102.995 1.00 38.60 36 TRP F C 1
ATOM 9973 O O . TRP F 3 36 ? 11.405 -8.577 102.278 1.00 34.74 36 TRP F O 1
ATOM 9984 N N . VAL F 3 37 ? 12.195 -9.829 104.008 1.00 34.91 37 VAL F N 1
ATOM 9985 C CA . VAL F 3 37 ? 10.909 -10.289 104.531 1.00 34.79 37 VAL F CA 1
ATOM 9986 C C . VAL F 3 37 ? 10.953 -10.163 106.051 1.00 37.28 37 VAL F C 1
ATOM 9987 O O . VAL F 3 37 ? 11.960 -10.511 106.678 1.00 39.32 37 VAL F O 1
ATOM 9991 N N . ARG F 3 38 ? 9.874 -9.663 106.650 1.00 35.68 38 ARG F N 1
ATOM 9992 C CA . ARG F 3 38 ? 9.851 -9.479 108.095 1.00 36.43 38 ARG F CA 1
ATOM 9993 C C . ARG F 3 38 ? 8.726 -10.293 108.736 1.00 40.41 38 ARG F C 1
ATOM 9994 O O . ARG F 3 38 ? 7.824 -10.811 108.067 1.00 36.39 38 ARG F O 1
ATOM 10002 N N . GLN F 3 39 ? 8.801 -10.413 110.061 1.00 37.43 39 GLN F N 1
ATOM 10003 C CA . GLN F 3 39 ? 7.828 -11.199 110.813 1.00 37.96 39 GLN F CA 1
ATOM 10004 C C . GLN F 3 39 ? 7.732 -10.610 112.215 1.00 39.08 39 GLN F C 1
ATOM 10005 O O . GLN F 3 39 ? 8.666 -10.754 113.008 1.00 39.55 39 GLN F O 1
ATOM 10011 N N . ALA F 3 40 ? 6.622 -9.938 112.515 1.00 39.77 40 ALA F N 1
ATOM 10012 C CA . ALA F 3 40 ? 6.435 -9.435 113.863 1.00 46.95 40 ALA F CA 1
ATOM 10013 C C . ALA F 3 40 ? 6.247 -10.614 114.824 1.00 46.31 40 ALA F C 1
ATOM 10014 O O . ALA F 3 40 ? 5.717 -11.658 114.436 1.00 41.42 40 ALA F O 1
ATOM 10016 N N . PRO F 3 41 ? 6.707 -10.479 116.083 1.00 45.33 41 PRO F N 1
ATOM 10017 C CA . PRO F 3 41 ? 6.636 -11.601 117.031 1.00 49.08 41 PRO F CA 1
ATOM 10018 C C . PRO F 3 41 ? 5.263 -12.254 117.077 1.00 51.13 41 PRO F C 1
ATOM 10019 O O . PRO F 3 41 ? 4.245 -11.580 117.278 1.00 44.92 41 PRO F O 1
ATOM 10023 N N . GLY F 3 42 ? 5.228 -13.566 116.849 1.00 46.99 42 GLY F N 1
ATOM 10024 C CA . GLY F 3 42 ? 3.980 -14.302 116.882 1.00 44.69 42 GLY F CA 1
ATOM 10025 C C . GLY F 3 42 ? 3.079 -14.106 115.685 1.00 48.21 42 GLY F C 1
ATOM 10026 O O . GLY F 3 42 ? 1.947 -14.592 115.698 1.00 48.50 42 GLY F O 1
ATOM 10027 N N . LYS F 3 43 ? 3.536 -13.425 114.642 1.00 42.72 43 LYS F N 1
ATOM 10028 C CA . LYS F 3 43 ? 2.665 -13.141 113.513 1.00 50.98 43 LYS F CA 1
ATOM 10029 C C . LYS F 3 43 ? 3.262 -13.726 112.232 1.00 43.36 43 LYS F C 1
ATOM 10030 O O . LYS F 3 43 ? 4.214 -14.520 112.264 1.00 40.49 43 LYS F O 1
ATOM 10036 N N . GLY F 3 44 ? 2.663 -13.357 111.098 1.00 40.61 44 GLY F N 1
ATOM 10037 C CA . GLY F 3 44 ? 2.975 -13.988 109.829 1.00 39.63 44 GLY F CA 1
ATOM 10038 C C . GLY F 3 44 ? 4.085 -13.295 109.059 1.00 38.39 44 GLY F C 1
ATOM 10039 O O . GLY F 3 44 ? 4.604 -12.246 109.435 1.00 38.28 44 GLY F O 1
ATOM 10040 N N . LEU F 3 45 ? 4.456 -13.913 107.944 1.00 43.26 45 LEU F N 1
ATOM 10041 C CA . LEU F 3 45 ? 5.469 -13.346 107.074 1.00 36.66 45 LEU F CA 1
ATOM 10042 C C . LEU F 3 45 ? 4.892 -12.195 106.262 1.00 36.64 45 LEU F C 1
ATOM 10043 O O . LEU F 3 45 ? 3.764 -12.261 105.769 1.00 37.18 45 LEU F O 1
ATOM 10048 N N . GLU F 3 46 ? 5.681 -11.135 106.120 1.00 37.02 46 GLU F N 1
ATOM 10049 C CA . GLU F 3 46 ? 5.302 -9.988 105.306 1.00 39.77 46 GLU F CA 1
ATOM 10050 C C . GLU F 3 46 ? 6.492 -9.583 104.456 1.00 35.71 46 GLU F C 1
ATOM 10051 O O . GLU F 3 46 ? 7.557 -9.262 104.991 1.00 35.57 46 GLU F O 1
ATOM 10057 N N . TRP F 3 47 ? 6.305 -9.573 103.143 1.00 41.32 47 TRP F N 1
ATOM 10058 C CA . TRP F 3 47 ? 7.363 -9.137 102.235 1.00 35.34 47 TRP F CA 1
ATOM 10059 C C . TRP F 3 47 ? 7.589 -7.634 102.393 1.00 35.60 47 TRP F C 1
ATOM 10060 O O . TRP F 3 47 ? 6.636 -6.854 102.413 1.00 40.57 47 TRP F O 1
ATOM 10071 N N . VAL F 3 48 ? 8.850 -7.233 102.533 1.00 35.47 48 VAL F N 1
ATOM 10072 C CA . VAL F 3 48 ? 9.225 -5.832 102.718 1.00 36.21 48 VAL F CA 1
ATOM 10073 C C . VAL F 3 48 ? 9.593 -5.187 101.382 1.00 43.87 48 VAL F C 1
ATOM 10074 O O . VAL F 3 48 ? 9.025 -4.153 101.006 1.00 37.22 48 VAL F O 1
ATOM 10078 N N . GLY F 3 49 ? 10.562 -5.771 100.677 1.00 35.93 49 GLY F N 1
ATOM 10079 C CA . GLY F 3 49 ? 10.940 -5.292 99.355 1.00 36.15 49 GLY F CA 1
ATOM 10080 C C . GLY F 3 49 ? 12.031 -6.168 98.770 1.00 43.43 49 GLY F C 1
ATOM 10081 O O . GLY F 3 49 ? 12.508 -7.111 99.408 1.00 36.95 49 GLY F O 1
ATOM 10082 N N . PHE F 3 50 ? 12.430 -5.844 97.533 1.00 36.04 50 PHE F N 1
ATOM 10083 C CA . PHE F 3 50 ? 13.615 -6.467 96.956 1.00 39.92 50 PHE F CA 1
ATOM 10084 C C . PHE F 3 50 ? 14.339 -5.474 96.050 1.00 42.75 50 PHE F C 1
ATOM 10085 O O . PHE F 3 50 ? 13.801 -4.422 95.686 1.00 37.60 50 PHE F O 1
ATOM 10093 N N . ILE F 3 51 ? 15.581 -5.819 95.702 1.00 37.38 51 ILE F N 1
ATOM 10094 C CA . ILE F 3 51 ? 16.371 -5.054 94.740 1.00 40.95 51 ILE F CA 1
ATOM 10095 C C . ILE F 3 51 ? 16.922 -6.016 93.690 1.00 38.57 51 ILE F C 1
ATOM 10096 O O . ILE F 3 51 ? 17.511 -7.050 94.025 1.00 38.35 51 ILE F O 1
ATOM 10101 N N . ARG F 3 52 ? 16.703 -5.681 92.428 1.00 39.09 52 ARG F N 1
ATOM 10102 C CA . ARG F 3 52 ? 17.110 -6.512 91.301 1.00 39.39 52 ARG F CA 1
ATOM 10103 C C . ARG F 3 52 ? 18.630 -6.542 91.131 1.00 40.56 52 ARG F C 1
ATOM 10104 O O . ARG F 3 52 ? 19.363 -5.692 91.636 1.00 41.38 52 ARG F O 1
ATOM 10112 N N . SER F 3 53 ? 19.100 -7.538 90.380 1.00 40.89 53 SER F N 1
ATOM 10113 C CA . SER F 3 53 ? 20.510 -7.610 90.038 1.00 42.37 53 SER F CA 1
ATOM 10114 C C . SER F 3 53 ? 20.880 -6.478 89.079 1.00 43.76 53 SER F C 1
ATOM 10115 O O . SER F 3 53 ? 20.021 -5.837 88.469 1.00 43.60 53 SER F O 1
ATOM 10118 N N . LYS F 3 54 ? 22.181 -6.217 88.968 1.00 45.39 54 LYS F N 1
ATOM 10119 C CA . LYS F 3 54 ? 22.611 -5.126 88.100 1.00 49.20 54 LYS F CA 1
ATOM 10120 C C . LYS F 3 54 ? 22.366 -5.439 86.628 1.00 47.55 54 LYS F C 1
ATOM 10121 O O . LYS F 3 54 ? 22.223 -4.513 85.830 1.00 48.54 54 LYS F O 1
ATOM 10127 N N . ALA F 3 55 ? 22.271 -6.715 86.254 1.00 47.08 55 ALA F N 1
ATOM 10128 C CA . ALA F 3 55 ? 21.912 -7.027 84.877 1.00 53.86 55 ALA F CA 1
ATOM 10129 C C . ALA F 3 55 ? 20.509 -6.558 84.527 1.00 50.13 55 ALA F C 1
ATOM 10130 O O . ALA F 3 55 ? 20.187 -6.442 83.343 1.00 47.51 55 ALA F O 1
ATOM 10132 N N . TYR F 3 56 ? 19.665 -6.274 85.518 1.00 45.20 56 TYR F N 1
ATOM 10133 C CA . TYR F 3 56 ? 18.321 -5.786 85.238 1.00 48.30 56 TYR F CA 1
ATOM 10134 C C . TYR F 3 56 ? 18.112 -4.360 85.726 1.00 48.36 56 TYR F C 1
ATOM 10135 O O . TYR F 3 56 ? 16.969 -3.941 85.933 1.00 52.89 56 TYR F O 1
ATOM 10144 N N . GLY F 3 57 ? 19.194 -3.609 85.921 1.00 46.49 57 GLY F N 1
ATOM 10145 C CA . GLY F 3 57 ? 19.102 -2.224 86.317 1.00 46.89 57 GLY F CA 1
ATOM 10146 C C . GLY F 3 57 ? 19.242 -1.961 87.803 1.00 48.09 57 GLY F C 1
ATOM 10147 O O . GLY F 3 57 ? 19.310 -0.793 88.198 1.00 51.75 57 GLY F O 1
ATOM 10148 N N . GLY F 3 58 ? 19.283 -3.000 88.636 1.00 49.89 58 GLY F N 1
ATOM 10149 C CA . GLY F 3 58 ? 19.455 -2.803 90.067 1.00 44.43 58 GLY F CA 1
ATOM 10150 C C . GLY F 3 58 ? 18.336 -2.026 90.728 1.00 46.59 58 GLY F C 1
ATOM 10151 O O . GLY F 3 58 ? 18.557 -1.390 91.763 1.00 43.93 58 GLY F O 1
ATOM 10152 N N . THR F 3 59 ? 17.135 -2.067 90.154 1.00 45.51 59 THR F N 1
ATOM 10153 C CA . THR F 3 59 ? 15.991 -1.307 90.636 1.00 45.67 59 THR F CA 1
ATOM 10154 C C . THR F 3 59 ? 15.291 -2.053 91.780 1.00 43.61 59 THR F C 1
ATOM 10155 O O . THR F 3 59 ? 15.553 -3.229 92.052 1.00 40.37 59 THR F O 1
ATOM 10159 N N . THR F 3 60 ? 14.386 -1.355 92.455 1.00 43.75 60 THR F N 1
ATOM 10160 C CA . THR F 3 60 ? 13.790 -1.852 93.687 1.00 43.36 60 THR F CA 1
ATOM 10161 C C . THR F 3 60 ? 12.271 -1.851 93.597 1.00 44.52 60 THR F C 1
ATOM 10162 O O . THR F 3 60 ? 11.670 -1.134 92.788 1.00 45.46 60 THR F O 1
ATOM 10166 N N . GLU F 3 61 ? 11.658 -2.672 94.451 1.00 39.04 61 GLU F N 1
ATOM 10167 C CA . GLU F 3 61 ? 10.221 -2.654 94.673 1.00 39.08 61 GLU F CA 1
ATOM 10168 C C . GLU F 3 61 ? 9.957 -2.830 96.170 1.00 40.66 61 GLU F C 1
ATOM 10169 O O . GLU F 3 61 ? 10.718 -3.503 96.865 1.00 37.74 61 GLU F O 1
ATOM 10175 N N . TYR F 3 62 ? 8.869 -2.231 96.665 1.00 42.80 62 TYR F N 1
ATOM 10176 C CA . TYR F 3 62 ? 8.561 -2.283 98.092 1.00 44.73 62 TYR F CA 1
ATOM 10177 C C . TYR F 3 62 ? 7.080 -2.538 98.333 1.00 39.35 62 TYR F C 1
ATOM 10178 O O . TYR F 3 62 ? 6.229 -2.186 97.513 1.00 40.27 62 TYR F O 1
ATOM 10187 N N . ALA F 3 63 ? 6.782 -3.144 99.485 1.00 37.25 63 ALA F N 1
ATOM 10188 C CA . ALA F 3 63 ? 5.402 -3.278 99.926 1.00 40.47 63 ALA F CA 1
ATOM 10189 C C . ALA F 3 63 ? 4.782 -1.898 100.120 1.00 45.21 63 ALA F C 1
ATOM 10190 O O . ALA F 3 63 ? 5.468 -0.923 100.445 1.00 40.81 63 ALA F O 1
ATOM 10192 N N . ALA F 3 64 ? 3.469 -1.813 99.896 1.00 46.44 64 ALA F N 1
ATOM 10193 C CA . ALA F 3 64 ? 2.778 -0.544 100.099 1.00 56.29 64 ALA F CA 1
ATOM 10194 C C . ALA F 3 64 ? 2.984 -0.027 101.520 1.00 54.96 64 ALA F C 1
ATOM 10195 O O . ALA F 3 64 ? 3.186 1.174 101.726 1.00 61.60 64 ALA F O 1
ATOM 10197 N N . SER F 3 65 ? 2.992 -0.930 102.507 1.00 48.33 65 SER F N 1
ATOM 10198 C CA . SER F 3 65 ? 3.097 -0.551 103.913 1.00 55.84 65 SER F CA 1
ATOM 10199 C C . SER F 3 65 ? 4.425 0.102 104.277 1.00 56.75 65 SER F C 1
ATOM 10200 O O . SER F 3 65 ? 4.533 0.652 105.377 1.00 58.96 65 SER F O 1
ATOM 10203 N N . VAL F 3 66 ? 5.439 0.058 103.409 1.00 50.33 66 VAL F N 1
ATOM 10204 C CA . VAL F 3 66 ? 6.734 0.651 103.719 1.00 42.79 66 VAL F CA 1
ATOM 10205 C C . VAL F 3 66 ? 7.246 1.565 102.620 1.00 48.60 66 VAL F C 1
ATOM 10206 O O . VAL F 3 66 ? 8.312 2.168 102.781 1.00 39.67 66 VAL F O 1
ATOM 10210 N N . LYS F 3 67 ? 6.523 1.702 101.508 1.00 54.36 67 LYS F N 1
ATOM 10211 C CA . LYS F 3 67 ? 7.004 2.540 100.417 1.00 52.07 67 LYS F CA 1
ATOM 10212 C C . LYS F 3 67 ? 7.081 3.993 100.861 1.00 51.72 67 LYS F C 1
ATOM 10213 O O . LYS F 3 67 ? 6.206 4.492 101.575 1.00 46.18 67 LYS F O 1
ATOM 10219 N N . GLY F 3 68 ? 8.146 4.670 100.435 1.00 49.76 68 GLY F N 1
ATOM 10220 C CA . GLY F 3 68 ? 8.448 6.010 100.877 1.00 46.22 68 GLY F CA 1
ATOM 10221 C C . GLY F 3 68 ? 9.269 6.091 102.147 1.00 51.56 68 GLY F C 1
ATOM 10222 O O . GLY F 3 68 ? 9.942 7.102 102.367 1.00 51.98 68 GLY F O 1
ATOM 10223 N N . ARG F 3 69 ? 9.225 5.063 102.996 1.00 52.13 69 ARG F N 1
ATOM 10224 C CA . ARG F 3 69 ? 10.001 5.028 104.230 1.00 49.09 69 ARG F CA 1
ATOM 10225 C C . ARG F 3 69 ? 11.236 4.148 104.124 1.00 51.30 69 ARG F C 1
ATOM 10226 O O . ARG F 3 69 ? 12.273 4.478 104.706 1.00 51.83 69 ARG F O 1
ATOM 10234 N N . PHE F 3 70 ? 11.145 3.029 103.407 1.00 43.87 70 PHE F N 1
ATOM 10235 C CA . PHE F 3 70 ? 12.227 2.054 103.324 1.00 47.71 70 PHE F CA 1
ATOM 10236 C C . PHE F 3 70 ? 12.911 2.145 101.968 1.00 49.82 70 PHE F C 1
ATOM 10237 O O . PHE F 3 70 ? 12.251 2.316 100.937 1.00 52.47 70 PHE F O 1
ATOM 10245 N N . THR F 3 71 ? 14.233 2.009 101.973 1.00 47.05 71 THR F N 1
ATOM 10246 C CA . THR F 3 71 ? 15.019 1.972 100.748 1.00 49.25 71 THR F CA 1
ATOM 10247 C C . THR F 3 71 ? 15.993 0.812 100.830 1.00 45.71 71 THR F C 1
ATOM 10248 O O . THR F 3 71 ? 16.635 0.593 101.862 1.00 47.62 71 THR F O 1
ATOM 10252 N N . ILE F 3 72 ? 16.089 0.060 99.744 1.00 41.21 72 ILE F N 1
ATOM 10253 C CA . ILE F 3 72 ? 17.018 -1.058 99.636 1.00 39.90 72 ILE F CA 1
ATOM 10254 C C . ILE F 3 72 ? 18.124 -0.660 98.670 1.00 43.38 72 ILE F C 1
ATOM 10255 O O . ILE F 3 72 ? 17.843 -0.145 97.580 1.00 39.93 72 ILE F O 1
ATOM 10260 N N . SER F 3 73 ? 19.371 -0.878 99.076 1.00 38.15 73 SER F N 1
ATOM 10261 C CA . SER F 3 73 ? 20.521 -0.653 98.219 1.00 47.82 73 SER F CA 1
ATOM 10262 C C . SER F 3 73 ? 21.370 -1.916 98.187 1.00 47.16 73 SER F C 1
ATOM 10263 O O . SER F 3 73 ? 21.291 -2.766 99.078 1.00 43.45 73 SER F O 1
ATOM 10266 N N . ARG F 3 74 ? 22.186 -2.043 97.142 1.00 47.19 74 ARG F N 1
ATOM 10267 C CA . ARG F 3 74 ? 23.124 -3.153 97.072 1.00 44.28 74 ARG F CA 1
ATOM 10268 C C . ARG F 3 74 ? 24.509 -2.654 96.676 1.00 47.92 74 ARG F C 1
ATOM 10269 O O . ARG F 3 74 ? 24.646 -1.692 95.905 1.00 41.20 74 ARG F O 1
ATOM 10277 N N . ASP F 3 75 ? 25.526 -3.298 97.254 1.00 40.73 75 ASP F N 1
ATOM 10278 C CA . ASP F 3 75 ? 26.941 -3.086 96.952 1.00 48.42 75 ASP F CA 1
ATOM 10279 C C . ASP F 3 75 ? 27.548 -4.437 96.564 1.00 48.75 75 ASP F C 1
ATOM 10280 O O . ASP F 3 75 ? 28.040 -5.176 97.420 1.00 45.60 75 ASP F O 1
ATOM 10285 N N . ASP F 3 76 ? 27.530 -4.746 95.265 1.00 43.48 76 ASP F N 1
ATOM 10286 C CA . ASP F 3 76 ? 28.039 -6.038 94.810 1.00 48.06 76 ASP F CA 1
ATOM 10287 C C . ASP F 3 76 ? 29.522 -6.222 95.126 1.00 47.69 76 ASP F C 1
ATOM 10288 O O . ASP F 3 76 ? 29.966 -7.349 95.370 1.00 46.56 76 ASP F O 1
ATOM 10293 N N . SER F 3 77 ? 30.306 -5.141 95.113 1.00 49.58 77 SER F N 1
ATOM 10294 C CA . SER F 3 77 ? 31.733 -5.255 95.401 1.00 54.59 77 SER F CA 1
ATOM 10295 C C . SER F 3 77 ? 32.000 -5.842 96.782 1.00 51.60 77 SER F C 1
ATOM 10296 O O . SER F 3 77 ? 33.080 -6.394 97.016 1.00 51.38 77 SER F O 1
ATOM 10299 N N . LYS F 3 78 ? 31.045 -5.744 97.702 1.00 49.54 78 LYS F N 1
ATOM 10300 C CA . LYS F 3 78 ? 31.212 -6.308 99.033 1.00 51.70 78 LYS F CA 1
ATOM 10301 C C . LYS F 3 78 ? 30.183 -7.394 99.334 1.00 55.33 78 LYS F C 1
ATOM 10302 O O . LYS F 3 78 ? 30.059 -7.808 100.495 1.00 53.88 78 LYS F O 1
ATOM 10308 N N . SER F 3 79 ? 29.449 -7.866 98.317 1.00 61.67 79 SER F N 1
ATOM 10309 C CA . SER F 3 79 ? 28.453 -8.925 98.477 1.00 55.18 79 SER F CA 1
ATOM 10310 C C . SER F 3 79 ? 27.479 -8.600 99.609 1.00 55.80 79 SER F C 1
ATOM 10311 O O . SER F 3 79 ? 27.105 -9.466 100.400 1.00 51.23 79 SER F O 1
ATOM 10314 N N . VAL F 3 80 ? 27.066 -7.332 99.688 1.00 54.44 80 VAL F N 1
ATOM 10315 C CA . VAL F 3 80 ? 26.212 -6.851 100.769 1.00 52.22 80 VAL F CA 1
ATOM 10316 C C . VAL F 3 80 ? 25.046 -6.069 100.177 1.00 52.51 80 VAL F C 1
ATOM 10317 O O . VAL F 3 80 ? 25.193 -5.389 99.154 1.00 50.38 80 VAL F O 1
ATOM 10321 N N . ALA F 3 81 ? 23.881 -6.188 100.811 1.00 46.80 81 ALA F N 1
ATOM 10322 C CA . ALA F 3 81 ? 22.714 -5.371 100.523 1.00 45.81 81 ALA F CA 1
ATOM 10323 C C . ALA F 3 81 ? 22.282 -4.653 101.797 1.00 49.01 81 ALA F C 1
ATOM 10324 O O . ALA F 3 81 ? 22.633 -5.056 102.910 1.00 44.61 81 ALA F O 1
ATOM 10326 N N . TYR F 3 82 ? 21.497 -3.596 101.639 1.00 44.89 82 TYR F N 1
ATOM 10327 C CA . TYR F 3 82 ? 21.084 -2.789 102.778 1.00 48.55 82 TYR F CA 1
ATOM 10328 C C . TYR F 3 82 ? 19.584 -2.577 102.760 1.00 43.35 82 TYR F C 1
ATOM 10329 O O . TYR F 3 82 ? 18.962 -2.493 101.699 1.00 44.63 82 TYR F O 1
ATOM 10338 N N . LEU F 3 83 ? 19.012 -2.497 103.953 1.00 42.04 83 LEU F N 1
ATOM 10339 C CA . LEU F 3 83 ? 17.627 -2.091 104.144 1.00 41.13 83 LEU F CA 1
ATOM 10340 C C . LEU F 3 83 ? 17.649 -0.844 105.025 1.00 43.85 83 LEU F C 1
ATOM 10341 O O . LEU F 3 83 ? 17.913 -0.935 106.228 1.00 44.67 83 LEU F O 1
ATOM 10346 N N . GLN F 3 84 ? 17.387 0.314 104.424 1.00 45.87 84 GLN F N 1
ATOM 10347 C CA . GLN F 3 84 ? 17.353 1.584 105.139 1.00 47.44 84 GLN F CA 1
ATOM 10348 C C . GLN F 3 84 ? 15.920 1.873 105.570 1.00 44.31 84 GLN F C 1
ATOM 10349 O O . GLN F 3 84 ? 15.016 1.933 104.733 1.00 47.52 84 GLN F O 1
ATOM 10355 N N . MET F 3 85 ? 15.711 2.061 106.862 1.00 44.09 85 MET F N 1
ATOM 10356 C CA . MET F 3 85 ? 14.366 2.175 107.412 1.00 47.62 85 MET F CA 1
ATOM 10357 C C . MET F 3 85 ? 14.198 3.535 108.078 1.00 45.36 85 MET F C 1
ATOM 10358 O O . MET F 3 85 ? 14.790 3.789 109.131 1.00 45.97 85 MET F O 1
ATOM 10363 N N . ASN F 3 86 ? 13.381 4.397 107.479 1.00 48.53 86 ASN F N 1
ATOM 10364 C CA . ASN F 3 86 ? 13.122 5.734 108.000 1.00 50.50 86 ASN F CA 1
ATOM 10365 C C . ASN F 3 86 ? 11.736 5.790 108.626 1.00 48.55 86 ASN F C 1
ATOM 10366 O O . ASN F 3 86 ? 10.878 4.935 108.375 1.00 46.82 86 ASN F O 1
ATOM 10371 N N . SER F 3 87 ? 11.528 6.828 109.428 1.00 50.45 87 SER F N 1
ATOM 10372 C CA . SER F 3 87 ? 10.255 7.106 110.094 1.00 53.21 87 SER F CA 1
ATOM 10373 C C . SER F 3 87 ? 9.619 5.827 110.621 1.00 48.24 87 SER F C 1
ATOM 10374 O O . SER F 3 87 ? 8.507 5.443 110.258 1.00 47.61 87 SER F O 1
ATOM 10377 N N . LEU F 3 88 ? 10.364 5.154 111.487 1.00 47.01 88 LEU F N 1
ATOM 10378 C CA . LEU F 3 88 ? 9.925 3.856 111.969 1.00 46.18 88 LEU F CA 1
ATOM 10379 C C . LEU F 3 88 ? 8.778 4.016 112.952 1.00 53.05 88 LEU F C 1
ATOM 10380 O O . LEU F 3 88 ? 8.743 4.958 113.750 1.00 46.97 88 LEU F O 1
ATOM 10385 N N . LYS F 3 89 ? 7.826 3.095 112.865 1.00 53.95 89 LYS F N 1
ATOM 10386 C CA . LYS F 3 89 ? 6.687 3.027 113.759 1.00 52.24 89 LYS F CA 1
ATOM 10387 C C . LYS F 3 89 ? 6.716 1.700 114.497 1.00 48.66 89 LYS F C 1
ATOM 10388 O O . LYS F 3 89 ? 7.344 0.733 114.055 1.00 40.57 89 LYS F O 1
ATOM 10394 N N . THR F 3 90 ? 6.029 1.669 115.643 1.00 45.49 90 THR F N 1
ATOM 10395 C CA . THR F 3 90 ? 6.039 0.469 116.471 1.00 43.58 90 THR F CA 1
ATOM 10396 C C . THR F 3 90 ? 5.565 -0.752 115.691 1.00 39.75 90 THR F C 1
ATOM 10397 O O . THR F 3 90 ? 6.076 -1.852 115.901 1.00 38.41 90 THR F O 1
ATOM 10401 N N . GLU F 3 91 ? 4.634 -0.574 114.752 1.00 40.13 91 GLU F N 1
ATOM 10402 C CA . GLU F 3 91 ? 4.214 -1.704 113.928 1.00 51.01 91 GLU F CA 1
ATOM 10403 C C . GLU F 3 91 ? 5.304 -2.206 112.984 1.00 46.57 91 GLU F C 1
ATOM 10404 O O . GLU F 3 91 ? 5.084 -3.225 112.325 1.00 47.99 91 GLU F O 1
ATOM 10410 N N . ASP F 3 92 ? 6.459 -1.535 112.897 1.00 40.21 92 ASP F N 1
ATOM 10411 C CA . ASP F 3 92 ? 7.594 -2.081 112.155 1.00 39.47 92 ASP F CA 1
ATOM 10412 C C . ASP F 3 92 ? 8.451 -3.025 112.986 1.00 39.40 92 ASP F C 1
ATOM 10413 O O . ASP F 3 92 ? 9.391 -3.615 112.438 1.00 35.28 92 ASP F O 1
ATOM 10418 N N . THR F 3 93 ? 8.174 -3.151 114.291 1.00 36.18 93 THR F N 1
ATOM 10419 C CA . THR F 3 93 ? 8.867 -4.120 115.139 1.00 35.86 93 THR F CA 1
ATOM 10420 C C . THR F 3 93 ? 8.682 -5.527 114.583 1.00 38.08 93 THR F C 1
ATOM 10421 O O . THR F 3 93 ? 7.550 -5.987 114.398 1.00 35.60 93 THR F O 1
ATOM 10425 N N . ALA F 3 94 ? 9.797 -6.203 114.311 1.00 36.85 94 ALA F N 1
ATOM 10426 C CA . ALA F 3 94 ? 9.762 -7.502 113.658 1.00 33.14 94 ALA F CA 1
ATOM 10427 C C . ALA F 3 94 ? 11.174 -8.053 113.555 1.00 33.05 94 ALA F C 1
ATOM 10428 O O . ALA F 3 94 ? 12.166 -7.318 113.615 1.00 33.57 94 ALA F O 1
ATOM 10430 N N . VAL F 3 95 ? 11.242 -9.370 113.403 1.00 32.71 95 VAL F N 1
ATOM 10431 C CA . VAL F 3 95 ? 12.439 -10.013 112.885 1.00 38.33 95 VAL F CA 1
ATOM 10432 C C . VAL F 3 95 ? 12.499 -9.762 111.384 1.00 32.66 95 VAL F C 1
ATOM 10433 O O . VAL F 3 95 ? 11.526 -10.026 110.666 1.00 32.35 95 VAL F O 1
ATOM 10437 N N . TYR F 3 96 ? 13.621 -9.227 110.911 1.00 33.13 96 TYR F N 1
ATOM 10438 C CA . TYR F 3 96 ? 13.829 -8.954 109.487 1.00 34.11 96 TYR F CA 1
ATOM 10439 C C . TYR F 3 96 ? 14.766 -10.000 108.901 1.00 33.60 96 TYR F C 1
ATOM 10440 O O . TYR F 3 96 ? 15.904 -10.153 109.364 1.00 34.25 96 TYR F O 1
ATOM 10449 N N . PHE F 3 97 ? 14.284 -10.714 107.887 1.00 33.44 97 PHE F N 1
ATOM 10450 C CA . PHE F 3 97 ? 15.086 -11.676 107.148 1.00 35.80 97 PHE F CA 1
ATOM 10451 C C . PHE F 3 97 ? 15.499 -11.096 105.797 1.00 44.62 97 PHE F C 1
ATOM 10452 O O . PHE F 3 97 ? 14.728 -10.397 105.130 1.00 36.99 97 PHE F O 1
ATOM 10460 N N . CYS F 3 98 ? 16.711 -11.427 105.373 1.00 42.44 98 CYS F N 1
ATOM 10461 C CA . CYS F 3 98 ? 17.064 -11.290 103.973 1.00 49.65 98 CYS F CA 1
ATOM 10462 C C . CYS F 3 98 ? 17.013 -12.665 103.321 1.00 46.45 98 CYS F C 1
ATOM 10463 O O . CYS F 3 98 ? 17.380 -13.665 103.937 1.00 41.45 98 CYS F O 1
ATOM 10466 N N . THR F 3 99 ? 16.500 -12.713 102.090 1.00 42.79 99 THR F N 1
ATOM 10467 C CA . THR F 3 99 ? 16.238 -13.966 101.398 1.00 46.04 99 THR F CA 1
ATOM 10468 C C . THR F 3 99 ? 16.794 -13.896 99.983 1.00 48.25 99 THR F C 1
ATOM 10469 O O . THR F 3 99 ? 16.828 -12.827 99.365 1.00 43.97 99 THR F O 1
ATOM 10473 N N . GLY F 3 100 ? 17.206 -15.055 99.470 1.00 41.19 100 GLY F N 1
ATOM 10474 C CA . GLY F 3 100 ? 17.684 -15.176 98.117 1.00 38.03 100 GLY F CA 1
ATOM 10475 C C . GLY F 3 100 ? 17.023 -16.332 97.394 1.00 41.52 100 GLY F C 1
ATOM 10476 O O . GLY F 3 100 ? 16.556 -17.300 98.010 1.00 35.52 100 GLY F O 1
ATOM 10477 N N . PRO F 3 101 ? 16.962 -16.235 96.047 1.00 39.82 101 PRO F N 1
ATOM 10478 C CA . PRO F 3 101 ? 16.420 -17.329 95.235 1.00 37.69 101 PRO F CA 1
ATOM 10479 C C . PRO F 3 101 ? 17.504 -18.110 94.510 1.00 39.68 101 PRO F C 1
ATOM 10480 O O . PRO F 3 101 ? 18.581 -17.577 94.201 1.00 37.25 101 PRO F O 1
ATOM 10484 N N . ARG F 3 102 ? 17.218 -19.371 94.206 1.00 37.50 102 ARG F N 1
ATOM 10485 C CA . ARG F 3 102 ? 18.010 -20.110 93.246 1.00 39.29 102 ARG F CA 1
ATOM 10486 C C . ARG F 3 102 ? 17.667 -19.574 91.859 1.00 42.57 102 ARG F C 1
ATOM 10487 O O . ARG F 3 102 ? 16.731 -18.784 91.712 1.00 36.96 102 ARG F O 1
ATOM 10495 N N . PRO F 3 103 ? 18.413 -19.968 90.822 1.00 41.44 103 PRO F N 1
ATOM 10496 C CA . PRO F 3 103 ? 18.046 -19.556 89.459 1.00 41.76 103 PRO F CA 1
ATOM 10497 C C . PRO F 3 103 ? 16.707 -20.145 89.033 1.00 39.62 103 PRO F C 1
ATOM 10498 O O . PRO F 3 103 ? 16.477 -21.351 89.140 1.00 40.91 103 PRO F O 1
ATOM 10502 N N . TYR F 3 104 ? 15.819 -19.276 88.550 1.00 37.99 104 TYR F N 1
ATOM 10503 C CA . TYR F 3 104 ? 14.547 -19.685 87.970 1.00 38.89 104 TYR F CA 1
ATOM 10504 C C . TYR F 3 104 ? 14.292 -18.895 86.695 1.00 40.26 104 TYR F C 1
ATOM 10505 O O . TYR F 3 104 ? 14.520 -17.682 86.657 1.00 40.36 104 TYR F O 1
ATOM 10514 N N . TYR F 3 105 ? 13.802 -19.589 85.664 1.00 38.86 105 TYR F N 1
ATOM 10515 C CA . TYR F 3 105 ? 13.405 -18.964 84.397 1.00 43.30 105 TYR F CA 1
ATOM 10516 C C . TYR F 3 105 ? 14.481 -17.999 83.883 1.00 43.36 105 TYR F C 1
ATOM 10517 O O . TYR F 3 105 ? 14.177 -16.970 83.268 1.00 38.34 105 TYR F O 1
ATOM 10526 N N . ASP F 3 106 ? 15.750 -18.327 84.157 1.00 39.85 106 ASP F N 1
ATOM 10527 C CA . ASP F 3 106 ? 16.896 -17.493 83.783 1.00 43.55 106 ASP F CA 1
ATOM 10528 C C . ASP F 3 106 ? 16.672 -16.019 84.123 1.00 38.87 106 ASP F C 1
ATOM 10529 O O . ASP F 3 106 ? 17.173 -15.122 83.448 1.00 39.49 106 ASP F O 1
ATOM 10534 N N . SER F 3 107 ? 15.918 -15.746 85.187 1.00 38.37 107 SER F N 1
ATOM 10535 C CA . SER F 3 107 ? 15.639 -14.357 85.525 1.00 43.29 107 SER F CA 1
ATOM 10536 C C . SER F 3 107 ? 15.457 -14.141 87.023 1.00 36.62 107 SER F C 1
ATOM 10537 O O . SER F 3 107 ? 14.686 -13.262 87.424 1.00 36.85 107 SER F O 1
ATOM 10540 N N . SER F 3 108 ? 16.165 -14.898 87.863 1.00 35.51 108 SER F N 1
ATOM 10541 C CA . SER F 3 108 ? 16.079 -14.616 89.297 1.00 39.72 108 SER F CA 1
ATOM 10542 C C . SER F 3 108 ? 16.714 -13.281 89.686 1.00 34.97 108 SER F C 1
ATOM 10543 O O . SER F 3 108 ? 16.527 -12.831 90.824 1.00 36.91 108 SER F O 1
ATOM 10546 N N . GLY F 3 109 ? 17.463 -12.644 88.778 1.00 36.03 109 GLY F N 1
ATOM 10547 C CA . GLY F 3 109 ? 17.954 -11.300 89.014 1.00 36.76 109 GLY F CA 1
ATOM 10548 C C . GLY F 3 109 ? 16.904 -10.236 88.819 1.00 36.36 109 GLY F C 1
ATOM 10549 O O . GLY F 3 109 ? 17.055 -9.127 89.339 1.00 38.82 109 GLY F O 1
ATOM 10550 N N . TYR F 3 110 ? 15.830 -10.558 88.101 1.00 35.64 110 TYR F N 1
ATOM 10551 C CA . TYR F 3 110 ? 14.757 -9.605 87.849 1.00 41.29 110 TYR F CA 1
ATOM 10552 C C . TYR F 3 110 ? 13.595 -9.759 88.812 1.00 36.78 110 TYR F C 1
ATOM 10553 O O . TYR F 3 110 ? 12.929 -8.770 89.125 1.00 35.36 110 TYR F O 1
ATOM 10562 N N . TYR F 3 111 ? 13.337 -10.968 89.266 1.00 36.13 111 TYR F N 1
ATOM 10563 C CA . TYR F 3 111 ? 12.263 -11.243 90.205 1.00 37.64 111 TYR F CA 1
ATOM 10564 C C . TYR F 3 111 ? 12.674 -12.434 91.058 1.00 44.57 111 TYR F C 1
ATOM 10565 O O . TYR F 3 111 ? 12.932 -13.517 90.512 1.00 36.37 111 TYR F O 1
ATOM 10574 N N . PRO F 3 112 ? 12.759 -12.283 92.401 1.00 32.78 112 PRO F N 1
ATOM 10575 C CA . PRO F 3 112 ? 13.090 -13.443 93.240 1.00 32.58 112 PRO F CA 1
ATOM 10576 C C . PRO F 3 112 ? 11.922 -14.408 93.331 1.00 32.53 112 PRO F C 1
ATOM 10577 O O . PRO F 3 112 ? 11.133 -14.315 94.273 1.00 46.15 112 PRO F O 1
ATOM 10581 N N . TYR F 3 113 ? 11.814 -15.342 92.381 1.00 38.78 113 TYR F N 1
ATOM 10582 C CA . TYR F 3 113 ? 10.608 -16.162 92.267 1.00 33.20 113 TYR F CA 1
ATOM 10583 C C . TYR F 3 113 ? 10.269 -16.832 93.591 1.00 36.18 113 TYR F C 1
ATOM 10584 O O . TYR F 3 113 ? 9.125 -16.766 94.057 1.00 39.58 113 TYR F O 1
ATOM 10593 N N . TYR F 3 114 ? 11.258 -17.456 94.230 1.00 33.73 114 TYR F N 1
ATOM 10594 C CA . TYR F 3 114 ? 11.017 -18.160 95.480 1.00 43.32 114 TYR F CA 1
ATOM 10595 C C . TYR F 3 114 ? 12.185 -17.947 96.433 1.00 41.47 114 TYR F C 1
ATOM 10596 O O . TYR F 3 114 ? 13.305 -17.642 96.022 1.00 35.35 114 TYR F O 1
ATOM 10605 N N . PHE F 3 115 ? 11.907 -18.112 97.728 1.00 41.41 115 PHE F N 1
ATOM 10606 C CA . PHE F 3 115 ? 12.888 -17.829 98.770 1.00 41.47 115 PHE F CA 1
ATOM 10607 C C . PHE F 3 115 ? 13.524 -19.139 99.232 1.00 43.31 115 PHE F C 1
ATOM 10608 O O . PHE F 3 115 ? 13.114 -19.753 100.219 1.00 42.22 115 PHE F O 1
ATOM 10616 N N . ASP F 3 116 ? 14.559 -19.562 98.494 1.00 41.41 116 ASP F N 1
ATOM 10617 C CA . ASP F 3 116 ? 15.312 -20.773 98.823 1.00 43.42 116 ASP F CA 1
ATOM 10618 C C . ASP F 3 116 ? 16.247 -20.565 100.015 1.00 39.67 116 ASP F C 1
ATOM 10619 O O . ASP F 3 116 ? 16.427 -21.471 100.834 1.00 40.34 116 ASP F O 1
ATOM 10624 N N . TYR F 3 117 ? 16.873 -19.396 100.102 1.00 37.98 117 TYR F N 1
ATOM 10625 C CA . TYR F 3 117 ? 17.905 -19.114 101.085 1.00 38.90 117 TYR F CA 1
ATOM 10626 C C . TYR F 3 117 ? 17.409 -18.029 102.029 1.00 44.87 117 TYR F C 1
ATOM 10627 O O . TYR F 3 117 ? 16.902 -16.998 101.574 1.00 38.39 117 TYR F O 1
ATOM 10636 N N . TRP F 3 118 ? 17.553 -18.264 103.338 1.00 40.22 118 TRP F N 1
ATOM 10637 C CA . TRP F 3 118 ? 17.134 -17.322 104.370 1.00 38.88 118 TRP F CA 1
ATOM 10638 C C . TRP F 3 118 ? 18.301 -17.047 105.304 1.00 40.32 118 TRP F C 1
ATOM 10639 O O . TRP F 3 118 ? 19.062 -17.956 105.642 1.00 48.19 118 TRP F O 1
ATOM 10650 N N . GLY F 3 119 ? 18.446 -15.796 105.713 1.00 40.31 119 GLY F N 1
ATOM 10651 C CA . GLY F 3 119 ? 19.310 -15.500 106.829 1.00 42.40 119 GLY F CA 1
ATOM 10652 C C . GLY F 3 119 ? 18.654 -15.936 108.119 1.00 43.49 119 GLY F C 1
ATOM 10653 O O . GLY F 3 119 ? 17.513 -16.403 108.147 1.00 43.36 119 GLY F O 1
ATOM 10654 N N . GLN F 3 120 ? 19.395 -15.797 109.212 1.00 45.31 120 GLN F N 1
ATOM 10655 C CA . GLN F 3 120 ? 18.868 -16.174 110.515 1.00 45.15 120 GLN F CA 1
ATOM 10656 C C . GLN F 3 120 ? 17.880 -15.150 111.063 1.00 47.66 120 GLN F C 1
ATOM 10657 O O . GLN F 3 120 ? 17.103 -15.478 111.973 1.00 36.87 120 GLN F O 1
ATOM 10663 N N . GLY F 3 121 ? 17.867 -13.944 110.515 1.00 38.13 121 GLY F N 1
ATOM 10664 C CA . GLY F 3 121 ? 16.970 -12.917 111.012 1.00 43.13 121 GLY F CA 1
ATOM 10665 C C . GLY F 3 121 ? 17.640 -12.020 112.034 1.00 42.69 121 GLY F C 1
ATOM 10666 O O . GLY F 3 121 ? 18.567 -12.411 112.741 1.00 44.69 121 GLY F O 1
ATOM 10667 N N . THR F 3 122 ? 17.175 -10.772 112.090 1.00 40.66 122 THR F N 1
ATOM 10668 C CA . THR F 3 122 ? 17.675 -9.799 113.053 1.00 43.88 122 THR F CA 1
ATOM 10669 C C . THR F 3 122 ? 16.496 -8.988 113.580 1.00 43.95 122 THR F C 1
ATOM 10670 O O . THR F 3 122 ? 15.689 -8.466 112.801 1.00 35.75 122 THR F O 1
ATOM 10674 N N . LEU F 3 123 ? 16.367 -8.928 114.905 1.00 41.46 123 LEU F N 1
ATOM 10675 C CA . LEU F 3 123 ? 15.182 -8.358 115.532 1.00 40.59 123 LEU F CA 1
ATOM 10676 C C . LEU F 3 123 ? 15.325 -6.851 115.684 1.00 37.14 123 LEU F C 1
ATOM 10677 O O . LEU F 3 123 ? 16.288 -6.365 116.288 1.00 41.27 123 LEU F O 1
ATOM 10682 N N . VAL F 3 124 ? 14.345 -6.122 115.162 1.00 34.81 124 VAL F N 1
ATOM 10683 C CA . VAL F 3 124 ? 14.282 -4.672 115.272 1.00 39.47 124 VAL F CA 1
ATOM 10684 C C . VAL F 3 124 ? 13.122 -4.335 116.191 1.00 35.50 124 VAL F C 1
ATOM 10685 O O . VAL F 3 124 ? 11.989 -4.764 115.944 1.00 36.75 124 VAL F O 1
ATOM 10689 N N . THR F 3 125 ? 13.401 -3.581 117.255 1.00 35.09 125 THR F N 1
ATOM 10690 C CA . THR F 3 125 ? 12.387 -3.154 118.221 1.00 40.42 125 THR F CA 1
ATOM 10691 C C . THR F 3 125 ? 12.229 -1.642 118.138 1.00 36.04 125 THR F C 1
ATOM 10692 O O . THR F 3 125 ? 13.144 -0.899 118.504 1.00 36.56 125 THR F O 1
ATOM 10696 N N . VAL F 3 126 ? 11.070 -1.191 117.667 1.00 36.18 126 VAL F N 1
ATOM 10697 C CA . VAL F 3 126 ? 10.737 0.228 117.662 1.00 42.17 126 VAL F CA 1
ATOM 10698 C C . VAL F 3 126 ? 9.949 0.528 118.934 1.00 45.33 126 VAL F C 1
ATOM 10699 O O . VAL F 3 126 ? 8.797 0.105 119.076 1.00 41.75 126 VAL F O 1
ATOM 10703 N N . SER F 3 127 ? 10.571 1.262 119.859 1.00 38.69 127 SER F N 1
ATOM 10704 C CA . SER F 3 127 ? 9.944 1.600 121.127 1.00 39.20 127 SER F CA 1
ATOM 10705 C C . SER F 3 127 ? 10.625 2.831 121.713 1.00 43.71 127 SER F C 1
ATOM 10706 O O . SER F 3 127 ? 11.791 3.114 121.408 1.00 44.97 127 SER F O 1
ATOM 10709 N N . SER F 3 128 ? 9.872 3.572 122.536 1.00 41.72 128 SER F N 1
ATOM 10710 C CA . SER F 3 128 ? 10.389 4.736 123.254 1.00 47.02 128 SER F CA 1
ATOM 10711 C C . SER F 3 128 ? 11.119 4.381 124.543 1.00 45.86 128 SER F C 1
ATOM 10712 O O . SER F 3 128 ? 11.768 5.257 125.123 1.00 43.84 128 SER F O 1
ATOM 10715 N N . ALA F 3 129 ? 11.020 3.147 125.021 1.00 48.61 129 ALA F N 1
ATOM 10716 C CA . ALA F 3 129 ? 11.740 2.784 126.233 1.00 52.79 129 ALA F CA 1
ATOM 10717 C C . ALA F 3 129 ? 13.239 2.765 125.958 1.00 59.23 129 ALA F C 1
ATOM 10718 O O . ALA F 3 129 ? 13.684 2.561 124.822 1.00 60.15 129 ALA F O 1
ATOM 10720 N N . SER F 3 130 ? 14.018 3.006 127.007 1.00 57.53 130 SER F N 1
ATOM 10721 C CA . SER F 3 130 ? 15.468 3.049 126.896 1.00 58.96 130 SER F CA 1
ATOM 10722 C C . SER F 3 130 ? 16.047 1.649 127.060 1.00 58.88 130 SER F C 1
ATOM 10723 O O . SER F 3 130 ? 15.462 0.791 127.730 1.00 57.58 130 SER F O 1
ATOM 10726 N N . THR F 3 131 ? 17.199 1.417 126.435 1.00 51.61 131 THR F N 1
ATOM 10727 C CA . THR F 3 131 ? 17.854 0.127 126.576 1.00 51.29 131 THR F CA 1
ATOM 10728 C C . THR F 3 131 ? 18.372 -0.064 127.998 1.00 53.55 131 THR F C 1
ATOM 10729 O O . THR F 3 131 ? 18.675 0.897 128.711 1.00 53.77 131 THR F O 1
ATOM 10733 N N . LYS F 3 132 ? 18.469 -1.330 128.404 1.00 46.07 132 LYS F N 1
ATOM 10734 C CA . LYS F 3 132 ? 18.976 -1.684 129.723 1.00 49.86 132 LYS F CA 1
ATOM 10735 C C . LYS F 3 132 ? 19.639 -3.050 129.632 1.00 50.30 132 LYS F C 1
ATOM 10736 O O . LYS F 3 132 ? 18.992 -4.033 129.253 1.00 49.01 132 LYS F O 1
ATOM 10742 N N . GLY F 3 133 ? 20.921 -3.108 129.972 1.00 47.61 133 GLY F N 1
ATOM 10743 C CA . GLY F 3 133 ? 21.628 -4.361 130.039 1.00 45.36 133 GLY F CA 1
ATOM 10744 C C . GLY F 3 133 ? 21.190 -5.194 131.227 1.00 47.35 133 GLY F C 1
ATOM 10745 O O . GLY F 3 133 ? 20.663 -4.682 132.222 1.00 40.88 133 GLY F O 1
ATOM 10746 N N . PRO F 3 134 ? 21.391 -6.503 131.136 1.00 49.35 134 PRO F N 1
ATOM 10747 C CA . PRO F 3 134 ? 20.971 -7.404 132.209 1.00 44.51 134 PRO F CA 1
ATOM 10748 C C . PRO F 3 134 ? 21.995 -7.525 133.326 1.00 49.03 134 PRO F C 1
ATOM 10749 O O . PRO F 3 134 ? 23.185 -7.252 133.157 1.00 48.86 134 PRO F O 1
ATOM 10753 N N . SER F 3 135 ? 21.488 -7.932 134.491 1.00 42.18 135 SER F N 1
ATOM 10754 C CA . SER F 3 135 ? 22.292 -8.553 135.528 1.00 38.03 135 SER F CA 1
ATOM 10755 C C . SER F 3 135 ? 22.340 -10.041 135.235 1.00 38.96 135 SER F C 1
ATOM 10756 O O . SER F 3 135 ? 21.380 -10.614 134.723 1.00 42.88 135 SER F O 1
ATOM 10759 N N . VAL F 3 136 ? 23.470 -10.667 135.537 1.00 38.35 136 VAL F N 1
ATOM 10760 C CA . VAL F 3 136 ? 23.637 -12.094 135.291 1.00 38.55 136 VAL F CA 1
ATOM 10761 C C . VAL F 3 136 ? 24.049 -12.740 136.599 1.00 40.82 136 VAL F C 1
ATOM 10762 O O . VAL F 3 136 ? 25.036 -12.319 137.218 1.00 37.20 136 VAL F O 1
ATOM 10766 N N . PHE F 3 137 ? 23.301 -13.759 137.013 1.00 36.03 137 PHE F N 1
ATOM 10767 C CA . PHE F 3 137 ? 23.563 -14.442 138.258 1.00 41.96 137 PHE F CA 1
ATOM 10768 C C . PHE F 3 137 ? 23.717 -15.939 138.023 1.00 44.04 137 PHE F C 1
ATOM 10769 O O . PHE F 3 137 ? 22.952 -16.525 137.248 1.00 37.29 137 PHE F O 1
ATOM 10777 N N . PRO F 3 138 ? 24.679 -16.585 138.681 1.00 47.09 138 PRO F N 1
ATOM 10778 C CA . PRO F 3 138 ? 24.781 -18.044 138.580 1.00 41.76 138 PRO F CA 1
ATOM 10779 C C . PRO F 3 138 ? 23.608 -18.721 139.272 1.00 45.22 138 PRO F C 1
ATOM 10780 O O . PRO F 3 138 ? 23.093 -18.231 140.283 1.00 45.72 138 PRO F O 1
ATOM 10784 N N . LEU F 3 139 ? 23.174 -19.845 138.700 1.00 42.38 139 LEU F N 1
ATOM 10785 C CA . LEU F 3 139 ? 22.148 -20.714 139.283 1.00 49.03 139 LEU F CA 1
ATOM 10786 C C . LEU F 3 139 ? 22.847 -22.012 139.684 1.00 50.61 139 LEU F C 1
ATOM 10787 O O . LEU F 3 139 ? 22.913 -22.963 138.902 1.00 45.37 139 LEU F O 1
ATOM 10792 N N . ALA F 3 140 ? 23.365 -22.039 140.909 1.00 41.82 140 ALA F N 1
ATOM 10793 C CA . ALA F 3 140 ? 24.259 -23.113 141.334 1.00 46.57 140 ALA F CA 1
ATOM 10794 C C . ALA F 3 140 ? 23.513 -24.440 141.437 1.00 48.02 140 ALA F C 1
ATOM 10795 O O . ALA F 3 140 ? 22.372 -24.477 141.904 1.00 50.34 140 ALA F O 1
ATOM 10797 N N . PRO F 3 141 ? 24.144 -25.553 141.035 1.00 53.99 141 PRO F N 1
ATOM 10798 C CA . PRO F 3 141 ? 23.528 -26.886 141.076 1.00 57.25 141 PRO F CA 1
ATOM 10799 C C . PRO F 3 141 ? 23.156 -27.298 142.496 1.00 50.96 141 PRO F C 1
ATOM 10800 O O . PRO F 3 141 ? 24.057 -27.161 143.322 1.00 45.12 141 PRO F O 1
ATOM 10804 N N . GLY F 3 149 ? 22.714 -38.694 139.945 1.00 75.24 149 GLY F N 1
ATOM 10805 C CA . GLY F 3 149 ? 22.713 -39.025 138.528 1.00 74.22 149 GLY F CA 1
ATOM 10806 C C . GLY F 3 149 ? 23.060 -37.848 137.628 1.00 72.82 149 GLY F C 1
ATOM 10807 O O . GLY F 3 149 ? 24.137 -37.809 137.033 1.00 73.05 149 GLY F O 1
ATOM 10808 N N . THR F 3 150 ? 22.138 -36.895 137.520 1.00 67.24 150 THR F N 1
ATOM 10809 C CA . THR F 3 150 ? 22.339 -35.672 136.760 1.00 65.67 150 THR F CA 1
ATOM 10810 C C . THR F 3 150 ? 22.217 -34.465 137.684 1.00 65.63 150 THR F C 1
ATOM 10811 O O . THR F 3 150 ? 21.665 -34.545 138.786 1.00 63.51 150 THR F O 1
ATOM 10815 N N . ALA F 3 151 ? 22.745 -33.337 137.215 1.00 57.76 151 ALA F N 1
ATOM 10816 C CA . ALA F 3 151 ? 22.667 -32.074 1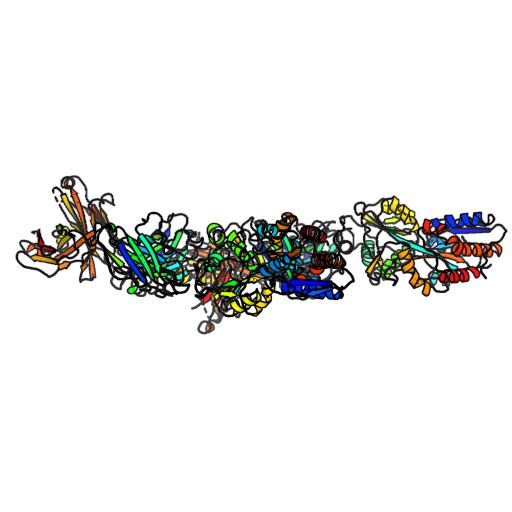37.929 1.00 54.05 151 ALA F CA 1
ATOM 10817 C C . ALA F 3 151 ? 22.219 -30.991 136.960 1.00 53.04 151 ALA F C 1
ATOM 10818 O O . ALA F 3 151 ? 22.604 -31.002 135.788 1.00 50.26 151 ALA F O 1
ATOM 10820 N N . ALA F 3 152 ? 21.396 -30.065 137.448 1.00 48.71 152 ALA F N 1
ATOM 10821 C CA . ALA F 3 152 ? 20.975 -28.904 136.674 1.00 49.45 152 ALA F CA 1
ATOM 10822 C C . ALA F 3 152 ? 21.624 -27.658 137.262 1.00 46.72 152 ALA F C 1
ATOM 10823 O O . ALA F 3 152 ? 21.419 -27.349 138.438 1.00 42.33 152 ALA F O 1
ATOM 10825 N N . LEU F 3 153 ? 22.409 -26.956 136.448 1.00 47.94 153 LEU F N 1
ATOM 10826 C CA . LEU F 3 153 ? 22.983 -25.665 136.802 1.00 44.49 153 LEU F CA 1
ATOM 10827 C C . LEU F 3 153 ? 22.599 -24.670 135.716 1.00 47.75 153 LEU F C 1
ATOM 10828 O O . LEU F 3 153 ? 22.170 -25.061 134.629 1.00 47.84 153 LEU F O 1
ATOM 10833 N N . GLY F 3 154 ? 22.744 -23.383 136.005 1.00 46.73 154 GLY F N 1
ATOM 10834 C CA . GLY F 3 154 ? 22.245 -22.417 135.054 1.00 44.93 154 GLY F CA 1
ATOM 10835 C C . GLY F 3 154 ? 22.701 -20.999 135.313 1.00 43.76 154 GLY F C 1
ATOM 10836 O O . GLY F 3 154 ? 23.517 -20.717 136.196 1.00 39.33 154 GLY F O 1
ATOM 10837 N N . CYS F 3 155 ? 22.154 -20.107 134.508 1.00 38.22 155 CYS F N 1
ATOM 10838 C CA . CYS F 3 155 ? 22.436 -18.695 134.633 1.00 41.42 155 CYS F CA 1
ATOM 10839 C C . CYS F 3 155 ? 21.131 -17.944 134.485 1.00 41.67 155 CYS F C 1
ATOM 10840 O O . CYS F 3 155 ? 20.321 -18.262 133.609 1.00 42.53 155 CYS F O 1
ATOM 10843 N N . LEU F 3 156 ? 20.951 -16.941 135.337 1.00 38.81 156 LEU F N 1
ATOM 10844 C CA . LEU F 3 156 ? 19.781 -16.079 135.353 1.00 38.06 156 LEU F CA 1
ATOM 10845 C C . LEU F 3 156 ? 20.171 -14.746 134.734 1.00 35.02 156 LEU F C 1
ATOM 10846 O O . LEU F 3 156 ? 21.165 -14.136 135.135 1.00 34.60 156 LEU F O 1
ATOM 10851 N N . VAL F 3 157 ? 19.386 -14.307 133.767 1.00 33.85 157 VAL F N 1
ATOM 10852 C CA . VAL F 3 157 ? 19.663 -13.115 132.980 1.00 42.57 157 VAL F CA 1
ATOM 10853 C C . VAL F 3 157 ? 18.519 -12.151 133.267 1.00 42.21 157 VAL F C 1
ATOM 10854 O O . VAL F 3 157 ? 17.416 -12.297 132.732 1.00 48.81 157 VAL F O 1
ATOM 10858 N N . LYS F 3 158 ? 18.766 -11.166 134.115 1.00 44.89 158 LYS F N 1
ATOM 10859 C CA . LYS F 3 158 ? 17.692 -10.460 134.801 1.00 43.39 158 LYS F CA 1
ATOM 10860 C C . LYS F 3 158 ? 17.598 -9.011 134.339 1.00 39.37 158 LYS F C 1
ATOM 10861 O O . LYS F 3 158 ? 18.609 -8.298 134.306 1.00 38.64 158 LYS F O 1
ATOM 10867 N N . ASP F 3 159 ? 16.380 -8.592 133.980 1.00 36.09 159 ASP F N 1
ATOM 10868 C CA . ASP F 3 159 ? 15.996 -7.187 133.799 1.00 39.11 159 ASP F CA 1
ATOM 10869 C C . ASP F 3 159 ? 16.762 -6.534 132.643 1.00 41.27 159 ASP F C 1
ATOM 10870 O O . ASP F 3 159 ? 17.647 -5.703 132.832 1.00 42.26 159 ASP F O 1
ATOM 10875 N N . TYR F 3 160 ? 16.382 -6.916 131.427 1.00 46.33 160 TYR F N 1
ATOM 10876 C CA . TYR F 3 160 ? 16.988 -6.332 130.240 1.00 42.69 160 TYR F CA 1
ATOM 10877 C C . TYR F 3 160 ? 15.908 -5.870 129.275 1.00 43.52 160 TYR F C 1
ATOM 10878 O O . TYR F 3 160 ? 14.769 -6.344 129.296 1.00 43.33 160 TYR F O 1
ATOM 10887 N N . PHE F 3 161 ? 16.285 -4.908 128.436 1.00 42.16 161 PHE F N 1
ATOM 10888 C CA . PHE F 3 161 ? 15.424 -4.454 127.364 1.00 40.04 161 PHE F CA 1
ATOM 10889 C C . PHE F 3 161 ? 16.312 -3.890 126.273 1.00 39.45 161 PHE F C 1
ATOM 10890 O O . PHE F 3 161 ? 17.310 -3.233 126.593 1.00 38.39 161 PHE F O 1
ATOM 10898 N N . PRO F 3 162 ? 16.014 -4.142 124.989 1.00 41.34 162 PRO F N 1
ATOM 10899 C CA . PRO F 3 162 ? 14.974 -5.066 124.524 1.00 40.60 162 PRO F CA 1
ATOM 10900 C C . PRO F 3 162 ? 15.496 -6.489 124.370 1.00 36.51 162 PRO F C 1
ATOM 10901 O O . PRO F 3 162 ? 16.634 -6.779 124.750 1.00 37.66 162 PRO F O 1
ATOM 10905 N N . GLU F 3 163 ? 14.662 -7.370 123.815 1.00 36.85 163 GLU F N 1
ATOM 10906 C CA . GLU F 3 163 ? 15.178 -8.583 123.219 1.00 39.81 163 GLU F CA 1
ATOM 10907 C C . GLU F 3 163 ? 16.109 -8.183 122.072 1.00 41.69 163 GLU F C 1
ATOM 10908 O O . GLU F 3 163 ? 15.983 -7.087 121.519 1.00 47.38 163 GLU F O 1
ATOM 10914 N N . PRO F 3 164 ? 17.055 -9.055 121.683 1.00 40.61 164 PRO F N 1
ATOM 10915 C CA . PRO F 3 164 ? 17.309 -10.407 122.181 1.00 40.67 164 PRO F CA 1
ATOM 10916 C C . PRO F 3 164 ? 18.537 -10.518 123.082 1.00 37.91 164 PRO F C 1
ATOM 10917 O O . PRO F 3 164 ? 19.385 -9.630 123.125 1.00 41.08 164 PRO F O 1
ATOM 10921 N N . VAL F 3 165 ? 18.626 -11.628 123.802 1.00 36.89 165 VAL F N 1
ATOM 10922 C CA . VAL F 3 165 ? 19.815 -11.993 124.559 1.00 38.54 165 VAL F CA 1
ATOM 10923 C C . VAL F 3 165 ? 20.275 -13.352 124.051 1.00 35.99 165 VAL F C 1
ATOM 10924 O O . VAL F 3 165 ? 19.456 -14.234 123.771 1.00 36.24 165 VAL F O 1
ATOM 10928 N N . THR F 3 166 ? 21.575 -13.516 123.900 1.00 33.13 166 THR F N 1
ATOM 10929 C CA . THR F 3 166 ? 22.138 -14.809 123.553 1.00 41.04 166 THR F CA 1
ATOM 10930 C C . THR F 3 166 ? 22.888 -15.354 124.756 1.00 42.16 166 THR F C 1
ATOM 10931 O O . THR F 3 166 ? 23.525 -14.599 125.502 1.00 40.83 166 THR F O 1
ATOM 10935 N N . VAL F 3 167 ? 22.784 -16.664 124.948 1.00 39.05 167 VAL F N 1
ATOM 10936 C CA . VAL F 3 167 ? 23.501 -17.379 125.988 1.00 39.29 167 VAL F CA 1
ATOM 10937 C C . VAL F 3 167 ? 24.152 -18.587 125.332 1.00 42.07 167 VAL F C 1
ATOM 10938 O O . VAL F 3 167 ? 23.488 -19.339 124.609 1.00 36.65 167 VAL F O 1
ATOM 10942 N N . SER F 3 168 ? 25.451 -18.750 125.560 1.00 38.51 168 SER F N 1
ATOM 10943 C CA . SER F 3 168 ? 26.165 -19.977 125.250 1.00 41.23 168 SER F CA 1
ATOM 10944 C C . SER F 3 168 ? 26.840 -20.451 126.526 1.00 36.04 168 SER F C 1
ATOM 10945 O O . SER F 3 168 ? 26.882 -19.732 127.529 1.00 36.97 168 SER F O 1
ATOM 10948 N N . TRP F 3 169 ? 27.381 -21.666 126.484 1.00 33.29 169 TRP F N 1
ATOM 10949 C CA . TRP F 3 169 ? 28.090 -22.261 127.614 1.00 34.96 169 TRP F CA 1
ATOM 10950 C C . TRP F 3 169 ? 29.468 -22.712 127.157 1.00 39.80 169 TRP F C 1
ATOM 10951 O O . TRP F 3 169 ? 29.589 -23.409 126.140 1.00 37.90 169 TRP F O 1
ATOM 10962 N N . ASN F 3 170 ? 30.494 -22.315 127.908 1.00 39.62 170 ASN F N 1
ATOM 10963 C CA . ASN F 3 170 ? 31.879 -22.685 127.622 1.00 34.58 170 ASN F CA 1
ATOM 10964 C C . ASN F 3 170 ? 32.243 -22.307 126.186 1.00 42.55 170 ASN F C 1
ATOM 10965 O O . ASN F 3 170 ? 32.776 -23.106 125.411 1.00 37.71 170 ASN F O 1
ATOM 10970 N N . SER F 3 171 ? 31.931 -21.053 125.844 1.00 44.43 171 SER F N 1
ATOM 10971 C CA . SER F 3 171 ? 32.134 -20.497 124.507 1.00 47.92 171 SER F CA 1
ATOM 10972 C C . SER F 3 171 ? 31.516 -21.371 123.429 1.00 47.16 171 SER F C 1
ATOM 10973 O O . SER F 3 171 ? 32.000 -21.406 122.300 1.00 43.56 171 SER F O 1
ATOM 10976 N N . GLY F 3 172 ? 30.448 -22.091 123.755 1.00 49.73 172 GLY F N 1
ATOM 10977 C CA . GLY F 3 172 ? 29.800 -22.944 122.780 1.00 52.73 172 GLY F CA 1
ATOM 10978 C C . GLY F 3 172 ? 30.311 -24.368 122.702 1.00 45.26 172 GLY F C 1
ATOM 10979 O O . GLY F 3 172 ? 29.708 -25.183 121.993 1.00 39.87 172 GLY F O 1
ATOM 10980 N N . ALA F 3 173 ? 31.392 -24.704 123.412 1.00 47.15 173 ALA F N 1
ATOM 10981 C CA . ALA F 3 173 ? 31.838 -26.093 123.457 1.00 46.19 173 ALA F CA 1
ATOM 10982 C C . ALA F 3 173 ? 30.825 -27.006 124.140 1.00 52.38 173 ALA F C 1
ATOM 10983 O O . ALA F 3 173 ? 30.871 -28.223 123.937 1.00 58.69 173 ALA F O 1
ATOM 10985 N N . LEU F 3 174 ? 29.904 -26.453 124.929 1.00 42.96 174 LEU F N 1
ATOM 10986 C CA . LEU F 3 174 ? 28.868 -27.232 125.595 1.00 45.17 174 LEU F CA 1
ATOM 10987 C C . LEU F 3 174 ? 27.522 -26.850 124.991 1.00 48.95 174 LEU F C 1
ATOM 10988 O O . LEU F 3 174 ? 27.083 -25.700 125.119 1.00 46.67 174 LEU F O 1
ATOM 10993 N N . THR F 3 175 ? 26.867 -27.816 124.343 1.00 51.72 175 THR F N 1
ATOM 10994 C CA . THR F 3 175 ? 25.548 -27.590 123.761 1.00 55.37 175 THR F CA 1
ATOM 10995 C C . THR F 3 175 ? 24.579 -28.685 124.195 1.00 54.30 175 THR F C 1
ATOM 10996 O O . THR F 3 175 ? 23.379 -28.436 124.356 1.00 54.01 175 THR F O 1
ATOM 11000 N N . SER F 3 176 ? 25.094 -29.900 124.368 1.00 50.94 176 SER F N 1
ATOM 11001 C CA . SER F 3 176 ? 24.265 -31.004 124.820 1.00 51.84 176 SER F CA 1
ATOM 11002 C C . SER F 3 176 ? 23.709 -30.705 126.208 1.00 58.43 176 SER F C 1
ATOM 11003 O O . SER F 3 176 ? 24.450 -30.338 127.126 1.00 64.19 176 SER F O 1
ATOM 11006 N N . GLY F 3 177 ? 22.394 -30.843 126.356 1.00 56.32 177 GLY F N 1
ATOM 11007 C CA . GLY F 3 177 ? 21.760 -30.587 127.630 1.00 52.61 177 GLY F CA 1
ATOM 11008 C C . GLY F 3 177 ? 21.553 -29.130 127.970 1.00 52.13 177 GLY F C 1
ATOM 11009 O O . GLY F 3 177 ? 21.276 -28.816 129.133 1.00 59.09 177 GLY F O 1
ATOM 11010 N N . VAL F 3 178 ? 21.670 -28.234 127.003 1.00 48.80 178 VAL F N 1
ATOM 11011 C CA . VAL F 3 178 ? 21.433 -26.811 127.223 1.00 51.28 178 VAL F CA 1
ATOM 11012 C C . VAL F 3 178 ? 19.962 -26.519 126.969 1.00 51.68 178 VAL F C 1
ATOM 11013 O O . VAL F 3 178 ? 19.410 -26.900 125.929 1.00 50.06 178 VAL F O 1
ATOM 11017 N N . HIS F 3 179 ? 19.319 -25.837 127.912 1.00 46.40 179 HIS F N 1
ATOM 11018 C CA . HIS F 3 179 ? 17.958 -25.359 127.705 1.00 45.71 179 HIS F CA 1
ATOM 11019 C C . HIS F 3 179 ? 17.924 -23.879 128.056 1.00 44.96 179 HIS F C 1
ATOM 11020 O O . HIS F 3 179 ? 18.044 -23.508 129.231 1.00 38.51 179 HIS F O 1
ATOM 11027 N N . THR F 3 180 ? 17.774 -23.039 127.041 1.00 40.61 180 THR F N 1
ATOM 11028 C CA . THR F 3 180 ? 17.616 -21.605 127.237 1.00 41.19 180 THR F CA 1
ATOM 11029 C C . THR F 3 180 ? 16.145 -21.277 127.027 1.00 46.24 180 THR F C 1
ATOM 11030 O O . THR F 3 180 ? 15.619 -21.428 125.917 1.00 44.54 180 THR F O 1
ATOM 11034 N N . PHE F 3 181 ? 15.482 -20.833 128.105 1.00 45.56 181 PHE F N 1
ATOM 11035 C CA . PHE F 3 181 ? 14.041 -20.676 128.090 1.00 42.15 181 PHE F CA 1
ATOM 11036 C C . PHE F 3 181 ? 13.637 -19.341 127.469 1.00 39.47 181 PHE F C 1
ATOM 11037 O O . PHE F 3 181 ? 14.375 -18.356 127.552 1.00 43.42 181 PHE F O 1
ATOM 11045 N N . PRO F 3 182 ? 12.474 -19.297 126.824 1.00 38.22 182 PRO F N 1
ATOM 11046 C CA . PRO F 3 182 ? 11.917 -18.011 126.391 1.00 39.29 182 PRO F CA 1
ATOM 11047 C C . PRO F 3 182 ? 11.809 -17.035 127.551 1.00 45.24 182 PRO F C 1
ATOM 11048 O O . PRO F 3 182 ? 11.510 -17.414 128.685 1.00 46.65 182 PRO F O 1
ATOM 11052 N N . ALA F 3 183 ? 12.055 -15.764 127.254 1.00 46.81 183 ALA F N 1
ATOM 11053 C CA . ALA F 3 183 ? 12.070 -14.729 128.272 1.00 43.59 183 ALA F CA 1
ATOM 11054 C C . ALA F 3 183 ? 10.674 -14.466 128.843 1.00 39.25 183 ALA F C 1
ATOM 11055 O O . ALA F 3 183 ? 9.644 -14.685 128.198 1.00 34.85 183 ALA F O 1
ATOM 11057 N N . VAL F 3 184 ? 10.652 -13.962 130.071 1.00 36.98 184 VAL F N 1
ATOM 11058 C CA . VAL F 3 184 ? 9.436 -13.438 130.679 1.00 38.76 184 VAL F CA 1
ATOM 11059 C C . VAL F 3 184 ? 9.461 -11.918 130.553 1.00 40.95 184 VAL F C 1
ATOM 11060 O O . VAL F 3 184 ? 10.481 -11.280 130.841 1.00 40.95 184 VAL F O 1
ATOM 11064 N N . LEU F 3 185 ? 8.358 -11.341 130.074 1.00 41.20 185 LEU F N 1
ATOM 11065 C CA . LEU F 3 185 ? 8.175 -9.893 130.054 1.00 45.80 185 LEU F CA 1
ATOM 11066 C C . LEU F 3 185 ? 7.418 -9.494 131.317 1.00 49.42 185 LEU F C 1
ATOM 11067 O O . LEU F 3 185 ? 6.213 -9.743 131.433 1.00 51.96 185 LEU F O 1
ATOM 11072 N N . GLN F 3 186 ? 8.124 -8.890 132.267 1.00 47.78 186 GLN F N 1
ATOM 11073 C CA . GLN F 3 186 ? 7.513 -8.550 133.541 1.00 49.56 186 GLN F CA 1
ATOM 11074 C C . GLN F 3 186 ? 6.813 -7.198 133.456 1.00 50.31 186 GLN F C 1
ATOM 11075 O O . GLN F 3 186 ? 7.012 -6.414 132.521 1.00 42.89 186 GLN F O 1
ATOM 11081 N N . SER F 3 187 ? 5.984 -6.935 134.466 1.00 52.41 187 SER F N 1
ATOM 11082 C CA . SER F 3 187 ? 5.123 -5.759 134.467 1.00 51.78 187 SER F CA 1
ATOM 11083 C C . SER F 3 187 ? 5.910 -4.455 134.431 1.00 50.83 187 SER F C 1
ATOM 11084 O O . SER F 3 187 ? 5.363 -3.430 134.009 1.00 59.52 187 SER F O 1
ATOM 11087 N N . SER F 3 188 ? 7.176 -4.466 134.859 1.00 40.84 188 SER F N 1
ATOM 11088 C CA . SER F 3 188 ? 8.056 -3.311 134.710 1.00 42.75 188 SER F CA 1
ATOM 11089 C C . SER F 3 188 ? 8.445 -3.034 133.261 1.00 47.17 188 SER F C 1
ATOM 11090 O O . SER F 3 188 ? 9.062 -1.998 132.991 1.00 51.56 188 SER F O 1
ATOM 11093 N N . GLY F 3 189 ? 8.128 -3.927 132.329 1.00 38.66 189 GLY F N 1
ATOM 11094 C CA . GLY F 3 189 ? 8.591 -3.758 130.974 1.00 41.57 189 GLY F CA 1
ATOM 11095 C C . GLY F 3 189 ? 9.980 -4.295 130.703 1.00 48.66 189 GLY F C 1
ATOM 11096 O O . GLY F 3 189 ? 10.464 -4.175 129.568 1.00 47.17 189 GLY F O 1
ATOM 11097 N N . LEU F 3 190 ? 10.631 -4.892 131.696 1.00 52.63 190 LEU F N 1
ATOM 11098 C CA . LEU F 3 190 ? 11.925 -5.531 131.513 1.00 47.11 190 LEU F CA 1
ATOM 11099 C C . LEU F 3 190 ? 11.763 -7.039 131.369 1.00 45.69 190 LEU F C 1
ATOM 11100 O O . LEU F 3 190 ? 10.849 -7.644 131.933 1.00 45.84 190 LEU F O 1
ATOM 11105 N N . TYR F 3 191 ? 12.672 -7.634 130.605 1.00 43.43 191 TYR F N 1
ATOM 11106 C CA . TYR F 3 191 ? 12.710 -9.065 130.360 1.00 38.49 191 TYR F CA 1
ATOM 11107 C C . TYR F 3 191 ? 13.670 -9.743 131.329 1.00 36.88 191 TYR F C 1
ATOM 11108 O O . TYR F 3 191 ? 14.670 -9.160 131.753 1.00 36.58 191 TYR F O 1
ATOM 11117 N N . SER F 3 192 ? 13.409 -11.006 131.576 1.00 33.19 192 SER F N 1
ATOM 11118 C CA . SER F 3 192 ? 14.294 -11.890 132.360 1.00 32.96 192 SER F CA 1
ATOM 11119 C C . SER F 3 192 ? 14.270 -13.261 131.703 1.00 38.54 192 SER F C 1
ATOM 11120 O O . SER F 3 192 ? 13.230 -13.660 131.245 1.00 37.99 192 SER F O 1
ATOM 11123 N N . LEU F 3 193 ? 15.383 -13.958 131.746 1.00 32.30 193 LEU F N 1
ATOM 11124 C CA . LEU F 3 193 ? 15.485 -15.258 131.087 1.00 34.68 193 LEU F CA 1
ATOM 11125 C C . LEU F 3 193 ? 16.443 -16.160 131.862 1.00 32.08 193 LEU F C 1
ATOM 11126 O O . LEU F 3 193 ? 17.210 -15.682 132.647 1.00 33.23 193 LEU F O 1
ATOM 11131 N N . SER F 3 194 ? 16.290 -17.455 131.693 1.00 34.32 194 SER F N 1
ATOM 11132 C CA . SER F 3 194 ? 17.197 -18.405 132.348 1.00 36.63 194 SER F CA 1
ATOM 11133 C C . SER F 3 194 ? 17.680 -19.431 131.337 1.00 36.44 194 SER F C 1
ATOM 11134 O O . SER F 3 194 ? 16.929 -19.838 130.501 1.00 34.51 194 SER F O 1
ATOM 11137 N N . SER F 3 195 ? 18.946 -19.747 131.422 1.00 36.94 195 SER F N 1
ATOM 11138 C CA . SER F 3 195 ? 19.514 -20.857 130.678 1.00 40.22 195 SER F CA 1
ATOM 11139 C C . SER F 3 195 ? 20.002 -21.876 131.688 1.00 41.12 195 SER F C 1
ATOM 11140 O O . SER F 3 195 ? 20.679 -21.516 132.658 1.00 37.27 195 SER F O 1
ATOM 11143 N N . VAL F 3 196 ? 19.636 -23.137 131.477 1.00 34.24 196 VAL F N 1
ATOM 11144 C CA . VAL F 3 196 ? 19.974 -24.202 132.406 1.00 38.09 196 VAL F CA 1
ATOM 11145 C C . VAL F 3 196 ? 20.601 -25.335 131.615 1.00 41.31 196 VAL F C 1
ATOM 11146 O O . VAL F 3 196 ? 20.104 -25.700 130.543 1.00 48.74 196 VAL F O 1
ATOM 11150 N N . VAL F 3 197 ? 21.705 -25.872 132.118 1.00 43.29 197 VAL F N 1
ATOM 11151 C CA . VAL F 3 197 ? 22.360 -27.005 131.483 1.00 49.13 197 VAL F CA 1
ATOM 11152 C C . VAL F 3 197 ? 22.345 -28.192 132.438 1.00 49.41 197 VAL F C 1
ATOM 11153 O O . VAL F 3 197 ? 22.619 -28.053 133.637 1.00 36.12 197 VAL F O 1
ATOM 11157 N N . THR F 3 198 ? 21.994 -29.358 131.899 1.00 50.90 198 THR F N 1
ATOM 11158 C CA . THR F 3 198 ? 22.023 -30.615 132.634 1.00 50.64 198 THR F CA 1
ATOM 11159 C C . THR F 3 198 ? 23.337 -31.342 132.372 1.00 51.42 198 THR F C 1
ATOM 11160 O O . THR F 3 198 ? 23.705 -31.579 131.215 1.00 61.14 198 THR F O 1
ATOM 11164 N N . VAL F 3 199 ? 24.033 -31.696 133.448 1.00 44.38 199 VAL F N 1
ATOM 11165 C CA . VAL F 3 199 ? 25.337 -32.353 133.384 1.00 44.62 199 VAL F CA 1
ATOM 11166 C C . VAL F 3 199 ? 25.365 -33.500 134.381 1.00 52.38 199 VAL F C 1
ATOM 11167 O O . VAL F 3 199 ? 24.604 -33.520 135.359 1.00 55.20 199 VAL F O 1
ATOM 11171 N N . PRO F 3 200 ? 26.246 -34.478 134.157 1.00 50.98 200 PRO F N 1
ATOM 11172 C CA . PRO F 3 200 ? 26.463 -35.514 135.173 1.00 53.84 200 PRO F CA 1
ATOM 11173 C C . PRO F 3 200 ? 26.966 -34.922 136.481 1.00 57.05 200 PRO F C 1
ATOM 11174 O O . PRO F 3 200 ? 27.718 -33.946 136.501 1.00 54.99 200 PRO F O 1
ATOM 11178 N N . SER F 3 201 ? 26.524 -35.528 137.588 1.00 54.62 201 SER F N 1
ATOM 11179 C CA . SER F 3 201 ? 26.980 -35.105 138.909 1.00 49.79 201 SER F CA 1
ATOM 11180 C C . SER F 3 201 ? 28.480 -35.289 139.056 1.00 55.37 201 SER F C 1
ATOM 11181 O O . SER F 3 201 ? 29.137 -34.511 139.755 1.00 59.44 201 SER F O 1
ATOM 11184 N N . SER F 3 202 ? 29.034 -36.312 138.397 1.00 58.20 202 SER F N 1
ATOM 11185 C CA . SER F 3 202 ? 30.480 -36.497 138.342 1.00 60.55 202 SER F CA 1
ATOM 11186 C C . SER F 3 202 ? 31.181 -35.229 137.872 1.00 66.53 202 SER F C 1
ATOM 11187 O O . SER F 3 202 ? 32.241 -34.861 138.387 1.00 70.33 202 SER F O 1
ATOM 11190 N N . SER F 3 203 ? 30.591 -34.538 136.897 1.00 68.44 203 SER F N 1
ATOM 11191 C CA . SER F 3 203 ? 31.238 -33.391 136.266 1.00 60.06 203 SER F CA 1
ATOM 11192 C C . SER F 3 203 ? 31.462 -32.242 137.232 1.00 55.75 203 SER F C 1
ATOM 11193 O O . SER F 3 203 ? 32.387 -31.446 137.026 1.00 50.34 203 SER F O 1
ATOM 11196 N N . LEU F 3 204 ? 30.651 -32.156 138.289 1.00 48.04 204 LEU F N 1
ATOM 11197 C CA . LEU F 3 204 ? 30.505 -30.898 139.005 1.00 47.15 204 LEU F CA 1
ATOM 11198 C C . LEU F 3 204 ? 31.790 -30.499 139.714 1.00 46.62 204 LEU F C 1
ATOM 11199 O O . LEU F 3 204 ? 32.073 -29.305 139.849 1.00 47.49 204 LEU F O 1
ATOM 11204 N N . GLY F 3 205 ? 32.587 -31.466 140.152 1.00 46.42 205 GLY F N 1
ATOM 11205 C CA . GLY F 3 205 ? 33.839 -31.175 140.809 1.00 44.70 205 GLY F CA 1
ATOM 11206 C C . GLY F 3 205 ? 35.066 -31.189 139.926 1.00 45.18 205 GLY F C 1
ATOM 11207 O O . GLY F 3 205 ? 36.165 -30.932 140.429 1.00 44.59 205 GLY F O 1
ATOM 11208 N N . THR F 3 206 ? 34.924 -31.489 138.629 1.00 40.86 206 THR F N 1
ATOM 11209 C CA . THR F 3 206 ? 36.072 -31.608 137.740 1.00 46.80 206 THR F CA 1
ATOM 11210 C C . THR F 3 206 ? 35.966 -30.812 136.449 1.00 45.83 206 THR F C 1
ATOM 11211 O O . THR F 3 206 ? 36.937 -30.796 135.685 1.00 46.91 206 THR F O 1
ATOM 11215 N N . GLN F 3 207 ? 34.828 -30.195 136.156 1.00 41.40 207 GLN F N 1
ATOM 11216 C CA . GLN F 3 207 ? 34.587 -29.567 134.863 1.00 40.71 207 GLN F CA 1
ATOM 11217 C C . GLN F 3 207 ? 34.108 -28.143 135.087 1.00 45.15 207 GLN F C 1
ATOM 11218 O O . GLN F 3 207 ? 33.162 -27.916 135.852 1.00 48.14 207 GLN F O 1
ATOM 11224 N N . THR F 3 208 ? 34.764 -27.189 134.429 1.00 38.82 208 THR F N 1
ATOM 11225 C CA . THR F 3 208 ? 34.422 -25.782 134.598 1.00 40.22 208 THR F CA 1
ATOM 11226 C C . THR F 3 208 ? 33.203 -25.437 133.753 1.00 44.67 208 THR F C 1
ATOM 11227 O O . THR F 3 208 ? 33.159 -25.754 132.561 1.00 39.20 208 THR F O 1
ATOM 11231 N N . TYR F 3 209 ? 32.212 -24.787 134.367 1.00 36.31 209 TYR F N 1
ATOM 11232 C CA . TYR F 3 209 ? 30.983 -24.407 133.671 1.00 37.10 209 TYR F CA 1
ATOM 11233 C C . TYR F 3 209 ? 30.815 -22.899 133.732 1.00 41.79 209 TYR F C 1
ATOM 11234 O O . TYR F 3 209 ? 30.553 -22.337 134.802 1.00 43.70 209 TYR F O 1
ATOM 11243 N N . ILE F 3 210 ? 30.936 -22.259 132.577 1.00 36.53 210 ILE F N 1
ATOM 11244 C CA . ILE F 3 210 ? 30.888 -20.809 132.431 1.00 38.11 210 ILE F CA 1
ATOM 11245 C C . ILE F 3 210 ? 29.766 -20.497 131.448 1.00 46.73 210 ILE F C 1
ATOM 11246 O O . ILE F 3 210 ? 29.686 -21.125 130.386 1.00 45.22 210 ILE F O 1
ATOM 11251 N N . CYS F 3 211 ? 28.906 -19.547 131.780 1.00 50.08 211 CYS F N 1
ATOM 11252 C CA . CYS F 3 211 ? 27.918 -19.098 130.819 1.00 46.54 211 CYS F CA 1
ATOM 11253 C C . CYS F 3 211 ? 28.338 -17.732 130.278 1.00 42.48 211 CYS F C 1
ATOM 11254 O O . CYS F 3 211 ? 28.865 -16.896 131.021 1.00 41.26 211 CYS F O 1
ATOM 11257 N N . ASN F 3 212 ? 28.177 -17.554 128.956 1.00 43.19 212 ASN F N 1
ATOM 11258 C CA . ASN F 3 212 ? 28.542 -16.353 128.210 1.00 42.30 212 ASN F CA 1
ATOM 11259 C C . ASN F 3 212 ? 27.251 -15.689 127.756 1.00 44.62 212 ASN F C 1
ATOM 11260 O O . ASN F 3 212 ? 26.507 -16.260 126.952 1.00 45.96 212 ASN F O 1
ATOM 11265 N N . VAL F 3 213 ? 26.996 -14.486 128.247 1.00 42.27 213 VAL F N 1
ATOM 11266 C CA . VAL F 3 213 ? 25.749 -13.773 127.999 1.00 40.43 213 VAL F CA 1
ATOM 11267 C C . VAL F 3 213 ? 26.059 -12.549 127.148 1.00 39.40 213 VAL F C 1
ATOM 11268 O O . VAL F 3 213 ? 26.981 -11.793 127.456 1.00 39.22 213 VAL F O 1
ATOM 11272 N N . ASN F 3 214 ? 25.289 -12.340 126.093 1.00 34.88 214 ASN F N 1
ATOM 11273 C CA . ASN F 3 214 ? 25.478 -11.173 125.241 1.00 47.49 214 ASN F CA 1
ATOM 11274 C C . ASN F 3 214 ? 24.140 -10.483 125.036 1.00 47.42 214 ASN F C 1
ATOM 11275 O O . ASN F 3 214 ? 23.189 -11.105 124.554 1.00 44.08 214 ASN F O 1
ATOM 11280 N N . HIS F 3 215 ? 24.070 -9.207 125.406 1.00 45.24 215 HIS F N 1
ATOM 11281 C CA . HIS F 3 215 ? 22.929 -8.343 125.113 1.00 42.43 215 HIS F CA 1
ATOM 11282 C C . HIS F 3 215 ? 23.451 -7.204 124.252 1.00 41.50 215 HIS F C 1
ATOM 11283 O O . HIS F 3 215 ? 23.880 -6.166 124.760 1.00 36.37 215 HIS F O 1
ATOM 11290 N N . LYS F 3 216 ? 23.418 -7.397 122.940 1.00 42.74 216 LYS F N 1
ATOM 11291 C CA . LYS F 3 216 ? 24.011 -6.390 122.066 1.00 45.43 216 LYS F CA 1
ATOM 11292 C C . LYS F 3 216 ? 23.353 -5.022 122.153 1.00 49.94 216 LYS F C 1
ATOM 11293 O O . LYS F 3 216 ? 24.095 -4.025 122.124 1.00 49.88 216 LYS F O 1
ATOM 11299 N N . PRO F 3 217 ? 22.022 -4.881 122.274 1.00 51.83 217 PRO F N 1
ATOM 11300 C CA . PRO F 3 217 ? 21.453 -3.520 122.337 1.00 50.68 217 PRO F CA 1
ATOM 11301 C C . PRO F 3 217 ? 22.104 -2.628 123.378 1.00 50.29 217 PRO F C 1
ATOM 11302 O O . PRO F 3 217 ? 22.214 -1.417 123.161 1.00 52.90 217 PRO F O 1
ATOM 11306 N N . SER F 3 218 ? 22.575 -3.192 124.487 1.00 48.30 218 SER F N 1
ATOM 11307 C CA . SER F 3 218 ? 23.218 -2.420 125.539 1.00 48.86 218 SER F CA 1
ATOM 11308 C C . SER F 3 218 ? 24.710 -2.696 125.649 1.00 56.58 218 SER F C 1
ATOM 11309 O O . SER F 3 218 ? 25.336 -2.257 126.620 1.00 57.84 218 SER F O 1
ATOM 11312 N N . ASN F 3 219 ? 25.286 -3.430 124.694 1.00 61.18 219 ASN F N 1
ATOM 11313 C CA . ASN F 3 219 ? 26.703 -3.805 124.714 1.00 60.26 219 ASN F CA 1
ATOM 11314 C C . ASN F 3 219 ? 27.091 -4.474 126.032 1.00 60.16 219 ASN F C 1
ATOM 11315 O O . ASN F 3 219 ? 28.164 -4.232 126.592 1.00 64.95 219 ASN F O 1
ATOM 11320 N N . THR F 3 220 ? 26.202 -5.326 126.535 1.00 52.10 220 THR F N 1
ATOM 11321 C CA . THR F 3 220 ? 26.487 -6.128 127.716 1.00 47.40 220 THR F CA 1
ATOM 11322 C C . THR F 3 220 ? 27.016 -7.481 127.266 1.00 44.81 220 THR F C 1
ATOM 11323 O O . THR F 3 220 ? 26.335 -8.211 126.538 1.00 46.19 220 THR F O 1
ATOM 11327 N N . LYS F 3 221 ? 28.236 -7.805 127.676 1.00 42.74 221 LYS F N 1
ATOM 11328 C CA . LYS F 3 221 ? 28.795 -9.134 127.474 1.00 44.49 221 LYS F CA 1
ATOM 11329 C C . LYS F 3 221 ? 29.331 -9.601 128.812 1.00 39.40 221 LYS F C 1
ATOM 11330 O O . LYS F 3 221 ? 30.234 -8.971 129.372 1.00 44.18 221 LYS F O 1
ATOM 11336 N N . VAL F 3 222 ? 28.766 -10.684 129.336 1.00 35.88 222 VAL F N 1
ATOM 11337 C CA . VAL F 3 222 ? 29.104 -11.153 130.674 1.00 40.77 222 VAL F CA 1
ATOM 11338 C C . VAL F 3 222 ? 29.387 -12.644 130.620 1.00 39.82 222 VAL F C 1
ATOM 11339 O O . VAL F 3 222 ? 28.632 -13.403 130.003 1.00 41.04 222 VAL F O 1
ATOM 11343 N N . ASP F 3 223 ? 30.465 -13.056 131.282 1.00 38.77 223 ASP F N 1
ATOM 11344 C CA . ASP F 3 223 ? 30.762 -14.456 131.556 1.00 39.09 223 ASP F CA 1
ATOM 11345 C C . ASP F 3 223 ? 30.651 -14.700 133.052 1.00 45.30 223 ASP F C 1
ATOM 11346 O O . ASP F 3 223 ? 31.230 -13.954 133.847 1.00 48.66 223 ASP F O 1
ATOM 11351 N N . LYS F 3 224 ? 29.914 -15.739 133.435 1.00 35.37 224 LYS F N 1
ATOM 11352 C CA . LYS F 3 224 ? 29.742 -16.072 134.843 1.00 45.64 224 LYS F CA 1
ATOM 11353 C C . LYS F 3 224 ? 30.062 -17.542 135.046 1.00 40.20 224 LYS F C 1
ATOM 11354 O O . LYS F 3 224 ? 29.447 -18.407 134.409 1.00 37.89 224 LYS F O 1
ATOM 11360 N N . ARG F 3 225 ? 31.013 -17.824 135.928 1.00 38.55 225 ARG F N 1
ATOM 11361 C CA . ARG F 3 225 ? 31.271 -19.198 136.319 1.00 38.48 225 ARG F CA 1
ATOM 11362 C C . ARG F 3 225 ? 30.209 -19.660 137.306 1.00 41.21 225 ARG F C 1
ATOM 11363 O O . ARG F 3 225 ? 29.854 -18.938 138.238 1.00 38.40 225 ARG F O 1
ATOM 11371 N N . VAL F 3 226 ? 29.708 -20.871 137.095 1.00 41.21 226 VAL F N 1
ATOM 11372 C CA . VAL F 3 226 ? 28.693 -21.471 137.947 1.00 43.34 226 VAL F CA 1
ATOM 11373 C C . VAL F 3 226 ? 29.351 -22.609 138.703 1.00 46.94 226 VAL F C 1
ATOM 11374 O O . VAL F 3 226 ? 29.780 -23.597 138.099 1.00 51.12 226 VAL F O 1
ATOM 11378 N N . GLU F 3 227 ? 29.431 -22.483 140.015 1.00 50.33 227 GLU F N 1
ATOM 11379 C CA . GLU F 3 227 ? 30.035 -23.538 140.804 1.00 52.20 227 GLU F CA 1
ATOM 11380 C C . GLU F 3 227 ? 29.022 -24.108 141.777 1.00 57.11 227 GLU F C 1
ATOM 11381 O O . GLU F 3 227 ? 28.040 -23.445 142.125 1.00 49.70 227 GLU F O 1
ATOM 11387 N N . PRO F 3 228 ? 29.217 -25.357 142.222 1.00 58.04 228 PRO F N 1
ATOM 11388 C CA . PRO F 3 228 ? 28.388 -25.810 143.342 1.00 55.76 228 PRO F CA 1
ATOM 11389 C C . PRO F 3 228 ? 28.852 -25.194 144.650 1.00 56.83 228 PRO F C 1
ATOM 11390 O O . PRO F 3 228 ? 28.151 -24.323 145.141 1.00 55.38 228 PRO F O 1
#

Radius of gyration: 48.75 Å; Cα contacts (8 Å, |Δi|>4): 4056; chains: 6; bounding box: 67×80×178 Å

B-factor: mean 38.61, std 11.84, range [3.77, 91.47]

InterPro domains:
  IPR005673 Phosphate ABC transporter, substrate-binding protein PstS [PIRSF002756] (13-372)
  IPR005673 Phosphate ABC transporter, substrate-binding protein PstS [TIGR00975] (53-372)
  IPR024370 PBP domain [PF12849] (45-342)
  IPR050962 Phosphate-binding protein PstS [PTHR42996] (8-368)

Organism: Mycobacterium tuberculosis (strain ATCC 25618 / H37Rv) (NCBI:txid83332)